Protein AF-0000000071911982 (afdb_homodimer)

Foldseek 3Di:
DPPVVVQPPPCPPLNVVLVVLLVLLLVLLVVLVVLVVLCLAFVQPVSVVVSVVSLVVNLVSLVVSLVSLLVVVLPPQQLSLLSLLSSLLSLLSVLVVLLFVLLLLQAQPLLLQPPPSDDPNVVSVVVVVVSSVVSVVSSVVSLVSNLVSLVPPPVNDPSSVVSSVVSVVSCVLCVVLSVLSVVLSVLSVVLSVVLLVFCFGRNVLQQQQLALVVLLVVQDQQPDVPPVVPVPDPPPPPPPQDFDDDFQWQDQDGPVQWDADPSTIHGDVCLVVCQPDPVSPPPPHRLTDTLVLLVCVQPDDPPDDRDDPVLSLLSVLRSLLSVCSNLLSPDDSVSQAPGQSLQCCQQPGDLQPVPPDDRPLVSNLVSLLSSLVVVLCSNPTRAQSLLSDVVSNVSSVVSLVVNLVSLVVVLVVLVVVQVVVVVPPRNVVCNVSSVSSNVSSVVSNVVSVVSVLCNLQDSSNLSSLSSCLSVDPDPVSNVVSSVSSVPRHHDRLFDLKFQFAALDDLVLFEPPPPPCVVVVVVVVVVVVVVCVVVCSSVPDCSPPIDRDDPLLSSLLSVLSNVCSLAFDLLLVLLVVQDFPDPLDPNVLDPPPDDADSLLSLLLLLLLLVLLVLQVCLVPPPDPQDPPPPPPPPVCPSLNCNLNRLSRRVVCCLDPNVVLFPDDNVVSNVLVVVQSVVSNPFHHDHDDSNCSSVSLLVRQCPPDDDHDPSSNSSSVSNVSLVVSLVVQLVVVVVVPDDNPVSSVVSSVSSSNSSSSNSSSNLLLGLADSCSVSQSVCSSNNGHPSSSSNSSSVSSSNRDHDPPPPPPVPVVVPPPDPPVVPPD/DCPVVVQPPDCPPLNVVLVVLLVLLLVLLVVLVVLVVLCLAFVQPVSVVVSVVSLVVNLVSLVVSLVSLLVVVLPPQQLSLLSLLSSLLSLLSNLVVLLFVLLLLLAQPLLLLPPPNDDPNVVSVVVVVVSSVVSVVSSVVSLVSNLVSLVPPPVNDPSSVVSSVVSVVSCVLCVVLSVLSVVLSVLSVVLSVVQLVFCFGRNVLQQQQLALVVLLVVQDLQPDVPPVVPVPDPPPPPPPQDFDDDFQWQDQDGPVQWDADPSTIYGDVCLVVCLPDPVSPPPPHRLIDTLVLLVCVQPDDPPDDRDDVVLSLLSVLRSLLSVCSNLSSPDDSVSQAPGQSLQCCQQPGDLQPVPPDDRPLVSNLVSLLSSLVVVLCSNPTRAQSLLSDVVSNVSSVVSLVVNLVSLVVVLVVLVVVQVVVVVPPRPVVCNVSSVSSNVSSVVSNVVSVVSVLCNLQDSSNLSSLSSCLSVDPDPVSNVVSVVSSVVRHHDRLFDLWFAFAALDDLVLFEPPPPPPVVVVVVVVVVVVVVCVVVCSSVPDVRHDIDRDDPLLSSLLSVLSVVCSLAFDLLLVLLVVQPFPDPLPPNCLDCPNDQPDSLLSLLLLLLLLVLLVLQVCLVPPPDPPDPPPPPPPPVNPSLNCNLNRLSRRSVCCLDPNVVLFPDDNVVSNVLVVVQSVVSNPFHHDHDDSNCSSVSLLVRQCPPDDPHDPSSNSSSVSNVSLVVSLVVQLVVVVVVPDDNPVSSVVSSVSSSNSSSSNSSSNLLLGLADSCSVSQSVCSSNNGHPSSSSNSSSVSSSNRDHDPPPPPPVVVVVPPPDPPVVPPD

Organism: Sorghum bicolor (NCBI:txid4558)

Solvent-accessible surface area (backbone atoms only — not comparable to full-atom values): 89642 Å² total; per-residue (Å²): 133,77,69,67,70,72,68,62,65,64,78,49,75,63,54,54,51,51,52,52,50,48,49,54,54,55,50,43,49,60,48,49,52,54,45,50,58,47,39,62,69,36,78,36,68,67,58,46,49,51,45,45,49,56,58,46,46,46,56,47,49,51,30,29,45,54,31,39,39,57,68,42,32,72,74,49,58,68,60,36,50,59,51,53,54,40,52,52,52,42,48,51,51,43,51,52,53,51,47,44,53,42,42,16,50,67,58,34,45,50,56,45,62,47,79,73,61,53,66,84,46,44,44,60,47,46,32,51,49,50,48,52,48,47,54,51,50,51,53,53,48,43,51,52,52,39,46,49,48,39,66,62,46,79,86,53,49,74,65,44,52,50,42,39,50,50,44,50,52,52,42,62,62,46,47,55,54,49,52,50,51,50,49,49,50,50,46,52,50,51,45,52,58,50,32,50,72,26,51,69,57,24,38,24,42,51,35,49,56,15,33,46,43,46,48,53,68,67,40,71,84,52,50,59,79,66,60,56,64,67,70,66,55,71,75,64,84,62,66,92,80,65,74,79,58,62,74,43,62,61,45,48,58,48,76,87,46,49,42,81,37,82,78,30,31,31,65,43,63,68,57,58,48,55,68,74,56,88,84,44,77,79,60,96,66,61,64,58,39,31,46,36,54,61,66,44,61,45,69,75,49,95,86,50,79,58,76,51,70,68,55,54,42,48,47,50,16,49,26,49,33,55,60,49,46,28,48,65,53,68,48,76,60,70,64,34,47,76,30,67,47,25,35,38,34,48,63,63,26,74,55,38,45,67,81,82,48,72,92,56,51,60,54,43,54,49,35,50,45,51,17,49,46,52,50,34,36,46,52,73,30,51,71,50,54,48,58,64,30,69,67,56,24,51,50,51,49,52,50,49,64,52,48,46,56,50,36,50,50,49,38,50,53,48,47,51,53,48,54,51,39,72,70,36,86,87,49,64,82,54,46,65,60,50,50,50,41,40,52,48,37,49,49,50,43,50,49,50,50,50,51,52,49,49,42,59,28,29,70,56,32,47,51,47,51,49,48,47,44,73,68,49,82,51,65,69,62,34,51,53,51,52,52,52,53,72,67,44,70,58,81,81,72,63,58,67,49,40,59,50,35,74,90,83,48,70,73,76,36,42,64,66,81,65,76,77,68,54,68,58,49,52,52,39,41,55,40,30,48,46,34,43,59,45,30,53,54,43,61,70,79,71,62,54,54,40,67,67,51,69,60,41,50,42,47,38,54,51,46,52,57,71,41,74,76,55,73,40,78,23,60,62,36,52,65,71,47,77,59,65,95,88,59,76,68,66,76,68,46,62,82,88,76,86,58,53,71,65,51,38,53,51,19,51,36,46,15,50,51,49,41,50,52,51,58,52,53,72,54,74,75,78,73,60,63,86,79,54,81,64,75,55,87,85,55,48,69,34,48,54,32,25,53,52,46,37,19,32,54,43,26,35,52,74,74,39,32,77,69,44,90,58,48,44,69,38,42,48,51,54,49,50,53,52,51,50,52,60,68,67,47,82,64,42,89,62,60,82,69,47,46,58,58,50,51,46,56,66,44,62,57,75,59,89,84,67,60,70,52,55,37,51,8,46,53,50,18,50,49,52,50,51,50,28,48,53,45,20,52,60,38,44,73,72,70,47,66,73,69,62,29,43,54,51,21,45,46,53,54,26,45,42,43,24,43,22,40,35,28,32,55,60,42,44,24,45,62,90,60,52,64,58,48,57,53,34,38,59,72,44,48,47,67,54,52,52,47,29,53,53,34,43,56,28,11,42,62,65,60,78,72,73,72,69,54,74,69,62,55,72,64,64,74,65,69,74,61,70,68,64,69,112,134,79,69,67,71,72,67,65,67,62,76,48,76,64,52,54,52,51,50,52,49,49,50,54,53,54,50,42,47,60,49,48,53,53,46,51,58,46,40,60,72,43,75,37,69,66,54,47,51,52,46,44,50,56,58,46,45,45,55,47,48,49,31,28,46,52,32,42,39,54,70,42,31,74,75,49,57,68,59,36,52,58,51,52,53,40,52,51,51,43,48,53,51,44,51,52,54,51,47,42,52,42,43,15,50,68,59,32,45,49,60,47,59,47,77,73,70,55,65,83,53,44,45,60,47,47,32,51,50,49,47,51,50,46,53,50,50,51,53,52,48,43,51,52,52,39,45,50,48,38,66,61,47,77,84,54,48,73,64,43,52,51,42,38,49,49,44,50,51,50,42,61,62,46,47,55,54,51,52,51,51,51,49,49,49,50,45,53,49,50,42,52,57,51,31,52,71,27,51,69,56,25,40,24,44,51,36,50,56,14,32,45,43,47,48,54,66,70,41,70,83,51,50,59,79,69,59,55,65,69,72,65,55,70,75,64,85,62,66,90,80,65,74,80,59,63,74,43,62,61,44,48,59,49,74,89,47,50,41,80,38,82,78,30,32,31,65,41,63,68,58,59,48,57,69,74,59,88,82,45,77,79,58,94,67,61,68,59,38,32,46,36,54,61,66,46,61,46,69,74,49,94,86,52,81,58,76,51,70,67,56,54,42,48,46,50,16,49,26,49,32,56,59,50,46,27,49,64,54,67,48,78,61,71,65,34,48,78,31,67,47,24,35,38,34,47,63,62,25,74,54,38,45,69,81,84,50,72,92,58,50,61,55,43,54,49,34,51,45,50,16,49,46,52,51,33,34,46,53,72,29,53,70,50,54,49,59,63,29,68,67,55,25,50,52,51,49,52,50,48,63,52,49,47,56,52,37,49,49,48,39,49,52,47,49,52,53,47,54,52,38,72,72,37,86,85,50,66,83,54,46,66,60,51,51,50,42,40,52,47,36,48,49,50,42,50,50,51,50,50,50,53,49,52,42,58,28,28,69,56,33,47,52,47,50,48,49,46,43,73,67,48,83,52,65,67,61,35,51,50,49,52,51,51,53,74,67,43,69,58,82,81,70,66,59,68,47,41,58,42,34,74,89,83,50,70,75,76,34,41,63,66,80,64,76,79,65,53,64,59,49,49,50,39,40,56,41,31,47,48,34,42,60,48,27,58,56,42,57,65,82,67,61,57,61,38,66,69,51,68,60,42,50,41,47,39,53,50,46,52,56,71,40,75,78,57,71,40,79,22,61,62,36,53,64,69,48,75,60,66,97,85,61,77,69,64,50,64,36,65,91,67,64,30,87,46,72,64,49,36,52,52,19,51,36,47,14,52,51,48,41,51,51,50,59,54,51,73,54,73,77,79,71,61,63,86,80,54,79,66,74,56,87,86,55,49,68,35,48,54,30,25,52,51,46,38,19,30,55,42,26,34,52,74,75,38,32,77,69,44,89,59,47,43,69,37,42,47,50,53,49,51,53,54,51,52,52,59,68,67,48,81,65,41,90,62,59,82,68,46,45,57,59,48,51,46,56,66,46,62,56,75,60,90,84,68,60,71,50,56,38,50,8,47,51,50,17,51,51,53,49,50,51,29,50,54,44,22,52,59,37,44,72,72,71,47,64,71,69,63,29,43,55,52,21,46,46,53,53,27,44,40,43,25,44,23,41,36,30,32,54,60,42,44,25,45,62,86,63,52,65,60,49,57,55,35,39,60,72,44,46,46,68,54,52,53,47,29,54,53,34,44,56,29,10,42,63,65,60,76,73,73,72,68,54,74,70,60,54,72,63,63,74,64,68,73,61,69,67,63,69,109

pLDDT: mean 72.5, std 19.55, range [20.8, 97.12]

Radius of gyration: 38.84 Å; Cα contacts (8 Å, |Δi|>4): 1874; chains: 2; bounding box: 103×123×87 Å

Structure (mmCIF, N/CA/C/O backbone):
data_AF-0000000071911982-model_v1
#
loop_
_entity.id
_entity.type
_entity.pdbx_description
1 polymer 'DUF4220 domain-containing protein'
#
loop_
_atom_site.group_PDB
_atom_site.id
_atom_site.type_symbol
_atom_site.label_atom_id
_atom_site.label_alt_id
_atom_site.label_comp_id
_atom_site.label_asym_id
_atom_site.label_entity_id
_atom_site.label_seq_id
_atom_site.pdbx_PDB_ins_code
_atom_site.Cartn_x
_atom_site.Cartn_y
_atom_site.Cartn_z
_atom_site.occupancy
_atom_site.B_iso_or_equiv
_atom_site.auth_seq_id
_atom_site.auth_comp_id
_atom_site.auth_asym_id
_atom_site.auth_atom_id
_atom_site.pdbx_PDB_model_num
ATOM 1 N N . MET A 1 1 ? 28.25 -67 -25.609 1 21.27 1 MET A N 1
ATOM 2 C CA . MET A 1 1 ? 26.984 -66.312 -25.359 1 21.27 1 MET A CA 1
ATOM 3 C C . MET A 1 1 ? 27.172 -64.812 -25.359 1 21.27 1 MET A C 1
ATOM 5 O O . MET A 1 1 ? 28.188 -64.312 -24.875 1 21.27 1 MET A O 1
ATOM 9 N N . ASP A 1 2 ? 26.391 -64.125 -26.266 1 24.56 2 ASP A N 1
ATOM 10 C CA . ASP A 1 2 ? 26.344 -62.781 -26.891 1 24.56 2 ASP A CA 1
ATOM 11 C C . ASP A 1 2 ? 26.094 -61.688 -25.844 1 24.56 2 ASP A C 1
ATOM 13 O O . ASP A 1 2 ? 24.953 -61.469 -25.453 1 24.56 2 ASP A O 1
ATOM 17 N N . THR A 1 3 ? 26.953 -61.562 -24.922 1 27.62 3 THR A N 1
ATOM 18 C CA . THR A 1 3 ? 26.969 -60.5 -23.922 1 27.62 3 THR A CA 1
ATOM 19 C C . THR A 1 3 ? 26.891 -59.125 -24.594 1 27.62 3 THR A C 1
ATOM 21 O O . THR A 1 3 ? 26.828 -58.094 -23.906 1 27.62 3 THR A O 1
ATOM 24 N N . THR A 1 4 ? 27.344 -59.125 -25.891 1 29.73 4 THR A N 1
ATOM 25 C CA . THR A 1 4 ? 27.406 -57.844 -26.578 1 29.73 4 THR A CA 1
ATOM 26 C C . THR A 1 4 ? 26 -57.312 -26.828 1 29.73 4 THR A C 1
ATOM 28 O O . THR A 1 4 ? 25.844 -56.156 -27.25 1 29.73 4 THR A O 1
ATOM 31 N N . ALA A 1 5 ? 25.031 -58.25 -27.047 1 32.28 5 ALA A N 1
ATOM 32 C CA . ALA A 1 5 ? 23.703 -57.781 -27.438 1 32.28 5 ALA A CA 1
ATOM 33 C C . ALA A 1 5 ? 23.109 -56.875 -26.359 1 32.28 5 ALA A C 1
ATOM 35 O O . ALA A 1 5 ? 22.125 -56.156 -26.609 1 32.28 5 ALA A O 1
ATOM 36 N N . ALA A 1 6 ? 23.484 -57.188 -25.078 1 32.06 6 ALA A N 1
ATOM 37 C CA . ALA A 1 6 ? 22.75 -56.531 -24 1 32.06 6 ALA A CA 1
ATOM 38 C C . ALA A 1 6 ? 23 -55.031 -24 1 32.06 6 ALA A C 1
ATOM 40 O O . ALA A 1 6 ? 22.203 -54.25 -23.469 1 32.06 6 ALA A O 1
ATOM 41 N N . ILE A 1 7 ? 24.266 -54.688 -24.328 1 33.12 7 ILE A N 1
ATOM 42 C CA . ILE A 1 7 ? 24.688 -53.344 -24 1 33.12 7 ILE A CA 1
ATOM 43 C C . ILE A 1 7 ? 24.234 -52.375 -25.094 1 33.12 7 ILE A C 1
ATOM 45 O O . ILE A 1 7 ? 24.422 -51.156 -24.984 1 33.12 7 ILE A O 1
ATOM 49 N N . SER A 1 8 ? 24.109 -52.875 -26.312 1 32.59 8 SER A N 1
ATOM 50 C CA . SER A 1 8 ? 23.984 -51.844 -27.344 1 32.59 8 SER A CA 1
ATOM 51 C C . SER A 1 8 ? 22.672 -51.094 -27.219 1 32.59 8 SER A C 1
ATOM 53 O O . SER A 1 8 ? 22.094 -50.688 -28.219 1 32.59 8 SER A O 1
ATOM 55 N N . SER A 1 9 ? 21.922 -51.281 -26.172 1 34.91 9 SER A N 1
ATOM 56 C CA . SER A 1 9 ? 20.609 -50.656 -26.312 1 34.91 9 SER A CA 1
ATOM 57 C C . SER A 1 9 ? 20.75 -49.156 -26.562 1 34.91 9 SER A C 1
ATOM 59 O O . SER A 1 9 ? 21.406 -48.438 -25.812 1 34.91 9 SER A O 1
ATOM 61 N N . LYS A 1 10 ? 20.891 -48.688 -27.797 1 41.06 10 LYS A N 1
ATOM 62 C CA . LYS A 1 10 ? 20.688 -47.312 -28.25 1 41.06 10 LYS A CA 1
ATOM 63 C C . LYS A 1 10 ? 19.75 -46.562 -27.312 1 41.06 10 LYS A C 1
ATOM 65 O O . LYS A 1 10 ? 18.688 -47.062 -26.922 1 41.06 10 LYS A O 1
ATOM 70 N N . PRO A 1 11 ? 20.344 -45.656 -26.516 1 48.81 11 PRO A N 1
ATOM 71 C CA . PRO A 1 11 ? 19.422 -44.906 -25.672 1 48.81 11 PRO A CA 1
ATOM 72 C C . PRO A 1 11 ? 18.109 -44.562 -26.391 1 48.81 11 PRO A C 1
ATOM 74 O O . PRO A 1 11 ? 18.141 -44.094 -27.531 1 48.81 11 PRO A O 1
ATOM 77 N N . GLY A 1 12 ? 17.047 -45.281 -26.078 1 54.75 12 GLY A N 1
ATOM 78 C CA . GLY A 1 12 ? 15.742 -45.062 -26.688 1 54.75 12 GLY A CA 1
ATOM 79 C C . GLY A 1 12 ? 15.32 -43.594 -26.656 1 54.75 12 GLY A C 1
ATOM 80 O O . GLY A 1 12 ? 15.852 -42.812 -25.875 1 54.75 12 GLY A O 1
ATOM 81 N N . LYS A 1 13 ? 14.789 -43.031 -27.766 1 61.75 13 LYS A N 1
ATOM 82 C CA . LYS A 1 13 ? 14.25 -41.688 -27.953 1 61.75 13 LYS A CA 1
ATOM 83 C C . LYS A 1 13 ? 13.641 -41.156 -26.641 1 61.75 13 LYS A C 1
ATOM 85 O O . LYS A 1 13 ? 13.75 -39.969 -26.328 1 61.75 13 LYS A O 1
ATOM 90 N N . ARG A 1 14 ? 13.289 -42.094 -25.875 1 65.62 14 ARG A N 1
ATOM 91 C CA . ARG A 1 14 ? 12.664 -41.688 -24.625 1 65.62 14 ARG A CA 1
ATOM 92 C C . ARG A 1 14 ? 13.711 -41.312 -23.578 1 65.62 14 ARG A C 1
ATOM 94 O O . ARG A 1 14 ? 13.5 -40.375 -22.797 1 65.62 14 ARG A O 1
ATOM 101 N N . GLU A 1 15 ? 14.836 -41.906 -23.656 1 62.28 15 GLU A N 1
ATOM 102 C CA . GLU A 1 15 ? 15.906 -41.625 -22.719 1 62.28 15 GLU A CA 1
ATOM 103 C C . GLU A 1 15 ? 16.531 -40.25 -23 1 62.28 15 GLU A C 1
ATOM 105 O O . GLU A 1 15 ? 16.844 -39.5 -22.078 1 62.28 15 GLU A O 1
ATOM 110 N N . ILE A 1 16 ? 16.594 -39.938 -24.234 1 65.88 16 ILE A N 1
ATOM 111 C CA . ILE A 1 16 ? 17.156 -38.656 -24.625 1 65.88 16 ILE A CA 1
ATOM 112 C C . ILE A 1 16 ? 16.219 -37.5 -24.219 1 65.88 16 ILE A C 1
ATOM 114 O O . ILE A 1 16 ? 16.672 -36.469 -23.719 1 65.88 16 ILE A O 1
ATOM 118 N N . ARG A 1 17 ? 14.984 -37.719 -24.406 1 68.38 17 ARG A N 1
ATOM 119 C CA . ARG A 1 17 ? 14.008 -36.719 -24.047 1 68.38 17 ARG A CA 1
ATOM 120 C C . ARG A 1 17 ? 14 -36.469 -22.531 1 68.38 17 ARG A C 1
ATOM 122 O O . ARG A 1 17 ? 13.914 -35.344 -22.078 1 68.38 17 ARG A O 1
ATOM 129 N N . ALA A 1 18 ? 14.156 -37.562 -21.875 1 65.88 18 ALA A N 1
ATOM 130 C CA . ALA A 1 18 ? 14.172 -37.438 -20.422 1 65.88 18 ALA A CA 1
ATOM 131 C C . ALA A 1 18 ? 15.398 -36.656 -19.953 1 65.88 18 ALA A C 1
ATOM 133 O O . ALA A 1 18 ? 15.312 -35.844 -19.047 1 65.88 18 ALA A O 1
ATOM 134 N N . THR A 1 19 ? 16.562 -36.875 -20.656 1 66.44 19 THR A N 1
ATOM 135 C CA . THR A 1 19 ? 17.797 -36.219 -20.266 1 66.44 19 THR A CA 1
ATOM 136 C C . THR A 1 19 ? 17.734 -34.719 -20.594 1 66.44 19 THR A C 1
ATOM 138 O O . THR A 1 19 ? 18.234 -33.875 -19.828 1 66.44 19 THR A O 1
ATOM 141 N N . ILE A 1 20 ? 17.047 -34.406 -21.641 1 71.81 20 ILE A N 1
ATOM 142 C CA . ILE A 1 20 ? 16.938 -33 -22.047 1 71.81 20 ILE A CA 1
ATOM 143 C C . ILE A 1 20 ? 16.016 -32.281 -21.094 1 71.81 20 ILE A C 1
ATOM 145 O O . ILE A 1 20 ? 16.297 -31.141 -20.672 1 71.81 20 ILE A O 1
ATOM 149 N N . LEU A 1 21 ? 14.969 -32.906 -20.703 1 73.75 21 LEU A N 1
ATOM 150 C CA . LEU A 1 21 ? 14.008 -32.281 -19.812 1 73.75 21 LEU A CA 1
ATOM 151 C C . LEU A 1 21 ? 14.602 -32.094 -18.422 1 73.75 21 LEU A C 1
ATOM 153 O O . LEU A 1 21 ? 14.375 -31.078 -17.766 1 73.75 21 LEU A O 1
ATOM 157 N N . LEU A 1 22 ? 15.445 -33 -18.094 1 70.94 22 LEU A N 1
ATOM 158 C CA . LEU A 1 22 ? 16.078 -32.906 -16.781 1 70.94 22 LEU A CA 1
ATOM 159 C C . LEU A 1 22 ? 17.156 -31.828 -16.781 1 70.94 22 LEU A C 1
ATOM 161 O O . LEU A 1 22 ? 17.328 -31.109 -15.789 1 70.94 22 LEU A O 1
ATOM 165 N N . ALA A 1 23 ? 17.812 -31.766 -17.906 1 73.25 23 ALA A N 1
ATOM 166 C CA . ALA A 1 23 ? 18.812 -30.703 -18.031 1 73.25 23 ALA A CA 1
ATOM 167 C C . ALA A 1 23 ? 18.156 -29.328 -18.016 1 73.25 23 ALA A C 1
ATOM 169 O O . ALA A 1 23 ? 18.688 -28.391 -17.406 1 73.25 23 ALA A O 1
ATOM 170 N N . ALA A 1 24 ? 17.031 -29.25 -18.531 1 75.69 24 ALA A N 1
ATOM 171 C CA . ALA A 1 24 ? 16.328 -27.984 -18.578 1 75.69 24 ALA A CA 1
ATOM 172 C C . ALA A 1 24 ? 15.891 -27.547 -17.172 1 75.69 24 ALA A C 1
ATOM 174 O O . ALA A 1 24 ? 16.016 -26.375 -16.812 1 75.69 24 ALA A O 1
ATOM 175 N N . VAL A 1 25 ? 15.562 -28.484 -16.391 1 75.19 25 VAL A N 1
ATOM 176 C CA . VAL A 1 25 ? 15.125 -28.172 -15.031 1 75.19 25 VAL A CA 1
ATOM 177 C C . VAL A 1 25 ? 16.328 -27.875 -14.148 1 75.19 25 VAL A C 1
ATOM 179 O O . VAL A 1 25 ? 16.281 -27 -13.281 1 75.19 25 VAL A O 1
ATOM 182 N N . ALA A 1 26 ? 17.406 -28.562 -14.484 1 74.25 26 ALA A N 1
ATOM 183 C CA . ALA A 1 26 ? 18.609 -28.391 -13.664 1 74.25 26 ALA A CA 1
ATOM 184 C C . ALA A 1 26 ? 19.219 -27 -13.859 1 74.25 26 ALA A C 1
ATOM 186 O O . ALA A 1 26 ? 19.719 -26.391 -12.914 1 74.25 26 ALA A O 1
ATOM 187 N N . PHE A 1 27 ? 19.109 -26.531 -15.039 1 75.31 27 PHE A N 1
ATOM 188 C CA . PHE A 1 27 ? 19.719 -25.234 -15.312 1 75.31 27 PHE A CA 1
ATOM 189 C C . PHE A 1 27 ? 18.766 -24.094 -14.93 1 75.31 27 PHE A C 1
ATOM 191 O O . PHE A 1 27 ? 19.172 -22.938 -14.852 1 75.31 27 PHE A O 1
ATOM 198 N N . HIS A 1 28 ? 17.641 -24.469 -14.586 1 76.5 28 HIS A N 1
ATOM 199 C CA . HIS A 1 28 ? 16.656 -23.453 -14.281 1 76.5 28 HIS A CA 1
ATOM 200 C C . HIS A 1 28 ? 16.953 -22.766 -12.953 1 76.5 28 HIS A C 1
ATOM 202 O O . HIS A 1 28 ? 16.891 -21.547 -12.852 1 76.5 28 HIS A O 1
ATOM 208 N N . ALA A 1 29 ? 17.328 -23.5 -12.008 1 69.38 29 ALA A N 1
ATOM 209 C CA . ALA A 1 29 ? 17.5 -22.938 -10.68 1 69.38 29 ALA A CA 1
ATOM 210 C C . ALA A 1 29 ? 18.703 -22.016 -10.617 1 69.38 29 ALA A C 1
ATOM 212 O O . ALA A 1 29 ? 18.609 -20.875 -10.156 1 69.38 29 ALA A O 1
ATOM 213 N N . PRO A 1 30 ? 19.906 -22.484 -11.164 1 67.56 30 PRO A N 1
ATOM 214 C CA . PRO A 1 30 ? 21.031 -21.547 -11.188 1 67.56 30 PRO A CA 1
ATOM 215 C C . PRO A 1 30 ? 20.734 -20.297 -12.023 1 67.56 30 PRO A C 1
ATOM 217 O O . PRO A 1 30 ? 21.188 -19.203 -11.68 1 67.56 30 PRO A O 1
ATOM 220 N N . LEU A 1 31 ? 19.984 -20.531 -13.031 1 75.19 31 LEU A N 1
ATOM 221 C CA . LEU A 1 31 ? 19.625 -19.391 -13.852 1 75.19 31 LEU A CA 1
ATOM 222 C C . LEU A 1 31 ? 18.766 -18.406 -13.07 1 75.19 31 LEU A C 1
ATOM 224 O O . LEU A 1 31 ? 18.953 -17.188 -13.172 1 75.19 31 LEU A O 1
ATOM 228 N N . LEU A 1 32 ? 17.938 -18.922 -12.289 1 74.69 32 LEU A N 1
ATOM 229 C CA . LEU A 1 32 ? 17.062 -18.062 -11.484 1 74.69 32 LEU A CA 1
ATOM 230 C C . LEU A 1 32 ? 17.875 -17.312 -10.438 1 74.69 32 LEU A C 1
ATOM 232 O O . LEU A 1 32 ? 17.625 -16.125 -10.18 1 74.69 32 LEU A O 1
ATOM 236 N N . LEU A 1 33 ? 18.875 -17.984 -9.906 1 70.25 33 LEU A N 1
ATOM 237 C CA . LEU A 1 33 ? 19.703 -17.344 -8.883 1 70.25 33 LEU A CA 1
ATOM 238 C C . LEU A 1 33 ? 20.547 -16.219 -9.477 1 70.25 33 LEU A C 1
ATOM 240 O O . LEU A 1 33 ? 20.672 -15.148 -8.875 1 70.25 33 LEU A O 1
ATOM 244 N N . VAL A 1 34 ? 21.047 -16.484 -10.609 1 72.06 34 VAL A N 1
ATOM 245 C CA . VAL A 1 34 ? 21.875 -15.484 -11.266 1 72.06 34 VAL A CA 1
ATOM 246 C C . VAL A 1 34 ? 21.016 -14.297 -11.703 1 72.06 34 VAL A C 1
ATOM 248 O O . VAL A 1 34 ? 21.391 -13.141 -11.5 1 72.06 34 VAL A O 1
ATOM 251 N N . LEU A 1 35 ? 19.859 -14.633 -12.195 1 73.56 35 LEU A N 1
ATOM 252 C CA . LEU A 1 35 ? 18.984 -13.57 -12.672 1 73.56 35 LEU A CA 1
ATOM 253 C C . LEU A 1 35 ? 18.453 -12.742 -11.508 1 73.56 35 LEU A C 1
ATOM 255 O O . LEU A 1 35 ? 18.312 -11.523 -11.617 1 73.56 35 LEU A O 1
ATOM 259 N N . SER A 1 36 ? 18.203 -13.398 -10.477 1 70.25 36 SER A N 1
ATOM 260 C CA . SER A 1 36 ? 17.703 -12.695 -9.305 1 70.25 36 SER A CA 1
ATOM 261 C C . SER A 1 36 ? 18.766 -11.773 -8.719 1 70.25 36 SER A C 1
ATOM 263 O O . SER A 1 36 ? 18.453 -10.656 -8.289 1 70.25 36 SER A O 1
ATOM 265 N N . SER A 1 37 ? 19.984 -12.219 -8.672 1 64.75 37 SER A N 1
ATOM 266 C CA . SER A 1 37 ? 21.078 -11.398 -8.141 1 64.75 37 SER A CA 1
ATOM 267 C C . SER A 1 37 ? 21.344 -10.188 -9.031 1 64.75 37 SER A C 1
ATOM 269 O O . SER A 1 37 ? 21.625 -9.102 -8.539 1 64.75 37 SER A O 1
ATOM 271 N N . ARG A 1 38 ? 21.141 -10.445 -10.242 1 63.88 38 ARG A N 1
ATOM 272 C CA . ARG A 1 38 ? 21.359 -9.352 -11.188 1 63.88 38 ARG A CA 1
ATOM 273 C C . ARG A 1 38 ? 20.25 -8.32 -11.094 1 63.88 38 ARG A C 1
ATOM 275 O O . ARG A 1 38 ? 20.5 -7.117 -11.234 1 63.88 38 ARG A O 1
ATOM 282 N N . GLN A 1 39 ? 19.125 -8.828 -10.883 1 64.69 39 GLN A N 1
ATOM 283 C CA . GLN A 1 39 ? 17.984 -7.922 -10.836 1 64.69 39 GLN A CA 1
ATOM 284 C C . GLN A 1 39 ? 18 -7.082 -9.562 1 64.69 39 GLN A C 1
ATOM 286 O O . GLN A 1 39 ? 17.547 -5.934 -9.57 1 64.69 39 GLN A O 1
ATOM 291 N N . ARG A 1 40 ? 18.453 -7.551 -8.625 1 61.34 40 ARG A N 1
ATOM 292 C CA . ARG A 1 40 ? 18.562 -6.777 -7.395 1 61.34 40 ARG A CA 1
ATOM 293 C C . ARG A 1 40 ? 19.484 -5.574 -7.578 1 61.34 40 ARG A C 1
ATOM 295 O O . ARG A 1 40 ? 19.25 -4.52 -6.984 1 61.34 40 ARG A O 1
ATOM 302 N N . ARG A 1 41 ? 20.375 -5.73 -8.586 1 57.12 41 ARG A N 1
ATOM 303 C CA . ARG A 1 41 ? 21.328 -4.656 -8.805 1 57.12 41 ARG A CA 1
ATOM 304 C C . ARG A 1 41 ? 20.828 -3.672 -9.852 1 57.12 41 ARG A C 1
ATOM 306 O O . ARG A 1 41 ? 21.109 -2.475 -9.773 1 57.12 41 ARG A O 1
ATOM 313 N N . GLY A 1 42 ? 20.188 -4.281 -10.977 1 54.97 42 GLY A N 1
ATOM 314 C CA . GLY A 1 42 ? 19.922 -3.416 -12.117 1 54.97 42 GLY A CA 1
ATOM 315 C C . GLY A 1 42 ? 18.453 -3.049 -12.258 1 54.97 42 GLY A C 1
ATOM 316 O O . GLY A 1 42 ? 18.109 -2.168 -13.047 1 54.97 42 GLY A O 1
ATOM 317 N N . ALA A 1 43 ? 17.625 -2.842 -11.453 1 58.78 43 ALA A N 1
ATOM 318 C CA . ALA A 1 43 ? 16.203 -2.512 -11.438 1 58.78 43 ALA A CA 1
ATOM 319 C C . ALA A 1 43 ? 15.633 -2.518 -12.852 1 58.78 43 ALA A C 1
ATOM 321 O O . ALA A 1 43 ? 14.781 -1.689 -13.188 1 58.78 43 ALA A O 1
ATOM 322 N N . ASN A 1 44 ? 16.141 -3.295 -13.945 1 59.12 44 ASN A N 1
ATOM 323 C CA . ASN A 1 44 ? 15.602 -3.268 -15.305 1 59.12 44 ASN A CA 1
ATOM 324 C C . ASN A 1 44 ? 14.273 -4.004 -15.398 1 59.12 44 ASN A C 1
ATOM 326 O O . ASN A 1 44 ? 14.133 -5.117 -14.891 1 59.12 44 ASN A O 1
ATOM 330 N N . PRO A 1 45 ? 13.273 -3.416 -15.938 1 65.75 45 PRO A N 1
ATOM 331 C CA . PRO A 1 45 ? 11.961 -4.055 -16.031 1 65.75 45 PRO A CA 1
ATOM 332 C C . PRO A 1 45 ? 11.969 -5.293 -16.922 1 65.75 45 PRO A C 1
ATOM 334 O O . PRO A 1 45 ? 11.234 -6.25 -16.672 1 65.75 45 PRO A O 1
ATOM 337 N N . VAL A 1 46 ? 12.844 -5.266 -17.953 1 68.88 46 VAL A N 1
ATOM 338 C CA . VAL A 1 46 ? 12.914 -6.426 -18.844 1 68.88 46 VAL A CA 1
ATOM 339 C C . VAL A 1 46 ? 13.539 -7.605 -18.094 1 68.88 46 VAL A C 1
ATOM 341 O O . VAL A 1 46 ? 13.094 -8.742 -18.234 1 68.88 46 VAL A O 1
ATOM 344 N N . GLY A 1 47 ? 14.547 -7.215 -17.328 1 68.12 47 GLY A N 1
ATOM 345 C CA . GLY A 1 47 ? 15.141 -8.258 -16.516 1 68.12 47 GLY A CA 1
ATOM 346 C C . GLY A 1 47 ? 14.18 -8.867 -15.508 1 68.12 47 GLY A C 1
ATOM 347 O O . GLY A 1 47 ? 14.195 -10.078 -15.281 1 68.12 47 GLY A O 1
ATOM 348 N N . ARG A 1 48 ? 13.336 -8.125 -15.133 1 72.31 48 ARG A N 1
ATOM 349 C CA . ARG A 1 48 ? 12.336 -8.602 -14.18 1 72.31 48 ARG A CA 1
ATOM 350 C C . ARG A 1 48 ? 11.32 -9.508 -14.867 1 72.31 48 ARG A C 1
ATOM 352 O O . ARG A 1 48 ? 10.906 -10.523 -14.312 1 72.31 48 ARG A O 1
ATOM 359 N N . PHE A 1 49 ? 11.031 -9.133 -16.031 1 71.31 49 PHE A N 1
ATOM 360 C CA . PHE A 1 49 ? 10.102 -9.953 -16.797 1 71.31 49 PHE A CA 1
ATOM 361 C C . PHE A 1 49 ? 10.703 -11.32 -17.094 1 71.31 49 PHE A C 1
ATOM 363 O O . PHE A 1 49 ? 10.023 -12.344 -17.016 1 71.31 49 PHE A O 1
ATOM 370 N N . LEU A 1 50 ? 11.883 -11.266 -17.375 1 72.88 50 LEU A N 1
ATOM 371 C CA . LEU A 1 50 ? 12.562 -12.523 -17.672 1 72.88 50 LEU A CA 1
ATOM 372 C C . LEU A 1 50 ? 12.672 -13.383 -16.406 1 72.88 50 LEU A C 1
ATOM 374 O O . LEU A 1 50 ? 12.492 -14.602 -16.469 1 72.88 50 LEU A O 1
ATOM 378 N N . LEU A 1 51 ? 12.898 -12.727 -15.359 1 75.44 51 LEU A N 1
ATOM 379 C CA . LEU A 1 51 ? 13.016 -13.461 -14.102 1 75.44 51 LEU A CA 1
ATOM 380 C C . LEU A 1 51 ? 11.68 -14.07 -13.703 1 75.44 51 LEU A C 1
ATOM 382 O O . LEU A 1 51 ? 11.617 -15.234 -13.305 1 75.44 51 LEU A O 1
ATOM 386 N N . TRP A 1 52 ? 10.695 -13.438 -13.938 1 73.44 52 TRP A N 1
ATOM 387 C CA . TRP A 1 52 ? 9.367 -13.93 -13.578 1 73.44 52 TRP A CA 1
ATOM 388 C C . TRP A 1 52 ? 8.93 -15.047 -14.516 1 73.44 52 TRP A C 1
ATOM 390 O O . TRP A 1 52 ? 8.305 -16.016 -14.086 1 73.44 52 TRP A O 1
ATOM 400 N N . SER A 1 53 ? 9.281 -14.93 -15.75 1 72.81 53 SER A N 1
ATOM 401 C CA . SER A 1 53 ? 8.922 -15.953 -16.734 1 72.81 53 SER A CA 1
ATOM 402 C C . SER A 1 53 ? 9.656 -17.266 -16.453 1 72.81 53 SER A C 1
ATOM 404 O O . SER A 1 53 ? 9.055 -18.328 -16.5 1 72.81 53 SER A O 1
ATOM 406 N N . VAL A 1 54 ? 10.844 -17.062 -16.078 1 76.06 54 VAL A N 1
ATOM 407 C CA . VAL A 1 54 ? 11.625 -18.266 -15.797 1 76.06 54 VAL A CA 1
ATOM 408 C C . VAL A 1 54 ? 11.148 -18.891 -14.484 1 76.06 54 VAL A C 1
ATOM 410 O O . VAL A 1 54 ? 11.07 -20.109 -14.375 1 76.06 54 VAL A O 1
ATOM 413 N N . SER A 1 55 ? 10.727 -18.047 -13.586 1 76.94 55 SER A N 1
ATOM 414 C CA . SER A 1 55 ? 10.25 -18.562 -12.305 1 76.94 55 SER A CA 1
ATOM 415 C C . SER A 1 55 ? 8.891 -19.25 -12.453 1 76.94 55 SER A C 1
ATOM 417 O O . SER A 1 55 ? 8.641 -20.281 -11.844 1 76.94 55 SER A O 1
ATOM 419 N N . ALA A 1 56 ? 8.117 -18.797 -13.289 1 75.69 56 ALA A N 1
ATOM 420 C CA . ALA A 1 56 ? 6.781 -19.344 -13.492 1 75.69 56 ALA A CA 1
ATOM 421 C C . ALA A 1 56 ? 6.844 -20.656 -14.266 1 75.69 56 ALA A C 1
ATOM 423 O O . ALA A 1 56 ? 5.98 -21.531 -14.102 1 75.69 56 ALA A O 1
ATOM 424 N N . ALA A 1 57 ? 7.871 -20.859 -15.031 1 77.19 57 ALA A N 1
ATOM 425 C CA . ALA A 1 57 ? 7.98 -22.031 -15.875 1 77.19 57 ALA A CA 1
ATOM 426 C C . ALA A 1 57 ? 8.555 -23.219 -15.102 1 77.19 57 ALA A C 1
ATOM 428 O O . ALA A 1 57 ? 8.461 -24.359 -15.547 1 77.19 57 ALA A O 1
ATOM 429 N N . TYR A 1 58 ? 8.984 -22.938 -13.914 1 77.94 58 TYR A N 1
ATOM 430 C CA . TYR A 1 58 ? 9.68 -24 -13.195 1 77.94 58 TYR A CA 1
ATOM 431 C C . TYR A 1 58 ? 8.719 -25.109 -12.781 1 77.94 58 TYR A C 1
ATOM 433 O O . TYR A 1 58 ? 8.977 -26.297 -13.031 1 77.94 58 TYR A O 1
ATOM 441 N N . PHE A 1 59 ? 7.613 -24.75 -12.227 1 76.94 59 PHE A N 1
ATOM 442 C CA . PHE A 1 59 ? 6.758 -25.766 -11.641 1 76.94 59 PHE A CA 1
ATOM 443 C C . PHE A 1 59 ? 6.062 -26.578 -12.727 1 76.94 59 PHE A C 1
ATOM 445 O O . PHE A 1 59 ? 6.004 -27.812 -12.641 1 76.94 59 PHE A O 1
ATOM 452 N N . PRO A 1 60 ? 5.645 -25.891 -13.719 1 76.75 60 PRO A N 1
ATOM 453 C CA . PRO A 1 60 ? 5.094 -26.719 -14.797 1 76.75 60 PRO A CA 1
ATOM 454 C C . PRO A 1 60 ? 6.145 -27.609 -15.445 1 76.75 60 PRO A C 1
ATOM 456 O O . PRO A 1 60 ? 5.852 -28.75 -15.805 1 76.75 60 PRO A O 1
ATOM 459 N N . LEU A 1 61 ? 7.293 -27.141 -15.562 1 77.31 61 LEU A N 1
ATOM 460 C CA . LEU A 1 61 ? 8.359 -27.938 -16.156 1 77.31 61 LEU A CA 1
ATOM 461 C C . LEU A 1 61 ? 8.734 -29.109 -15.25 1 77.31 61 LEU A C 1
ATOM 463 O O . LEU A 1 61 ? 8.883 -30.234 -15.719 1 77.31 61 LEU A O 1
ATOM 467 N N . MET A 1 62 ? 8.812 -28.797 -14.016 1 79.12 62 MET A N 1
ATOM 468 C CA . MET A 1 62 ? 9.164 -29.844 -13.055 1 79.12 62 MET A CA 1
ATOM 469 C C . MET A 1 62 ? 8.07 -30.906 -12.977 1 79.12 62 MET A C 1
ATOM 471 O O . MET A 1 62 ? 8.359 -32.094 -12.914 1 79.12 62 MET A O 1
ATOM 475 N N . THR A 1 63 ? 6.887 -30.422 -13.008 1 76.81 63 THR A N 1
ATOM 476 C CA . THR A 1 63 ? 5.77 -31.359 -12.961 1 76.81 63 THR A CA 1
ATOM 477 C C . THR A 1 63 ? 5.727 -32.219 -14.219 1 76.81 63 THR A C 1
ATOM 479 O O . THR A 1 63 ? 5.453 -33.406 -14.148 1 76.81 63 THR A O 1
ATOM 482 N N . SER A 1 64 ? 6.055 -31.641 -15.297 1 76.19 64 SER A N 1
ATOM 483 C CA . SER A 1 64 ? 6.059 -32.406 -16.547 1 76.19 64 SER A CA 1
ATOM 484 C C . SER A 1 64 ? 7.172 -33.438 -16.562 1 76.19 64 SER A C 1
ATOM 486 O O . SER A 1 64 ? 6.965 -34.562 -17.016 1 76.19 64 SER A O 1
ATOM 488 N N . VAL A 1 65 ? 8.258 -33.031 -16.078 1 74.81 65 VAL A N 1
ATOM 489 C CA . VAL A 1 65 ? 9.391 -33.938 -16.078 1 74.81 65 VAL A CA 1
ATOM 490 C C . VAL A 1 65 ? 9.109 -35.125 -15.125 1 74.81 65 VAL A C 1
ATOM 492 O O . VAL A 1 65 ? 9.328 -36.281 -15.477 1 74.81 65 VAL A O 1
ATOM 495 N N . LEU A 1 66 ? 8.531 -34.844 -13.969 1 75.94 66 LEU A N 1
ATOM 496 C CA . LEU A 1 66 ? 8.266 -35.875 -12.977 1 75.94 66 LEU A CA 1
ATOM 497 C C . LEU A 1 66 ? 7.152 -36.812 -13.438 1 75.94 66 LEU A C 1
ATOM 499 O O . LEU A 1 66 ? 7.191 -38.031 -13.172 1 75.94 66 LEU A O 1
ATOM 503 N N . SER A 1 67 ? 6.234 -36.25 -14.117 1 73.88 67 SER A N 1
ATOM 504 C CA . SER A 1 67 ? 5.16 -37.062 -14.648 1 73.88 67 SER A CA 1
ATOM 505 C C . SER A 1 67 ? 5.656 -37.969 -15.781 1 73.88 67 SER A C 1
ATOM 507 O O . SER A 1 67 ? 5.242 -39.125 -15.898 1 73.88 67 SER A O 1
ATOM 509 N N . TYR A 1 68 ? 6.555 -37.406 -16.531 1 70.81 68 TYR A N 1
ATOM 510 C CA . TYR A 1 68 ? 7.152 -38.219 -17.609 1 70.81 68 TYR A CA 1
ATOM 511 C C . TYR A 1 68 ? 7.996 -39.344 -17.031 1 70.81 68 TYR A C 1
ATOM 513 O O . TYR A 1 68 ? 7.973 -40.469 -17.547 1 70.81 68 TYR A O 1
ATOM 521 N N . LEU A 1 69 ? 8.641 -39 -16.031 1 69.19 69 LEU A N 1
ATOM 522 C CA . LEU A 1 69 ? 9.523 -40 -15.438 1 69.19 69 LEU A CA 1
ATOM 523 C C . LEU A 1 69 ? 8.727 -41.125 -14.805 1 69.19 69 LEU A C 1
ATOM 525 O O . LEU A 1 69 ? 9.203 -42.25 -14.719 1 69.19 69 LEU A O 1
ATOM 529 N N . THR A 1 70 ? 7.535 -40.781 -14.336 1 65.06 70 THR A N 1
ATOM 530 C CA . THR A 1 70 ? 6.688 -41.812 -13.758 1 65.06 70 THR A CA 1
ATOM 531 C C . THR A 1 70 ? 6.379 -42.906 -14.789 1 65.06 70 THR A C 1
ATOM 533 O O . THR A 1 70 ? 6.219 -44.062 -14.438 1 65.06 70 THR A O 1
ATOM 536 N N . THR A 1 71 ? 6.359 -42.469 -16.016 1 61.66 71 THR A N 1
ATOM 537 C CA . THR A 1 71 ? 6.031 -43.438 -17.047 1 61.66 71 THR A CA 1
ATOM 538 C C . THR A 1 71 ? 7.293 -44.125 -17.562 1 61.66 71 THR A C 1
ATOM 540 O O . THR A 1 71 ? 7.238 -45.281 -18.031 1 61.66 71 THR A O 1
ATOM 543 N N . TYR A 1 72 ? 8.336 -43.312 -17.469 1 60.62 72 TYR A N 1
ATOM 544 C CA . TYR A 1 72 ? 9.578 -43.812 -18.047 1 60.62 72 TYR A CA 1
ATOM 545 C C . TYR A 1 72 ? 10.344 -44.656 -17.047 1 60.62 72 TYR A C 1
ATOM 547 O O . TYR A 1 72 ? 10.984 -45.656 -17.422 1 60.62 72 TYR A O 1
ATOM 555 N N . ILE A 1 73 ? 10.328 -44.375 -15.758 1 58.31 73 ILE A N 1
ATOM 556 C CA . ILE A 1 73 ? 11.227 -44.906 -14.727 1 58.31 73 ILE A CA 1
ATOM 557 C C . ILE A 1 73 ? 11.055 -46.406 -14.617 1 58.31 73 ILE A C 1
ATOM 559 O O . ILE A 1 73 ? 12.039 -47.156 -14.539 1 58.31 73 ILE A O 1
ATOM 563 N N . PRO A 1 74 ? 9.703 -46.844 -14.727 1 56.25 74 PRO A N 1
ATOM 564 C CA . PRO A 1 74 ? 9.641 -48.281 -14.57 1 56.25 74 PRO A CA 1
ATOM 565 C C . PRO A 1 74 ? 10.398 -49.031 -15.672 1 56.25 74 PRO A C 1
ATOM 567 O O . PRO A 1 74 ? 10.836 -50.156 -15.461 1 56.25 74 PRO A O 1
ATOM 570 N N . SER A 1 75 ? 10.688 -48.312 -16.844 1 54.62 75 SER A N 1
ATOM 571 C CA . SER A 1 75 ? 11.367 -49 -17.922 1 54.62 75 SER A CA 1
ATOM 572 C C . SER A 1 75 ? 12.859 -48.688 -17.938 1 54.62 75 SER A C 1
ATOM 574 O O . SER A 1 75 ? 13.641 -49.375 -18.609 1 54.62 75 SER A O 1
ATOM 576 N N . ALA A 1 76 ? 13.258 -47.656 -17.344 1 57.12 76 ALA A N 1
ATOM 577 C CA . ALA A 1 76 ? 14.617 -47.156 -17.547 1 57.12 76 ALA 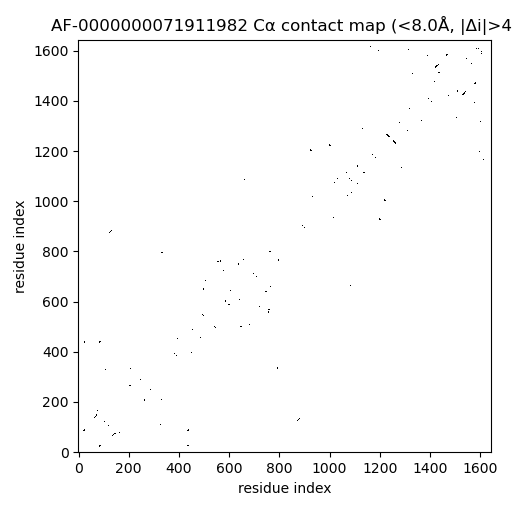A CA 1
ATOM 578 C C . ALA A 1 76 ? 15.578 -47.719 -16.516 1 57.12 76 ALA A C 1
ATOM 580 O O . ALA A 1 76 ? 16.797 -47.625 -16.672 1 57.12 76 ALA A O 1
ATOM 581 N N . GLY A 1 77 ? 15.203 -48.625 -15.703 1 52.72 77 GLY A N 1
ATOM 582 C CA . GLY A 1 77 ? 16.078 -49.312 -14.758 1 52.72 77 GLY A CA 1
ATOM 583 C C . GLY A 1 77 ? 16.859 -48.375 -13.867 1 52.72 77 GLY A C 1
ATOM 584 O O . GLY A 1 77 ? 16.281 -47.5 -13.227 1 52.72 77 GLY A O 1
ATOM 585 N N . ALA A 1 78 ? 18.312 -48.406 -13.883 1 56.16 78 ALA A N 1
ATOM 586 C CA . ALA A 1 78 ? 19.297 -47.719 -13.062 1 56.16 78 ALA A CA 1
ATOM 587 C C . ALA A 1 78 ? 19.312 -46.219 -13.375 1 56.16 78 ALA A C 1
ATOM 589 O O . ALA A 1 78 ? 19.609 -45.406 -12.508 1 56.16 78 ALA A O 1
ATOM 590 N N . GLN A 1 79 ? 18.969 -45.844 -14.484 1 61.22 79 GLN A N 1
ATOM 591 C CA . GLN A 1 79 ? 19 -44.438 -14.906 1 61.22 79 GLN A CA 1
ATOM 592 C C . GLN A 1 79 ? 17.891 -43.625 -14.242 1 61.22 79 GLN A C 1
ATOM 594 O O . GLN A 1 79 ? 18.016 -42.406 -14.055 1 61.22 79 GLN A O 1
ATOM 599 N N . ALA A 1 80 ? 16.953 -44.406 -13.797 1 61.53 80 ALA A N 1
ATOM 600 C CA . ALA A 1 80 ? 15.828 -43.75 -13.141 1 61.53 80 ALA A CA 1
ATOM 601 C C . ALA A 1 80 ? 16.25 -43.156 -11.789 1 61.53 80 ALA A C 1
ATOM 603 O O . ALA A 1 80 ? 15.797 -42.094 -11.414 1 61.53 80 ALA A O 1
ATOM 604 N N . THR A 1 81 ? 17.234 -43.844 -11.195 1 61.88 81 THR A N 1
ATOM 605 C CA . THR A 1 81 ? 17.688 -43.375 -9.875 1 61.88 81 THR A CA 1
ATOM 606 C C . THR A 1 81 ? 18.469 -42.094 -9.992 1 61.88 81 THR A C 1
ATOM 608 O O . THR A 1 81 ? 18.328 -41.188 -9.156 1 61.88 81 THR A O 1
ATOM 611 N N . GLY A 1 82 ? 19.281 -42 -11.023 1 66.56 82 GLY A N 1
ATOM 612 C CA . GLY A 1 82 ? 20.047 -40.781 -11.227 1 66.56 82 GLY A CA 1
ATOM 613 C C . GLY A 1 82 ? 19.172 -39.562 -11.5 1 66.56 82 GLY A C 1
ATOM 614 O O . GLY A 1 82 ? 19.438 -38.469 -11 1 66.56 82 GLY A O 1
ATOM 615 N N . VAL A 1 83 ? 18.125 -39.812 -12.109 1 70 83 VAL A N 1
ATOM 616 C CA . VAL A 1 83 ? 17.219 -38.75 -12.438 1 70 83 VAL A CA 1
ATOM 617 C C . VAL A 1 83 ? 16.469 -38.281 -11.188 1 70 83 VAL A C 1
ATOM 619 O O . VAL A 1 83 ? 16.266 -37.062 -10.984 1 70 83 VAL A O 1
ATOM 622 N N . LEU A 1 84 ? 16.141 -39.156 -10.367 1 69.19 84 LEU A N 1
ATOM 623 C CA . LEU A 1 84 ? 15.43 -38.781 -9.141 1 69.19 84 LEU A CA 1
ATOM 624 C C . LEU A 1 84 ? 16.328 -37.969 -8.211 1 69.19 84 LEU A C 1
ATOM 626 O O . LEU A 1 84 ? 15.859 -37.031 -7.578 1 69.19 84 LEU A O 1
ATOM 630 N N . VAL A 1 85 ? 17.594 -38.312 -8.18 1 72.5 85 VAL A N 1
ATOM 631 C CA . VAL A 1 85 ? 18.531 -37.562 -7.352 1 72.5 85 VAL A CA 1
ATOM 632 C C . VAL A 1 85 ? 18.656 -36.156 -7.883 1 72.5 85 VAL A C 1
ATOM 634 O O . VAL A 1 85 ? 18.688 -35.188 -7.105 1 72.5 85 VAL A O 1
ATOM 637 N N . LEU A 1 86 ? 18.672 -36.062 -9.117 1 75.38 86 LEU A N 1
ATOM 638 C CA . LEU A 1 86 ? 18.797 -34.75 -9.742 1 75.38 86 LEU A CA 1
ATOM 639 C C . LEU A 1 86 ? 17.578 -33.875 -9.43 1 75.38 86 LEU A C 1
ATOM 641 O O . LEU A 1 86 ? 17.703 -32.688 -9.133 1 75.38 86 LEU A O 1
ATOM 645 N N . VAL A 1 87 ? 16.438 -34.438 -9.438 1 73.69 87 VAL A N 1
ATOM 646 C CA . VAL A 1 87 ? 15.203 -33.719 -9.18 1 73.69 87 VAL A CA 1
ATOM 647 C C . VAL A 1 87 ? 15.188 -33.219 -7.727 1 73.69 87 VAL A C 1
ATOM 649 O O . VAL A 1 87 ? 14.766 -32.094 -7.445 1 73.69 87 VAL A O 1
ATOM 652 N N . ILE A 1 88 ? 15.648 -33.969 -6.91 1 75.38 88 ILE A N 1
ATOM 653 C CA . ILE A 1 88 ? 15.648 -33.625 -5.5 1 75.38 88 ILE A CA 1
ATOM 654 C C . ILE A 1 88 ? 16.625 -32.469 -5.262 1 75.38 88 ILE A C 1
ATOM 656 O O . ILE A 1 88 ? 16.312 -31.531 -4.52 1 75.38 88 ILE A O 1
ATOM 660 N N . LEU A 1 89 ? 17.734 -32.562 -5.906 1 78.88 89 LEU A N 1
ATOM 661 C CA . LEU A 1 89 ? 18.734 -31.5 -5.738 1 78.88 89 LEU A CA 1
ATOM 662 C C . LEU A 1 89 ? 18.234 -30.188 -6.316 1 78.88 89 LEU A C 1
ATOM 664 O O . LEU A 1 89 ? 18.484 -29.125 -5.75 1 78.88 89 LEU A O 1
ATOM 668 N N . VAL A 1 90 ? 17.5 -30.25 -7.359 1 78 90 VAL A N 1
ATOM 669 C CA . VAL A 1 90 ? 16.922 -29.062 -7.953 1 78 90 VAL A CA 1
ATOM 670 C C . VAL A 1 90 ? 15.836 -28.5 -7.031 1 78 90 VAL A C 1
ATOM 672 O O . VAL A 1 90 ? 15.711 -27.281 -6.875 1 78 90 VAL A O 1
ATOM 675 N N . GLN A 1 91 ? 15.148 -29.344 -6.434 1 76.56 91 GLN A N 1
ATOM 676 C CA . GLN A 1 91 ? 14.094 -28.906 -5.523 1 76.56 91 GLN A CA 1
ATOM 677 C C . GLN A 1 91 ? 14.68 -28.234 -4.285 1 76.56 91 GLN A C 1
ATOM 679 O O . GLN A 1 91 ? 14.078 -27.312 -3.736 1 76.56 91 GLN A O 1
ATOM 684 N N . PHE A 1 92 ? 15.812 -28.672 -3.955 1 77.56 92 PHE A N 1
ATOM 685 C CA . PHE A 1 92 ? 16.484 -28.031 -2.838 1 77.56 92 PHE A CA 1
ATOM 686 C C . PHE A 1 92 ? 16.859 -26.594 -3.188 1 77.56 92 PHE A C 1
ATOM 688 O O . PHE A 1 92 ? 16.688 -25.688 -2.373 1 77.56 92 PHE A O 1
ATOM 695 N N . LEU A 1 93 ? 17.297 -26.484 -4.258 1 76.62 93 LEU A N 1
ATOM 696 C CA . LEU A 1 93 ? 17.703 -25.156 -4.699 1 76.62 93 LEU A CA 1
ATOM 697 C C . LEU A 1 93 ? 16.484 -24.25 -4.855 1 76.62 93 LEU A C 1
ATOM 699 O O . LEU A 1 93 ? 16.531 -23.078 -4.465 1 76.62 93 LEU A O 1
ATOM 703 N N . ARG A 1 94 ? 15.422 -24.75 -5.32 1 76.44 94 ARG A N 1
ATOM 704 C CA . ARG A 1 94 ? 14.211 -23.969 -5.52 1 76.44 94 ARG A CA 1
ATOM 705 C C . ARG A 1 94 ? 13.562 -23.609 -4.184 1 76.44 94 ARG A C 1
ATOM 707 O O . ARG A 1 94 ? 13.047 -22.5 -4.012 1 76.44 94 ARG A O 1
ATOM 714 N N . ALA A 1 95 ? 13.57 -24.516 -3.391 1 74.31 95 ALA A N 1
ATOM 715 C CA . ALA A 1 95 ? 12.984 -24.266 -2.074 1 74.31 95 ALA A CA 1
ATOM 716 C C . ALA A 1 95 ? 13.727 -23.141 -1.354 1 74.31 95 ALA A C 1
ATOM 718 O O . ALA A 1 95 ? 13.102 -22.328 -0.667 1 74.31 95 ALA A O 1
ATOM 719 N N . LYS A 1 96 ? 14.984 -23.078 -1.544 1 74.44 96 LYS A N 1
ATOM 720 C CA . LYS A 1 96 ? 15.758 -22 -0.935 1 74.44 96 LYS A CA 1
ATOM 721 C C . LYS A 1 96 ? 15.406 -20.656 -1.549 1 74.44 96 LYS A C 1
ATOM 723 O O . LYS A 1 96 ? 15.273 -19.656 -0.835 1 74.44 96 LYS A O 1
ATOM 728 N N . ALA A 1 97 ? 15.227 -20.625 -2.779 1 71.88 97 ALA A N 1
ATOM 729 C CA . ALA A 1 97 ? 14.883 -19.391 -3.465 1 71.88 97 ALA A CA 1
ATOM 730 C C . ALA A 1 97 ? 13.484 -18.922 -3.088 1 71.88 97 ALA A C 1
ATOM 732 O O . ALA A 1 97 ? 13.258 -17.734 -2.861 1 71.88 97 ALA A O 1
ATOM 733 N N . ASP A 1 98 ? 12.586 -19.797 -3.002 1 71.25 98 ASP A N 1
ATOM 734 C CA . ASP A 1 98 ? 11.211 -19.469 -2.652 1 71.25 98 ASP A CA 1
ATOM 735 C C . ASP A 1 98 ? 11.117 -18.969 -1.207 1 71.25 98 ASP A C 1
ATOM 737 O O . ASP A 1 98 ? 10.367 -18.047 -0.91 1 71.25 98 ASP A O 1
ATOM 741 N N . MET A 1 99 ? 11.875 -19.578 -0.444 1 70.69 99 MET A N 1
ATOM 742 C CA . MET A 1 99 ? 11.859 -19.188 0.961 1 70.69 99 MET A CA 1
ATOM 743 C C . MET A 1 99 ? 12.422 -17.781 1.139 1 70.69 99 MET A C 1
ATOM 745 O O . MET A 1 99 ? 11.93 -17 1.966 1 70.69 99 MET A O 1
ATOM 749 N N . ALA A 1 100 ? 13.398 -17.5 0.414 1 70.44 100 ALA A N 1
ATOM 750 C CA . ALA A 1 100 ? 13.953 -16.141 0.48 1 70.44 100 ALA A CA 1
ATOM 751 C C . ALA A 1 100 ? 12.93 -15.109 0.011 1 70.44 100 ALA A C 1
ATOM 753 O O . ALA A 1 100 ? 12.797 -14.039 0.617 1 70.44 100 ALA A O 1
ATOM 754 N N . ALA A 1 101 ? 12.211 -15.461 -0.95 1 68.44 101 ALA A N 1
ATOM 755 C CA . ALA A 1 101 ? 11.195 -14.555 -1.473 1 68.44 101 ALA A CA 1
ATOM 756 C C . ALA A 1 101 ? 10.031 -14.406 -0.496 1 68.44 101 ALA A C 1
ATOM 758 O O . ALA A 1 101 ? 9.5 -13.312 -0.306 1 68.44 101 ALA A O 1
ATOM 759 N N . MET A 1 102 ? 9.734 -15.492 0.13 1 66.44 102 MET A N 1
ATOM 760 C CA . MET A 1 102 ? 8.633 -15.484 1.086 1 66.44 102 MET A CA 1
ATOM 761 C C . MET A 1 102 ? 9.008 -14.695 2.338 1 66.44 102 MET A C 1
ATOM 763 O O . MET A 1 102 ? 8.164 -14 2.914 1 66.44 102 MET A O 1
ATOM 767 N N . ALA A 1 103 ? 10.188 -14.797 2.639 1 66.75 103 ALA A N 1
ATOM 768 C CA . ALA A 1 103 ? 10.648 -14.094 3.832 1 66.75 103 ALA A CA 1
ATOM 769 C C . ALA A 1 103 ? 10.594 -12.578 3.633 1 66.75 103 ALA A C 1
ATOM 771 O O . ALA A 1 103 ? 10.203 -11.844 4.539 1 66.75 103 ALA A O 1
ATOM 772 N N . VAL A 1 104 ? 10.914 -12.188 2.49 1 66.31 104 VAL A N 1
ATOM 773 C CA . VAL A 1 104 ? 10.883 -10.758 2.209 1 66.31 104 VAL A CA 1
ATOM 774 C C . VAL A 1 104 ? 9.438 -10.273 2.119 1 66.31 104 VAL A C 1
ATOM 776 O O . VAL A 1 104 ? 9.102 -9.211 2.645 1 66.31 104 VAL A O 1
ATOM 779 N N . ALA A 1 105 ? 8.578 -11.07 1.553 1 62.44 105 ALA A N 1
ATOM 780 C CA . ALA A 1 105 ? 7.184 -10.688 1.379 1 62.44 105 ALA A CA 1
ATOM 781 C C . ALA A 1 105 ? 6.449 -10.664 2.717 1 62.44 105 ALA A C 1
ATOM 783 O O . ALA A 1 105 ? 5.547 -9.852 2.922 1 62.44 105 ALA A O 1
ATOM 784 N N . ALA A 1 106 ? 6.855 -11.516 3.596 1 60.41 106 ALA A N 1
ATOM 785 C CA . ALA A 1 106 ? 6.195 -11.625 4.895 1 60.41 106 ALA A CA 1
ATOM 786 C C . ALA A 1 106 ? 6.492 -10.406 5.766 1 60.41 106 ALA A C 1
ATOM 788 O O . ALA A 1 106 ? 5.633 -9.961 6.531 1 60.41 106 ALA A O 1
ATOM 789 N N . VAL A 1 107 ? 7.738 -9.875 5.551 1 59.22 107 VAL A N 1
ATOM 790 C CA . VAL A 1 107 ? 8.164 -8.812 6.457 1 59.22 107 VAL A CA 1
ATOM 791 C C . VAL A 1 107 ? 7.867 -7.449 5.84 1 59.22 107 VAL A C 1
ATOM 793 O O . VAL A 1 107 ? 7.508 -6.504 6.543 1 59.22 107 VAL A O 1
ATOM 796 N N . ALA A 1 108 ? 8.102 -7.25 4.508 1 55.19 108 ALA A N 1
ATOM 797 C CA . ALA A 1 108 ? 8.125 -5.934 3.873 1 55.19 108 ALA A CA 1
ATOM 798 C C . ALA A 1 108 ? 6.719 -5.379 3.695 1 55.19 108 ALA A C 1
ATOM 800 O O . ALA A 1 108 ? 6.543 -4.223 3.305 1 55.19 108 ALA A O 1
ATOM 801 N N . SER A 1 109 ? 5.672 -6.02 3.783 1 47.72 109 SER A N 1
ATOM 802 C CA . SER A 1 109 ? 4.414 -5.328 3.516 1 47.72 109 SER A CA 1
ATOM 803 C C . SER A 1 109 ? 4.199 -4.176 4.488 1 47.72 109 SER A C 1
ATOM 805 O O . SER A 1 109 ? 4.258 -4.363 5.707 1 47.72 109 SER A O 1
ATOM 807 N N . PRO A 1 110 ? 4.633 -3.047 4.098 1 45.06 110 PRO A N 1
ATOM 808 C CA . PRO A 1 110 ? 4.441 -1.877 4.957 1 45.06 110 PRO A CA 1
ATOM 809 C C . PRO A 1 110 ? 3.148 -1.944 5.766 1 45.06 110 PRO A C 1
ATOM 811 O O . PRO A 1 110 ? 2.977 -1.189 6.727 1 45.06 110 PRO A O 1
ATOM 814 N N . ALA A 1 111 ? 2.102 -2.482 5.105 1 40.06 111 ALA A N 1
ATOM 815 C CA . ALA A 1 111 ? 0.843 -2.533 5.844 1 40.06 111 ALA A CA 1
ATOM 816 C C . ALA A 1 111 ? 0.983 -3.379 7.109 1 40.06 111 ALA A C 1
ATOM 818 O O . ALA A 1 111 ? -0.014 -3.715 7.754 1 40.06 111 ALA A O 1
ATOM 819 N N . SER A 1 112 ? 2.129 -3.916 7.312 1 37.5 112 SER A N 1
ATOM 820 C CA . SER A 1 112 ? 2.361 -4.797 8.453 1 37.5 112 SER A CA 1
ATOM 821 C C . SER A 1 112 ? 1.769 -4.215 9.727 1 37.5 112 SER A C 1
ATOM 823 O O . SER A 1 112 ? 1.56 -4.934 10.711 1 37.5 112 SER A O 1
ATOM 825 N N . GLY A 1 113 ? 2.09 -3.109 10.031 1 36.19 113 GLY A N 1
ATOM 826 C CA . GLY A 1 113 ? 1.354 -2.799 11.25 1 36.19 113 GLY A CA 1
ATOM 827 C C . GLY A 1 113 ? -0.131 -3.092 11.141 1 36.19 113 GLY A C 1
ATOM 828 O O . GLY A 1 113 ? -0.868 -2.963 12.117 1 36.19 113 GLY A O 1
ATOM 829 N N . ASP A 1 114 ? -0.697 -2.496 10.125 1 38.72 114 ASP A N 1
ATOM 830 C CA . ASP A 1 114 ? -2.129 -2.785 10.102 1 38.72 114 ASP A CA 1
ATOM 831 C C . ASP A 1 114 ? -2.385 -4.281 9.938 1 38.72 114 ASP A C 1
ATOM 833 O O . ASP A 1 114 ? -1.589 -4.984 9.312 1 38.72 114 ASP A O 1
ATOM 837 N N . ASP A 1 115 ? -3.092 -4.797 10.648 1 38.34 115 ASP A N 1
ATOM 838 C CA . ASP A 1 115 ? -3.695 -6.113 10.82 1 38.34 115 ASP A CA 1
ATOM 839 C C . ASP A 1 115 ? -3.957 -6.781 9.477 1 38.34 115 ASP A C 1
ATOM 841 O O . ASP A 1 115 ? -4.68 -7.777 9.398 1 38.34 115 ASP A O 1
ATOM 845 N N . ASP A 1 116 ? -4.012 -6.066 8.383 1 37.31 116 ASP A N 1
ATOM 846 C CA . ASP A 1 116 ? -4.422 -6.941 7.293 1 37.31 116 ASP A CA 1
ATOM 847 C C . ASP A 1 116 ? -3.303 -7.914 6.918 1 37.31 116 ASP A C 1
ATOM 849 O O . ASP A 1 116 ? -2.469 -7.609 6.062 1 37.31 116 ASP A O 1
ATOM 853 N N . VAL A 1 117 ? -2.396 -8.312 7.68 1 38.81 117 VAL A N 1
ATOM 854 C CA . VAL A 1 117 ? -1.54 -9.492 7.613 1 38.81 117 VAL A CA 1
ATOM 855 C C . VAL A 1 117 ? -1.917 -10.336 6.398 1 38.81 117 VAL A C 1
ATOM 857 O O . VAL A 1 117 ? -1.097 -11.102 5.887 1 38.81 117 VAL A O 1
ATOM 860 N N . ASN A 1 118 ? -3.041 -10.75 6.348 1 37.91 118 ASN A N 1
ATOM 861 C CA . ASN A 1 118 ? -3.465 -12.008 5.742 1 37.91 118 ASN A CA 1
ATOM 862 C C . ASN A 1 118 ? -3.283 -11.984 4.227 1 37.91 118 ASN A C 1
ATOM 864 O O . ASN A 1 118 ? -3.064 -13.031 3.609 1 37.91 118 ASN A O 1
ATOM 868 N N . SER A 1 119 ? -3.93 -11.102 3.449 1 45.31 119 SER A N 1
ATOM 869 C CA . SER A 1 119 ? -4.387 -11.766 2.234 1 45.31 119 SER A CA 1
ATOM 870 C C . SER A 1 119 ? -3.244 -11.945 1.238 1 45.31 119 SER A C 1
ATOM 872 O O . SER A 1 119 ? -3.115 -13 0.612 1 45.31 119 SER A O 1
ATOM 874 N N . LEU A 1 120 ? -2.566 -10.703 0.899 1 47.06 120 LEU A N 1
ATOM 875 C CA . LEU A 1 120 ? -1.728 -10.938 -0.271 1 47.06 120 LEU A CA 1
ATOM 876 C C . LEU A 1 120 ? -0.46 -11.695 0.11 1 47.06 120 LEU A C 1
ATOM 878 O O . LEU A 1 120 ? 0.258 -12.188 -0.762 1 47.06 120 LEU A O 1
ATOM 882 N N . LYS A 1 121 ? -0.183 -11.836 1.493 1 51.47 121 LYS A N 1
ATOM 883 C CA . LYS A 1 121 ? 1.078 -12.406 1.958 1 51.47 121 LYS A CA 1
ATOM 884 C C . LYS A 1 121 ? 1.005 -13.93 2.016 1 51.47 121 LYS A C 1
ATOM 886 O O . LYS A 1 121 ? 2 -14.617 1.768 1 51.47 121 LYS A O 1
ATOM 891 N N . ILE A 1 122 ? -0.093 -14.281 2.266 1 58.19 122 ILE A N 1
ATOM 892 C CA . ILE A 1 122 ? -0.227 -15.703 2.553 1 58.19 122 ILE A CA 1
ATOM 893 C C . ILE A 1 122 ? -0.403 -16.484 1.248 1 58.19 122 ILE A C 1
ATOM 895 O O . ILE A 1 122 ? -0.035 -17.656 1.161 1 58.19 122 ILE A O 1
ATOM 899 N N . ARG A 1 123 ? -0.679 -15.648 0.31 1 63.94 123 ARG A N 1
ATOM 900 C CA . ARG A 1 123 ? -1.004 -16.375 -0.916 1 63.94 123 ARG A CA 1
ATOM 901 C C . ARG A 1 123 ? 0.255 -16.938 -1.573 1 63.94 123 ARG A C 1
ATOM 903 O O . ARG A 1 123 ? 0.319 -18.125 -1.894 1 63.94 123 ARG A O 1
ATOM 910 N N . PRO A 1 124 ? 1.229 -16.062 -1.62 1 61.75 124 PRO A N 1
ATOM 911 C CA . PRO A 1 124 ? 2.4 -16.641 -2.283 1 61.75 124 PRO A CA 1
ATOM 912 C C . PRO A 1 124 ? 3.07 -17.734 -1.45 1 61.75 124 PRO A C 1
ATOM 914 O O . PRO A 1 124 ? 3.594 -18.703 -2.004 1 61.75 124 PRO A O 1
ATOM 917 N N . SER A 1 125 ? 2.936 -17.609 -0.145 1 62.97 125 SER A N 1
ATOM 918 C CA . SER A 1 125 ? 3.512 -18.641 0.712 1 62.97 125 SER A CA 1
ATOM 919 C C . SER A 1 125 ? 2.713 -19.938 0.635 1 62.97 125 SER A C 1
ATOM 921 O O . SER A 1 125 ? 3.287 -21.031 0.588 1 62.97 125 SER A O 1
ATOM 923 N N . THR A 1 126 ? 1.467 -19.766 0.559 1 65 126 THR A N 1
ATOM 924 C CA . THR A 1 126 ? 0.623 -20.953 0.46 1 65 126 THR A CA 1
ATOM 925 C C . THR A 1 126 ? 0.808 -21.641 -0.892 1 65 126 THR A C 1
ATOM 927 O O . THR A 1 126 ? 0.871 -22.859 -0.969 1 65 126 THR A O 1
ATOM 930 N N . GLU A 1 127 ? 0.955 -20.812 -1.863 1 71.31 127 GLU A N 1
ATOM 931 C CA . GLU A 1 127 ? 1.155 -21.375 -3.193 1 71.31 127 GLU A CA 1
ATOM 932 C C . GLU A 1 127 ? 2.492 -22.109 -3.285 1 71.31 127 GLU A C 1
ATOM 934 O O . GLU A 1 127 ? 2.57 -23.203 -3.854 1 71.31 127 GLU A O 1
ATOM 939 N N . SER A 1 128 ? 3.459 -21.562 -2.701 1 70.25 128 SER A N 1
ATOM 940 C CA . SER A 1 128 ? 4.766 -22.203 -2.715 1 70.25 128 SER A CA 1
ATOM 941 C C . SER A 1 128 ? 4.758 -23.5 -1.894 1 70.25 128 SER A C 1
ATOM 943 O O . SER A 1 128 ? 5.375 -24.484 -2.279 1 70.25 128 SER A O 1
ATOM 945 N N . PHE A 1 129 ? 3.977 -23.5 -0.874 1 70.44 129 PHE A N 1
ATOM 946 C CA . PHE A 1 129 ? 3.867 -24.688 -0.035 1 70.44 129 PHE A CA 1
ATOM 947 C C . PHE A 1 129 ? 3.143 -25.812 -0.773 1 70.44 129 PHE A C 1
ATOM 949 O O . PHE A 1 129 ? 3.584 -26.953 -0.752 1 70.44 129 PHE A O 1
ATOM 956 N N . ILE A 1 130 ? 2.209 -25.438 -1.46 1 72.56 130 ILE A N 1
ATOM 957 C CA . ILE A 1 130 ? 1.429 -26.438 -2.176 1 72.56 130 ILE A CA 1
ATOM 958 C C . ILE A 1 130 ? 2.248 -27 -3.338 1 72.56 130 ILE A C 1
ATOM 960 O O . ILE A 1 130 ? 2.266 -28.203 -3.568 1 72.56 130 ILE A O 1
ATOM 964 N N . ASN A 1 131 ? 2.949 -26.141 -3.932 1 74.88 131 ASN A N 1
ATOM 965 C CA . ASN A 1 131 ? 3.754 -26.594 -5.059 1 74.88 131 ASN A CA 1
ATOM 966 C C . ASN A 1 131 ? 4.914 -27.469 -4.602 1 74.88 131 ASN A C 1
ATOM 968 O O . ASN A 1 131 ? 5.23 -28.469 -5.25 1 74.88 131 ASN A O 1
ATOM 972 N N . THR A 1 132 ? 5.473 -27.125 -3.51 1 71.81 132 THR A N 1
ATOM 973 C CA . THR A 1 132 ? 6.566 -27.938 -2.986 1 71.81 132 THR A CA 1
ATOM 974 C C . THR A 1 132 ? 6.059 -29.297 -2.508 1 71.81 132 THR A C 1
ATOM 976 O O . THR A 1 132 ? 6.695 -30.328 -2.744 1 71.81 132 THR A O 1
ATOM 979 N N . PHE A 1 133 ? 4.887 -29.312 -1.959 1 74.19 133 PHE A N 1
ATOM 980 C CA . PHE A 1 133 ? 4.309 -30.578 -1.502 1 74.19 133 PHE A CA 1
ATOM 981 C C . PHE A 1 133 ? 3.855 -31.422 -2.684 1 74.19 133 PHE A C 1
ATOM 983 O O . PHE A 1 133 ? 3.934 -32.656 -2.639 1 74.19 133 PHE A O 1
ATOM 990 N N . TRP A 1 134 ? 3.514 -30.703 -3.67 1 77.5 134 TRP A N 1
ATOM 991 C CA . TRP A 1 134 ? 3.131 -31.422 -4.883 1 77.5 134 TRP A CA 1
ATOM 992 C C . TRP A 1 134 ? 4.336 -32.125 -5.508 1 77.5 134 TRP A C 1
ATOM 994 O O . TRP A 1 134 ? 4.273 -33.312 -5.832 1 77.5 134 TRP A O 1
ATOM 1004 N N . VAL A 1 135 ? 5.332 -31.422 -5.586 1 74.19 135 VAL A N 1
ATOM 1005 C CA . VAL A 1 135 ? 6.531 -32 -6.188 1 74.19 135 VAL A CA 1
ATOM 1006 C C . VAL A 1 135 ? 7.074 -33.125 -5.297 1 74.19 135 VAL A C 1
ATOM 1008 O O . VAL A 1 135 ? 7.469 -34.188 -5.789 1 74.19 135 VAL A O 1
ATOM 1011 N N . ALA A 1 136 ? 6.973 -32.875 -3.986 1 73.94 136 ALA A N 1
ATOM 1012 C CA . ALA A 1 136 ? 7.418 -33.938 -3.053 1 73.94 136 ALA A CA 1
ATOM 1013 C C . ALA A 1 136 ? 6.539 -35.156 -3.154 1 73.94 136 ALA A C 1
ATOM 1015 O O . ALA A 1 136 ? 7.039 -36.281 -3.129 1 73.94 136 ALA A O 1
ATOM 1016 N N . GLY A 1 137 ? 5.246 -34.906 -3.309 1 75.31 137 GLY A N 1
ATOM 1017 C CA . GLY A 1 137 ? 4.328 -36.031 -3.471 1 75.31 137 GLY A CA 1
ATOM 1018 C C . GLY A 1 137 ? 4.578 -36.812 -4.734 1 75.31 137 GLY A C 1
ATOM 1019 O O . GLY A 1 137 ? 4.543 -38.062 -4.715 1 75.31 137 GLY A O 1
ATOM 1020 N N . LEU A 1 138 ? 4.938 -36.156 -5.793 1 75.25 138 LEU A N 1
ATOM 1021 C CA . LEU A 1 138 ? 5.199 -36.812 -7.055 1 75.25 138 LEU A CA 1
ATOM 1022 C C . LEU A 1 138 ? 6.504 -37.625 -6.988 1 75.25 138 LEU A C 1
ATOM 1024 O O . LEU A 1 138 ? 6.598 -38.719 -7.531 1 75.25 138 LEU A O 1
ATOM 1028 N N . VAL A 1 139 ? 7.492 -37.094 -6.305 1 72.75 139 VAL A N 1
ATOM 1029 C CA . VAL A 1 139 ? 8.766 -37.781 -6.172 1 72.75 139 VAL A CA 1
ATOM 1030 C C . VAL A 1 139 ? 8.586 -39.031 -5.332 1 72.75 139 VAL A C 1
ATOM 1032 O O . VAL A 1 139 ? 9.07 -40.125 -5.699 1 72.75 139 VAL A O 1
ATOM 1035 N N . ILE A 1 140 ? 7.812 -38.938 -4.238 1 72.06 140 ILE A N 1
ATOM 1036 C CA . ILE A 1 140 ? 7.555 -40.062 -3.367 1 72.06 140 ILE A CA 1
ATOM 1037 C C . ILE A 1 140 ? 6.754 -41.125 -4.129 1 72.06 140 ILE A C 1
ATOM 1039 O O . ILE A 1 140 ? 7.039 -42.312 -4.023 1 72.06 140 ILE A O 1
ATOM 1043 N N . TYR A 1 141 ? 5.867 -40.656 -4.918 1 74 141 TYR A N 1
ATOM 1044 C CA . TYR A 1 141 ? 5.062 -41.594 -5.719 1 74 141 TYR A CA 1
ATOM 1045 C C . TYR A 1 141 ? 5.926 -42.344 -6.727 1 74 141 TYR A C 1
ATOM 1047 O O . TYR A 1 141 ? 5.766 -43.531 -6.914 1 74 141 TYR A O 1
ATOM 1055 N N . ASN A 1 142 ? 6.812 -41.719 -7.312 1 70.75 142 ASN A N 1
ATOM 1056 C CA . ASN A 1 142 ? 7.68 -42.375 -8.297 1 70.75 142 ASN A CA 1
ATOM 1057 C C . ASN A 1 142 ? 8.641 -43.344 -7.641 1 70.75 142 ASN A C 1
ATOM 1059 O O . ASN A 1 142 ? 8.914 -44.406 -8.195 1 70.75 142 ASN A O 1
ATOM 1063 N N . ILE A 1 143 ? 9.039 -43.062 -6.461 1 68.75 143 ILE A N 1
ATOM 1064 C CA . ILE A 1 143 ? 9.93 -43.938 -5.746 1 68.75 143 ILE A CA 1
ATOM 1065 C C . ILE A 1 143 ? 9.18 -45.219 -5.348 1 68.75 143 ILE A C 1
ATOM 1067 O O . ILE A 1 143 ? 9.672 -46.344 -5.559 1 68.75 143 ILE A O 1
ATOM 1071 N N . ILE A 1 144 ? 7.934 -45.031 -4.871 1 67.88 144 ILE A N 1
ATOM 1072 C CA . ILE A 1 144 ? 7.137 -46.156 -4.406 1 67.88 144 ILE A CA 1
ATOM 1073 C C . ILE A 1 144 ? 6.711 -47 -5.594 1 67.88 144 ILE A C 1
ATOM 1075 O O . ILE A 1 144 ? 6.762 -48.25 -5.531 1 67.88 144 ILE A O 1
ATOM 1079 N N . SER A 1 145 ? 6.402 -46.438 -6.68 1 67.44 145 SER A N 1
ATOM 1080 C CA . SER A 1 145 ? 5.938 -47.188 -7.852 1 67.44 145 SER A CA 1
ATOM 1081 C C . SER A 1 145 ? 7.066 -47.969 -8.484 1 67.44 145 SER A C 1
ATOM 1083 O O . SER A 1 145 ? 6.859 -49.125 -8.922 1 67.44 145 SER A O 1
ATOM 1085 N N . THR A 1 146 ? 8.211 -47.438 -8.492 1 64.62 146 THR A N 1
ATOM 1086 C CA . THR A 1 146 ? 9.352 -48.156 -9.062 1 64.62 146 THR A CA 1
ATOM 1087 C C . THR A 1 146 ? 9.797 -49.281 -8.156 1 64.62 146 THR A C 1
ATOM 1089 O O . THR A 1 146 ? 10.109 -50.375 -8.633 1 64.62 146 THR A O 1
ATOM 1092 N N . ALA A 1 147 ? 9.805 -48.938 -6.902 1 63.22 147 ALA A N 1
ATOM 1093 C CA . ALA A 1 147 ? 10.211 -49.969 -5.949 1 63.22 147 ALA A CA 1
ATOM 1094 C C . ALA A 1 147 ? 9.227 -51.125 -5.957 1 63.22 147 ALA A C 1
ATOM 1096 O O . ALA A 1 147 ? 9.641 -52.281 -5.906 1 63.22 147 ALA A O 1
ATOM 1097 N N . LEU A 1 148 ? 7.961 -50.812 -6.121 1 62.56 148 LEU A N 1
ATOM 1098 C CA . LEU A 1 148 ? 6.934 -51.844 -6.098 1 62.56 148 LEU A CA 1
ATOM 1099 C C . LEU A 1 148 ? 6.965 -52.688 -7.383 1 62.56 148 LEU A C 1
ATOM 1101 O O . LEU A 1 148 ? 6.766 -53.906 -7.348 1 62.56 148 LEU A O 1
ATOM 1105 N N . LYS A 1 149 ? 7.266 -52.156 -8.484 1 64.12 149 LYS A N 1
ATOM 1106 C CA . LYS A 1 149 ? 7.328 -52.875 -9.758 1 64.12 149 LYS A CA 1
ATOM 1107 C C . LYS A 1 149 ? 8.516 -53.844 -9.797 1 64.12 149 LYS A C 1
ATOM 1109 O O . LYS A 1 149 ? 8.406 -54.969 -10.281 1 64.12 149 LYS A O 1
ATOM 1114 N N . ASP A 1 150 ? 9.594 -53.281 -9.398 1 63 150 ASP A N 1
ATOM 1115 C CA . ASP A 1 150 ? 10.797 -54.125 -9.398 1 63 150 ASP A CA 1
ATOM 1116 C C . ASP A 1 150 ? 10.648 -55.281 -8.438 1 63 150 ASP A C 1
ATOM 1118 O O . ASP A 1 150 ? 11.141 -56.406 -8.711 1 63 150 ASP A O 1
ATOM 1122 N N . LEU A 1 151 ? 9.859 -55 -7.395 1 59.97 151 LEU A N 1
ATOM 1123 C CA . LEU A 1 151 ? 9.664 -56.062 -6.406 1 59.97 151 LEU A CA 1
ATOM 1124 C C . LEU A 1 151 ? 8.672 -57.094 -6.918 1 59.97 151 LEU A C 1
ATOM 1126 O O . LEU A 1 151 ? 8.805 -58.281 -6.621 1 59.97 151 LEU A O 1
ATOM 1130 N N . LYS A 1 152 ? 7.594 -56.781 -7.652 1 58.38 152 LYS A N 1
ATOM 1131 C CA . LYS A 1 152 ? 6.531 -57.688 -8.102 1 58.38 152 LYS A CA 1
ATOM 1132 C C . LYS A 1 152 ? 6.961 -58.469 -9.336 1 58.38 152 LYS A C 1
ATOM 1134 O O . LYS A 1 152 ? 6.359 -59.5 -9.672 1 58.38 152 LYS A O 1
ATOM 1139 N N . SER A 1 153 ? 7.789 -57.875 -10.227 1 54.78 153 SER A N 1
ATOM 1140 C CA . SER A 1 153 ? 8.156 -58.656 -11.406 1 54.78 153 SER A CA 1
ATOM 1141 C C . SER A 1 153 ? 8.711 -60 -11.016 1 54.78 153 SER A C 1
ATOM 1143 O O . SER A 1 153 ? 9.641 -60.094 -10.211 1 54.78 153 SER A O 1
ATOM 1145 N N . ARG A 1 154 ? 7.848 -61.031 -11.078 1 50.59 154 ARG A N 1
ATOM 1146 C CA . ARG A 1 154 ? 8.023 -62.438 -10.812 1 50.59 154 ARG A CA 1
ATOM 1147 C C . ARG A 1 154 ? 9.391 -62.938 -11.297 1 50.59 154 ARG A C 1
ATOM 1149 O O . ARG A 1 154 ? 10 -63.812 -10.672 1 50.59 154 ARG A O 1
ATOM 1156 N N . ASP A 1 155 ? 9.641 -62.906 -12.633 1 45.09 155 ASP A N 1
ATOM 1157 C CA . ASP A 1 155 ? 10.883 -63.438 -13.18 1 45.09 155 ASP A CA 1
ATOM 1158 C C . ASP A 1 155 ? 12.07 -62.562 -12.773 1 45.09 155 ASP A C 1
ATOM 1160 O O . ASP A 1 155 ? 12.477 -61.688 -13.516 1 45.09 155 ASP A O 1
ATOM 1164 N N . SER A 1 156 ? 12.133 -62.062 -11.781 1 48.09 156 SER A N 1
ATOM 1165 C CA . SER A 1 156 ? 13.008 -61.125 -11.078 1 48.09 156 SER A CA 1
ATOM 1166 C C . SER A 1 156 ? 14.477 -61.469 -11.305 1 48.09 156 SER A C 1
ATOM 1168 O O . SER A 1 156 ? 14.992 -62.438 -10.75 1 48.09 156 SER A O 1
ATOM 1170 N N . ASN A 1 157 ? 14.828 -61.281 -12.516 1 51.47 157 ASN A N 1
ATOM 1171 C CA . ASN A 1 157 ? 16.266 -61.406 -12.758 1 51.47 157 ASN A CA 1
ATOM 1172 C C . ASN A 1 157 ? 17.078 -60.594 -11.766 1 51.47 157 ASN A C 1
ATOM 1174 O O . ASN A 1 157 ? 16.578 -59.625 -11.188 1 51.47 157 ASN A O 1
ATOM 1178 N N . ALA A 1 158 ? 18.188 -61.094 -11.289 1 56.06 158 ALA A N 1
ATOM 1179 C CA . ALA A 1 158 ? 19.172 -60.562 -10.344 1 56.06 158 ALA A CA 1
ATOM 1180 C C . ALA A 1 158 ? 19.391 -59.062 -10.555 1 56.06 158 ALA A C 1
ATOM 1182 O O . ALA A 1 158 ? 19.578 -58.344 -9.586 1 56.06 158 ALA A O 1
ATOM 1183 N N . ASP A 1 159 ? 19.203 -58.594 -11.75 1 56.28 159 ASP A N 1
ATOM 1184 C CA . ASP A 1 159 ? 19.484 -57.188 -12.078 1 56.28 159 ASP A CA 1
ATOM 1185 C C . ASP A 1 159 ? 18.391 -56.25 -11.578 1 56.28 159 ASP A C 1
ATOM 1187 O O . ASP A 1 159 ? 18.672 -55.156 -11.086 1 56.28 159 ASP A O 1
ATOM 1191 N N . ASP A 1 160 ? 17.172 -56.812 -11.617 1 58.09 160 ASP A N 1
ATOM 1192 C CA . ASP A 1 160 ? 16.062 -55.969 -11.172 1 58.09 160 ASP A CA 1
ATOM 1193 C C . ASP A 1 160 ? 16.062 -55.812 -9.656 1 58.09 160 ASP A C 1
ATOM 1195 O O . ASP A 1 160 ? 15.758 -54.75 -9.133 1 58.09 160 ASP A O 1
ATOM 1199 N N . LEU A 1 161 ? 16.375 -56.875 -9.047 1 58.38 161 LEU A N 1
ATOM 1200 C CA . LEU A 1 161 ? 16.484 -56.844 -7.594 1 58.38 161 LEU A CA 1
ATOM 1201 C C . LEU A 1 161 ? 17.609 -55.906 -7.152 1 58.38 161 LEU A C 1
ATOM 1203 O O . LEU A 1 161 ? 17.469 -55.188 -6.16 1 58.38 161 LEU A O 1
ATOM 1207 N N . GLU A 1 162 ? 18.734 -55.906 -7.906 1 58.84 162 GLU A N 1
ATOM 1208 C CA . GLU A 1 162 ? 19.859 -55 -7.613 1 58.84 162 GLU A CA 1
ATOM 1209 C C . GLU A 1 162 ? 19.484 -53.562 -7.824 1 58.84 162 GLU A C 1
ATOM 1211 O O . GLU A 1 162 ? 19.859 -52.688 -7.035 1 58.84 162 GLU A O 1
ATOM 1216 N N . ASN A 1 163 ? 18.672 -53.344 -8.789 1 60.22 163 ASN A N 1
ATOM 1217 C CA . ASN A 1 163 ? 18.25 -51.969 -9.039 1 60.22 163 ASN A CA 1
ATOM 1218 C C . ASN A 1 163 ? 17.281 -51.469 -7.973 1 60.22 163 ASN A C 1
ATOM 1220 O O . ASN A 1 163 ? 17.359 -50.312 -7.555 1 60.22 163 ASN A O 1
ATOM 1224 N N . ALA A 1 164 ? 16.469 -52.375 -7.547 1 60.91 164 ALA A N 1
ATOM 1225 C CA . ALA A 1 164 ? 15.547 -52 -6.484 1 60.91 164 ALA A CA 1
ATOM 1226 C C . ALA A 1 164 ? 16.297 -51.688 -5.191 1 60.91 164 ALA A C 1
ATOM 1228 O O . ALA A 1 164 ? 15.945 -50.719 -4.496 1 60.91 164 ALA A O 1
ATOM 1229 N N . TRP A 1 165 ? 17.328 -52.406 -4.984 1 60.59 165 TRP A N 1
ATOM 1230 C CA . TRP A 1 165 ? 18.125 -52.188 -3.779 1 60.59 165 TRP A CA 1
ATOM 1231 C C . TRP A 1 165 ? 18.906 -50.875 -3.877 1 60.59 165 TRP A C 1
ATOM 1233 O O . TRP A 1 165 ? 19.016 -50.125 -2.895 1 60.59 165 TRP A O 1
ATOM 1243 N N . LEU A 1 166 ? 19.375 -50.531 -5.051 1 60.06 166 LEU A N 1
ATOM 1244 C CA . LEU A 1 166 ? 20.078 -49.281 -5.262 1 60.06 166 LEU A CA 1
ATOM 1245 C C . LEU A 1 166 ? 19.141 -48.094 -5.066 1 60.06 166 LEU A C 1
ATOM 1247 O O . LEU A 1 166 ? 19.531 -47.094 -4.48 1 60.06 166 LEU A O 1
ATOM 1251 N N . MET A 1 167 ? 17.953 -48.312 -5.465 1 60.69 167 MET A N 1
ATOM 1252 C CA . MET A 1 167 ? 16.984 -47.25 -5.289 1 60.69 167 MET A CA 1
ATOM 1253 C C . MET A 1 167 ? 16.672 -47.031 -3.811 1 60.69 167 MET A C 1
ATOM 1255 O O . MET A 1 167 ? 16.562 -45.875 -3.355 1 60.69 167 MET A O 1
ATOM 1259 N N . ILE A 1 168 ? 16.609 -48.062 -3.186 1 61.09 168 ILE A N 1
ATOM 1260 C CA . ILE A 1 168 ? 16.328 -47.969 -1.757 1 61.09 168 ILE A CA 1
ATOM 1261 C C . ILE A 1 168 ? 17.516 -47.312 -1.037 1 61.09 168 ILE A C 1
ATOM 1263 O O . ILE A 1 168 ? 17.312 -46.5 -0.142 1 61.09 168 ILE A O 1
ATOM 1267 N N . GLU A 1 169 ? 18.75 -47.656 -1.515 1 60.41 169 GLU A N 1
ATOM 1268 C CA . GLU A 1 169 ? 19.922 -47.062 -0.884 1 60.41 169 GLU A CA 1
ATOM 1269 C C . GLU A 1 169 ? 20 -45.562 -1.128 1 60.41 169 GLU A C 1
ATOM 1271 O O . GLU A 1 169 ? 20.312 -44.781 -0.212 1 60.41 169 GLU A O 1
ATOM 1276 N N . VAL A 1 170 ? 19.734 -45.219 -2.316 1 61.62 170 VAL A N 1
ATOM 1277 C CA . VAL A 1 170 ? 19.797 -43.781 -2.641 1 61.62 170 VAL A CA 1
ATOM 1278 C C . VAL A 1 170 ? 18.672 -43.062 -1.91 1 61.62 170 VAL A C 1
ATOM 1280 O O . VAL A 1 170 ? 18.891 -41.938 -1.405 1 61.62 170 VAL A O 1
ATOM 1283 N N . MET A 1 171 ? 17.641 -43.719 -1.782 1 63.44 171 MET A N 1
ATOM 1284 C CA . MET A 1 171 ? 16.516 -43.125 -1.075 1 63.44 171 MET A CA 1
ATOM 1285 C C . MET A 1 171 ? 16.828 -42.938 0.406 1 63.44 171 MET A C 1
ATOM 1287 O O . MET A 1 171 ? 16.469 -41.938 1.016 1 63.44 171 MET A O 1
ATOM 1291 N N . VAL A 1 172 ? 17.484 -43.875 0.828 1 63.91 172 VAL A N 1
ATOM 1292 C CA . VAL A 1 172 ? 17.797 -43.812 2.25 1 63.91 172 VAL A CA 1
ATOM 1293 C C . VAL A 1 172 ? 18.797 -42.688 2.514 1 63.91 172 VAL A C 1
ATOM 1295 O O . VAL A 1 172 ? 18.75 -42.031 3.561 1 63.91 172 VAL A O 1
ATOM 1298 N N . LEU A 1 173 ? 19.578 -42.406 1.474 1 64.75 173 LEU A N 1
ATOM 1299 C CA . LEU A 1 173 ? 20.562 -41.344 1.648 1 64.75 173 LEU A CA 1
ATOM 1300 C C . LEU A 1 173 ? 19.938 -39.969 1.405 1 64.75 173 LEU A C 1
ATOM 1302 O O . LEU A 1 173 ? 20.2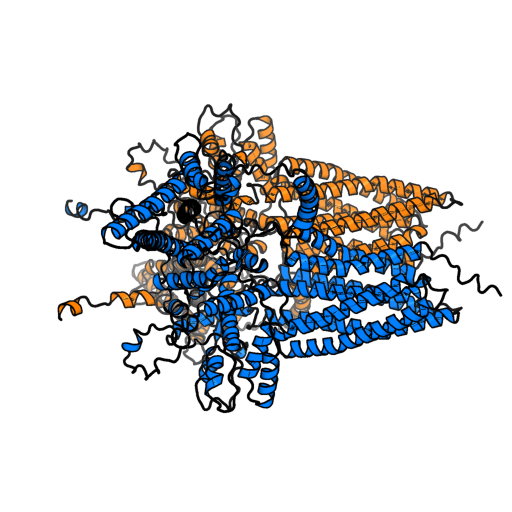66 -39 2.096 1 64.75 173 LEU A O 1
ATOM 1306 N N . ILE A 1 174 ? 18.984 -39.938 0.512 1 69.5 174 ILE A N 1
ATOM 1307 C CA . ILE A 1 174 ? 18.484 -38.625 0.089 1 69.5 174 ILE A CA 1
ATOM 1308 C C . ILE A 1 174 ? 17.266 -38.25 0.923 1 69.5 174 ILE A C 1
ATOM 1310 O O . ILE A 1 174 ? 17 -37.062 1.147 1 69.5 174 ILE A O 1
ATOM 1314 N N . SER A 1 175 ? 16.641 -39.281 1.438 1 72.25 175 SER A N 1
ATOM 1315 C CA . SER A 1 175 ? 15.398 -39 2.158 1 72.25 175 SER A CA 1
ATOM 1316 C C . SER A 1 175 ? 15.664 -38.188 3.416 1 72.25 175 SER A C 1
ATOM 1318 O O . SER A 1 175 ? 14.922 -37.25 3.719 1 72.25 175 SER A O 1
ATOM 1320 N N . PRO A 1 176 ? 16.75 -38.438 4.051 1 72.75 176 PRO A N 1
ATOM 1321 C CA . PRO A 1 176 ? 16.969 -37.594 5.223 1 72.75 176 PRO A CA 1
ATOM 1322 C C . PRO A 1 176 ? 17.297 -36.156 4.855 1 72.75 176 PRO A C 1
ATOM 1324 O O . PRO A 1 176 ? 16.891 -35.219 5.566 1 72.75 176 PRO A O 1
ATOM 1327 N N . LEU A 1 177 ? 17.938 -36 3.764 1 75.19 177 LEU A N 1
ATOM 1328 C CA . LEU A 1 177 ? 18.25 -34.656 3.32 1 75.19 177 LEU A CA 1
ATOM 1329 C C . LEU A 1 177 ? 16.969 -33.875 2.957 1 75.19 177 LEU A C 1
ATOM 1331 O O . LEU A 1 177 ? 16.844 -32.688 3.273 1 75.19 177 LEU A O 1
ATOM 1335 N N . TRP A 1 178 ? 16.125 -34.562 2.402 1 74.94 178 TRP A N 1
ATOM 1336 C CA . TRP A 1 178 ? 14.844 -33.938 2.043 1 74.94 178 TRP A CA 1
ATOM 1337 C C . TRP A 1 178 ? 14.023 -33.625 3.287 1 74.94 178 TRP A C 1
ATOM 1339 O O . TRP A 1 178 ? 13.406 -32.562 3.381 1 74.94 178 TRP A O 1
ATOM 1349 N N . ALA A 1 179 ? 14.016 -34.562 4.152 1 74.81 179 ALA A N 1
ATOM 1350 C CA . ALA A 1 179 ? 13.281 -34.344 5.398 1 74.81 179 ALA A CA 1
ATOM 1351 C C . ALA A 1 179 ? 13.875 -33.188 6.18 1 74.81 179 ALA A C 1
ATOM 1353 O O . ALA A 1 179 ? 13.133 -32.375 6.73 1 74.81 179 ALA A O 1
ATOM 1354 N N . LEU A 1 180 ? 15.18 -33.125 6.074 1 77.69 180 LEU A N 1
ATOM 1355 C CA . LEU A 1 180 ? 15.844 -32.031 6.777 1 77.69 180 LEU A CA 1
ATOM 1356 C C . LEU A 1 180 ? 15.57 -30.688 6.078 1 77.69 180 LEU A C 1
ATOM 1358 O O . LEU A 1 180 ? 15.359 -29.672 6.738 1 77.69 180 LEU A O 1
ATOM 1362 N N . GLY A 1 181 ? 15.562 -30.75 4.824 1 75.75 181 GLY A N 1
ATOM 1363 C CA . GLY A 1 181 ? 15.227 -29.547 4.082 1 75.75 181 GLY A CA 1
ATOM 1364 C C . GLY A 1 181 ? 13.805 -29.078 4.316 1 75.75 181 GLY A C 1
ATOM 1365 O O . GLY A 1 181 ? 13.555 -27.875 4.48 1 75.75 181 GLY A O 1
ATOM 1366 N N . ALA A 1 182 ? 12.914 -30 4.387 1 74.75 182 ALA A N 1
ATOM 1367 C CA . ALA A 1 182 ? 11.516 -29.672 4.66 1 74.75 182 ALA A CA 1
ATOM 1368 C C . ALA A 1 182 ? 11.344 -29.125 6.074 1 74.75 182 ALA A C 1
ATOM 1370 O O . ALA A 1 182 ? 10.609 -28.156 6.293 1 74.75 182 ALA A O 1
ATOM 1371 N N . CYS A 1 183 ? 12.047 -29.75 6.957 1 77.81 183 CYS A N 1
ATOM 1372 C CA . CYS A 1 183 ? 11.969 -29.281 8.336 1 77.81 183 CYS A CA 1
ATOM 1373 C C . CYS A 1 183 ? 12.516 -27.859 8.469 1 77.81 183 CYS A C 1
ATOM 1375 O O . CYS A 1 183 ? 11.945 -27.031 9.172 1 77.81 183 CYS A O 1
ATOM 1377 N N . ARG A 1 184 ? 13.523 -27.641 7.773 1 80.62 184 ARG A N 1
ATOM 1378 C CA . ARG A 1 184 ? 14.125 -26.312 7.812 1 80.62 184 ARG A CA 1
ATOM 1379 C C . ARG A 1 184 ? 13.188 -25.281 7.207 1 80.62 184 ARG A C 1
ATOM 1381 O O . ARG A 1 184 ? 13.078 -24.156 7.719 1 80.62 184 ARG A O 1
ATOM 1388 N N . THR A 1 185 ? 12.547 -25.656 6.195 1 75.25 185 THR A N 1
ATOM 1389 C CA . THR A 1 185 ? 11.609 -24.734 5.566 1 75.25 185 THR A CA 1
ATOM 1390 C C . THR A 1 185 ? 10.414 -24.469 6.477 1 75.25 185 THR A C 1
ATOM 1392 O O . THR A 1 185 ? 9.938 -23.344 6.578 1 75.25 185 THR A O 1
ATOM 1395 N N . VAL A 1 186 ? 9.992 -25.484 7.125 1 75.25 186 VAL A N 1
ATOM 1396 C CA . VAL A 1 186 ? 8.867 -25.328 8.047 1 75.25 186 VAL A CA 1
ATOM 1397 C C . VAL A 1 186 ? 9.297 -24.484 9.242 1 75.25 186 VAL A C 1
ATOM 1399 O O . VAL A 1 186 ? 8.531 -23.641 9.719 1 75.25 186 VAL A O 1
ATOM 1402 N N . LEU A 1 187 ? 10.492 -24.688 9.57 1 79.94 187 LEU A N 1
ATOM 1403 C CA . LEU A 1 187 ? 11.008 -23.906 10.688 1 79.94 187 LEU A CA 1
ATOM 1404 C C . LEU A 1 187 ? 11.102 -22.422 10.312 1 79.94 187 LEU A C 1
ATOM 1406 O O . LEU A 1 187 ? 10.703 -21.562 11.094 1 79.94 187 LEU A O 1
ATOM 1410 N N . ARG A 1 188 ? 11.641 -22.203 9.227 1 77.69 188 ARG A N 1
ATOM 1411 C CA . ARG A 1 188 ? 11.758 -20.812 8.773 1 77.69 188 ARG A CA 1
ATOM 1412 C C . ARG A 1 188 ? 10.391 -20.156 8.617 1 77.69 188 ARG A C 1
ATOM 1414 O O . ARG A 1 188 ? 10.195 -19.016 9.016 1 77.69 188 ARG A O 1
ATOM 1421 N N . PHE A 1 189 ? 9.469 -20.906 8.172 1 73.62 189 PHE A N 1
ATOM 1422 C CA . PHE A 1 189 ? 8.117 -20.391 8 1 73.62 189 PHE A CA 1
ATOM 1423 C C . PHE A 1 189 ? 7.473 -20.094 9.352 1 73.62 189 PHE A C 1
ATOM 1425 O O . PHE A 1 189 ? 6.848 -19.047 9.531 1 73.62 189 PHE A O 1
ATOM 1432 N N . ALA A 1 190 ? 7.656 -21.016 10.172 1 77.25 190 ALA A N 1
ATOM 1433 C CA . ALA A 1 190 ? 7.09 -20.844 11.508 1 77.25 190 ALA A CA 1
ATOM 1434 C C . ALA A 1 190 ? 7.746 -19.656 12.227 1 77.25 190 ALA A C 1
ATOM 1436 O O . ALA A 1 190 ? 7.074 -18.906 12.938 1 77.25 190 ALA A O 1
ATOM 1437 N N . ALA A 1 191 ? 9.016 -19.547 12.039 1 80.44 191 ALA A N 1
ATOM 1438 C CA . ALA A 1 191 ? 9.727 -18.438 12.68 1 80.44 191 ALA A CA 1
ATOM 1439 C C . ALA A 1 191 ? 9.273 -17.094 12.133 1 80.44 191 ALA A C 1
ATOM 1441 O O . ALA A 1 191 ? 9.07 -16.141 12.891 1 80.44 191 ALA A O 1
ATOM 1442 N N . PHE A 1 192 ? 9.031 -17 10.938 1 76.44 192 PHE A N 1
ATOM 1443 C CA . PHE A 1 192 ? 8.602 -15.75 10.336 1 76.44 192 PHE A CA 1
ATOM 1444 C C . PHE A 1 192 ? 7.16 -15.43 10.719 1 76.44 192 PHE A C 1
ATOM 1446 O O . PHE A 1 192 ? 6.82 -14.273 10.953 1 76.44 192 PHE A O 1
ATOM 1453 N N . GLN A 1 193 ? 6.344 -16.484 10.82 1 74.75 193 GLN A N 1
ATOM 1454 C CA . GLN A 1 193 ? 4.965 -16.266 11.242 1 74.75 193 GLN A CA 1
ATOM 1455 C C . GLN A 1 193 ? 4.902 -15.773 12.688 1 74.75 193 GLN A C 1
ATOM 1457 O O . GLN A 1 193 ? 4.105 -14.891 13.016 1 74.75 193 GLN A O 1
ATOM 1462 N N . ARG A 1 194 ? 5.762 -16.297 13.461 1 78.31 194 ARG A N 1
ATOM 1463 C CA . ARG A 1 194 ? 5.824 -15.844 14.844 1 78.31 194 ARG A CA 1
ATOM 1464 C C . ARG A 1 194 ? 6.383 -14.43 14.945 1 78.31 194 ARG A C 1
ATOM 1466 O O . ARG A 1 194 ? 5.957 -13.648 15.797 1 78.31 194 ARG A O 1
ATOM 1473 N N . ALA A 1 195 ? 7.285 -14.141 14.055 1 79.31 195 ALA A N 1
ATOM 1474 C CA . ALA A 1 195 ? 7.895 -12.812 14.055 1 79.31 195 ALA A CA 1
ATOM 1475 C C . ALA A 1 195 ? 6.879 -11.75 13.648 1 79.31 195 ALA A C 1
ATOM 1477 O O . ALA A 1 195 ? 6.949 -10.609 14.117 1 79.31 195 ALA A O 1
ATOM 1478 N N . THR A 1 196 ? 5.902 -12.109 12.867 1 75 196 THR A N 1
ATOM 1479 C CA . THR A 1 196 ? 4.902 -11.148 12.422 1 75 196 THR A CA 1
ATOM 1480 C C . THR A 1 196 ? 3.961 -10.781 13.562 1 75 196 THR A C 1
ATOM 1482 O O . THR A 1 196 ? 3.396 -9.688 13.586 1 75 196 THR A O 1
ATOM 1485 N N . ASP A 1 197 ? 3.883 -11.68 14.57 1 77.38 197 ASP A N 1
ATOM 1486 C CA . ASP A 1 197 ? 2.984 -11.414 15.688 1 77.38 197 ASP A CA 1
ATOM 1487 C C . ASP A 1 197 ? 3.758 -10.898 16.906 1 77.38 197 ASP A C 1
ATOM 1489 O O . ASP A 1 197 ? 3.158 -10.516 17.906 1 77.38 197 ASP A O 1
ATOM 1493 N N . SER A 1 198 ? 4.996 -10.836 16.75 1 82.81 198 SER A N 1
ATOM 1494 C CA . SER A 1 198 ? 5.809 -10.406 17.875 1 82.81 198 SER A CA 1
ATOM 1495 C C . SER A 1 198 ? 5.945 -8.891 17.922 1 82.81 198 SER A C 1
ATOM 1497 O O . SER A 1 198 ? 5.793 -8.219 16.906 1 82.81 198 SER A O 1
ATOM 1499 N N . PHE A 1 199 ? 6.203 -8.312 19.094 1 87.44 199 PHE A N 1
ATOM 1500 C CA . PHE A 1 199 ? 6.387 -6.875 19.266 1 87.44 199 PHE A CA 1
ATOM 1501 C C . PHE A 1 199 ? 7.781 -6.445 18.828 1 87.44 199 PHE A C 1
ATOM 1503 O O . PHE A 1 199 ? 8.047 -5.254 18.672 1 87.44 199 PHE A O 1
ATOM 1510 N N . ALA A 1 200 ? 8.617 -7.414 18.609 1 85.06 200 ALA A N 1
ATOM 1511 C CA . ALA A 1 200 ? 9.977 -7.094 18.188 1 85.06 200 ALA A CA 1
ATOM 1512 C C . ALA A 1 200 ? 10.031 -6.73 16.703 1 85.06 200 ALA A C 1
ATOM 1514 O O . ALA A 1 200 ? 10.875 -5.941 16.281 1 85.06 200 ALA A O 1
ATOM 1515 N N . LEU A 1 201 ? 9.07 -7.305 15.922 1 84.38 201 LEU A N 1
ATOM 1516 C CA . LEU A 1 201 ? 9.156 -7.059 14.492 1 84.38 201 LEU A CA 1
ATOM 1517 C C . LEU A 1 201 ? 7.801 -6.641 13.93 1 84.38 201 LEU A C 1
ATOM 1519 O O . LEU A 1 201 ? 7.598 -5.477 13.586 1 84.38 201 LEU A O 1
ATOM 1523 N N . GLY A 1 202 ? 6.781 -7.5 13.992 1 77.75 202 GLY A N 1
ATOM 1524 C CA . GLY A 1 202 ? 5.496 -7.242 13.359 1 77.75 202 GLY A CA 1
ATOM 1525 C C . GLY A 1 202 ? 4.75 -6.082 13.984 1 77.75 202 GLY A C 1
ATOM 1526 O O . GLY A 1 202 ? 4.359 -5.141 13.289 1 77.75 202 GLY A O 1
ATOM 1527 N N . ARG A 1 203 ? 4.609 -6.035 15.328 1 83.44 203 ARG A N 1
ATOM 1528 C CA . ARG A 1 203 ? 3.852 -5.004 16.031 1 83.44 203 ARG A CA 1
ATOM 1529 C C . ARG A 1 203 ? 4.781 -3.965 16.641 1 83.44 203 ARG A C 1
ATOM 1531 O O . ARG A 1 203 ? 4.402 -3.264 17.578 1 83.44 203 ARG A O 1
ATOM 1538 N N . ASN A 1 204 ? 5.973 -3.988 16.062 1 88.75 204 ASN A N 1
ATOM 1539 C CA . ASN A 1 204 ? 6.973 -3.084 16.625 1 88.75 204 ASN A CA 1
ATOM 1540 C C . ASN A 1 204 ? 6.609 -1.624 16.375 1 88.75 204 ASN A C 1
ATOM 1542 O O . ASN A 1 204 ? 6.832 -0.769 17.234 1 88.75 204 ASN A O 1
ATOM 1546 N N . VAL A 1 205 ? 6.008 -1.354 15.188 1 88.12 205 VAL A N 1
ATOM 1547 C CA . VAL A 1 205 ? 5.672 0.018 14.82 1 88.12 205 VAL A CA 1
ATOM 1548 C C . VAL A 1 205 ? 4.645 0.578 15.805 1 88.12 205 VAL A C 1
ATOM 1550 O O . VAL A 1 205 ? 4.77 1.717 16.266 1 88.12 205 VAL A O 1
ATOM 1553 N N . GLN A 1 206 ? 3.674 -0.18 16.219 1 86.94 206 GLN A N 1
ATOM 1554 C CA . GLN A 1 206 ? 2.637 0.258 17.141 1 86.94 206 GLN A CA 1
ATOM 1555 C C . GLN A 1 206 ? 3.203 0.453 18.547 1 86.94 206 GLN A C 1
ATOM 1557 O O . GLN A 1 206 ? 2.828 1.396 19.25 1 86.94 206 GLN A O 1
ATOM 1562 N N . LEU A 1 207 ? 4.059 -0.415 18.875 1 91.38 207 LEU A N 1
ATOM 1563 C CA . LEU A 1 207 ? 4.664 -0.317 20.203 1 91.38 207 LEU A CA 1
ATOM 1564 C C . LEU A 1 207 ? 5.539 0.928 20.297 1 91.38 207 LEU A C 1
ATOM 1566 O O . LEU A 1 207 ? 5.426 1.69 21.266 1 91.38 207 LEU A O 1
ATOM 1570 N N . ILE A 1 208 ? 6.395 1.132 19.297 1 92.88 208 ILE A N 1
ATOM 1571 C CA . ILE A 1 208 ? 7.328 2.25 19.344 1 92.88 208 ILE A CA 1
ATOM 1572 C C . ILE A 1 208 ? 6.562 3.568 19.281 1 92.88 208 ILE A C 1
ATOM 1574 O O . ILE A 1 208 ? 6.941 4.551 19.922 1 92.88 208 ILE A O 1
ATOM 1578 N N . ASP A 1 209 ? 5.496 3.633 18.5 1 90.81 209 ASP A N 1
ATOM 1579 C CA . ASP A 1 209 ? 4.707 4.859 18.406 1 90.81 209 ASP A CA 1
ATOM 1580 C C . ASP A 1 209 ? 4.105 5.227 19.766 1 90.81 209 ASP A C 1
ATOM 1582 O O . ASP A 1 209 ? 4.188 6.383 20.188 1 90.81 209 ASP A O 1
ATOM 1586 N N . GLY A 1 210 ? 3.506 4.262 20.453 1 89.06 210 GLY A N 1
ATOM 1587 C CA . GLY A 1 210 ? 2.963 4.504 21.781 1 89.06 210 GLY A CA 1
ATOM 1588 C C . GLY A 1 210 ? 4.031 4.797 22.828 1 89.06 210 GLY A C 1
ATOM 1589 O O . GLY A 1 210 ? 3.836 5.641 23.703 1 89.06 210 GLY A O 1
ATOM 1590 N N . TYR A 1 211 ? 5.156 4.148 22.688 1 91.88 211 TYR A N 1
ATOM 1591 C CA . TYR A 1 211 ? 6.25 4.316 23.641 1 91.88 211 TYR A CA 1
ATOM 1592 C C . TYR A 1 211 ? 6.875 5.699 23.516 1 91.88 211 TYR A C 1
ATOM 1594 O O . TYR A 1 211 ? 7.246 6.312 24.516 1 91.88 211 TYR A O 1
ATOM 1602 N N . MET A 1 212 ? 7.062 6.148 22.297 1 91.69 212 MET A N 1
ATOM 1603 C CA . MET A 1 212 ? 7.629 7.484 22.109 1 91.69 212 MET A CA 1
ATOM 1604 C C . MET A 1 212 ? 6.711 8.547 22.688 1 91.69 212 MET A C 1
ATOM 1606 O O . MET A 1 212 ? 7.18 9.539 23.25 1 91.69 212 MET A O 1
ATOM 1610 N N . LEU A 1 213 ? 5.402 8.359 22.594 1 87.88 213 LEU A N 1
ATOM 1611 C CA . LEU A 1 213 ? 4.449 9.281 23.219 1 87.88 213 LEU A CA 1
ATOM 1612 C C . LEU A 1 213 ? 4.516 9.195 24.734 1 87.88 213 LEU A C 1
ATOM 1614 O O . LEU A 1 213 ? 4.383 10.203 25.422 1 87.88 213 LEU A O 1
ATOM 1618 N N . GLN A 1 214 ? 4.742 8.016 25.219 1 88 214 GLN A N 1
ATOM 1619 C CA . GLN A 1 214 ? 4.934 7.812 26.656 1 88 214 GLN A CA 1
ATOM 1620 C C . GLN A 1 214 ? 6.16 8.562 27.156 1 88 214 GLN A C 1
ATOM 1622 O O . GLN A 1 214 ? 6.109 9.203 28.203 1 88 214 GLN A O 1
ATOM 1627 N N . LEU A 1 215 ? 7.211 8.461 26.391 1 87.06 215 LEU A N 1
ATOM 1628 C CA . LEU A 1 215 ? 8.453 9.133 26.781 1 87.06 215 LEU A CA 1
ATOM 1629 C C . LEU A 1 215 ? 8.273 10.648 26.766 1 87.06 215 LEU A C 1
ATOM 1631 O O . LEU A 1 215 ? 8.867 11.344 27.594 1 87.06 215 LEU A O 1
ATOM 1635 N N . ARG A 1 216 ? 7.496 11.109 25.859 1 83.88 216 ARG A N 1
ATOM 1636 C CA . ARG A 1 216 ? 7.23 12.547 25.797 1 83.88 216 ARG A CA 1
ATOM 1637 C C . ARG A 1 216 ? 6.422 13.008 27.016 1 83.88 216 ARG A C 1
ATOM 1639 O O . ARG A 1 216 ? 6.676 14.078 27.562 1 83.88 216 ARG A O 1
ATOM 1646 N N . GLU A 1 217 ? 5.438 12.219 27.453 1 77.25 217 GLU A N 1
ATOM 1647 C CA . GLU A 1 217 ? 4.562 12.57 28.562 1 77.25 217 GLU A CA 1
ATOM 1648 C C . GLU A 1 217 ? 5.305 12.469 29.906 1 77.25 217 GLU A C 1
ATOM 1650 O O . GLU A 1 217 ? 5.082 13.273 30.797 1 77.25 217 GLU A O 1
ATOM 1655 N N . GLU A 1 218 ? 6.004 11.414 30.031 1 70.5 218 GLU A N 1
ATOM 1656 C CA . GLU A 1 218 ? 6.684 11.203 31.297 1 70.5 218 GLU A CA 1
ATOM 1657 C C . GLU A 1 218 ? 7.836 12.188 31.484 1 70.5 218 GLU A C 1
ATOM 1659 O O . GLU A 1 218 ? 8.383 12.32 32.562 1 70.5 218 GLU A O 1
ATOM 1664 N N . GLY A 1 219 ? 7.918 13.461 30.859 1 59.56 219 GLY A N 1
ATOM 1665 C CA . GLY A 1 219 ? 8.617 14.719 31.078 1 59.56 219 GLY A CA 1
ATOM 1666 C C . GLY A 1 219 ? 10.125 14.57 31.094 1 59.56 219 GLY A C 1
ATOM 1667 O O . GLY A 1 219 ? 10.852 15.562 31.031 1 59.56 219 GLY A O 1
ATOM 1668 N N . GLY A 1 220 ? 10.812 13.523 31.562 1 54.03 220 GLY A N 1
ATOM 1669 C CA . GLY A 1 220 ? 12.164 13.727 32.062 1 54.03 220 GLY A CA 1
ATOM 1670 C C . GLY A 1 220 ? 13.195 13.844 30.938 1 54.03 220 GLY A C 1
ATOM 1671 O O . GLY A 1 220 ? 14.164 14.594 31.062 1 54.03 220 GLY A O 1
ATOM 1672 N N . TRP A 1 221 ? 13.062 13.18 29.953 1 53.44 221 TRP A N 1
ATOM 1673 C CA . TRP A 1 221 ? 14.156 13.164 28.984 1 53.44 221 TRP A CA 1
ATOM 1674 C C . TRP A 1 221 ? 13.969 14.242 27.922 1 53.44 221 TRP A C 1
ATOM 1676 O O . TRP A 1 221 ? 14.945 14.742 27.359 1 53.44 221 TRP A O 1
ATOM 1686 N N . PHE A 1 222 ? 12.625 14.547 27.766 1 53.44 222 PHE A N 1
ATOM 1687 C CA . PHE A 1 222 ? 12.336 15.445 26.641 1 53.44 222 PHE A CA 1
ATOM 1688 C C . PHE A 1 222 ? 12.125 16.875 27.125 1 53.44 222 PHE A C 1
ATOM 1690 O O . PHE A 1 222 ? 11.766 17.75 26.344 1 53.44 222 PHE A O 1
ATOM 1697 N N . VAL A 1 223 ? 12.086 17.078 28.484 1 42.84 223 VAL A N 1
ATOM 1698 C CA . VAL A 1 223 ? 11.852 18.422 29 1 42.84 223 VAL A CA 1
ATOM 1699 C C . VAL A 1 223 ? 13.055 19.312 28.703 1 42.84 223 VAL A C 1
ATOM 1701 O O . VAL A 1 223 ? 14.203 18.906 28.859 1 42.84 223 VAL A O 1
ATOM 1704 N N . ASP A 1 224 ? 12.875 20.344 28.078 1 41.06 224 ASP A N 1
ATOM 1705 C CA . ASP A 1 224 ? 13.734 21.5 27.844 1 41.06 224 ASP A CA 1
ATOM 1706 C C . ASP A 1 224 ? 14.469 21.906 29.125 1 41.06 224 ASP A C 1
ATOM 1708 O O . ASP A 1 224 ? 13.914 21.812 30.219 1 41.06 224 ASP A O 1
ATOM 1712 N N . GLY A 1 225 ? 15.781 21.891 29.25 1 36.91 225 GLY A N 1
ATOM 1713 C CA . GLY A 1 225 ? 16.547 22.484 30.344 1 36.91 225 GLY A CA 1
ATOM 1714 C C . GLY A 1 225 ? 15.836 23.625 31.016 1 36.91 225 GLY A C 1
ATOM 1715 O O . GLY A 1 225 ? 16.219 24.047 32.125 1 36.91 225 GLY A O 1
ATOM 1716 N N . GLY A 1 226 ? 15.047 24.422 30.391 1 34.19 226 GLY A N 1
ATOM 1717 C CA . GLY A 1 226 ? 14.578 25.609 31.078 1 34.19 226 GLY A CA 1
ATOM 1718 C C . GLY A 1 226 ? 13.578 25.312 32.188 1 34.19 226 GLY A C 1
ATOM 1719 O O . GLY A 1 226 ? 13.523 26.016 33.188 1 34.19 226 GLY A O 1
ATOM 1720 N N . GLU A 1 227 ? 12.695 24.391 32.031 1 36.19 227 GLU A N 1
ATOM 1721 C CA . GLU A 1 227 ? 11.641 24.312 33.031 1 36.19 227 GLU A CA 1
ATOM 1722 C C . GLU A 1 227 ? 12.094 23.516 34.25 1 36.19 227 GLU A C 1
ATOM 1724 O O . GLU A 1 227 ? 11.414 23.5 35.281 1 36.19 227 GLU A O 1
ATOM 1729 N N . MET A 1 228 ? 12.953 22.656 34.188 1 35.53 228 MET A N 1
ATOM 1730 C CA . MET A 1 228 ? 13.453 22.094 35.438 1 35.53 228 MET A CA 1
ATOM 1731 C C . MET A 1 228 ? 14.047 23.188 36.312 1 35.53 228 MET A C 1
ATOM 1733 O O . MET A 1 228 ? 14.422 22.938 37.469 1 35.53 228 MET A O 1
ATOM 1737 N N . ALA A 1 229 ? 14.625 24.266 35.781 1 35.03 229 ALA A N 1
ATOM 1738 C CA . ALA A 1 229 ? 15.023 25.328 36.688 1 35.03 229 ALA A CA 1
ATOM 1739 C C . ALA A 1 229 ? 13.844 25.797 37.562 1 35.03 229 ALA A C 1
ATOM 1741 O O . ALA A 1 229 ? 14.031 26.234 38.688 1 35.03 229 ALA A O 1
ATOM 1742 N N . ALA A 1 230 ? 12.641 25.891 37.125 1 35.12 230 ALA A N 1
ATOM 1743 C CA . ALA A 1 230 ? 11.641 26.484 38 1 35.12 230 ALA A CA 1
ATOM 1744 C C . ALA A 1 230 ? 11.219 25.5 39.094 1 35.12 230 ALA A C 1
ATOM 1746 O O . ALA A 1 230 ? 10.602 25.891 40.094 1 35.12 230 ALA A O 1
ATOM 1747 N N . ALA A 1 231 ? 10.93 24.281 38.781 1 34.5 231 ALA A N 1
ATOM 1748 C CA . ALA A 1 231 ? 10.297 23.516 39.844 1 34.5 231 ALA A CA 1
ATOM 1749 C C . ALA A 1 231 ? 11.328 23.047 40.875 1 34.5 231 ALA A C 1
ATOM 1751 O O . ALA A 1 231 ? 11.094 22.078 41.594 1 34.5 231 ALA A O 1
ATOM 1752 N N . GLY A 1 232 ? 12.211 23.969 41.406 1 34.03 232 GLY A N 1
ATOM 1753 C CA . GLY A 1 232 ? 13.078 23.984 42.562 1 34.03 232 GLY A CA 1
ATOM 1754 C C . GLY A 1 232 ? 14.047 22.828 42.625 1 34.03 232 GLY A C 1
ATOM 1755 O O . GLY A 1 232 ? 14.766 22.641 43.594 1 34.03 232 GLY A O 1
ATOM 1756 N N . GLN A 1 233 ? 13.594 21.797 42.125 1 33.34 233 GLN A N 1
ATOM 1757 C CA . GLN A 1 233 ? 14.539 20.719 42.469 1 33.34 233 GLN A CA 1
ATOM 1758 C C . GLN A 1 233 ? 15.898 20.984 41.812 1 33.34 233 GLN A C 1
ATOM 1760 O O . GLN A 1 233 ? 15.984 21.516 40.719 1 33.34 233 GLN A O 1
ATOM 1765 N N . GLN A 1 234 ? 16.984 21.188 42.656 1 30.09 234 GLN A N 1
ATOM 1766 C CA . GLN A 1 234 ? 18.391 21.391 42.344 1 30.09 234 GLN A CA 1
ATOM 1767 C C . GLN A 1 234 ? 18.828 20.562 41.125 1 30.09 234 GLN A C 1
ATOM 1769 O O . GLN A 1 234 ? 18.438 19.406 41 1 30.09 234 GLN A O 1
ATOM 1774 N N . PRO A 1 235 ? 19.109 21.234 40.031 1 34.94 235 PRO A N 1
ATOM 1775 C CA . PRO A 1 235 ? 19.766 20.484 38.969 1 34.94 235 PRO A CA 1
ATOM 1776 C C . PRO A 1 235 ? 20.797 19.484 39.469 1 34.94 235 PRO A C 1
ATOM 1778 O O . PRO A 1 235 ? 21.734 19.875 40.188 1 34.94 235 PRO A O 1
ATOM 1781 N N . GLN A 1 236 ? 20.422 18.484 40.188 1 33.22 236 GLN A N 1
ATOM 1782 C CA . GLN A 1 236 ? 21.516 17.625 40.625 1 33.22 236 GLN A CA 1
ATOM 1783 C C . GLN A 1 236 ? 22.75 17.812 39.75 1 33.22 236 GLN A C 1
ATOM 1785 O O . GLN A 1 236 ? 22.625 18.109 38.562 1 33.22 236 GLN A O 1
ATOM 1790 N N . HIS A 1 237 ? 23.906 18.078 40.344 1 31.84 237 HIS A N 1
ATOM 1791 C CA . HIS A 1 237 ? 25.234 18.219 39.75 1 31.84 237 HIS A CA 1
ATOM 1792 C C . HIS A 1 237 ? 25.406 17.281 38.562 1 31.84 237 HIS A C 1
ATOM 1794 O O . HIS A 1 237 ? 25.797 16.125 38.719 1 31.84 237 HIS A O 1
ATOM 1800 N N . ARG A 1 238 ? 24.453 17.297 37.812 1 39.34 238 ARG A N 1
ATOM 1801 C CA . ARG A 1 238 ? 24.703 16.531 36.594 1 39.34 238 ARG A CA 1
ATOM 1802 C C . ARG A 1 238 ? 26.047 16.906 35.969 1 39.34 238 ARG A C 1
ATOM 1804 O O . ARG A 1 238 ? 26.344 18.078 35.75 1 39.34 238 ARG A O 1
ATOM 1811 N N . LEU A 1 239 ? 27.047 16.109 36.219 1 33.78 239 LEU A N 1
ATOM 1812 C CA . LEU A 1 239 ? 28.344 16.328 35.562 1 33.78 239 LEU A CA 1
ATOM 1813 C C . LEU A 1 239 ? 28.156 16.75 34.094 1 33.78 239 LEU A C 1
ATOM 1815 O O . LEU A 1 239 ? 27.312 16.172 33.406 1 33.78 239 LEU A O 1
ATOM 1819 N N . PRO A 1 240 ? 28.484 18.016 33.656 1 38.19 240 PRO A N 1
ATOM 1820 C CA . PRO A 1 240 ? 28.406 18.625 32.344 1 38.19 240 PRO A CA 1
ATOM 1821 C C . PRO A 1 240 ? 28.562 17.594 31.219 1 38.19 240 PRO A C 1
ATOM 1823 O O . PRO A 1 240 ? 28.094 17.828 30.094 1 38.19 240 PRO A O 1
ATOM 1826 N N . ASP A 1 241 ? 29.406 16.594 31.359 1 41.78 241 ASP A N 1
ATOM 1827 C CA . ASP A 1 241 ? 29.969 15.727 30.344 1 41.78 241 ASP A CA 1
ATOM 1828 C C . ASP A 1 241 ? 29.047 14.555 30.016 1 41.78 241 ASP A C 1
ATOM 1830 O O . ASP A 1 241 ? 29.359 13.711 29.172 1 41.78 241 ASP A O 1
ATOM 1834 N N . GLU A 1 242 ? 27.969 14.203 30.734 1 50.59 242 GLU A N 1
ATOM 1835 C CA . GLU A 1 242 ? 27.328 12.922 30.484 1 50.59 242 GLU A CA 1
ATOM 1836 C C . GLU A 1 242 ? 26.156 13.07 29.5 1 50.59 242 GLU A C 1
ATOM 1838 O O . GLU A 1 242 ? 25.188 13.781 29.797 1 50.59 242 GLU A O 1
ATOM 1843 N N . VAL A 1 243 ? 26.391 12.844 28.25 1 57.31 243 VAL A N 1
ATOM 1844 C CA . VAL A 1 243 ? 25.406 12.828 27.172 1 57.31 243 VAL A CA 1
ATOM 1845 C C . VAL A 1 243 ? 24.188 12.008 27.609 1 57.31 243 VAL A C 1
ATOM 1847 O O . VAL A 1 243 ? 24.328 10.852 28 1 57.31 243 VAL A O 1
ATOM 1850 N N . GLN A 1 244 ? 23.078 12.617 27.953 1 72.56 244 GLN A N 1
ATOM 1851 C CA . GLN A 1 244 ? 21.828 11.922 28.297 1 72.56 244 GLN A CA 1
ATOM 1852 C C . GLN A 1 244 ? 21.359 11.062 27.125 1 72.56 244 GLN A C 1
ATOM 1854 O O . GLN A 1 244 ? 21.094 11.57 26.031 1 72.56 244 GLN A O 1
ATOM 1859 N N . VAL A 1 245 ? 21.578 9.789 27.359 1 85 245 VAL A N 1
ATOM 1860 C CA . VAL A 1 245 ? 21.141 8.812 26.359 1 85 245 VAL A CA 1
ATOM 1861 C C . VAL A 1 245 ? 19.672 8.484 26.562 1 85 245 VAL A C 1
ATOM 1863 O O . VAL A 1 245 ? 19.266 8.062 27.641 1 85 245 VAL A O 1
ATOM 1866 N N . PRO A 1 246 ? 18.859 8.82 25.562 1 87.25 246 PRO A N 1
ATOM 1867 C CA . PRO A 1 246 ? 17.438 8.484 25.688 1 87.25 246 PRO A CA 1
ATOM 1868 C C . PRO A 1 246 ? 17.188 6.98 25.734 1 87.25 246 PRO A C 1
ATOM 1870 O O . PRO A 1 246 ? 17.906 6.207 25.094 1 87.25 246 PRO A O 1
ATOM 1873 N N . PRO A 1 247 ? 16.25 6.57 26.5 1 90.56 247 PRO A N 1
ATOM 1874 C CA . PRO A 1 247 ? 15.969 5.137 26.609 1 90.56 247 PRO A CA 1
ATOM 1875 C C . PRO A 1 247 ? 15.195 4.598 25.406 1 90.56 247 PRO A C 1
ATOM 1877 O O . PRO A 1 247 ? 14.07 4.113 25.547 1 90.56 247 PRO A O 1
ATOM 1880 N N . LEU A 1 248 ? 15.812 4.594 24.297 1 93.25 248 LEU A N 1
ATOM 1881 C CA . LEU A 1 248 ? 15.219 3.996 23.094 1 93.25 248 LEU A CA 1
ATOM 1882 C C . LEU A 1 248 ? 15.352 2.477 23.125 1 93.25 248 LEU A C 1
ATOM 1884 O O . LEU A 1 248 ? 16.359 1.945 23.609 1 93.25 248 LEU A O 1
ATOM 1888 N N . ILE A 1 249 ? 14.367 1.851 22.672 1 93.62 249 ILE A N 1
ATOM 1889 C CA . ILE A 1 249 ? 14.336 0.393 22.734 1 93.62 249 ILE A CA 1
ATOM 1890 C C . ILE A 1 249 ? 15.242 -0.191 21.656 1 93.62 249 ILE A C 1
ATOM 1892 O O . ILE A 1 249 ? 15.164 0.206 20.484 1 93.62 249 ILE A O 1
ATOM 1896 N N . VAL A 1 250 ? 16.047 -1.11 21.969 1 93.88 250 VAL A N 1
ATOM 1897 C CA . VAL A 1 250 ? 16.906 -1.797 21.031 1 93.88 250 VAL A CA 1
ATOM 1898 C C . VAL A 1 250 ? 16.406 -3.215 20.781 1 93.88 250 VAL A C 1
ATOM 1900 O O . VAL A 1 250 ? 15.914 -3.531 19.688 1 93.88 250 VAL A O 1
ATOM 1903 N N . THR A 1 251 ? 16.422 -4.047 21.844 1 91.19 251 THR A N 1
ATOM 1904 C CA . THR A 1 251 ? 15.953 -5.422 21.688 1 91.19 251 THR A CA 1
ATOM 1905 C C . THR A 1 251 ? 15.297 -5.922 22.969 1 91.19 251 THR A C 1
ATOM 1907 O O . THR A 1 251 ? 15.344 -5.246 24 1 91.19 251 THR A O 1
ATOM 1910 N N . GLY A 1 252 ? 14.523 -7.031 22.844 1 88.38 252 GLY A N 1
ATOM 1911 C CA . GLY A 1 252 ? 13.977 -7.73 24 1 88.38 252 GLY A CA 1
ATOM 1912 C C . GLY A 1 252 ? 12.523 -7.379 24.266 1 88.38 252 GLY A C 1
ATOM 1913 O O . GLY A 1 252 ? 12.047 -7.508 25.406 1 88.38 252 GLY A O 1
ATOM 1914 N N . GLU A 1 253 ? 11.844 -6.949 23.391 1 89.19 253 GLU A N 1
ATOM 1915 C CA . GLU A 1 253 ? 10.438 -6.602 23.562 1 89.19 253 GLU A CA 1
ATOM 1916 C C . GLU A 1 253 ? 9.578 -7.855 23.719 1 89.19 253 GLU A C 1
ATOM 1918 O O . GLU A 1 253 ? 9.547 -8.703 22.828 1 89.19 253 GLU A O 1
ATOM 1923 N N . SER A 1 254 ? 9.008 -8 24.797 1 86.69 254 SER A N 1
ATOM 1924 C CA . SER A 1 254 ? 8.133 -9.141 25.047 1 86.69 254 SER A CA 1
ATOM 1925 C C . SER A 1 254 ? 6.719 -8.68 25.391 1 86.69 254 SER A C 1
ATOM 1927 O O . SER A 1 254 ? 6.516 -7.523 25.781 1 86.69 254 SER A O 1
ATOM 1929 N N . LYS A 1 255 ? 5.773 -9.547 25.234 1 86.31 255 LYS A N 1
ATOM 1930 C CA . LYS A 1 255 ? 4.371 -9.242 25.484 1 86.31 255 LYS A CA 1
ATOM 1931 C C . LYS A 1 255 ? 4.129 -8.953 26.969 1 86.31 255 LYS A C 1
ATOM 1933 O O . LYS A 1 255 ? 3.232 -8.188 27.312 1 86.31 255 LYS A O 1
ATOM 1938 N N . LYS A 1 256 ? 4.965 -9.43 27.828 1 84.81 256 LYS A N 1
ATOM 1939 C CA . LYS A 1 256 ? 4.793 -9.258 29.266 1 84.81 256 LYS A CA 1
ATOM 1940 C C . LYS A 1 256 ? 5.137 -7.836 29.688 1 84.81 256 LYS A C 1
ATOM 1942 O O . LYS A 1 256 ? 4.672 -7.367 30.734 1 84.81 256 LYS A O 1
ATOM 1947 N N . ASP A 1 257 ? 5.922 -7.215 28.812 1 88 257 ASP A N 1
ATOM 1948 C CA . ASP A 1 257 ? 6.395 -5.883 29.172 1 88 257 ASP A CA 1
ATOM 1949 C C . ASP A 1 257 ? 5.508 -4.801 28.562 1 88 257 ASP A C 1
ATOM 1951 O O . ASP A 1 257 ? 5.75 -3.607 28.766 1 88 257 ASP A O 1
ATOM 1955 N N . VAL A 1 258 ? 4.477 -5.172 27.812 1 90.62 258 VAL A N 1
ATOM 1956 C CA . VAL A 1 258 ? 3.693 -4.195 27.047 1 90.62 258 VAL A CA 1
ATOM 1957 C C . VAL A 1 258 ? 2.271 -4.137 27.609 1 90.62 258 VAL A C 1
ATOM 1959 O O . VAL A 1 258 ? 1.698 -5.168 27.969 1 90.62 258 VAL A O 1
ATOM 1962 N N . GLU A 1 259 ? 1.781 -2.986 27.812 1 87.81 259 GLU A N 1
ATOM 1963 C CA . GLU A 1 259 ? 0.409 -2.758 28.25 1 87.81 259 GLU A CA 1
ATOM 1964 C C . GLU A 1 259 ? -0.341 -1.851 27.281 1 87.81 259 GLU A C 1
ATOM 1966 O O . GLU A 1 259 ? 0.269 -1.023 26.609 1 87.81 259 GLU A O 1
ATOM 1971 N N . GLU A 1 260 ? -1.605 -2.035 27.188 1 86.81 260 GLU A N 1
ATOM 1972 C CA . GLU A 1 260 ? -2.426 -1.227 26.281 1 86.81 260 GLU A CA 1
ATOM 1973 C C . GLU A 1 260 ? -2.912 0.044 26.969 1 86.81 260 GLU A C 1
ATOM 1975 O O . GLU A 1 260 ? -3.303 0.011 28.141 1 86.81 260 GLU A O 1
ATOM 1980 N N . SER A 1 261 ? -2.709 1.157 26.281 1 83.81 261 SER A N 1
ATOM 1981 C CA . SER A 1 261 ? -3.166 2.459 26.766 1 83.81 261 SER A CA 1
ATOM 1982 C C . SER A 1 261 ? -3.941 3.203 25.672 1 83.81 261 SER A C 1
ATOM 1984 O O . SER A 1 261 ? -3.951 2.785 24.516 1 83.81 261 SER A O 1
ATOM 1986 N N . PRO A 1 262 ? -4.637 4.234 26 1 79.44 262 PRO A N 1
ATOM 1987 C CA . PRO A 1 262 ? -5.375 5.012 25 1 79.44 262 PRO A CA 1
ATOM 1988 C C . PRO A 1 262 ? -4.465 5.605 23.922 1 79.44 262 PRO A C 1
ATOM 1990 O O . PRO A 1 262 ? -4.914 5.875 22.812 1 79.44 262 PRO A O 1
ATOM 1993 N N . LEU A 1 263 ? -3.27 5.809 24.312 1 77.81 263 LEU A N 1
ATOM 1994 C CA . LEU A 1 263 ? -2.334 6.402 23.359 1 77.81 263 LEU A CA 1
ATOM 1995 C C . LEU A 1 263 ? -1.632 5.324 22.547 1 77.81 263 LEU A C 1
ATOM 1997 O O . LEU A 1 263 ? -0.838 5.633 21.656 1 77.81 263 LEU A O 1
ATOM 2001 N N . GLY A 1 264 ? -1.944 4.082 22.844 1 82.62 264 GLY A N 1
ATOM 2002 C CA . GLY A 1 264 ? -1.283 2.973 22.172 1 82.62 264 GLY A CA 1
ATOM 2003 C C . GLY A 1 264 ? -0.588 2.025 23.141 1 82.62 264 GLY A C 1
ATOM 2004 O O . GLY A 1 264 ? -0.825 2.072 24.344 1 82.62 264 GLY A O 1
ATOM 2005 N N . TYR A 1 265 ? 0.233 1.228 22.625 1 86.44 265 TYR A N 1
ATOM 2006 C CA . TYR A 1 265 ? 0.993 0.297 23.453 1 86.44 265 TYR A CA 1
ATOM 2007 C C . TYR A 1 265 ? 2.086 1.022 24.219 1 86.44 265 TYR A C 1
ATOM 2009 O O . TYR A 1 265 ? 2.746 1.917 23.688 1 86.44 265 TYR A O 1
ATOM 2017 N N . HIS A 1 266 ? 2.104 0.764 25.516 1 88.94 266 HIS A N 1
ATOM 2018 C CA . HIS A 1 266 ? 3.121 1.35 26.391 1 88.94 266 HIS A CA 1
ATOM 2019 C C . HIS A 1 266 ? 3.947 0.269 27.078 1 88.94 266 HIS A C 1
ATOM 2021 O O . HIS A 1 266 ? 3.512 -0.88 27.172 1 88.94 266 HIS A O 1
ATOM 2027 N N . VAL A 1 267 ? 5.207 0.699 27.359 1 91.12 267 VAL A N 1
ATOM 2028 C CA . VAL A 1 267 ? 6.043 -0.191 28.156 1 91.12 267 VAL A CA 1
ATOM 2029 C C . VAL A 1 267 ? 5.777 0.037 29.641 1 91.12 267 VAL A C 1
ATOM 2031 O O . VAL A 1 267 ? 5.723 1.181 30.094 1 91.12 267 VAL A O 1
ATOM 2034 N N . LYS A 1 268 ? 5.625 -1.01 30.359 1 88.38 268 LYS A N 1
ATOM 2035 C CA . LYS A 1 268 ? 5.355 -0.921 31.797 1 88.38 268 LYS A CA 1
ATOM 2036 C C . LYS A 1 268 ? 6.48 -0.188 32.531 1 88.38 268 LYS A C 1
ATOM 2038 O O . LYS A 1 268 ? 7.66 -0.433 32.25 1 88.38 268 LYS A O 1
ATOM 2043 N N . PRO A 1 269 ? 6.121 0.748 33.344 1 80.88 269 PRO A N 1
ATOM 2044 C CA . PRO A 1 269 ? 7.152 1.479 34.094 1 80.88 269 PRO A CA 1
ATOM 2045 C C . PRO A 1 269 ? 8.016 0.564 34.969 1 80.88 269 PRO A C 1
ATOM 2047 O O . PRO A 1 269 ? 9.195 0.854 35.188 1 80.88 269 PRO A O 1
ATOM 2050 N N . SER A 1 270 ? 7.492 -0.542 35.406 1 78.06 270 SER A N 1
ATOM 2051 C CA . SER A 1 270 ? 8.258 -1.492 36.219 1 78.06 270 SER A CA 1
ATOM 2052 C C . SER A 1 270 ? 9.398 -2.104 35.406 1 78.06 270 SER A C 1
ATOM 2054 O O . SER A 1 270 ? 10.469 -2.373 35.938 1 78.06 270 SER A O 1
ATOM 2056 N N . SER A 1 271 ? 9.141 -2.197 34.156 1 79.56 271 SER A N 1
ATOM 2057 C CA . SER A 1 271 ? 10.164 -2.771 33.281 1 79.56 271 SER A CA 1
ATOM 2058 C C . SER A 1 271 ? 11.258 -1.756 32.969 1 79.56 271 SER A C 1
ATOM 2060 O O . SER A 1 271 ? 12.398 -2.131 32.688 1 79.56 271 SER A O 1
ATOM 2062 N N . LEU A 1 272 ? 10.891 -0.463 33.031 1 76.12 272 LEU A N 1
ATOM 2063 C CA . LEU A 1 272 ? 11.852 0.591 32.75 1 76.12 272 LEU A CA 1
ATOM 2064 C C . LEU A 1 272 ? 12.688 0.91 33.969 1 76.12 272 LEU A C 1
ATOM 2066 O O . LEU A 1 272 ? 13.891 1.182 33.875 1 76.12 272 LEU A O 1
ATOM 2070 N N . LYS A 1 273 ? 12.023 1.055 35.25 1 63 273 LYS A N 1
ATOM 2071 C CA . LYS A 1 273 ? 12.695 1.394 36.5 1 63 273 LYS A CA 1
ATOM 2072 C C . LYS A 1 273 ? 13.633 0.273 36.969 1 63 273 LYS A C 1
ATOM 2074 O O . LYS A 1 273 ? 14.664 0.53 37.594 1 63 273 LYS A O 1
ATOM 2079 N N . GLN A 1 274 ? 13.078 -0.917 36.969 1 53.12 274 GLN A N 1
ATOM 2080 C CA . GLN A 1 274 ? 13.953 -2.004 37.375 1 53.12 274 GLN A CA 1
ATOM 2081 C C . GLN A 1 274 ? 15.352 -1.851 36.781 1 53.12 274 GLN A C 1
ATOM 2083 O O . GLN A 1 274 ? 16.312 -2.42 37.312 1 53.12 274 GLN A O 1
ATOM 2088 N N . GLN A 1 275 ? 15.477 -0.969 35.844 1 51.22 275 GLN A N 1
ATOM 2089 C CA . GLN A 1 275 ? 16.75 -0.766 35.156 1 51.22 275 GLN A CA 1
ATOM 2090 C C . GLN A 1 275 ? 17.656 0.176 35.938 1 51.22 275 GLN A C 1
ATOM 2092 O O . GLN A 1 275 ? 18.875 0.118 35.812 1 51.22 275 GLN A O 1
ATOM 2097 N N . GLN A 1 276 ? 17.094 1.219 36.812 1 47.78 276 GLN A N 1
ATOM 2098 C CA . GLN A 1 276 ? 17.922 2.236 37.438 1 47.78 276 GLN A CA 1
ATOM 2099 C C . GLN A 1 276 ? 18.391 1.781 38.812 1 47.78 276 GLN A C 1
ATOM 2101 O O . GLN A 1 276 ? 19.375 2.285 39.344 1 47.78 276 GLN A O 1
ATOM 2106 N N . GLY A 1 277 ? 17.656 1.069 39.781 1 41.62 277 GLY A N 1
ATOM 2107 C CA . GLY A 1 277 ? 18.078 0.866 41.156 1 41.62 277 GLY A CA 1
ATOM 2108 C C . GLY A 1 277 ? 19.047 -0.299 41.312 1 41.62 277 GLY A C 1
ATOM 2109 O O . GLY A 1 277 ? 19.078 -1.2 40.469 1 41.62 277 GLY A O 1
ATOM 2110 N N . ALA A 1 278 ? 20.141 -0.193 42.312 1 38 278 ALA A N 1
ATOM 2111 C CA . ALA A 1 278 ? 21.188 -1.118 42.75 1 38 278 ALA A CA 1
ATOM 2112 C C . ALA A 1 278 ? 20.609 -2.512 43 1 38 278 ALA A C 1
ATOM 2114 O O . ALA A 1 278 ? 21.312 -3.514 42.875 1 38 278 ALA A O 1
ATOM 2115 N N . GLU A 1 279 ? 19.594 -2.711 43.938 1 37.28 279 GLU A N 1
ATOM 2116 C CA . GLU A 1 279 ? 19.094 -3.971 44.5 1 37.28 279 GLU A CA 1
ATOM 2117 C C . GLU A 1 279 ? 18.359 -4.785 43.438 1 37.28 279 GLU A C 1
ATOM 2119 O O . GLU A 1 279 ? 17.688 -5.766 43.75 1 37.28 279 GLU A O 1
ATOM 2124 N N . ALA A 1 280 ? 18.109 -4.48 42.375 1 40.72 280 ALA A N 1
ATOM 2125 C CA . ALA A 1 280 ? 17.422 -4.848 41.125 1 40.72 280 ALA A CA 1
ATOM 2126 C C . ALA A 1 280 ? 18 -6.133 40.562 1 40.72 280 ALA A C 1
ATOM 2128 O O . ALA A 1 280 ? 17.578 -6.578 39.469 1 40.72 280 ALA A O 1
ATOM 2129 N N . TRP A 1 281 ? 19.031 -6.609 40.938 1 38.06 281 TRP A N 1
ATOM 2130 C CA . TRP A 1 281 ? 19.812 -7.785 40.562 1 38.06 281 TRP A CA 1
ATOM 2131 C C . TRP A 1 281 ? 19 -9.062 40.75 1 38.06 281 TRP A C 1
ATOM 2133 O O . TRP A 1 281 ? 19.297 -10.094 40.125 1 38.06 281 TRP A O 1
ATOM 2143 N N . ARG A 1 282 ? 18.344 -9.289 41.938 1 38.53 282 ARG A N 1
ATOM 2144 C CA . ARG A 1 282 ? 17.812 -10.594 42.312 1 38.53 282 ARG A CA 1
ATOM 2145 C C . ARG A 1 282 ? 16.547 -10.922 41.562 1 38.53 282 ARG A C 1
ATOM 2147 O O . ARG A 1 282 ? 16.078 -12.062 41.562 1 38.53 282 ARG A O 1
ATOM 2154 N N . LYS A 1 283 ? 15.5 -10.055 41.438 1 43.75 283 LYS A N 1
ATOM 2155 C CA . LYS A 1 283 ? 14.195 -10.422 40.875 1 43.75 283 LYS A CA 1
ATOM 2156 C C . LYS A 1 283 ? 14.234 -10.469 39.344 1 43.75 283 LYS A C 1
ATOM 2158 O O . LYS A 1 283 ? 15.109 -9.867 38.719 1 43.75 283 LYS A O 1
ATOM 2163 N N . LYS A 1 284 ? 13.242 -11.273 38.594 1 49.12 284 LYS A N 1
ATOM 2164 C CA . LYS A 1 284 ? 13.078 -11.695 37.219 1 49.12 284 LYS A CA 1
ATOM 2165 C C . LYS A 1 284 ? 13.219 -10.508 36.281 1 49.12 284 LYS A C 1
ATOM 2167 O O . LYS A 1 284 ? 12.297 -9.695 36.125 1 49.12 284 LYS A O 1
ATOM 2172 N N . SER A 1 285 ? 14.469 -9.883 36.031 1 54 285 SER A N 1
ATOM 2173 C CA . SER A 1 285 ? 14.914 -8.711 35.281 1 54 285 SER A CA 1
ATOM 2174 C C . SER A 1 285 ? 14.312 -8.695 33.875 1 54 285 SER A C 1
ATOM 2176 O O . SER A 1 285 ? 14.18 -9.742 33.25 1 54 285 SER A O 1
ATOM 2178 N N . SER A 1 286 ? 13.695 -7.617 33.438 1 69.38 286 SER A N 1
ATOM 2179 C CA . SER A 1 286 ? 13.07 -7.406 32.125 1 69.38 286 SER A CA 1
ATOM 2180 C C . SER A 1 286 ? 14.062 -7.645 31 1 69.38 286 SER A C 1
ATOM 2182 O O . SER A 1 286 ? 15.25 -7.359 31.141 1 69.38 286 SER A O 1
ATOM 2184 N N . ARG A 1 287 ? 13.734 -8.414 30.109 1 82.94 287 ARG A N 1
ATOM 2185 C CA . ARG A 1 287 ? 14.516 -8.773 28.938 1 82.94 287 ARG A CA 1
ATOM 2186 C C . ARG A 1 287 ? 14.664 -7.578 28 1 82.94 287 ARG A C 1
ATOM 2188 O O . ARG A 1 287 ? 15.383 -7.656 27 1 82.94 287 ARG A O 1
ATOM 2195 N N . LEU A 1 288 ? 14.102 -6.438 28.453 1 89.5 288 LEU A N 1
ATOM 2196 C CA . LEU A 1 288 ? 14.102 -5.273 27.562 1 89.5 288 LEU A CA 1
ATOM 2197 C C . LEU A 1 288 ? 15.445 -4.547 27.641 1 89.5 288 LEU A C 1
ATOM 2199 O O . LEU A 1 288 ? 15.953 -4.273 28.734 1 89.5 288 LEU A O 1
ATOM 2203 N N . VAL A 1 289 ? 16.078 -4.402 26.516 1 91.25 289 VAL A N 1
ATOM 2204 C CA . VAL A 1 289 ? 17.344 -3.684 26.422 1 91.25 289 VAL A CA 1
ATOM 2205 C C . VAL A 1 289 ? 17.125 -2.316 25.781 1 91.25 289 VAL A C 1
ATOM 2207 O O . VAL A 1 289 ? 16.672 -2.229 24.641 1 91.25 289 VAL A O 1
ATOM 2210 N N . THR A 1 290 ? 17.406 -1.288 26.5 1 91.81 290 THR A N 1
ATOM 2211 C CA . THR A 1 290 ? 17.297 0.075 26 1 91.81 290 THR A CA 1
ATOM 2212 C C . THR A 1 290 ? 18.672 0.668 25.734 1 91.81 290 THR A C 1
ATOM 2214 O O . THR A 1 290 ? 19.688 0.098 26.141 1 91.81 290 THR A O 1
ATOM 2217 N N . LEU A 1 291 ? 18.719 1.705 25 1 92.38 291 LEU A N 1
ATOM 2218 C CA . LEU A 1 291 ? 19.969 2.328 24.594 1 92.38 291 LEU A CA 1
ATOM 2219 C C . LEU A 1 291 ? 20.734 2.828 25.812 1 92.38 291 LEU A C 1
ATOM 2221 O O . LEU A 1 291 ? 21.969 2.754 25.859 1 92.38 291 LEU A O 1
ATOM 2225 N N . ASP A 1 292 ? 20.094 3.396 26.859 1 87.44 292 ASP A N 1
ATOM 2226 C CA . ASP A 1 292 ? 20.75 3.869 28.078 1 87.44 292 ASP A CA 1
ATOM 2227 C C . ASP A 1 292 ? 21.422 2.719 28.812 1 87.44 292 ASP A C 1
ATOM 2229 O O . ASP A 1 292 ? 22.516 2.883 29.359 1 87.44 292 ASP A O 1
ATOM 2233 N N . ARG A 1 293 ? 20.812 1.601 28.766 1 86.44 293 ARG A N 1
ATOM 2234 C CA . ARG A 1 293 ? 21.406 0.417 29.391 1 86.44 293 ARG A CA 1
ATOM 2235 C C . ARG A 1 293 ? 22.672 -0.011 28.656 1 86.44 293 ARG A C 1
ATOM 2237 O O . ARG A 1 293 ? 23.641 -0.46 29.281 1 86.44 293 ARG A O 1
ATOM 2244 N N . VAL A 1 294 ? 22.672 0.107 27.391 1 88.12 294 VAL A N 1
ATOM 2245 C CA . VAL A 1 294 ? 23.844 -0.258 26.578 1 88.12 294 VAL A CA 1
ATOM 2246 C C . VAL A 1 294 ? 25 0.683 26.891 1 88.12 294 VAL A C 1
ATOM 2248 O O . VAL A 1 294 ? 26.141 0.247 27.016 1 88.12 294 VAL A O 1
ATOM 2251 N N . TRP A 1 295 ? 24.734 1.935 27.047 1 85 295 TRP A N 1
ATOM 2252 C CA . TRP A 1 295 ? 25.766 2.924 27.328 1 85 295 TRP A CA 1
ATOM 2253 C C . TRP A 1 295 ? 26.281 2.787 28.75 1 85 295 TRP A C 1
ATOM 2255 O O . TRP A 1 295 ? 27.453 3.049 29.031 1 85 295 TRP A O 1
ATOM 2265 N N . LYS A 1 296 ? 25.359 2.387 29.641 1 78.44 296 LYS A N 1
ATOM 2266 C CA . LYS A 1 296 ? 25.734 2.25 31.047 1 78.44 296 LYS A CA 1
ATOM 2267 C C . LYS A 1 296 ? 26.469 0.936 31.281 1 78.44 296 LYS A C 1
ATOM 2269 O O . LYS A 1 296 ? 27.203 0.8 32.281 1 78.44 296 LYS A O 1
ATOM 2274 N N . SER A 1 297 ? 26.172 -0.017 30.547 1 73.56 297 SER A N 1
ATOM 2275 C CA . SER A 1 297 ? 26.766 -1.331 30.75 1 73.56 297 SER A CA 1
ATOM 2276 C C . SER A 1 297 ? 28.281 -1.242 30.828 1 73.56 297 SER A C 1
ATOM 2278 O O . SER A 1 297 ? 28.938 -2.096 31.438 1 73.56 297 SER A O 1
ATOM 2280 N N . ASP A 1 298 ? 28.953 -0.178 30.344 1 61.44 298 ASP A N 1
ATOM 2281 C CA . ASP A 1 298 ? 30.406 -0.026 30.406 1 61.44 298 ASP A CA 1
ATOM 2282 C C . ASP A 1 298 ? 30.859 0.361 31.828 1 61.44 298 ASP A C 1
ATOM 2284 O O . ASP A 1 298 ? 31.969 0.026 32.25 1 61.44 298 ASP A O 1
ATOM 2288 N N . SER A 1 299 ? 30.016 1.145 32.594 1 55.66 299 SER A N 1
ATOM 2289 C CA . SER A 1 299 ? 30.5 1.774 33.812 1 55.66 299 SER A CA 1
ATOM 2290 C C . SER A 1 299 ? 30.438 0.815 35 1 55.66 299 SER A C 1
ATOM 2292 O O . SER A 1 299 ? 31.172 0.977 35.969 1 55.66 299 SER A O 1
ATOM 2294 N N . ASP A 1 300 ? 29.406 0.077 35.156 1 51.25 300 ASP A N 1
ATOM 2295 C CA . ASP A 1 300 ? 29.156 -0.518 36.469 1 51.25 300 ASP A CA 1
ATOM 2296 C C . ASP A 1 300 ? 30.25 -1.521 36.812 1 51.25 300 ASP A C 1
ATOM 2298 O O . ASP A 1 300 ? 30.594 -1.694 38 1 51.25 300 ASP A O 1
ATOM 2302 N N . ASP A 1 301 ? 30.547 -2.67 36.094 1 49.59 301 ASP A N 1
ATOM 2303 C CA . ASP A 1 301 ? 31.406 -3.711 36.656 1 49.59 301 ASP A CA 1
ATOM 2304 C C . ASP A 1 301 ? 32.812 -3.629 36.062 1 49.59 301 ASP A C 1
ATOM 2306 O O . ASP A 1 301 ? 33 -3.592 34.844 1 49.59 301 ASP A O 1
ATOM 2310 N N . ASP A 1 302 ? 33.875 -3.164 36.906 1 48.78 302 ASP A N 1
ATOM 2311 C CA . ASP A 1 302 ? 35.312 -3.09 36.75 1 48.78 302 ASP A CA 1
ATOM 2312 C C . ASP A 1 302 ? 35.844 -4.168 35.812 1 48.78 302 ASP A C 1
ATOM 2314 O O . ASP A 1 302 ? 36.906 -4.016 35.188 1 48.78 302 ASP A O 1
ATOM 2318 N N . ASN A 1 303 ? 35.219 -5.359 35.781 1 49.31 303 ASN A N 1
ATOM 2319 C CA . ASN A 1 303 ? 35.781 -6.508 35.094 1 49.31 303 ASN A CA 1
ATOM 2320 C C . ASN A 1 303 ? 35.094 -6.727 33.719 1 49.31 303 ASN A C 1
ATOM 2322 O O . ASN A 1 303 ? 35.344 -7.742 33.062 1 49.31 303 ASN A O 1
ATOM 2326 N N . ARG A 1 304 ? 34.188 -5.797 33.281 1 57.91 304 ARG A N 1
ATOM 2327 C CA . ARG A 1 304 ? 33.469 -6 32.031 1 57.91 304 ARG A CA 1
ATOM 2328 C C . ARG A 1 304 ? 34.125 -5.293 30.875 1 57.91 304 ARG A C 1
ATOM 2330 O O . ARG A 1 304 ? 34.5 -4.121 30.984 1 57.91 304 ARG A O 1
ATOM 2337 N N . ARG A 1 305 ? 34.625 -5.957 29.969 1 59.28 305 ARG A N 1
ATOM 2338 C CA . ARG A 1 305 ? 35.156 -5.344 28.766 1 59.28 305 ARG A CA 1
ATOM 2339 C C . ARG A 1 305 ? 34.125 -4.43 28.109 1 59.28 305 ARG A C 1
ATOM 2341 O O . ARG A 1 305 ? 33.031 -4.855 27.797 1 59.28 305 ARG A O 1
ATOM 2348 N N . PRO A 1 306 ? 34.469 -3.158 28.016 1 68.56 306 PRO A N 1
ATOM 2349 C CA . PRO A 1 306 ? 33.5 -2.193 27.438 1 68.56 306 PRO A CA 1
ATOM 2350 C C . PRO A 1 306 ? 33.188 -2.477 25.969 1 68.56 306 PRO A C 1
ATOM 2352 O O . PRO A 1 306 ? 34.031 -3.012 25.25 1 68.56 306 PRO A O 1
ATOM 2355 N N . LEU A 1 307 ? 31.859 -2.438 25.625 1 81.31 307 LEU A N 1
ATOM 2356 C CA . LEU A 1 307 ? 31.453 -2.51 24.219 1 81.31 307 LEU A CA 1
ATOM 2357 C C . LEU A 1 307 ? 32.188 -1.469 23.391 1 81.31 307 LEU A C 1
ATOM 2359 O O . LEU A 1 307 ? 32.438 -0.349 23.844 1 81.31 307 LEU A O 1
ATOM 2363 N N . GLN A 1 308 ? 32.688 -1.893 22.266 1 85 308 GLN A N 1
ATOM 2364 C CA . GLN A 1 308 ? 33.375 -0.97 21.359 1 85 308 GLN A CA 1
ATOM 2365 C C . GLN A 1 308 ? 32.406 0.137 20.906 1 85 308 GLN A C 1
ATOM 2367 O O . GLN A 1 308 ? 31.203 -0.069 20.828 1 85 308 GLN A O 1
ATOM 2372 N N . PRO A 1 309 ? 32.938 1.33 20.719 1 86.19 309 PRO A N 1
ATOM 2373 C CA . PRO A 1 309 ? 32.094 2.439 20.266 1 86.19 309 PRO A CA 1
ATOM 2374 C C . PRO A 1 309 ? 31.328 2.121 18.984 1 86.19 309 PRO A C 1
ATOM 2376 O O . PRO A 1 309 ? 30.219 2.611 18.766 1 86.19 309 PRO A O 1
ATOM 2379 N N . GLU A 1 310 ? 31.906 1.248 18.219 1 87.88 310 GLU A N 1
ATOM 2380 C CA . GLU A 1 310 ? 31.234 0.875 16.984 1 87.88 310 GLU A CA 1
ATOM 2381 C C . GLU A 1 310 ? 29.984 0.056 17.25 1 87.88 310 GLU A C 1
ATOM 2383 O O . GLU A 1 310 ? 29 0.145 16.516 1 87.88 310 GLU A O 1
ATOM 2388 N N . ASP A 1 311 ? 30.078 -0.697 18.281 1 90.56 311 ASP A N 1
ATOM 2389 C CA . ASP A 1 311 ? 28.922 -1.515 18.656 1 90.56 311 ASP A CA 1
ATOM 2390 C C . ASP A 1 311 ? 27.828 -0.661 19.266 1 90.56 311 ASP A C 1
ATOM 2392 O O . ASP A 1 311 ? 26.641 -0.928 19.062 1 90.56 311 ASP A O 1
ATOM 2396 N N . LYS A 1 312 ? 28.25 0.322 20.016 1 91.06 312 LYS A N 1
ATOM 2397 C CA . LYS A 1 312 ? 27.266 1.247 20.562 1 91.06 312 LYS A CA 1
ATOM 2398 C C . LYS A 1 312 ? 26.562 2.025 19.453 1 91.06 312 LYS A C 1
ATOM 2400 O O . LYS A 1 312 ? 25.359 2.238 19.5 1 91.06 312 LYS A O 1
ATOM 2405 N N . ASP A 1 313 ? 27.375 2.369 18.422 1 92.56 313 ASP A N 1
ATOM 2406 C CA . ASP A 1 313 ? 26.797 3.062 17.281 1 92.56 313 ASP A CA 1
ATOM 2407 C C . ASP A 1 313 ? 25.828 2.154 16.516 1 92.56 313 ASP A C 1
ATOM 2409 O O . ASP A 1 313 ? 24.828 2.621 15.969 1 92.56 313 ASP A O 1
ATOM 2413 N N . LEU A 1 314 ? 26.156 0.936 16.5 1 94 314 LEU A N 1
ATOM 2414 C CA . LEU A 1 314 ? 25.281 -0.022 15.844 1 94 314 LEU A CA 1
ATOM 2415 C C . LEU A 1 314 ? 23.938 -0.114 16.562 1 94 314 LEU A C 1
ATOM 2417 O O . LEU A 1 314 ? 22.891 -0.173 15.922 1 94 314 LEU A O 1
ATOM 2421 N N . CYS A 1 315 ? 23.984 -0.118 17.828 1 95.19 315 CYS A N 1
ATOM 2422 C CA . CYS A 1 315 ? 22.766 -0.15 18.609 1 95.19 315 CYS A CA 1
ATOM 2423 C C . CYS A 1 315 ? 21.953 1.132 18.422 1 95.19 315 CYS A C 1
ATOM 2425 O O . CYS A 1 315 ? 20.734 1.095 18.344 1 95.19 315 CYS A O 1
ATOM 2427 N N . LEU A 1 316 ? 22.703 2.191 18.391 1 95.5 316 LEU A N 1
ATOM 2428 C CA . LEU A 1 316 ? 22.031 3.463 18.141 1 95.5 316 LEU A CA 1
ATOM 2429 C C . LEU A 1 316 ? 21.344 3.449 16.766 1 95.5 316 LEU A C 1
ATOM 2431 O O . LEU A 1 316 ? 20.188 3.846 16.656 1 95.5 316 LEU A O 1
ATOM 2435 N N . SER A 1 317 ? 22.031 2.963 15.758 1 96.25 317 SER A N 1
ATOM 2436 C CA . SER A 1 317 ? 21.453 2.877 14.414 1 96.25 317 SER A CA 1
ATOM 2437 C C . SER A 1 317 ? 20.219 1.989 14.398 1 96.25 317 SER A C 1
ATOM 2439 O O . SER A 1 317 ? 19.234 2.299 13.719 1 96.25 317 SER A O 1
ATOM 2441 N N . PHE A 1 318 ? 20.266 0.98 15.102 1 96.38 318 PHE A N 1
ATOM 2442 C CA . PHE A 1 318 ? 19.141 0.05 15.133 1 96.38 318 PHE A CA 1
ATOM 2443 C C . PHE A 1 318 ? 17.953 0.669 15.844 1 96.38 318 PHE A C 1
ATOM 2445 O O . PHE A 1 318 ? 16.797 0.485 15.422 1 96.38 318 PHE A O 1
ATOM 2452 N N . ALA A 1 319 ? 18.219 1.287 16.938 1 96.5 319 ALA A N 1
ATOM 2453 C CA . ALA A 1 319 ? 17.141 1.979 17.641 1 96.5 319 ALA A CA 1
ATOM 2454 C C . ALA A 1 319 ? 16.516 3.051 16.766 1 96.5 319 ALA A C 1
ATOM 2456 O O . ALA A 1 319 ? 15.289 3.213 16.75 1 96.5 319 ALA A O 1
ATOM 2457 N N . LEU A 1 320 ? 17.328 3.768 16.031 1 96.88 320 LEU A N 1
ATOM 2458 C CA . LEU A 1 320 ? 16.828 4.793 15.125 1 96.88 320 LEU A CA 1
ATOM 2459 C C . LEU A 1 320 ? 16.031 4.168 13.984 1 96.88 320 LEU A C 1
ATOM 2461 O O . LEU A 1 320 ? 15.031 4.73 13.531 1 96.88 320 LEU A O 1
ATOM 2465 N N . PHE A 1 321 ? 16.422 3.016 13.586 1 96.19 321 PHE A N 1
ATOM 2466 C CA . PHE A 1 321 ? 15.68 2.283 12.562 1 96.19 321 PHE A CA 1
ATOM 2467 C C . PHE A 1 321 ? 14.266 1.964 13.039 1 96.19 321 PHE A C 1
ATOM 2469 O O . PHE A 1 321 ? 13.297 2.131 12.297 1 96.19 321 PHE A O 1
ATOM 2476 N N . LYS A 1 322 ? 14.172 1.583 14.203 1 94.56 322 LYS A N 1
ATOM 2477 C CA . LYS A 1 322 ? 12.859 1.271 14.766 1 94.56 322 LYS A CA 1
ATOM 2478 C C . LYS A 1 322 ? 11.977 2.516 14.828 1 94.56 322 LYS A C 1
ATOM 2480 O O . LYS A 1 322 ? 10.773 2.436 14.602 1 94.56 322 LYS A O 1
ATOM 2485 N N . CYS A 1 323 ? 12.602 3.611 15.086 1 94.94 323 CYS A N 1
ATOM 2486 C CA . CYS A 1 323 ? 11.852 4.863 15.109 1 94.94 323 CYS A CA 1
ATOM 2487 C C . CYS A 1 323 ? 11.453 5.289 13.703 1 94.94 323 CYS A C 1
ATOM 2489 O O . CYS A 1 323 ? 10.344 5.781 13.492 1 94.94 323 CYS A O 1
ATOM 2491 N N . LEU A 1 324 ? 12.344 5.062 12.781 1 94 324 LEU A N 1
ATOM 2492 C CA . LEU A 1 324 ? 12.102 5.465 11.398 1 94 324 LEU A CA 1
ATOM 2493 C C . LEU A 1 324 ? 11.055 4.566 10.75 1 94 324 LEU A C 1
ATOM 2495 O O . LEU A 1 324 ? 10.352 4.996 9.836 1 94 324 LEU A O 1
ATOM 2499 N N . ARG A 1 325 ? 10.984 3.379 11.172 1 91.5 325 ARG A N 1
ATOM 2500 C CA . ARG A 1 325 ? 10.047 2.41 10.617 1 91.5 325 ARG A CA 1
ATOM 2501 C C . ARG A 1 325 ? 8.609 2.904 10.742 1 91.5 325 ARG A C 1
ATOM 2503 O O . ARG A 1 325 ? 7.75 2.545 9.938 1 91.5 325 ARG A O 1
ATOM 2510 N N . ARG A 1 326 ? 8.32 3.748 11.695 1 90.06 326 ARG A N 1
ATOM 2511 C CA . ARG A 1 326 ? 6.992 4.332 11.867 1 90.06 326 ARG A CA 1
ATOM 2512 C C . ARG A 1 326 ? 6.602 5.176 10.664 1 90.06 326 ARG A C 1
ATOM 2514 O O . ARG A 1 326 ? 5.473 5.094 10.18 1 90.06 326 ARG A O 1
ATOM 2521 N N . ARG A 1 327 ? 7.598 5.867 10.18 1 89.69 327 ARG A N 1
ATOM 2522 C CA . ARG A 1 327 ? 7.328 6.711 9.023 1 89.69 327 ARG A CA 1
ATOM 2523 C C . ARG A 1 327 ? 7.074 5.863 7.777 1 89.69 327 ARG A C 1
ATOM 2525 O O . ARG A 1 327 ? 6.219 6.203 6.957 1 89.69 327 ARG A O 1
ATOM 2532 N N . PHE A 1 328 ? 7.805 4.742 7.656 1 85.44 328 PHE A N 1
ATOM 2533 C CA . PHE A 1 328 ? 7.617 3.844 6.527 1 85.44 328 PHE A CA 1
ATOM 2534 C C . PHE A 1 328 ? 6.234 3.207 6.566 1 85.44 328 PHE A C 1
ATOM 2536 O O . PHE A 1 328 ? 5.676 2.855 5.523 1 85.44 328 PHE A O 1
ATOM 2543 N N . ALA A 1 329 ? 5.707 3.154 7.766 1 79.5 329 ALA A N 1
ATOM 2544 C CA . ALA A 1 329 ? 4.391 2.543 7.926 1 79.5 329 ALA A CA 1
ATOM 2545 C C . ALA A 1 329 ? 3.281 3.578 7.766 1 79.5 329 ALA A C 1
ATOM 2547 O O . ALA A 1 329 ? 2.096 3.24 7.82 1 79.5 329 ALA A O 1
ATOM 2548 N N . GLY A 1 330 ? 3.619 4.816 7.629 1 76.94 330 GLY A N 1
ATOM 2549 C CA . GLY A 1 330 ? 2.637 5.852 7.355 1 76.94 330 GLY A CA 1
ATOM 2550 C C . GLY A 1 330 ? 2.236 6.633 8.594 1 76.94 330 GLY A C 1
ATOM 2551 O O . GLY A 1 330 ? 1.302 7.434 8.555 1 76.94 330 GLY A O 1
ATOM 2552 N N . TYR A 1 331 ? 2.883 6.434 9.75 1 80.88 331 TYR A N 1
ATOM 2553 C CA . TYR A 1 331 ? 2.574 7.164 10.977 1 80.88 331 TYR A CA 1
ATOM 2554 C C . TYR A 1 331 ? 3.15 8.57 10.93 1 80.88 331 TYR A C 1
ATOM 2556 O O . TYR A 1 331 ? 4.188 8.805 10.305 1 80.88 331 TYR A O 1
ATOM 2564 N N . ARG A 1 332 ? 2.293 9.383 11.711 1 79.38 332 ARG A N 1
ATOM 2565 C CA . ARG A 1 332 ? 2.805 10.742 11.867 1 79.38 332 ARG A CA 1
ATOM 2566 C C . ARG A 1 332 ? 3.693 10.852 13.102 1 79.38 332 ARG A C 1
ATOM 2568 O O . ARG A 1 332 ? 3.393 10.266 14.141 1 79.38 332 ARG A O 1
ATOM 2575 N N . LEU A 1 333 ? 5.027 10.984 12.992 1 88.44 333 LEU A N 1
ATOM 2576 C CA . LEU A 1 333 ? 5.973 11.133 14.094 1 88.44 333 LEU A CA 1
ATOM 2577 C C . LEU A 1 333 ? 5.539 12.258 15.031 1 88.44 333 LEU A C 1
ATOM 2579 O O . LEU A 1 333 ? 6.25 13.258 15.18 1 88.44 333 LEU A O 1
ATOM 2583 N N . ALA A 1 334 ? 4.355 11.977 15.805 1 81.25 334 ALA A N 1
ATOM 2584 C CA . ALA A 1 334 ? 3.734 13 16.641 1 81.25 334 ALA A CA 1
ATOM 2585 C C . ALA A 1 334 ? 4.625 13.344 17.844 1 81.25 334 ALA A C 1
ATOM 2587 O O . ALA A 1 334 ? 4.605 14.477 18.328 1 81.25 334 ALA A O 1
ATOM 2588 N N . ALA A 1 335 ? 5.387 12.398 18.266 1 85.75 335 ALA A N 1
ATOM 2589 C CA . ALA A 1 335 ? 6.219 12.617 19.438 1 85.75 335 ALA A CA 1
ATOM 2590 C C . ALA A 1 335 ? 7.434 13.477 19.109 1 85.75 335 ALA A C 1
ATOM 2592 O O . ALA A 1 335 ? 7.871 14.297 19.922 1 85.75 335 ALA A O 1
ATOM 2593 N N . GLU A 1 336 ? 7.938 13.336 17.922 1 88.19 336 GLU A N 1
ATOM 2594 C CA . GLU A 1 336 ? 9.18 13.992 17.531 1 88.19 336 GLU A CA 1
ATOM 2595 C C . GLU A 1 336 ? 8.914 15.25 16.703 1 88.19 336 GLU A C 1
ATOM 2597 O O . GLU A 1 336 ? 9.711 16.188 16.719 1 88.19 336 GLU A O 1
ATOM 2602 N N . ALA A 1 337 ? 7.82 15.32 16.062 1 86.62 337 ALA A N 1
ATOM 2603 C CA . ALA A 1 337 ? 7.562 16.422 15.141 1 86.62 337 ALA A CA 1
ATOM 2604 C C . ALA A 1 337 ? 7.523 17.75 15.875 1 86.62 337 ALA A C 1
ATOM 2606 O O . ALA A 1 337 ? 6.77 17.922 16.844 1 86.62 337 ALA A O 1
ATOM 2607 N N . GLY A 1 338 ? 8.414 18.688 15.516 1 81.69 338 GLY A N 1
ATOM 2608 C CA . GLY A 1 338 ? 8.453 20.031 16.062 1 81.69 338 GLY A CA 1
ATOM 2609 C C . GLY A 1 338 ? 9 20.094 17.469 1 81.69 338 GLY A C 1
ATOM 2610 O O . GLY A 1 338 ? 8.953 21.141 18.109 1 81.69 338 GLY A O 1
ATOM 2611 N N . SER A 1 339 ? 9.516 19.016 17.984 1 83.69 339 SER A N 1
ATOM 2612 C CA . SER A 1 339 ? 10.031 19.016 19.344 1 83.69 339 SER A CA 1
ATOM 2613 C C . SER A 1 339 ? 11.469 19.516 19.406 1 83.69 339 SER A C 1
ATOM 2615 O O . SER A 1 339 ? 12.258 19.266 18.484 1 83.69 339 SER A O 1
ATOM 2617 N N . THR A 1 340 ? 11.781 20.234 20.406 1 82.12 340 THR A N 1
ATOM 2618 C CA . THR A 1 340 ? 13.133 20.766 20.594 1 82.12 340 THR A CA 1
ATOM 2619 C C . THR A 1 340 ? 14.086 19.656 21.031 1 82.12 340 THR A C 1
ATOM 2621 O O . THR A 1 340 ? 15.281 19.703 20.734 1 82.12 340 THR A O 1
ATOM 2624 N N . TRP A 1 341 ? 13.555 18.688 21.594 1 83.25 341 TRP A N 1
ATOM 2625 C CA . TRP A 1 341 ? 14.406 17.594 22.031 1 83.25 341 TRP A CA 1
ATOM 2626 C C . TRP A 1 341 ? 14.984 16.844 20.844 1 83.25 341 TRP A C 1
ATOM 2628 O O . TRP A 1 341 ? 16.156 16.453 20.859 1 83.25 341 TRP A O 1
ATOM 2638 N N . ALA A 1 342 ? 14.117 16.625 19.906 1 88.88 342 ALA A N 1
ATOM 2639 C CA . ALA A 1 342 ? 14.57 15.891 18.719 1 88.88 342 ALA A CA 1
ATOM 2640 C C . ALA A 1 342 ? 15.664 16.656 17.984 1 88.88 342 ALA A C 1
ATOM 2642 O O . ALA A 1 342 ? 16.656 16.062 17.547 1 88.88 342 ALA A O 1
ATOM 2643 N N . PHE A 1 343 ? 15.531 18 17.953 1 89.69 343 PHE A N 1
ATOM 2644 C CA . PHE A 1 343 ? 16.531 18.812 17.297 1 89.69 343 PHE A CA 1
ATOM 2645 C C . PHE A 1 343 ? 17.844 18.797 18.078 1 89.69 343 PHE A C 1
ATOM 2647 O O . PHE A 1 343 ? 18.922 18.672 17.484 1 89.69 343 PHE A O 1
ATOM 2654 N N . ARG A 1 344 ? 17.812 18.828 19.375 1 85.75 344 ARG A N 1
ATOM 2655 C CA . ARG A 1 344 ? 19 18.797 20.219 1 85.75 344 ARG A CA 1
ATOM 2656 C C . ARG A 1 344 ? 19.672 17.438 20.172 1 85.75 344 ARG A C 1
ATOM 2658 O O . ARG A 1 344 ? 20.906 17.344 20.25 1 85.75 344 ARG A O 1
ATOM 2665 N N . PHE A 1 345 ? 18.875 16.5 19.984 1 88.81 345 PHE A N 1
ATOM 2666 C CA . PHE A 1 345 ? 19.406 15.141 19.875 1 88.81 345 PHE A CA 1
ATOM 2667 C C . PHE A 1 345 ? 20.344 15.023 18.672 1 88.81 345 PHE A C 1
ATOM 2669 O O . PHE A 1 345 ? 21.406 14.391 18.766 1 88.81 345 PHE A O 1
ATOM 2676 N N . VAL A 1 346 ? 19.984 15.641 17.609 1 89.38 346 VAL A N 1
ATOM 2677 C CA . VAL A 1 346 ? 20.75 15.516 16.375 1 89.38 346 VAL A CA 1
ATOM 2678 C C . VAL A 1 346 ? 21.906 16.516 16.375 1 89.38 346 VAL A C 1
ATOM 2680 O O . VAL A 1 346 ? 23.031 16.172 16 1 89.38 346 VAL A O 1
ATOM 2683 N N . CYS A 1 347 ? 21.703 17.719 16.875 1 86 347 CYS A N 1
ATOM 2684 C CA . CYS A 1 347 ? 22.688 18.797 16.719 1 86 347 CYS A CA 1
ATOM 2685 C C . CYS A 1 347 ? 23.578 18.891 17.938 1 86 347 CYS A C 1
ATOM 2687 O O . CYS A 1 347 ? 24.734 19.312 17.828 1 86 347 CYS A O 1
ATOM 2689 N N . ASP A 1 348 ? 23.062 18.547 19.125 1 77.38 348 ASP A N 1
ATOM 2690 C CA . ASP A 1 348 ? 23.844 18.734 20.344 1 77.38 348 ASP A CA 1
ATOM 2691 C C . ASP A 1 348 ? 23.859 17.469 21.188 1 77.38 348 ASP A C 1
ATOM 2693 O O . ASP A 1 348 ? 24.484 17.438 22.266 1 77.38 348 ASP A O 1
ATOM 2697 N N . GLY A 1 349 ? 23.281 16.5 20.734 1 79.06 349 GLY A N 1
ATOM 2698 C CA . GLY A 1 349 ? 23.125 15.336 21.594 1 79.06 349 GLY A CA 1
ATOM 2699 C C . GLY A 1 349 ? 24.016 14.172 21.203 1 79.06 349 GLY A C 1
ATOM 2700 O O . GLY A 1 349 ? 25.188 14.367 20.844 1 79.06 349 GLY A O 1
ATOM 2701 N N . LEU A 1 350 ? 23.453 13.023 21.281 1 78.06 350 LEU A N 1
ATOM 2702 C CA . LEU A 1 350 ? 24.172 11.758 21.156 1 78.06 350 LEU A CA 1
ATOM 2703 C C . LEU A 1 350 ? 24.672 11.562 19.719 1 78.06 350 LEU A C 1
ATOM 2705 O O . LEU A 1 350 ? 25.734 10.961 19.516 1 78.06 350 LEU A O 1
ATOM 2709 N N . LEU A 1 351 ? 23.984 12.148 18.734 1 83.69 351 LEU A N 1
ATOM 2710 C CA . LEU A 1 351 ? 24.375 11.898 17.359 1 83.69 351 LEU A CA 1
ATOM 2711 C C . LEU A 1 351 ? 25.562 12.766 16.953 1 83.69 351 LEU A C 1
ATOM 2713 O O . LEU A 1 351 ? 26.547 12.258 16.406 1 83.69 351 LEU A O 1
ATOM 2717 N N . LEU A 1 352 ? 25.422 14.094 17.203 1 75.25 352 LEU A N 1
ATOM 2718 C CA . LEU A 1 352 ? 26.562 14.961 16.891 1 75.25 352 LEU A CA 1
ATOM 2719 C C . LEU A 1 352 ? 27.344 15.305 18.156 1 75.25 352 LEU A C 1
ATOM 2721 O O . LEU A 1 352 ? 26.953 16.203 18.906 1 75.25 352 LEU A O 1
ATOM 2725 N N . ASP A 1 353 ? 27.922 14.188 19.047 1 64.25 353 ASP A N 1
ATOM 2726 C CA . ASP A 1 353 ? 28.594 14.344 20.328 1 64.25 353 ASP A CA 1
ATOM 2727 C C . ASP A 1 353 ? 29.672 15.422 20.25 1 64.25 353 ASP A C 1
ATOM 2729 O O . ASP A 1 353 ? 30.75 15.188 19.703 1 64.25 353 ASP A O 1
ATOM 2733 N N . ARG A 1 354 ? 29.422 16.672 20.609 1 54.97 354 ARG A N 1
ATOM 2734 C CA . ARG A 1 354 ? 30.422 17.75 20.594 1 54.97 354 ARG A CA 1
ATOM 2735 C C . ARG A 1 354 ? 31.531 17.469 21.594 1 54.97 354 ARG A C 1
ATOM 2737 O O . ARG A 1 354 ? 32.625 18.031 21.484 1 54.97 354 ARG A O 1
ATOM 2744 N N . SER A 1 355 ? 31.141 16.922 22.844 1 52.31 355 SER A N 1
ATOM 2745 C CA . SER A 1 355 ? 32.125 16.875 23.922 1 52.31 355 SER A CA 1
ATOM 2746 C C . SER A 1 355 ? 33.312 16 23.562 1 52.31 355 SER A C 1
ATOM 2748 O O . SER A 1 355 ? 34.438 16.266 23.984 1 52.31 355 SER A O 1
ATOM 2750 N N . ARG A 1 356 ? 33.031 14.773 23.297 1 49.44 356 ARG A N 1
ATOM 2751 C CA . ARG A 1 356 ? 34.188 13.875 23.188 1 49.44 356 ARG A CA 1
ATOM 2752 C C . ARG A 1 356 ? 35.094 14.305 22.047 1 49.44 356 ARG A C 1
ATOM 2754 O O . ARG A 1 356 ? 36.312 14.398 22.219 1 49.44 356 ARG A O 1
ATOM 2761 N N . ASN A 1 357 ? 34.688 13.906 20.656 1 47.41 357 ASN A N 1
ATOM 2762 C CA . ASN A 1 357 ? 35.594 14.062 19.516 1 47.41 357 ASN A CA 1
ATOM 2763 C C . ASN A 1 357 ? 35.219 15.297 18.688 1 47.41 357 ASN A C 1
ATOM 2765 O O . ASN A 1 357 ? 34.062 15.688 18.625 1 47.41 357 ASN A O 1
ATOM 2769 N N . LYS A 1 358 ? 36.219 16.094 18.406 1 49.97 358 LYS A N 1
ATOM 2770 C CA . LYS A 1 358 ? 36.188 17.016 17.281 1 49.97 358 LYS A CA 1
ATOM 2771 C C . LYS A 1 358 ? 35.094 16.609 16.266 1 49.97 358 LYS A C 1
ATOM 2773 O O . LYS A 1 358 ? 34.688 15.461 16.234 1 49.97 358 LYS A O 1
ATOM 2778 N N . ASP A 1 359 ? 34.531 17.609 15.469 1 56.09 359 ASP A N 1
ATOM 2779 C CA . ASP A 1 359 ? 33.469 17.672 14.477 1 56.09 359 ASP A CA 1
ATOM 2780 C C . ASP A 1 359 ? 33.406 16.406 13.641 1 56.09 359 ASP A C 1
ATOM 2782 O O . ASP A 1 359 ? 34 16.344 12.562 1 56.09 359 ASP A O 1
ATOM 2786 N N . ASP A 1 360 ? 33.094 15.18 14.32 1 76 360 ASP A N 1
ATOM 2787 C CA . ASP A 1 360 ? 33.062 13.984 13.492 1 76 360 ASP A CA 1
ATOM 2788 C C . ASP A 1 360 ? 31.781 13.93 12.656 1 76 360 ASP A C 1
ATOM 2790 O O . ASP A 1 360 ? 30.844 13.211 12.984 1 76 360 ASP A O 1
ATOM 2794 N N . TYR A 1 361 ? 31.703 14.711 11.766 1 84.88 361 TYR A N 1
ATOM 2795 C CA . TYR A 1 361 ? 30.641 14.789 10.781 1 84.88 361 TYR A CA 1
ATOM 2796 C C . TYR A 1 361 ? 30.469 13.453 10.062 1 84.88 361 TYR A C 1
ATOM 2798 O O . TYR A 1 361 ? 29.344 13.094 9.672 1 84.88 361 TYR A O 1
ATOM 2806 N N . GLU A 1 362 ? 31.438 12.742 10.125 1 87.62 362 GLU A N 1
ATOM 2807 C CA . GLU A 1 362 ? 31.391 11.461 9.422 1 87.62 362 GLU A CA 1
ATOM 2808 C C . GLU A 1 362 ? 30.594 10.43 10.219 1 87.62 362 GLU A C 1
ATOM 2810 O O . GLU A 1 362 ? 29.938 9.57 9.641 1 87.62 362 GLU A O 1
ATOM 2815 N N . ARG A 1 363 ? 30.656 10.531 11.484 1 89.94 363 ARG A N 1
ATOM 2816 C CA . ARG A 1 363 ? 29.969 9.586 12.352 1 89.94 363 ARG A CA 1
ATOM 2817 C C . ARG A 1 363 ? 28.453 9.695 12.172 1 89.94 363 ARG A C 1
ATOM 2819 O O . ARG A 1 363 ? 27.75 8.68 12.117 1 89.94 363 ARG A O 1
ATOM 2826 N N . VAL A 1 364 ? 28 10.906 12.039 1 91.94 364 VAL A N 1
ATOM 2827 C CA . VAL A 1 364 ? 26.578 11.117 11.898 1 91.94 364 VAL A CA 1
ATOM 2828 C C . VAL A 1 364 ? 26.062 10.422 10.641 1 91.94 364 VAL A C 1
ATOM 2830 O O . VAL A 1 364 ? 25.078 9.68 10.68 1 91.94 364 VAL A O 1
ATOM 2833 N N . PHE A 1 365 ? 26.766 10.578 9.578 1 91.94 365 PHE A N 1
ATOM 2834 C CA . PHE A 1 365 ? 26.359 9.992 8.312 1 91.94 365 PHE A CA 1
ATOM 2835 C C . PHE A 1 365 ? 26.531 8.477 8.32 1 91.94 365 PHE A C 1
ATOM 2837 O O . PHE A 1 365 ? 25.75 7.75 7.711 1 91.94 365 PHE A O 1
ATOM 2844 N N . ARG A 1 366 ? 27.484 8.062 9.039 1 91.31 366 ARG A N 1
ATOM 2845 C CA . ARG A 1 366 ? 27.703 6.625 9.156 1 91.31 366 ARG A CA 1
ATOM 2846 C C . ARG A 1 366 ? 26.578 5.957 9.945 1 91.31 366 ARG A C 1
ATOM 2848 O O . ARG A 1 366 ? 26.109 4.887 9.57 1 91.31 366 ARG A O 1
ATOM 2855 N N . VAL A 1 367 ? 26.188 6.566 10.992 1 93.88 367 VAL A N 1
ATOM 2856 C CA . VAL A 1 367 ? 25.141 6.02 11.828 1 93.88 367 VAL A CA 1
ATOM 2857 C C . VAL A 1 367 ? 23.828 5.969 11.047 1 93.88 367 VAL A C 1
ATOM 2859 O O . VAL A 1 367 ? 23.125 4.961 11.07 1 93.88 367 VAL A O 1
ATOM 2862 N N . ILE A 1 368 ? 23.547 7.016 10.32 1 94.56 368 ILE A N 1
ATOM 2863 C CA . ILE A 1 368 ? 22.297 7.066 9.555 1 94.56 368 ILE A CA 1
ATOM 2864 C C . ILE A 1 368 ? 22.375 6.082 8.391 1 94.56 368 ILE A C 1
ATOM 2866 O O . ILE A 1 368 ? 21.359 5.457 8.039 1 94.56 368 ILE A O 1
ATOM 2870 N N . ALA A 1 369 ? 23.516 5.98 7.84 1 93.19 369 ALA A N 1
ATOM 2871 C CA . ALA A 1 369 ? 23.703 5.02 6.758 1 93.19 369 ALA A CA 1
ATOM 2872 C C . ALA A 1 369 ? 23.453 3.592 7.242 1 93.19 369 ALA A C 1
ATOM 2874 O O . ALA A 1 369 ? 22.844 2.783 6.539 1 93.19 369 ALA A O 1
ATOM 2875 N N . THR A 1 370 ? 23.938 3.328 8.398 1 93.56 370 THR A N 1
ATOM 2876 C CA . THR A 1 370 ? 23.719 2.006 8.969 1 93.56 370 THR A CA 1
ATOM 2877 C C . THR A 1 370 ? 22.25 1.801 9.312 1 93.56 370 THR A C 1
ATOM 2879 O O . THR A 1 370 ? 21.703 0.699 9.156 1 93.56 370 THR A O 1
ATOM 2882 N N . GLU A 1 371 ? 21.641 2.832 9.797 1 95.44 371 GLU A N 1
ATOM 2883 C CA . GLU A 1 371 ? 20.203 2.789 10.031 1 95.44 371 GLU A CA 1
ATOM 2884 C C . GLU A 1 371 ? 19.453 2.404 8.766 1 95.44 371 GLU A C 1
ATOM 2886 O O . GLU A 1 371 ? 18.578 1.529 8.797 1 95.44 371 GLU A O 1
ATOM 2891 N N . LEU A 1 372 ? 19.812 3.01 7.684 1 93.31 372 LEU A N 1
ATOM 2892 C CA . LEU A 1 372 ? 19.125 2.771 6.414 1 93.31 372 LEU A CA 1
ATOM 2893 C C . LEU A 1 372 ? 19.5 1.405 5.848 1 93.31 372 LEU A C 1
ATOM 2895 O O . LEU A 1 372 ? 18.75 0.831 5.055 1 93.31 372 LEU A O 1
ATOM 2899 N N . SER A 1 373 ? 20.641 0.909 6.285 1 91.38 373 SER A N 1
ATOM 2900 C CA . SER A 1 373 ? 20.984 -0.456 5.91 1 91.38 373 SER A CA 1
ATOM 2901 C C . SER A 1 373 ? 20.062 -1.468 6.57 1 91.38 373 SER A C 1
ATOM 2903 O O . SER A 1 373 ? 19.688 -2.475 5.961 1 91.38 373 SER A O 1
ATOM 2905 N N . PHE A 1 374 ? 19.688 -1.21 7.746 1 91.5 374 PHE A N 1
ATOM 2906 C CA . PHE A 1 374 ? 18.703 -2.057 8.422 1 91.5 374 PHE A CA 1
ATOM 2907 C C . PHE A 1 374 ? 17.359 -2.004 7.707 1 91.5 374 PHE A C 1
ATOM 2909 O O . PHE A 1 374 ? 16.688 -3.027 7.547 1 91.5 374 PHE A O 1
ATOM 2916 N N . ALA A 1 375 ? 17 -0.789 7.301 1 89.94 375 ALA A N 1
ATOM 2917 C CA . ALA A 1 375 ? 15.742 -0.626 6.582 1 89.94 375 ALA A CA 1
ATOM 2918 C C . ALA A 1 375 ? 15.773 -1.362 5.246 1 89.94 375 ALA A C 1
ATOM 2920 O O . ALA A 1 375 ? 14.789 -1.998 4.855 1 89.94 375 ALA A O 1
ATOM 2921 N N . SER A 1 376 ? 16.906 -1.275 4.582 1 85.88 376 SER A N 1
ATOM 2922 C CA . SER A 1 376 ? 17.047 -1.964 3.303 1 85.88 376 SER A CA 1
ATOM 2923 C C . SER A 1 376 ? 16.938 -3.475 3.475 1 85.88 376 SER A C 1
ATOM 2925 O O . SER A 1 376 ? 16.266 -4.148 2.689 1 85.88 376 SER A O 1
ATOM 2927 N N . ASP A 1 377 ? 17.531 -3.918 4.5 1 84.12 377 ASP A N 1
ATOM 2928 C CA . ASP A 1 377 ? 17.453 -5.348 4.785 1 84.12 377 ASP A CA 1
ATOM 2929 C C . ASP A 1 377 ? 16.016 -5.754 5.113 1 84.12 377 ASP A C 1
ATOM 2931 O O . ASP A 1 377 ? 15.562 -6.832 4.715 1 84.12 377 ASP A O 1
ATOM 2935 N N . PHE A 1 378 ? 15.391 -4.961 5.742 1 86.19 378 PHE A N 1
ATOM 2936 C CA . PHE A 1 378 ? 14.031 -5.258 6.18 1 86.19 378 PHE A CA 1
ATOM 2937 C C . PHE A 1 378 ? 13.086 -5.348 4.988 1 86.19 378 PHE A C 1
ATOM 2939 O O . PHE A 1 378 ? 12.242 -6.242 4.922 1 86.19 378 PHE A O 1
ATOM 2946 N N . PHE A 1 379 ? 13.234 -4.488 4.066 1 79.12 379 PHE A N 1
ATOM 2947 C CA . PHE A 1 379 ? 12.266 -4.406 2.977 1 79.12 379 PHE A CA 1
ATOM 2948 C C . PHE A 1 379 ? 12.695 -5.281 1.805 1 79.12 379 PHE A C 1
ATOM 2950 O O . PHE A 1 379 ? 11.852 -5.773 1.051 1 79.12 379 PHE A O 1
ATOM 2957 N N . HIS A 1 380 ? 14.039 -5.527 1.681 1 74.69 380 HIS A N 1
ATOM 2958 C CA . HIS A 1 380 ? 14.461 -6.113 0.415 1 74.69 380 HIS A CA 1
ATOM 2959 C C . HIS A 1 380 ? 15.211 -7.422 0.639 1 74.69 380 HIS A C 1
ATOM 2961 O O . HIS A 1 380 ? 15.469 -8.172 -0.31 1 74.69 380 HIS A O 1
ATOM 2967 N N . SER A 1 381 ? 15.562 -7.695 1.839 1 77.25 381 SER A N 1
ATOM 2968 C CA . SER A 1 381 ? 16.297 -8.93 2.1 1 77.25 381 SER A CA 1
ATOM 2969 C C . SER A 1 381 ? 15.594 -9.781 3.146 1 77.25 381 SER A C 1
ATOM 2971 O O . SER A 1 381 ? 14.859 -9.266 3.986 1 77.25 381 SER A O 1
ATOM 2973 N N . PRO A 1 382 ? 15.781 -11.109 2.938 1 75.94 382 PRO A N 1
ATOM 2974 C CA . PRO A 1 382 ? 15.273 -11.953 4.02 1 75.94 382 PRO A CA 1
ATOM 2975 C C . PRO A 1 382 ? 16.062 -11.797 5.312 1 75.94 382 PRO A C 1
ATOM 2977 O O . PRO A 1 382 ? 17.297 -11.883 5.305 1 75.94 382 PRO A O 1
ATOM 2980 N N . LEU A 1 383 ? 15.414 -11.539 6.344 1 80.88 383 LEU A N 1
ATOM 2981 C CA . LEU A 1 383 ? 16.078 -11.367 7.633 1 80.88 383 LEU A CA 1
ATOM 2982 C C . LEU A 1 383 ? 16.672 -12.688 8.117 1 80.88 383 LEU A C 1
ATOM 2984 O O . LEU A 1 383 ? 16.078 -13.75 7.922 1 80.88 383 LEU A O 1
ATOM 2988 N N . PRO A 1 384 ? 17.828 -12.539 8.633 1 81.5 384 PRO A N 1
ATOM 2989 C CA . PRO A 1 384 ? 18.438 -13.766 9.18 1 81.5 384 PRO A CA 1
ATOM 2990 C C . PRO A 1 384 ? 17.594 -14.375 10.305 1 81.5 384 PRO A C 1
ATOM 2992 O O . PRO A 1 384 ? 17.031 -13.648 11.125 1 81.5 384 PRO A O 1
ATOM 2995 N N . VAL A 1 385 ? 17.484 -15.648 10.32 1 77.81 385 VAL A N 1
ATOM 2996 C CA . VAL A 1 385 ? 16.688 -16.391 11.289 1 77.81 385 VAL A CA 1
ATOM 2997 C C . VAL A 1 385 ? 17.188 -16.109 12.703 1 77.81 385 VAL A C 1
ATOM 2999 O O . VAL A 1 385 ? 16.438 -16.188 13.664 1 77.81 385 VAL A O 1
ATOM 3002 N N . ALA A 1 386 ? 18.453 -15.711 12.766 1 73.5 386 ALA A N 1
ATOM 3003 C CA . ALA A 1 386 ? 19.062 -15.438 14.062 1 73.5 386 ALA A CA 1
ATOM 3004 C C . ALA A 1 386 ? 18.422 -14.219 14.727 1 73.5 386 ALA A C 1
ATOM 3006 O O . ALA A 1 386 ? 18.469 -14.078 15.945 1 73.5 386 ALA A O 1
ATOM 3007 N N . SER A 1 387 ? 17.797 -13.445 13.875 1 74.56 387 SER A N 1
ATOM 3008 C CA . SER A 1 387 ? 17.188 -12.234 14.414 1 74.56 387 SER A CA 1
ATOM 3009 C C . SER A 1 387 ? 15.773 -12.484 14.898 1 74.56 387 SER A C 1
ATOM 3011 O O . SER A 1 387 ? 15.188 -11.648 15.586 1 74.56 387 SER A O 1
ATOM 3013 N N . LEU A 1 388 ? 15.242 -13.688 14.57 1 77.31 388 LEU A N 1
ATOM 3014 C CA . LEU A 1 388 ? 13.852 -13.984 14.875 1 77.31 388 LEU A CA 1
ATOM 3015 C C . LEU A 1 388 ? 13.727 -14.711 16.219 1 77.31 388 LEU A C 1
ATOM 3017 O O . LEU A 1 388 ? 12.625 -14.906 16.719 1 77.31 388 LEU A O 1
ATOM 3021 N N . GLY A 1 389 ? 14.875 -15.102 16.766 1 74.94 389 GLY A N 1
ATOM 3022 C CA . GLY A 1 389 ? 14.867 -15.789 18.047 1 74.94 389 GLY A CA 1
ATOM 3023 C C . GLY A 1 389 ? 16.062 -16.703 18.25 1 74.94 389 GLY A C 1
ATOM 3024 O O . GLY A 1 389 ? 16.609 -17.234 17.281 1 74.94 389 GLY A O 1
ATOM 3025 N N . THR A 1 390 ? 16.391 -16.875 19.453 1 74.5 390 THR A N 1
ATOM 3026 C CA . THR A 1 390 ? 17.562 -17.688 19.766 1 74.5 390 THR A CA 1
ATOM 3027 C C . THR A 1 390 ? 17.312 -19.156 19.469 1 74.5 390 THR A C 1
ATOM 3029 O O . THR A 1 390 ? 18.188 -19.844 18.953 1 74.5 390 THR A O 1
ATOM 3032 N N . THR A 1 391 ? 16.047 -19.516 19.781 1 77.62 391 THR A N 1
ATOM 3033 C CA . THR A 1 391 ? 15.75 -20.922 19.562 1 77.62 391 THR A CA 1
ATOM 3034 C C . THR A 1 391 ? 15.703 -21.234 18.062 1 77.62 391 THR A C 1
ATOM 3036 O O . THR A 1 391 ? 16.234 -22.266 17.625 1 77.62 391 THR A O 1
ATOM 3039 N N . ALA A 1 392 ? 15.109 -20.328 17.359 1 81.69 392 ALA A N 1
ATOM 3040 C CA . ALA A 1 392 ? 15.039 -20.531 15.914 1 81.69 392 ALA A CA 1
ATOM 3041 C C . ALA A 1 392 ? 16.422 -20.469 15.281 1 81.69 392 ALA A C 1
ATOM 3043 O O . ALA A 1 392 ? 16.734 -21.219 14.352 1 81.69 392 ALA A O 1
ATOM 3044 N N . ALA A 1 393 ? 17.234 -19.641 15.805 1 80.19 393 ALA A N 1
ATOM 3045 C CA . ALA A 1 393 ? 18.594 -19.516 15.289 1 80.19 393 ALA A CA 1
ATOM 3046 C C . ALA A 1 393 ? 19.406 -20.781 15.555 1 80.19 393 ALA A C 1
ATOM 3048 O O . ALA A 1 393 ? 20.094 -21.281 14.664 1 80.19 393 ALA A O 1
ATOM 3049 N N . ALA A 1 394 ? 19.25 -21.328 16.75 1 80.25 394 ALA A N 1
ATOM 3050 C CA . ALA A 1 394 ? 19.984 -22.547 17.125 1 80.25 394 ALA A CA 1
ATOM 3051 C C . ALA A 1 394 ? 19.562 -23.734 16.266 1 80.25 394 ALA A C 1
ATOM 3053 O O . ALA A 1 394 ? 20.391 -24.469 15.75 1 80.25 394 ALA A O 1
ATOM 3054 N N . LEU A 1 395 ? 18.281 -23.812 16.125 1 84.75 395 LEU A N 1
ATOM 3055 C CA . LEU A 1 395 ? 17.766 -24.938 15.328 1 84.75 395 LEU A CA 1
ATOM 3056 C C . LEU A 1 395 ? 18.188 -24.812 13.875 1 84.75 395 LEU A C 1
ATOM 3058 O O . LEU A 1 395 ? 18.531 -25.812 13.234 1 84.75 395 LEU A O 1
ATOM 3062 N N . HIS A 1 396 ? 18.172 -23.641 13.414 1 83.31 396 HIS A N 1
ATOM 3063 C CA . HIS A 1 396 ? 18.578 -23.406 12.031 1 83.31 396 HIS A CA 1
ATOM 3064 C C . HIS A 1 396 ? 20.047 -23.766 11.828 1 83.31 396 HIS A C 1
ATOM 3066 O O . HIS A 1 396 ? 20.406 -24.375 10.82 1 83.31 396 HIS A O 1
ATOM 3072 N N . PHE A 1 397 ? 20.828 -23.438 12.758 1 82.12 397 PHE A N 1
ATOM 3073 C CA . PHE A 1 397 ? 22.25 -23.734 12.664 1 82.12 397 PHE A CA 1
ATOM 3074 C C . PHE A 1 397 ? 22.5 -25.234 12.789 1 82.12 397 PHE A C 1
ATOM 3076 O O . PHE A 1 397 ? 23.359 -25.781 12.102 1 82.12 397 PHE A O 1
ATOM 3083 N N . VAL A 1 398 ? 21.719 -25.844 13.648 1 84 398 VAL A N 1
ATOM 3084 C CA . VAL A 1 398 ? 21.844 -27.281 13.805 1 84 398 VAL A CA 1
ATOM 3085 C C . VAL A 1 398 ? 21.469 -27.984 12.5 1 84 398 VAL A C 1
ATOM 3087 O O . VAL A 1 398 ? 22.172 -28.891 12.047 1 84 398 VAL A O 1
ATOM 3090 N N . PHE A 1 399 ? 20.453 -27.5 11.93 1 85.44 399 PHE A N 1
ATOM 3091 C CA . PHE A 1 399 ? 20.031 -28.094 10.656 1 85.44 399 PHE A CA 1
ATOM 3092 C C . PHE A 1 399 ? 21.109 -27.875 9.586 1 85.44 399 PHE A C 1
ATOM 3094 O O . PHE A 1 399 ? 21.406 -28.781 8.812 1 85.44 399 PHE A O 1
ATOM 3101 N N . SER A 1 400 ? 21.703 -26.719 9.594 1 85.44 400 SER A N 1
ATOM 3102 C CA . SER A 1 400 ? 22.719 -26.422 8.594 1 85.44 400 SER A CA 1
ATOM 3103 C C . SER A 1 400 ? 23.984 -27.25 8.82 1 85.44 400 SER A C 1
ATOM 3105 O O . SER A 1 400 ? 24.625 -27.672 7.859 1 85.44 400 SER A O 1
ATOM 3107 N N . LEU A 1 401 ? 24.25 -27.609 10.055 1 85.88 401 LEU A N 1
ATOM 3108 C CA . LEU A 1 401 ? 25.438 -28.391 10.383 1 85.88 401 LEU A CA 1
ATOM 3109 C C . LEU A 1 401 ? 25.25 -29.859 9.992 1 85.88 401 LEU A C 1
ATOM 3111 O O . LEU A 1 401 ? 26.219 -30.578 9.812 1 85.88 401 LEU A O 1
ATOM 3115 N N . ILE A 1 402 ? 23.984 -30.188 9.875 1 86.88 402 ILE A N 1
ATOM 3116 C CA . ILE A 1 402 ? 23.688 -31.562 9.445 1 86.88 402 ILE A CA 1
ATOM 3117 C C . ILE A 1 402 ? 23.609 -31.609 7.926 1 86.88 402 ILE A C 1
ATOM 3119 O O . ILE A 1 402 ? 24.125 -32.531 7.301 1 86.88 402 ILE A O 1
ATOM 3123 N N . ILE A 1 403 ? 23.094 -30.641 7.324 1 85.44 403 ILE A N 1
ATOM 3124 C CA . ILE A 1 403 ? 22.844 -30.625 5.891 1 85.44 403 ILE A CA 1
ATOM 3125 C C . ILE A 1 403 ? 24.156 -30.484 5.137 1 85.44 403 ILE A C 1
ATOM 3127 O O . ILE A 1 403 ? 24.375 -31.156 4.129 1 85.44 403 ILE A O 1
ATOM 3131 N N . LEU A 1 404 ? 25.078 -29.688 5.672 1 88.62 404 LEU A N 1
ATOM 3132 C CA . LEU A 1 404 ? 26.297 -29.391 4.949 1 88.62 404 LEU A CA 1
ATOM 3133 C C . LEU A 1 404 ? 27.172 -30.641 4.828 1 88.62 404 LEU A C 1
ATOM 3135 O O . LEU A 1 404 ? 27.578 -31.016 3.727 1 88.62 404 LEU A O 1
ATOM 3139 N N . PRO A 1 405 ? 27.422 -31.359 5.902 1 87.06 405 PRO A N 1
ATOM 3140 C CA . PRO A 1 405 ? 28.219 -32.594 5.75 1 87.06 405 PRO A CA 1
ATOM 3141 C C . PRO A 1 405 ? 27.516 -33.656 4.91 1 87.06 405 PRO A C 1
ATOM 3143 O O . PRO A 1 405 ? 28.172 -34.406 4.199 1 87.06 405 PRO A O 1
ATOM 3146 N N . SER A 1 406 ? 26.203 -33.656 5.035 1 83.94 406 SER A N 1
ATOM 3147 C CA . SER A 1 406 ? 25.453 -34.594 4.211 1 83.94 406 SER A CA 1
ATOM 3148 C C . SER A 1 406 ? 25.609 -34.281 2.729 1 83.94 406 SER A C 1
ATOM 3150 O O . SER A 1 406 ? 25.734 -35.188 1.901 1 83.94 406 SER A O 1
ATOM 3152 N N . LEU A 1 407 ? 25.594 -33.031 2.389 1 87 407 LEU A N 1
ATOM 3153 C CA . LEU A 1 407 ? 25.781 -32.625 1.002 1 87 407 LEU A CA 1
ATOM 3154 C C . LEU A 1 407 ? 27.203 -32.906 0.539 1 87 407 LEU A C 1
ATOM 3156 O O . LEU A 1 407 ? 27.422 -33.344 -0.596 1 87 407 LEU A O 1
ATOM 3160 N N . LEU A 1 408 ? 28.141 -32.75 1.432 1 87.94 408 LEU A N 1
ATOM 3161 C CA . LEU A 1 408 ? 29.531 -33.031 1.088 1 87.94 408 LEU A CA 1
ATOM 3162 C C . LEU A 1 408 ? 29.75 -34.531 0.913 1 87.94 408 LEU A C 1
ATOM 3164 O O . LEU A 1 408 ? 30.5 -34.938 0.02 1 87.94 408 LEU A O 1
ATOM 3168 N N . LEU A 1 409 ? 29.125 -35.312 1.748 1 85.38 409 LEU A N 1
ATOM 3169 C CA . LEU A 1 409 ? 29.188 -36.75 1.6 1 85.38 409 LEU A CA 1
ATOM 3170 C C . LEU A 1 409 ? 28.562 -37.219 0.28 1 85.38 409 LEU A C 1
ATOM 3172 O O . LEU A 1 409 ? 29.125 -38.062 -0.416 1 85.38 409 LEU A O 1
ATOM 3176 N N . LEU A 1 410 ? 27.453 -36.562 0.008 1 83.06 410 LEU A N 1
ATOM 3177 C CA . LEU A 1 410 ? 26.812 -36.875 -1.264 1 83.06 410 LEU A CA 1
ATOM 3178 C C . LEU A 1 410 ? 27.719 -36.5 -2.436 1 83.06 410 LEU A C 1
ATOM 3180 O O . LEU A 1 410 ? 27.828 -37.25 -3.412 1 83.06 410 LEU A O 1
ATOM 3184 N N . ALA A 1 411 ? 28.359 -35.375 -2.346 1 85.69 411 ALA A N 1
ATOM 3185 C CA . ALA A 1 411 ? 29.266 -34.938 -3.396 1 85.69 411 ALA A CA 1
ATOM 3186 C C . ALA A 1 411 ? 30.438 -35.906 -3.557 1 85.69 411 ALA A C 1
ATOM 3188 O O . ALA A 1 411 ? 30.844 -36.219 -4.68 1 85.69 411 ALA A O 1
ATOM 3189 N N . PHE A 1 412 ? 30.891 -36.469 -2.479 1 85.94 412 PHE A N 1
ATOM 3190 C CA . PHE A 1 412 ? 31.984 -37.438 -2.496 1 85.94 412 PHE A CA 1
ATOM 3191 C C . PHE A 1 412 ? 31.547 -38.75 -3.164 1 85.94 412 PHE A C 1
ATOM 3193 O O . PHE A 1 412 ? 32.25 -39.281 -4.016 1 85.94 412 PHE A O 1
ATOM 3200 N N . VAL A 1 413 ? 30.375 -39.219 -2.828 1 78.75 413 VAL A N 1
ATOM 3201 C CA . VAL A 1 413 ? 29.859 -40.469 -3.408 1 78.75 413 VAL A CA 1
ATOM 3202 C C . VAL A 1 413 ? 29.656 -40.281 -4.91 1 78.75 413 VAL A C 1
ATOM 3204 O O . VAL A 1 413 ? 30.016 -41.156 -5.703 1 78.75 413 VAL A O 1
ATOM 3207 N N . LEU A 1 414 ? 29.094 -39.156 -5.254 1 80.88 414 LEU A N 1
ATOM 3208 C CA . LEU A 1 414 ? 28.859 -38.875 -6.668 1 80.88 414 LEU A CA 1
ATOM 3209 C C . LEU A 1 414 ? 30.188 -38.75 -7.426 1 80.88 414 LEU A C 1
ATOM 3211 O O . LEU A 1 414 ? 30.281 -39.156 -8.586 1 80.88 414 LEU A O 1
ATOM 3215 N N . LEU A 1 415 ? 31.219 -38.281 -6.758 1 83.75 415 LEU A N 1
ATOM 3216 C CA . LEU A 1 415 ? 32.531 -38.156 -7.371 1 83.75 415 LEU A CA 1
ATOM 3217 C C . LEU A 1 415 ? 33.156 -39.531 -7.598 1 83.75 415 LEU A C 1
ATOM 3219 O O . LEU A 1 415 ? 33.75 -39.781 -8.641 1 83.75 415 LEU A O 1
ATOM 3223 N N . VAL A 1 416 ? 32.938 -40.469 -6.719 1 79.94 416 VAL A N 1
ATOM 3224 C CA . VAL A 1 416 ? 33.438 -41.812 -6.84 1 79.94 416 VAL A CA 1
ATOM 3225 C C . VAL A 1 416 ? 32.75 -42.531 -7.984 1 79.94 416 VAL A C 1
ATOM 3227 O O . VAL A 1 416 ? 33.375 -43.188 -8.797 1 79.94 416 VAL A O 1
ATOM 3230 N N . ILE A 1 417 ? 31.469 -42.344 -8.008 1 74.5 417 ILE A N 1
ATOM 3231 C CA . ILE A 1 417 ? 30.688 -42.969 -9.07 1 74.5 417 ILE A CA 1
ATOM 3232 C C . ILE A 1 417 ? 31.109 -42.406 -10.422 1 74.5 417 ILE A C 1
ATOM 3234 O O . ILE A 1 417 ? 31.25 -43.156 -11.391 1 74.5 417 ILE A O 1
ATOM 3238 N N . TYR A 1 418 ? 31.359 -41.125 -10.43 1 76.25 418 TYR A N 1
ATOM 3239 C CA . TYR A 1 418 ? 31.75 -40.469 -11.664 1 76.25 418 TYR A CA 1
ATOM 3240 C C . TYR A 1 418 ? 33.094 -41 -12.141 1 76.25 418 TYR A C 1
ATOM 3242 O O . TYR A 1 418 ? 33.281 -41.281 -13.328 1 76.25 418 TYR A O 1
ATOM 3250 N N . VAL A 1 419 ? 34.062 -41.25 -11.281 1 77.31 419 VAL A N 1
ATOM 3251 C CA . VAL A 1 419 ? 35.375 -41.75 -11.617 1 77.31 419 VAL A CA 1
ATOM 3252 C C . VAL A 1 419 ? 35.312 -43.188 -12.094 1 77.31 419 VAL A C 1
ATOM 3254 O O . VAL A 1 419 ? 36 -43.594 -13.031 1 77.31 419 VAL A O 1
ATOM 3257 N N . GLU A 1 420 ? 34.438 -43.969 -11.57 1 74.62 420 GLU A N 1
ATOM 3258 C CA . GLU A 1 420 ? 34.281 -45.375 -11.953 1 74.62 420 GLU A CA 1
ATOM 3259 C C . GLU A 1 420 ? 33.656 -45.469 -13.344 1 74.62 420 GLU A C 1
ATOM 3261 O O . GLU A 1 420 ? 34.031 -46.344 -14.133 1 74.62 420 GLU A O 1
ATOM 3266 N N . ILE A 1 421 ? 32.688 -44.625 -13.555 1 71.75 421 ILE A N 1
ATOM 3267 C CA . ILE A 1 421 ? 32 -44.688 -14.836 1 71.75 421 ILE A CA 1
ATOM 3268 C C . ILE A 1 421 ? 32.906 -44.219 -15.953 1 71.75 421 ILE A C 1
ATOM 3270 O O . ILE A 1 421 ? 32.906 -44.781 -17.047 1 71.75 421 ILE A O 1
ATOM 3274 N N . VAL A 1 422 ? 33.625 -43.125 -15.664 1 69.44 422 VAL A N 1
ATOM 3275 C CA . VAL A 1 422 ? 34.562 -42.625 -16.656 1 69.44 422 VAL A CA 1
ATOM 3276 C C . VAL A 1 422 ? 35.594 -43.719 -17 1 69.44 422 VAL A C 1
ATOM 3278 O O . VAL A 1 422 ? 36.031 -43.844 -18.156 1 69.44 422 VAL A O 1
ATOM 3281 N N . GLY A 1 423 ? 35.969 -44.531 -15.992 1 63.12 423 GLY A N 1
ATOM 3282 C CA . GLY A 1 423 ? 36.938 -45.594 -16.203 1 63.12 423 GLY A CA 1
ATOM 3283 C C . GLY A 1 423 ? 36.344 -46.781 -16.938 1 63.12 423 GLY A C 1
ATOM 3284 O O . GLY A 1 423 ? 37.062 -47.625 -17.484 1 63.12 423 GLY A O 1
ATOM 3285 N N . SER A 1 424 ? 34.969 -46.812 -16.797 1 60.75 424 SER A N 1
ATOM 3286 C CA . SER A 1 424 ? 34.344 -47.969 -17.422 1 60.75 424 SER A CA 1
ATOM 3287 C C . SER A 1 424 ? 33.812 -47.625 -18.812 1 60.75 424 SER A C 1
ATOM 3289 O O . SER A 1 424 ? 33.219 -46.562 -19 1 60.75 424 SER A O 1
ATOM 3291 N N . SER A 1 425 ? 34.312 -48.094 -19.953 1 55.97 425 SER A N 1
ATOM 3292 C CA . SER A 1 425 ? 34 -47.906 -21.375 1 55.97 425 SER A CA 1
ATOM 3293 C C . SER A 1 425 ? 32.5 -48.031 -21.625 1 55.97 425 SER A C 1
ATOM 3295 O O . SER A 1 425 ? 32 -47.594 -22.672 1 55.97 425 SER A O 1
ATOM 3297 N N . SER A 1 426 ? 31.594 -48.75 -20.922 1 50.78 426 SER A N 1
ATOM 3298 C CA . SER A 1 426 ? 30.266 -49.188 -21.344 1 50.78 426 SER A CA 1
ATOM 3299 C C . SER A 1 426 ? 29.203 -48.188 -20.891 1 50.78 426 SER A C 1
ATOM 3301 O O . SER A 1 426 ? 28.062 -48.219 -21.375 1 50.78 426 SER A O 1
ATOM 3303 N N . LYS A 1 427 ? 29.422 -47.281 -20.031 1 58 427 LYS A N 1
ATOM 3304 C CA . LYS A 1 427 ? 28.312 -46.531 -19.484 1 58 427 LYS A CA 1
ATOM 3305 C C . LYS A 1 427 ? 28.484 -45.031 -19.734 1 58 427 LYS A C 1
ATOM 3307 O O . LYS A 1 427 ? 28.109 -44.219 -18.891 1 58 427 LYS A O 1
ATOM 3312 N N . HIS A 1 428 ? 28.953 -44.625 -20.922 1 53.94 428 HIS A N 1
ATOM 3313 C CA . HIS A 1 428 ? 29.297 -43.281 -21.281 1 53.94 428 HIS A CA 1
ATOM 3314 C C . HIS A 1 428 ? 28.078 -42.375 -21.25 1 53.94 428 HIS A C 1
ATOM 3316 O O . HIS A 1 428 ? 28.188 -41.156 -21.047 1 53.94 428 HIS A O 1
ATOM 3322 N N . TYR A 1 429 ? 26.891 -43 -21.438 1 52.59 429 TYR A N 1
ATOM 3323 C CA . TYR A 1 429 ? 25.688 -42.219 -21.609 1 52.59 429 TYR A CA 1
ATOM 3324 C C . TYR A 1 429 ? 25.266 -41.594 -20.281 1 52.59 429 TYR A C 1
ATOM 3326 O O . TYR A 1 429 ? 24.547 -40.594 -20.266 1 52.59 429 TYR A O 1
ATOM 3334 N N . CYS A 1 430 ? 25.797 -42.219 -19.234 1 59.75 430 CYS A N 1
ATOM 3335 C CA . CYS A 1 430 ? 25.344 -41.75 -17.938 1 59.75 430 CYS A CA 1
ATOM 3336 C C . CYS A 1 430 ? 26.203 -40.594 -17.438 1 59.75 430 CYS A C 1
ATOM 3338 O O . CYS A 1 430 ? 25.859 -39.938 -16.438 1 59.75 430 CYS A O 1
ATOM 3340 N N . TYR A 1 431 ? 27.094 -40.094 -18.375 1 70.81 431 TYR A N 1
ATOM 3341 C CA . TYR A 1 431 ? 28.109 -39.125 -17.938 1 70.81 431 TYR A CA 1
ATOM 3342 C C . TYR A 1 431 ? 27.5 -37.781 -17.656 1 70.81 431 TYR A C 1
ATOM 3344 O O . TYR A 1 431 ? 27.75 -37.188 -16.609 1 70.81 431 TYR A O 1
ATOM 3352 N N . PRO A 1 432 ? 26.609 -37.344 -18.594 1 71.19 432 PRO A N 1
ATOM 3353 C CA . PRO A 1 432 ? 26.141 -35.969 -18.391 1 71.19 432 PRO A CA 1
ATOM 3354 C C . PRO A 1 432 ? 25.219 -35.844 -17.172 1 71.19 432 PRO A C 1
ATOM 3356 O O . PRO A 1 432 ? 25.25 -34.812 -16.484 1 71.19 432 PRO A O 1
ATOM 3359 N N . LEU A 1 433 ? 24.516 -36.844 -16.828 1 72.06 433 LEU A N 1
ATOM 3360 C CA . LEU A 1 433 ? 23.594 -36.781 -15.695 1 72.06 433 LEU A CA 1
ATOM 3361 C C . LEU A 1 433 ? 24.344 -36.781 -14.375 1 72.06 433 LEU A C 1
ATOM 3363 O O . LEU A 1 433 ? 23.984 -36.062 -13.445 1 72.06 433 LEU A O 1
ATOM 3367 N N . GLU A 1 434 ? 25.422 -37.562 -14.336 1 75.44 434 GLU A N 1
ATOM 3368 C CA . GLU A 1 434 ? 26.203 -37.656 -13.102 1 75.44 434 GLU A CA 1
ATOM 3369 C C . GLU A 1 434 ? 27.016 -36.375 -12.875 1 75.44 434 GLU A C 1
ATOM 3371 O O . GLU A 1 434 ? 27.156 -35.938 -11.734 1 75.44 434 GLU A O 1
ATOM 3376 N N . LEU A 1 435 ? 27.422 -35.812 -13.93 1 79.5 435 LEU A N 1
ATOM 3377 C CA . LEU A 1 435 ? 28.141 -34.531 -13.812 1 79.5 435 LEU A CA 1
ATOM 3378 C C . LEU A 1 435 ? 27.219 -33.438 -13.352 1 79.5 435 LEU A C 1
ATOM 3380 O O . LEU A 1 435 ? 27.594 -32.594 -12.508 1 79.5 435 LEU A O 1
ATOM 3384 N N . LEU A 1 436 ? 26.047 -33.406 -13.891 1 78.75 436 LEU A N 1
ATOM 3385 C CA . LEU A 1 436 ? 25.062 -32.406 -13.5 1 78.75 436 LEU A CA 1
ATOM 3386 C C . LEU A 1 436 ? 24.703 -32.562 -12.023 1 78.75 436 LEU A C 1
ATOM 3388 O O . LEU A 1 436 ? 24.531 -31.578 -11.32 1 78.75 436 LEU A O 1
ATOM 3392 N N . ALA A 1 437 ? 24.578 -33.781 -11.586 1 78.62 437 ALA A N 1
ATOM 3393 C CA . ALA A 1 437 ? 24.266 -34.031 -10.18 1 78.62 437 ALA A CA 1
ATOM 3394 C C . ALA A 1 437 ? 25.375 -33.531 -9.266 1 78.62 437 ALA A C 1
ATOM 3396 O O . ALA A 1 437 ? 25.125 -32.969 -8.195 1 78.62 437 ALA A O 1
ATOM 3397 N N . LEU A 1 438 ? 26.578 -33.688 -9.75 1 83.19 438 LEU A N 1
ATOM 3398 C CA . LEU A 1 438 ? 27.719 -33.25 -8.969 1 83.19 438 LEU A CA 1
ATOM 3399 C C . LEU A 1 438 ? 27.766 -31.719 -8.898 1 83.19 438 LEU A C 1
ATOM 3401 O O . LEU A 1 438 ? 27.953 -31.141 -7.82 1 83.19 438 LEU A O 1
ATOM 3405 N N . ILE A 1 439 ? 27.469 -31.047 -9.977 1 83.38 439 ILE A N 1
ATOM 3406 C CA . ILE A 1 439 ? 27.469 -29.594 -10.008 1 83.38 439 ILE A CA 1
ATOM 3407 C C . ILE A 1 439 ? 26.359 -29.047 -9.109 1 83.38 439 ILE A C 1
ATOM 3409 O O . ILE A 1 439 ? 26.562 -28.094 -8.367 1 83.38 439 ILE A O 1
ATOM 3413 N N . LEU A 1 440 ? 25.266 -29.641 -9.188 1 84 440 LEU A N 1
ATOM 3414 C CA . LEU A 1 440 ? 24.125 -29.188 -8.391 1 84 440 LEU A CA 1
ATOM 3415 C C . LEU A 1 440 ? 24.391 -29.391 -6.898 1 84 440 LEU A C 1
ATOM 3417 O O . LEU A 1 440 ? 24.016 -28.562 -6.074 1 84 440 LEU A O 1
ATOM 3421 N N . THR A 1 441 ? 25.016 -30.453 -6.566 1 85.38 441 THR A N 1
ATOM 3422 C CA . THR A 1 441 ? 25.328 -30.719 -5.168 1 85.38 441 THR A CA 1
ATOM 3423 C C . THR A 1 441 ? 26.344 -29.703 -4.645 1 85.38 441 THR A C 1
ATOM 3425 O O . THR A 1 441 ? 26.203 -29.188 -3.531 1 85.38 441 THR A O 1
ATOM 3428 N N . LEU A 1 442 ? 27.219 -29.406 -5.492 1 87.62 442 LEU A N 1
ATOM 3429 C CA . LEU A 1 442 ? 28.219 -28.422 -5.086 1 87.62 442 LEU A CA 1
ATOM 3430 C C . LEU A 1 442 ? 27.609 -27.031 -4.984 1 87.62 442 LEU A C 1
ATOM 3432 O O . LEU A 1 442 ? 27.984 -26.25 -4.098 1 87.62 442 LEU A O 1
ATOM 3436 N N . THR A 1 443 ? 26.766 -26.766 -5.832 1 85.38 443 THR A N 1
ATOM 3437 C CA . THR A 1 443 ? 26.078 -25.484 -5.773 1 85.38 443 THR A CA 1
ATOM 3438 C C . THR A 1 443 ? 25.234 -25.375 -4.504 1 85.38 443 THR A C 1
ATOM 3440 O O . THR A 1 443 ? 25.25 -24.328 -3.834 1 85.38 443 THR A O 1
ATOM 3443 N N . ASN A 1 444 ? 24.547 -26.375 -4.191 1 86.31 444 ASN A N 1
ATOM 3444 C CA . ASN A 1 444 ? 23.75 -26.375 -2.963 1 86.31 444 ASN A CA 1
ATOM 3445 C C . ASN A 1 444 ? 24.641 -26.25 -1.728 1 86.31 444 ASN A C 1
ATOM 3447 O O . ASN A 1 444 ? 24.297 -25.531 -0.786 1 86.31 444 ASN A O 1
ATOM 3451 N N . ALA A 1 445 ? 25.703 -26.891 -1.762 1 88.75 445 ALA A N 1
ATOM 3452 C CA . ALA A 1 445 ? 26.641 -26.797 -0.652 1 88.75 445 ALA A CA 1
ATOM 3453 C C . ALA A 1 445 ? 27.234 -25.391 -0.553 1 88.75 445 ALA A C 1
ATOM 3455 O O . ALA A 1 445 ? 27.344 -24.828 0.543 1 88.75 445 ALA A O 1
ATOM 3456 N N . GLY A 1 446 ? 27.578 -24.891 -1.679 1 88.31 446 GLY A N 1
ATOM 3457 C CA . GLY A 1 446 ? 28.109 -23.531 -1.695 1 88.31 446 GLY A CA 1
ATOM 3458 C C . GLY A 1 446 ? 27.109 -22.5 -1.193 1 88.31 446 GLY A C 1
ATOM 3459 O O . GLY A 1 446 ? 27.469 -21.594 -0.449 1 88.31 446 GLY A O 1
ATOM 3460 N N . LEU A 1 447 ? 25.906 -22.672 -1.591 1 83.81 447 LEU A N 1
ATOM 3461 C CA . LEU A 1 447 ? 24.859 -21.75 -1.137 1 83.81 447 LEU A CA 1
ATOM 3462 C C . LEU A 1 447 ? 24.625 -21.891 0.365 1 83.81 447 LEU A C 1
ATOM 3464 O O . LEU A 1 447 ? 24.359 -20.906 1.05 1 83.81 447 LEU A O 1
ATOM 3468 N N . GLU A 1 448 ? 24.719 -23.047 0.833 1 86.12 448 GLU A N 1
ATOM 3469 C CA . GLU A 1 448 ? 24.578 -23.266 2.27 1 86.12 448 GLU A CA 1
ATOM 3470 C C . GLU A 1 448 ? 25.688 -22.562 3.045 1 86.12 448 GLU A C 1
ATOM 3472 O O . GLU A 1 448 ? 25.438 -21.938 4.074 1 86.12 448 GLU A O 1
ATOM 3477 N N . ILE A 1 449 ? 26.828 -22.625 2.518 1 86.75 449 ILE A N 1
ATOM 3478 C CA . ILE A 1 449 ? 27.953 -21.969 3.164 1 86.75 449 ILE A CA 1
ATOM 3479 C C . ILE A 1 449 ? 27.766 -20.453 3.111 1 86.75 449 ILE A C 1
ATOM 3481 O O . ILE A 1 449 ? 27.953 -19.766 4.117 1 86.75 449 ILE A O 1
ATOM 3485 N N . SER A 1 450 ? 27.375 -20.031 2.01 1 84.12 450 SER A N 1
ATOM 3486 C CA . SER A 1 450 ? 27.188 -18.594 1.841 1 84.12 450 SER A CA 1
ATOM 3487 C C . SER A 1 450 ? 26.094 -18.062 2.758 1 84.12 450 SER A C 1
ATOM 3489 O O . SER A 1 450 ? 26.203 -16.969 3.303 1 84.12 450 SER A O 1
ATOM 3491 N N . GLU A 1 451 ? 25.078 -18.797 2.904 1 81.88 451 GLU A N 1
ATOM 3492 C CA . GLU A 1 451 ? 23.984 -18.391 3.785 1 81.88 451 GLU A CA 1
ATOM 3493 C C . GLU A 1 451 ? 24.422 -18.375 5.246 1 81.88 451 GLU A C 1
ATOM 3495 O O . GLU A 1 451 ? 24.047 -17.5 6.008 1 81.88 451 GLU A O 1
ATOM 3500 N N . MET A 1 452 ? 25.188 -19.312 5.594 1 83.56 452 MET A N 1
ATOM 3501 C CA . MET A 1 452 ? 25.688 -19.375 6.965 1 83.56 452 MET A CA 1
ATOM 3502 C C . MET A 1 452 ? 26.625 -18.203 7.254 1 83.56 452 MET A C 1
ATOM 3504 O O . MET A 1 452 ? 26.516 -17.562 8.305 1 83.56 452 MET A O 1
ATOM 3508 N N . VAL A 1 453 ? 27.375 -17.922 6.309 1 83.94 453 VAL A N 1
ATOM 3509 C CA . VAL A 1 453 ? 28.312 -16.828 6.484 1 83.94 453 VAL A CA 1
ATOM 3510 C C . VAL A 1 453 ? 27.547 -15.5 6.516 1 83.94 453 VAL A C 1
ATOM 3512 O O . VAL A 1 453 ? 27.828 -14.641 7.355 1 83.94 453 VAL A O 1
ATOM 3515 N N . ALA A 1 454 ? 26.625 -15.359 5.648 1 82.19 454 ALA A N 1
ATOM 3516 C CA . ALA A 1 454 ? 25.828 -14.141 5.602 1 82.19 454 ALA A CA 1
ATOM 3517 C C . ALA A 1 454 ? 25.016 -13.961 6.887 1 82.19 454 ALA A C 1
ATOM 3519 O O . ALA A 1 454 ? 24.844 -12.836 7.363 1 82.19 454 ALA A O 1
ATOM 3520 N N . SER A 1 455 ? 24.594 -15.055 7.41 1 82.75 455 SER A N 1
ATOM 3521 C CA . SER A 1 455 ? 23.812 -14.992 8.641 1 82.75 455 SER A CA 1
ATOM 3522 C C . SER A 1 455 ? 24.656 -14.555 9.82 1 82.75 455 SER A C 1
ATOM 3524 O O . SER A 1 455 ? 24.203 -13.797 10.68 1 82.75 455 SER A O 1
ATOM 3526 N N . VAL A 1 456 ? 25.859 -14.945 9.797 1 81.44 456 VAL A N 1
ATOM 3527 C CA . VAL A 1 456 ? 26.75 -14.625 10.914 1 81.44 456 VAL A CA 1
ATOM 3528 C C . VAL A 1 456 ? 27.281 -13.195 10.758 1 81.44 456 VAL A C 1
ATOM 3530 O O . VAL A 1 456 ? 27.438 -12.477 11.75 1 81.44 456 VAL A O 1
ATOM 3533 N N . ARG A 1 457 ? 27.375 -12.758 9.562 1 85.44 457 ARG A N 1
ATOM 3534 C CA . ARG A 1 457 ? 27.969 -11.445 9.312 1 85.44 457 ARG A CA 1
ATOM 3535 C C . ARG A 1 457 ? 26.891 -10.375 9.188 1 85.44 457 ARG A C 1
ATOM 3537 O O . ARG A 1 457 ? 27.188 -9.227 8.828 1 85.44 457 ARG A O 1
ATOM 3544 N N . SER A 1 458 ? 25.781 -10.664 9.477 1 87.88 458 SER A N 1
ATOM 3545 C CA . SER A 1 458 ? 24.688 -9.703 9.352 1 87.88 458 SER A CA 1
ATOM 3546 C C . SER A 1 458 ? 24.641 -8.773 10.562 1 87.88 458 SER A C 1
ATOM 3548 O O . SER A 1 458 ? 24.922 -9.188 11.688 1 87.88 458 SER A O 1
ATOM 3550 N N . ASN A 1 459 ? 24.281 -7.496 10.305 1 90.69 459 ASN A N 1
ATOM 3551 C CA . ASN A 1 459 ? 24.109 -6.539 11.391 1 90.69 459 ASN A CA 1
ATOM 3552 C C . ASN A 1 459 ? 22.969 -6.953 12.312 1 90.69 459 ASN A C 1
ATOM 3554 O O . ASN A 1 459 ? 22.984 -6.648 13.508 1 90.69 459 ASN A O 1
ATOM 3558 N N . TRP A 1 460 ? 22.062 -7.703 11.789 1 90.19 460 TRP A N 1
ATOM 3559 C CA . TRP A 1 460 ? 20.922 -8.148 12.586 1 90.19 460 TRP A CA 1
ATOM 3560 C C . TRP A 1 460 ? 21.359 -9.18 13.625 1 90.19 460 TRP A C 1
ATOM 3562 O O . TRP A 1 460 ? 20.891 -9.156 14.766 1 90.19 460 TRP A O 1
ATOM 3572 N N . THR A 1 461 ? 22.203 -10 13.242 1 88.75 461 THR A N 1
ATOM 3573 C CA . THR A 1 461 ? 22.734 -10.984 14.18 1 88.75 461 THR A CA 1
ATOM 3574 C C . THR A 1 461 ? 23.609 -10.32 15.234 1 88.75 461 THR A C 1
ATOM 3576 O O . THR A 1 461 ? 23.578 -10.711 16.406 1 88.75 461 THR A O 1
ATOM 3579 N N . LYS A 1 462 ? 24.344 -9.359 14.859 1 90.19 462 LYS A N 1
ATOM 3580 C CA . LYS A 1 462 ? 25.172 -8.641 15.812 1 90.19 462 LYS A CA 1
ATOM 3581 C C . LYS A 1 462 ? 24.328 -8 16.906 1 90.19 462 LYS A C 1
ATOM 3583 O O . LYS A 1 462 ? 24.703 -8.039 18.094 1 90.19 462 LYS A O 1
ATOM 3588 N N . ILE A 1 463 ? 23.25 -7.418 16.484 1 91.81 463 ILE A N 1
ATOM 3589 C CA . ILE A 1 463 ? 22.359 -6.781 17.453 1 91.81 463 ILE A CA 1
ATOM 3590 C C . ILE A 1 463 ? 21.812 -7.828 18.422 1 91.81 463 ILE A C 1
ATOM 3592 O O . ILE A 1 463 ? 21.703 -7.574 19.625 1 91.81 463 ILE A O 1
ATOM 3596 N N . SER A 1 464 ? 21.469 -8.977 17.938 1 88.5 464 SER A N 1
ATOM 3597 C CA . SER A 1 464 ? 21 -10.055 18.797 1 88.5 464 SER A CA 1
ATOM 3598 C C . SER A 1 464 ? 22.062 -10.492 19.781 1 88.5 464 SER A C 1
ATOM 3600 O O . SER A 1 464 ? 21.781 -10.75 20.953 1 88.5 464 SER A O 1
ATOM 3602 N N . ILE A 1 465 ? 23.266 -10.531 19.359 1 87.62 465 ILE A N 1
ATOM 3603 C CA . ILE A 1 465 ? 24.375 -10.922 20.203 1 87.62 465 ILE A CA 1
ATOM 3604 C C . ILE A 1 465 ? 24.609 -9.867 21.281 1 87.62 465 ILE A C 1
ATOM 3606 O O . ILE A 1 465 ? 24.797 -10.188 22.453 1 87.62 465 ILE A O 1
ATOM 3610 N N . ILE A 1 466 ? 24.562 -8.633 20.859 1 89.62 466 ILE A N 1
ATOM 3611 C CA . ILE A 1 466 ? 24.734 -7.547 21.812 1 89.62 466 ILE A CA 1
ATOM 3612 C C . ILE A 1 466 ? 23.641 -7.59 22.859 1 89.62 466 ILE A C 1
ATOM 3614 O O . ILE A 1 466 ? 23.891 -7.387 24.047 1 89.62 466 ILE A O 1
ATOM 3618 N N . GLY A 1 467 ? 22.438 -7.816 22.406 1 88.19 467 GLY A N 1
ATOM 3619 C CA . GLY A 1 467 ? 21.344 -7.957 23.344 1 88.19 467 GLY A CA 1
ATOM 3620 C C . GLY A 1 467 ? 21.578 -9.047 24.375 1 88.19 467 GLY A C 1
ATOM 3621 O O . GLY A 1 467 ? 21.266 -8.867 25.562 1 88.19 467 GLY A O 1
ATOM 3622 N N . HIS A 1 468 ? 22.172 -10.117 24.016 1 86.25 468 HIS A N 1
ATOM 3623 C CA . HIS A 1 468 ? 22.453 -11.219 24.922 1 86.25 468 HIS A CA 1
ATOM 3624 C C . HIS A 1 468 ? 23.594 -10.852 25.875 1 86.25 468 HIS A C 1
ATOM 3626 O O . HIS A 1 468 ? 23.578 -11.266 27.047 1 86.25 468 HIS A O 1
ATOM 3632 N N . ILE A 1 469 ? 24.547 -10.148 25.375 1 86.06 469 ILE A N 1
ATOM 3633 C CA . ILE A 1 469 ? 25.672 -9.727 26.203 1 86.06 469 ILE A CA 1
ATOM 3634 C C . ILE A 1 469 ? 25.188 -8.82 27.328 1 86.06 469 ILE A C 1
ATOM 3636 O O . ILE A 1 469 ? 25.578 -8.992 28.484 1 86.06 469 ILE A O 1
ATOM 3640 N N . VAL A 1 470 ? 24.312 -7.91 26.969 1 85.25 470 VAL A N 1
ATOM 3641 C CA . VAL A 1 470 ? 23.812 -6.941 27.938 1 85.25 470 VAL A CA 1
ATOM 3642 C C . VAL A 1 470 ? 22.891 -7.641 28.938 1 85.25 470 VAL A C 1
ATOM 3644 O O . VAL A 1 470 ? 22.875 -7.293 30.125 1 85.25 470 VAL A O 1
ATOM 3647 N N . ARG A 1 471 ? 22.203 -8.68 28.578 1 83.44 471 ARG A N 1
ATOM 3648 C CA . ARG A 1 471 ? 21.234 -9.375 29.406 1 83.44 471 ARG A CA 1
ATOM 3649 C C . ARG A 1 471 ? 21.906 -10.398 30.312 1 83.44 471 ARG A C 1
ATOM 3651 O O . ARG A 1 471 ? 21.438 -10.695 31.406 1 83.44 471 ARG A O 1
ATOM 3658 N N . SER A 1 472 ? 22.922 -10.984 29.75 1 81.81 472 SER A N 1
ATOM 3659 C CA . SER A 1 472 ? 23.531 -12.117 30.438 1 81.81 472 SER A CA 1
ATOM 3660 C C . SER A 1 472 ? 24.359 -11.656 31.625 1 81.81 472 SER A C 1
ATOM 3662 O O . SER A 1 472 ? 25.062 -10.648 31.547 1 81.81 472 SER A O 1
ATOM 3664 N N . LYS A 1 473 ? 24.234 -12.484 32.656 1 74.5 473 LYS A N 1
ATOM 3665 C CA . LYS A 1 473 ? 24.984 -12.219 33.906 1 74.5 473 LYS A CA 1
ATOM 3666 C C . LYS A 1 473 ? 26.234 -13.078 33.969 1 74.5 473 LYS A C 1
ATOM 3668 O O . LYS A 1 473 ? 27.156 -12.781 34.719 1 74.5 473 LYS A O 1
ATOM 3673 N N . HIS A 1 474 ? 26.156 -14.062 33.156 1 79.94 474 HIS A N 1
ATOM 3674 C CA . HIS A 1 474 ? 27.281 -15 33.25 1 79.94 474 HIS A CA 1
ATOM 3675 C C . HIS A 1 474 ? 28.5 -14.469 32.5 1 79.94 474 HIS A C 1
ATOM 3677 O O . HIS A 1 474 ? 28.406 -14.086 31.328 1 79.94 474 HIS A O 1
ATOM 3683 N N . HIS A 1 475 ? 29.609 -14.438 33.125 1 79.44 475 HIS A N 1
ATOM 3684 C CA . HIS A 1 475 ? 30.844 -13.859 32.625 1 79.44 475 HIS A CA 1
ATOM 3685 C C . HIS A 1 475 ? 31.391 -14.688 31.453 1 79.44 475 HIS A C 1
ATOM 3687 O O . HIS A 1 475 ? 31.875 -14.133 30.469 1 79.44 475 HIS A O 1
ATOM 3693 N N . CYS A 1 476 ? 31.266 -15.961 31.516 1 79.69 476 CYS A N 1
ATOM 3694 C CA . CYS A 1 476 ? 31.828 -16.828 30.469 1 79.69 476 CYS A CA 1
ATOM 3695 C C . CYS A 1 476 ? 31.047 -16.656 29.172 1 79.69 476 CYS A C 1
ATOM 3697 O O . CYS A 1 476 ? 31.641 -16.578 28.094 1 79.69 476 CYS A O 1
ATOM 3699 N N . THR A 1 477 ? 29.812 -16.594 29.281 1 82 477 THR A N 1
ATOM 3700 C CA . THR A 1 477 ? 28.969 -16.422 28.094 1 82 477 THR A CA 1
ATOM 3701 C C . THR A 1 477 ? 29.188 -15.055 27.469 1 82 477 THR A C 1
ATOM 3703 O O . THR A 1 477 ? 29.25 -14.938 26.234 1 82 477 THR A O 1
ATOM 3706 N N . ARG A 1 478 ? 29.406 -14.109 28.234 1 83.75 478 ARG A N 1
ATOM 3707 C CA . ARG A 1 478 ? 29.641 -12.75 27.734 1 83.75 478 ARG A CA 1
ATOM 3708 C C . ARG A 1 478 ? 30.953 -12.656 26.984 1 83.75 478 ARG A C 1
ATOM 3710 O O . ARG A 1 478 ? 31.031 -12.023 25.938 1 83.75 478 ARG A O 1
ATOM 3717 N N . ARG A 1 479 ? 31.938 -13.297 27.516 1 82.94 479 ARG A N 1
ATOM 3718 C CA . ARG A 1 479 ? 33.25 -13.266 26.891 1 82.94 479 ARG A CA 1
ATOM 3719 C C . ARG A 1 479 ? 33.219 -13.977 25.547 1 82.94 479 ARG A C 1
ATOM 3721 O O . ARG A 1 479 ? 33.812 -13.5 24.578 1 82.94 479 ARG A O 1
ATOM 3728 N N . PHE A 1 480 ? 32.562 -15.008 25.547 1 84.44 480 PHE A N 1
ATOM 3729 C CA . PHE A 1 480 ? 32.469 -15.766 24.312 1 84.44 480 PHE A CA 1
ATOM 3730 C C . PHE A 1 480 ? 31.719 -14.969 23.25 1 84.44 480 PHE A C 1
ATOM 3732 O O . PHE A 1 480 ? 32.156 -14.883 22.109 1 84.44 480 PHE A O 1
ATOM 3739 N N . LEU A 1 481 ? 30.672 -14.391 23.641 1 85.56 481 LEU A N 1
ATOM 3740 C CA . LEU A 1 481 ? 29.859 -13.633 22.703 1 85.56 481 LEU A CA 1
ATOM 3741 C C . LEU A 1 481 ? 30.594 -12.383 22.234 1 85.56 481 LEU A C 1
ATOM 3743 O O . LEU A 1 481 ? 30.484 -11.984 21.062 1 85.56 481 LEU A O 1
ATOM 3747 N N . ALA A 1 482 ? 31.281 -11.758 23.094 1 85.12 482 ALA A N 1
ATOM 3748 C CA . ALA A 1 482 ? 32.094 -10.594 22.734 1 85.12 482 ALA A CA 1
ATOM 3749 C C . ALA A 1 482 ? 33.156 -10.961 21.719 1 85.12 482 ALA A C 1
ATOM 3751 O O . ALA A 1 482 ? 33.469 -10.195 20.797 1 85.12 482 ALA A O 1
ATOM 3752 N N . TRP A 1 483 ? 33.656 -12.125 21.969 1 85 483 TRP A N 1
ATOM 3753 C CA . TRP A 1 483 ? 34.656 -12.633 21.031 1 85 483 TRP A CA 1
ATOM 3754 C C . TRP A 1 483 ? 34.031 -12.859 19.656 1 85 483 TRP A C 1
ATOM 3756 O O . TRP A 1 483 ? 34.625 -12.5 18.641 1 85 483 TRP A O 1
ATOM 3766 N N . LEU A 1 484 ? 32.938 -13.398 19.609 1 82.12 484 LEU A N 1
ATOM 3767 C CA . LEU A 1 484 ? 32.25 -13.648 18.359 1 82.12 484 LEU A CA 1
ATOM 3768 C C . LEU A 1 484 ? 31.922 -12.336 17.656 1 82.12 484 LEU A C 1
ATOM 3770 O O . LEU A 1 484 ? 32.031 -12.242 16.422 1 82.12 484 LEU A O 1
ATOM 3774 N N . LEU A 1 485 ? 31.531 -11.352 18.375 1 85.25 485 LEU A N 1
ATOM 3775 C CA . LEU A 1 485 ? 31.172 -10.039 17.844 1 85.25 485 LEU A CA 1
ATOM 3776 C C . LEU A 1 485 ? 32.375 -9.375 17.188 1 85.25 485 LEU A C 1
ATOM 3778 O O . LEU A 1 485 ? 32.25 -8.734 16.141 1 85.25 485 LEU A O 1
ATOM 3782 N N . ARG A 1 486 ? 33.5 -9.508 17.766 1 81.94 486 ARG A N 1
ATOM 3783 C CA . ARG A 1 486 ? 34.719 -8.867 17.266 1 81.94 486 ARG A CA 1
ATOM 3784 C C . ARG A 1 486 ? 35.156 -9.516 15.953 1 81.94 486 ARG A C 1
ATOM 3786 O O . ARG A 1 486 ? 35.75 -8.852 15.102 1 81.94 486 ARG A O 1
ATOM 3793 N N . ARG A 1 487 ? 34.75 -10.648 15.773 1 79.31 487 ARG A N 1
ATOM 3794 C CA . ARG A 1 487 ? 35.188 -11.375 14.586 1 79.31 487 ARG A CA 1
ATOM 3795 C C . ARG A 1 487 ? 34.219 -11.219 13.438 1 79.31 487 ARG A C 1
ATOM 3797 O O . ARG A 1 487 ? 34.531 -11.445 12.281 1 79.31 487 ARG A O 1
ATOM 3804 N N . CYS A 1 488 ? 33.062 -10.781 13.742 1 79.19 488 CYS A N 1
ATOM 3805 C CA . CYS A 1 488 ? 32.031 -10.641 12.742 1 79.19 488 CYS A CA 1
ATOM 3806 C C . CYS A 1 488 ? 32.094 -9.281 12.062 1 79.19 488 CYS A C 1
ATOM 3808 O O . CYS A 1 488 ? 31.641 -8.273 12.617 1 79.19 488 CYS A O 1
ATOM 3810 N N . LYS A 1 489 ? 32.781 -9.164 10.93 1 78.19 489 LYS A N 1
ATOM 3811 C CA . LYS A 1 489 ? 32.844 -7.914 10.18 1 78.19 489 LYS A CA 1
ATOM 3812 C C . LYS A 1 489 ? 31.719 -7.855 9.141 1 78.19 489 LYS A C 1
ATOM 3814 O O . LYS A 1 489 ? 31.531 -8.797 8.375 1 78.19 489 LYS A O 1
ATOM 3819 N N . THR A 1 490 ? 30.859 -6.863 9.289 1 77.94 490 THR A N 1
ATOM 3820 C CA . THR A 1 490 ? 29.734 -6.711 8.375 1 77.94 490 THR A CA 1
ATOM 3821 C C . THR A 1 490 ? 30.141 -5.953 7.117 1 77.94 490 THR A C 1
ATOM 3823 O O . THR A 1 490 ? 30.938 -5.008 7.191 1 77.94 490 THR A O 1
ATOM 3826 N N . PRO A 1 491 ? 29.625 -6.504 5.945 1 74.06 491 PRO A N 1
ATOM 3827 C CA . PRO A 1 491 ? 29.906 -5.762 4.715 1 74.06 491 PRO A CA 1
ATOM 3828 C C . PRO A 1 491 ? 29.156 -4.434 4.641 1 74.06 491 PRO A C 1
ATOM 3830 O O . PRO A 1 491 ? 28.031 -4.328 5.145 1 74.06 491 PRO A O 1
ATOM 3833 N N . LYS A 1 492 ? 29.859 -3.396 4.148 1 68.75 492 LYS A N 1
ATOM 3834 C CA . LYS A 1 492 ? 29.25 -2.078 4.023 1 68.75 492 LYS A CA 1
ATOM 3835 C C . LYS A 1 492 ? 28.266 -2.039 2.857 1 68.75 492 LYS A C 1
ATOM 3837 O O . LYS A 1 492 ? 28.578 -2.486 1.754 1 68.75 492 LYS A O 1
ATOM 3842 N N . PHE A 1 493 ? 27.047 -1.816 3.143 1 66.12 493 PHE A N 1
ATOM 3843 C CA . PHE A 1 493 ? 25.984 -1.723 2.137 1 66.12 493 PHE A CA 1
ATOM 3844 C C . PHE A 1 493 ? 26 -0.349 1.477 1 66.12 493 PHE A C 1
ATOM 3846 O O . PHE A 1 493 ? 25.875 -0.242 0.254 1 66.12 493 PHE A O 1
ATOM 3853 N N . TRP A 1 494 ? 26.141 0.655 2.258 1 70.5 494 TRP A N 1
ATOM 3854 C CA . TRP A 1 494 ? 26 2.014 1.743 1 70.5 494 TRP A CA 1
ATOM 3855 C C . TRP A 1 494 ? 27.281 2.465 1.039 1 70.5 494 TRP A C 1
ATOM 3857 O O . TRP A 1 494 ? 28.359 2.453 1.632 1 70.5 494 TRP A O 1
ATOM 3867 N N . HIS A 1 495 ? 26.969 2.705 -0.387 1 74.31 495 HIS A N 1
ATOM 3868 C CA . HIS A 1 495 ? 28.094 3.229 -1.153 1 74.31 495 HIS A CA 1
ATOM 3869 C C . HIS A 1 495 ? 28.219 4.742 -0.99 1 74.31 495 HIS A C 1
ATOM 3871 O O . HIS A 1 495 ? 27.219 5.461 -1.092 1 74.31 495 HIS A O 1
ATOM 3877 N N . ASP A 1 496 ? 28.891 5.285 -0.091 1 79.06 496 ASP A N 1
ATOM 3878 C CA . ASP A 1 496 ? 29.109 6.703 0.153 1 79.06 496 ASP A CA 1
ATOM 3879 C C . ASP A 1 496 ? 29.375 7.449 -1.153 1 79.06 496 ASP A C 1
ATOM 3881 O O . ASP A 1 496 ? 30.312 8.242 -1.244 1 79.06 496 ASP A O 1
ATOM 3885 N N . LYS A 1 497 ? 28.5 7.098 -2.26 1 83.31 497 LYS A N 1
ATOM 3886 C CA . LYS A 1 497 ? 28.688 7.758 -3.549 1 83.31 497 LYS A CA 1
ATOM 3887 C C . LYS A 1 497 ? 27.406 8.469 -3.994 1 83.31 497 LYS A C 1
ATOM 3889 O O . LYS A 1 497 ? 26.297 8.016 -3.688 1 83.31 497 LYS A O 1
ATOM 3894 N N . ILE A 1 498 ? 27.609 9.609 -4.566 1 87.5 498 ILE A N 1
ATOM 3895 C CA . ILE A 1 498 ? 26.484 10.359 -5.105 1 87.5 498 ILE A CA 1
ATOM 3896 C C . ILE A 1 498 ? 26.641 10.531 -6.613 1 87.5 498 ILE A C 1
ATOM 3898 O O . ILE A 1 498 ? 27.766 10.688 -7.105 1 87.5 498 ILE A O 1
ATOM 3902 N N . GLN A 1 499 ? 25.578 10.484 -7.301 1 87.5 499 GLN A N 1
ATOM 3903 C CA . GLN A 1 499 ? 25.594 10.703 -8.742 1 87.5 499 GLN A CA 1
ATOM 3904 C C . GLN A 1 499 ? 25.688 12.188 -9.078 1 87.5 499 GLN A C 1
ATOM 3906 O O . GLN A 1 499 ? 25.172 13.031 -8.328 1 87.5 499 GLN A O 1
ATOM 3911 N N . GLN A 1 500 ? 26.469 12.445 -10.086 1 90.38 500 GLN A N 1
ATOM 3912 C CA . GLN A 1 500 ? 26.656 13.82 -10.523 1 90.38 500 GLN A CA 1
ATOM 3913 C C . GLN A 1 500 ? 26.188 14.008 -11.969 1 90.38 500 GLN A C 1
ATOM 3915 O O . GLN A 1 500 ? 26.391 13.133 -12.805 1 90.38 500 GLN A O 1
ATOM 3920 N N . THR A 1 501 ? 25.391 15.062 -12.203 1 90.38 501 THR A N 1
ATOM 3921 C CA . THR A 1 501 ? 24.969 15.414 -13.555 1 90.38 501 THR A CA 1
ATOM 3922 C C . THR A 1 501 ? 25.234 16.891 -13.836 1 90.38 501 THR A C 1
ATOM 3924 O O . THR A 1 501 ? 25.016 17.75 -12.969 1 90.38 501 THR A O 1
ATOM 3927 N N . GLN A 1 502 ? 25.875 17.125 -14.977 1 89.12 502 GLN A N 1
ATOM 3928 C CA . GLN A 1 502 ? 26.125 18.484 -15.414 1 89.12 502 GLN A CA 1
ATOM 3929 C C . GLN A 1 502 ? 25.359 18.797 -16.703 1 89.12 502 GLN A C 1
ATOM 3931 O O . GLN A 1 502 ? 25.406 18.016 -17.656 1 89.12 502 GLN A O 1
ATOM 3936 N N . MET A 1 503 ? 24.625 19.812 -16.688 1 87.75 503 MET A N 1
ATOM 3937 C CA . MET A 1 503 ? 23.828 20.172 -17.859 1 87.75 503 MET A CA 1
ATOM 3938 C C . MET A 1 503 ? 24.688 20.828 -18.938 1 87.75 503 MET A C 1
ATOM 3940 O O . MET A 1 503 ? 24.516 20.547 -20.125 1 87.75 503 MET A O 1
ATOM 3944 N N . LEU A 1 504 ? 25.547 21.75 -18.438 1 87.31 504 LEU A N 1
ATOM 3945 C CA . LEU A 1 504 ? 26.422 22.469 -19.359 1 87.31 504 LEU A CA 1
ATOM 3946 C C . LEU A 1 504 ? 27.828 21.891 -19.328 1 87.31 504 LEU A C 1
ATOM 3948 O O . LEU A 1 504 ? 28.641 22.266 -18.469 1 87.31 504 LEU A O 1
ATOM 3952 N N . LYS A 1 505 ? 28.062 20.938 -20.109 1 80.25 505 LYS A N 1
ATOM 3953 C CA . LYS A 1 505 ? 29.422 20.422 -20.25 1 80.25 505 LYS A CA 1
ATOM 3954 C C . LYS A 1 505 ? 30.188 21.172 -21.328 1 80.25 505 LYS A C 1
ATOM 3956 O O . LYS A 1 505 ? 29.656 21.406 -22.422 1 80.25 505 LYS A O 1
ATOM 3961 N N . THR A 1 506 ? 31.359 21.625 -21.016 1 75.62 506 THR A N 1
ATOM 3962 C CA . THR A 1 506 ? 32.188 22.391 -21.953 1 75.62 506 THR A CA 1
ATOM 3963 C C . THR A 1 506 ? 32.406 21.609 -23.234 1 75.62 506 THR A C 1
ATOM 3965 O O . THR A 1 506 ? 32.469 22.188 -24.312 1 75.62 506 THR A O 1
ATOM 3968 N N . ASP A 1 507 ? 32.438 20.281 -23.047 1 71.94 507 ASP A N 1
ATOM 3969 C CA . ASP A 1 507 ? 32.719 19.422 -24.188 1 71.94 507 ASP A CA 1
ATOM 3970 C C . ASP A 1 507 ? 31.578 19.438 -25.203 1 71.94 507 ASP A C 1
ATOM 3972 O O . ASP A 1 507 ? 31.781 19.125 -26.375 1 71.94 507 ASP A O 1
ATOM 3976 N N . LEU A 1 508 ? 30.406 19.859 -24.719 1 72.62 508 LEU A N 1
ATOM 3977 C CA . LEU A 1 508 ? 29.25 19.875 -25.594 1 72.62 508 LEU A CA 1
ATOM 3978 C C . LEU A 1 508 ? 29.312 21.047 -26.578 1 72.62 508 LEU A C 1
ATOM 3980 O O . LEU A 1 508 ? 28.688 21.016 -27.625 1 72.62 508 LEU A O 1
ATOM 3984 N N . PHE A 1 509 ? 30.172 22.031 -26.234 1 75.56 509 PHE A N 1
ATOM 3985 C CA . PHE A 1 509 ? 30.125 23.266 -27.016 1 75.56 509 PHE A CA 1
ATOM 3986 C C . PHE A 1 509 ? 31.406 23.453 -27.797 1 75.56 509 PHE A C 1
ATOM 3988 O O . PHE A 1 509 ? 31.531 24.375 -28.609 1 75.56 509 PHE A O 1
ATOM 3995 N N . VAL A 1 510 ? 32.469 22.719 -27.547 1 65.38 510 VAL A N 1
ATOM 3996 C CA . VAL A 1 510 ? 33.75 22.828 -28.281 1 65.38 510 VAL A CA 1
ATOM 3997 C C . VAL A 1 510 ? 33.719 21.875 -29.469 1 65.38 510 VAL A C 1
ATOM 3999 O O . VAL A 1 510 ? 33.344 20.703 -29.344 1 65.38 510 VAL A O 1
ATOM 4002 N N . VAL A 1 511 ? 33.812 22.5 -30.719 1 55.47 511 VAL A N 1
ATOM 4003 C CA . VAL A 1 511 ? 33.938 21.719 -31.938 1 55.47 511 VAL A CA 1
ATOM 4004 C C . VAL A 1 511 ? 35.188 20.844 -31.859 1 55.47 511 VAL A C 1
ATOM 4006 O O . VAL A 1 511 ? 36.312 21.359 -31.828 1 55.47 511 VAL A O 1
ATOM 4009 N N . GLN A 1 512 ? 35.469 20 -31.062 1 47.97 512 GLN A N 1
ATOM 4010 C CA . GLN A 1 512 ? 36.688 19.234 -31.234 1 47.97 512 GLN A CA 1
ATOM 4011 C C . GLN A 1 512 ? 36.812 18.688 -32.656 1 47.97 512 GLN A C 1
ATOM 4013 O O . GLN A 1 512 ? 35.844 18.109 -33.188 1 47.97 512 GLN A O 1
ATOM 4018 N N . GLN A 1 513 ? 37.781 19.297 -33.5 1 38.38 513 GLN A N 1
ATOM 4019 C CA . GLN A 1 513 ? 38.25 18.625 -34.719 1 38.38 513 GLN A CA 1
ATOM 4020 C C . GLN A 1 513 ? 38.5 17.156 -34.438 1 38.38 513 GLN A C 1
ATOM 4022 O O . GLN A 1 513 ? 39.562 16.641 -34.781 1 38.38 513 GLN A O 1
ATOM 4027 N N . ARG A 1 514 ? 38.531 16.594 -33.344 1 35.62 514 ARG A N 1
ATOM 4028 C CA . ARG A 1 514 ? 38.938 15.203 -33.469 1 35.62 514 ARG A CA 1
ATOM 4029 C C . ARG A 1 514 ? 38.125 14.477 -34.531 1 35.62 514 ARG A C 1
ATOM 4031 O O . ARG A 1 514 ? 36.938 14.719 -34.688 1 35.62 514 ARG A O 1
ATOM 4038 N N . PRO A 1 515 ? 39 13.867 -35.5 1 32.06 515 PRO A N 1
ATOM 4039 C CA . PRO A 1 515 ? 38.469 12.977 -36.531 1 32.06 515 PRO A CA 1
ATOM 4040 C C . PRO A 1 515 ? 37.219 12.227 -36.031 1 32.06 515 PRO A C 1
ATOM 4042 O O . PRO A 1 515 ? 37.031 12.047 -34.844 1 32.06 515 PRO A O 1
ATOM 4045 N N . CYS A 1 516 ? 36.344 11.961 -36.969 1 30.34 516 CYS A N 1
ATOM 4046 C CA . CYS A 1 516 ? 35.094 11.195 -37.062 1 30.34 516 CYS A CA 1
ATOM 4047 C C . CYS A 1 516 ? 35.25 9.812 -36.438 1 30.34 516 CYS A C 1
ATOM 4049 O O . CYS A 1 516 ? 35.594 8.852 -37.125 1 30.34 516 CYS A O 1
ATOM 4051 N N . ALA A 1 517 ? 36.125 9.531 -35.562 1 28.69 517 ALA A N 1
ATOM 4052 C CA . ALA A 1 517 ? 36.125 8.102 -35.281 1 28.69 517 ALA A CA 1
ATOM 4053 C C . ALA A 1 517 ? 34.688 7.582 -35.219 1 28.69 517 ALA A C 1
ATOM 4055 O O . ALA A 1 517 ? 34 7.715 -34.188 1 28.69 517 ALA A O 1
ATOM 4056 N N . TRP A 1 518 ? 33.938 7.648 -36.219 1 29.66 518 TRP A N 1
ATOM 4057 C CA . TRP A 1 518 ? 32.781 6.902 -36.719 1 29.66 518 TRP A CA 1
ATOM 4058 C C . TRP A 1 518 ? 32.844 5.449 -36.281 1 29.66 518 TRP A C 1
ATOM 4060 O O . TRP A 1 518 ? 31.797 4.844 -36 1 29.66 518 TRP A O 1
ATOM 4070 N N . SER A 1 519 ? 34.094 4.805 -36.5 1 29.55 519 SER A N 1
ATOM 4071 C CA . SER A 1 519 ? 34.219 3.359 -36.344 1 29.55 519 SER A CA 1
ATOM 4072 C C . SER A 1 519 ? 33.875 2.93 -34.906 1 29.55 519 SER A C 1
ATOM 4074 O O . SER A 1 519 ? 33.531 1.771 -34.688 1 29.55 519 SER A O 1
ATOM 4076 N N . ARG A 1 520 ? 34.406 3.764 -33.875 1 30.03 520 ARG A N 1
ATOM 4077 C CA . ARG A 1 520 ? 34.094 3.193 -32.562 1 30.03 520 ARG A CA 1
ATOM 4078 C C . ARG A 1 520 ? 32.656 3.51 -32.156 1 30.03 520 ARG A C 1
ATOM 4080 O O . ARG A 1 520 ? 32.219 3.074 -31.109 1 30.03 520 ARG A O 1
ATOM 4087 N N . ARG A 1 521 ? 31.984 4.402 -32.781 1 31.77 521 ARG A N 1
ATOM 4088 C CA . ARG A 1 521 ? 30.562 4.609 -32.531 1 31.77 521 ARG A CA 1
ATOM 4089 C C . ARG A 1 521 ? 29.734 3.43 -33 1 31.77 521 ARG A C 1
ATOM 4091 O O . ARG A 1 521 ? 28.703 3.088 -32.406 1 31.77 521 ARG A O 1
ATOM 4098 N N . ARG A 1 522 ? 30.047 2.99 -34.375 1 32.62 522 ARG A N 1
ATOM 4099 C CA . ARG A 1 522 ? 29.406 1.753 -34.781 1 32.62 522 ARG A CA 1
ATOM 4100 C C . ARG A 1 522 ? 29.781 0.594 -33.875 1 32.62 522 ARG A C 1
ATOM 4102 O O . ARG A 1 522 ? 28.953 -0.292 -33.625 1 32.62 522 ARG A O 1
ATOM 4109 N N . LEU A 1 523 ? 31.141 0.468 -33.656 1 31.14 523 LEU A N 1
ATOM 4110 C CA . LEU A 1 523 ? 31.484 -0.612 -32.75 1 31.14 523 LEU A CA 1
ATOM 4111 C C . LEU A 1 523 ? 30.906 -0.348 -31.359 1 31.14 523 LEU A C 1
ATOM 4113 O O . LEU A 1 523 ? 30.594 -1.286 -30.625 1 31.14 523 LEU A O 1
ATOM 4117 N N . ARG A 1 524 ? 30.859 0.967 -30.938 1 34.34 524 ARG A N 1
ATOM 4118 C CA . ARG A 1 524 ? 30.156 1.243 -29.688 1 34.34 524 ARG A CA 1
ATOM 4119 C C . ARG A 1 524 ? 28.641 1.157 -29.891 1 34.34 524 ARG A C 1
ATOM 4121 O O . ARG A 1 524 ? 27.906 0.91 -28.922 1 34.34 524 ARG A O 1
ATOM 4128 N N . ALA A 1 525 ? 28.125 1.421 -31.078 1 34.81 525 ALA A N 1
ATOM 4129 C CA . ALA A 1 525 ? 26.719 1.146 -31.344 1 34.81 525 ALA A CA 1
ATOM 4130 C C . ALA A 1 525 ? 26.438 -0.349 -31.266 1 34.81 525 ALA A C 1
ATOM 4132 O O . ALA A 1 525 ? 25.375 -0.756 -30.781 1 34.81 525 ALA A O 1
ATOM 4133 N N . SER A 1 526 ? 27.219 -1.13 -32.156 1 35.53 526 SER A N 1
ATOM 4134 C CA . SER A 1 526 ? 27.062 -2.566 -31.953 1 35.53 526 SER A CA 1
ATOM 4135 C C . SER A 1 526 ? 27.391 -2.965 -30.516 1 35.53 526 SER A C 1
ATOM 4137 O O . SER A 1 526 ? 26.734 -3.844 -29.938 1 35.53 526 SER A O 1
ATOM 4139 N N . SER A 1 527 ? 28.516 -2.365 -29.906 1 33.28 527 SER A N 1
ATOM 4140 C CA . SER A 1 527 ? 28.766 -2.574 -28.484 1 33.28 527 SER A CA 1
ATOM 4141 C C . SER A 1 527 ? 27.734 -1.827 -27.641 1 33.28 527 SER A C 1
ATOM 4143 O O . SER A 1 527 ? 27.484 -2.205 -26.484 1 33.28 527 SER A O 1
ATOM 4145 N N . ARG A 1 528 ? 27.266 -0.769 -28.188 1 36.09 528 ARG A N 1
ATOM 4146 C CA . ARG A 1 528 ? 26.125 -0.135 -27.516 1 36.09 528 ARG A CA 1
ATOM 4147 C C . ARG A 1 528 ? 24.906 -1.044 -27.516 1 36.09 528 ARG A C 1
ATOM 4149 O O . ARG A 1 528 ? 24.156 -1.103 -26.547 1 36.09 528 ARG A O 1
ATOM 4156 N N . LEU A 1 529 ? 24.547 -1.501 -28.719 1 37.25 529 LEU A N 1
ATOM 4157 C CA . LEU A 1 529 ? 23.484 -2.498 -28.688 1 37.25 529 LEU A CA 1
ATOM 4158 C C . LEU A 1 529 ? 23.828 -3.627 -27.719 1 37.25 529 LEU A C 1
ATOM 4160 O O . LEU A 1 529 ? 22.969 -4.082 -26.969 1 37.25 529 LEU A O 1
ATOM 4164 N N . SER A 1 530 ? 25.062 -4.289 -27.953 1 34.25 530 SER A N 1
ATOM 4165 C CA . SER A 1 530 ? 25.438 -5.285 -26.953 1 34.25 530 SER A CA 1
ATOM 4166 C C . SER A 1 530 ? 25.625 -4.652 -25.578 1 34.25 530 SER A C 1
ATOM 4168 O O . SER A 1 530 ? 25.25 -5.242 -24.562 1 34.25 530 SER A O 1
ATOM 4170 N N . ARG A 1 531 ? 26.281 -3.441 -25.5 1 35.59 531 ARG A N 1
ATOM 4171 C CA . ARG A 1 531 ? 26.328 -2.736 -24.219 1 35.59 531 ARG A CA 1
ATOM 4172 C C . ARG A 1 531 ? 24.938 -2.232 -23.828 1 35.59 531 ARG A C 1
ATOM 4174 O O . ARG A 1 531 ? 24.594 -2.193 -22.656 1 35.59 531 ARG A O 1
ATOM 4181 N N . GLN A 1 532 ? 24.094 -1.745 -24.688 1 38.69 532 GLN A N 1
ATOM 4182 C CA . GLN A 1 532 ? 22.688 -1.541 -24.406 1 38.69 532 GLN A CA 1
ATOM 4183 C C . GLN A 1 532 ? 22 -2.854 -24.031 1 38.69 532 GLN A C 1
ATOM 4185 O O . GLN A 1 532 ? 21.156 -2.887 -23.125 1 38.69 532 GLN A O 1
ATOM 4190 N N . LEU A 1 533 ? 22.125 -3.832 -24.922 1 37.34 533 LEU A N 1
ATOM 4191 C CA . LEU A 1 533 ? 21.656 -5.145 -24.484 1 37.34 533 LEU A CA 1
ATOM 4192 C C . LEU A 1 533 ? 22.391 -5.586 -23.219 1 37.34 533 LEU A C 1
ATOM 4194 O O . LEU A 1 533 ? 21.766 -6.168 -22.312 1 37.34 533 LEU A O 1
ATOM 4198 N N . LEU A 1 534 ? 23.766 -5.621 -23.219 1 34 534 LEU A N 1
ATOM 4199 C CA . LEU A 1 534 ? 24.484 -5.809 -21.953 1 34 534 LEU A CA 1
ATOM 4200 C C . LEU A 1 534 ? 24.297 -4.602 -21.047 1 34 534 LEU A C 1
ATOM 4202 O O . LEU A 1 534 ? 24.391 -4.727 -19.812 1 34 534 LEU A O 1
ATOM 4206 N N . SER A 1 535 ? 24.344 -3.326 -21.422 1 35.12 535 SER A N 1
ATOM 4207 C CA . SER A 1 535 ? 23.906 -2.17 -20.641 1 35.12 535 SER A CA 1
ATOM 4208 C C . SER A 1 535 ? 22.438 -2.301 -20.234 1 35.12 535 SER A C 1
ATOM 4210 O O . SER A 1 535 ? 21.922 -1.46 -19.5 1 35.12 535 SER A O 1
ATOM 4212 N N . LEU A 1 536 ? 21.594 -2.801 -20.953 1 35.34 536 LEU A N 1
ATOM 4213 C CA . LEU A 1 536 ? 20.375 -3.273 -20.328 1 35.34 536 LEU A CA 1
ATOM 4214 C C . LEU A 1 536 ? 20.656 -3.889 -18.953 1 35.34 536 LEU A C 1
ATOM 4216 O O . LEU A 1 536 ? 19.797 -3.904 -18.078 1 35.34 536 LEU A O 1
ATOM 4220 N N . GLY A 1 537 ? 21.5 -4.852 -18.969 1 33.81 537 GLY A N 1
ATOM 4221 C CA . GLY A 1 537 ? 22.031 -5.305 -17.703 1 33.81 537 GLY A CA 1
ATOM 4222 C C . GLY A 1 537 ? 22.797 -4.227 -16.953 1 33.81 537 GLY A C 1
ATOM 4223 O O . GLY A 1 537 ? 22.734 -4.148 -15.727 1 33.81 537 GLY A O 1
ATOM 4224 N N . TRP A 1 538 ? 24.094 -3.881 -17.547 1 32.78 538 TRP A N 1
ATOM 4225 C CA . TRP A 1 538 ? 24.953 -2.908 -16.891 1 32.78 538 TRP A CA 1
ATOM 4226 C C . TRP A 1 538 ? 24.297 -1.53 -16.859 1 32.78 538 TRP A C 1
ATOM 4228 O O . TRP A 1 538 ? 23.688 -1.11 -17.844 1 32.78 538 TRP A O 1
ATOM 4238 N N . GLY A 1 539 ? 23.859 -1.172 -15.852 1 32.22 539 GLY A N 1
ATOM 4239 C CA . GLY A 1 539 ? 23.344 0.149 -15.531 1 32.22 539 GLY A CA 1
ATOM 4240 C C . GLY A 1 539 ? 23.922 1.244 -16.406 1 32.22 539 GLY A C 1
ATOM 4241 O O . GLY A 1 539 ? 24.984 1.071 -17.016 1 32.22 539 GLY A O 1
ATOM 4242 N N . ARG A 1 540 ? 23.172 1.981 -17.234 1 32.66 540 ARG A N 1
ATOM 4243 C CA . ARG A 1 540 ? 23.625 3.287 -17.703 1 32.66 540 ARG A CA 1
ATOM 4244 C C . ARG A 1 540 ? 24.922 3.695 -17.016 1 32.66 540 ARG A C 1
ATOM 4246 O O . ARG A 1 540 ? 25.031 3.611 -15.797 1 32.66 540 ARG A O 1
ATOM 4253 N N . ASN A 1 541 ? 26.031 3.607 -17.516 1 33.97 541 ASN A N 1
ATOM 4254 C CA . ASN A 1 541 ? 27.234 4.281 -17.031 1 33.97 541 ASN A CA 1
ATOM 4255 C C . ASN A 1 541 ? 26.891 5.5 -16.188 1 33.97 541 ASN A C 1
ATOM 4257 O O . ASN A 1 541 ? 26.609 6.574 -16.719 1 33.97 541 ASN A O 1
ATOM 4261 N N . HIS A 1 542 ? 26.078 5.359 -15.289 1 40.59 542 HIS A N 1
ATOM 4262 C CA . HIS A 1 542 ? 25.984 6.336 -14.211 1 40.59 542 HIS A CA 1
ATOM 4263 C C . HIS A 1 542 ? 27.375 6.832 -13.812 1 40.59 542 HIS A C 1
ATOM 4265 O O . HIS A 1 542 ? 27.969 6.328 -12.852 1 40.59 542 HIS A O 1
ATOM 4271 N N . HIS A 1 543 ? 28.141 6.91 -14.688 1 45.06 543 HIS A N 1
ATOM 4272 C CA . HIS A 1 543 ? 29.562 7.246 -14.648 1 45.06 543 HIS A CA 1
ATOM 4273 C C . HIS A 1 543 ? 29.891 8.148 -13.461 1 45.06 543 HIS A C 1
ATOM 4275 O O . HIS A 1 543 ? 30.891 7.938 -12.766 1 45.06 543 HIS A O 1
ATOM 4281 N N . ASP A 1 544 ? 29.328 9.414 -13.328 1 63.12 544 ASP A N 1
ATOM 4282 C CA . ASP A 1 544 ? 30.141 10.297 -12.5 1 63.12 544 ASP A CA 1
ATOM 4283 C C . ASP A 1 544 ? 29.703 10.234 -11.039 1 63.12 544 ASP A C 1
ATOM 4285 O O . ASP A 1 544 ? 28.953 11.078 -10.57 1 63.12 544 ASP A O 1
ATOM 4289 N N . LYS A 1 545 ? 29.859 9 -10.555 1 79.19 545 LYS A N 1
ATOM 4290 C CA . LYS A 1 545 ? 29.656 8.922 -9.117 1 79.19 545 LYS A CA 1
ATOM 4291 C C . LYS A 1 545 ? 30.922 9.344 -8.359 1 79.19 545 LYS A C 1
ATOM 4293 O O . LYS A 1 545 ? 32.031 8.961 -8.734 1 79.19 545 LYS A O 1
ATOM 4298 N N . ILE A 1 546 ? 30.703 10.258 -7.516 1 84.38 546 ILE A N 1
ATOM 4299 C CA . ILE A 1 546 ? 31.797 10.703 -6.672 1 84.38 546 ILE A CA 1
ATOM 4300 C C . ILE A 1 546 ? 31.5 10.359 -5.215 1 84.38 546 ILE A C 1
ATOM 4302 O O . ILE A 1 546 ? 30.344 10.344 -4.797 1 84.38 546 ILE A O 1
ATOM 4306 N N . LYS A 1 547 ? 32.531 9.961 -4.559 1 87.19 547 LYS A N 1
ATOM 4307 C CA . LYS A 1 547 ? 32.406 9.805 -3.113 1 87.19 547 LYS A CA 1
ATOM 4308 C C . LYS A 1 547 ? 32.062 11.125 -2.445 1 87.19 547 LYS A C 1
ATOM 4310 O O . LYS A 1 547 ? 32.594 12.172 -2.809 1 87.19 547 LYS A O 1
ATOM 4315 N N . VAL A 1 548 ? 31.188 11.109 -1.545 1 90.31 548 VAL A N 1
ATOM 4316 C CA . VAL A 1 548 ? 30.812 12.344 -0.862 1 90.31 548 VAL A CA 1
ATOM 4317 C C . VAL A 1 548 ? 31.969 12.844 -0.013 1 90.31 548 VAL A C 1
ATOM 4319 O O . VAL A 1 548 ? 32.344 12.211 0.978 1 90.31 548 VAL A O 1
ATOM 4322 N N . PRO A 1 549 ? 32.469 13.961 -0.385 1 90.69 549 PRO A N 1
ATOM 4323 C CA . PRO A 1 549 ? 33.562 14.508 0.399 1 90.69 549 PRO A CA 1
ATOM 4324 C C . PRO A 1 549 ? 33.156 14.906 1.813 1 90.69 549 PRO A C 1
ATOM 4326 O O . PRO A 1 549 ? 32 15.273 2.039 1 90.69 549 PRO A O 1
ATOM 4329 N N . LEU A 1 550 ? 34.062 14.844 2.717 1 90.81 550 LEU A N 1
ATOM 4330 C CA . LEU A 1 550 ? 33.844 15.188 4.113 1 90.81 550 LEU A CA 1
ATOM 4331 C C . LEU A 1 550 ? 33.438 16.656 4.25 1 90.81 550 LEU A C 1
ATOM 4333 O O . LEU A 1 550 ? 32.625 17 5.117 1 90.81 550 LEU A O 1
ATOM 4337 N N . VAL A 1 551 ? 33.938 17.469 3.303 1 92.75 551 VAL A N 1
ATOM 4338 C CA . VAL A 1 551 ? 33.656 18.906 3.361 1 92.75 551 VAL A CA 1
ATOM 4339 C C . VAL A 1 551 ? 32.156 19.156 3.08 1 92.75 551 VAL A C 1
ATOM 4341 O O . VAL A 1 551 ? 31.578 20.078 3.648 1 92.75 551 VAL A O 1
ATOM 4344 N N . VAL A 1 552 ? 31.625 18.312 2.266 1 95 552 VAL A N 1
ATOM 4345 C CA . VAL A 1 552 ? 30.203 18.453 1.927 1 95 552 VAL A CA 1
ATOM 4346 C C . VAL A 1 552 ? 29.344 18.047 3.121 1 95 552 VAL A C 1
ATOM 4348 O O . VAL A 1 552 ? 28.391 18.75 3.471 1 95 552 VAL A O 1
ATOM 4351 N N . LYS A 1 553 ? 29.703 17 3.789 1 93 553 LYS A N 1
ATOM 4352 C CA . LYS A 1 553 ? 28.984 16.531 4.969 1 93 553 LYS A CA 1
ATOM 4353 C C . LYS A 1 553 ? 29.031 17.578 6.082 1 93 553 LYS A C 1
ATOM 4355 O O . LYS A 1 553 ? 28 17.828 6.73 1 93 553 LYS A O 1
ATOM 4360 N N . LYS A 1 554 ? 30.203 18.172 6.188 1 92.44 554 LYS A N 1
ATOM 4361 C CA . LYS A 1 554 ? 30.359 19.219 7.195 1 92.44 554 LYS A CA 1
ATOM 4362 C C . LYS A 1 554 ? 29.5 20.422 6.875 1 92.44 554 LYS A C 1
ATOM 4364 O O . LYS A 1 554 ? 28.828 20.969 7.758 1 92.44 554 LYS A O 1
ATOM 4369 N N . ALA A 1 555 ? 29.469 20.812 5.625 1 94.88 555 ALA A N 1
ATOM 4370 C CA . ALA A 1 555 ? 28.703 21.984 5.215 1 94.88 555 ALA A CA 1
ATOM 4371 C C . ALA A 1 555 ? 27.219 21.781 5.457 1 94.88 555 ALA A C 1
ATOM 4373 O O . ALA A 1 555 ? 26.516 22.688 5.926 1 94.88 555 ALA A O 1
ATOM 4374 N N . ILE A 1 556 ? 26.703 20.625 5.203 1 94.81 556 ILE A N 1
ATOM 4375 C CA . ILE A 1 556 ? 25.281 20.312 5.348 1 94.81 556 ILE A CA 1
ATOM 4376 C C . ILE A 1 556 ? 24.906 20.344 6.824 1 94.81 556 ILE A C 1
ATOM 4378 O O . ILE A 1 556 ? 23.891 20.938 7.195 1 94.81 556 ILE A O 1
ATOM 4382 N N . LEU A 1 557 ? 25.719 19.75 7.688 1 93.62 557 LEU A N 1
ATOM 4383 C CA . LEU A 1 557 ? 25.406 19.672 9.109 1 93.62 557 LEU A CA 1
ATOM 4384 C C . LEU A 1 557 ? 25.5 21.047 9.766 1 93.62 557 LEU A C 1
ATOM 4386 O O . LEU A 1 557 ? 24.719 21.391 10.656 1 93.62 557 LEU A O 1
ATOM 4390 N N . GLU A 1 558 ? 26.453 21.828 9.281 1 91.75 558 GLU A N 1
ATOM 4391 C CA . GLU A 1 558 ? 26.578 23.188 9.805 1 91.75 558 GLU A CA 1
ATOM 4392 C C . GLU A 1 558 ? 25.391 24.047 9.398 1 91.75 558 GLU A C 1
ATOM 4394 O O . GLU A 1 558 ? 24.906 24.859 10.18 1 91.75 558 GLU A O 1
ATOM 4399 N N . SER A 1 559 ? 24.953 23.781 8.188 1 93.94 559 SER A N 1
ATOM 4400 C CA . SER A 1 559 ? 23.781 24.516 7.73 1 93.94 559 SER A CA 1
ATOM 4401 C C . SER A 1 559 ? 22.547 24.125 8.539 1 93.94 559 SER A C 1
ATOM 4403 O O . SER A 1 559 ? 21.719 24.969 8.867 1 93.94 559 SER A O 1
ATOM 4405 N N . LEU A 1 560 ? 22.406 22.875 8.883 1 93 560 LEU A N 1
ATOM 4406 C CA . LEU A 1 560 ? 21.281 22.391 9.688 1 93 560 LEU A CA 1
ATOM 4407 C C . LEU A 1 560 ? 21.328 23 11.086 1 93 560 LEU A C 1
ATOM 4409 O O . LEU A 1 560 ? 20.297 23.438 11.602 1 93 560 LEU A O 1
ATOM 4413 N N . ARG A 1 561 ? 22.453 23.078 11.641 1 89.88 561 ARG A N 1
ATOM 4414 C CA . ARG A 1 561 ? 22.625 23.609 12.984 1 89.88 561 ARG A CA 1
ATOM 4415 C C . ARG A 1 561 ? 22.297 25.109 13.023 1 89.88 561 ARG A C 1
ATOM 4417 O O . ARG A 1 561 ? 21.609 25.562 13.93 1 89.88 561 ARG A O 1
ATOM 4424 N N . SER A 1 562 ? 22.734 25.75 11.992 1 88.44 562 SER A N 1
ATOM 4425 C CA . SER A 1 562 ? 22.547 27.188 11.953 1 88.44 562 SER A CA 1
ATOM 4426 C C . SER A 1 562 ? 21.094 27.562 11.672 1 88.44 562 SER A C 1
ATOM 4428 O O . SER A 1 562 ? 20.641 28.656 12.016 1 88.44 562 SER A O 1
ATOM 4430 N N . SER A 1 563 ? 20.312 26.734 11.07 1 87.62 563 SER A N 1
ATOM 4431 C CA . SER A 1 563 ? 18.922 27 10.711 1 87.62 563 SER A CA 1
ATOM 4432 C C . SER A 1 563 ? 18.016 26.891 11.93 1 87.62 563 SER A C 1
ATOM 4434 O O . SER A 1 563 ? 16.891 27.406 11.914 1 87.62 563 SER A O 1
ATOM 4436 N N . GLY A 1 564 ? 18.391 26.281 13.039 1 81.94 564 GLY A N 1
ATOM 4437 C CA . GLY A 1 564 ? 17.578 26.109 14.234 1 81.94 564 GLY A CA 1
ATOM 4438 C C . GLY A 1 564 ? 16.312 25.328 13.992 1 81.94 564 GLY A C 1
ATOM 4439 O O . GLY A 1 564 ? 15.328 25.484 14.719 1 81.94 564 GLY A O 1
ATOM 4440 N N . GLY A 1 565 ? 16.281 24.625 12.945 1 83.06 565 GLY A N 1
ATOM 4441 C CA . GLY A 1 565 ? 15.102 23.828 12.664 1 83.06 565 GLY A CA 1
ATOM 4442 C C . GLY A 1 565 ? 14.211 24.422 11.586 1 83.06 565 GLY A C 1
ATOM 4443 O O . GLY A 1 565 ? 13.297 23.75 11.102 1 83.06 565 GLY A O 1
ATOM 4444 N N . GLN A 1 566 ? 14.461 25.641 11.195 1 86 566 GLN A N 1
ATOM 4445 C CA . GLN A 1 566 ? 13.688 26.297 10.141 1 86 566 GLN A CA 1
ATOM 4446 C C . GLN A 1 566 ? 14.43 26.25 8.812 1 86 566 GLN A C 1
ATOM 4448 O O . GLN A 1 566 ? 15.383 27 8.602 1 86 566 GLN A O 1
ATOM 4453 N N . LEU A 1 567 ? 13.906 25.422 7.977 1 90.06 567 LEU A N 1
ATOM 4454 C CA . LEU A 1 567 ? 14.57 25.234 6.695 1 90.06 567 LEU A CA 1
ATOM 4455 C C . LEU A 1 567 ? 14.195 26.328 5.711 1 90.06 567 LEU A C 1
ATOM 4457 O O . LEU A 1 567 ? 13.062 26.828 5.727 1 90.06 567 LEU A O 1
ATOM 4461 N N . SER A 1 568 ? 15.156 26.781 5.008 1 87.69 568 SER A N 1
ATOM 4462 C CA . SER A 1 568 ? 14.945 27.781 3.961 1 87.69 568 SER A CA 1
ATOM 4463 C C . SER A 1 568 ? 15.406 27.25 2.604 1 87.69 568 SER A C 1
ATOM 4465 O O . SER A 1 568 ? 16.219 26.344 2.529 1 87.69 568 SER A O 1
ATOM 4467 N N . ASP A 1 569 ? 14.844 27.812 1.518 1 86.31 569 ASP A N 1
ATOM 4468 C CA . ASP A 1 569 ? 15.156 27.391 0.156 1 86.31 569 ASP A CA 1
ATOM 4469 C C . ASP A 1 569 ? 16.359 28.172 -0.395 1 86.31 569 ASP A C 1
ATOM 4471 O O . ASP A 1 569 ? 16.453 28.391 -1.604 1 86.31 569 ASP A O 1
ATOM 4475 N N . GLY A 1 570 ? 17.281 28.641 0.452 1 86.75 570 GLY A N 1
ATOM 4476 C CA . GLY A 1 570 ? 18.453 29.391 0.026 1 86.75 570 GLY A CA 1
ATOM 4477 C C . GLY A 1 570 ? 18.328 30.875 0.301 1 86.75 570 GLY A C 1
ATOM 4478 O O . GLY A 1 570 ? 19.328 31.609 0.218 1 86.75 570 GLY A O 1
ATOM 4479 N N . THR A 1 571 ? 17.188 31.328 0.69 1 84.81 571 THR A N 1
ATOM 4480 C CA . THR A 1 571 ? 16.953 32.75 0.924 1 84.81 571 THR A CA 1
ATOM 4481 C C . THR A 1 571 ? 17.719 33.25 2.148 1 84.81 571 THR A C 1
ATOM 4483 O O . THR A 1 571 ? 18.219 34.375 2.17 1 84.81 571 THR A O 1
ATOM 4486 N N . ALA A 1 572 ? 17.844 32.375 3.125 1 86.62 572 ALA A N 1
ATOM 4487 C CA . ALA A 1 572 ? 18.578 32.75 4.324 1 86.62 572 ALA A CA 1
ATOM 4488 C C . ALA A 1 572 ? 20.062 32.938 4.02 1 86.62 572 ALA A C 1
ATOM 4490 O O . ALA A 1 572 ? 20.719 33.844 4.566 1 86.62 572 ALA A O 1
ATOM 4491 N N . ALA A 1 573 ? 20.609 32.125 3.152 1 88.75 573 ALA A N 1
ATOM 4492 C CA . ALA A 1 573 ? 22.016 32.25 2.762 1 88.75 573 ALA A CA 1
ATOM 4493 C C . ALA A 1 573 ? 22.281 33.531 2.016 1 88.75 573 ALA A C 1
ATOM 4495 O O . ALA A 1 573 ? 23.297 34.219 2.252 1 88.75 573 ALA A O 1
ATOM 4496 N N . ILE A 1 574 ? 21.391 33.938 1.154 1 87.81 574 ILE A N 1
ATOM 4497 C CA . ILE A 1 574 ? 21.547 35.188 0.373 1 87.81 574 ILE A CA 1
ATOM 4498 C C . ILE A 1 574 ? 21.469 36.375 1.296 1 87.81 574 ILE A C 1
ATOM 4500 O O . ILE A 1 574 ? 22.25 37.344 1.15 1 87.81 574 ILE A O 1
ATOM 4504 N N . LYS A 1 575 ? 20.578 36.312 2.238 1 83.94 575 LYS A N 1
ATOM 4505 C CA . LYS A 1 575 ? 20.438 37.406 3.17 1 83.94 575 LYS A CA 1
ATOM 4506 C C . LYS A 1 575 ? 21.656 37.562 4.066 1 83.94 575 LYS A C 1
ATOM 4508 O O . LYS A 1 575 ? 22.031 38.688 4.438 1 83.94 575 LYS A O 1
ATOM 4513 N N . ARG A 1 576 ? 22.25 36.469 4.355 1 85.06 576 ARG A N 1
ATOM 4514 C CA . ARG A 1 576 ? 23.438 36.5 5.215 1 85.06 576 ARG A CA 1
ATOM 4515 C C . ARG A 1 576 ? 24.641 37.094 4.488 1 85.06 576 ARG A C 1
ATOM 4517 O O . ARG A 1 576 ? 25.453 37.781 5.102 1 85.06 576 ARG A O 1
ATOM 4524 N N . HIS A 1 577 ? 24.641 36.75 3.16 1 83.56 577 HIS A N 1
ATOM 4525 C CA . HIS A 1 577 ? 25.781 37.219 2.402 1 83.56 577 HIS A CA 1
ATOM 4526 C C . HIS A 1 577 ? 25.453 38.531 1.676 1 83.56 577 HIS A C 1
ATOM 4528 O O . HIS A 1 577 ? 24.484 38.594 0.927 1 83.56 577 HIS A O 1
ATOM 4534 N N . ALA A 1 578 ? 25.516 39.75 2.424 1 67.56 578 ALA A N 1
ATOM 4535 C CA . ALA A 1 578 ? 25.203 41.094 1.918 1 67.56 578 ALA A CA 1
ATOM 4536 C C . ALA A 1 578 ? 25.891 41.344 0.577 1 67.56 578 ALA A C 1
ATOM 4538 O O . ALA A 1 578 ? 27.109 41.188 0.456 1 67.56 578 ALA A O 1
ATOM 4539 N N . PHE A 1 579 ? 25.219 41.156 -0.605 1 63.5 579 PHE A N 1
ATOM 4540 C CA . PHE A 1 579 ? 25.797 41.531 -1.888 1 63.5 579 PHE A CA 1
ATOM 4541 C C . PHE A 1 579 ? 25.906 43.031 -2.01 1 63.5 579 PHE A C 1
ATOM 4543 O O . PHE A 1 579 ? 25.188 43.781 -1.329 1 63.5 579 PHE A O 1
ATOM 4550 N N . ALA A 1 580 ? 27 43.469 -2.629 1 53.66 580 ALA A N 1
ATOM 4551 C CA . ALA A 1 580 ? 27.25 44.906 -2.863 1 53.66 580 ALA A CA 1
ATOM 4552 C C . ALA A 1 580 ? 25.969 45.625 -3.279 1 53.66 580 ALA A C 1
ATOM 4554 O O . ALA A 1 580 ? 25.062 45 -3.846 1 53.66 580 ALA A O 1
ATOM 4555 N N . THR A 1 581 ? 25.797 46.875 -2.768 1 49.19 581 THR A N 1
ATOM 4556 C CA . THR A 1 581 ? 24.672 47.781 -3.021 1 49.19 581 THR A CA 1
ATOM 4557 C C . THR A 1 581 ? 24.344 47.844 -4.508 1 49.19 581 THR A C 1
ATOM 4559 O O . THR A 1 581 ? 25.203 48.094 -5.344 1 49.19 581 THR A O 1
ATOM 4562 N N . GLY A 1 582 ? 23.125 47.25 -5.148 1 52.06 582 GLY A N 1
ATOM 4563 C CA . GLY A 1 582 ? 22.656 47.281 -6.527 1 52.06 582 GLY A CA 1
ATOM 4564 C C . GLY A 1 582 ? 22.516 45.906 -7.129 1 52.06 582 GLY A C 1
ATOM 4565 O O . GLY A 1 582 ? 21.828 45.719 -8.141 1 52.06 582 GLY A O 1
ATOM 4566 N N . ASN A 1 583 ? 23.25 44.906 -6.559 1 61.91 583 ASN A N 1
ATOM 4567 C CA . ASN A 1 583 ? 23.188 43.562 -7.121 1 61.91 583 ASN A CA 1
ATOM 4568 C C . ASN A 1 583 ? 22.266 42.656 -6.301 1 61.91 583 ASN A C 1
ATOM 4570 O O . ASN A 1 583 ? 22.734 41.75 -5.586 1 61.91 583 ASN A O 1
ATOM 4574 N N . ASP A 1 584 ? 21.031 42.938 -6.406 1 74.69 584 ASP A N 1
ATOM 4575 C CA . ASP A 1 584 ? 20.031 42.188 -5.668 1 74.69 584 ASP A CA 1
ATOM 4576 C C . ASP A 1 584 ? 19.703 40.875 -6.379 1 74.69 584 ASP A C 1
ATOM 4578 O O . ASP A 1 584 ? 19.141 40.875 -7.48 1 74.69 584 ASP A O 1
ATOM 4582 N N . ILE A 1 585 ? 20.219 39.719 -5.895 1 82.44 585 ILE A N 1
ATOM 4583 C CA . ILE A 1 585 ? 20.016 38.406 -6.504 1 82.44 585 ILE A CA 1
ATOM 4584 C C . ILE A 1 585 ? 18.812 37.719 -5.859 1 82.44 585 ILE A C 1
ATOM 4586 O O . ILE A 1 585 ? 18.562 36.531 -6.121 1 82.44 585 ILE A O 1
ATOM 4590 N N . THR A 1 586 ? 17.969 38.469 -5.098 1 77.75 586 THR A N 1
ATOM 4591 C CA . THR A 1 586 ? 16.844 37.875 -4.391 1 77.75 586 THR A CA 1
ATOM 4592 C C . THR A 1 586 ? 15.734 37.469 -5.367 1 77.75 586 THR A C 1
ATOM 4594 O O . THR A 1 586 ? 14.875 36.656 -5.047 1 77.75 586 THR A O 1
ATOM 4597 N N . TRP A 1 587 ? 15.859 38 -6.578 1 79.31 587 TRP A N 1
ATOM 4598 C CA . TRP A 1 587 ? 14.852 37.688 -7.582 1 79.31 587 TRP A CA 1
ATOM 4599 C C . TRP A 1 587 ? 14.938 36.219 -8.008 1 79.31 587 TRP A C 1
ATOM 4601 O O . TRP A 1 587 ? 13.953 35.656 -8.5 1 79.31 587 TRP A O 1
ATOM 4611 N N . ALA A 1 588 ? 16.047 35.656 -7.852 1 81.81 588 ALA A N 1
ATOM 4612 C CA . ALA A 1 588 ? 16.281 34.281 -8.344 1 81.81 588 ALA A CA 1
ATOM 4613 C C . ALA A 1 588 ? 15.75 33.25 -7.355 1 81.81 588 ALA A C 1
ATOM 4615 O O . ALA A 1 588 ? 15.703 32.062 -7.664 1 81.81 588 ALA A O 1
ATOM 4616 N N . CYS A 1 589 ? 15.312 33.781 -6.188 1 76.12 589 CYS A N 1
ATOM 4617 C CA . CYS A 1 589 ? 14.734 32.844 -5.215 1 76.12 589 CYS A CA 1
ATOM 4618 C C . CYS A 1 589 ? 13.219 32.812 -5.324 1 76.12 589 CYS A C 1
ATOM 4620 O O . CYS A 1 589 ? 12.633 33.562 -6.113 1 76.12 589 CYS A O 1
ATOM 4622 N N . ARG A 1 590 ? 12.367 31.828 -4.766 1 64.88 590 ARG A N 1
ATOM 4623 C CA . ARG A 1 590 ? 10.938 31.547 -4.906 1 64.88 590 ARG A CA 1
ATOM 4624 C C . ARG A 1 590 ? 10.094 32.688 -4.387 1 64.88 590 ARG A C 1
ATOM 4626 O O . ARG A 1 590 ? 8.945 32.875 -4.801 1 64.88 590 ARG A O 1
ATOM 4633 N N . ASP A 1 591 ? 10.453 33.719 -3.488 1 52.62 591 ASP A N 1
ATOM 4634 C CA . ASP A 1 591 ? 9.5 34.594 -2.84 1 52.62 591 ASP A CA 1
ATOM 4635 C C . ASP A 1 591 ? 8.703 35.406 -3.871 1 52.62 591 ASP A C 1
ATOM 4637 O O . ASP A 1 591 ? 7.508 35.656 -3.682 1 52.62 591 ASP A O 1
ATOM 4641 N N . ASP A 1 592 ? 9.32 36.125 -4.711 1 45.66 592 ASP A N 1
ATOM 4642 C CA . ASP A 1 592 ? 8.672 37.188 -5.469 1 45.66 592 ASP A CA 1
ATOM 4643 C C . ASP A 1 592 ? 8.062 36.625 -6.762 1 45.66 592 ASP A C 1
ATOM 4645 O O . ASP A 1 592 ? 8.547 36.938 -7.855 1 45.66 592 ASP A O 1
ATOM 4649 N N . GLY A 1 593 ? 6.887 35.688 -6.758 1 47.38 593 GLY A N 1
ATOM 4650 C CA . GLY A 1 593 ? 5.953 35.438 -7.84 1 47.38 593 GLY A CA 1
ATOM 4651 C C . GLY A 1 593 ? 5.996 34 -8.328 1 47.38 593 GLY A C 1
ATOM 4652 O O . GLY A 1 593 ? 5.043 33.25 -8.133 1 47.38 593 GLY A O 1
ATOM 4653 N N . VAL A 1 594 ? 6.484 33.469 -9.562 1 49.72 594 VAL A N 1
ATOM 4654 C CA . VAL A 1 594 ? 6.176 32.531 -10.609 1 49.72 594 VAL A CA 1
ATOM 4655 C C . VAL A 1 594 ? 6.949 31.219 -10.375 1 49.72 594 VAL A C 1
ATOM 4657 O O . VAL A 1 594 ? 6.902 30.312 -11.195 1 49.72 594 VAL A O 1
ATOM 4660 N N . VAL A 1 595 ? 8.188 30.969 -9.57 1 65.69 595 VAL A N 1
ATOM 4661 C CA . VAL A 1 595 ? 9.18 30 -10.023 1 65.69 595 VAL A CA 1
ATOM 4662 C C . VAL A 1 595 ? 9.047 28.703 -9.219 1 65.69 595 VAL A C 1
ATOM 4664 O O . VAL A 1 595 ? 8.836 28.734 -8.008 1 65.69 595 VAL A O 1
ATOM 4667 N N . THR A 1 596 ? 8.742 27.641 -9.805 1 84 596 THR A N 1
ATOM 4668 C CA . THR A 1 596 ? 8.766 26.297 -9.219 1 84 596 THR A CA 1
ATOM 4669 C C . THR A 1 596 ? 10.156 25.969 -8.68 1 84 596 THR A C 1
ATOM 4671 O O . THR A 1 596 ? 11.133 26.656 -9.008 1 84 596 THR A O 1
ATOM 4674 N N . ILE A 1 597 ? 10.305 25.156 -7.762 1 89.62 597 ILE A N 1
ATOM 4675 C CA . ILE A 1 597 ? 11.57 24.719 -7.184 1 89.62 597 ILE A CA 1
ATOM 4676 C C . ILE A 1 597 ? 12.477 24.156 -8.281 1 89.62 597 ILE A C 1
ATOM 4678 O O . ILE A 1 597 ? 13.688 24.344 -8.242 1 89.62 597 ILE A O 1
ATOM 4682 N N . THR A 1 598 ? 11.867 23.609 -9.227 1 91.81 598 THR A N 1
ATOM 4683 C CA . THR A 1 598 ? 12.625 23.062 -10.344 1 91.81 598 THR A CA 1
ATOM 4684 C C . THR A 1 598 ? 13.312 24.172 -11.133 1 91.81 598 THR A C 1
ATOM 4686 O O . THR A 1 598 ? 14.492 24.047 -11.484 1 91.81 598 THR A O 1
ATOM 4689 N N . ASP A 1 599 ? 12.602 25.219 -11.352 1 91.5 599 ASP A N 1
ATOM 4690 C CA . ASP A 1 599 ? 13.18 26.344 -12.07 1 91.5 599 ASP A CA 1
ATOM 4691 C C . ASP A 1 599 ? 14.328 26.969 -11.281 1 91.5 599 ASP A C 1
ATOM 4693 O O . ASP A 1 599 ? 15.344 27.359 -11.859 1 91.5 599 ASP A O 1
ATOM 4697 N N . ALA A 1 600 ? 14.133 27.016 -10 1 92.25 600 ALA A N 1
ATOM 4698 C CA . ALA A 1 600 ? 15.18 27.578 -9.156 1 92.25 600 ALA A CA 1
ATOM 4699 C C . ALA A 1 600 ? 16.453 26.734 -9.219 1 92.25 600 ALA A C 1
ATOM 4701 O O . ALA A 1 600 ? 17.547 27.266 -9.344 1 92.25 600 ALA A O 1
ATOM 4702 N N . ILE A 1 601 ? 16.328 25.391 -9.18 1 94.75 601 ILE A N 1
ATOM 4703 C CA . ILE A 1 601 ? 17.469 24.484 -9.234 1 94.75 601 ILE A CA 1
ATOM 4704 C C . ILE A 1 601 ? 18.188 24.641 -10.578 1 94.75 601 ILE A C 1
ATOM 4706 O O . ILE A 1 601 ? 19.406 24.734 -10.633 1 94.75 601 ILE A O 1
ATOM 4710 N N . LEU A 1 602 ? 17.422 24.75 -11.617 1 94.75 602 LEU A N 1
ATOM 4711 C CA . LEU A 1 602 ? 18 24.859 -12.953 1 94.75 602 LEU A CA 1
ATOM 4712 C C . LEU A 1 602 ? 18.734 26.188 -13.133 1 94.75 602 LEU A C 1
ATOM 4714 O O . LEU A 1 602 ? 19.859 26.219 -13.633 1 94.75 602 LEU A O 1
ATOM 4718 N N . VAL A 1 603 ? 18.125 27.25 -12.703 1 93.75 603 VAL A N 1
ATOM 4719 C CA . VAL A 1 603 ? 18.703 28.578 -12.844 1 93.75 603 VAL A CA 1
ATOM 4720 C C . VAL A 1 603 ? 20.016 28.656 -12.055 1 93.75 603 VAL A C 1
ATOM 4722 O O . VAL A 1 603 ? 21.047 29.078 -12.586 1 93.75 603 VAL A O 1
ATOM 4725 N N . TRP A 1 604 ? 19.984 28.219 -10.836 1 95.19 604 TRP A N 1
ATOM 4726 C CA . TRP A 1 604 ? 21.172 28.297 -9.977 1 95.19 604 TRP A CA 1
ATOM 4727 C C . TRP A 1 604 ? 22.25 27.328 -10.438 1 95.19 604 TRP A C 1
ATOM 4729 O O . TRP A 1 604 ? 23.438 27.594 -10.297 1 95.19 604 TRP A O 1
ATOM 4739 N N . HIS A 1 605 ? 21.875 26.156 -10.93 1 96.56 605 HIS A N 1
ATOM 4740 C CA . HIS A 1 605 ? 22.859 25.219 -11.445 1 96.56 605 HIS A CA 1
ATOM 4741 C C . HIS A 1 605 ? 23.578 25.797 -12.664 1 96.56 605 HIS A C 1
ATOM 4743 O O . HIS A 1 605 ? 24.812 25.703 -12.75 1 96.56 605 HIS A O 1
ATOM 4749 N N . ILE A 1 606 ? 22.844 26.375 -13.539 1 94.25 606 ILE A N 1
ATOM 4750 C CA . ILE A 1 606 ? 23.438 26.984 -14.711 1 94.25 606 ILE A CA 1
ATOM 4751 C C . ILE A 1 606 ? 24.359 28.125 -14.289 1 94.25 606 ILE A C 1
ATOM 4753 O O . ILE A 1 606 ? 25.484 28.25 -14.781 1 94.25 606 ILE A O 1
ATOM 4757 N N . ALA A 1 607 ? 23.922 28.953 -13.375 1 95 607 ALA A N 1
ATOM 4758 C CA . ALA A 1 607 ? 24.719 30.078 -12.875 1 95 607 ALA A CA 1
ATOM 4759 C C . ALA A 1 607 ? 26 29.594 -12.227 1 95 607 ALA A C 1
ATOM 4761 O O . ALA A 1 607 ? 27.078 30.156 -12.453 1 95 607 ALA A O 1
ATOM 4762 N N . THR A 1 608 ? 25.875 28.5 -11.383 1 95.81 608 THR A N 1
ATOM 4763 C CA . THR A 1 608 ? 27.047 27.953 -10.711 1 95.81 608 THR A CA 1
ATOM 4764 C C . THR A 1 608 ? 28.031 27.375 -11.727 1 95.81 608 THR A C 1
ATOM 4766 O O . THR A 1 608 ? 29.25 27.547 -11.586 1 95.81 608 THR A O 1
ATOM 4769 N N . THR A 1 609 ? 27.516 26.734 -12.719 1 94.06 609 THR A N 1
ATOM 4770 C CA . THR A 1 609 ? 28.375 26.156 -13.75 1 94.06 609 THR A CA 1
ATOM 4771 C C . THR A 1 609 ? 29.078 27.25 -14.539 1 94.06 609 THR A C 1
ATOM 4773 O O . THR A 1 609 ? 30.266 27.125 -14.852 1 94.06 609 THR A O 1
ATOM 4776 N N . LEU A 1 610 ? 28.438 28.328 -14.859 1 92.69 610 LEU A N 1
ATOM 4777 C CA . LEU A 1 610 ? 29.031 29.453 -15.578 1 92.69 610 LEU A CA 1
ATOM 4778 C C . LEU A 1 610 ? 30.109 30.141 -14.734 1 92.69 610 LEU A C 1
ATOM 4780 O O . LEU A 1 610 ? 31.172 30.5 -15.242 1 92.69 610 LEU A O 1
ATOM 4784 N N . PHE A 1 611 ? 29.781 30.297 -13.469 1 93.44 611 PHE A N 1
ATOM 4785 C CA . PHE A 1 611 ? 30.766 30.891 -12.562 1 93.44 611 PHE A CA 1
ATOM 4786 C C . PHE A 1 611 ? 32 30.031 -12.445 1 93.44 611 PHE A C 1
ATOM 4788 O O . PHE A 1 611 ? 33.125 30.531 -12.414 1 93.44 611 PHE A O 1
ATOM 4795 N N . ASP A 1 612 ? 31.797 28.734 -12.359 1 91.31 612 ASP A N 1
ATOM 4796 C CA . ASP A 1 612 ? 32.906 27.781 -12.312 1 91.31 612 ASP A CA 1
ATOM 4797 C C . ASP A 1 612 ? 33.75 27.875 -13.578 1 91.31 612 ASP A C 1
ATOM 4799 O O . ASP A 1 612 ? 35 27.844 -13.508 1 91.31 612 ASP A O 1
ATOM 4803 N N . MET A 1 613 ? 33.156 28.047 -14.719 1 87.81 613 MET A N 1
ATOM 4804 C CA . MET A 1 613 ? 33.875 28.141 -15.992 1 87.81 613 MET A CA 1
ATOM 4805 C C . MET A 1 613 ? 34.719 29.406 -16.031 1 87.81 613 MET A C 1
ATOM 4807 O O . MET A 1 613 ? 35.844 29.391 -16.516 1 87.81 613 MET A O 1
ATOM 4811 N N . LYS A 1 614 ? 34.188 30.453 -15.555 1 88.44 614 LYS A N 1
ATOM 4812 C CA . LYS A 1 614 ? 34.906 31.719 -15.555 1 88.44 614 LYS A CA 1
ATOM 4813 C C . LYS A 1 614 ? 36.094 31.688 -14.609 1 88.44 614 LYS A C 1
ATOM 4815 O O . LYS A 1 614 ? 37.156 32.188 -14.938 1 88.44 614 LYS A O 1
ATOM 4820 N N . CYS A 1 615 ? 35.906 31.125 -13.406 1 84.69 615 CYS A N 1
ATOM 4821 C CA . CYS A 1 615 ? 36.969 31.016 -12.422 1 84.69 615 CYS A CA 1
ATOM 4822 C C . CYS A 1 615 ? 38.094 30.125 -12.93 1 84.69 615 CYS A C 1
ATOM 4824 O O . CYS A 1 615 ? 39.281 30.391 -12.656 1 84.69 615 CYS A O 1
ATOM 4826 N N . ARG A 1 616 ? 37.844 29.156 -13.711 1 81.69 616 ARG A N 1
ATOM 4827 C CA . ARG A 1 616 ? 38.844 28.25 -14.266 1 81.69 616 ARG A CA 1
ATOM 4828 C C . ARG A 1 616 ? 39.625 28.922 -15.406 1 81.69 616 ARG A C 1
ATOM 4830 O O . ARG A 1 616 ? 40.781 28.641 -15.609 1 81.69 616 ARG A O 1
ATOM 4837 N N . SER A 1 617 ? 38.969 29.703 -16.094 1 76.19 617 SER A N 1
ATOM 4838 C CA . SER A 1 617 ? 39.594 30.406 -17.203 1 76.19 617 SER A CA 1
ATOM 4839 C C . SER A 1 617 ? 40.594 31.453 -16.703 1 76.19 617 SER A C 1
ATOM 4841 O O . SER A 1 617 ? 41.594 31.734 -17.344 1 76.19 617 SER A O 1
ATOM 4843 N N . SER A 1 618 ? 40.375 32.094 -15.602 1 68.19 618 SER A N 1
ATOM 4844 C CA . SER A 1 618 ? 41.219 33.156 -15.07 1 68.19 618 SER A CA 1
ATOM 4845 C C . SER A 1 618 ? 42.5 32.562 -14.43 1 68.19 618 SER A C 1
ATOM 4847 O O . SER A 1 618 ? 43.5 33.25 -14.297 1 68.19 618 SER A O 1
ATOM 4849 N N . SER A 1 619 ? 42.531 31.438 -13.906 1 56.72 619 SER A N 1
ATOM 4850 C CA . SER A 1 619 ? 43.719 30.844 -13.305 1 56.72 619 SER A CA 1
ATOM 4851 C C . SER A 1 619 ? 44.375 29.797 -14.234 1 56.72 619 SER A C 1
ATOM 4853 O O . SER A 1 619 ? 43.969 28.625 -14.219 1 56.72 619 SER A O 1
ATOM 4855 N N . PRO A 1 620 ? 45.125 30.234 -15.297 1 46.53 620 PRO A N 1
ATOM 4856 C CA . PRO A 1 620 ? 45.656 29.312 -16.297 1 46.53 620 PRO A CA 1
ATOM 4857 C C . PRO A 1 620 ? 46.438 28.156 -15.688 1 46.53 620 PRO A C 1
ATOM 4859 O O . PRO A 1 620 ? 46.938 27.266 -16.406 1 46.53 620 PRO A O 1
ATOM 4862 N N . ALA A 1 621 ? 47.312 28.297 -14.578 1 40.53 621 ALA A N 1
ATOM 4863 C CA . ALA A 1 621 ? 48.406 27.344 -14.367 1 40.53 621 ALA A CA 1
ATOM 4864 C C . ALA A 1 621 ? 47.875 25.906 -14.328 1 40.53 621 ALA A C 1
ATOM 4866 O O . ALA A 1 621 ? 48.594 24.953 -14.578 1 40.53 621 ALA A O 1
ATOM 4867 N N . SER A 1 622 ? 47.156 25.391 -13.32 1 37.09 622 SER A N 1
ATOM 4868 C CA . SER A 1 622 ? 47.156 23.953 -13.031 1 37.09 622 SER A CA 1
ATOM 4869 C C . SER A 1 622 ? 46.25 23.203 -14.008 1 37.09 622 SER A C 1
ATOM 4871 O O . SER A 1 622 ? 45.062 23.438 -14.086 1 37.09 622 SER A O 1
ATOM 4873 N N . SER A 1 623 ? 46.781 22.797 -15.117 1 34.72 623 SER A N 1
ATOM 4874 C CA . SER A 1 623 ? 46.219 21.844 -16.094 1 34.72 623 SER A CA 1
ATOM 4875 C C . SER A 1 623 ? 45.531 20.672 -15.383 1 34.72 623 SER A C 1
ATOM 4877 O O . SER A 1 623 ? 46.188 19.812 -14.812 1 34.72 623 SER A O 1
ATOM 4879 N N . PRO A 1 624 ? 44.5 20.734 -14.719 1 35.75 624 PRO A N 1
ATOM 4880 C CA . PRO A 1 624 ? 44.031 19.484 -14.117 1 35.75 624 PRO A CA 1
ATOM 4881 C C . PRO A 1 624 ? 43.875 18.359 -15.133 1 35.75 624 PRO A C 1
ATOM 4883 O O . PRO A 1 624 ? 43.562 18.609 -16.297 1 35.75 624 PRO A O 1
ATOM 4886 N N . SER A 1 625 ? 44.781 17.344 -15.031 1 32.97 625 SER A N 1
ATOM 4887 C CA . SER A 1 625 ? 44.594 16.109 -15.805 1 32.97 625 SER A CA 1
ATOM 4888 C C . SER A 1 625 ? 43.125 15.766 -15.945 1 32.97 625 SER A C 1
ATOM 4890 O O . SER A 1 625 ? 42.312 16.016 -15.031 1 32.97 625 SER A O 1
ATOM 4892 N N . PRO A 1 626 ? 42.625 15.594 -17.141 1 34.03 626 PRO A N 1
ATOM 4893 C CA . PRO A 1 626 ? 41.25 15.375 -17.562 1 34.03 626 PRO A CA 1
ATOM 4894 C C . PRO A 1 626 ? 40.469 14.453 -16.625 1 34.03 626 PRO A C 1
ATOM 4896 O O . PRO A 1 626 ? 39.281 14.266 -16.781 1 34.03 626 PRO A O 1
ATOM 4899 N N . ALA A 1 627 ? 41.281 13.375 -16.188 1 33 627 ALA A N 1
ATOM 4900 C CA . ALA A 1 627 ? 40.594 12.188 -15.688 1 33 627 ALA A CA 1
ATOM 4901 C C . ALA A 1 627 ? 39.812 12.5 -14.422 1 33 627 ALA A C 1
ATOM 4903 O O . ALA A 1 627 ? 38.938 11.711 -14.016 1 33 627 ALA A O 1
ATOM 4904 N N . THR A 1 628 ? 40.531 12.906 -13.289 1 34.28 628 THR A N 1
ATOM 4905 C CA . THR A 1 628 ? 39.875 13.016 -11.977 1 34.28 628 THR A CA 1
ATOM 4906 C C . THR A 1 628 ? 39 14.25 -11.898 1 34.28 628 THR A C 1
ATOM 4908 O O . THR A 1 628 ? 39.344 15.305 -12.43 1 34.28 628 THR A O 1
ATOM 4911 N N . PRO A 1 629 ? 37.781 14.156 -11.758 1 37.41 629 PRO A N 1
ATOM 4912 C CA . PRO A 1 629 ? 37.094 15.438 -11.516 1 37.41 629 PRO A CA 1
ATOM 4913 C C . PRO A 1 629 ? 38.031 16.484 -10.898 1 37.41 629 PRO A C 1
ATOM 4915 O O . PRO A 1 629 ? 38.812 16.156 -10.008 1 37.41 629 PRO A O 1
ATOM 4918 N N . PRO A 1 630 ? 38.625 17.453 -11.711 1 34.09 630 PRO A N 1
ATOM 4919 C CA . PRO A 1 630 ? 39.594 18.438 -11.234 1 34.09 630 PRO A CA 1
ATOM 4920 C C . PRO A 1 630 ? 39.344 18.844 -9.781 1 34.09 630 PRO A C 1
ATOM 4922 O O . PRO A 1 630 ? 38.312 19.438 -9.469 1 34.09 630 PRO A O 1
ATOM 4925 N N . VAL A 1 631 ? 39.719 18.062 -8.836 1 34.88 631 VAL A N 1
ATOM 4926 C CA . VAL A 1 631 ? 40.031 18.703 -7.555 1 34.88 631 VAL A CA 1
ATOM 4927 C C . VAL A 1 631 ? 40.969 19.875 -7.77 1 34.88 631 VAL A C 1
ATOM 4929 O O . VAL A 1 631 ? 42.125 19.672 -8.172 1 34.88 631 VAL A O 1
ATOM 4932 N N . VAL A 1 632 ? 40.75 20.953 -8.414 1 35.16 632 VAL A N 1
ATOM 4933 C CA . VAL A 1 632 ? 41.594 22.141 -8.531 1 35.16 632 VAL A CA 1
ATOM 4934 C C . VAL A 1 632 ? 42.469 22.297 -7.293 1 35.16 632 VAL A C 1
ATOM 4936 O O . VAL A 1 632 ? 42.031 22 -6.176 1 35.16 632 VAL A O 1
ATOM 4939 N N . ALA A 1 633 ? 43.75 22.344 -7.27 1 37.06 633 ALA A N 1
ATOM 4940 C CA . ALA A 1 633 ? 44.781 22.656 -6.289 1 37.06 633 ALA A CA 1
ATOM 4941 C C . ALA A 1 633 ? 44.25 23.578 -5.203 1 37.06 633 ALA A C 1
ATOM 4943 O O . ALA A 1 633 ? 44.469 23.344 -4.012 1 37.06 633 ALA A O 1
ATOM 4944 N N . ASN A 1 634 ? 44.156 24.922 -5.477 1 37.59 634 ASN A N 1
ATOM 4945 C CA . ASN A 1 634 ? 43.719 25.891 -4.488 1 37.59 634 ASN A CA 1
ATOM 4946 C C . ASN A 1 634 ? 42.219 25.719 -4.172 1 37.59 634 ASN A C 1
ATOM 4948 O O . ASN A 1 634 ? 41.5 26.703 -4.004 1 37.59 634 ASN A O 1
ATOM 4952 N N . ASP A 1 635 ? 41.531 24.75 -4.652 1 49.28 635 ASP A N 1
ATOM 4953 C CA . ASP A 1 635 ? 40.094 24.531 -4.68 1 49.28 635 ASP A CA 1
ATOM 4954 C C . ASP A 1 635 ? 39.5 24.641 -3.277 1 49.28 635 ASP A C 1
ATOM 4956 O O . ASP A 1 635 ? 39.781 23.812 -2.406 1 49.28 635 ASP A O 1
ATOM 4960 N N . SER A 1 636 ? 39.219 25.875 -2.936 1 67.5 636 SER A N 1
ATOM 4961 C CA . SER A 1 636 ? 38.562 26.234 -1.685 1 67.5 636 SER A CA 1
ATOM 4962 C C . SER A 1 636 ? 37.438 25.25 -1.331 1 67.5 636 SER A C 1
ATOM 4964 O O . SER A 1 636 ? 36.75 24.75 -2.215 1 67.5 636 SER A O 1
ATOM 4966 N N . SER A 1 637 ? 37.625 24.547 -0.257 1 83.62 637 SER A N 1
ATOM 4967 C CA . SER A 1 637 ? 36.656 23.625 0.358 1 83.62 637 SER A CA 1
ATOM 4968 C C . SER A 1 637 ? 35.219 24.047 0.063 1 83.62 637 SER A C 1
ATOM 4970 O O . SER A 1 637 ? 34.375 23.203 -0.169 1 83.62 637 SER A O 1
ATOM 4972 N N . LYS A 1 638 ? 35.125 25.312 -0.364 1 91.69 638 LYS A N 1
ATOM 4973 C CA . LYS A 1 638 ? 33.781 25.844 -0.583 1 91.69 638 LYS A CA 1
ATOM 4974 C C . LYS A 1 638 ? 33.312 25.609 -2.023 1 91.69 638 LYS A C 1
ATOM 4976 O O . LYS A 1 638 ? 32.156 25.359 -2.281 1 91.69 638 LYS A O 1
ATOM 4981 N N . ALA A 1 639 ? 34.25 25.703 -2.932 1 93 639 ALA A N 1
ATOM 4982 C CA . ALA A 1 639 ? 33.938 25.453 -4.336 1 93 639 ALA A CA 1
ATOM 4983 C C . ALA A 1 639 ? 33.562 24 -4.551 1 93 639 ALA A C 1
ATOM 4985 O O . ALA A 1 639 ? 32.656 23.688 -5.332 1 93 639 ALA A O 1
ATOM 4986 N N . VAL A 1 640 ? 34.219 23.172 -3.838 1 93.38 640 VAL A N 1
ATOM 4987 C CA . VAL A 1 640 ? 33.906 21.75 -3.945 1 93.38 640 VAL A CA 1
ATOM 4988 C C . VAL A 1 640 ? 32.5 21.469 -3.443 1 93.38 640 VAL A C 1
ATOM 4990 O O . VAL A 1 640 ? 31.75 20.719 -4.07 1 93.38 640 VAL A O 1
ATOM 4993 N N . VAL A 1 641 ? 32.156 22.078 -2.379 1 95.94 641 VAL A N 1
ATOM 4994 C CA . VAL A 1 641 ? 30.828 21.875 -1.803 1 95.94 641 VAL A CA 1
ATOM 4995 C C . VAL A 1 641 ? 29.766 22.375 -2.773 1 95.94 641 VAL A C 1
ATOM 4997 O O . VAL A 1 641 ? 28.812 21.656 -3.072 1 95.94 641 VAL A O 1
ATOM 5000 N N . ALA A 1 642 ? 29.953 23.547 -3.299 1 96.44 642 ALA A N 1
ATOM 5001 C CA . ALA A 1 642 ? 28.953 24.156 -4.18 1 96.44 642 ALA A CA 1
ATOM 5002 C C . ALA A 1 642 ? 28.781 23.359 -5.461 1 96.44 642 ALA A C 1
ATOM 5004 O O . ALA A 1 642 ? 27.656 23.047 -5.867 1 96.44 642 ALA A O 1
ATOM 5005 N N . CYS A 1 643 ? 29.844 22.953 -6.051 1 94.62 643 CYS A N 1
ATOM 5006 C CA . CYS A 1 643 ? 29.781 22.219 -7.309 1 94.62 643 CYS A CA 1
ATOM 5007 C C . CYS A 1 643 ? 29.219 20.812 -7.098 1 94.62 643 CYS A C 1
ATOM 5009 O O . CYS A 1 643 ? 28.406 20.344 -7.898 1 94.62 643 CYS A O 1
ATOM 5011 N N . CYS A 1 644 ? 29.625 20.203 -6.043 1 94.94 644 CYS A N 1
ATOM 5012 C CA . CYS A 1 644 ? 29.156 18.859 -5.75 1 94.94 644 CYS A CA 1
ATOM 5013 C C . CYS A 1 644 ? 27.641 18.859 -5.516 1 94.94 644 CYS A C 1
ATOM 5015 O O . CYS A 1 644 ? 26.922 18.047 -6.098 1 94.94 644 CYS A O 1
ATOM 5017 N N . LEU A 1 645 ? 27.172 19.781 -4.742 1 97.12 645 LEU A N 1
ATOM 5018 C CA . LEU A 1 645 ? 25.75 19.812 -4.406 1 97.12 645 LEU A CA 1
ATOM 5019 C C . LEU A 1 645 ? 24.922 20.297 -5.59 1 97.12 645 LEU A C 1
ATOM 5021 O O . LEU A 1 645 ? 23.797 19.859 -5.793 1 97.12 645 LEU A O 1
ATOM 5025 N N . SER A 1 646 ? 25.484 21.234 -6.355 1 96.69 646 SER A N 1
ATOM 5026 C CA . SER A 1 646 ? 24.797 21.703 -7.551 1 96.69 646 SER A CA 1
ATOM 5027 C C . SER A 1 646 ? 24.609 20.562 -8.555 1 96.69 646 SER A C 1
ATOM 5029 O O . SER A 1 646 ? 23.5 20.359 -9.055 1 96.69 646 SER A O 1
ATOM 5031 N N . ARG A 1 647 ? 25.609 19.797 -8.766 1 95.75 647 ARG A N 1
ATOM 5032 C CA . ARG A 1 647 ? 25.547 18.688 -9.711 1 95.75 647 ARG A CA 1
ATOM 5033 C C . ARG A 1 647 ? 24.672 17.578 -9.188 1 95.75 647 ARG A C 1
ATOM 5035 O O . ARG A 1 647 ? 24.016 16.875 -9.961 1 95.75 647 ARG A O 1
ATOM 5042 N N . TYR A 1 648 ? 24.672 17.406 -7.895 1 95.56 648 TYR A N 1
ATOM 5043 C CA . TYR A 1 648 ? 23.781 16.406 -7.312 1 95.56 648 TYR A CA 1
ATOM 5044 C C . TYR A 1 648 ? 22.312 16.797 -7.48 1 95.56 648 TYR A C 1
ATOM 5046 O O . TYR A 1 648 ? 21.484 15.969 -7.84 1 95.56 648 TYR A O 1
ATOM 5054 N N . CYS A 1 649 ? 22 18.062 -7.207 1 96.62 649 CYS A N 1
ATOM 5055 C CA . CYS A 1 649 ? 20.625 18.531 -7.387 1 96.62 649 CYS A CA 1
ATOM 5056 C C . CYS A 1 649 ? 20.203 18.422 -8.852 1 96.62 649 CYS A C 1
ATOM 5058 O O . CYS A 1 649 ? 19.047 18.125 -9.141 1 96.62 649 CYS A O 1
ATOM 5060 N N . MET A 1 650 ? 21.125 18.641 -9.719 1 95.19 650 MET A N 1
ATOM 5061 C CA . MET A 1 650 ? 20.828 18.484 -11.141 1 95.19 650 MET A CA 1
ATOM 5062 C C . MET A 1 650 ? 20.547 17.016 -11.477 1 95.19 650 MET A C 1
ATOM 5064 O O . MET A 1 650 ? 19.688 16.734 -12.312 1 95.19 650 MET A O 1
ATOM 5068 N N . HIS A 1 651 ? 21.281 16.188 -10.797 1 94 651 HIS A N 1
ATOM 5069 C CA . HIS A 1 651 ? 21.031 14.766 -10.969 1 94 651 HIS A CA 1
ATOM 5070 C C . HIS A 1 651 ? 19.609 14.406 -10.531 1 94 651 HIS A C 1
ATOM 5072 O O . HIS A 1 651 ? 18.938 13.625 -11.203 1 94 651 HIS A O 1
ATOM 5078 N N . LEU A 1 652 ? 19.109 14.945 -9.461 1 94.31 652 LEU A N 1
ATOM 5079 C CA . LEU A 1 652 ? 17.766 14.68 -8.977 1 94.31 652 LEU A CA 1
ATOM 5080 C C . LEU A 1 652 ? 16.719 15.133 -9.992 1 94.31 652 LEU A C 1
ATOM 5082 O O . LEU A 1 652 ? 15.727 14.445 -10.211 1 94.31 652 LEU A O 1
ATOM 5086 N N . VAL A 1 653 ? 17 16.234 -10.656 1 95 653 VAL A N 1
ATOM 5087 C CA . VAL A 1 653 ? 16.062 16.766 -11.648 1 95 653 VAL A CA 1
ATOM 5088 C C . VAL A 1 653 ? 16.078 15.875 -12.891 1 95 653 VAL A C 1
ATOM 5090 O O . VAL A 1 653 ? 15.023 15.594 -13.469 1 95 653 VAL A O 1
ATOM 5093 N N . ALA A 1 654 ? 17.172 15.344 -13.219 1 92.75 654 ALA A N 1
ATOM 5094 C CA . ALA A 1 654 ? 17.328 14.633 -14.484 1 92.75 654 ALA A CA 1
ATOM 5095 C C . ALA A 1 654 ? 16.906 13.172 -14.352 1 92.75 654 ALA A C 1
ATOM 5097 O O . ALA A 1 654 ? 16.234 12.625 -15.227 1 92.75 654 ALA A O 1
ATOM 5098 N N . GLU A 1 655 ? 17.281 12.57 -13.203 1 88.75 655 GLU A N 1
ATOM 5099 C CA . GLU A 1 655 ? 17.156 11.117 -13.148 1 88.75 655 GLU A CA 1
ATOM 5100 C C . GLU A 1 655 ? 16.203 10.68 -12.047 1 88.75 655 GLU A C 1
ATOM 5102 O O . GLU A 1 655 ? 15.648 9.586 -12.102 1 88.75 655 GLU A O 1
ATOM 5107 N N . ALA A 1 656 ? 15.992 11.508 -11.047 1 89.94 656 ALA A N 1
ATOM 5108 C CA . ALA A 1 656 ? 15.125 11.109 -9.938 1 89.94 656 ALA A CA 1
ATOM 5109 C C . ALA A 1 656 ? 14.133 12.211 -9.602 1 89.94 656 ALA A C 1
ATOM 5111 O O . ALA A 1 656 ? 14.062 12.672 -8.453 1 89.94 656 ALA A O 1
ATOM 5112 N N . PRO A 1 657 ? 13.289 12.492 -10.523 1 91.31 657 PRO A N 1
ATOM 5113 C CA . PRO A 1 657 ? 12.344 13.586 -10.289 1 91.31 657 PRO A CA 1
ATOM 5114 C C . PRO A 1 657 ? 11.32 13.266 -9.203 1 91.31 657 PRO A C 1
ATOM 5116 O O . PRO A 1 657 ? 10.727 14.18 -8.617 1 91.31 657 PRO A O 1
ATOM 5119 N N . GLU A 1 658 ? 11.164 12.039 -8.844 1 87.62 658 GLU A N 1
ATOM 5120 C CA . GLU A 1 658 ? 10.172 11.625 -7.855 1 87.62 658 GLU A CA 1
ATOM 5121 C C . GLU A 1 658 ? 10.602 12.023 -6.445 1 87.62 658 GLU A C 1
ATOM 5123 O O . GLU A 1 658 ? 9.773 12.055 -5.527 1 87.62 658 GLU A O 1
ATOM 5128 N N . LEU A 1 659 ? 11.898 12.328 -6.238 1 91.19 659 LEU A N 1
ATOM 5129 C CA . LEU A 1 659 ? 12.422 12.688 -4.926 1 91.19 659 LEU A CA 1
ATOM 5130 C C . LEU A 1 659 ? 12.305 14.195 -4.688 1 91.19 659 LEU A C 1
ATOM 5132 O O . LEU A 1 659 ? 12.578 14.672 -3.584 1 91.19 659 LEU A O 1
ATOM 5136 N N . LEU A 1 660 ? 11.859 14.898 -5.711 1 92.69 660 LEU A N 1
ATOM 5137 C CA . LEU A 1 660 ? 11.695 16.344 -5.598 1 92.69 660 LEU A CA 1
ATOM 5138 C C . LEU A 1 660 ? 10.25 16.703 -5.266 1 92.69 660 LEU A C 1
ATOM 5140 O O . LEU A 1 660 ? 9.344 15.891 -5.449 1 92.69 660 LEU A O 1
ATOM 5144 N N . PRO A 1 661 ? 10.055 17.859 -4.676 1 87.62 661 PRO A N 1
ATOM 5145 C CA . PRO A 1 661 ? 8.711 18.234 -4.227 1 87.62 661 PRO A CA 1
ATOM 5146 C C . PRO A 1 661 ? 7.762 18.531 -5.383 1 87.62 661 PRO A C 1
ATOM 5148 O O . PRO A 1 661 ? 6.555 18.328 -5.262 1 87.62 661 PRO A O 1
ATOM 5151 N N . ASP A 1 662 ? 8.258 19.047 -6.574 1 87.31 662 ASP A N 1
ATOM 5152 C CA . ASP A 1 662 ? 7.402 19.344 -7.719 1 87.31 662 ASP A CA 1
ATOM 5153 C C . ASP A 1 662 ? 6.906 18.062 -8.383 1 87.31 662 ASP A C 1
ATOM 5155 O O . ASP A 1 662 ? 7.473 16.984 -8.172 1 87.31 662 ASP A O 1
ATOM 5159 N N . LYS A 1 663 ? 5.809 18.203 -9.117 1 85.38 663 LYS A N 1
ATOM 5160 C CA . LYS A 1 663 ? 5.254 17.047 -9.812 1 85.38 663 LYS A CA 1
ATOM 5161 C C . LYS A 1 663 ? 6.25 16.484 -10.836 1 85.38 663 LYS A C 1
ATOM 5163 O O . LYS A 1 663 ? 6.84 17.25 -11.609 1 85.38 663 LYS A O 1
ATOM 5168 N N . PRO A 1 664 ? 6.48 15.156 -10.773 1 87.06 664 PRO A N 1
ATOM 5169 C CA . PRO A 1 664 ? 7.504 14.555 -11.625 1 87.06 664 PRO A CA 1
ATOM 5170 C C . PRO A 1 664 ? 7.273 14.836 -13.109 1 87.06 664 PRO A C 1
ATOM 5172 O O . PRO A 1 664 ? 8.234 15.039 -13.859 1 87.06 664 PRO A O 1
ATOM 5175 N N . ALA A 1 665 ? 6.047 14.852 -13.609 1 83.81 665 ALA A N 1
ATOM 5176 C CA . ALA A 1 665 ? 5.777 15.102 -15.023 1 83.81 665 ALA A CA 1
ATOM 5177 C C . ALA A 1 665 ? 6.195 16.516 -15.422 1 83.81 665 ALA A C 1
ATOM 5179 O O . ALA A 1 665 ? 6.719 16.719 -16.516 1 83.81 665 ALA A O 1
ATOM 5180 N N . TRP A 1 666 ? 5.969 17.391 -14.578 1 87.81 666 TRP A N 1
ATOM 5181 C CA . TRP A 1 666 ? 6.371 18.781 -14.836 1 87.81 666 TRP A CA 1
ATOM 5182 C C . TRP A 1 666 ? 7.891 18.906 -14.859 1 87.81 666 TRP A C 1
ATOM 5184 O O . TRP A 1 666 ? 8.453 19.562 -15.734 1 87.81 666 TRP A O 1
ATOM 5194 N N . ILE A 1 667 ? 8.586 18.25 -13.945 1 92.38 667 ILE A N 1
ATOM 5195 C CA . ILE A 1 667 ? 10.047 18.297 -13.852 1 92.38 667 ILE A CA 1
ATOM 5196 C C . ILE A 1 667 ? 10.656 17.766 -15.148 1 92.38 667 ILE A C 1
ATOM 5198 O O . ILE A 1 667 ? 11.555 18.375 -15.719 1 92.38 667 ILE A O 1
ATOM 5202 N N . THR A 1 668 ? 10.109 16.688 -15.586 1 89.81 668 THR A N 1
ATOM 5203 C CA . THR A 1 668 ? 10.648 16.062 -16.781 1 89.81 668 THR A CA 1
ATOM 5204 C C . THR A 1 668 ? 10.422 16.938 -18.016 1 89.81 668 THR A C 1
ATOM 5206 O O . THR A 1 668 ? 11.305 17.078 -18.859 1 89.81 668 THR A O 1
ATOM 5209 N N . ARG A 1 669 ? 9.32 17.547 -18.078 1 88.81 669 ARG A N 1
ATOM 5210 C CA . ARG A 1 669 ? 9.023 18.422 -19.203 1 88.81 669 ARG A CA 1
ATOM 5211 C C . ARG A 1 669 ? 9.953 19.625 -19.219 1 88.81 669 ARG A C 1
ATOM 5213 O O . ARG A 1 669 ? 10.5 20 -20.266 1 88.81 669 ARG A O 1
ATOM 5220 N N . ARG A 1 670 ? 10.055 20.219 -18.078 1 90.56 670 ARG A N 1
ATOM 5221 C CA . ARG A 1 670 ? 10.914 21.391 -17.969 1 90.56 670 ARG A CA 1
ATOM 5222 C C . ARG A 1 670 ? 12.367 21.031 -18.281 1 90.56 670 ARG A C 1
ATOM 5224 O O . ARG A 1 670 ? 13.047 21.766 -19 1 90.56 670 ARG A O 1
ATOM 5231 N N . TYR A 1 671 ? 12.844 19.938 -17.766 1 93.38 671 TYR A N 1
ATOM 5232 C CA . TYR A 1 671 ? 14.211 19.484 -18 1 93.38 671 TYR A CA 1
ATOM 5233 C C . TYR A 1 671 ? 14.453 19.203 -19.469 1 93.38 671 TYR A C 1
ATOM 5235 O O . TYR A 1 671 ? 15.461 19.625 -20.031 1 93.38 671 TYR A O 1
ATOM 5243 N N . GLU A 1 672 ? 13.531 18.547 -20.078 1 90.88 672 GLU A N 1
ATOM 5244 C CA . GLU A 1 672 ? 13.68 18.203 -21.5 1 90.88 672 GLU A CA 1
ATOM 5245 C C . GLU A 1 672 ? 13.633 19.453 -22.375 1 90.88 672 GLU A C 1
ATOM 5247 O O . GLU A 1 672 ? 14.336 19.531 -23.391 1 90.88 672 GLU A O 1
ATOM 5252 N N . ALA A 1 673 ? 12.844 20.344 -22.016 1 89.88 673 ALA A N 1
ATOM 5253 C CA . ALA A 1 673 ? 12.773 21.594 -22.766 1 89.88 673 ALA A CA 1
ATOM 5254 C C . ALA A 1 673 ? 14.094 22.359 -22.719 1 89.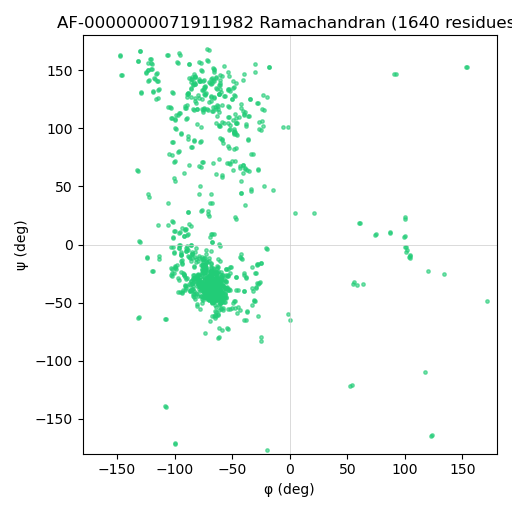88 673 ALA A C 1
ATOM 5256 O O . ALA A 1 673 ? 14.578 22.844 -23.734 1 89.88 673 ALA A O 1
ATOM 5257 N N . VAL A 1 674 ? 14.664 22.453 -21.547 1 92.12 674 VAL A N 1
ATOM 5258 C CA . VAL A 1 674 ? 15.938 23.156 -21.375 1 92.12 674 VAL A CA 1
ATOM 5259 C C . VAL A 1 674 ? 17.047 22.375 -22.078 1 92.12 674 VAL A C 1
ATOM 5261 O O . VAL A 1 674 ? 17.891 22.969 -22.766 1 92.12 674 VAL A O 1
ATOM 5264 N N . LYS A 1 675 ? 17.094 21.094 -21.875 1 90.75 675 LYS A N 1
ATOM 5265 C CA . LYS A 1 675 ? 18.094 20.234 -22.516 1 90.75 675 LYS A CA 1
ATOM 5266 C C . LYS A 1 675 ? 18.047 20.375 -24.031 1 90.75 675 LYS A C 1
ATOM 5268 O O . LYS A 1 675 ? 19.094 20.469 -24.688 1 90.75 675 LYS A O 1
ATOM 5273 N N . LYS A 1 676 ? 16.875 20.406 -24.609 1 88.12 676 LYS A N 1
ATOM 5274 C CA . LYS A 1 676 ? 16.703 20.547 -26.047 1 88.12 676 LYS A CA 1
ATOM 5275 C C . LYS A 1 676 ? 17.266 21.891 -26.531 1 88.12 676 LYS A C 1
ATOM 5277 O O . LYS A 1 676 ? 17.922 21.953 -27.578 1 88.12 676 LYS A O 1
ATOM 5282 N N . ARG A 1 677 ? 17.078 22.875 -25.781 1 88.62 677 ARG A N 1
ATOM 5283 C CA . ARG A 1 677 ? 17.578 24.188 -26.156 1 88.62 677 ARG A CA 1
ATOM 5284 C C . ARG A 1 677 ? 19.094 24.234 -26.109 1 88.62 677 ARG A C 1
ATOM 5286 O O . ARG A 1 677 ? 19.734 24.906 -26.922 1 88.62 677 ARG A O 1
ATOM 5293 N N . ILE A 1 678 ? 19.656 23.625 -25.156 1 88.19 678 ILE A N 1
ATOM 5294 C CA . ILE A 1 678 ? 21.109 23.562 -25.016 1 88.19 678 ILE A CA 1
ATOM 5295 C C . ILE A 1 678 ? 21.703 22.766 -26.172 1 88.19 678 ILE A C 1
ATOM 5297 O O . ILE A 1 678 ? 22.75 23.141 -26.719 1 88.19 678 ILE A O 1
ATOM 5301 N N . GLU A 1 679 ? 21.031 21.75 -26.516 1 84.19 679 GLU A N 1
ATOM 5302 C CA . GLU A 1 679 ? 21.516 20.906 -27.594 1 84.19 679 GLU A CA 1
ATOM 5303 C C . GLU A 1 679 ? 21.406 21.609 -28.953 1 84.19 679 GLU A C 1
ATOM 5305 O O . GLU A 1 679 ? 22.203 21.359 -29.859 1 84.19 679 GLU A O 1
ATOM 5310 N N . GLU A 1 680 ? 20.453 22.453 -29.062 1 84.31 680 GLU A N 1
ATOM 5311 C CA . GLU A 1 680 ? 20.234 23.188 -30.312 1 84.31 680 GLU A CA 1
ATOM 5312 C C . GLU A 1 680 ? 21.156 24.391 -30.422 1 84.31 680 GLU A C 1
ATOM 5314 O O . GLU A 1 680 ? 21.297 25 -31.484 1 84.31 680 GLU A O 1
ATOM 5319 N N . ALA A 1 681 ? 21.797 24.734 -29.328 1 84 681 ALA A N 1
ATOM 5320 C CA . ALA A 1 681 ? 22.688 25.891 -29.344 1 84 681 ALA A CA 1
ATOM 5321 C C . ALA A 1 681 ? 23.906 25.641 -30.234 1 84 681 ALA A C 1
ATOM 5323 O O . ALA A 1 681 ? 24.422 24.516 -30.297 1 84 681 ALA A O 1
ATOM 5324 N N . PRO A 1 682 ? 24.297 26.719 -30.938 1 82.19 682 PRO A N 1
ATOM 5325 C CA . PRO A 1 682 ? 25.438 26.562 -31.844 1 82.19 682 PRO A CA 1
ATOM 5326 C C . PRO A 1 682 ? 26.75 26.281 -31.109 1 82.19 682 PRO A C 1
ATOM 5328 O O . PRO A 1 682 ? 26.938 26.703 -29.969 1 82.19 682 PRO A O 1
ATOM 5331 N N . LYS A 1 683 ? 27.625 25.562 -31.688 1 79.94 683 LYS A N 1
ATOM 5332 C CA . LYS A 1 683 ? 28.922 25.203 -31.109 1 79.94 683 LYS A CA 1
ATOM 5333 C C . LYS A 1 683 ? 29.969 26.297 -31.359 1 79.94 683 LYS A C 1
ATOM 5335 O O . LYS A 1 683 ? 29.828 27.094 -32.281 1 79.94 683 LYS A O 1
ATOM 5340 N N . CYS A 1 684 ? 30.844 26.469 -30.344 1 74.62 684 CYS A N 1
ATOM 5341 C CA . CYS A 1 684 ? 31.875 27.5 -30.406 1 74.62 684 CYS A CA 1
ATOM 5342 C C . CYS A 1 684 ? 33.156 26.953 -31.062 1 74.62 684 CYS A C 1
ATOM 5344 O O . CYS A 1 684 ? 33.5 25.797 -30.859 1 74.62 684 CYS A O 1
ATOM 5346 N N . SER A 1 685 ? 33.719 27.609 -32.125 1 64.38 685 SER A N 1
ATOM 5347 C CA . SER A 1 685 ? 34.969 27.234 -32.812 1 64.38 685 SER A CA 1
ATOM 5348 C C . SER A 1 685 ? 36.188 27.5 -31.922 1 64.38 685 SER A C 1
ATOM 5350 O O . SER A 1 685 ? 37.281 27.047 -32.219 1 64.38 685 SER A O 1
ATOM 5352 N N . GLY A 1 686 ? 36.188 28.203 -30.766 1 61.06 686 GLY A N 1
ATOM 5353 C CA . GLY A 1 686 ? 37.375 28.625 -30.078 1 61.06 686 GLY A CA 1
ATOM 5354 C C . GLY A 1 686 ? 37.75 27.719 -28.906 1 61.06 686 GLY A C 1
ATOM 5355 O O . GLY A 1 686 ? 37.25 26.578 -28.828 1 61.06 686 GLY A O 1
ATOM 5356 N N . ASP A 1 687 ? 38.75 28.109 -28.062 1 61.44 687 ASP A N 1
ATOM 5357 C CA . ASP A 1 687 ? 39.344 27.422 -26.906 1 61.44 687 ASP A CA 1
ATOM 5358 C C . ASP A 1 687 ? 38.344 27.422 -25.734 1 61.44 687 ASP A C 1
ATOM 5360 O O . ASP A 1 687 ? 37.312 28.094 -25.781 1 61.44 687 ASP A O 1
ATOM 5364 N N . GLU A 1 688 ? 38.562 26.672 -24.703 1 62.97 688 GLU A N 1
ATOM 5365 C CA . GLU A 1 688 ? 37.75 26.516 -23.5 1 62.97 688 GLU A CA 1
ATOM 5366 C C . GLU A 1 688 ? 37.469 27.875 -22.844 1 62.97 688 GLU A C 1
ATOM 5368 O O . GLU A 1 688 ? 36.438 28.062 -22.219 1 62.97 688 GLU A O 1
ATOM 5373 N N . SER A 1 689 ? 38.344 28.797 -23.047 1 67.19 689 SER A N 1
ATOM 5374 C CA . SER A 1 689 ? 38.188 30.109 -22.422 1 67.19 689 SER A CA 1
ATOM 5375 C C . SER A 1 689 ? 37.094 30.938 -23.125 1 67.19 689 SER A C 1
ATOM 5377 O O . SER A 1 689 ? 36.5 31.828 -22.531 1 67.19 689 SER A O 1
ATOM 5379 N N . SER A 1 690 ? 36.75 30.547 -24.328 1 78.06 690 SER A N 1
ATOM 5380 C CA . SER A 1 690 ? 35.812 31.312 -25.125 1 78.06 690 SER A CA 1
ATOM 5381 C C . SER A 1 690 ? 34.375 30.781 -24.953 1 78.06 690 SER A C 1
ATOM 5383 O O . SER A 1 690 ? 33.438 31.422 -25.375 1 78.06 690 SER A O 1
ATOM 5385 N N . VAL A 1 691 ? 34.344 29.672 -24.266 1 83.56 691 VAL A N 1
ATOM 5386 C CA . VAL A 1 691 ? 33.031 29.016 -24.141 1 83.56 691 VAL A CA 1
ATOM 5387 C C . VAL A 1 691 ? 32.125 29.844 -23.266 1 83.56 691 VAL A C 1
ATOM 5389 O O . VAL A 1 691 ? 30.906 29.953 -23.531 1 83.56 691 VAL A O 1
ATOM 5392 N N . TYR A 1 692 ? 32.688 30.438 -22.156 1 86.56 692 TYR A N 1
ATOM 5393 C CA . TYR A 1 692 ? 31.875 31.266 -21.25 1 86.56 692 TYR A CA 1
ATOM 5394 C C . TYR A 1 692 ? 31.203 32.406 -22.016 1 86.56 692 TYR A C 1
ATOM 5396 O O . TYR A 1 692 ? 29.984 32.562 -21.922 1 86.56 692 TYR A O 1
ATOM 5404 N N . GLN A 1 693 ? 32.031 33.094 -22.797 1 86.62 693 GLN A N 1
ATOM 5405 C CA . GLN A 1 693 ? 31.484 34.25 -23.516 1 86.62 693 GLN A CA 1
ATOM 5406 C C . GLN A 1 693 ? 30.5 33.812 -24.594 1 86.62 693 GLN A C 1
ATOM 5408 O O . GLN A 1 693 ? 29.484 34.5 -24.828 1 86.62 693 GLN A O 1
ATOM 5413 N N . HIS A 1 694 ? 30.766 32.719 -25.172 1 86.5 694 HIS A N 1
ATOM 5414 C CA . HIS A 1 694 ? 29.859 32.188 -26.203 1 86.5 694 HIS A CA 1
ATOM 5415 C C . HIS A 1 694 ? 28.5 31.844 -25.609 1 86.5 694 HIS A C 1
ATOM 5417 O O . HIS A 1 694 ? 27.469 32.125 -26.219 1 86.5 694 HIS A O 1
ATOM 5423 N N . LEU A 1 695 ? 28.516 31.219 -24.484 1 87.69 695 LEU A N 1
ATOM 5424 C CA . LEU A 1 695 ? 27.281 30.812 -23.828 1 87.69 695 LEU A CA 1
ATOM 5425 C C . LEU A 1 695 ? 26.469 32.031 -23.375 1 87.69 695 LEU A C 1
ATOM 5427 O O . LEU A 1 695 ? 25.25 32.031 -23.5 1 87.69 695 LEU A O 1
ATOM 5431 N N . VAL A 1 696 ? 27.156 33 -22.844 1 88.88 696 VAL A N 1
ATOM 5432 C CA . VAL A 1 696 ? 26.5 34.219 -22.375 1 88.88 696 VAL A CA 1
ATOM 5433 C C . VAL A 1 696 ? 25.875 34.969 -23.547 1 88.88 696 VAL A C 1
ATOM 5435 O O . VAL A 1 696 ? 24.75 35.469 -23.453 1 88.88 696 VAL A O 1
ATOM 5438 N N . ASP A 1 697 ? 26.5 34.969 -24.656 1 85.81 697 ASP A N 1
ATOM 5439 C CA . ASP A 1 697 ? 26 35.688 -25.828 1 85.81 697 ASP A CA 1
ATOM 5440 C C . ASP A 1 697 ? 24.844 34.906 -26.469 1 85.81 697 ASP A C 1
ATOM 5442 O O . ASP A 1 697 ? 23.891 35.531 -26.953 1 85.81 697 ASP A O 1
ATOM 5446 N N . THR A 1 698 ? 24.953 33.656 -26.453 1 86 698 THR A N 1
ATOM 5447 C CA . THR A 1 698 ? 23.969 32.812 -27.109 1 86 698 THR A CA 1
ATOM 5448 C C . THR A 1 698 ? 22.641 32.844 -26.344 1 86 698 THR A C 1
ATOM 5450 O O . THR A 1 698 ? 21.562 32.875 -26.938 1 86 698 THR A O 1
ATOM 5453 N N . PHE A 1 699 ? 22.766 32.875 -25.031 1 87.56 699 PHE A N 1
ATOM 5454 C CA . PHE A 1 699 ? 21.547 32.688 -24.266 1 87.56 699 PHE A CA 1
ATOM 5455 C C . PHE A 1 699 ? 21.031 34 -23.719 1 87.56 699 PHE A C 1
ATOM 5457 O O . PHE A 1 699 ? 19.906 34.094 -23.219 1 87.56 699 PHE A O 1
ATOM 5464 N N . SER A 1 700 ? 21.875 35.094 -23.594 1 79.06 700 SER A N 1
ATOM 5465 C CA . SER A 1 700 ? 21.406 36.406 -23.172 1 79.06 700 SER A CA 1
ATOM 5466 C C . SER A 1 700 ? 20.5 37.031 -24.219 1 79.06 700 SER A C 1
ATOM 5468 O O . SER A 1 700 ? 19.656 37.875 -23.906 1 79.06 700 SER A O 1
ATOM 5470 N N . GLY A 1 701 ? 20.812 36.969 -25.562 1 63.12 701 GLY A N 1
ATOM 5471 C CA . GLY A 1 701 ? 20.125 37.625 -26.656 1 63.12 701 GLY A CA 1
ATOM 5472 C C . GLY A 1 701 ? 18.672 37.188 -26.797 1 63.12 701 GLY A C 1
ATOM 5473 O O . GLY A 1 701 ? 18.344 36.031 -26.484 1 63.12 701 GLY A O 1
ATOM 5474 N N . GLY A 1 702 ? 17.641 38.031 -26.312 1 52.97 702 GLY A N 1
ATOM 5475 C CA . GLY A 1 702 ? 16.203 38.094 -26.406 1 52.97 702 GLY A CA 1
ATOM 5476 C C . GLY A 1 702 ? 15.633 37.312 -27.578 1 52.97 702 GLY A C 1
ATOM 5477 O O . GLY A 1 702 ? 14.531 37.594 -28.031 1 52.97 702 GLY A O 1
ATOM 5478 N N . GLY A 1 703 ? 16.422 36.812 -28.312 1 46.06 703 GLY A N 1
ATOM 5479 C CA . GLY A 1 703 ? 15.594 36.312 -29.422 1 46.06 703 GLY A CA 1
ATOM 5480 C C . GLY A 1 703 ? 14.453 35.438 -28.969 1 46.06 703 GLY A C 1
ATOM 5481 O O . GLY A 1 703 ? 14.453 34.938 -27.844 1 46.06 703 GLY A O 1
ATOM 5482 N N . GLY A 1 704 ? 13.281 35.469 -29.625 1 46.06 704 GLY A N 1
ATOM 5483 C CA . GLY A 1 704 ? 11.914 35 -29.5 1 46.06 704 GLY A CA 1
ATOM 5484 C C . GLY A 1 704 ? 11.797 33.688 -28.75 1 46.06 704 GLY A C 1
ATOM 5485 O O . GLY A 1 704 ? 10.844 33.469 -28 1 46.06 704 GLY A O 1
ATOM 5486 N N . ASN A 1 705 ? 12.625 32.656 -29.094 1 49.03 705 ASN A N 1
ATOM 5487 C CA . ASN A 1 705 ? 12.266 31.281 -28.719 1 49.03 705 ASN A CA 1
ATOM 5488 C C . ASN A 1 705 ? 13.039 30.812 -27.484 1 49.03 705 ASN A C 1
ATOM 5490 O O . ASN A 1 705 ? 13.133 29.609 -27.234 1 49.03 705 ASN A O 1
ATOM 5494 N N . SER A 1 706 ? 13.773 31.609 -26.672 1 58.5 706 SER A N 1
ATOM 5495 C CA . SER A 1 706 ? 14.586 31.016 -25.625 1 58.5 706 SER A CA 1
ATOM 5496 C C . SER A 1 706 ? 13.766 30.781 -24.359 1 58.5 706 SER A C 1
ATOM 5498 O O . SER A 1 706 ? 12.812 31.516 -24.078 1 58.5 706 SER A O 1
ATOM 5500 N N . HIS A 1 707 ? 14.008 29.562 -23.656 1 79.88 707 HIS A N 1
ATOM 5501 C CA . HIS A 1 707 ? 13.359 29.094 -22.438 1 79.88 707 HIS A CA 1
ATOM 5502 C C . HIS A 1 707 ? 13.672 30 -21.25 1 79.88 707 HIS A C 1
ATOM 5504 O O . HIS A 1 707 ? 14.82 30.406 -21.062 1 79.88 707 HIS A O 1
ATOM 5510 N N . ASP A 1 708 ? 12.836 30.641 -20.594 1 85 708 ASP A N 1
ATOM 5511 C CA . ASP A 1 708 ? 12.914 31.578 -19.469 1 85 708 ASP A CA 1
ATOM 5512 C C . ASP A 1 708 ? 13.953 31.125 -18.453 1 85 708 ASP A C 1
ATOM 5514 O O . ASP A 1 708 ? 14.695 31.938 -17.906 1 85 708 ASP A O 1
ATOM 5518 N N . VAL A 1 709 ? 14.25 29.891 -18.359 1 89.69 709 VAL A N 1
ATOM 5519 C CA . VAL A 1 709 ? 15.164 29.328 -17.375 1 89.69 709 VAL A CA 1
ATOM 5520 C C . VAL A 1 709 ? 16.609 29.594 -17.797 1 89.69 709 VAL A C 1
ATOM 5522 O O . VAL A 1 709 ? 17.453 29.922 -16.969 1 89.69 709 VAL A O 1
ATOM 5525 N N . LEU A 1 710 ? 16.906 29.484 -19.047 1 91.5 710 LEU A N 1
ATOM 5526 C CA . LEU A 1 710 ? 18.266 29.703 -19.547 1 91.5 710 LEU A CA 1
ATOM 5527 C C . LEU A 1 710 ? 18.625 31.172 -19.5 1 91.5 710 LEU A C 1
ATOM 5529 O O . LEU A 1 710 ? 19.75 31.531 -19.125 1 91.5 710 LEU A O 1
ATOM 5533 N N . ILE A 1 711 ? 17.703 32 -19.781 1 90.81 711 ILE A N 1
ATOM 5534 C CA . ILE A 1 711 ? 17.922 33.438 -19.734 1 90.81 711 ILE A CA 1
ATOM 5535 C C . ILE A 1 711 ? 18.203 33.875 -18.297 1 90.81 711 ILE A C 1
ATOM 5537 O O . ILE A 1 711 ? 19.156 34.625 -18.047 1 90.81 711 ILE A O 1
ATOM 5541 N N . ASN A 1 712 ? 17.438 33.375 -17.422 1 90.38 712 ASN A N 1
ATOM 5542 C CA . ASN A 1 712 ? 17.594 33.719 -16.016 1 90.38 712 ASN A CA 1
ATOM 5543 C C . ASN A 1 712 ? 18.875 33.125 -15.43 1 90.38 712 ASN A C 1
ATOM 5545 O O . ASN A 1 712 ? 19.516 33.75 -14.586 1 90.38 712 ASN A O 1
ATOM 5549 N N . GLY A 1 713 ? 19.219 31.969 -15.898 1 93.06 713 GLY A N 1
ATOM 5550 C CA . GLY A 1 713 ? 20.453 31.344 -15.445 1 93.06 713 GLY A CA 1
ATOM 5551 C C . GLY A 1 713 ? 21.688 32.125 -15.859 1 93.06 713 GLY A C 1
ATOM 5552 O O . GLY A 1 713 ? 22.609 32.312 -15.055 1 93.06 713 GLY A O 1
ATOM 5553 N N . VAL A 1 714 ? 21.688 32.625 -17.016 1 92.75 714 VAL A N 1
ATOM 5554 C CA . VAL A 1 714 ? 22.812 33.375 -17.531 1 92.75 714 VAL A CA 1
ATOM 5555 C C . VAL A 1 714 ? 22.859 34.75 -16.875 1 92.75 714 VAL A C 1
ATOM 5557 O O . VAL A 1 714 ? 23.938 35.25 -16.531 1 92.75 714 VAL A O 1
ATOM 5560 N N . ARG A 1 715 ? 21.703 35.281 -16.688 1 91.62 715 ARG A N 1
ATOM 5561 C CA . ARG A 1 715 ? 21.625 36.531 -15.984 1 91.62 715 ARG A CA 1
ATOM 5562 C C . ARG A 1 715 ? 22.219 36.438 -14.586 1 91.62 715 ARG A C 1
ATOM 5564 O O . ARG A 1 715 ? 23.031 37.281 -14.18 1 91.62 715 ARG A O 1
ATOM 5571 N N . LEU A 1 716 ? 21.844 35.438 -13.852 1 93 716 LEU A N 1
ATOM 5572 C CA . LEU A 1 716 ? 22.375 35.219 -12.508 1 93 716 LEU A CA 1
ATOM 5573 C C . LEU A 1 716 ? 23.859 34.906 -12.547 1 93 716 LEU A C 1
ATOM 5575 O O . LEU A 1 716 ? 24.625 35.406 -11.695 1 93 716 LEU A O 1
ATOM 5579 N N . GLY A 1 717 ? 24.281 34.156 -13.492 1 93.31 717 GLY A N 1
ATOM 5580 C CA . GLY A 1 717 ? 25.703 33.844 -13.656 1 93.31 717 GLY A CA 1
ATOM 5581 C C . GLY A 1 717 ? 26.547 35.094 -13.875 1 93.31 717 GLY A C 1
ATOM 5582 O O . GLY A 1 717 ? 27.609 35.219 -13.281 1 93.31 717 GLY A O 1
ATOM 5583 N N . LYS A 1 718 ? 26.062 35.969 -14.656 1 91.81 718 LYS A N 1
ATOM 5584 C CA . LYS A 1 718 ? 26.766 37.25 -14.906 1 91.81 718 LYS A CA 1
ATOM 5585 C C . LYS A 1 718 ? 26.828 38.094 -13.641 1 91.81 718 LYS A C 1
ATOM 5587 O O . LYS A 1 718 ? 27.859 38.719 -13.367 1 91.81 718 LYS A O 1
ATOM 5592 N N . GLN A 1 719 ? 25.75 38.062 -12.945 1 90.94 719 GLN A N 1
ATOM 5593 C CA . GLN A 1 719 ? 25.719 38.844 -11.711 1 90.94 719 GLN A CA 1
ATOM 5594 C C . GLN A 1 719 ? 26.703 38.312 -10.688 1 90.94 719 GLN A C 1
ATOM 5596 O O . GLN A 1 719 ? 27.312 39.094 -9.93 1 90.94 719 GLN A O 1
ATOM 5601 N N . LEU A 1 720 ? 26.875 37.031 -10.641 1 92.62 720 LEU A N 1
ATOM 5602 C CA . LEU A 1 720 ? 27.828 36.406 -9.727 1 92.62 720 LEU A CA 1
ATOM 5603 C C . LEU A 1 720 ? 29.266 36.781 -10.109 1 92.62 720 LEU A C 1
ATOM 5605 O O . LEU A 1 720 ? 30.094 37.062 -9.242 1 92.62 720 LEU A O 1
ATOM 5609 N N . VAL A 1 721 ? 29.516 36.812 -11.414 1 91.12 721 VAL A N 1
ATOM 5610 C CA . VAL A 1 721 ? 30.844 37.188 -11.906 1 91.12 721 VAL A CA 1
ATOM 5611 C C . VAL A 1 721 ? 31.125 38.656 -11.625 1 91.12 721 VAL A C 1
ATOM 5613 O O . VAL A 1 721 ? 32.25 39 -11.227 1 91.12 721 VAL A O 1
ATOM 5616 N N . GLU A 1 722 ? 30.125 39.469 -11.844 1 89.56 722 GLU A N 1
ATOM 5617 C CA . GLU A 1 722 ? 30.281 40.906 -11.578 1 89.56 722 GLU A CA 1
ATOM 5618 C C . GLU A 1 722 ? 30.531 41.156 -10.094 1 89.56 722 GLU A C 1
ATOM 5620 O O . GLU A 1 722 ? 31.328 42.031 -9.742 1 89.56 722 GLU A O 1
ATOM 5625 N N . GLU A 1 723 ? 29.828 40.406 -9.25 1 90.31 723 GLU A N 1
ATOM 5626 C CA . GLU A 1 723 ? 30.031 40.531 -7.809 1 90.31 723 GLU A CA 1
ATOM 5627 C C . GLU A 1 723 ? 31.469 40.156 -7.418 1 90.31 723 GLU A C 1
ATOM 5629 O O . GLU A 1 723 ? 32.062 40.812 -6.555 1 90.31 723 GLU A O 1
ATOM 5634 N N . ALA A 1 724 ? 32 39.125 -8 1 88.69 724 ALA A N 1
ATOM 5635 C CA . ALA A 1 724 ? 33.375 38.719 -7.734 1 88.69 724 ALA A CA 1
ATOM 5636 C C . ALA A 1 724 ? 34.375 39.812 -8.172 1 88.69 724 ALA A C 1
ATOM 5638 O O . ALA A 1 724 ? 35.344 40.062 -7.488 1 88.69 724 ALA A O 1
ATOM 5639 N N . GLU A 1 725 ? 34.094 40.5 -9.234 1 87 725 GLU A N 1
ATOM 5640 C CA . GLU A 1 725 ? 34.969 41.562 -9.75 1 87 725 GLU A CA 1
ATOM 5641 C C . GLU A 1 725 ? 34.906 42.812 -8.867 1 87 725 GLU A C 1
ATOM 5643 O O . GLU A 1 725 ? 35.906 43.438 -8.625 1 87 725 GLU A O 1
ATOM 5648 N N . ILE A 1 726 ? 33.688 43.094 -8.469 1 85.94 726 ILE A N 1
ATOM 5649 C CA . ILE A 1 726 ? 33.5 44.25 -7.59 1 85.94 726 ILE A CA 1
ATOM 5650 C C . ILE A 1 726 ? 34.281 44.031 -6.289 1 85.94 726 ILE A C 1
ATOM 5652 O O . ILE A 1 726 ? 34.969 44.906 -5.812 1 85.94 726 ILE A O 1
ATOM 5656 N N . ARG A 1 727 ? 34.219 42.812 -5.762 1 85.06 727 ARG A N 1
ATOM 5657 C CA . ARG A 1 727 ? 34.906 42.5 -4.52 1 85.06 727 ARG A CA 1
ATOM 5658 C C . ARG A 1 727 ? 36.438 42.5 -4.723 1 85.06 727 ARG A C 1
ATOM 5660 O O . ARG A 1 727 ? 37.188 42.844 -3.82 1 85.06 727 ARG A O 1
ATOM 5667 N N . ARG A 1 728 ? 36.875 42.094 -5.883 1 85 728 ARG A N 1
ATOM 5668 C CA . ARG A 1 728 ? 38.281 42.125 -6.234 1 85 728 ARG A CA 1
ATOM 5669 C C . ARG A 1 728 ? 38.812 43.531 -6.281 1 85 728 ARG A C 1
ATOM 5671 O O . ARG A 1 728 ? 39.906 43.812 -5.785 1 85 728 ARG A O 1
ATOM 5678 N N . ARG A 1 729 ? 38.094 44.438 -6.855 1 84.75 729 ARG A N 1
ATOM 5679 C CA . ARG A 1 729 ? 38.5 45.844 -6.965 1 84.75 729 ARG A CA 1
ATOM 5680 C C . ARG A 1 729 ? 38.562 46.5 -5.594 1 84.75 729 ARG A C 1
ATOM 5682 O O . ARG A 1 729 ? 39.469 47.281 -5.312 1 84.75 729 ARG A O 1
ATOM 5689 N N . GLN A 1 730 ? 37.562 46.188 -4.801 1 83.25 730 GLN A N 1
ATOM 5690 C CA . GLN A 1 730 ? 37.531 46.75 -3.459 1 83.25 730 GLN A CA 1
ATOM 5691 C C . GLN A 1 730 ? 38.719 46.312 -2.631 1 83.25 730 GLN A C 1
ATOM 5693 O O . GLN A 1 730 ? 39.281 47.094 -1.862 1 83.25 730 GLN A O 1
ATOM 5698 N N . ARG A 1 731 ? 39.219 45.156 -2.812 1 80.81 731 ARG A N 1
ATOM 5699 C CA . ARG A 1 731 ? 40.344 44.625 -2.041 1 80.81 731 ARG A CA 1
ATOM 5700 C C . ARG A 1 731 ? 41.688 45.125 -2.621 1 80.81 731 ARG A C 1
ATOM 5702 O O . ARG A 1 731 ? 42.656 45.312 -1.886 1 80.81 731 ARG A O 1
ATOM 5709 N N . SER A 1 732 ? 41.75 45.156 -3.959 1 77.44 732 SER A N 1
ATOM 5710 C CA . SER A 1 732 ? 42.969 45.656 -4.602 1 77.44 732 SER A CA 1
ATOM 5711 C C . SER A 1 732 ? 43.219 47.125 -4.227 1 77.44 732 SER A C 1
ATOM 5713 O O . SER A 1 732 ? 44.375 47.531 -4.121 1 77.44 732 SER A O 1
ATOM 5715 N N . GLN A 1 733 ? 42.219 47.875 -4.145 1 73.81 733 GLN A N 1
ATOM 5716 C CA . GLN A 1 733 ? 42.375 49.281 -3.744 1 73.81 733 GLN A CA 1
ATOM 5717 C C . GLN A 1 733 ? 42.844 49.375 -2.291 1 73.81 733 GLN A C 1
ATOM 5719 O O . GLN A 1 733 ? 43.5 50.344 -1.908 1 73.81 733 GLN A O 1
ATOM 5724 N N . GLY A 1 734 ? 42.531 48.438 -1.419 1 62.47 734 GLY A N 1
ATOM 5725 C CA . GLY A 1 734 ? 42.906 48.469 -0.017 1 62.47 734 GLY A CA 1
ATOM 5726 C C . GLY A 1 734 ? 44.281 47.906 0.25 1 62.47 734 GLY A C 1
ATOM 5727 O O . GLY A 1 734 ? 44.656 47.656 1.403 1 62.47 734 GLY A O 1
ATOM 5728 N N . GLY A 1 735 ? 45.312 47.656 -0.689 1 61.12 735 GLY A N 1
ATOM 5729 C CA . GLY A 1 735 ? 46.719 47.312 -0.547 1 61.12 735 GLY A CA 1
ATOM 5730 C C . GLY A 1 735 ? 47 45.844 -0.782 1 61.12 735 GLY A C 1
ATOM 5731 O O . GLY A 1 735 ? 48.094 45.375 -0.526 1 61.12 735 GLY A O 1
ATOM 5732 N N . GLY A 1 736 ? 46.156 44.938 -0.986 1 55.28 736 GLY A N 1
ATOM 5733 C CA . GLY A 1 736 ? 46.469 43.5 -1.097 1 55.28 736 GLY A CA 1
ATOM 5734 C C . GLY A 1 736 ? 47.125 43.125 -2.414 1 55.28 736 GLY A C 1
ATOM 5735 O O . GLY A 1 736 ? 47 43.875 -3.402 1 55.28 736 GLY A O 1
ATOM 5736 N N . ARG A 1 737 ? 48.219 42.312 -2.457 1 61.03 737 ARG A N 1
ATOM 5737 C CA . ARG A 1 737 ? 48.906 41.844 -3.67 1 61.03 737 ARG A CA 1
ATOM 5738 C C . ARG A 1 737 ? 47.906 41.219 -4.648 1 61.03 737 ARG A C 1
ATOM 5740 O O . ARG A 1 737 ? 46.906 40.625 -4.238 1 61.03 737 ARG A O 1
ATOM 5747 N N . GLY A 1 738 ? 47.812 41.469 -5.949 1 54.97 738 GLY A N 1
ATOM 5748 C CA . GLY A 1 738 ? 46.906 41.312 -7.062 1 54.97 738 GLY A CA 1
ATOM 5749 C C . GLY A 1 738 ? 46.312 39.906 -7.16 1 54.97 738 GLY A C 1
ATOM 5750 O O . GLY A 1 738 ? 45.094 39.75 -7.301 1 54.97 738 GLY A O 1
ATOM 5751 N N . ALA A 1 739 ? 46.969 38.875 -7.109 1 63.25 739 ALA A N 1
ATOM 5752 C CA . ALA A 1 739 ? 46.531 37.5 -7.297 1 63.25 739 ALA A CA 1
ATOM 5753 C C . ALA A 1 739 ? 45.812 36.969 -6.055 1 63.25 739 ALA A C 1
ATOM 5755 O O . ALA A 1 739 ? 44.812 36.25 -6.164 1 63.25 739 ALA A O 1
ATOM 5756 N N . GLU A 1 740 ? 46.219 37.344 -4.883 1 68.25 740 GLU A N 1
ATOM 5757 C CA . GLU A 1 740 ? 45.625 36.875 -3.629 1 68.25 740 GLU A CA 1
ATOM 5758 C C . GLU A 1 740 ? 44.312 37.562 -3.371 1 68.25 740 GLU A C 1
ATOM 5760 O O . GLU A 1 740 ? 43.375 36.938 -2.871 1 68.25 740 GLU A O 1
ATOM 5765 N N . ALA A 1 741 ? 44.188 38.812 -3.768 1 73.62 741 ALA A N 1
ATOM 5766 C CA . ALA A 1 741 ? 42.938 39.531 -3.654 1 73.62 741 ALA A CA 1
ATOM 5767 C C . ALA A 1 741 ? 41.844 38.938 -4.57 1 73.62 741 ALA A C 1
ATOM 5769 O O . ALA A 1 741 ? 40.688 38.875 -4.199 1 73.62 741 ALA A O 1
ATOM 5770 N N . GLY A 1 742 ? 42.281 38.5 -5.703 1 72.81 742 GLY A N 1
ATOM 5771 C CA . GLY A 1 742 ? 41.375 37.844 -6.637 1 72.81 742 GLY A CA 1
ATOM 5772 C C . GLY A 1 742 ? 40.812 36.531 -6.141 1 72.81 742 GLY A C 1
ATOM 5773 O O . GLY A 1 742 ? 39.625 36.25 -6.234 1 72.81 742 GLY A O 1
ATOM 5774 N N . ALA A 1 743 ? 41.656 35.75 -5.586 1 76.75 743 ALA A N 1
ATOM 5775 C CA . ALA A 1 743 ? 41.281 34.438 -5.055 1 76.75 743 ALA A CA 1
ATOM 5776 C C . ALA A 1 743 ? 40.344 34.594 -3.865 1 76.75 743 ALA A C 1
ATOM 5778 O O . ALA A 1 743 ? 39.375 33.812 -3.723 1 76.75 743 ALA A O 1
ATOM 5779 N N . GLN A 1 744 ? 40.562 35.625 -3.111 1 80.62 744 GLN A N 1
ATOM 5780 C CA . GLN A 1 744 ? 39.719 35.844 -1.938 1 80.62 744 GLN A CA 1
ATOM 5781 C C . GLN A 1 744 ? 38.344 36.344 -2.336 1 80.62 744 GLN A C 1
ATOM 5783 O O . GLN A 1 744 ? 37.344 36 -1.697 1 80.62 744 GLN A O 1
ATOM 5788 N N . ALA A 1 745 ? 38.25 37.156 -3.383 1 83.06 745 ALA A N 1
ATOM 5789 C CA . ALA A 1 745 ? 36.969 37.625 -3.891 1 83.06 745 ALA A CA 1
ATOM 5790 C C . ALA A 1 745 ? 36.125 36.5 -4.453 1 83.06 745 ALA A C 1
ATOM 5792 O O . ALA A 1 745 ? 34.906 36.438 -4.219 1 83.06 745 ALA A O 1
ATOM 5793 N N . GLU A 1 746 ? 36.75 35.625 -5.113 1 87.56 746 GLU A N 1
ATOM 5794 C CA . GLU A 1 746 ? 36.062 34.438 -5.645 1 87.56 746 GLU A CA 1
ATOM 5795 C C . GLU A 1 746 ? 35.625 33.531 -4.516 1 87.56 746 GLU A C 1
ATOM 5797 O O . GLU A 1 746 ? 34.531 32.938 -4.598 1 87.56 746 GLU A O 1
ATOM 5802 N N . ASP A 1 747 ? 36.344 33.469 -3.488 1 87 747 ASP A N 1
ATOM 5803 C CA . ASP A 1 747 ? 36.031 32.594 -2.365 1 87 747 ASP A CA 1
ATOM 5804 C C . ASP A 1 747 ? 34.781 33.062 -1.642 1 87 747 ASP A C 1
ATOM 5806 O O . ASP A 1 747 ? 34 32.25 -1.109 1 87 747 ASP A O 1
ATOM 5810 N N . GLU A 1 748 ? 34.562 34.281 -1.642 1 88.69 748 GLU A N 1
ATOM 5811 C CA . GLU A 1 748 ? 33.375 34.781 -0.99 1 88.69 748 GLU A CA 1
ATOM 5812 C C . GLU A 1 748 ? 32.094 34.406 -1.761 1 88.69 748 GLU A C 1
ATOM 5814 O O . GLU A 1 748 ? 31.062 34.125 -1.16 1 88.69 748 GLU A O 1
ATOM 5819 N N . VAL A 1 749 ? 32.219 34.438 -3.047 1 91.56 749 VAL A N 1
ATOM 5820 C CA . VAL A 1 749 ? 31.078 34.031 -3.861 1 91.56 749 VAL A CA 1
ATOM 5821 C C . VAL A 1 749 ? 30.859 32.531 -3.732 1 91.56 749 VAL A C 1
ATOM 5823 O O . VAL A 1 749 ? 29.719 32.062 -3.66 1 91.56 749 VAL A O 1
ATOM 5826 N N . TRP A 1 750 ? 31.969 31.828 -3.666 1 93.06 750 TRP A N 1
ATOM 5827 C CA . TRP A 1 750 ? 31.859 30.391 -3.459 1 93.06 750 TRP A CA 1
ATOM 5828 C C . TRP A 1 750 ? 31.25 30.078 -2.1 1 93.06 750 TRP A C 1
ATOM 5830 O O . TRP A 1 750 ? 30.516 29.094 -1.953 1 93.06 750 TRP A O 1
ATOM 5840 N N . GLU A 1 751 ? 31.562 30.844 -1.118 1 92.25 751 GLU A N 1
ATOM 5841 C CA . GLU A 1 751 ? 30.953 30.656 0.199 1 92.25 751 GLU A CA 1
ATOM 5842 C C . GLU A 1 751 ? 29.438 30.859 0.15 1 92.25 751 GLU A C 1
ATOM 5844 O O . GLU A 1 751 ? 28.688 30.109 0.777 1 92.25 751 GLU A O 1
ATOM 5849 N N . LEU A 1 752 ? 29.047 31.828 -0.602 1 92.56 752 LEU A N 1
ATOM 5850 C CA . LEU A 1 752 ? 27.609 32.062 -0.794 1 92.56 752 LEU A CA 1
ATOM 5851 C C . LEU A 1 752 ? 26.953 30.859 -1.473 1 92.56 752 LEU A C 1
ATOM 5853 O O . LEU A 1 752 ? 25.906 30.406 -1.035 1 92.56 752 LEU A O 1
ATOM 5857 N N . LEU A 1 753 ? 27.578 30.406 -2.506 1 94.62 753 LEU A N 1
ATOM 5858 C CA . LEU A 1 753 ? 27.031 29.281 -3.258 1 94.62 753 LEU A CA 1
ATOM 5859 C C . LEU A 1 753 ? 27.016 28.016 -2.408 1 94.62 753 LEU A C 1
ATOM 5861 O O . LEU A 1 753 ? 26.078 27.219 -2.494 1 94.62 753 LEU A O 1
ATOM 5865 N N . SER A 1 754 ? 28.031 27.812 -1.668 1 95.56 754 SER A N 1
ATOM 5866 C CA . SER A 1 754 ? 28.094 26.672 -0.768 1 95.56 754 SER A CA 1
ATOM 5867 C C . SER A 1 754 ? 26.938 26.703 0.239 1 95.56 754 SER A C 1
ATOM 5869 O O . SER A 1 754 ? 26.25 25.703 0.446 1 95.56 754 SER A O 1
ATOM 5871 N N . ASP A 1 755 ? 26.734 27.875 0.799 1 94.44 755 ASP A N 1
ATOM 5872 C CA . ASP A 1 755 ? 25.656 28.016 1.769 1 94.44 755 ASP A CA 1
ATOM 5873 C C . ASP A 1 755 ? 24.297 27.859 1.098 1 94.44 755 ASP A C 1
ATOM 5875 O O . ASP A 1 755 ? 23.375 27.25 1.661 1 94.44 755 ASP A O 1
ATOM 5879 N N . PHE A 1 756 ? 24.172 28.422 -0.094 1 94.06 756 PHE A N 1
ATOM 5880 C CA . PHE A 1 756 ? 22.906 28.344 -0.832 1 94.06 756 PHE A CA 1
ATOM 5881 C C . PHE A 1 756 ? 22.547 26.891 -1.119 1 94.06 756 PHE A C 1
ATOM 5883 O O . PHE A 1 756 ? 21.422 26.469 -0.837 1 94.06 756 PHE A O 1
ATOM 5890 N N . TRP A 1 757 ? 23.469 26.188 -1.636 1 96.69 757 TRP A N 1
ATOM 5891 C CA . TRP A 1 757 ? 23.172 24.812 -2.049 1 96.69 757 TRP A CA 1
ATOM 5892 C C . TRP A 1 757 ? 23.016 23.906 -0.836 1 96.69 757 TRP A C 1
ATOM 5894 O O . TRP A 1 757 ? 22.219 22.953 -0.87 1 96.69 757 TRP A O 1
ATOM 5904 N N . SER A 1 758 ? 23.734 24.109 0.199 1 96.25 758 SER A N 1
ATOM 5905 C CA . SER A 1 758 ? 23.547 23.328 1.422 1 96.25 758 SER A CA 1
ATOM 5906 C C . SER A 1 758 ? 22.141 23.531 1.991 1 96.25 758 SER A C 1
ATOM 5908 O O . SER A 1 758 ? 21.484 22.578 2.408 1 96.25 758 SER A O 1
ATOM 5910 N N . GLU A 1 759 ? 21.688 24.75 1.929 1 94.88 759 GLU A N 1
ATOM 5911 C CA . GLU A 1 759 ? 20.328 25.031 2.387 1 94.88 759 GLU A CA 1
ATOM 5912 C C . GLU A 1 759 ? 19.297 24.422 1.455 1 94.88 759 GLU A C 1
ATOM 5914 O O . GLU A 1 759 ? 18.266 23.891 1.913 1 94.88 759 GLU A O 1
ATOM 5919 N N . MET A 1 760 ? 19.578 24.5 0.241 1 94.25 760 MET A N 1
ATOM 5920 C CA . MET A 1 760 ? 18.641 23.984 -0.754 1 94.25 760 MET A CA 1
ATOM 5921 C C . MET A 1 760 ? 18.453 22.469 -0.599 1 94.25 760 MET A C 1
ATOM 5923 O O . MET A 1 760 ? 17.328 21.969 -0.634 1 94.25 760 MET A O 1
ATOM 5927 N N . VAL A 1 761 ? 19.516 21.75 -0.426 1 96.06 761 VAL A N 1
ATOM 5928 C CA . VAL A 1 761 ? 19.438 20.297 -0.319 1 96.06 761 VAL A CA 1
ATOM 5929 C C . VAL A 1 761 ? 18.656 19.922 0.938 1 96.06 761 VAL A C 1
ATOM 5931 O O . VAL A 1 761 ? 17.891 18.953 0.927 1 96.06 761 VAL A O 1
ATOM 5934 N N . LEU A 1 762 ? 18.844 20.656 2.01 1 95.88 762 LEU A N 1
ATOM 5935 C CA . LEU A 1 762 ? 18.109 20.406 3.242 1 95.88 762 LEU A CA 1
ATOM 5936 C C . LEU A 1 762 ? 16.625 20.734 3.059 1 95.88 762 LEU A C 1
ATOM 5938 O O . LEU A 1 762 ? 15.773 20.047 3.617 1 95.88 762 LEU A O 1
ATOM 5942 N N . TYR A 1 763 ? 16.359 21.75 2.262 1 93.94 763 TYR A N 1
ATOM 5943 C CA . TYR A 1 763 ? 14.992 22.156 1.983 1 93.94 763 TYR A CA 1
ATOM 5944 C C . TYR A 1 763 ? 14.281 21.094 1.143 1 93.94 763 TYR A C 1
ATOM 5946 O O . TYR A 1 763 ? 13.07 20.891 1.277 1 93.94 763 TYR A O 1
ATOM 5954 N N . LEU A 1 764 ? 14.992 20.391 0.341 1 94.44 764 LEU A N 1
ATOM 5955 C CA . LEU A 1 764 ? 14.438 19.406 -0.572 1 94.44 764 LEU A CA 1
ATOM 5956 C C . LEU A 1 764 ? 14.219 18.078 0.141 1 94.44 764 LEU A C 1
ATOM 5958 O O . LEU A 1 764 ? 13.422 17.25 -0.303 1 94.44 764 LEU A O 1
ATOM 5962 N N . ALA A 1 765 ? 14.789 17.797 1.203 1 94.75 765 ALA A N 1
ATOM 5963 C CA . ALA A 1 765 ? 14.906 16.469 1.812 1 94.75 765 ALA A CA 1
ATOM 5964 C C . ALA A 1 765 ? 13.586 16.031 2.426 1 94.75 765 ALA A C 1
ATOM 5966 O O . ALA A 1 765 ? 13.18 14.867 2.277 1 94.75 765 ALA A O 1
ATOM 5967 N N . PRO A 1 766 ? 12.867 16.938 3.1 1 92.19 766 PRO A N 1
ATOM 5968 C CA . PRO A 1 766 ? 11.602 16.469 3.668 1 92.19 766 PRO A CA 1
ATOM 5969 C C . PRO A 1 766 ? 10.586 16.078 2.598 1 92.19 766 PRO A C 1
ATOM 5971 O O . PRO A 1 766 ? 10.43 16.781 1.598 1 92.19 766 PRO A O 1
ATOM 5974 N N . SER A 1 767 ? 10.07 14.906 2.695 1 87.56 767 SER A N 1
ATOM 5975 C CA . SER A 1 767 ? 9.125 14.383 1.713 1 87.56 767 SER A CA 1
ATOM 5976 C C . SER A 1 767 ? 8.086 13.477 2.371 1 87.56 767 SER A C 1
ATOM 5978 O O . SER A 1 767 ? 8.391 12.781 3.34 1 87.56 767 SER A O 1
ATOM 5980 N N . ASP A 1 768 ? 6.887 13.516 1.852 1 79 768 ASP A N 1
ATOM 5981 C CA . ASP A 1 768 ? 5.832 12.625 2.338 1 79 768 ASP A CA 1
ATOM 5982 C C . ASP A 1 768 ? 5.715 11.383 1.464 1 79 768 ASP A C 1
ATOM 5984 O O . ASP A 1 768 ? 4.922 10.484 1.758 1 79 768 ASP A O 1
ATOM 5988 N N . ASN A 1 769 ? 6.527 11.383 0.426 1 79.88 769 ASN A N 1
ATOM 5989 C CA . ASN A 1 769 ? 6.527 10.211 -0.447 1 79.88 769 ASN A CA 1
ATOM 5990 C C . ASN A 1 769 ? 7.469 9.125 0.069 1 79.88 769 ASN A C 1
ATOM 5992 O O . ASN A 1 769 ? 8.578 8.969 -0.44 1 79.88 769 ASN A O 1
ATOM 5996 N N . VAL A 1 770 ? 7.035 8.312 0.969 1 83.69 770 VAL A N 1
ATOM 5997 C CA . VAL A 1 770 ? 7.836 7.297 1.649 1 83.69 770 VAL A CA 1
ATOM 5998 C C . VAL A 1 770 ? 8.18 6.168 0.677 1 83.69 770 VAL A C 1
ATOM 6000 O O . VAL A 1 770 ? 9.25 5.57 0.766 1 83.69 770 VAL A O 1
ATOM 6003 N N . LYS A 1 771 ? 7.379 5.934 -0.296 1 76.69 771 LYS A N 1
ATOM 6004 C CA . LYS A 1 771 ? 7.586 4.844 -1.243 1 76.69 771 LYS A CA 1
ATOM 6005 C C . LYS A 1 771 ? 8.844 5.07 -2.078 1 76.69 771 LYS A C 1
ATOM 6007 O O . LYS A 1 771 ? 9.594 4.129 -2.348 1 76.69 771 LYS A O 1
ATOM 6012 N N . VAL A 1 772 ? 9.031 6.25 -2.477 1 83.31 772 VAL A N 1
ATOM 6013 C CA . VAL A 1 772 ? 10.18 6.559 -3.322 1 83.31 772 VAL A CA 1
ATOM 6014 C C . VAL A 1 772 ? 11.469 6.355 -2.535 1 83.31 772 VAL A C 1
ATOM 6016 O O . VAL A 1 772 ? 12.484 5.93 -3.092 1 83.31 772 VAL A O 1
ATOM 6019 N N . HIS A 1 773 ? 11.383 6.594 -1.335 1 88.19 773 HIS A N 1
ATOM 6020 C CA . HIS A 1 773 ? 12.57 6.391 -0.504 1 88.19 773 HIS A CA 1
ATOM 6021 C C . HIS A 1 773 ? 12.852 4.906 -0.305 1 88.19 773 HIS A C 1
ATOM 6023 O O . HIS A 1 773 ? 14.016 4.492 -0.246 1 88.19 773 HIS A O 1
ATOM 6029 N N . ILE A 1 774 ? 11.828 4.094 -0.186 1 83.94 774 ILE A N 1
ATOM 6030 C CA . ILE A 1 774 ? 12.023 2.652 -0.081 1 83.94 774 ILE A CA 1
ATOM 6031 C C . ILE A 1 774 ? 12.656 2.121 -1.365 1 83.94 774 ILE A C 1
ATOM 6033 O O . ILE A 1 774 ? 13.547 1.274 -1.319 1 83.94 774 ILE A O 1
ATOM 6037 N N . GLU A 1 775 ? 12.25 2.691 -2.463 1 79.25 775 GLU A N 1
ATOM 6038 C CA . GLU A 1 775 ? 12.805 2.275 -3.746 1 79.25 775 GLU A CA 1
ATOM 6039 C C . GLU A 1 775 ? 14.258 2.736 -3.891 1 79.25 775 GLU A C 1
ATOM 6041 O O . GLU A 1 775 ? 15.078 2.031 -4.473 1 79.25 775 GLU A O 1
ATOM 6046 N N . ALA A 1 776 ? 14.492 3.883 -3.352 1 83.44 776 ALA A N 1
ATOM 6047 C CA . ALA A 1 776 ? 15.859 4.402 -3.41 1 83.44 776 ALA A CA 1
ATOM 6048 C C . ALA A 1 776 ? 16.812 3.539 -2.582 1 83.44 776 ALA A C 1
ATOM 6050 O O . ALA A 1 776 ? 17.984 3.398 -2.922 1 83.44 776 ALA A O 1
ATOM 6051 N N . LEU A 1 777 ? 16.281 2.939 -1.541 1 83.69 777 LEU A N 1
ATOM 6052 C CA . LEU A 1 777 ? 17.094 2.07 -0.703 1 83.69 777 LEU A CA 1
ATOM 6053 C C . LEU A 1 777 ? 17.516 0.818 -1.466 1 83.69 777 LEU A C 1
ATOM 6055 O O . LEU A 1 777 ? 18.609 0.283 -1.239 1 83.69 777 LEU A O 1
ATOM 6059 N N . GLN A 1 778 ? 16.672 0.449 -2.35 1 74.88 778 GLN A N 1
ATOM 6060 C CA . GLN A 1 778 ? 16.969 -0.747 -3.129 1 74.88 778 GLN A CA 1
ATOM 6061 C C . GLN A 1 778 ? 18.141 -0.504 -4.078 1 74.88 778 GLN A C 1
ATOM 6063 O O . GLN A 1 778 ? 18.922 -1.418 -4.359 1 74.88 778 GLN A O 1
ATOM 6068 N N . ARG A 1 779 ? 18.297 0.756 -4.52 1 71.25 779 ARG A N 1
ATOM 6069 C CA . ARG A 1 779 ? 19.328 1.103 -5.484 1 71.25 779 ARG A CA 1
ATOM 6070 C C . ARG A 1 779 ? 20.625 1.51 -4.781 1 71.25 779 ARG A C 1
ATOM 6072 O O . ARG A 1 779 ? 21.547 2.029 -5.414 1 71.25 779 ARG A O 1
ATOM 6079 N N . GLY A 1 780 ? 20.766 1.271 -3.545 1 73.75 780 GLY A N 1
ATOM 6080 C CA . GLY A 1 780 ? 21.969 1.602 -2.818 1 73.75 780 GLY A CA 1
ATOM 6081 C C . GLY A 1 780 ? 21.859 2.877 -2.006 1 73.75 780 GLY A C 1
ATOM 6082 O O . GLY A 1 780 ? 22.812 3.291 -1.347 1 73.75 780 GLY A O 1
ATOM 6083 N N . GLY A 1 781 ? 20.812 3.514 -2.061 1 75.19 781 GLY A N 1
ATOM 6084 C CA . GLY A 1 781 ? 20.578 4.691 -1.239 1 75.19 781 GLY A CA 1
ATOM 6085 C C . GLY A 1 781 ? 20.984 5.984 -1.921 1 75.19 781 GLY A C 1
ATOM 6086 O O . GLY A 1 781 ? 21.781 5.973 -2.863 1 75.19 781 GLY A O 1
ATOM 6087 N N . GLU A 1 782 ? 20.328 7.051 -1.696 1 85.25 782 GLU A N 1
ATOM 6088 C CA . GLU A 1 782 ? 20.578 8.414 -2.152 1 85.25 782 GLU A CA 1
ATOM 6089 C C . GLU A 1 782 ? 20.875 9.344 -0.976 1 85.25 782 GLU A C 1
ATOM 6091 O O . GLU A 1 782 ? 20.438 9.078 0.149 1 85.25 782 GLU A O 1
ATOM 6096 N N . LEU A 1 783 ? 21.734 10.305 -1.266 1 92.44 783 LEU A N 1
ATOM 6097 C CA . LEU A 1 783 ? 22.031 11.281 -0.23 1 92.44 783 LEU A CA 1
ATOM 6098 C C . LEU A 1 783 ? 20.766 11.906 0.325 1 92.44 783 LEU A C 1
ATOM 6100 O O . LEU A 1 783 ? 20.641 12.102 1.536 1 92.44 783 LEU A O 1
ATOM 6104 N N . ILE A 1 784 ? 19.844 12.148 -0.528 1 94.62 784 ILE A N 1
ATOM 6105 C CA . ILE A 1 784 ? 18.609 12.812 -0.104 1 94.62 784 ILE A CA 1
ATOM 6106 C C . ILE A 1 784 ? 17.844 11.914 0.863 1 94.62 784 ILE A C 1
ATOM 6108 O O . ILE A 1 784 ? 17.172 12.406 1.769 1 94.62 784 ILE A O 1
ATOM 6112 N N . THR A 1 785 ? 17.922 10.672 0.706 1 93.81 785 THR A N 1
ATOM 6113 C CA . THR A 1 785 ? 17.266 9.734 1.616 1 93.81 785 THR A CA 1
ATOM 6114 C C . THR A 1 785 ? 17.953 9.75 2.982 1 93.81 785 THR A C 1
ATOM 6116 O O . THR A 1 785 ? 17.281 9.617 4.012 1 93.81 785 THR A O 1
ATOM 6119 N N . LEU A 1 786 ? 19.281 9.891 2.963 1 95.25 786 LEU A N 1
ATOM 6120 C CA . LEU A 1 786 ? 20.016 10.031 4.215 1 95.25 786 LEU A CA 1
ATOM 6121 C C . LEU A 1 786 ? 19.578 11.289 4.961 1 95.25 786 LEU A C 1
ATOM 6123 O O . LEU A 1 786 ? 19.344 11.25 6.168 1 95.25 786 LEU A O 1
ATOM 6127 N N . LEU A 1 787 ? 19.484 12.336 4.188 1 96.31 787 LEU A N 1
ATOM 6128 C CA . LEU A 1 787 ? 19.109 13.609 4.797 1 96.31 787 LEU A CA 1
ATOM 6129 C C . LEU A 1 787 ? 17.656 13.57 5.262 1 96.31 787 LEU A C 1
ATOM 6131 O O . LEU A 1 787 ? 17.312 14.172 6.285 1 96.31 787 LEU A O 1
ATOM 6135 N N . TRP A 1 788 ? 16.812 12.883 4.477 1 95.69 788 TRP A N 1
ATOM 6136 C CA . TRP A 1 788 ? 15.406 12.695 4.852 1 95.69 788 TRP A CA 1
ATOM 6137 C C . TRP A 1 788 ? 15.297 12.023 6.215 1 95.69 788 TRP A C 1
ATOM 6139 O O . TRP A 1 788 ? 14.555 12.484 7.086 1 95.69 788 TRP A O 1
ATOM 6149 N N . ALA A 1 789 ? 16.078 10.969 6.441 1 95.94 789 ALA A N 1
ATOM 6150 C CA . ALA A 1 789 ? 16.078 10.258 7.715 1 95.94 789 ALA A CA 1
ATOM 6151 C C . ALA A 1 789 ? 16.641 11.133 8.836 1 95.94 789 ALA A C 1
ATOM 6153 O O . ALA A 1 789 ? 16.094 11.172 9.938 1 95.94 789 ALA A O 1
ATOM 6154 N N . LEU A 1 790 ? 17.688 11.789 8.531 1 96 790 LEU A N 1
ATOM 6155 C CA . LEU A 1 790 ? 18.344 12.656 9.508 1 96 790 LEU A CA 1
ATOM 6156 C C . LEU A 1 790 ? 17.375 13.75 9.984 1 96 790 LEU A C 1
ATOM 6158 O O . LEU A 1 790 ? 17.266 14 11.188 1 96 790 LEU A O 1
ATOM 6162 N N . LEU A 1 791 ? 16.703 14.391 9.094 1 95.62 791 LEU A N 1
ATOM 6163 C CA . LEU A 1 791 ? 15.781 15.477 9.438 1 95.62 791 LEU A CA 1
ATOM 6164 C C . LEU A 1 791 ? 14.586 14.953 10.227 1 95.62 791 LEU A C 1
ATOM 6166 O O . LEU A 1 791 ? 14.07 15.648 11.109 1 95.62 791 LEU A O 1
ATOM 6170 N N . LEU A 1 792 ? 14.125 13.773 9.883 1 95 792 LEU A N 1
ATOM 6171 C CA . LEU A 1 792 ? 13.023 13.18 10.641 1 95 792 LEU A CA 1
ATOM 6172 C C . LEU A 1 792 ? 13.406 13.008 12.102 1 95 792 LEU A C 1
ATOM 6174 O O . LEU A 1 792 ? 12.594 13.258 12.992 1 95 792 LEU A O 1
ATOM 6178 N N . HIS A 1 793 ? 14.617 12.578 12.328 1 94.88 793 HIS A N 1
ATOM 6179 C CA . HIS A 1 793 ? 15.094 12.414 13.695 1 94.88 793 HIS A CA 1
ATOM 6180 C C . HIS A 1 793 ? 15.258 13.758 14.391 1 94.88 793 HIS A C 1
ATOM 6182 O O . HIS A 1 793 ? 15.258 13.836 15.617 1 94.88 793 HIS A O 1
ATOM 6188 N N . ALA A 1 794 ? 15.414 14.828 13.562 1 93.75 794 ALA A N 1
ATOM 6189 C CA . ALA A 1 794 ? 15.531 16.172 14.117 1 93.75 794 ALA A CA 1
ATOM 6190 C C . ALA A 1 794 ? 14.156 16.797 14.352 1 93.75 794 ALA A C 1
ATOM 6192 O O . ALA A 1 794 ? 14.047 17.938 14.797 1 93.75 794 ALA A O 1
ATOM 6193 N N . GLY A 1 795 ? 13.109 16.062 14.023 1 91.94 795 GLY A N 1
ATOM 6194 C CA . GLY A 1 795 ? 11.758 16.531 14.25 1 91.94 795 GLY A CA 1
ATOM 6195 C C . GLY A 1 795 ? 11.219 17.375 13.102 1 91.94 795 GLY A C 1
ATOM 6196 O O . GLY A 1 795 ? 10.18 18.031 13.234 1 91.94 795 GLY A O 1
ATOM 6197 N N . ILE A 1 796 ? 11.93 17.391 11.969 1 92.5 796 ILE A N 1
ATOM 6198 C CA . ILE A 1 796 ? 11.492 18.141 10.797 1 92.5 796 ILE A CA 1
ATOM 6199 C C . ILE A 1 796 ? 10.828 17.188 9.797 1 92.5 796 ILE A C 1
ATOM 6201 O O . ILE A 1 796 ? 11.516 16.469 9.062 1 92.5 796 ILE A O 1
ATOM 6205 N N . THR A 1 797 ? 9.547 17.156 9.781 1 88.19 797 THR A N 1
ATOM 6206 C CA . THR A 1 797 ? 8.82 16.172 8.984 1 88.19 797 THR A CA 1
ATOM 6207 C C . THR A 1 797 ? 8.273 16.797 7.715 1 88.19 797 THR A C 1
ATOM 6209 O O . THR A 1 797 ? 7.938 16.094 6.758 1 88.19 797 THR A O 1
ATOM 6212 N N . SER A 1 798 ? 8.016 18.156 7.758 1 85.12 798 SER A N 1
ATOM 6213 C CA . SER A 1 798 ? 7.441 18.828 6.59 1 85.12 798 SER A CA 1
ATOM 6214 C C . SER A 1 798 ? 8.203 20.094 6.246 1 85.12 798 SER A C 1
ATOM 6216 O O . SER A 1 798 ? 8.922 20.641 7.082 1 85.12 798 SER A O 1
ATOM 6218 N N . ARG A 1 799 ? 8 20.391 5.016 1 82.94 799 ARG A N 1
ATOM 6219 C CA . ARG A 1 799 ? 8.57 21.656 4.551 1 82.94 799 ARG A CA 1
ATOM 6220 C C . ARG A 1 799 ? 7.762 22.844 5.074 1 82.94 799 ARG A C 1
ATOM 6222 O O . ARG A 1 799 ? 6.547 22.734 5.262 1 82.94 799 ARG A O 1
ATOM 6229 N N . PRO A 1 800 ? 8.422 23.766 5.504 1 67.94 800 PRO A N 1
ATOM 6230 C CA . PRO A 1 800 ? 7.66 24.938 5.938 1 67.94 800 PRO A CA 1
ATOM 6231 C C . PRO A 1 800 ? 6.684 25.438 4.871 1 67.94 800 PRO A C 1
ATOM 6233 O O . PRO A 1 800 ? 7.004 25.422 3.68 1 67.94 800 PRO A O 1
ATOM 6236 N N . VAL A 1 801 ? 5.32 25.047 5.156 1 54.53 801 VAL A N 1
ATOM 6237 C CA . VAL A 1 801 ? 4.277 25.453 4.219 1 54.53 801 VAL A CA 1
ATOM 6238 C C . VAL A 1 801 ? 4.414 26.953 3.908 1 54.53 801 VAL A C 1
ATOM 6240 O O . VAL A 1 801 ? 4.535 27.766 4.816 1 54.53 801 VAL A O 1
ATOM 6243 N N . GLU A 1 802 ? 4.969 27.328 2.959 1 42.97 802 GLU A N 1
ATOM 6244 C CA . GLU A 1 802 ? 4.77 28.734 2.586 1 42.97 802 GLU A CA 1
ATOM 6245 C C . GLU A 1 802 ? 3.295 29.109 2.639 1 42.97 802 GLU A C 1
ATOM 6247 O O . GLU A 1 802 ? 2.449 28.422 2.061 1 42.97 802 GLU A O 1
ATOM 6252 N N . TYR A 1 803 ? 2.717 29.469 3.828 1 33.25 803 TYR A N 1
ATOM 6253 C CA . TYR A 1 803 ? 1.428 30.156 3.811 1 33.25 803 TYR A CA 1
ATOM 6254 C C . TYR A 1 803 ? 1.241 30.938 2.518 1 33.25 803 TYR A C 1
ATOM 6256 O O . TYR A 1 803 ? 1.927 31.938 2.285 1 33.25 803 TYR A O 1
ATOM 6264 N N . ASN A 1 804 ? 1.166 30.5 1.542 1 32.38 804 ASN A N 1
ATOM 6265 C CA . ASN A 1 804 ? 0.589 31.422 0.568 1 32.38 804 ASN A CA 1
ATOM 6266 C C . ASN A 1 804 ? -0.497 32.281 1.193 1 32.38 804 ASN A C 1
ATOM 6268 O O . ASN A 1 804 ? -1.479 31.766 1.731 1 32.38 804 ASN A O 1
ATOM 6272 N N . PHE A 1 805 ? -0.21 33.438 1.744 1 27.66 805 PHE A N 1
ATOM 6273 C CA . PHE A 1 805 ? -0.921 34.656 2.104 1 27.66 805 PHE A CA 1
ATOM 6274 C C . PHE A 1 805 ? -2.172 34.844 1.252 1 27.66 805 PHE A C 1
ATOM 6276 O O . PHE A 1 805 ? -2.926 35.812 1.429 1 27.66 805 PHE A O 1
ATOM 6283 N N . ILE A 1 806 ? -2.383 34.219 0.191 1 29.92 806 ILE A N 1
ATOM 6284 C CA . ILE A 1 806 ? -3.566 34.719 -0.5 1 29.92 806 ILE A CA 1
ATOM 6285 C C . ILE A 1 806 ? -4.805 34.5 0.367 1 29.92 806 ILE A C 1
ATOM 6287 O O . ILE A 1 806 ? -5.691 35.344 0.427 1 29.92 806 ILE A O 1
ATOM 6291 N N . ALA A 1 807 ? -4.91 33.469 1.196 1 30.22 807 ALA A N 1
ATOM 6292 C CA . ALA A 1 807 ? -6.207 33.406 1.868 1 30.22 807 ALA A CA 1
ATOM 6293 C C . ALA A 1 807 ? -6.215 34.25 3.141 1 30.22 807 ALA A C 1
ATOM 6295 O O . ALA A 1 807 ? -7.246 34.812 3.506 1 30.22 807 ALA A O 1
ATOM 6296 N N . CYS A 1 808 ? -5.152 34.312 3.971 1 28.55 808 CYS A N 1
ATOM 6297 C CA . CYS A 1 808 ? -5.328 35.094 5.203 1 28.55 808 CYS A CA 1
ATOM 6298 C C . CYS A 1 808 ? -5.285 36.594 4.926 1 28.55 808 CYS A C 1
ATOM 6300 O O . CYS A 1 808 ? -5.586 37.406 5.809 1 28.55 808 CYS A O 1
ATOM 6302 N N . VAL A 1 809 ? -4.539 37.094 4.016 1 28.16 809 VAL A N 1
ATOM 6303 C CA . VAL A 1 809 ? -4.469 38.562 3.973 1 28.16 809 VAL A CA 1
ATOM 6304 C C . VAL A 1 809 ? -5.867 39.156 3.781 1 28.16 809 VAL A C 1
ATOM 6306 O O . VAL A 1 809 ? -6.156 40.25 4.242 1 28.16 809 VAL A O 1
ATOM 6309 N N . ARG A 1 810 ? -6.789 38.594 3.068 1 30.17 810 ARG A N 1
ATOM 6310 C CA . ARG A 1 810 ? -7.969 39.438 2.949 1 30.17 810 ARG A CA 1
ATOM 6311 C C . ARG A 1 810 ? -8.742 39.5 4.262 1 30.17 810 ARG A C 1
ATOM 6313 O O . ARG A 1 810 ? -9.703 40.25 4.391 1 30.17 810 ARG A O 1
ATOM 6320 N N . LEU A 1 811 ? -8.461 38.562 5.234 1 26.39 811 LEU A N 1
ATOM 6321 C CA . LEU A 1 811 ? -9.336 38.781 6.375 1 26.39 811 LEU A CA 1
ATOM 6322 C C . LEU A 1 811 ? -8.836 39.969 7.215 1 26.39 811 LEU A C 1
ATOM 6324 O O . LEU A 1 811 ? -9.602 40.562 7.977 1 26.39 811 LEU A O 1
ATOM 6328 N N . SER A 1 812 ? -7.629 40.25 7.336 1 25.55 812 SER A N 1
ATOM 6329 C CA . SER A 1 812 ? -7.32 41.219 8.383 1 25.55 812 SER A CA 1
ATOM 6330 C C . SER A 1 812 ? -7.605 42.656 7.918 1 25.55 812 SER A C 1
ATOM 6332 O O . SER A 1 812 ? -7.477 43.594 8.695 1 25.55 812 SER A O 1
ATOM 6334 N N . THR A 1 813 ? -7.59 43.031 6.758 1 25.48 813 THR A N 1
ATOM 6335 C CA . THR A 1 813 ? -7.684 44.469 6.562 1 25.48 813 THR A CA 1
ATOM 6336 C C . THR A 1 813 ? -9.117 44.938 6.766 1 25.48 813 THR A C 1
ATOM 6338 O O . THR A 1 813 ? -9.695 45.594 5.887 1 25.48 813 THR A O 1
ATOM 6341 N N . GLY A 1 814 ? -9.977 44.281 7.617 1 25.08 814 GLY A N 1
ATOM 6342 C CA . GLY A 1 814 ? -11.055 45.125 8.086 1 25.08 814 GLY A CA 1
ATOM 6343 C C . GLY A 1 814 ? -10.562 46.312 8.883 1 25.08 814 GLY A C 1
ATOM 6344 O O . GLY A 1 814 ? -9.602 46.219 9.648 1 25.08 814 GLY A O 1
ATOM 6345 N N . ASP A 1 815 ? -10.719 47.562 8.438 1 25.53 815 ASP A N 1
ATOM 6346 C CA . ASP A 1 815 ? -10.594 48.875 9.055 1 25.53 815 ASP A CA 1
ATOM 6347 C C . ASP A 1 815 ? -11.312 48.938 10.398 1 25.53 815 ASP A C 1
ATOM 6349 O O . ASP A 1 815 ? -12.469 48.5 10.5 1 25.53 815 ASP A O 1
ATOM 6353 N N . PRO A 1 816 ? -10.766 49.062 11.57 1 28.09 816 PRO A N 1
ATOM 6354 C CA . PRO A 1 816 ? -11.422 49.469 12.82 1 28.09 816 PRO A CA 1
ATOM 6355 C C . PRO A 1 816 ? -12.344 50.656 12.664 1 28.09 816 PRO A C 1
ATOM 6357 O O . PRO A 1 816 ? -13.32 50.812 13.406 1 28.09 816 PRO A O 1
ATOM 6360 N N . ASP A 1 817 ? -12 51.688 11.859 1 25.89 817 ASP A N 1
ATOM 6361 C CA . ASP A 1 817 ? -12.727 52.969 11.914 1 25.89 817 ASP A CA 1
ATOM 6362 C C . ASP A 1 817 ? -14.141 52.812 11.367 1 25.89 817 ASP A C 1
ATOM 6364 O O . ASP A 1 817 ? -14.984 53.688 11.539 1 25.89 817 ASP A O 1
ATOM 6368 N N . ALA A 1 818 ? -14.445 51.938 10.461 1 24.36 818 ALA A N 1
ATOM 6369 C CA . ALA A 1 818 ? -15.82 52.156 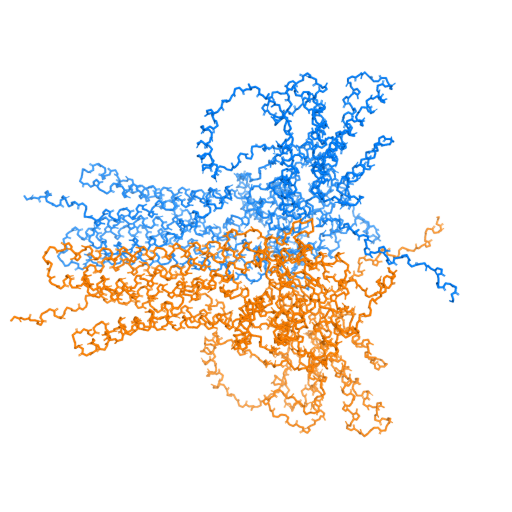10.008 1 24.36 818 ALA A CA 1
ATOM 6370 C C . ALA A 1 818 ? -16.812 51.656 11.047 1 24.36 818 ALA A C 1
ATOM 6372 O O . ALA A 1 818 ? -18.031 51.75 10.836 1 24.36 818 ALA A O 1
ATOM 6373 N N . ILE A 1 819 ? -16.516 50.875 12.125 1 24.02 819 ILE A N 1
ATOM 6374 C CA . ILE A 1 819 ? -17.547 50.844 13.156 1 24.02 819 ILE A CA 1
ATOM 6375 C C . ILE A 1 819 ? -17.516 52.125 13.969 1 24.02 819 ILE A C 1
ATOM 6377 O O . ILE A 1 819 ? -18.328 52.312 14.875 1 24.02 819 ILE A O 1
ATOM 6381 N N . ALA A 1 820 ? -16.516 53 13.906 1 22.86 820 ALA A N 1
ATOM 6382 C CA . ALA A 1 820 ? -16.797 54.188 14.727 1 22.86 820 ALA A CA 1
ATOM 6383 C C . ALA A 1 820 ? -17.875 55.062 14.07 1 22.86 820 ALA A C 1
ATOM 6385 O O . ALA A 1 820 ? -18.516 55.875 14.742 1 22.86 820 ALA A O 1
ATOM 6386 N N . HIS A 1 821 ? -17.938 55.25 12.758 1 21.3 821 HIS A N 1
ATOM 6387 C CA . HIS A 1 821 ? -18.812 56.375 12.492 1 21.3 821 HIS A CA 1
ATOM 6388 C C . HIS A 1 821 ? -20.281 55.938 12.508 1 21.3 821 HIS A C 1
ATOM 6390 O O . HIS A 1 821 ? -21.172 56.781 12.695 1 21.3 821 HIS A O 1
ATOM 6396 N N . HIS A 1 822 ? -20.844 54.906 11.922 1 21.25 822 HIS A N 1
ATOM 6397 C CA . HIS A 1 822 ? -22.25 55.094 12.234 1 21.25 822 HIS A CA 1
ATOM 6398 C C . HIS A 1 822 ? -22.609 54.531 13.602 1 21.25 822 HIS A C 1
ATOM 6400 O O . HIS A 1 822 ? -22.094 53.469 13.977 1 21.25 822 HIS A O 1
ATOM 6406 N N . MET B 1 1 ? -15.094 -66.5 -36.125 1 21.44 1 MET B N 1
ATOM 6407 C CA . MET B 1 1 ? -14.023 -65.562 -35.719 1 21.44 1 MET B CA 1
ATOM 6408 C C . MET B 1 1 ? -14.5 -64.688 -34.594 1 21.44 1 MET B C 1
ATOM 6410 O O . MET B 1 1 ? -15.609 -64.125 -34.625 1 21.44 1 MET B O 1
ATOM 6414 N N . ASP B 1 2 ? -13.938 -64.875 -33.344 1 24.44 2 ASP B N 1
ATOM 6415 C CA . ASP B 1 2 ? -14.203 -64.562 -31.969 1 24.44 2 ASP B CA 1
ATOM 6416 C C . ASP B 1 2 ? -14.117 -63.031 -31.781 1 24.44 2 ASP B C 1
ATOM 6418 O O . ASP B 1 2 ? -13.023 -62.438 -31.797 1 24.44 2 ASP B O 1
ATOM 6422 N N . THR B 1 3 ? -15.016 -62.281 -32.281 1 27.91 3 THR B N 1
ATOM 6423 C CA . THR B 1 3 ? -15.25 -60.844 -32.156 1 27.91 3 THR B CA 1
ATOM 6424 C C . THR B 1 3 ? -15.32 -60.469 -30.688 1 27.91 3 THR B C 1
ATOM 6426 O O . THR B 1 3 ? -15.469 -59.281 -30.359 1 27.91 3 THR B O 1
ATOM 6429 N N . THR B 1 4 ? -15.602 -61.469 -29.828 1 29.64 4 THR B N 1
ATOM 6430 C CA . THR B 1 4 ? -15.797 -61.156 -28.422 1 29.64 4 THR B CA 1
ATOM 6431 C C . THR B 1 4 ? -14.484 -60.75 -27.766 1 29.64 4 THR B C 1
ATOM 6433 O O . THR B 1 4 ? -14.469 -60.281 -26.625 1 29.64 4 THR B O 1
ATOM 6436 N N . ALA B 1 5 ? -13.359 -61.312 -28.266 1 32.03 5 ALA B N 1
ATOM 6437 C CA . ALA B 1 5 ? -12.094 -61.062 -27.594 1 32.03 5 ALA B CA 1
ATOM 6438 C C . ALA B 1 5 ? -11.75 -59.594 -27.578 1 32.03 5 ALA B C 1
ATOM 6440 O O . ALA B 1 5 ? -10.883 -59.125 -26.812 1 32.03 5 ALA B O 1
ATOM 6441 N N . ALA B 1 6 ? -12.195 -58.875 -28.656 1 31.34 6 ALA B N 1
ATOM 6442 C CA . ALA B 1 6 ? -11.672 -57.531 -28.828 1 31.34 6 ALA B CA 1
ATOM 6443 C C . ALA B 1 6 ? -12.188 -56.594 -27.734 1 31.34 6 ALA B C 1
ATOM 6445 O O . ALA B 1 6 ? -11.609 -55.531 -27.484 1 31.34 6 ALA B O 1
ATOM 6446 N N . ILE B 1 7 ? -13.445 -56.906 -27.297 1 32.97 7 ILE B N 1
ATOM 6447 C CA . ILE B 1 7 ? -14.133 -55.875 -26.516 1 32.97 7 ILE B CA 1
ATOM 6448 C C . ILE B 1 7 ? -13.703 -55.969 -25.062 1 32.97 7 ILE B C 1
ATOM 6450 O O . ILE B 1 7 ? -14.086 -55.125 -24.25 1 32.97 7 ILE B O 1
ATOM 6454 N N . SER B 1 8 ? -13.359 -57.156 -24.609 1 32.5 8 SER B N 1
ATOM 6455 C CA . SER B 1 8 ? -13.273 -57.219 -23.156 1 32.5 8 SER B CA 1
ATOM 6456 C C . SER B 1 8 ? -12.109 -56.406 -22.625 1 32.5 8 SER B C 1
ATOM 6458 O O . SER B 1 8 ? -11.547 -56.719 -21.578 1 32.5 8 SER B O 1
ATOM 6460 N N . SER B 1 9 ? -11.461 -55.625 -23.438 1 35.5 9 SER B N 1
ATOM 6461 C CA . SER B 1 9 ? -10.242 -55.094 -22.828 1 35.5 9 SER B CA 1
ATOM 6462 C C . SER B 1 9 ? -10.555 -54.312 -21.562 1 35.5 9 SER B C 1
ATOM 6464 O O . SER B 1 9 ? -11.383 -53.406 -21.578 1 35.5 9 SER B O 1
ATOM 6466 N N . LYS B 1 10 ? -10.586 -54.906 -20.406 1 43.34 10 LYS B N 1
ATOM 6467 C CA . LYS B 1 10 ? -10.547 -54.312 -19.078 1 43.34 10 LYS B CA 1
ATOM 6468 C C . LYS B 1 10 ? -9.828 -52.969 -19.078 1 43.34 10 LYS B C 1
ATOM 6470 O O . LYS B 1 10 ? -8.742 -52.844 -19.656 1 43.34 10 LYS B O 1
ATOM 6475 N N . PRO B 1 11 ? -10.617 -51.969 -18.984 1 48.16 11 PRO B N 1
ATOM 6476 C CA . PRO B 1 11 ? -9.875 -50.719 -18.906 1 48.16 11 PRO B CA 1
ATOM 6477 C C . PRO B 1 11 ? -8.594 -50.812 -18.078 1 48.16 11 PRO B C 1
ATOM 6479 O O . PRO B 1 11 ? -8.617 -51.375 -16.969 1 48.16 11 PRO B O 1
ATOM 6482 N N . GLY B 1 12 ? -7.441 -50.906 -18.781 1 54.47 12 GLY B N 1
ATOM 6483 C CA . GLY B 1 12 ? -6.156 -51.031 -18.109 1 54.47 12 GLY B CA 1
ATOM 6484 C C . GLY B 1 12 ? -5.969 -50 -17 1 54.47 12 GLY B C 1
ATOM 6485 O O . GLY B 1 12 ? -6.672 -49 -16.938 1 54.47 12 GLY B O 1
ATOM 6486 N N . LYS B 1 13 ? -5.457 -50.406 -15.789 1 61.59 13 LYS B N 1
ATOM 6487 C CA . LYS B 1 13 ? -5.117 -49.625 -14.625 1 61.59 13 LYS B CA 1
ATOM 6488 C C . LYS B 1 13 ? -4.695 -48.219 -15.031 1 61.59 13 LYS B C 1
ATOM 6490 O O . LYS B 1 13 ? -5.012 -47.219 -14.344 1 61.59 13 LYS B O 1
ATOM 6495 N N . ARG B 1 14 ? -4.27 -48.188 -16.203 1 65.19 14 ARG B N 1
ATOM 6496 C CA . ARG B 1 14 ? -3.809 -46.906 -16.688 1 65.19 14 ARG B CA 1
ATOM 6497 C C . ARG B 1 14 ? -4.98 -46.031 -17.141 1 65.19 14 ARG B C 1
ATOM 6499 O O . ARG B 1 14 ? -4.973 -44.812 -16.953 1 65.19 14 ARG B O 1
ATOM 6506 N N . GLU B 1 15 ? -5.988 -46.656 -17.625 1 62.28 15 GLU B N 1
ATOM 6507 C CA . GLU B 1 15 ? -7.16 -45.906 -18.094 1 62.28 15 GLU B CA 1
ATOM 6508 C C . GLU B 1 15 ? -7.965 -45.375 -16.906 1 62.28 15 GLU B C 1
ATOM 6510 O O . GLU B 1 15 ? -8.461 -44.25 -16.953 1 62.28 15 GLU B O 1
ATOM 6515 N N . ILE B 1 16 ? -7.969 -46.125 -15.883 1 65.5 16 ILE B N 1
ATOM 6516 C CA . ILE B 1 16 ? -8.703 -45.688 -14.695 1 65.5 16 ILE B CA 1
ATOM 6517 C C . ILE B 1 16 ? -7.984 -44.5 -14.039 1 65.5 16 ILE B C 1
ATOM 6519 O O . ILE B 1 16 ? -8.625 -43.531 -13.609 1 65.5 16 ILE B O 1
ATOM 6523 N N . ARG B 1 17 ? -6.711 -44.594 -13.984 1 68.19 17 ARG B N 1
ATOM 6524 C CA . ARG B 1 17 ? -5.938 -43.5 -13.383 1 68.19 17 ARG B CA 1
ATOM 6525 C C . ARG B 1 17 ? -6.082 -42.219 -14.188 1 68.19 17 ARG B C 1
ATOM 6527 O O . ARG B 1 17 ? -6.207 -41.125 -13.617 1 68.19 17 ARG B O 1
ATOM 6534 N N . ALA B 1 18 ? -6.113 -42.438 -15.461 1 65.5 18 ALA B N 1
ATOM 6535 C CA . ALA B 1 18 ? -6.262 -41.25 -16.312 1 65.5 18 ALA B CA 1
ATOM 6536 C C . ALA B 1 18 ? -7.629 -40.594 -16.125 1 65.5 18 ALA B C 1
ATOM 6538 O O . ALA B 1 18 ? -7.742 -39.375 -16.062 1 65.5 18 ALA B O 1
ATOM 6539 N N . THR B 1 19 ? -8.672 -41.469 -15.891 1 65.75 19 THR B N 1
ATOM 6540 C CA . THR B 1 19 ? -10.023 -40.938 -15.719 1 65.75 19 THR B CA 1
ATOM 6541 C C . THR B 1 19 ? -10.164 -40.219 -14.375 1 65.75 19 THR B C 1
ATOM 6543 O O . THR B 1 19 ? -10.828 -39.188 -14.281 1 65.75 19 THR B O 1
ATOM 6546 N N . ILE B 1 20 ? -9.445 -40.719 -13.406 1 71.69 20 ILE B N 1
ATOM 6547 C CA . ILE B 1 20 ? -9.523 -40.125 -12.086 1 71.69 20 ILE B CA 1
ATOM 6548 C C . ILE B 1 20 ? -8.797 -38.781 -12.086 1 71.69 20 ILE B C 1
ATOM 6550 O O . ILE B 1 20 ? -9.289 -37.781 -11.523 1 71.69 20 ILE B O 1
ATOM 6554 N N . LEU B 1 21 ? -7.723 -38.719 -12.758 1 73.62 21 LEU B N 1
ATOM 6555 C CA . LEU B 1 21 ? -6.945 -37.5 -12.797 1 73.62 21 LEU B CA 1
ATOM 6556 C C . LEU B 1 21 ? -7.664 -36.438 -13.609 1 73.62 21 LEU B C 1
ATOM 6558 O O . LEU B 1 21 ? -7.656 -35.25 -13.234 1 73.62 21 LEU B O 1
ATOM 6562 N N . LEU B 1 22 ? -8.383 -36.906 -14.562 1 70.38 22 LEU B N 1
ATOM 6563 C CA . LEU B 1 22 ? -9.125 -35.938 -15.383 1 70.38 22 LEU B CA 1
ATOM 6564 C C . LEU B 1 22 ? -10.352 -35.438 -14.633 1 70.38 22 LEU B C 1
ATOM 6566 O O . LEU B 1 22 ? -10.703 -34.25 -14.75 1 70.38 22 LEU B O 1
ATOM 6570 N N . ALA B 1 23 ? -10.922 -36.344 -13.891 1 73.12 23 ALA B N 1
ATOM 6571 C CA . ALA B 1 23 ? -12.062 -35.906 -13.086 1 73.12 23 ALA B CA 1
ATOM 6572 C C . ALA B 1 23 ? -11.633 -34.906 -12.008 1 73.12 23 ALA B C 1
ATOM 6574 O O . ALA B 1 23 ? -12.344 -33.938 -11.734 1 73.12 23 ALA B O 1
ATOM 6575 N N . ALA B 1 24 ? -10.477 -35.094 -11.547 1 75.69 24 ALA B N 1
ATOM 6576 C CA . ALA B 1 24 ? -9.977 -34.188 -10.508 1 75.69 24 ALA B CA 1
ATOM 6577 C C . ALA B 1 24 ? -9.727 -32.781 -11.062 1 75.69 24 ALA B C 1
ATOM 6579 O O . ALA B 1 24 ? -10.055 -31.797 -10.414 1 75.69 24 ALA B O 1
ATOM 6580 N N . VAL B 1 25 ? -9.328 -32.75 -12.266 1 75 25 VAL B N 1
ATOM 6581 C CA . VAL B 1 25 ? -9.047 -31.453 -12.875 1 75 25 VAL B CA 1
ATOM 6582 C C . VAL B 1 25 ? -10.359 -30.781 -13.305 1 75 25 VAL B C 1
ATOM 6584 O O . VAL B 1 25 ? -10.508 -29.562 -13.203 1 75 25 VAL B O 1
ATOM 6587 N N . ALA B 1 26 ? -11.289 -31.672 -13.672 1 73.75 26 ALA B N 1
ATOM 6588 C CA . ALA B 1 26 ? -12.562 -31.141 -14.148 1 73.75 26 ALA B CA 1
ATOM 6589 C C . ALA B 1 26 ? -13.359 -30.516 -13.008 1 73.75 26 ALA B C 1
ATOM 6591 O O . ALA B 1 26 ? -14.023 -29.484 -13.195 1 73.75 26 ALA B O 1
ATOM 6592 N N . PHE B 1 27 ? -13.211 -31.094 -11.891 1 75.31 27 PHE B N 1
ATOM 6593 C CA . PHE B 1 27 ? -13.984 -30.578 -10.766 1 75.31 27 PHE B CA 1
ATOM 6594 C C . PHE B 1 27 ? -13.258 -29.406 -10.102 1 75.31 27 PHE B C 1
ATOM 6596 O O . PHE B 1 27 ? -13.844 -28.672 -9.305 1 75.31 27 PHE B O 1
ATOM 6603 N N . HIS B 1 28 ? -12.133 -29.219 -10.516 1 76.44 28 HIS B N 1
ATOM 6604 C CA . HIS B 1 28 ? -11.336 -28.172 -9.883 1 76.44 28 HIS B CA 1
ATOM 6605 C C . HIS B 1 28 ? -11.844 -26.781 -10.242 1 76.44 28 HIS B C 1
ATOM 6607 O O . HIS B 1 28 ? -11.977 -25.922 -9.367 1 76.44 28 HIS B O 1
ATOM 6613 N N . ALA B 1 29 ? -12.18 -26.609 -11.43 1 69.44 29 ALA B N 1
ATOM 6614 C CA . ALA B 1 29 ? -12.523 -25.266 -11.875 1 69.44 29 ALA B CA 1
ATOM 6615 C C . ALA B 1 29 ? -13.875 -24.828 -11.305 1 69.44 29 ALA B C 1
ATOM 6617 O O . ALA B 1 29 ? -13.984 -23.734 -10.734 1 69.44 29 ALA B O 1
ATOM 6618 N N . PRO B 1 30 ? -14.922 -25.734 -11.391 1 67.31 30 PRO B N 1
ATOM 6619 C CA . PRO B 1 30 ? -16.172 -25.344 -10.742 1 67.31 30 PRO B CA 1
ATOM 6620 C C . PRO B 1 30 ? -16.031 -25.141 -9.234 1 67.31 30 PRO B C 1
ATOM 6622 O O . PRO B 1 30 ? -16.672 -24.25 -8.664 1 67.31 30 PRO B O 1
ATOM 6625 N N . LEU B 1 31 ? -15.172 -25.922 -8.703 1 75.88 31 LEU B N 1
ATOM 6626 C CA . LEU B 1 31 ? -14.93 -25.766 -7.273 1 75.88 31 LEU B CA 1
ATOM 6627 C C . LEU B 1 31 ? -14.297 -24.406 -6.977 1 75.88 31 LEU B C 1
ATOM 6629 O O . LEU B 1 31 ? -14.672 -23.75 -6.004 1 75.88 31 LEU B O 1
ATOM 6633 N N . LEU B 1 32 ? -13.453 -24.016 -7.824 1 75.06 32 LEU B N 1
ATOM 6634 C CA . LEU B 1 32 ? -12.797 -22.719 -7.633 1 75.06 32 LEU B CA 1
ATOM 6635 C C . LEU B 1 32 ? -13.789 -21.578 -7.801 1 75.06 32 LEU B C 1
ATOM 6637 O O . LEU B 1 32 ? -13.742 -20.594 -7.059 1 75.06 32 LEU B O 1
ATOM 6641 N N . LEU B 1 33 ? -14.727 -21.766 -8.719 1 70.12 33 LEU B N 1
ATOM 6642 C CA . LEU B 1 33 ? -15.711 -20.719 -8.961 1 70.12 33 LEU B CA 1
ATOM 6643 C C . LEU B 1 33 ? -16.672 -20.594 -7.777 1 70.12 33 LEU B C 1
ATOM 6645 O O . LEU B 1 33 ? -17.016 -19.484 -7.371 1 70.12 33 LEU B O 1
ATOM 6649 N N . VAL B 1 34 ? -17.031 -21.703 -7.281 1 72.81 34 VAL B N 1
ATOM 6650 C CA . VAL B 1 34 ? -17.953 -21.703 -6.152 1 72.81 34 VAL B CA 1
ATOM 6651 C C . VAL B 1 34 ? -17.25 -21.141 -4.914 1 72.81 34 VAL B C 1
ATOM 6653 O O . VAL B 1 34 ? -17.828 -20.312 -4.195 1 72.81 34 VAL B O 1
ATOM 6656 N N . LEU B 1 35 ? -16.047 -21.531 -4.762 1 74.5 35 LEU B N 1
ATOM 6657 C CA . LEU B 1 35 ? -15.305 -21.078 -3.59 1 74.5 35 LEU B CA 1
ATOM 6658 C C . LEU B 1 35 ? -15.008 -19.578 -3.686 1 74.5 35 LEU B C 1
ATOM 6660 O O . LEU B 1 35 ? -15.055 -18.875 -2.68 1 74.5 35 LEU B O 1
ATOM 6664 N N . SER B 1 36 ? -14.734 -19.188 -4.848 1 70.69 36 SER B N 1
ATOM 6665 C CA . SER B 1 36 ? -14.438 -17.766 -5.039 1 70.69 36 SER B CA 1
ATOM 6666 C C . SER B 1 36 ? -15.672 -16.906 -4.793 1 70.69 36 SER B C 1
ATOM 6668 O O . SER B 1 36 ? -15.578 -15.836 -4.203 1 70.69 36 SER B O 1
ATOM 6670 N N . SER B 1 37 ? -16.812 -17.375 -5.238 1 65.12 37 SER B N 1
ATOM 6671 C CA . SER B 1 37 ? -18.062 -16.641 -5.027 1 65.12 37 SER B CA 1
ATOM 6672 C C . SER B 1 37 ? -18.438 -16.594 -3.551 1 65.12 37 SER B C 1
ATOM 6674 O O . SER B 1 37 ? -18.922 -15.57 -3.059 1 65.12 37 SER B O 1
ATOM 6676 N N . ARG B 1 38 ? -18.094 -17.625 -2.943 1 64.81 38 ARG B N 1
ATOM 6677 C CA . ARG B 1 38 ? -18.406 -17.688 -1.517 1 64.81 38 ARG B CA 1
ATOM 6678 C C . ARG B 1 38 ? -17.469 -16.781 -0.718 1 64.81 38 ARG B C 1
ATOM 6680 O O . ARG B 1 38 ? -17.891 -16.172 0.266 1 64.81 38 ARG B O 1
ATOM 6687 N N . GLN B 1 39 ? -16.312 -16.75 -1.171 1 66.25 39 GLN B N 1
ATOM 6688 C CA . GLN B 1 39 ? -15.328 -15.953 -0.443 1 66.25 39 GLN B CA 1
ATOM 6689 C C . GLN B 1 39 ? -15.594 -14.461 -0.626 1 66.25 39 GLN B C 1
ATOM 6691 O O . GLN B 1 39 ? -15.344 -13.664 0.282 1 66.25 39 GLN B O 1
ATOM 6696 N N . ARG B 1 40 ? -16.047 -14.125 -1.621 1 61.25 40 ARG B N 1
ATOM 6697 C CA . ARG B 1 40 ? -16.375 -12.719 -1.845 1 61.25 40 ARG B CA 1
ATOM 6698 C C . ARG B 1 40 ? -17.469 -12.258 -0.887 1 61.25 40 ARG B C 1
ATOM 6700 O O . ARG B 1 40 ? -17.469 -11.102 -0.456 1 61.25 40 ARG B O 1
ATOM 6707 N N . ARG B 1 41 ? -18.234 -13.242 -0.411 1 57.22 41 ARG B N 1
ATOM 6708 C CA . ARG B 1 41 ? -19.359 -12.891 0.462 1 57.22 41 ARG B CA 1
ATOM 6709 C C . ARG B 1 41 ? -18.938 -12.969 1.93 1 57.22 41 ARG B C 1
ATOM 6711 O O . ARG B 1 41 ? -19.438 -12.203 2.758 1 57.22 41 ARG B O 1
ATOM 6718 N N . GLY B 1 42 ? -18.141 -14.047 2.279 1 55.97 42 GLY B N 1
ATOM 6719 C CA . GLY B 1 42 ? -17.953 -14.297 3.699 1 55.97 42 GLY B CA 1
ATOM 6720 C C . GLY B 1 42 ? -16.578 -13.898 4.191 1 55.97 42 GLY B C 1
ATOM 6721 O O . GLY B 1 42 ? -16.344 -13.773 5.398 1 55.97 42 GLY B O 1
ATOM 6722 N N . ALA B 1 43 ? -15.766 -13.211 3.711 1 58.47 43 ALA B N 1
ATOM 6723 C CA . ALA B 1 43 ? -14.414 -12.766 4.043 1 58.47 43 ALA B CA 1
ATOM 6724 C C . ALA B 1 43 ? -13.758 -13.719 5.031 1 58.47 43 ALA B C 1
ATOM 6726 O O . ALA B 1 43 ? -13.062 -13.289 5.957 1 58.47 43 ALA B O 1
ATOM 6727 N N . ASN B 1 44 ? -14.062 -15.117 5.168 1 59.59 44 ASN B N 1
ATOM 6728 C CA . ASN B 1 44 ? -13.438 -16.031 6.121 1 59.59 44 ASN B CA 1
ATOM 6729 C C . ASN B 1 44 ? -12 -16.359 5.727 1 59.59 44 ASN B C 1
ATOM 6731 O O . ASN B 1 44 ? -11.719 -16.656 4.562 1 59.59 44 ASN B O 1
ATOM 6735 N N . PRO B 1 45 ? -11.086 -16.25 6.621 1 66.25 45 PRO B N 1
ATOM 6736 C CA . PRO B 1 45 ? -9.68 -16.516 6.305 1 66.25 45 PRO B CA 1
ATOM 6737 C C . PRO B 1 45 ? -9.43 -17.969 5.93 1 66.25 45 PRO B C 1
ATOM 6739 O O . PRO B 1 45 ? -8.57 -18.266 5.098 1 66.25 45 PRO B O 1
ATOM 6742 N N . VAL B 1 46 ? -10.227 -18.875 6.547 1 69.12 46 VAL B N 1
ATOM 6743 C CA . VAL B 1 46 ? -10.055 -20.297 6.227 1 69.12 46 VAL B CA 1
ATOM 6744 C C . VAL B 1 46 ? -10.523 -20.562 4.801 1 69.12 46 VAL B C 1
ATOM 6746 O O . VAL B 1 46 ? -9.898 -21.328 4.066 1 69.12 46 VAL B O 1
ATOM 6749 N N . GLY B 1 47 ? -11.633 -19.875 4.523 1 68.62 47 GLY B N 1
ATOM 6750 C CA . GLY B 1 47 ? -12.109 -20.016 3.156 1 68.62 47 GLY B CA 1
ATOM 6751 C C . GLY B 1 47 ? -11.133 -19.469 2.127 1 68.62 47 GLY B C 1
ATOM 6752 O O . GLY B 1 47 ? -10.969 -20.047 1.056 1 68.62 47 GLY B O 1
ATOM 6753 N N . ARG B 1 48 ? -10.445 -18.609 2.52 1 72.69 48 ARG B N 1
ATOM 6754 C CA . ARG B 1 48 ? -9.453 -18.031 1.618 1 72.69 48 ARG B CA 1
ATOM 6755 C C . ARG B 1 48 ? -8.258 -18.953 1.448 1 72.69 48 ARG B C 1
ATOM 6757 O O . ARG B 1 48 ? -7.738 -19.109 0.342 1 72.69 48 ARG B O 1
ATOM 6764 N N . PHE B 1 49 ? -7.941 -19.562 2.508 1 71.75 49 PHE B N 1
ATOM 6765 C CA . PHE B 1 49 ? -6.836 -20.516 2.438 1 71.75 49 PHE B CA 1
ATOM 6766 C C . PHE B 1 49 ? -7.199 -21.703 1.553 1 71.75 49 PHE B C 1
ATOM 6768 O O . PHE B 1 49 ? -6.375 -22.172 0.768 1 71.75 49 PHE B O 1
ATOM 6775 N N . LEU B 1 50 ? -8.352 -22.062 1.688 1 73.56 50 LEU B N 1
ATOM 6776 C CA . LEU B 1 50 ? -8.805 -23.188 0.864 1 73.56 50 LEU B CA 1
ATOM 6777 C C . LEU B 1 50 ? -8.859 -22.781 -0.607 1 73.56 50 LEU B C 1
ATOM 6779 O O . LEU B 1 50 ? -8.492 -23.562 -1.482 1 73.56 50 LEU B O 1
ATOM 6783 N N . LEU B 1 51 ? -9.266 -21.609 -0.811 1 76.25 51 LEU B N 1
ATOM 6784 C CA . LEU B 1 51 ? -9.352 -21.125 -2.186 1 76.25 51 LEU B CA 1
ATOM 6785 C C . LEU B 1 51 ? -7.969 -21 -2.807 1 76.25 51 LEU B C 1
ATOM 6787 O O . LEU B 1 51 ? -7.754 -21.422 -3.947 1 76.25 51 LEU B O 1
ATOM 6791 N N . TRP B 1 52 ? -7.074 -20.625 -2.082 1 74.25 52 TRP B N 1
ATOM 6792 C CA . TRP B 1 52 ? -5.715 -20.453 -2.586 1 74.25 52 TRP B CA 1
ATOM 6793 C C . TRP B 1 52 ? -5.043 -21.797 -2.803 1 74.25 52 TRP B C 1
ATOM 6795 O O . TRP B 1 52 ? -4.305 -21.984 -3.773 1 74.25 52 TRP B O 1
ATOM 6805 N N . SER B 1 53 ? -5.316 -22.734 -1.945 1 73.25 53 SER B N 1
ATOM 6806 C CA . SER B 1 53 ? -4.734 -24.062 -2.068 1 73.25 53 SER B CA 1
ATOM 6807 C C . SER B 1 53 ? -5.266 -24.781 -3.301 1 73.25 53 SER B C 1
ATOM 6809 O O . SER B 1 53 ? -4.504 -25.406 -4.039 1 73.25 53 SER B O 1
ATOM 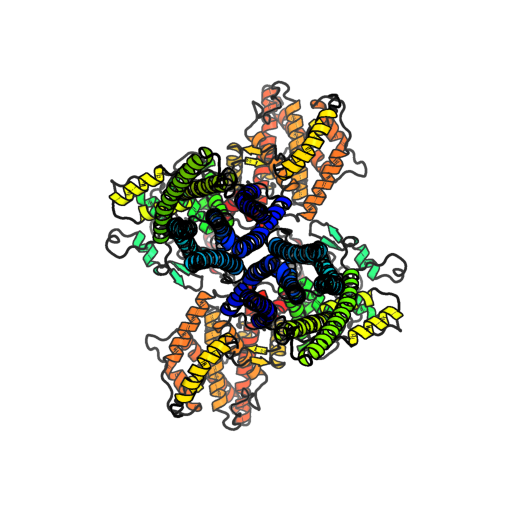6811 N N . VAL B 1 54 ? -6.488 -24.562 -3.475 1 76.5 54 VAL B N 1
ATOM 6812 C CA . VAL B 1 54 ? -7.09 -25.219 -4.625 1 76.5 54 VAL B CA 1
ATOM 6813 C C . VAL B 1 54 ? -6.621 -24.562 -5.914 1 76.5 54 VAL B C 1
ATOM 6815 O O . VAL B 1 54 ? -6.363 -25.234 -6.914 1 76.5 54 VAL B O 1
ATOM 6818 N N . SER B 1 55 ? -6.414 -23.266 -5.824 1 77 55 SER B N 1
ATOM 6819 C CA . SER B 1 55 ? -5.957 -22.547 -7.012 1 77 55 SER B CA 1
ATOM 6820 C C . SER B 1 55 ? -4.504 -22.875 -7.328 1 77 55 SER B C 1
ATOM 6822 O O . SER B 1 55 ? -4.133 -23.031 -8.5 1 77 55 SER B O 1
ATOM 6824 N N . ALA B 1 56 ? -3.75 -23.109 -6.391 1 76 56 ALA B N 1
ATOM 6825 C CA . ALA B 1 56 ? -2.332 -23.406 -6.586 1 76 56 ALA B CA 1
ATOM 6826 C C . ALA B 1 56 ? -2.137 -24.828 -7.094 1 76 56 ALA B C 1
ATOM 6828 O O . ALA B 1 56 ? -1.164 -25.125 -7.797 1 76 56 ALA B O 1
ATOM 6829 N N . ALA B 1 57 ? -3.066 -25.688 -6.824 1 77.31 57 ALA B N 1
ATOM 6830 C CA . ALA B 1 57 ? -2.932 -27.109 -7.184 1 77.31 57 ALA B CA 1
ATOM 6831 C C . ALA B 1 57 ? -3.369 -27.344 -8.625 1 77.31 57 ALA B C 1
ATOM 6833 O O . ALA B 1 57 ? -3.07 -28.391 -9.203 1 77.31 57 ALA B O 1
ATOM 6834 N N . TYR B 1 58 ? -3.924 -26.344 -9.219 1 78.44 58 TYR B N 1
ATOM 6835 C CA . TYR B 1 58 ? -4.5 -26.562 -10.539 1 78.44 58 TYR B CA 1
ATOM 6836 C C . TYR B 1 58 ? -3.41 -26.812 -11.578 1 78.44 58 TYR B C 1
ATOM 6838 O O . TYR B 1 58 ? -3.465 -27.781 -12.328 1 78.44 58 TYR B O 1
ATOM 6846 N N . PHE B 1 59 ? -2.416 -26 -11.562 1 76.88 59 PHE B N 1
ATOM 6847 C CA . PHE B 1 59 ? -1.457 -26.062 -12.656 1 76.88 59 PHE B CA 1
ATOM 6848 C C . PHE B 1 59 ? -0.566 -27.281 -12.531 1 76.88 59 PHE B C 1
ATOM 6850 O O . PHE B 1 59 ? -0.329 -28 -13.508 1 76.88 59 PHE B O 1
ATOM 6857 N N . PRO B 1 60 ? -0.19 -27.531 -11.328 1 76.81 60 PRO B N 1
ATOM 6858 C CA . PRO B 1 60 ? 0.561 -28.781 -11.219 1 76.81 60 PRO B CA 1
ATOM 6859 C C . PRO B 1 60 ? -0.287 -30.016 -11.555 1 76.81 60 PRO B C 1
ATOM 6861 O O . PRO B 1 60 ? 0.208 -30.953 -12.172 1 76.81 60 PRO B O 1
ATOM 6864 N N . LEU B 1 61 ? -1.479 -29.969 -11.203 1 77.38 61 LEU B N 1
ATOM 6865 C CA . LEU B 1 61 ? -2.357 -31.094 -11.5 1 77.38 61 LEU B CA 1
ATOM 6866 C C . LEU B 1 61 ? -2.617 -31.203 -13 1 77.38 61 LEU B C 1
ATOM 6868 O O . LEU B 1 61 ? -2.557 -32.281 -13.57 1 77.38 61 LEU B O 1
ATOM 6872 N N . MET B 1 62 ? -2.832 -30.094 -13.586 1 79.12 62 MET B N 1
ATOM 6873 C CA . MET B 1 62 ? -3.094 -30.078 -15.023 1 79.12 62 MET B CA 1
ATOM 6874 C C . MET B 1 62 ? -1.858 -30.5 -15.805 1 79.12 62 MET B C 1
ATOM 6876 O O . MET B 1 62 ? -1.964 -31.266 -16.766 1 79.12 62 MET B O 1
ATOM 6880 N N . THR B 1 63 ? -0.771 -30.047 -15.336 1 76.69 63 THR B N 1
ATOM 6881 C CA . THR B 1 63 ? 0.468 -30.422 -16 1 76.69 63 THR B CA 1
ATOM 6882 C C . THR B 1 63 ? 0.74 -31.906 -15.844 1 76.69 63 THR B C 1
ATOM 6884 O O . THR B 1 63 ? 1.19 -32.562 -16.781 1 76.69 63 THR B O 1
ATOM 6887 N N . SER B 1 64 ? 0.412 -32.406 -14.734 1 76.5 64 SER B N 1
ATOM 6888 C CA . SER B 1 64 ? 0.62 -33.844 -14.492 1 76.5 64 SER B CA 1
ATOM 6889 C C . SER B 1 64 ? -0.314 -34.688 -15.352 1 76.5 64 SER B C 1
ATOM 6891 O O . SER B 1 64 ? 0.097 -35.719 -15.898 1 76.5 64 SER B O 1
ATOM 6893 N N . VAL B 1 65 ? -1.479 -34.25 -15.43 1 74.75 65 VAL B N 1
ATOM 6894 C CA . VAL B 1 65 ? -2.457 -35 -16.203 1 74.75 65 VAL B CA 1
ATOM 6895 C C . VAL B 1 65 ? -2.078 -34.969 -17.688 1 74.75 65 VAL B C 1
ATOM 6897 O O . VAL B 1 65 ? -2.09 -36 -18.359 1 74.75 65 VAL B O 1
ATOM 6900 N N . LEU B 1 66 ? -1.633 -33.844 -18.188 1 75.88 66 LEU B N 1
ATOM 6901 C CA . LEU B 1 66 ? -1.298 -33.719 -19.609 1 75.88 66 LEU B CA 1
ATOM 6902 C C . LEU B 1 66 ? -0.019 -34.469 -19.938 1 75.88 66 LEU B C 1
ATOM 6904 O O . LEU B 1 66 ? 0.104 -35.031 -21.031 1 75.88 66 LEU B O 1
ATOM 6908 N N . SER B 1 67 ? 0.862 -34.469 -19 1 73.75 67 SER B N 1
ATOM 6909 C CA . SER B 1 67 ? 2.092 -35.219 -19.219 1 73.75 67 SER B CA 1
ATOM 6910 C C . SER B 1 67 ? 1.834 -36.719 -19.188 1 73.75 67 SER B C 1
ATOM 6912 O O . SER B 1 67 ? 2.424 -37.469 -19.969 1 73.75 67 SER B O 1
ATOM 6914 N N . TYR B 1 68 ? 0.921 -37.094 -18.344 1 70.75 68 TYR B N 1
ATOM 6915 C CA . TYR B 1 68 ? 0.544 -38.5 -18.297 1 70.75 68 TYR B CA 1
ATOM 6916 C C . TYR B 1 68 ? -0.161 -38.938 -19.578 1 70.75 68 TYR B C 1
ATOM 6918 O O . TYR B 1 68 ? 0.076 -40.031 -20.094 1 70.75 68 TYR B O 1
ATOM 6926 N N . LEU B 1 69 ? -0.922 -38.031 -20.016 1 68.75 69 LEU B N 1
ATOM 6927 C CA . LEU B 1 69 ? -1.691 -38.375 -21.219 1 68.75 69 LEU B CA 1
ATOM 6928 C C . LEU B 1 69 ? -0.781 -38.469 -22.438 1 68.75 69 LEU B C 1
ATOM 6930 O O . LEU B 1 69 ? -1.077 -39.219 -23.375 1 68.75 69 LEU B O 1
ATOM 6934 N N . THR B 1 70 ? 0.288 -37.719 -22.406 1 64.62 70 THR B N 1
ATOM 6935 C CA . THR B 1 70 ? 1.232 -37.781 -23.516 1 64.62 70 THR B CA 1
ATOM 6936 C C . THR B 1 70 ? 1.802 -39.219 -23.641 1 64.62 70 THR B C 1
ATOM 6938 O O . THR B 1 70 ? 2.113 -39.656 -24.75 1 64.62 70 THR B O 1
ATOM 6941 N N . THR B 1 71 ? 1.863 -39.844 -22.531 1 61.22 71 THR B N 1
ATOM 6942 C CA . THR B 1 71 ? 2.436 -41.188 -22.578 1 61.22 71 THR B CA 1
ATOM 6943 C C . THR B 1 71 ? 1.354 -42.25 -22.844 1 61.22 71 THR B C 1
ATOM 6945 O O . THR B 1 71 ? 1.634 -43.312 -23.406 1 61.22 71 THR B O 1
ATOM 6948 N N . TYR B 1 72 ? 0.194 -41.812 -22.359 1 60.06 72 TYR B N 1
ATOM 6949 C CA . TYR B 1 72 ? -0.886 -42.781 -22.438 1 60.06 72 TYR B CA 1
ATOM 6950 C C . TYR B 1 72 ? -1.601 -42.688 -23.781 1 60.06 72 TYR B C 1
ATOM 6952 O O . TYR B 1 72 ? -2.064 -43.719 -24.312 1 60.06 72 TYR B O 1
ATOM 6960 N N . ILE B 1 73 ? -1.751 -41.531 -24.406 1 57.5 73 ILE B N 1
ATOM 6961 C CA . ILE B 1 73 ? -2.639 -41.25 -25.516 1 57.5 73 ILE B CA 1
ATOM 6962 C C . ILE B 1 73 ? -2.258 -42.094 -26.719 1 57.5 73 ILE B C 1
ATOM 6964 O O . ILE B 1 73 ? -3.127 -42.656 -27.391 1 57.5 73 ILE B O 1
ATOM 6968 N N . PRO B 1 74 ? -0.864 -42.25 -26.891 1 55.41 74 PRO B N 1
ATOM 6969 C CA . PRO B 1 74 ? -0.609 -43.062 -28.094 1 55.41 74 PRO B CA 1
ATOM 6970 C C . PRO B 1 74 ? -1.177 -44.469 -28 1 55.41 74 PRO B C 1
ATOM 6972 O O . PRO B 1 74 ? -1.467 -45.094 -29.031 1 55.41 74 PRO B O 1
ATOM 6975 N N . SER B 1 75 ? -1.476 -44.969 -26.719 1 53.34 75 SER B N 1
ATOM 6976 C CA . SER B 1 75 ? -1.976 -46.312 -26.609 1 53.34 75 SER B CA 1
ATOM 6977 C C . SER B 1 75 ? -3.49 -46.344 -26.438 1 53.34 75 SER B C 1
ATOM 6979 O O . SER B 1 75 ? -4.121 -47.406 -26.578 1 53.34 75 SER B O 1
ATOM 6981 N N . ALA B 1 76 ? -4.078 -45.281 -26.047 1 56.47 76 ALA B N 1
ATOM 6982 C CA . ALA B 1 76 ? -5.469 -45.312 -25.609 1 56.47 76 ALA B CA 1
ATOM 6983 C C . ALA B 1 76 ? -6.422 -45.031 -26.766 1 56.47 76 ALA B C 1
ATOM 6985 O O . ALA B 1 76 ? -7.629 -45.25 -26.656 1 56.47 76 ALA B O 1
ATOM 6986 N N . GLY B 1 77 ? -5.992 -44.938 -27.969 1 52.09 77 GLY B N 1
ATOM 6987 C CA . GLY B 1 77 ? -6.82 -44.781 -29.141 1 52.09 77 GLY B CA 1
ATOM 6988 C C . GLY B 1 77 ? -7.797 -43.625 -29.031 1 52.09 77 GLY B C 1
ATOM 6989 O O . GLY B 1 77 ? -7.398 -42.5 -28.75 1 52.09 77 GLY B O 1
ATOM 6990 N N . ALA B 1 78 ? -9.219 -43.875 -29.156 1 55.97 78 ALA B N 1
ATOM 6991 C CA . ALA B 1 78 ? -10.359 -42.969 -29.203 1 55.97 78 ALA B CA 1
ATOM 6992 C C . ALA B 1 78 ? -10.57 -42.281 -27.875 1 55.97 78 ALA B C 1
ATOM 6994 O O . ALA B 1 78 ? -11.047 -41.125 -27.828 1 55.97 78 ALA B O 1
ATOM 6995 N N . GLN B 1 79 ? -10.18 -42.812 -26.828 1 60.97 79 GLN B N 1
ATOM 6996 C CA . GLN B 1 79 ? -10.391 -42.25 -25.5 1 60.97 79 GLN B CA 1
ATOM 6997 C C . GLN B 1 79 ? -9.469 -41.062 -25.25 1 60.97 79 GLN B C 1
ATOM 6999 O O . GLN B 1 79 ? -9.797 -40.156 -24.469 1 60.97 79 GLN B O 1
ATOM 7004 N N . ALA B 1 80 ? -8.469 -41.062 -26.062 1 61.19 80 ALA B N 1
ATOM 7005 C CA . ALA B 1 80 ? -7.508 -39.969 -25.922 1 61.19 80 ALA B CA 1
ATOM 7006 C C . ALA B 1 80 ? -8.102 -38.625 -26.391 1 61.19 80 ALA B C 1
ATOM 7008 O O . ALA B 1 80 ? -7.855 -37.594 -25.781 1 61.19 80 ALA B O 1
ATOM 7009 N N . THR B 1 81 ? -9.047 -38.75 -27.359 1 61.75 81 THR B N 1
ATOM 7010 C CA . THR B 1 81 ? -9.656 -37.562 -27.906 1 61.75 81 THR B CA 1
ATOM 7011 C C . THR B 1 81 ? -10.625 -36.938 -26.906 1 61.75 81 THR B C 1
ATOM 7013 O O . THR B 1 81 ? -10.68 -35.719 -26.766 1 61.75 81 THR B O 1
ATOM 7016 N N . GLY B 1 82 ? -11.344 -37.781 -26.219 1 66.62 82 GLY B N 1
ATOM 7017 C CA . GLY B 1 82 ? -12.273 -37.281 -25.203 1 66.62 82 GLY B CA 1
ATOM 7018 C C . GLY B 1 82 ? -11.57 -36.594 -24.062 1 66.62 82 GLY B C 1
ATOM 7019 O O . GLY B 1 82 ? -12.039 -35.531 -23.578 1 66.62 82 GLY B O 1
ATOM 7020 N N . VAL B 1 83 ? -10.453 -37.031 -23.781 1 69.94 83 VAL B N 1
ATOM 7021 C CA . VAL B 1 83 ? -9.695 -36.469 -22.672 1 69.94 83 VAL B CA 1
ATOM 7022 C C . VAL B 1 83 ? -9.133 -35.094 -23.094 1 69.94 83 VAL B C 1
ATOM 7024 O O . VAL B 1 83 ? -9.117 -34.156 -22.297 1 69.94 83 VAL B O 1
ATOM 7027 N N . LEU B 1 84 ? -8.742 -35 -24.266 1 69.25 84 LEU B N 1
ATOM 7028 C CA . LEU B 1 84 ? -8.18 -33.75 -24.734 1 69.25 84 LEU B CA 1
ATOM 7029 C C . LEU B 1 84 ? -9.25 -32.656 -24.781 1 69.25 84 LEU B C 1
ATOM 7031 O O . LEU B 1 84 ? -8.992 -31.5 -24.453 1 69.25 84 LEU B O 1
ATOM 7035 N N . VAL B 1 85 ? -10.453 -33.031 -25.156 1 72.69 85 VAL B N 1
ATOM 7036 C CA . VAL B 1 85 ? -11.555 -32.094 -25.188 1 72.69 85 VAL B CA 1
ATOM 7037 C C . VAL B 1 85 ? -11.867 -31.594 -23.766 1 72.69 85 VAL B C 1
ATOM 7039 O O . VAL B 1 85 ? -12.102 -30.406 -23.547 1 72.69 85 VAL B O 1
ATOM 7042 N N . LEU B 1 86 ? -11.797 -32.469 -22.891 1 75.69 86 LEU B N 1
ATOM 7043 C CA . LEU B 1 86 ? -12.07 -32.125 -21.5 1 75.69 86 LEU B CA 1
ATOM 7044 C C . LEU B 1 86 ? -11.023 -31.172 -20.969 1 75.69 86 LEU B C 1
ATOM 7046 O O . LEU B 1 86 ? -11.352 -30.219 -20.266 1 75.69 86 LEU B O 1
ATOM 7050 N N . VAL B 1 87 ? -9.82 -31.359 -21.312 1 74.06 87 VAL B N 1
ATOM 7051 C CA . VAL B 1 87 ? -8.727 -30.5 -20.844 1 74.06 87 VAL B CA 1
ATOM 7052 C C . VAL B 1 87 ? -8.883 -29.094 -21.422 1 74.06 87 VAL B C 1
ATOM 7054 O O . VAL B 1 87 ? -8.664 -28.109 -20.719 1 74.06 87 VAL B O 1
ATOM 7057 N N . ILE B 1 88 ? -9.312 -29.047 -22.562 1 75.62 88 ILE B N 1
ATOM 7058 C CA . ILE B 1 88 ? -9.461 -27.734 -23.203 1 75.62 88 ILE B CA 1
ATOM 7059 C C . ILE B 1 88 ? -10.617 -26.984 -22.547 1 75.62 88 ILE B C 1
ATOM 7061 O O . ILE B 1 88 ? -10.516 -25.781 -22.297 1 75.62 88 ILE B O 1
ATOM 7065 N N . LEU B 1 89 ? -11.664 -27.703 -22.266 1 79.06 89 LEU B N 1
ATOM 7066 C CA . LEU B 1 89 ? -12.812 -27.062 -21.641 1 79.06 89 LEU B CA 1
ATOM 7067 C C . LEU B 1 89 ? -12.469 -26.578 -20.234 1 79.06 89 LEU B C 1
ATOM 7069 O O . LEU B 1 89 ? -12.914 -25.516 -19.797 1 79.06 89 LEU B O 1
ATOM 7073 N N . VAL B 1 90 ? -11.656 -27.312 -19.562 1 78.12 90 VAL B N 1
ATOM 7074 C CA . VAL B 1 90 ? -11.219 -26.922 -18.219 1 78.12 90 VAL B CA 1
ATOM 7075 C C . VAL B 1 90 ? -10.305 -25.703 -18.328 1 78.12 90 VAL B C 1
ATOM 7077 O O . VAL B 1 90 ? -10.367 -24.797 -17.5 1 78.12 90 VAL B O 1
ATOM 7080 N N . GLN B 1 91 ? -9.531 -25.672 -19.312 1 76.81 91 GLN B N 1
ATOM 7081 C CA . GLN B 1 91 ? -8.633 -24.531 -19.5 1 76.81 91 GLN B CA 1
ATOM 7082 C C . GLN B 1 91 ? -9.398 -23.266 -19.828 1 76.81 91 GLN B C 1
ATOM 7084 O O . GLN B 1 91 ? -8.992 -22.172 -19.438 1 76.81 91 GLN B O 1
ATOM 7089 N N . PHE B 1 92 ? -10.492 -23.469 -20.438 1 77.94 92 PHE B N 1
ATOM 7090 C CA . PHE B 1 92 ? -11.344 -22.312 -20.719 1 77.94 92 PHE B CA 1
ATOM 7091 C C . PHE B 1 92 ? -11.898 -21.734 -19.422 1 77.94 92 PHE B C 1
ATOM 7093 O O . PHE B 1 92 ? -11.922 -20.516 -19.234 1 77.94 92 PHE B O 1
ATOM 7100 N N . LEU B 1 93 ? -12.25 -22.547 -18.672 1 77 93 LEU B N 1
ATOM 7101 C CA . LEU B 1 93 ? -12.82 -22.109 -17.406 1 77 93 LEU B CA 1
ATOM 7102 C C . LEU B 1 93 ? -11.75 -21.453 -16.531 1 77 93 LEU B C 1
ATOM 7104 O O . LEU B 1 93 ? -12 -20.422 -15.898 1 77 93 LEU B O 1
ATOM 7108 N N . ARG B 1 94 ? -10.586 -21.953 -16.531 1 76.81 94 ARG B N 1
ATOM 7109 C CA . ARG B 1 94 ? -9.492 -21.422 -15.727 1 76.81 94 ARG B CA 1
ATOM 7110 C C . ARG B 1 94 ? -9.008 -20.078 -16.281 1 76.81 94 ARG B C 1
ATOM 7112 O O . ARG B 1 94 ? -8.68 -19.172 -15.516 1 76.81 94 ARG B O 1
ATOM 7119 N N . ALA B 1 95 ? -8.938 -20.062 -17.484 1 74.81 95 ALA B N 1
ATOM 7120 C CA . ALA B 1 95 ? -8.5 -18.812 -18.109 1 74.81 95 ALA B CA 1
ATOM 7121 C C . ALA B 1 95 ? -9.445 -17.672 -17.781 1 74.81 95 ALA B C 1
ATOM 7123 O O . ALA B 1 95 ? -9.016 -16.531 -17.562 1 74.81 95 ALA B O 1
ATOM 7124 N N . LYS B 1 96 ? -10.688 -17.984 -17.688 1 75.12 96 LYS B N 1
ATOM 7125 C CA . LYS B 1 96 ? -11.656 -16.953 -17.328 1 75.12 96 LYS B CA 1
ATOM 7126 C C . LYS B 1 96 ? -11.469 -16.516 -15.883 1 75.12 96 LYS B C 1
ATOM 7128 O O . LYS B 1 96 ? -11.539 -15.312 -15.578 1 75.12 96 LYS B O 1
ATOM 7133 N N . ALA B 1 97 ? -11.203 -17.406 -15.055 1 72.44 97 ALA B N 1
ATOM 7134 C CA . ALA B 1 97 ? -11.008 -17.078 -13.641 1 72.44 97 ALA B CA 1
ATOM 7135 C C . ALA B 1 97 ? -9.719 -16.281 -13.438 1 72.44 97 ALA B C 1
ATOM 7137 O O . ALA B 1 97 ? -9.695 -15.328 -12.664 1 72.44 97 ALA B O 1
ATOM 7138 N N . ASP B 1 98 ? -8.703 -16.641 -14.102 1 71.5 98 ASP B N 1
ATOM 7139 C CA . ASP B 1 98 ? -7.426 -15.945 -13.977 1 71.5 98 ASP B CA 1
ATOM 7140 C C . ASP B 1 98 ? -7.516 -14.531 -14.531 1 71.5 98 ASP B C 1
ATOM 7142 O O . ASP B 1 98 ? -6.941 -13.594 -13.969 1 71.5 98 ASP B O 1
ATOM 7146 N N . MET B 1 99 ? -8.242 -14.453 -15.539 1 71.19 99 MET B N 1
ATOM 7147 C CA . MET B 1 99 ? -8.383 -13.133 -16.141 1 71.19 99 MET B CA 1
ATOM 7148 C C . MET B 1 99 ? -9.172 -12.195 -15.234 1 71.19 99 MET B C 1
ATOM 7150 O O . MET B 1 99 ? -8.867 -11.008 -15.148 1 71.19 99 MET B O 1
ATOM 7154 N N . ALA B 1 100 ? -10.117 -12.719 -14.602 1 71.19 100 ALA B N 1
ATOM 7155 C CA . ALA B 1 100 ? -10.875 -11.898 -13.656 1 71.19 100 ALA B CA 1
ATOM 7156 C C . ALA B 1 100 ? -9.984 -11.445 -12.5 1 71.19 100 ALA B C 1
ATOM 7158 O O . ALA B 1 100 ? -10.055 -10.289 -12.07 1 71.19 100 ALA B O 1
ATOM 7159 N N . ALA B 1 101 ? -9.148 -12.281 -12.109 1 68.88 101 ALA B N 1
ATOM 7160 C CA . ALA B 1 101 ? -8.242 -11.953 -11.008 1 68.88 101 ALA B CA 1
ATOM 7161 C C . ALA B 1 101 ? -7.191 -10.938 -11.453 1 68.88 101 ALA B C 1
ATOM 7163 O O . ALA B 1 101 ? -6.848 -10.016 -10.711 1 68.88 101 ALA B O 1
ATOM 7164 N N . MET B 1 102 ? -6.785 -11.109 -12.664 1 67.19 102 MET B N 1
ATOM 7165 C CA . MET B 1 102 ? -5.766 -10.211 -13.203 1 67.19 102 MET B CA 1
ATOM 7166 C C . MET B 1 102 ? -6.344 -8.82 -13.438 1 67.19 102 MET B C 1
ATOM 7168 O O . MET B 1 102 ? -5.66 -7.816 -13.227 1 67.19 102 MET B O 1
ATOM 7172 N N . ALA B 1 103 ? -7.516 -8.836 -13.789 1 67.31 103 ALA B N 1
ATOM 7173 C CA . ALA B 1 103 ? -8.164 -7.559 -14.055 1 67.31 103 ALA B CA 1
ATOM 7174 C C . ALA B 1 103 ? -8.32 -6.742 -12.773 1 67.31 103 ALA B C 1
ATOM 7176 O O . ALA B 1 103 ? -8.102 -5.527 -12.773 1 67.31 103 ALA B O 1
ATOM 7177 N N . VAL B 1 104 ? -8.617 -7.402 -11.758 1 66.94 104 VAL B N 1
ATOM 7178 C CA . VAL B 1 104 ? -8.789 -6.707 -10.484 1 66.94 104 VAL B CA 1
ATOM 7179 C C . VAL B 1 104 ? -7.426 -6.254 -9.953 1 66.94 104 VAL B C 1
ATOM 7181 O O . VAL B 1 104 ? -7.289 -5.133 -9.469 1 66.94 104 VAL B O 1
ATOM 7184 N N . ALA B 1 105 ? -6.422 -7.059 -10.148 1 62.78 105 ALA B N 1
ATOM 7185 C CA . ALA B 1 105 ? -5.09 -6.738 -9.641 1 62.78 105 ALA B CA 1
ATOM 7186 C C . ALA B 1 105 ? -4.465 -5.594 -10.438 1 62.78 105 ALA B C 1
ATOM 7188 O O . ALA B 1 105 ? -3.709 -4.789 -9.891 1 62.78 105 ALA B O 1
ATOM 7189 N N . ALA B 1 106 ? -4.805 -5.527 -11.68 1 60.69 106 ALA B N 1
ATOM 7190 C CA . ALA B 1 106 ? -4.223 -4.516 -12.555 1 60.69 106 ALA B CA 1
ATOM 7191 C C . ALA B 1 106 ? -4.762 -3.127 -12.227 1 60.69 106 ALA B C 1
ATOM 7193 O O . ALA B 1 106 ? -4.039 -2.135 -12.32 1 60.69 106 ALA B O 1
ATOM 7194 N N . VAL B 1 107 ? -6.051 -3.145 -11.758 1 59.5 107 VAL B N 1
ATOM 7195 C CA . VAL B 1 107 ? -6.695 -1.848 -11.578 1 59.5 107 VAL B CA 1
ATOM 7196 C C . VAL B 1 107 ? -6.594 -1.414 -10.117 1 59.5 107 VAL B C 1
ATOM 7198 O O . VAL B 1 107 ? -6.441 -0.225 -9.828 1 59.5 107 VAL B O 1
ATOM 7201 N N . ALA B 1 108 ? -6.781 -2.342 -9.125 1 55.38 108 ALA B N 1
ATOM 7202 C CA . ALA B 1 108 ? -6.992 -2.002 -7.723 1 55.38 108 ALA B CA 1
ATOM 7203 C C . ALA B 1 108 ? -5.684 -1.573 -7.062 1 55.38 108 ALA B C 1
ATOM 7205 O O . ALA B 1 108 ? -5.684 -1.106 -5.918 1 55.38 108 ALA B O 1
ATOM 7206 N N . SER B 1 109 ? -4.551 -1.781 -7.508 1 48.06 109 SER B N 1
ATOM 7207 C CA . SER B 1 109 ? -3.416 -1.362 -6.691 1 48.06 109 SER B CA 1
ATOM 7208 C C . SER B 1 109 ? -3.461 0.136 -6.41 1 48.06 109 SER B C 1
ATOM 7210 O O . SER B 1 109 ? -3.559 0.944 -7.336 1 48.06 109 SER B O 1
ATOM 7212 N N . PRO B 1 110 ? -4.074 0.46 -5.344 1 45.22 110 PRO B N 1
ATOM 7213 C CA . PRO B 1 110 ? -4.152 1.877 -4.984 1 45.22 110 PRO B CA 1
ATOM 7214 C C . PRO B 1 110 ? -2.932 2.672 -5.438 1 45.22 110 PRO B C 1
ATOM 7216 O O . PRO B 1 110 ? -2.973 3.904 -5.48 1 45.22 110 PRO B O 1
ATOM 7219 N N . ALA B 1 111 ? -1.746 2.01 -5.289 1 40.31 111 ALA B N 1
ATOM 7220 C CA . ALA B 1 111 ? -0.567 2.768 -5.699 1 40.31 111 ALA B CA 1
ATOM 7221 C C . ALA B 1 111 ? -0.632 3.121 -7.184 1 40.31 111 ALA B C 1
ATOM 7223 O O . ALA B 1 111 ? 0.372 3.521 -7.777 1 40.31 111 ALA B O 1
ATOM 7224 N N . SER B 1 112 ? -1.668 2.738 -7.852 1 37.53 112 SER B N 1
ATOM 7225 C CA . SER B 1 112 ? -1.833 2.98 -9.281 1 37.53 112 SER B CA 1
ATOM 7226 C C . SER B 1 112 ? -1.427 4.402 -9.656 1 37.53 112 SER B C 1
ATOM 7228 O O . SER B 1 112 ? -1.133 4.688 -10.812 1 37.53 112 SER B O 1
ATOM 7230 N N . GLY B 1 113 ? -1.949 5.289 -9.109 1 36.59 113 GLY B N 1
ATOM 7231 C CA . GLY B 1 113 ? -1.379 6.523 -9.617 1 36.59 113 GLY B CA 1
ATOM 7232 C C . GLY B 1 113 ? 0.139 6.523 -9.625 1 36.59 113 GLY B C 1
ATOM 7233 O O . GLY B 1 113 ? 0.764 7.496 -10.055 1 36.59 113 GLY B O 1
ATOM 7234 N N . ASP B 1 114 ? 0.661 6.18 -8.539 1 38.91 114 ASP B N 1
ATOM 7235 C CA . ASP B 1 114 ? 2.117 6.203 -8.625 1 38.91 114 ASP B CA 1
ATOM 7236 C C . ASP B 1 114 ? 2.619 5.27 -9.727 1 38.91 114 ASP B C 1
ATOM 7238 O O . ASP B 1 114 ? 2.018 4.227 -9.984 1 38.91 114 ASP B O 1
ATOM 7242 N N . ASP B 1 115 ? 3.209 5.711 -10.547 1 38.38 115 ASP B N 1
ATOM 7243 C CA . ASP B 1 115 ? 3.996 5.176 -11.656 1 38.38 115 ASP B CA 1
ATOM 7244 C C . ASP B 1 115 ? 4.551 3.797 -11.32 1 38.38 115 ASP B C 1
ATOM 7246 O O . ASP B 1 115 ? 5.473 3.312 -11.984 1 38.38 115 ASP B O 1
ATOM 7250 N N . ASP B 1 116 ? 4.582 3.389 -10.109 1 37.09 116 ASP B N 1
ATOM 7251 C CA . ASP B 1 116 ? 5.293 2.113 -10.109 1 37.09 116 ASP B CA 1
ATOM 7252 C C . ASP B 1 116 ? 4.48 1.032 -10.82 1 37.09 116 ASP B C 1
ATOM 7254 O O . ASP B 1 116 ? 3.553 0.465 -10.242 1 37.09 116 ASP B O 1
ATOM 7258 N N . VAL B 1 117 ? 3.877 1.225 -11.898 1 38.06 117 VAL B N 1
ATOM 7259 C CA . VAL B 1 117 ? 3.471 0.25 -12.906 1 38.06 117 VAL B CA 1
ATOM 7260 C C . VAL B 1 117 ? 3.898 -1.15 -12.477 1 38.06 117 VAL B C 1
ATOM 7262 O O . VAL B 1 117 ? 3.268 -2.143 -12.852 1 38.06 117 VAL B O 1
ATOM 7265 N N . ASN B 1 118 ? 5.102 -1.371 -12.398 1 37.22 118 ASN B N 1
ATOM 7266 C CA . ASN B 1 118 ? 5.801 -2.619 -12.68 1 37.22 118 ASN B CA 1
ATOM 7267 C C . ASN B 1 118 ? 5.477 -3.693 -11.648 1 37.22 118 ASN B C 1
ATOM 7269 O O . ASN B 1 118 ? 5.48 -4.883 -11.961 1 37.22 118 ASN B O 1
ATOM 7273 N N . SER B 1 119 ? 5.859 -3.576 -10.352 1 44.5 119 SER B N 1
ATOM 7274 C CA . SER B 1 119 ? 6.418 -4.852 -9.914 1 44.5 119 SER B CA 1
ATOM 7275 C C . SER B 1 119 ? 5.328 -5.895 -9.711 1 44.5 119 SER B C 1
ATOM 7277 O O . SER B 1 119 ? 5.418 -7.008 -10.227 1 44.5 119 SER B O 1
ATOM 7279 N N . LEU B 1 120 ? 4.566 -5.691 -8.453 1 46.44 120 LEU B N 1
ATOM 7280 C CA . LEU B 1 120 ? 3.977 -6.953 -8.008 1 46.44 120 LEU B CA 1
ATOM 7281 C C . LEU B 1 120 ? 2.807 -7.348 -8.906 1 46.44 120 LEU B C 1
ATOM 7283 O O . LEU B 1 120 ? 2.293 -8.461 -8.805 1 46.44 120 LEU B O 1
ATOM 7287 N N . LYS B 1 121 ? 2.381 -6.391 -9.875 1 51.41 121 LYS B N 1
ATOM 7288 C CA . LYS B 1 121 ? 1.15 -6.629 -10.625 1 51.41 121 LYS B CA 1
ATOM 7289 C C . LYS B 1 121 ? 1.413 -7.5 -11.852 1 51.41 121 LYS B C 1
ATOM 7291 O O . LYS B 1 121 ? 0.552 -8.281 -12.258 1 51.41 121 LYS B O 1
ATOM 7296 N N . ILE B 1 122 ? 2.516 -7.289 -12.258 1 57.75 122 ILE B N 1
ATOM 7297 C CA . ILE B 1 122 ? 2.807 -7.938 -13.531 1 57.75 122 ILE B CA 1
ATOM 7298 C C . ILE B 1 122 ? 3.189 -9.398 -13.297 1 57.75 122 ILE B C 1
ATOM 7300 O O . ILE B 1 122 ? 2.996 -10.25 -14.164 1 57.75 122 ILE B O 1
ATOM 7304 N N . ARG B 1 123 ? 3.438 -9.547 -12.07 1 63.28 123 ARG B N 1
ATOM 7305 C CA . ARG B 1 123 ? 3.959 -10.883 -11.82 1 63.28 123 ARG B CA 1
ATOM 7306 C C . ARG B 1 123 ? 2.852 -11.93 -11.914 1 63.28 123 ARG B C 1
ATOM 7308 O O . ARG B 1 123 ? 2.988 -12.93 -12.625 1 63.28 123 ARG B O 1
ATOM 7315 N N . PRO B 1 124 ? 1.77 -11.562 -11.281 1 61.88 124 PRO B N 1
ATOM 7316 C CA . PRO B 1 124 ? 0.75 -12.617 -11.383 1 61.88 124 PRO B CA 1
ATOM 7317 C C . PRO B 1 124 ? 0.191 -12.766 -12.797 1 61.88 124 PRO B C 1
ATOM 7319 O O . PRO B 1 124 ? -0.135 -13.875 -13.219 1 61.88 124 PRO B O 1
ATOM 7322 N N . SER B 1 125 ? 0.224 -11.672 -13.531 1 62.66 125 SER B N 1
ATOM 7323 C CA . SER B 1 125 ? -0.257 -11.75 -14.914 1 62.66 125 SER B CA 1
ATOM 7324 C C . SER B 1 125 ? 0.732 -12.492 -15.805 1 62.66 125 SER B C 1
ATOM 7326 O O . SER B 1 125 ? 0.331 -13.297 -16.641 1 62.66 125 SER B O 1
ATOM 7328 N N . THR B 1 126 ? 1.938 -12.25 -15.531 1 65.06 126 THR B N 1
ATOM 7329 C CA . THR B 1 126 ? 2.955 -12.93 -16.328 1 65.06 126 THR B CA 1
ATOM 7330 C C . THR B 1 126 ? 2.98 -14.422 -15.992 1 65.06 126 THR B C 1
ATOM 7332 O O . THR B 1 126 ? 3.113 -15.258 -16.891 1 65.06 126 THR B O 1
ATOM 7335 N N . GLU B 1 127 ? 2.781 -14.68 -14.75 1 71.56 127 GLU B N 1
ATOM 7336 C CA . GLU B 1 127 ? 2.77 -16.078 -14.352 1 71.56 127 GLU B CA 1
ATOM 7337 C C . GLU B 1 127 ? 1.57 -16.812 -14.945 1 71.56 127 GLU B C 1
ATOM 7339 O O . GLU B 1 127 ? 1.7 -17.938 -15.422 1 71.56 127 GLU B O 1
ATOM 7344 N N . SER B 1 128 ? 0.485 -16.172 -14.969 1 69.94 128 SER B N 1
ATOM 7345 C CA . SER B 1 128 ? -0.705 -16.797 -15.547 1 69.94 128 SER B CA 1
ATOM 7346 C C . SER B 1 128 ? -0.558 -16.969 -17.062 1 69.94 128 SER B C 1
ATOM 7348 O O . SER B 1 128 ? -0.991 -17.969 -17.609 1 69.94 128 SER B O 1
ATOM 7350 N N . PHE B 1 129 ? 0.129 -16.062 -17.656 1 70.62 129 PHE B N 1
ATOM 7351 C CA . PHE B 1 129 ? 0.355 -16.141 -19.094 1 70.62 129 PHE B CA 1
ATOM 7352 C C . PHE B 1 129 ? 1.3 -17.281 -19.438 1 70.62 129 PHE B C 1
ATOM 7354 O O . PHE B 1 129 ? 1.038 -18.062 -20.344 1 70.62 129 PHE B O 1
ATOM 7361 N N . ILE B 1 130 ? 2.227 -17.438 -18.641 1 72.62 130 ILE B N 1
ATOM 7362 C CA . ILE B 1 130 ? 3.205 -18.5 -18.906 1 72.62 130 ILE B CA 1
ATOM 7363 C C . ILE B 1 130 ? 2.576 -19.859 -18.641 1 72.62 130 ILE B C 1
ATOM 7365 O O . ILE B 1 130 ? 2.766 -20.797 -19.422 1 72.62 130 ILE B O 1
ATOM 7369 N N . ASN B 1 131 ? 1.793 -19.875 -17.641 1 74.94 131 ASN B N 1
ATOM 7370 C CA . ASN B 1 131 ? 1.156 -21.156 -17.312 1 74.94 131 ASN B CA 1
ATOM 7371 C C . ASN B 1 131 ? 0.117 -21.531 -18.359 1 74.94 131 ASN B C 1
ATOM 7373 O O . ASN B 1 131 ? 0.009 -22.703 -18.734 1 74.94 131 ASN B O 1
ATOM 7377 N N . THR B 1 132 ? -0.562 -20.562 -18.844 1 71.94 132 THR B N 1
ATOM 7378 C CA . THR B 1 132 ? -1.556 -20.844 -19.875 1 71.94 132 THR B CA 1
ATOM 7379 C C . THR B 1 132 ? -0.88 -21.25 -21.188 1 71.94 132 THR B C 1
ATOM 7381 O O . THR B 1 132 ? -1.332 -22.172 -21.859 1 71.94 132 THR B O 1
ATOM 7384 N N . PHE B 1 133 ? 0.228 -20.672 -21.469 1 74.19 133 PHE B N 1
ATOM 7385 C CA . PHE B 1 133 ? 0.953 -21.016 -22.688 1 74.19 133 PHE B CA 1
ATOM 7386 C C . PHE B 1 133 ? 1.624 -22.391 -22.547 1 74.19 133 PHE B C 1
ATOM 7388 O O . PHE B 1 133 ? 1.735 -23.125 -23.516 1 74.19 133 PHE B O 1
ATOM 7395 N N . TRP B 1 134 ? 1.928 -22.641 -21.344 1 77.56 134 TRP B N 1
ATOM 7396 C CA . TRP B 1 134 ? 2.512 -23.953 -21.094 1 77.56 134 TRP B CA 1
ATOM 7397 C C . TRP B 1 134 ? 1.48 -25.062 -21.297 1 77.56 134 TRP B C 1
ATOM 7399 O O . TRP B 1 134 ? 1.747 -26.047 -22 1 77.56 134 TRP B O 1
ATOM 7409 N N . VAL B 1 135 ? 0.391 -24.828 -20.781 1 74.31 135 VAL B N 1
ATOM 7410 C CA . VAL B 1 135 ? -0.657 -25.828 -20.922 1 74.31 135 VAL B CA 1
ATOM 7411 C C . VAL B 1 135 ? -1.089 -25.938 -22.375 1 74.31 135 VAL B C 1
ATOM 7413 O O . VAL B 1 135 ? -1.276 -27.047 -22.906 1 74.31 135 VAL B O 1
ATOM 7416 N N . ALA B 1 136 ? -1.116 -24.781 -23.062 1 73.94 136 ALA B N 1
ATOM 7417 C CA . ALA B 1 136 ? -1.469 -24.797 -24.469 1 73.94 136 ALA B CA 1
ATOM 7418 C C . ALA B 1 136 ? -0.407 -25.516 -25.297 1 73.94 136 ALA B C 1
ATOM 7420 O O . ALA B 1 136 ? -0.733 -26.281 -26.203 1 73.94 136 ALA B O 1
ATOM 7421 N N . GLY B 1 137 ? 0.846 -25.281 -24.906 1 75.25 137 GLY B N 1
ATOM 7422 C CA . GLY B 1 137 ? 1.931 -25.969 -25.594 1 75.25 137 GLY B CA 1
ATOM 7423 C C . GLY B 1 137 ? 1.901 -27.469 -25.406 1 75.25 137 GLY B C 1
ATOM 7424 O O . GLY B 1 137 ? 2.119 -28.234 -26.359 1 75.25 137 GLY B O 1
ATOM 7425 N N . LEU B 1 138 ? 1.517 -27.891 -24.234 1 75.31 138 LEU B N 1
ATOM 7426 C CA . LEU B 1 138 ? 1.454 -29.328 -23.953 1 75.31 138 LEU B CA 1
ATOM 7427 C C . LEU B 1 138 ? 0.281 -29.969 -24.688 1 75.31 138 LEU B C 1
ATOM 7429 O O . LEU B 1 138 ? 0.396 -31.094 -25.188 1 75.31 138 LEU B O 1
ATOM 7433 N N . VAL B 1 139 ? -0.816 -29.266 -24.781 1 73 139 VAL B N 1
ATOM 7434 C CA . VAL B 1 139 ? -1.983 -29.797 -25.469 1 73 139 VAL B CA 1
ATOM 7435 C C . VAL B 1 139 ? -1.683 -29.922 -26.969 1 73 139 VAL B C 1
ATOM 7437 O O . VAL B 1 139 ? -1.967 -30.953 -27.578 1 73 139 VAL B O 1
ATOM 7440 N N . ILE B 1 140 ? -1.023 -28.906 -27.531 1 71.94 140 ILE B N 1
ATOM 7441 C CA . ILE B 1 140 ? -0.669 -28.922 -28.953 1 71.94 140 ILE B CA 1
ATOM 7442 C C . ILE B 1 140 ? 0.334 -30.047 -29.219 1 71.94 140 ILE B C 1
ATOM 7444 O O . ILE B 1 140 ? 0.222 -30.766 -30.219 1 71.94 140 ILE B O 1
ATOM 7448 N N . TYR B 1 141 ? 1.209 -30.219 -28.312 1 73.88 141 TYR B N 1
ATOM 7449 C CA . TYR B 1 141 ? 2.201 -31.281 -28.453 1 73.88 141 TYR B CA 1
ATOM 7450 C C . TYR B 1 141 ? 1.539 -32.656 -28.422 1 73.88 141 TYR B C 1
ATOM 7452 O O . TYR B 1 141 ? 1.887 -33.531 -29.219 1 73.88 141 TYR B O 1
ATOM 7460 N N . ASN B 1 142 ? 0.625 -32.844 -27.625 1 70.62 142 ASN B N 1
ATOM 7461 C CA . ASN B 1 142 ? -0.06 -34.125 -27.531 1 70.62 142 ASN B CA 1
ATOM 7462 C C . ASN B 1 142 ? -0.909 -34.406 -28.781 1 70.62 142 ASN B C 1
ATOM 7464 O O . ASN B 1 142 ? -0.979 -35.531 -29.25 1 70.62 142 ASN B O 1
ATOM 7468 N N . ILE B 1 143 ? -1.44 -33.375 -29.312 1 68.56 143 ILE B N 1
ATOM 7469 C CA . ILE B 1 143 ? -2.25 -33.531 -30.516 1 68.56 143 ILE B CA 1
ATOM 7470 C C . ILE B 1 143 ? -1.354 -33.906 -31.688 1 68.56 143 ILE B C 1
ATOM 7472 O O . ILE B 1 143 ? -1.658 -34.844 -32.438 1 68.56 143 ILE B O 1
ATOM 7476 N N . ILE B 1 144 ? -0.199 -33.25 -31.766 1 67.12 144 ILE B N 1
ATOM 7477 C CA . ILE B 1 144 ? 0.713 -33.469 -32.875 1 67.12 144 ILE B CA 1
ATOM 7478 C C . ILE B 1 144 ? 1.355 -34.844 -32.75 1 67.12 144 IL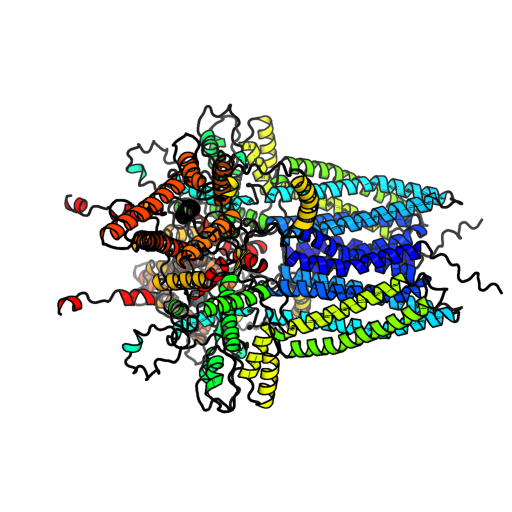E B C 1
ATOM 7480 O O . ILE B 1 144 ? 1.479 -35.594 -33.719 1 67.12 144 ILE B O 1
ATOM 7484 N N . SER B 1 145 ? 1.672 -35.281 -31.594 1 67.5 145 SER B N 1
ATOM 7485 C CA . SER B 1 145 ? 2.33 -36.562 -31.359 1 67.5 145 SER B CA 1
ATOM 7486 C C . SER B 1 145 ? 1.383 -37.719 -31.641 1 67.5 145 SER B C 1
ATOM 7488 O O . SER B 1 145 ? 1.786 -38.719 -32.219 1 67.5 145 SER B O 1
ATOM 7490 N N . THR B 1 146 ? 0.181 -37.562 -31.297 1 65 146 THR B N 1
ATOM 7491 C CA . THR B 1 146 ? -0.795 -38.625 -31.531 1 65 146 THR B CA 1
ATOM 7492 C C . THR B 1 146 ? -1.143 -38.719 -33 1 65 146 THR B C 1
ATOM 7494 O O . THR B 1 146 ? -1.261 -39.812 -33.562 1 65 146 THR B O 1
ATOM 7497 N N . ALA B 1 147 ? -1.287 -37.562 -33.562 1 62.94 147 ALA B N 1
ATOM 7498 C CA . ALA B 1 147 ? -1.615 -37.531 -34.969 1 62.94 147 ALA B CA 1
ATOM 7499 C C . ALA B 1 147 ? -0.483 -38.125 -35.812 1 62.94 147 ALA B C 1
ATOM 7501 O O . ALA B 1 147 ? -0.728 -38.906 -36.75 1 62.94 147 ALA B O 1
ATOM 7502 N N . LEU B 1 148 ? 0.729 -37.875 -35.406 1 62.5 148 LEU B N 1
ATOM 7503 C CA . LEU B 1 148 ? 1.888 -38.344 -36.156 1 62.5 148 LEU B CA 1
ATOM 7504 C C . LEU B 1 148 ? 2.076 -39.844 -35.938 1 62.5 148 LEU B C 1
ATOM 7506 O O . LEU B 1 148 ? 2.443 -40.562 -36.875 1 62.5 148 LEU B O 1
ATOM 7510 N N . LYS B 1 149 ? 1.775 -40.375 -34.844 1 63.22 149 LYS B N 1
ATOM 7511 C CA . LYS B 1 149 ? 1.916 -41.812 -34.562 1 63.22 149 LYS B CA 1
ATOM 7512 C C . LYS B 1 149 ? 0.88 -42.625 -35.312 1 63.22 149 LYS B C 1
ATOM 7514 O O . LYS B 1 149 ? 1.194 -43.688 -35.875 1 63.22 149 LYS B O 1
ATOM 7519 N N . ASP B 1 150 ? -0.285 -42.156 -35.25 1 62.69 150 ASP B N 1
ATOM 7520 C CA . ASP B 1 150 ? -1.354 -42.844 -35.938 1 62.69 150 ASP B CA 1
ATOM 7521 C C . ASP B 1 150 ? -1.121 -42.844 -37.469 1 62.69 150 ASP B C 1
ATOM 7523 O O . ASP B 1 150 ? -1.419 -43.844 -38.125 1 62.69 150 ASP B O 1
ATOM 7527 N N . LEU B 1 151 ? -0.471 -41.781 -37.875 1 59.44 151 LEU B N 1
ATOM 7528 C CA . LEU B 1 151 ? -0.201 -41.656 -39.281 1 59.44 151 LEU B CA 1
ATOM 7529 C C . LEU B 1 151 ? 0.967 -42.562 -39.688 1 59.44 151 LEU B C 1
ATOM 7531 O O . LEU B 1 151 ? 0.982 -43.125 -40.812 1 59.44 151 LEU B O 1
ATOM 7535 N N . LYS B 1 152 ? 2.049 -42.75 -38.938 1 57.97 152 LYS B N 1
ATOM 7536 C CA . LYS B 1 152 ? 3.258 -43.5 -39.25 1 57.97 152 LYS B CA 1
ATOM 7537 C C . LYS B 1 152 ? 3.049 -45 -39.062 1 57.97 152 LYS B C 1
ATOM 7539 O O . LYS B 1 152 ? 3.818 -45.812 -39.594 1 57.97 152 LYS B O 1
ATOM 7544 N N . SER B 1 153 ? 2.207 -45.406 -38.062 1 55.03 153 SER B N 1
ATOM 7545 C CA . SER B 1 153 ? 2.055 -46.875 -37.906 1 55.03 153 SER B CA 1
ATOM 7546 C C . SER B 1 153 ? 1.689 -47.531 -39.25 1 55.03 153 SER B C 1
ATOM 7548 O O . SER B 1 153 ? 0.723 -47.125 -39.906 1 55.03 153 SER B O 1
ATOM 7550 N N . ARG B 1 154 ? 2.727 -48.094 -39.875 1 50.66 154 ARG B N 1
ATOM 7551 C CA . ARG B 1 154 ? 2.744 -48.812 -41.125 1 50.66 154 ARG B CA 1
ATOM 7552 C C . ARG B 1 154 ? 1.509 -49.719 -41.281 1 50.66 154 ARG B C 1
ATOM 7554 O O . ARG B 1 154 ? 0.992 -49.906 -42.375 1 50.66 154 ARG B O 1
ATOM 7561 N N . ASP B 1 155 ? 1.382 -50.75 -40.406 1 44.97 155 ASP B N 1
ATOM 7562 C CA . ASP B 1 155 ? 0.277 -51.688 -40.531 1 44.97 155 ASP B CA 1
ATOM 7563 C C . ASP B 1 155 ? -1.059 -51 -40.219 1 44.97 155 ASP B C 1
ATOM 7565 O O . ASP B 1 155 ? -1.537 -51.062 -39.094 1 44.97 155 ASP B O 1
ATOM 7569 N N . SER B 1 156 ? -1.264 -49.938 -40.5 1 48.03 156 SER B N 1
ATOM 7570 C CA . SER B 1 156 ? -2.328 -48.938 -40.312 1 48.03 156 SER B CA 1
ATOM 7571 C C . SER B 1 156 ? -3.701 -49.562 -40.531 1 48.03 156 SER B C 1
ATOM 7573 O O . SER B 1 156 ? -4.098 -49.875 -41.656 1 48.03 156 SER B O 1
ATOM 7575 N N . ASN B 1 157 ? -3.965 -50.438 -39.625 1 51.47 157 ASN B N 1
ATOM 7576 C CA . ASN B 1 157 ? -5.336 -50.906 -39.625 1 51.47 157 ASN B CA 1
ATOM 7577 C C . ASN B 1 157 ? -6.344 -49.781 -39.719 1 51.47 157 ASN B C 1
ATOM 7579 O O . ASN B 1 157 ? -6.031 -48.625 -39.344 1 51.47 157 ASN B O 1
ATOM 7583 N N . ALA B 1 158 ? -7.379 -49.906 -40.469 1 55.97 158 ALA B N 1
ATOM 7584 C CA . ALA B 1 158 ? -8.508 -49.031 -40.75 1 55.97 158 ALA B CA 1
ATOM 7585 C C . ALA B 1 158 ? -8.953 -48.281 -39.5 1 55.97 158 ALA B C 1
ATOM 7587 O O . ALA B 1 158 ? -9.32 -47.094 -39.562 1 55.97 158 ALA B O 1
ATOM 7588 N N . ASP B 1 159 ? -8.758 -48.812 -38.344 1 56.28 159 ASP B N 1
ATOM 7589 C CA . ASP B 1 159 ? -9.234 -48.25 -37.062 1 56.28 159 ASP B CA 1
ATOM 7590 C C . ASP B 1 159 ? -8.328 -47.094 -36.625 1 56.28 159 ASP B C 1
ATOM 7592 O O . ASP B 1 159 ? -8.812 -46.094 -36.125 1 56.28 159 ASP B O 1
ATOM 7596 N N . ASP B 1 160 ? -7.039 -47.312 -36.938 1 58.22 160 ASP B N 1
ATOM 7597 C CA . ASP B 1 160 ? -6.113 -46.25 -36.5 1 58.22 160 ASP B CA 1
ATOM 7598 C C . ASP B 1 160 ? -6.25 -45 -37.375 1 58.22 160 ASP B C 1
ATOM 7600 O O . ASP B 1 160 ? -6.148 -43.906 -36.875 1 58.22 160 ASP B O 1
ATOM 7604 N N . LEU B 1 161 ? -6.449 -45.281 -38.594 1 58.56 161 LEU B N 1
ATOM 7605 C CA . LEU B 1 161 ? -6.656 -44.156 -39.531 1 58.56 161 LEU B CA 1
ATOM 7606 C C . LEU B 1 161 ? -7.945 -43.438 -39.188 1 58.56 161 LEU B C 1
ATOM 7608 O O . LEU B 1 161 ? -7.992 -42.188 -39.281 1 58.56 161 LEU B O 1
ATOM 7612 N N . GLU B 1 162 ? -8.984 -44.156 -38.75 1 58.72 162 GLU B N 1
ATOM 7613 C CA . GLU B 1 162 ? -10.258 -43.562 -38.375 1 58.72 162 GLU B CA 1
ATOM 7614 C C . GLU B 1 162 ? -10.102 -42.719 -37.094 1 58.72 162 GLU B C 1
ATOM 7616 O O . GLU B 1 162 ? -10.672 -41.656 -36.969 1 58.72 162 GLU B O 1
ATOM 7621 N N . ASN B 1 163 ? -9.273 -43.219 -36.25 1 60.25 163 ASN B N 1
ATOM 7622 C CA . ASN B 1 163 ? -9.055 -42.469 -35 1 60.25 163 ASN B CA 1
ATOM 7623 C C . ASN B 1 163 ? -8.25 -41.188 -35.25 1 60.25 163 ASN B C 1
ATOM 7625 O O . ASN B 1 163 ? -8.531 -40.156 -34.625 1 60.25 163 ASN B O 1
ATOM 7629 N N . ALA B 1 164 ? -7.344 -41.344 -36.156 1 61.09 164 ALA B N 1
ATOM 7630 C CA . ALA B 1 164 ? -6.559 -40.156 -36.5 1 61.09 164 ALA B CA 1
ATOM 7631 C C . ALA B 1 164 ? -7.434 -39.062 -37.125 1 61.09 164 ALA B C 1
ATOM 7633 O O . ALA B 1 164 ? -7.293 -37.875 -36.812 1 61.09 164 ALA B O 1
ATOM 7634 N N . TRP B 1 165 ? -8.375 -39.531 -37.906 1 60.81 165 TRP B N 1
ATOM 7635 C CA . TRP B 1 165 ? -9.273 -38.594 -38.562 1 60.81 165 TRP B CA 1
ATOM 7636 C C . TRP B 1 165 ? -10.234 -37.969 -37.562 1 60.81 165 TRP B C 1
ATOM 7638 O O . TRP B 1 165 ? -10.516 -36.75 -37.625 1 60.81 165 TRP B O 1
ATOM 7648 N N . LEU B 1 166 ? -10.664 -38.719 -36.562 1 60.06 166 LEU B N 1
ATOM 7649 C CA . LEU B 1 166 ? -11.539 -38.188 -35.531 1 60.06 166 LEU B CA 1
ATOM 7650 C C . LEU B 1 166 ? -10.82 -37.156 -34.688 1 60.06 166 LEU B C 1
ATOM 7652 O O . LEU B 1 166 ? -11.398 -36.125 -34.312 1 60.06 166 LEU B O 1
ATOM 7656 N N . MET B 1 167 ? -9.578 -37.406 -34.531 1 60.56 167 MET B N 1
ATOM 7657 C CA . MET B 1 167 ? -8.805 -36.438 -33.75 1 60.56 167 MET B CA 1
ATOM 7658 C C . MET B 1 167 ? -8.633 -35.125 -34.531 1 60.56 167 MET B C 1
ATOM 7660 O O . MET B 1 167 ? -8.727 -34.031 -33.938 1 60.56 167 MET B O 1
ATOM 7664 N N . ILE B 1 168 ? -8.461 -35.312 -35.719 1 61.41 168 ILE B N 1
ATOM 7665 C CA . ILE B 1 168 ? -8.289 -34.125 -36.531 1 61.41 168 ILE B CA 1
ATOM 7666 C C . ILE B 1 168 ? -9.602 -33.344 -36.594 1 61.41 168 ILE B C 1
ATOM 7668 O O . ILE B 1 168 ? -9.594 -32.125 -36.531 1 61.41 168 ILE B O 1
ATOM 7672 N N . GLU B 1 169 ? -10.734 -34.094 -36.625 1 61.03 169 GLU B N 1
ATOM 7673 C CA . GLU B 1 169 ? -12.023 -33.438 -36.688 1 61.03 169 GLU B CA 1
ATOM 7674 C C . GLU B 1 169 ? -12.312 -32.688 -35.375 1 61.03 169 GLU B C 1
ATOM 7676 O O . GLU B 1 169 ? -12.781 -31.531 -35.406 1 61.03 169 GLU B O 1
ATOM 7681 N N . VAL B 1 170 ? -12.023 -33.312 -34.312 1 62.06 170 VAL B N 1
ATOM 7682 C CA . VAL B 1 170 ? -12.273 -32.688 -33.031 1 62.06 170 VAL B CA 1
ATOM 7683 C C . VAL B 1 170 ? -11.336 -31.484 -32.875 1 62.06 170 VAL B C 1
ATOM 7685 O O . VAL B 1 170 ? -11.742 -30.438 -32.375 1 62.06 170 VAL B O 1
ATOM 7688 N N . MET B 1 171 ? -10.234 -31.672 -33.375 1 64.44 171 MET B N 1
ATOM 7689 C CA . MET B 1 171 ? -9.266 -30.578 -33.281 1 64.44 171 MET B CA 1
ATOM 7690 C C . MET B 1 171 ? -9.695 -29.391 -34.156 1 64.44 171 MET B C 1
ATOM 7692 O O . MET B 1 171 ? -9.516 -28.234 -33.75 1 64.44 171 MET B O 1
ATOM 7696 N N . VAL B 1 172 ? -10.211 -29.75 -35.188 1 65.06 172 VAL B N 1
ATOM 7697 C CA . VAL B 1 172 ? -10.633 -28.688 -36.062 1 65.06 172 VAL B CA 1
ATOM 7698 C C . VAL B 1 172 ? -11.805 -27.922 -35.469 1 65.06 172 VAL B C 1
ATOM 7700 O O . VAL B 1 172 ? -11.922 -26.703 -35.656 1 65.06 172 VAL B O 1
ATOM 7703 N N . LEU B 1 173 ? -12.555 -28.641 -34.625 1 65.75 173 LEU B N 1
ATOM 7704 C CA . LEU B 1 173 ? -13.695 -27.984 -34 1 65.75 173 LEU B CA 1
ATOM 7705 C C . LEU B 1 173 ? -13.273 -27.203 -32.75 1 65.75 173 LEU B C 1
ATOM 7707 O O . LEU B 1 173 ? -13.781 -26.125 -32.5 1 65.75 173 LEU B O 1
ATOM 7711 N N . ILE B 1 174 ? -12.289 -27.719 -32.062 1 71 174 ILE B N 1
ATOM 7712 C CA . ILE B 1 174 ? -11.961 -27.141 -30.781 1 71 174 ILE B CA 1
ATOM 7713 C C . ILE B 1 174 ? -10.859 -26.078 -30.953 1 71 174 ILE B C 1
ATOM 7715 O O . ILE B 1 174 ? -10.797 -25.125 -30.172 1 71 174 ILE B O 1
ATOM 7719 N N . SER B 1 175 ? -10.102 -26.266 -32.031 1 73.19 175 SER B N 1
ATOM 7720 C CA . SER B 1 175 ? -8.969 -25.375 -32.188 1 73.19 175 SER B CA 1
ATOM 7721 C C . SER B 1 175 ? -9.43 -23.938 -32.406 1 73.19 175 SER B C 1
ATOM 7723 O O . SER B 1 175 ? -8.852 -23 -31.859 1 73.19 175 SER B O 1
ATOM 7725 N N . PRO B 1 176 ? -10.508 -23.781 -33.094 1 74 176 PRO B N 1
ATOM 7726 C CA . PRO B 1 176 ? -10.938 -22.391 -33.25 1 74 176 PRO B CA 1
ATOM 7727 C C . PRO B 1 176 ? -11.445 -21.781 -31.938 1 74 176 PRO B C 1
ATOM 7729 O O . PRO B 1 176 ? -11.234 -20.609 -31.672 1 74 176 PRO B O 1
ATOM 7732 N N . LEU B 1 177 ? -12.031 -22.594 -31.156 1 75.88 177 LEU B N 1
ATOM 7733 C CA . LEU B 1 177 ? -12.516 -22.125 -29.859 1 75.88 177 LEU B CA 1
ATOM 7734 C C . LEU B 1 177 ? -11.352 -21.719 -28.953 1 75.88 177 LEU B C 1
ATOM 7736 O O . LEU B 1 177 ? -11.422 -20.719 -28.25 1 75.88 177 LEU B O 1
ATOM 7740 N N . TRP B 1 178 ? -10.375 -22.469 -29.031 1 75.62 178 TRP B N 1
ATOM 7741 C CA . TRP B 1 178 ? -9.188 -22.156 -28.25 1 75.62 178 TRP B CA 1
ATOM 7742 C C . TRP B 1 178 ? -8.5 -20.906 -28.75 1 75.62 178 TRP B C 1
ATOM 7744 O O . TRP B 1 178 ? -8.062 -20.062 -27.969 1 75.62 178 TRP B O 1
ATOM 7754 N N . ALA B 1 179 ? -8.422 -20.828 -30.031 1 75.38 179 ALA B N 1
ATOM 7755 C CA . ALA B 1 179 ? -7.809 -19.641 -30.625 1 75.38 179 ALA B CA 1
ATOM 7756 C C . ALA B 1 179 ? -8.617 -18.391 -30.297 1 75.38 179 ALA B C 1
ATOM 7758 O O . ALA B 1 179 ? -8.047 -17.328 -29.969 1 75.38 179 ALA B O 1
ATOM 7759 N N . LEU B 1 180 ? -9.914 -18.609 -30.266 1 78.69 180 LEU B N 1
ATOM 7760 C CA . LEU B 1 180 ? -10.773 -17.484 -29.938 1 78.69 180 LEU B CA 1
ATOM 7761 C C . LEU B 1 180 ? -10.664 -17.125 -28.469 1 78.69 180 LEU B C 1
ATOM 7763 O O . LEU B 1 180 ? -10.648 -15.938 -28.109 1 78.69 180 LEU B O 1
ATOM 7767 N N . GLY B 1 181 ? -10.547 -18.094 -27.688 1 76.5 181 GLY B N 1
ATOM 7768 C CA . GLY B 1 181 ? -10.352 -17.844 -26.266 1 76.5 181 GLY B CA 1
ATOM 7769 C C . GLY B 1 181 ? -9.039 -17.156 -25.969 1 76.5 181 GLY B C 1
ATOM 7770 O O . GLY B 1 181 ? -8.984 -16.234 -25.141 1 76.5 181 GLY B O 1
ATOM 7771 N N . ALA B 1 182 ? -8.023 -17.547 -26.625 1 75.44 182 ALA B N 1
ATOM 7772 C CA . ALA B 1 182 ? -6.711 -16.922 -26.469 1 75.44 182 ALA B CA 1
ATOM 7773 C C . ALA B 1 182 ? -6.723 -15.484 -26.969 1 75.44 182 ALA B C 1
ATOM 7775 O O . ALA B 1 182 ? -6.168 -14.594 -26.312 1 75.44 182 ALA B O 1
ATOM 7776 N N . CYS B 1 183 ? -7.383 -15.312 -28.062 1 78.56 183 CYS B N 1
ATOM 7777 C CA . CYS B 1 183 ? -7.477 -13.961 -28.594 1 78.56 183 CYS B CA 1
ATOM 7778 C C . CYS B 1 183 ? -8.242 -13.039 -27.656 1 78.56 183 CYS B C 1
ATOM 7780 O O . CYS B 1 183 ? -7.848 -11.891 -27.438 1 78.56 183 CYS B O 1
ATOM 7782 N N . ARG B 1 184 ? -9.219 -13.586 -27.094 1 81.19 184 ARG B N 1
ATOM 7783 C CA . ARG B 1 184 ? -10.016 -12.797 -26.156 1 81.19 184 ARG B CA 1
ATOM 7784 C C . ARG B 1 184 ? -9.203 -12.461 -24.906 1 81.19 184 ARG B C 1
ATOM 7786 O O . ARG B 1 184 ? -9.297 -11.344 -24.391 1 81.19 184 ARG B O 1
ATOM 7793 N N . THR B 1 185 ? -8.461 -13.367 -24.5 1 75.94 185 THR B N 1
ATOM 7794 C CA . THR B 1 185 ? -7.629 -13.125 -23.328 1 75.94 185 THR B CA 1
ATOM 7795 C C . THR B 1 185 ? -6.551 -12.086 -23.641 1 75.94 185 THR B C 1
ATOM 7797 O O . THR B 1 185 ? -6.262 -11.219 -22.812 1 75.94 185 THR B O 1
ATOM 7800 N N . VAL B 1 186 ? -6.027 -12.172 -24.797 1 75.75 186 VAL B N 1
ATOM 7801 C CA . VAL B 1 186 ? -5.008 -11.211 -25.203 1 75.75 186 VAL B CA 1
ATOM 7802 C C . VAL B 1 186 ? -5.641 -9.828 -25.359 1 75.75 186 VAL B C 1
ATOM 7804 O O . VAL B 1 186 ? -5.047 -8.82 -24.984 1 75.75 186 VAL B O 1
ATOM 7807 N N . LEU B 1 187 ? -6.82 -9.883 -25.812 1 80.62 187 LEU B N 1
ATOM 7808 C CA . LEU B 1 187 ? -7.527 -8.617 -25.969 1 80.62 187 LEU B CA 1
ATOM 7809 C C . LEU B 1 187 ? -7.816 -7.973 -24.625 1 80.62 187 LEU B C 1
ATOM 7811 O O . LEU B 1 187 ? -7.609 -6.77 -24.438 1 80.62 187 LEU B O 1
ATOM 7815 N N . ARG B 1 188 ? -8.297 -8.742 -23.766 1 78.06 188 ARG B N 1
ATOM 7816 C CA . ARG B 1 188 ? -8.594 -8.227 -22.438 1 78.06 188 ARG B CA 1
ATOM 7817 C C . ARG B 1 188 ? -7.332 -7.727 -21.75 1 78.06 188 ARG B C 1
ATOM 7819 O O . ARG B 1 188 ? -7.344 -6.668 -21.109 1 78.06 188 ARG B O 1
ATOM 7826 N N . PHE B 1 189 ? -6.293 -8.406 -21.969 1 74 189 PHE B N 1
ATOM 7827 C CA . PHE B 1 189 ? -5.023 -8.008 -21.375 1 74 189 PHE B CA 1
ATOM 7828 C C . PHE B 1 189 ? -4.527 -6.703 -21.984 1 74 189 PHE B C 1
ATOM 7830 O O . PHE B 1 189 ? -4.086 -5.805 -21.266 1 74 189 PHE B O 1
ATOM 7837 N N . ALA B 1 190 ? -4.617 -6.672 -23.219 1 77.62 190 ALA B N 1
ATOM 7838 C CA . ALA B 1 190 ? -4.184 -5.461 -23.922 1 77.62 190 ALA B CA 1
ATOM 7839 C C . ALA B 1 190 ? -5.059 -4.27 -23.531 1 77.62 190 ALA B C 1
ATOM 7841 O O . ALA B 1 190 ? -4.559 -3.152 -23.375 1 77.62 190 ALA B O 1
ATOM 7842 N N . ALA B 1 191 ? -6.312 -4.535 -23.406 1 80.94 191 ALA B N 1
ATOM 7843 C CA . ALA B 1 191 ? -7.234 -3.463 -23.031 1 80.94 191 ALA B CA 1
ATOM 7844 C C . ALA B 1 191 ? -6.945 -2.953 -21.625 1 80.94 191 ALA B C 1
ATOM 7846 O O . ALA B 1 191 ? -6.953 -1.744 -21.375 1 80.94 191 ALA B O 1
ATOM 7847 N N . PHE B 1 192 ? -6.633 -3.768 -20.766 1 76.75 192 PHE B N 1
ATOM 7848 C CA . PHE B 1 192 ? -6.352 -3.365 -19.391 1 76.75 192 PHE B CA 1
ATOM 7849 C C . PHE B 1 192 ? -5.004 -2.654 -19.297 1 76.75 192 PHE B C 1
ATOM 7851 O O . PHE B 1 192 ? -4.859 -1.685 -18.547 1 76.75 192 PHE B O 1
ATOM 7858 N N . GLN B 1 193 ? -4.051 -3.113 -20.109 1 75 193 GLN B N 1
ATOM 7859 C CA . GLN B 1 193 ? -2.756 -2.443 -20.125 1 75 193 GLN B CA 1
ATOM 7860 C C . GLN B 1 193 ? -2.871 -1.029 -20.688 1 75 193 GLN B C 1
ATOM 7862 O O . GLN B 1 193 ? -2.24 -0.1 -20.172 1 75 193 GLN B O 1
ATOM 7867 N N . ARG B 1 194 ? -3.691 -0.911 -21.625 1 78.19 194 ARG B N 1
ATOM 7868 C CA . ARG B 1 194 ? -3.916 0.413 -22.203 1 78.19 194 ARG B CA 1
ATOM 7869 C C . ARG B 1 194 ? -4.688 1.304 -21.234 1 78.19 194 ARG B C 1
ATOM 7871 O O . ARG B 1 194 ? -4.449 2.512 -21.172 1 78.19 194 ARG B O 1
ATOM 7878 N N . ALA B 1 195 ? -5.555 0.676 -20.5 1 79.56 195 ALA B N 1
ATOM 7879 C CA . ALA B 1 195 ? -6.359 1.434 -19.531 1 79.56 195 ALA B CA 1
ATOM 7880 C C . ALA B 1 195 ? -5.5 1.951 -18.391 1 79.56 195 ALA B C 1
ATOM 7882 O O . ALA B 1 195 ? -5.773 3.018 -17.828 1 79.56 195 ALA B O 1
ATOM 7883 N N . THR B 1 196 ? -4.43 1.266 -18.078 1 75.19 196 THR B N 1
ATOM 7884 C CA . THR B 1 196 ? -3.559 1.684 -16.984 1 75.19 196 THR B CA 1
ATOM 7885 C C . THR B 1 196 ? -2.762 2.926 -17.375 1 75.19 196 THR B C 1
ATOM 7887 O O . THR B 1 196 ? -2.367 3.711 -16.516 1 75.19 196 THR B O 1
ATOM 7890 N N . ASP B 1 197 ? -2.631 3.148 -18.703 1 77.31 197 ASP B N 1
ATOM 7891 C CA . ASP B 1 197 ? -1.861 4.301 -19.156 1 77.31 197 ASP B CA 1
ATOM 7892 C C . ASP B 1 197 ? -2.783 5.43 -19.609 1 77.31 197 ASP B C 1
ATOM 7894 O O . ASP B 1 197 ? -2.318 6.527 -19.938 1 77.31 197 ASP B O 1
ATOM 7898 N N . SER B 1 198 ? -3.994 5.16 -19.547 1 82.69 198 SER B N 1
ATOM 7899 C CA . SER B 1 198 ? -4.938 6.168 -20.031 1 82.69 198 SER B CA 1
ATOM 7900 C C . SER B 1 198 ? -5.305 7.145 -18.906 1 82.69 198 SER B C 1
ATOM 7902 O O . SER B 1 198 ? -5.191 6.82 -17.734 1 82.69 198 SER B O 1
ATOM 7904 N N . PHE B 1 199 ? -5.727 8.359 -19.25 1 87.25 199 PHE B N 1
ATOM 7905 C CA . PHE B 1 199 ? -6.137 9.375 -18.281 1 87.25 199 PHE B CA 1
ATOM 7906 C C . PHE B 1 199 ? -7.547 9.102 -17.781 1 87.25 199 PHE B C 1
ATOM 7908 O O . PHE B 1 199 ? -7.977 9.688 -16.781 1 87.25 199 PHE B O 1
ATOM 7915 N N . ALA B 1 200 ? -8.211 8.195 -18.406 1 85.44 200 ALA B N 1
ATOM 7916 C CA . ALA B 1 200 ? -9.578 7.875 -18 1 85.44 200 ALA B CA 1
ATOM 7917 C C . ALA B 1 200 ? -9.578 6.969 -16.766 1 85.44 200 ALA B C 1
ATOM 7919 O O . ALA B 1 200 ? -10.508 7.02 -15.961 1 85.44 200 ALA B O 1
ATOM 7920 N N . LEU B 1 201 ? -8.508 6.152 -16.641 1 84.06 201 LEU B N 1
ATOM 7921 C CA . LEU B 1 201 ? -8.531 5.207 -15.539 1 84.06 201 LEU B CA 1
ATOM 7922 C C . LEU B 1 201 ? -7.223 5.246 -14.758 1 84.06 201 LEU B C 1
ATOM 7924 O O . LEU B 1 201 ? -7.184 5.723 -13.625 1 84.06 201 LEU B O 1
ATOM 7928 N N . GLY B 1 202 ? -6.086 4.914 -15.375 1 77.88 202 GLY B N 1
ATOM 7929 C CA . GLY B 1 202 ? -4.812 4.793 -14.688 1 77.88 202 GLY B CA 1
ATOM 7930 C C . GLY B 1 202 ? -4.297 6.113 -14.141 1 77.88 202 GLY B C 1
ATOM 7931 O O . GLY B 1 202 ? -4.008 6.227 -12.953 1 77.88 202 GLY B O 1
ATOM 7932 N N . ARG B 1 203 ? -4.258 7.184 -14.953 1 83.12 203 ARG B N 1
ATOM 7933 C CA . ARG B 1 203 ? -3.721 8.484 -14.562 1 83.12 203 ARG B CA 1
ATOM 7934 C C . ARG B 1 203 ? -4.84 9.461 -14.242 1 83.12 203 ARG B C 1
ATOM 7936 O O . ARG B 1 203 ? -4.645 10.68 -14.297 1 83.12 203 ARG B O 1
ATOM 7943 N N . ASN B 1 204 ? -5.961 8.828 -13.969 1 88.75 204 ASN B N 1
ATOM 7944 C CA . ASN B 1 204 ? -7.125 9.672 -13.719 1 88.75 204 ASN B CA 1
ATOM 7945 C C . ASN B 1 204 ? -6.977 10.461 -12.422 1 88.75 204 ASN B C 1
ATOM 7947 O O . ASN B 1 204 ? -7.387 11.617 -12.344 1 88.75 204 ASN B O 1
ATOM 7951 N N . VAL B 1 205 ? -6.336 9.836 -11.406 1 88.06 205 VAL B N 1
ATOM 7952 C CA . VAL B 1 205 ? -6.195 10.484 -10.102 1 88.06 205 VAL B CA 1
ATOM 7953 C C . VAL B 1 205 ? -5.332 11.734 -10.234 1 88.06 205 VAL B C 1
ATOM 7955 O O . VAL B 1 205 ? -5.66 12.781 -9.68 1 88.06 205 VAL B O 1
ATOM 7958 N N . GLN B 1 206 ? -4.289 11.703 -11.008 1 86.69 206 GLN B N 1
ATOM 7959 C CA . GLN B 1 206 ? -3.398 12.844 -11.203 1 86.69 206 GLN B CA 1
ATOM 7960 C C . GLN B 1 206 ? -4.082 13.945 -12.008 1 86.69 206 GLN B C 1
ATOM 7962 O O . GLN B 1 206 ? -3.904 15.133 -11.719 1 86.69 206 GLN B O 1
ATOM 7967 N N . LEU B 1 207 ? -4.809 13.516 -12.938 1 91.31 207 LEU B N 1
ATOM 7968 C CA . LEU B 1 207 ? -5.516 14.484 -13.766 1 91.31 207 LEU B CA 1
ATOM 7969 C C . LEU B 1 207 ? -6.574 15.219 -12.953 1 91.31 207 LEU B C 1
ATOM 7971 O O . LEU B 1 207 ? -6.652 16.453 -12.992 1 91.31 207 LEU B O 1
ATOM 7975 N N . ILE B 1 208 ? -7.379 14.461 -12.195 1 92.81 208 ILE B N 1
ATOM 7976 C CA . ILE B 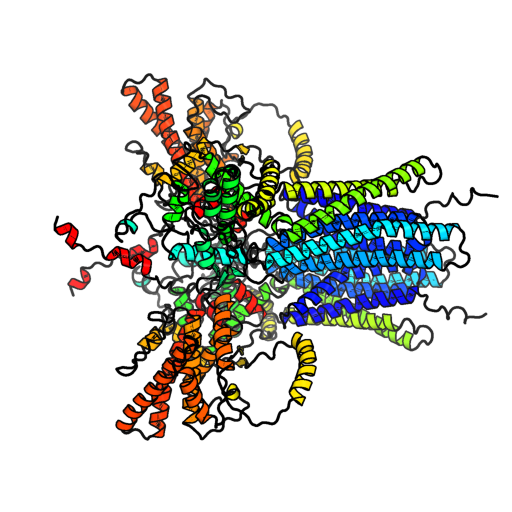1 208 ? -8.477 15.07 -11.461 1 92.81 208 ILE B CA 1
ATOM 7977 C C . ILE B 1 208 ? -7.922 15.969 -10.352 1 92.81 208 ILE B C 1
ATOM 7979 O O . ILE B 1 208 ? -8.492 17.016 -10.055 1 92.81 208 ILE B O 1
ATOM 7983 N N . ASP B 1 209 ? -6.832 15.57 -9.727 1 90.75 209 ASP B N 1
ATOM 7984 C CA . ASP B 1 209 ? -6.234 16.391 -8.68 1 90.75 209 ASP B CA 1
ATOM 7985 C C . ASP B 1 209 ? -5.797 17.75 -9.234 1 90.75 209 ASP B C 1
ATOM 7987 O O . ASP B 1 209 ? -6.082 18.797 -8.641 1 90.75 209 ASP B O 1
ATOM 7991 N N . GLY B 1 210 ? -5.109 17.766 -10.383 1 89 210 GLY B N 1
ATOM 7992 C CA . GLY B 1 210 ? -4.707 19.016 -11.023 1 89 210 GLY B CA 1
ATOM 7993 C C . GLY B 1 210 ? -5.875 19.812 -11.547 1 89 210 GLY B C 1
ATOM 7994 O O . GLY B 1 210 ? -5.875 21.047 -11.461 1 89 210 GLY B O 1
ATOM 7995 N N . TYR B 1 211 ? -6.879 19.141 -12.031 1 91.88 211 TYR B N 1
ATOM 7996 C CA . TYR B 1 211 ? -8.055 19.797 -12.594 1 91.88 211 TYR B CA 1
ATOM 7997 C C . TYR B 1 211 ? -8.867 20.484 -11.508 1 91.88 211 TYR B C 1
ATOM 7999 O O . TYR B 1 211 ? -9.398 21.578 -11.719 1 91.88 211 TYR B O 1
ATOM 8007 N N . MET B 1 212 ? -9.023 19.812 -10.391 1 91.75 212 MET B N 1
ATOM 8008 C CA . MET B 1 212 ? -9.773 20.438 -9.297 1 91.75 212 MET B CA 1
ATOM 8009 C C . MET B 1 212 ? -9.062 21.688 -8.805 1 91.75 212 MET B C 1
ATOM 8011 O O . MET B 1 212 ? -9.719 22.672 -8.445 1 91.75 212 MET B O 1
ATOM 8015 N N . LEU B 1 213 ? -7.742 21.703 -8.789 1 87.88 213 LEU B N 1
ATOM 8016 C CA . LEU B 1 213 ? -6.988 22.891 -8.422 1 87.88 213 LEU B CA 1
ATOM 8017 C C . LEU B 1 213 ? -7.141 23.984 -9.477 1 87.88 213 LEU B C 1
ATOM 8019 O O . LEU B 1 213 ? -7.211 25.156 -9.148 1 87.88 213 LEU B O 1
ATOM 8023 N N . GLN B 1 214 ? -7.211 23.562 -10.703 1 88.06 214 GLN B N 1
ATOM 8024 C CA . GLN B 1 214 ? -7.469 24.484 -11.805 1 88.06 214 GLN B CA 1
ATOM 8025 C C . GLN B 1 214 ? -8.828 25.172 -11.648 1 88.06 214 GLN B C 1
ATOM 8027 O O . GLN B 1 214 ? -8.945 26.375 -11.836 1 88.06 214 GLN B O 1
ATOM 8032 N N . LEU B 1 215 ? -9.797 24.359 -11.297 1 87.31 215 LEU B N 1
ATOM 8033 C CA . LEU B 1 215 ? -11.148 24.891 -11.125 1 87.31 215 LEU B CA 1
ATOM 8034 C C . LEU B 1 215 ? -11.203 25.875 -9.961 1 87.31 215 LEU B C 1
ATOM 8036 O O . LEU B 1 215 ? -11.953 26.859 -10 1 87.31 215 LEU B O 1
ATOM 8040 N N . ARG B 1 216 ? -10.438 25.609 -8.969 1 83.94 216 ARG B N 1
ATOM 8041 C CA . ARG B 1 216 ? -10.391 26.5 -7.82 1 83.94 216 ARG B CA 1
ATOM 8042 C C . ARG B 1 216 ? -9.75 27.844 -8.188 1 83.94 216 ARG B C 1
ATOM 8044 O O . ARG B 1 216 ? -10.203 28.891 -7.754 1 83.94 216 ARG B O 1
ATOM 8051 N N . GLU B 1 217 ? -8.695 27.812 -9.016 1 77.19 217 GLU B N 1
ATOM 8052 C CA . GLU B 1 217 ? -7.965 29.016 -9.406 1 77.19 217 GLU B CA 1
ATOM 8053 C C . GLU B 1 217 ? -8.766 29.859 -10.398 1 77.19 217 GLU B C 1
ATOM 8055 O O . GLU B 1 217 ? -8.734 31.078 -10.359 1 77.19 217 GLU B O 1
ATOM 8060 N N . GLU B 1 218 ? -9.297 29.172 -11.336 1 70.56 218 GLU B N 1
ATOM 8061 C CA . GLU B 1 218 ? -10.023 29.906 -12.367 1 70.56 218 GLU B CA 1
ATOM 8062 C C . GLU B 1 218 ? -11.328 30.484 -11.82 1 70.56 218 GLU B C 1
ATOM 8064 O O . GLU B 1 218 ? -11.969 31.312 -12.477 1 70.56 218 GLU B O 1
ATOM 8069 N N . GLY B 1 219 ? -11.539 30.859 -10.469 1 59.78 219 GLY B N 1
ATOM 8070 C CA . GLY B 1 219 ? -12.43 31.703 -9.688 1 59.78 219 GLY B CA 1
ATOM 8071 C C . GLY B 1 219 ? -13.898 31.391 -9.906 1 59.78 219 GLY B C 1
ATOM 8072 O O . GLY B 1 219 ? -14.758 31.844 -9.148 1 59.78 219 GLY B O 1
ATOM 8073 N N . GLY B 1 220 ? -14.461 30.984 -11.047 1 54.38 220 GLY B N 1
ATOM 8074 C CA . GLY B 1 220 ? -15.859 31.297 -11.289 1 54.38 220 GLY B CA 1
ATOM 8075 C C . GLY B 1 220 ? -16.812 30.359 -10.578 1 54.38 220 GLY B C 1
ATOM 8076 O O . GLY B 1 220 ? -17.891 30.766 -10.141 1 54.38 220 GLY B O 1
ATOM 8077 N N . TRP B 1 221 ? -16.516 29.188 -10.453 1 53.5 221 TRP B N 1
ATOM 8078 C CA . TRP B 1 221 ? -17.531 28.266 -9.93 1 53.5 221 TRP B CA 1
ATOM 8079 C C . TRP B 1 221 ? -17.438 28.172 -8.406 1 53.5 221 TRP B C 1
ATOM 8081 O O . TRP B 1 221 ? -18.438 27.906 -7.738 1 53.5 221 TRP B O 1
ATOM 8091 N N . PHE B 1 222 ? -16.156 28.422 -7.957 1 54.22 222 PHE B N 1
ATOM 8092 C CA . PHE B 1 222 ? -15.93 28.156 -6.539 1 54.22 222 PHE B CA 1
ATOM 8093 C C . PHE B 1 222 ? -15.961 29.453 -5.738 1 54.22 222 PHE B C 1
ATOM 8095 O O . PHE B 1 222 ? -15.688 29.453 -4.535 1 54.22 222 PHE B O 1
ATOM 8102 N N . VAL B 1 223 ? -16.047 30.641 -6.438 1 43.31 223 VAL B N 1
ATOM 8103 C CA . VAL B 1 223 ? -16.047 31.922 -5.727 1 43.31 223 VAL B CA 1
ATOM 8104 C C . VAL B 1 223 ? -17.344 32.094 -4.961 1 43.31 223 VAL B C 1
ATOM 8106 O O . VAL B 1 223 ? -18.422 31.797 -5.492 1 43.31 223 VAL B O 1
ATOM 8109 N N . ASP B 1 224 ? -17.312 32.281 -3.766 1 41.25 224 ASP B N 1
ATOM 8110 C CA . ASP B 1 224 ? -18.344 32.719 -2.822 1 41.25 224 ASP B CA 1
ATOM 8111 C C . ASP B 1 224 ? -19.172 33.844 -3.396 1 41.25 224 ASP B C 1
ATOM 8113 O O . ASP B 1 224 ? -18.641 34.719 -4.117 1 41.25 224 ASP B O 1
ATOM 8117 N N . GLY B 1 225 ? -20.453 33.812 -3.58 1 37.28 225 GLY B N 1
ATOM 8118 C CA . GLY B 1 225 ? -21.344 34.906 -3.914 1 37.28 225 GLY B CA 1
ATOM 8119 C C . GLY B 1 225 ? -20.828 36.25 -3.443 1 37.28 225 GLY B C 1
ATOM 8120 O O . GLY B 1 225 ? -21.297 37.281 -3.9 1 37.28 225 GLY B O 1
ATOM 8121 N N . GLY B 1 226 ? -20.141 36.406 -2.373 1 34.09 226 GLY B N 1
ATOM 8122 C CA . GLY B 1 226 ? -19.906 37.75 -1.894 1 34.09 226 GLY B CA 1
ATOM 8123 C C . GLY B 1 226 ? -18.922 38.531 -2.76 1 34.09 226 GLY B C 1
ATOM 8124 O O . GLY B 1 226 ? -19.016 39.75 -2.873 1 34.09 226 GLY B O 1
ATOM 8125 N N . GLU B 1 227 ? -17.922 37.938 -3.256 1 36.44 227 GLU B N 1
ATOM 8126 C CA . GLU B 1 227 ? -16.922 38.781 -3.885 1 36.44 227 GLU B CA 1
ATOM 8127 C C . GLU B 1 227 ? -17.297 39.125 -5.324 1 36.44 227 GLU B C 1
ATOM 8129 O O . GLU B 1 227 ? -16.656 39.938 -5.965 1 36.44 227 GLU B O 1
ATOM 8134 N N . MET B 1 228 ? -18.016 38.406 -6 1 35.5 228 MET B N 1
ATOM 8135 C CA . MET B 1 228 ? -18.469 38.906 -7.285 1 35.5 228 MET B CA 1
ATOM 8136 C C . MET B 1 228 ? -19.25 40.219 -7.105 1 35.5 228 MET B C 1
ATOM 8138 O O . MET B 1 228 ? -19.609 40.875 -8.086 1 35.5 228 MET B O 1
ATOM 8142 N N . ALA B 1 229 ? -19.969 40.469 -6.004 1 35.44 229 ALA B N 1
ATOM 8143 C CA . ALA B 1 229 ? -20.562 41.781 -5.848 1 35.44 229 ALA B CA 1
ATOM 8144 C C . ALA B 1 229 ? -19.5 42.875 -5.973 1 35.44 229 ALA B C 1
ATOM 8146 O O . ALA B 1 229 ? -19.781 43.969 -6.441 1 35.44 229 ALA B O 1
ATOM 8147 N N . ALA B 1 230 ? -18.297 42.781 -5.531 1 35.5 230 ALA B N 1
ATOM 8148 C CA . ALA B 1 230 ? -17.422 43.938 -5.594 1 35.5 230 ALA B CA 1
ATOM 8149 C C . ALA B 1 230 ? -16.891 44.156 -7.008 1 35.5 230 ALA B C 1
ATOM 8151 O O . ALA B 1 230 ? -16.359 45.219 -7.324 1 35.5 230 ALA B O 1
ATOM 8152 N N . ALA B 1 231 ? -16.469 43.156 -7.691 1 35.31 231 ALA B N 1
ATOM 8153 C CA . ALA B 1 231 ? -15.766 43.531 -8.922 1 35.31 231 ALA B CA 1
ATOM 8154 C C . ALA B 1 231 ? -16.75 43.906 -10.023 1 35.31 231 ALA B C 1
ATOM 8156 O O . ALA B 1 231 ? -16.406 43.875 -11.211 1 35.31 231 ALA B O 1
ATOM 8157 N N . GLY B 1 232 ? -17.812 44.688 -9.75 1 33.59 232 GLY B N 1
ATOM 8158 C CA . GLY B 1 232 ? -18.719 45.469 -10.57 1 33.59 232 GLY B CA 1
ATOM 8159 C C . GLY B 1 232 ? -19.547 44.625 -11.523 1 33.59 232 GLY B C 1
ATOM 8160 O O . GLY B 1 232 ? -20.266 45.156 -12.375 1 33.59 232 GLY B O 1
ATOM 8161 N N . GLN B 1 233 ? -18.922 43.625 -11.945 1 33.31 233 GLN B N 1
ATOM 8162 C CA . GLN B 1 233 ? -19.719 43.062 -13.023 1 33.31 233 GLN B CA 1
ATOM 8163 C C . GLN B 1 233 ? -21.078 42.594 -12.508 1 33.31 233 GLN B C 1
ATOM 8165 O O . GLN B 1 233 ? -21.188 42.094 -11.391 1 33.31 233 GLN B O 1
ATOM 8170 N N . GLN B 1 234 ? -22.203 43.188 -12.977 1 29.89 234 GLN B N 1
ATOM 8171 C CA . GLN B 1 234 ? -23.625 42.906 -12.734 1 29.89 234 GLN B CA 1
ATOM 8172 C C . GLN B 1 234 ? -23.891 41.438 -12.594 1 29.89 234 GLN B C 1
ATOM 8174 O O . GLN B 1 234 ? -23.328 40.625 -13.344 1 29.89 234 GLN B O 1
ATOM 8179 N N . PRO B 1 235 ? -24.234 41 -11.391 1 34.81 235 PRO B N 1
ATOM 8180 C CA . PRO B 1 235 ? -24.719 39.625 -11.297 1 34.81 235 PRO B CA 1
ATOM 8181 C C . PRO B 1 235 ? -25.641 39.25 -12.461 1 34.81 235 PRO B C 1
ATOM 8183 O O . PRO B 1 235 ? -26.656 39.906 -12.688 1 34.81 235 PRO B O 1
ATOM 8186 N N . GLN B 1 236 ? -25.156 39.156 -13.625 1 33.19 236 GLN B N 1
ATOM 8187 C CA . GLN B 1 236 ? -26.141 38.781 -14.641 1 33.19 236 GLN B CA 1
ATOM 8188 C C . GLN B 1 236 ? -27.328 38.062 -14.008 1 33.19 236 GLN B C 1
ATOM 8190 O O . GLN B 1 236 ? -27.188 37.406 -12.992 1 33.19 236 GLN B O 1
ATOM 8195 N N . HIS B 1 237 ? -28.547 38.5 -14.297 1 31.91 237 HIS B N 1
ATOM 8196 C CA . HIS B 1 237 ? -29.844 37.969 -13.906 1 31.91 237 HIS B CA 1
ATOM 8197 C C . HIS B 1 237 ? -29.797 36.438 -13.812 1 31.91 237 HIS B C 1
ATOM 8199 O O . HIS B 1 237 ? -30 35.75 -14.812 1 31.91 237 HIS B O 1
ATOM 8205 N N . ARG B 1 238 ? -28.844 36 -13.195 1 39.78 238 ARG B N 1
ATOM 8206 C CA . ARG B 1 238 ? -28.875 34.562 -12.977 1 39.78 238 ARG B CA 1
ATOM 8207 C C . ARG B 1 238 ? -30.234 34.125 -12.438 1 39.78 238 ARG B C 1
ATOM 8209 O O . ARG B 1 238 ? -30.719 34.688 -11.445 1 39.78 238 ARG B O 1
ATOM 8216 N N . LEU B 1 239 ? -31.094 33.656 -13.273 1 34.16 239 LEU B N 1
ATOM 8217 C CA . LEU B 1 239 ? -32.375 33.094 -12.797 1 34.16 239 LEU B CA 1
ATOM 8218 C C . LEU B 1 239 ? -32.156 32.281 -11.516 1 34.16 239 LEU B C 1
ATOM 8220 O O . LEU B 1 239 ? -31.188 31.531 -11.414 1 34.16 239 LEU B O 1
ATOM 8224 N N . PRO B 1 240 ? -32.656 32.719 -10.312 1 38.34 240 PRO B N 1
ATOM 8225 C CA . PRO B 1 240 ? -32.594 32.125 -8.977 1 38.34 240 PRO B CA 1
ATOM 8226 C C . PRO B 1 240 ? -32.531 30.594 -9.023 1 38.34 240 PRO B C 1
ATOM 8228 O O . PRO B 1 240 ? -32.031 29.969 -8.078 1 38.34 240 PRO B O 1
ATOM 8231 N N . ASP B 1 241 ? -33.219 29.953 -9.938 1 41.94 241 ASP B N 1
ATOM 8232 C CA . ASP B 1 241 ? -33.594 28.531 -9.945 1 41.94 241 ASP B CA 1
ATOM 8233 C C . ASP B 1 241 ? -32.5 27.672 -10.555 1 41.94 241 ASP B C 1
ATOM 8235 O O . ASP B 1 241 ? -32.625 26.453 -10.664 1 41.94 241 ASP B O 1
ATOM 8239 N N . GLU B 1 242 ? -31.438 28.141 -11.219 1 50.59 242 GLU B N 1
ATOM 8240 C CA . GLU B 1 242 ? -30.594 27.219 -11.977 1 50.59 242 GLU B CA 1
ATOM 8241 C C . GLU B 1 242 ? -29.406 26.75 -11.156 1 50.59 242 GLU B C 1
ATOM 8243 O O . GLU B 1 242 ? -28.578 27.562 -10.734 1 50.59 242 GLU B O 1
ATOM 8248 N N . VAL B 1 243 ? -29.516 25.609 -10.531 1 57.47 243 VAL B N 1
ATOM 8249 C CA . VAL B 1 243 ? -28.469 24.938 -9.773 1 57.47 243 VAL B CA 1
ATOM 8250 C C . VAL B 1 243 ? -27.172 24.938 -10.586 1 57.47 243 VAL B C 1
ATOM 8252 O O . VAL B 1 243 ? -27.156 24.5 -11.734 1 57.47 243 VAL B O 1
ATOM 8255 N N . GLN B 1 244 ? -26.188 25.766 -10.266 1 72.81 244 GLN B N 1
ATOM 8256 C CA . GLN B 1 244 ? -24.875 25.766 -10.906 1 72.81 244 GLN B CA 1
ATOM 8257 C C . GLN B 1 244 ? -24.203 24.406 -10.789 1 72.81 244 GLN B C 1
ATOM 8259 O O . GLN B 1 244 ? -23.953 23.938 -9.68 1 72.81 244 GLN B O 1
ATOM 8264 N N . VAL B 1 245 ? -24.234 23.734 -11.914 1 85.12 245 VAL B N 1
ATOM 8265 C CA . VAL B 1 245 ? -23.594 22.438 -11.992 1 85.12 245 VAL B CA 1
ATOM 8266 C C . VAL B 1 245 ? -22.109 22.594 -12.258 1 85.12 245 VAL B C 1
ATOM 8268 O O . VAL B 1 245 ? -21.719 23.219 -13.25 1 85.12 245 VAL B O 1
ATOM 8271 N N . PRO B 1 246 ? -21.297 22.172 -11.32 1 87.31 246 PRO B N 1
ATOM 8272 C CA . PRO B 1 246 ? -19.859 22.266 -11.539 1 87.31 246 PRO B CA 1
ATOM 8273 C C . PRO B 1 246 ? -19.375 21.391 -12.703 1 87.31 246 PRO B C 1
ATOM 8275 O O . PRO B 1 246 ? -19.922 20.312 -12.93 1 87.31 246 PRO B O 1
ATOM 8278 N N . PRO B 1 247 ? -18.422 21.859 -13.43 1 90.56 247 PRO B N 1
ATOM 8279 C CA . PRO B 1 247 ? -17.938 21.078 -14.57 1 90.56 247 PRO B CA 1
ATOM 8280 C C . PRO B 1 247 ? -17 19.953 -14.156 1 90.56 247 PRO B C 1
ATOM 8282 O O . PRO B 1 247 ? -15.836 19.922 -14.547 1 90.56 247 PRO B O 1
ATOM 8285 N N . LEU B 1 248 ? -17.531 19 -13.484 1 93.31 248 LEU B N 1
ATOM 8286 C CA . LEU B 1 248 ? -16.781 17.797 -13.125 1 93.31 248 LEU B CA 1
ATOM 8287 C C . LEU B 1 248 ? -16.672 16.844 -14.305 1 93.31 248 LEU B C 1
ATOM 8289 O O . LEU B 1 248 ? -17.625 16.703 -15.078 1 93.31 248 LEU B O 1
ATOM 8293 N N . ILE B 1 249 ? -15.57 16.266 -14.43 1 93.69 249 ILE B N 1
ATOM 8294 C CA . ILE B 1 249 ? -15.328 15.398 -15.578 1 93.69 249 ILE B CA 1
ATOM 8295 C C . ILE B 1 249 ? -16.062 14.07 -15.383 1 93.69 249 ILE B C 1
ATOM 8297 O O . ILE B 1 249 ? -15.953 13.445 -14.32 1 93.69 249 ILE B O 1
ATOM 8301 N N . VAL B 1 250 ? -16.734 13.617 -16.344 1 93.94 250 VAL B N 1
ATOM 8302 C CA . VAL B 1 250 ? -17.422 12.328 -16.297 1 93.94 250 VAL B CA 1
ATOM 8303 C C . VAL B 1 250 ? -16.688 11.328 -17.188 1 93.94 250 VAL B C 1
ATOM 8305 O O . VAL B 1 250 ? -16.078 10.383 -16.688 1 93.94 250 VAL B O 1
ATOM 8308 N N . THR B 1 251 ? -16.656 11.594 -18.5 1 91.38 251 THR B N 1
ATOM 8309 C CA . THR B 1 251 ? -15.977 10.672 -19.406 1 91.38 251 THR B CA 1
ATOM 8310 C C . THR B 1 251 ? -15.344 11.438 -20.578 1 91.38 251 THR B C 1
ATOM 8312 O O . THR B 1 251 ? -15.578 12.633 -20.734 1 91.38 251 THR B O 1
ATOM 8315 N N . GLY B 1 252 ? -14.383 10.766 -21.281 1 88.69 252 GLY B N 1
ATOM 8316 C CA . GLY B 1 252 ? -13.812 11.281 -22.516 1 88.69 252 GLY B CA 1
ATOM 8317 C C . GLY B 1 252 ? -12.461 11.938 -22.328 1 88.69 252 GLY B C 1
ATOM 8318 O O . GLY B 1 252 ? -12.055 12.789 -23.109 1 88.69 252 GLY B O 1
ATOM 8319 N N . GLU B 1 253 ? -11.805 11.625 -21.375 1 89.25 253 GLU B N 1
ATOM 8320 C CA . GLU B 1 253 ? -10.484 12.188 -21.125 1 89.25 253 GLU B CA 1
ATOM 8321 C C . GLU B 1 253 ? -9.453 11.648 -22.125 1 89.25 253 GLU B C 1
ATOM 8323 O O . GLU B 1 253 ? -9.234 10.438 -22.203 1 89.25 253 GLU B O 1
ATOM 8328 N N . SER B 1 254 ? -8.945 12.469 -22.875 1 86.81 254 SER B N 1
ATOM 8329 C CA . SER B 1 254 ? -7.918 12.07 -23.844 1 86.81 254 SER B CA 1
ATOM 8330 C C . SER B 1 254 ? -6.621 12.844 -23.609 1 86.81 254 SER B C 1
ATOM 8332 O O . SER B 1 254 ? -6.621 13.891 -22.953 1 86.81 254 SER B O 1
ATOM 8334 N N . LYS B 1 255 ? -5.551 12.312 -24.109 1 86.12 255 LYS B N 1
ATOM 8335 C CA . LYS B 1 255 ? -4.227 12.914 -23.938 1 86.12 255 LYS B CA 1
ATOM 8336 C C . LYS B 1 255 ? -4.137 14.258 -24.656 1 86.12 255 LYS B C 1
ATOM 8338 O O . LYS B 1 255 ? -3.393 15.141 -24.234 1 86.12 255 LYS B O 1
ATOM 8343 N N . LYS B 1 256 ? -4.949 14.469 -25.641 1 84.75 256 LYS B N 1
ATOM 8344 C CA . LYS B 1 256 ? -4.902 15.695 -26.422 1 84.75 256 LYS B CA 1
ATOM 8345 C C . LYS B 1 256 ? -5.484 16.875 -25.641 1 84.75 256 LYS B C 1
ATOM 8347 O O . LYS B 1 256 ? -5.16 18.031 -25.922 1 84.75 256 LYS B O 1
ATOM 8352 N N . ASP B 1 257 ? -6.285 16.484 -24.672 1 88 257 ASP B N 1
ATOM 8353 C CA . ASP B 1 257 ? -6.977 17.531 -23.922 1 88 257 ASP B CA 1
ATOM 8354 C C . ASP B 1 257 ? -6.23 17.891 -22.641 1 88 257 ASP B C 1
ATOM 8356 O O . ASP B 1 257 ? -6.664 18.766 -21.891 1 88 257 ASP B O 1
ATOM 8360 N N . VAL B 1 258 ? -5.102 17.234 -22.359 1 90.69 258 VAL B N 1
ATOM 8361 C CA . VAL B 1 258 ? -4.426 17.406 -21.078 1 90.69 258 VAL B CA 1
ATOM 8362 C C . VAL B 1 258 ? -3.074 18.078 -21.281 1 90.69 258 VAL B C 1
ATOM 8364 O O . VAL B 1 258 ? -2.375 17.797 -22.266 1 90.69 258 VAL B O 1
ATOM 8367 N N . GLU B 1 259 ? -2.795 19.031 -20.5 1 87.94 259 GLU B N 1
ATOM 8368 C CA . GLU B 1 259 ? -1.51 19.719 -20.5 1 87.94 259 GLU B CA 1
ATOM 8369 C C . GLU B 1 259 ? -0.841 19.672 -19.141 1 87.94 259 GLU B C 1
ATOM 8371 O O . GLU B 1 259 ? -1.52 19.562 -18.109 1 87.94 259 GLU B O 1
ATOM 8376 N N . GLU B 1 260 ? 0.445 19.688 -19.109 1 86.75 260 GLU B N 1
ATOM 8377 C CA . GLU B 1 260 ? 1.194 19.641 -17.859 1 86.75 260 GLU B CA 1
ATOM 8378 C C . GLU B 1 260 ? 1.426 21.047 -17.312 1 86.75 260 GLU B C 1
ATOM 8380 O O . GLU B 1 260 ? 1.731 21.969 -18.062 1 86.75 260 GLU B O 1
ATOM 8385 N N . SER B 1 261 ? 1.114 21.188 -16.047 1 83.88 261 SER B N 1
ATOM 8386 C CA . SER B 1 261 ? 1.328 22.453 -15.328 1 83.88 261 SER B CA 1
ATOM 8387 C C . SER B 1 261 ? 2.057 22.219 -14.008 1 83.88 261 SER B C 1
ATOM 8389 O O . SER B 1 261 ? 2.219 21.078 -13.578 1 83.88 261 SER B O 1
ATOM 8391 N N . PRO B 1 262 ? 2.564 23.219 -13.367 1 79.75 262 PRO B N 1
ATOM 8392 C CA . PRO B 1 262 ? 3.242 23.062 -12.078 1 79.75 262 PRO B CA 1
ATOM 8393 C C . PRO B 1 262 ? 2.332 22.484 -11 1 79.75 262 PRO B C 1
ATOM 8395 O O . PRO B 1 262 ? 2.814 21.875 -10.039 1 79.75 262 PRO B O 1
ATOM 8398 N N . LEU B 1 263 ? 1.09 22.688 -11.18 1 77.81 263 LEU B N 1
ATOM 8399 C CA . LEU B 1 263 ? 0.145 22.203 -10.188 1 77.81 263 LEU B CA 1
ATOM 8400 C C . LEU B 1 263 ? -0.32 20.781 -10.531 1 77.81 263 LEU B C 1
ATOM 8402 O O . LEU B 1 263 ? -1.085 20.188 -9.773 1 77.81 263 LEU B O 1
ATOM 8406 N N . GLY B 1 264 ? 0.157 20.281 -11.656 1 82.69 264 GLY B N 1
ATOM 8407 C CA . GLY B 1 264 ? -0.273 18.969 -12.117 1 82.69 264 GLY B CA 1
ATOM 8408 C C . GLY B 1 264 ? -0.876 18.984 -13.508 1 82.69 264 GLY B C 1
ATOM 8409 O O . GLY B 1 264 ? -0.724 19.969 -14.234 1 82.69 264 GLY B O 1
ATOM 8410 N N . TYR B 1 265 ? -1.534 17.969 -13.836 1 86.81 265 TYR B N 1
ATOM 8411 C CA . TYR B 1 265 ? -2.199 17.906 -15.133 1 86.81 265 TYR B CA 1
ATOM 8412 C C . TYR B 1 265 ? -3.439 18.781 -15.164 1 86.81 265 TYR B C 1
ATOM 8414 O O . TYR B 1 265 ? -4.188 18.844 -14.18 1 86.81 265 TYR B O 1
ATOM 8422 N N . HIS B 1 266 ? -3.516 19.609 -16.188 1 89 266 HIS B N 1
ATOM 8423 C CA . HIS B 1 266 ? -4.668 20.484 -16.391 1 89 266 HIS B CA 1
ATOM 8424 C C . HIS B 1 266 ? -5.367 20.203 -17.703 1 89 266 HIS B C 1
ATOM 8426 O O . HIS B 1 266 ? -4.766 19.625 -18.625 1 89 266 HIS B O 1
ATOM 8432 N N . VAL B 1 267 ? -6.68 20.5 -17.641 1 91.25 267 VAL B N 1
ATOM 8433 C CA . VAL B 1 267 ? -7.426 20.406 -18.891 1 91.25 267 VAL B CA 1
ATOM 8434 C C . VAL B 1 267 ? -7.301 21.719 -19.656 1 91.25 267 VAL B C 1
ATOM 8436 O O . VAL B 1 267 ? -7.449 22.797 -19.078 1 91.25 267 VAL B O 1
ATOM 8439 N N . LYS B 1 268 ? -7.043 21.625 -20.922 1 88.25 268 LYS B N 1
ATOM 8440 C CA . LYS B 1 268 ? -6.887 22.812 -21.75 1 88.25 268 LYS B CA 1
ATOM 8441 C C . LYS B 1 268 ? -8.156 23.656 -21.75 1 88.25 268 LYS B C 1
ATOM 8443 O O . LYS B 1 268 ? -9.266 23.125 -21.844 1 88.25 268 LYS B O 1
ATOM 8448 N N . PRO B 1 269 ? -8.023 24.953 -21.578 1 80.62 269 PRO B N 1
ATOM 8449 C CA . PRO B 1 269 ? -9.195 25.828 -21.578 1 80.62 269 PRO B CA 1
ATOM 8450 C C . PRO B 1 269 ? -9.977 25.766 -22.891 1 80.62 269 PRO B C 1
ATOM 8452 O O . PRO B 1 269 ? -11.195 25.938 -22.906 1 80.62 269 PRO B O 1
ATOM 8455 N N . SER B 1 270 ? -9.328 25.484 -24 1 77.94 270 SER B N 1
ATOM 8456 C CA . SER B 1 270 ? -10 25.375 -25.297 1 77.94 270 SER B CA 1
ATOM 8457 C C . SER B 1 270 ? -10.969 24.203 -25.312 1 77.94 270 SER B C 1
ATOM 8459 O O . SER B 1 270 ? -12.023 24.266 -25.953 1 77.94 270 SER B O 1
ATOM 8461 N N . SER B 1 271 ? -10.617 23.25 -24.531 1 79.31 271 SER B N 1
ATOM 8462 C CA . SER B 1 271 ? -11.469 22.062 -24.484 1 79.31 271 SER B CA 1
ATOM 8463 C C . SER B 1 271 ? -12.672 22.297 -23.578 1 79.31 271 SER B C 1
ATOM 8465 O O . SER B 1 271 ? -13.719 21.656 -23.75 1 79.31 271 SER B O 1
ATOM 8467 N N . LEU B 1 272 ? -12.5 23.219 -22.609 1 75.81 272 LEU B N 1
ATOM 8468 C CA . LEU B 1 272 ? -13.594 23.516 -21.688 1 75.81 272 LEU B CA 1
ATOM 8469 C C . LEU B 1 272 ? -14.555 24.531 -22.297 1 75.81 272 LEU B C 1
ATOM 8471 O O . LEU B 1 272 ? -15.766 24.438 -22.094 1 75.81 272 LEU B O 1
ATOM 8475 N N . LYS B 1 273 ? -14.031 25.703 -22.984 1 62.34 273 LYS B N 1
ATOM 8476 C CA . LYS B 1 273 ? -14.836 26.781 -23.578 1 62.34 273 LYS B CA 1
ATOM 8477 C C . LYS B 1 273 ? -15.625 26.266 -24.781 1 62.34 273 LYS B C 1
ATOM 8479 O O . LYS B 1 273 ? -16.719 26.75 -25.062 1 62.34 273 LYS B O 1
ATOM 8484 N N . GLN B 1 274 ? -14.914 25.609 -25.656 1 52.81 274 GLN B N 1
ATOM 8485 C CA . GLN B 1 274 ? -15.648 25.141 -26.828 1 52.81 274 GLN B CA 1
ATOM 8486 C C . GLN B 1 274 ? -17.016 24.562 -26.422 1 52.81 274 GLN B C 1
ATOM 8488 O O . GLN B 1 274 ? -17.906 24.453 -27.266 1 52.81 274 GLN B O 1
ATOM 8493 N N . GLN B 1 275 ? -17.203 24.359 -25.156 1 50.19 275 GLN B N 1
ATOM 8494 C CA . GLN B 1 275 ? -18.438 23.781 -24.656 1 50.19 275 GLN B CA 1
ATOM 8495 C C . GLN B 1 275 ? -19.531 24.844 -24.516 1 50.19 275 GLN B C 1
ATOM 8497 O O . GLN B 1 275 ? -20.719 24.516 -24.578 1 50.19 275 GLN B O 1
ATOM 8502 N N . GLN B 1 276 ? -19.219 26.25 -24.266 1 46.5 276 GLN B N 1
ATOM 8503 C CA . GLN B 1 276 ? -20.234 27.234 -23.969 1 46.5 276 GLN B CA 1
ATOM 8504 C C . GLN B 1 276 ? -20.719 27.938 -25.234 1 46.5 276 GLN B C 1
ATOM 8506 O O . GLN B 1 276 ? -21.812 28.516 -25.266 1 46.5 276 GLN B O 1
ATOM 8511 N N . GLY B 1 277 ? -19.969 28.344 -26.328 1 42.06 277 GLY B N 1
ATOM 8512 C CA . GLY B 1 277 ? -20.469 29.203 -27.391 1 42.06 277 GLY B CA 1
ATOM 8513 C C . GLY B 1 277 ? -21.234 28.453 -28.453 1 42.06 277 GLY B C 1
ATOM 8514 O O . GLY B 1 277 ? -21.062 27.234 -28.625 1 42.06 277 GLY B O 1
ATOM 8515 N N . ALA B 1 278 ? -22.422 29.172 -29.141 1 37.88 278 ALA B N 1
ATOM 8516 C CA . ALA B 1 278 ? -23.328 28.766 -30.203 1 37.88 278 ALA B CA 1
ATOM 8517 C C . ALA B 1 278 ? -22.562 28.172 -31.391 1 37.88 278 ALA B C 1
ATOM 8519 O O . ALA B 1 278 ? -23.094 27.344 -32.125 1 37.88 278 ALA B O 1
ATOM 8520 N N . GLU B 1 279 ? -21.578 28.844 -32 1 37.75 279 GLU B N 1
ATOM 8521 C CA . GLU B 1 279 ? -20.938 28.547 -33.281 1 37.75 279 GLU B CA 1
ATOM 8522 C C . GLU B 1 279 ? -20.031 27.328 -33.188 1 37.75 279 GLU B C 1
ATOM 8524 O O . GLU B 1 279 ? -19.25 27.047 -34.094 1 37.75 279 GLU B O 1
ATOM 8529 N N . ALA B 1 280 ? -19.766 26.734 -32.281 1 41.09 280 ALA B N 1
ATOM 8530 C CA . ALA B 1 280 ? -18.953 25.656 -31.703 1 41.09 280 ALA B CA 1
ATOM 8531 C C . ALA B 1 280 ? -19.281 24.312 -32.375 1 41.09 280 ALA B C 1
ATOM 8533 O O . ALA B 1 280 ? -18.75 23.281 -31.984 1 41.09 280 ALA B O 1
ATOM 8534 N N . TRP B 1 281 ? -20.219 24.172 -33.062 1 37.97 281 TRP B N 1
ATOM 8535 C CA . TRP B 1 281 ? -20.766 23.016 -33.781 1 37.97 281 TRP B CA 1
ATOM 8536 C C . TRP B 1 281 ? -19.75 22.484 -34.781 1 37.97 281 TRP B C 1
ATOM 8538 O O . TRP B 1 281 ? -19.859 21.328 -35.219 1 37.97 281 TRP B O 1
ATOM 8548 N N . ARG B 1 282 ? -19.156 23.328 -35.625 1 39.34 282 ARG B N 1
ATOM 8549 C CA . ARG B 1 282 ? -18.438 22.859 -36.812 1 39.34 282 ARG B CA 1
ATOM 8550 C C . ARG B 1 282 ? -17.094 22.281 -36.438 1 39.34 282 ARG B C 1
ATOM 8552 O O . ARG B 1 282 ? -16.422 21.641 -37.25 1 39.34 282 ARG B O 1
ATOM 8559 N N . LYS B 1 283 ? -16.25 22.906 -35.688 1 43.22 283 LYS B N 1
ATOM 8560 C CA . LYS B 1 283 ? -14.883 22.438 -35.5 1 43.22 283 LYS B CA 1
ATOM 8561 C C . LYS B 1 283 ? -14.82 21.25 -34.531 1 43.22 283 LYS B C 1
ATOM 8563 O O . LYS B 1 283 ? -15.711 21.078 -33.719 1 43.22 283 LYS B O 1
ATOM 8568 N N . LYS B 1 284 ? -13.68 20.359 -34.625 1 49 284 LYS B N 1
ATOM 8569 C CA . LYS B 1 284 ? -13.352 19.062 -34.031 1 49 284 LYS B CA 1
ATOM 8570 C C . LYS B 1 284 ? -13.617 19.062 -32.531 1 49 284 LYS B C 1
ATOM 8572 O O . LYS B 1 284 ? -12.836 19.625 -31.75 1 49 284 LYS B O 1
ATOM 8577 N N . SER B 1 285 ? -14.914 19.062 -31.969 1 53.66 285 SER B N 1
ATOM 8578 C CA . SER B 1 285 ? -15.5 19.141 -30.641 1 53.66 285 SER B CA 1
ATOM 8579 C C . SER B 1 285 ? -14.805 18.188 -29.672 1 53.66 285 SER B C 1
ATOM 8581 O O . SER B 1 285 ? -14.445 17.078 -30.031 1 53.66 285 SER B O 1
ATOM 8583 N N . SER B 1 286 ? -14.328 18.641 -28.5 1 69.06 286 SER B N 1
ATOM 8584 C CA . SER B 1 286 ? -13.641 17.875 -27.469 1 69.06 286 SER B CA 1
ATOM 8585 C C . SER B 1 286 ? -14.492 16.703 -26.984 1 69.06 286 SER B C 1
ATOM 8587 O O . SER B 1 286 ? -15.719 16.812 -26.922 1 69.06 286 SER B O 1
ATOM 8589 N N . ARG B 1 287 ? -13.969 15.555 -26.984 1 83.12 287 ARG B N 1
ATOM 8590 C CA . ARG B 1 287 ? -14.594 14.32 -26.547 1 83.12 287 ARG B CA 1
ATOM 8591 C C . ARG B 1 287 ? -14.844 14.328 -25.047 1 83.12 287 ARG B C 1
ATOM 8593 O O . ARG B 1 287 ? -15.477 13.414 -24.5 1 83.12 287 ARG B O 1
ATOM 8600 N N . LEU B 1 288 ? -14.484 15.469 -24.422 1 89.56 288 LEU B N 1
ATOM 8601 C CA . LEU B 1 288 ? -14.602 15.539 -22.969 1 89.56 288 LEU B CA 1
ATOM 8602 C C . LEU B 1 288 ? -16.031 15.844 -22.547 1 89.56 288 LEU B C 1
ATOM 8604 O O . LEU B 1 288 ? -16.656 16.766 -23.078 1 89.56 288 LEU B O 1
ATOM 8608 N N . VAL B 1 289 ? -16.609 14.977 -21.766 1 91.44 289 VAL B N 1
ATOM 8609 C CA . VAL B 1 289 ? -17.953 15.164 -21.25 1 91.44 289 VAL B CA 1
ATOM 8610 C C . VAL B 1 289 ? -17.891 15.578 -19.781 1 91.44 289 VAL B C 1
ATOM 8612 O O . VAL B 1 289 ? -17.375 14.828 -18.953 1 91.44 289 VAL B O 1
ATOM 8615 N N . THR B 1 290 ? -18.391 16.734 -19.484 1 92 290 THR B N 1
ATOM 8616 C CA . THR B 1 290 ? -18.453 17.219 -18.125 1 92 290 THR B CA 1
ATOM 8617 C C . THR B 1 290 ? -19.875 17.188 -17.594 1 92 290 THR B C 1
ATOM 8619 O O . THR B 1 290 ? -20.828 16.984 -18.359 1 92 290 THR B O 1
ATOM 8622 N N . LEU B 1 291 ? -20.016 17.266 -16.328 1 92.5 291 LEU B N 1
ATOM 8623 C CA . LEU B 1 291 ? -21.328 17.172 -15.695 1 92.5 291 LEU B CA 1
ATOM 8624 C C . LEU B 1 291 ? -22.25 18.297 -16.156 1 92.5 291 LEU B C 1
ATOM 8626 O O . LEU B 1 291 ? -23.453 18.094 -16.328 1 92.5 291 LEU B O 1
ATOM 8630 N N . ASP B 1 292 ? -21.766 19.547 -16.359 1 87.56 292 ASP B N 1
ATOM 8631 C CA . ASP B 1 292 ? -22.562 20.672 -16.828 1 87.56 292 ASP B CA 1
ATOM 8632 C C . ASP B 1 292 ? -23.109 20.406 -18.234 1 87.56 292 ASP B C 1
ATOM 8634 O O . ASP B 1 292 ? -24.25 20.766 -18.547 1 87.56 292 ASP B O 1
ATOM 8638 N N . ARG B 1 293 ? -22.328 19.75 -19 1 86.56 293 ARG B N 1
ATOM 8639 C CA . ARG B 1 293 ? -22.766 19.391 -20.344 1 86.56 293 ARG B CA 1
ATOM 8640 C C . ARG B 1 293 ? -23.891 18.375 -20.297 1 86.56 293 ARG B C 1
ATOM 8642 O O . ARG B 1 293 ? -24.812 18.422 -21.109 1 86.56 293 ARG B O 1
ATOM 8649 N N . VAL B 1 294 ? -23.828 17.469 -19.375 1 88.38 294 VAL B N 1
ATOM 8650 C CA . VAL B 1 294 ? -24.859 16.453 -19.219 1 88.38 294 VAL B CA 1
ATOM 8651 C C . VAL B 1 294 ? -26.172 17.125 -18.797 1 88.38 294 VAL B C 1
ATOM 8653 O O . VAL B 1 294 ? -27.25 16.75 -19.281 1 88.38 294 VAL B O 1
ATOM 8656 N N . TRP B 1 295 ? -26.109 18.062 -17.922 1 85.12 295 TRP B N 1
ATOM 8657 C CA . TRP B 1 295 ? -27.312 18.75 -17.422 1 85.12 295 TRP B CA 1
ATOM 8658 C C . TRP B 1 295 ? -27.891 19.672 -18.5 1 85.12 295 TRP B C 1
ATOM 8660 O O . TRP B 1 295 ? -29.109 19.859 -18.562 1 85.12 295 TRP B O 1
ATOM 8670 N N . LYS B 1 296 ? -26.984 20.234 -19.312 1 78.94 296 LYS B N 1
ATOM 8671 C CA . LYS B 1 296 ? -27.438 21.156 -20.359 1 78.94 296 LYS B CA 1
ATOM 8672 C C . LYS B 1 296 ? -27.984 20.391 -21.562 1 78.94 296 LYS B C 1
ATOM 8674 O O . LYS B 1 296 ? -28.75 20.938 -22.359 1 78.94 296 LYS B O 1
ATOM 8679 N N . SER B 1 297 ? -27.484 19.266 -21.766 1 73.62 297 SER B N 1
ATOM 8680 C CA . SER B 1 297 ? -27.891 18.5 -22.938 1 73.62 297 SER B CA 1
ATOM 8681 C C . SER B 1 297 ? -29.406 18.375 -23.031 1 73.62 297 SER B C 1
ATOM 8683 O O . SER B 1 297 ? -29.953 18.203 -24.109 1 73.62 297 SER B O 1
ATOM 8685 N N . ASP B 1 298 ? -30.203 18.578 -21.953 1 61.62 298 ASP B N 1
ATOM 8686 C CA . ASP B 1 298 ? -31.672 18.516 -21.984 1 61.62 298 ASP B CA 1
ATOM 8687 C C . ASP B 1 298 ? -32.25 19.766 -22.641 1 61.62 298 ASP B C 1
ATOM 8689 O O . ASP B 1 298 ? -33.312 19.703 -23.25 1 61.62 298 ASP B O 1
ATOM 8693 N N . SER B 1 299 ? -31.609 20.969 -22.469 1 55.62 299 SER B N 1
ATOM 8694 C CA . SER B 1 299 ? -32.281 22.219 -22.812 1 55.62 299 SER B CA 1
ATOM 8695 C C . SER B 1 299 ? -32.156 22.531 -24.297 1 55.62 299 SER B C 1
ATOM 8697 O O . SER B 1 299 ? -32.938 23.266 -24.859 1 55.62 299 SER B O 1
ATOM 8699 N N . ASP B 1 300 ? -31.016 22.344 -24.906 1 50.97 300 ASP B N 1
ATOM 8700 C CA . ASP B 1 300 ? -30.781 23 -26.188 1 50.97 300 ASP B CA 1
ATOM 8701 C C . ASP B 1 300 ? -31.734 22.469 -27.25 1 50.97 300 ASP B C 1
ATOM 8703 O O . ASP B 1 300 ? -32.094 23.188 -28.172 1 50.97 300 ASP B O 1
ATOM 8707 N N . ASP B 1 301 ? -31.797 21.156 -27.656 1 49.47 301 ASP B N 1
ATOM 8708 C CA . ASP B 1 301 ? -32.5 20.797 -28.875 1 49.47 301 ASP B CA 1
ATOM 8709 C C . ASP B 1 301 ? -33.875 20.188 -28.547 1 49.47 301 ASP B C 1
ATOM 8711 O O . ASP B 1 301 ? -33.969 19.266 -27.734 1 49.47 301 ASP B O 1
ATOM 8715 N N . ASP B 1 302 ? -35.031 20.938 -28.828 1 48.62 302 ASP B N 1
ATOM 8716 C CA . ASP B 1 302 ? -36.469 20.656 -28.797 1 48.62 302 ASP B CA 1
ATOM 8717 C C . ASP B 1 302 ? -36.75 19.156 -29.031 1 48.62 302 ASP B C 1
ATOM 8719 O O . ASP B 1 302 ? -37.75 18.641 -28.594 1 48.62 302 ASP B O 1
ATOM 8723 N N . ASN B 1 303 ? -35.938 18.484 -29.859 1 48.84 303 ASN B N 1
ATOM 8724 C CA . ASN B 1 303 ? -36.281 17.141 -30.312 1 48.84 303 ASN B CA 1
ATOM 8725 C C . ASN B 1 303 ? -35.5 16.078 -29.547 1 48.84 303 ASN B C 1
ATOM 8727 O O . ASN B 1 303 ? -35.531 14.898 -29.906 1 48.84 303 ASN B O 1
ATOM 8731 N N . ARG B 1 304 ? -34.719 16.469 -28.5 1 57.84 304 ARG B N 1
ATOM 8732 C CA . ARG B 1 304 ? -33.875 15.516 -27.797 1 57.84 304 ARG B CA 1
ATOM 8733 C C . ARG B 1 304 ? -34.562 14.969 -26.547 1 57.84 304 ARG B C 1
ATOM 8735 O O . ARG B 1 304 ? -35.125 15.727 -25.75 1 57.84 304 ARG B O 1
ATOM 8742 N N . ARG B 1 305 ? -34.875 13.773 -26.516 1 59.16 305 ARG B N 1
ATOM 8743 C CA . ARG B 1 305 ? -35.406 13.164 -25.312 1 59.16 305 ARG B CA 1
ATOM 8744 C C . ARG B 1 305 ? -34.469 13.398 -24.109 1 59.16 305 ARG B C 1
ATOM 8746 O O . ARG B 1 305 ? -33.281 13.07 -24.172 1 59.16 305 ARG B O 1
ATOM 8753 N N . PRO B 1 306 ? -35 14.07 -23.125 1 68.06 306 PRO B N 1
ATOM 8754 C CA . PRO B 1 306 ? -34.188 14.398 -21.953 1 68.06 306 PRO B CA 1
ATOM 8755 C C . PRO B 1 306 ? -33.719 13.156 -21.203 1 68.06 306 PRO B C 1
ATOM 8757 O O . PRO B 1 306 ? -34.406 12.141 -21.188 1 68.06 306 PRO B O 1
ATOM 8760 N N . LEU B 1 307 ? -32.375 13.109 -20.828 1 81.38 307 LEU B N 1
ATOM 8761 C CA . LEU B 1 307 ? -31.875 12.07 -19.953 1 81.38 307 LEU B CA 1
ATOM 8762 C C . LEU B 1 307 ? -32.688 11.984 -18.672 1 81.38 307 LEU B C 1
ATOM 8764 O O . LEU B 1 307 ? -33.125 13.008 -18.141 1 81.38 307 LEU B O 1
ATOM 8768 N N . GLN B 1 308 ? -33.062 10.789 -18.297 1 85 308 GLN B N 1
ATOM 8769 C CA . GLN B 1 308 ? -33.781 10.586 -17.062 1 85 308 GLN B CA 1
ATOM 8770 C C . GLN B 1 308 ? -33 11.086 -15.859 1 85 308 GLN B C 1
ATOM 8772 O O . GLN B 1 308 ? -31.75 11.078 -15.875 1 85 308 GLN B O 1
ATOM 8777 N N . PRO B 1 309 ? -33.688 11.617 -14.875 1 86.38 309 PRO B N 1
ATOM 8778 C CA . PRO B 1 309 ? -32.969 12.109 -13.68 1 86.38 309 PRO B CA 1
ATOM 8779 C C . PRO B 1 309 ? -32.094 11.039 -13.031 1 86.38 309 PRO B C 1
ATOM 8781 O O . PRO B 1 309 ? -31.062 11.367 -12.438 1 86.38 309 PRO B O 1
ATOM 8784 N N . GLU B 1 310 ? -32.469 9.82 -13.234 1 88 310 GLU B N 1
ATOM 8785 C CA . GLU B 1 310 ? -31.672 8.742 -12.672 1 88 310 GLU B CA 1
ATOM 8786 C C . GLU B 1 310 ? -30.328 8.625 -13.375 1 88 310 GLU B C 1
ATOM 8788 O O . GLU B 1 310 ? -29.328 8.266 -12.758 1 88 310 GLU B O 1
ATOM 8793 N N . ASP B 1 311 ? -30.375 8.922 -14.625 1 90.69 311 ASP B N 1
ATOM 8794 C CA . ASP B 1 311 ? -29.141 8.867 -15.406 1 90.69 311 ASP B CA 1
ATOM 8795 C C . ASP B 1 311 ? -28.234 10.039 -15.07 1 90.69 311 ASP B C 1
ATOM 8797 O O . ASP B 1 311 ? -27 9.898 -15.062 1 90.69 311 ASP B O 1
ATOM 8801 N N . LYS B 1 312 ? -28.875 11.156 -14.836 1 91.25 312 LYS B N 1
ATOM 8802 C CA . LYS B 1 312 ? -28.078 12.305 -14.414 1 91.25 312 LYS B CA 1
ATOM 8803 C C . LYS B 1 312 ? -27.438 12.062 -13.055 1 91.25 312 LYS B C 1
ATOM 8805 O O . LYS B 1 312 ? -26.266 12.422 -12.836 1 91.25 312 LYS B O 1
ATOM 8810 N N . ASP B 1 313 ? -28.203 11.375 -12.188 1 92.69 313 ASP B N 1
ATOM 8811 C CA . ASP B 1 313 ? -27.656 11.031 -10.875 1 92.69 313 ASP B CA 1
ATOM 8812 C C . ASP B 1 313 ? -26.516 10.031 -11 1 92.69 313 ASP B C 1
ATOM 8814 O O . ASP B 1 313 ? -25.547 10.062 -10.227 1 92.69 313 ASP B O 1
ATOM 8818 N N . LEU B 1 314 ? -26.641 9.203 -11.945 1 94.12 314 LEU B N 1
ATOM 8819 C CA . LEU B 1 314 ? -25.578 8.227 -12.188 1 94.12 314 LEU B CA 1
ATOM 8820 C C . LEU B 1 314 ? -24.297 8.922 -12.625 1 94.12 314 LEU B C 1
ATOM 8822 O O . LEU B 1 314 ? -23.203 8.562 -12.18 1 94.12 314 LEU B O 1
ATOM 8826 N N . CYS B 1 315 ? -24.438 9.867 -13.453 1 95.31 315 CYS B N 1
ATOM 8827 C CA . CYS B 1 315 ? -23.281 10.633 -13.891 1 95.31 315 CYS B CA 1
ATOM 8828 C C . CYS B 1 315 ? -22.672 11.422 -12.742 1 95.31 315 CYS B C 1
ATOM 8830 O O . CYS B 1 315 ? -21.453 11.531 -12.633 1 95.31 315 CYS B O 1
ATOM 8832 N N . LEU B 1 316 ? -23.562 11.961 -11.984 1 95.62 316 LEU B N 1
ATOM 8833 C CA . LEU B 1 316 ? -23.078 12.672 -10.805 1 95.62 316 LEU B CA 1
ATOM 8834 C C . LEU B 1 316 ? -22.312 11.727 -9.883 1 95.62 316 LEU B C 1
ATOM 8836 O O . LEU B 1 316 ? -21.219 12.07 -9.422 1 95.62 316 LEU B O 1
ATOM 8840 N N . SER B 1 317 ? -22.828 10.547 -9.641 1 96.38 317 SER B N 1
ATOM 8841 C CA . SER B 1 317 ? -22.156 9.555 -8.797 1 96.38 317 SER B CA 1
ATOM 8842 C C . SER B 1 317 ? -20.797 9.164 -9.367 1 96.38 317 SER B C 1
ATOM 8844 O O . SER B 1 317 ? -19.828 8.992 -8.625 1 96.38 317 SER B O 1
ATOM 8846 N N . PHE B 1 318 ? -20.75 9.078 -10.594 1 96.44 318 PHE B N 1
ATOM 8847 C CA . PHE B 1 318 ? -19.5 8.68 -11.234 1 96.44 318 PHE B CA 1
ATOM 8848 C C . PHE B 1 318 ? -18.469 9.797 -11.133 1 96.44 318 PHE B C 1
ATOM 8850 O O . PHE B 1 318 ? -17.281 9.523 -10.914 1 96.44 318 PHE B O 1
ATOM 8857 N N . ALA B 1 319 ? -18.906 10.961 -11.406 1 96.56 319 ALA B N 1
ATOM 8858 C CA . ALA B 1 319 ? -18 12.094 -11.258 1 96.56 319 ALA B CA 1
ATOM 8859 C C . ALA B 1 319 ? -17.469 12.203 -9.828 1 96.56 319 ALA B C 1
ATOM 8861 O O . ALA B 1 319 ? -16.297 12.484 -9.609 1 96.56 319 ALA B O 1
ATOM 8862 N N . LEU B 1 320 ? -18.328 11.984 -8.883 1 96.81 320 LEU B N 1
ATOM 8863 C CA . LEU B 1 320 ? -17.922 12.016 -7.484 1 96.81 320 LEU B CA 1
ATOM 8864 C C . LEU B 1 320 ? -16.969 10.875 -7.168 1 96.81 320 LEU B C 1
ATOM 8866 O O . LEU B 1 320 ? -16.047 11.031 -6.355 1 96.81 320 LEU B O 1
ATOM 8870 N N . PHE B 1 321 ? -17.141 9.766 -7.75 1 95.38 321 PHE B N 1
ATOM 8871 C CA . PHE B 1 321 ? -16.234 8.633 -7.59 1 95.38 321 PHE B CA 1
ATOM 8872 C C . PHE B 1 321 ? -14.82 9 -8.055 1 95.38 321 PHE B C 1
ATOM 8874 O O . PHE B 1 321 ? -13.836 8.695 -7.379 1 95.38 321 PHE B O 1
ATOM 8881 N N . LYS B 1 322 ? -14.758 9.68 -9.125 1 94.31 322 LYS B N 1
ATOM 8882 C CA . LYS B 1 322 ? -13.461 10.109 -9.633 1 94.31 322 LYS B CA 1
ATOM 8883 C C . LYS B 1 322 ? -12.781 11.07 -8.664 1 94.31 322 LYS B C 1
ATOM 8885 O O . LYS B 1 322 ? -11.562 11.031 -8.492 1 94.31 322 LYS B O 1
ATOM 8890 N N . CYS B 1 323 ? -13.578 11.852 -8.047 1 94.88 323 CYS B N 1
ATOM 8891 C CA . CYS B 1 323 ? -13.031 12.781 -7.059 1 94.88 323 CYS B CA 1
ATOM 8892 C C . CYS B 1 323 ? -12.602 12.039 -5.797 1 94.88 323 CYS B C 1
ATOM 8894 O O . CYS B 1 323 ? -11.57 12.359 -5.207 1 94.88 323 CYS B O 1
ATOM 8896 N N . LEU B 1 324 ? -13.398 11.078 -5.438 1 93.75 324 LEU B N 1
ATOM 8897 C CA . LEU B 1 324 ? -13.125 10.32 -4.219 1 93.75 324 LEU B CA 1
ATOM 8898 C C . LEU B 1 324 ? -11.906 9.414 -4.402 1 93.75 324 LEU B C 1
ATOM 8900 O O . LEU B 1 324 ? -11.211 9.102 -3.438 1 93.75 324 LEU B O 1
ATOM 8904 N N . ARG B 1 325 ? -11.68 9 -5.578 1 91.44 325 ARG B N 1
ATOM 8905 C CA . ARG B 1 325 ? -10.562 8.109 -5.883 1 91.44 325 ARG B CA 1
ATOM 8906 C C . ARG B 1 325 ? -9.234 8.75 -5.488 1 91.44 325 ARG B C 1
ATOM 8908 O O . ARG B 1 325 ? -8.273 8.039 -5.176 1 91.44 325 ARG B O 1
ATOM 8915 N N . ARG B 1 326 ? -9.141 10.047 -5.445 1 89.94 326 ARG B N 1
ATOM 8916 C CA . ARG B 1 326 ? -7.938 10.75 -5.02 1 89.94 326 ARG B CA 1
ATOM 8917 C C . ARG B 1 326 ? -7.598 10.43 -3.566 1 89.94 326 ARG B C 1
ATOM 8919 O O . ARG B 1 326 ? -6.438 10.18 -3.234 1 89.94 326 ARG B O 1
ATOM 8926 N N . ARG B 1 327 ? -8.656 10.367 -2.809 1 89.62 327 ARG B N 1
ATOM 8927 C CA . ARG B 1 327 ? -8.438 10.062 -1.397 1 89.62 327 ARG B CA 1
ATOM 8928 C C . ARG B 1 327 ? -7.977 8.625 -1.214 1 89.62 327 ARG B C 1
ATOM 8930 O O . ARG B 1 327 ? -7.125 8.344 -0.366 1 89.62 327 ARG B O 1
ATOM 8937 N N . PHE B 1 328 ? -8.516 7.707 -2.031 1 85.25 328 PHE B N 1
ATOM 8938 C CA . PHE B 1 328 ? -8.109 6.309 -1.965 1 85.25 328 PHE B CA 1
ATOM 8939 C C . PHE B 1 328 ? -6.656 6.141 -2.377 1 85.25 328 PHE B C 1
ATOM 8941 O O . PHE B 1 328 ? -5.977 5.215 -1.926 1 85.25 328 PHE B O 1
ATOM 8948 N N . ALA B 1 329 ? -6.207 7.098 -3.16 1 79.38 329 ALA B N 1
ATOM 8949 C CA . ALA B 1 329 ? -4.828 7.027 -3.635 1 79.38 329 ALA B CA 1
ATOM 8950 C C . ALA B 1 329 ? -3.881 7.73 -2.668 1 79.38 329 ALA B C 1
ATOM 8952 O O . ALA B 1 329 ? -2.664 7.734 -2.873 1 79.38 329 ALA B O 1
ATOM 8953 N N . GLY B 1 330 ? -4.395 8.359 -1.662 1 77 330 GLY B N 1
ATOM 8954 C CA . GLY B 1 330 ? -3.559 8.961 -0.632 1 77 330 GLY B CA 1
ATOM 8955 C C . GLY B 1 330 ? -3.371 10.453 -0.813 1 77 330 GLY B C 1
ATOM 8956 O O . GLY B 1 330 ? -2.574 11.078 -0.107 1 77 330 GLY B O 1
ATOM 8957 N N . TYR B 1 331 ? -4.055 11.102 -1.766 1 80.69 331 TYR B N 1
ATOM 8958 C CA . TYR B 1 331 ? -3.947 12.539 -1.983 1 80.69 331 TYR B CA 1
ATOM 8959 C C . TYR B 1 331 ? -4.727 13.312 -0.924 1 80.69 331 TYR B C 1
ATOM 8961 O O . TYR B 1 331 ? -5.734 12.82 -0.407 1 80.69 331 TYR B O 1
ATOM 8969 N N . ARG B 1 332 ? -4.066 14.539 -0.733 1 79.25 332 ARG B N 1
ATOM 8970 C CA . ARG B 1 332 ? -4.785 15.445 0.157 1 79.25 332 ARG B CA 1
ATOM 8971 C C . ARG B 1 332 ? -5.762 16.312 -0.624 1 79.25 332 ARG B C 1
ATOM 8973 O O . ARG B 1 332 ? -5.441 16.797 -1.718 1 79.25 332 ARG B O 1
ATOM 8980 N N . LEU B 1 333 ? -7.086 16.125 -0.537 1 88.5 333 LEU B N 1
ATOM 8981 C CA . LEU B 1 333 ? -8.109 16.922 -1.211 1 88.5 333 LEU B CA 1
ATOM 8982 C C . LEU B 1 333 ? -7.922 18.406 -0.931 1 88.5 333 LEU B C 1
ATOM 8984 O O . LEU B 1 333 ? -8.781 19.031 -0.314 1 88.5 333 LEU B O 1
ATOM 8988 N N . ALA B 1 334 ? -6.777 18.969 -1.561 1 81.5 334 ALA B N 1
ATOM 8989 C CA . ALA B 1 334 ? -6.379 20.344 -1.28 1 81.5 334 ALA B CA 1
ATOM 8990 C C . ALA B 1 334 ? -7.391 21.344 -1.854 1 81.5 334 ALA B C 1
ATOM 8992 O O . ALA B 1 334 ? -7.574 22.438 -1.315 1 81.5 334 ALA B O 1
ATOM 8993 N N . ALA B 1 335 ? -8.016 20.953 -2.912 1 86 335 ALA B N 1
ATOM 8994 C CA . ALA B 1 335 ? -8.953 21.875 -3.568 1 86 335 ALA B CA 1
ATOM 8995 C C . ALA B 1 335 ? -10.258 21.969 -2.783 1 86 335 ALA B C 1
ATOM 8997 O O . ALA B 1 335 ? -10.875 23.047 -2.736 1 86 335 ALA B O 1
ATOM 8998 N N . GLU B 1 336 ? -10.648 20.922 -2.146 1 88.31 336 GLU B N 1
ATOM 8999 C CA . GLU B 1 336 ? -11.953 20.859 -1.491 1 88.31 336 GLU B CA 1
ATOM 9000 C C . GLU B 1 336 ? -11.82 21.062 0.015 1 88.31 336 GLU B C 1
ATOM 9002 O O . GLU B 1 336 ? -12.75 21.547 0.663 1 88.31 336 GLU B O 1
ATOM 9007 N N . ALA B 1 337 ? -10.719 20.781 0.563 1 86.88 337 ALA B N 1
ATOM 9008 C CA . ALA B 1 337 ? -10.562 20.812 2.016 1 86.88 337 ALA B CA 1
ATOM 9009 C C . ALA B 1 337 ? -10.789 22.219 2.562 1 86.88 337 ALA B C 1
ATOM 9011 O O . ALA B 1 337 ? -10.148 23.172 2.125 1 86.88 337 ALA B O 1
ATOM 9012 N N . GLY B 1 338 ? -11.789 22.406 3.436 1 81.62 338 GLY B N 1
ATOM 9013 C CA . GLY B 1 338 ? -12.078 23.656 4.113 1 81.62 338 GLY B CA 1
ATOM 9014 C C . GLY B 1 338 ? -12.727 24.688 3.207 1 81.62 338 GLY B C 1
ATOM 9015 O O . GLY B 1 338 ? -12.875 25.844 3.588 1 81.62 338 GLY B O 1
ATOM 9016 N N . SER B 1 339 ? -13.109 24.312 2.029 1 83.88 339 SER B N 1
ATOM 9017 C CA . SER B 1 339 ? -13.703 25.266 1.104 1 83.88 339 SER B CA 1
ATOM 9018 C C . SER B 1 339 ? -15.203 25.406 1.341 1 83.88 339 SER B C 1
ATOM 9020 O O . SER B 1 339 ? -15.875 24.438 1.688 1 83.88 339 SER B O 1
ATOM 9022 N N . THR B 1 340 ? -15.695 26.578 1.206 1 82.25 340 THR B N 1
ATOM 9023 C CA . THR B 1 340 ? -17.125 26.844 1.387 1 82.25 340 THR B CA 1
ATOM 9024 C C . THR B 1 340 ? -17.922 26.328 0.196 1 82.25 340 THR B C 1
ATOM 9026 O O . THR B 1 340 ? -19.094 25.969 0.339 1 82.25 340 THR B O 1
ATOM 9029 N N . TRP B 1 341 ? -17.297 26.234 -0.872 1 83.31 341 TRP B N 1
ATOM 9030 C CA . TRP B 1 341 ? -18 25.75 -2.053 1 83.31 341 TRP B CA 1
ATOM 9031 C C . TRP B 1 341 ? -18.375 24.266 -1.898 1 83.31 341 TRP B C 1
ATOM 9033 O O . TRP B 1 341 ? -19.469 23.859 -2.283 1 83.31 341 TRP B O 1
ATOM 9043 N N . ALA B 1 342 ? -17.406 23.547 -1.391 1 88.88 342 ALA B N 1
ATOM 9044 C CA . ALA B 1 342 ? -17.656 22.125 -1.213 1 88.88 342 ALA B CA 1
ATOM 9045 C C . ALA B 1 342 ? -18.797 21.875 -0.235 1 88.88 342 ALA B C 1
ATOM 9047 O O . ALA B 1 342 ? -19.656 21.016 -0.462 1 88.88 342 ALA B O 1
ATOM 9048 N N . PHE B 1 343 ? -18.875 22.719 0.809 1 89.69 343 PHE B N 1
ATOM 9049 C CA . PHE B 1 343 ? -19.938 22.594 1.792 1 89.69 343 PHE B CA 1
ATOM 9050 C C . PHE B 1 343 ? -21.297 22.969 1.186 1 89.69 343 PHE B C 1
ATOM 9052 O O . PHE B 1 343 ? -22.281 22.281 1.396 1 89.69 343 PHE B O 1
ATOM 9059 N N . ARG B 1 344 ? -21.344 23.984 0.363 1 85.81 344 ARG B N 1
ATOM 9060 C CA . ARG B 1 344 ? -22.578 24.422 -0.29 1 85.81 344 ARG B CA 1
ATOM 9061 C C . ARG B 1 344 ? -23.031 23.422 -1.343 1 85.81 344 ARG B C 1
ATOM 9063 O O . ARG B 1 344 ? -24.234 23.234 -1.557 1 85.81 344 ARG B O 1
ATOM 9070 N N . PHE B 1 345 ? -22.094 22.781 -1.868 1 88.69 345 PHE B N 1
ATOM 9071 C CA . PHE B 1 345 ? -22.406 21.766 -2.861 1 88.69 345 PHE B CA 1
ATOM 9072 C C . PHE B 1 345 ? -23.219 20.641 -2.24 1 88.69 345 PHE B C 1
ATOM 9074 O O . PHE B 1 345 ? -24.172 20.141 -2.857 1 88.69 345 PHE B O 1
ATOM 9081 N N . VAL B 1 346 ? -22.875 20.281 -1.051 1 89.31 346 VAL B N 1
ATOM 9082 C CA . VAL B 1 346 ? -23.531 19.141 -0.401 1 89.31 346 VAL B CA 1
ATOM 9083 C C . VAL B 1 346 ? -24.828 19.609 0.264 1 89.31 346 VAL B C 1
ATOM 9085 O O . VAL B 1 346 ? -25.859 18.938 0.171 1 89.31 346 VAL B O 1
ATOM 9088 N N . CYS B 1 347 ? -24.859 20.797 0.864 1 85.88 347 CYS B N 1
ATOM 9089 C CA . CYS B 1 347 ? -25.984 21.188 1.706 1 85.88 347 CYS B CA 1
ATOM 9090 C C . CYS B 1 347 ? -26.969 22.047 0.923 1 85.88 347 CYS B C 1
ATOM 9092 O O . CYS B 1 347 ? -28.172 22.047 1.222 1 85.88 347 CYS B O 1
ATOM 9094 N N . ASP B 1 348 ? -26.484 22.797 -0.075 1 77.12 348 ASP B N 1
ATOM 9095 C CA . ASP B 1 348 ? -27.375 23.719 -0.774 1 77.12 348 ASP B CA 1
ATOM 9096 C C . ASP B 1 348 ? -27.25 23.562 -2.287 1 77.12 348 ASP B C 1
ATOM 9098 O O . ASP B 1 348 ? -27.953 24.234 -3.047 1 77.12 348 ASP B O 1
ATOM 9102 N N . GLY B 1 349 ? -26.5 22.688 -2.688 1 78.88 349 GLY B N 1
ATOM 9103 C CA . GLY B 1 349 ? -26.219 22.641 -4.117 1 78.88 349 GLY B CA 1
ATOM 9104 C C . GLY B 1 349 ? -26.891 21.453 -4.801 1 78.88 349 GLY B C 1
ATOM 9105 O O . GLY B 1 349 ? -28.047 21.141 -4.512 1 78.88 349 GLY B O 1
ATOM 9106 N N . LEU B 1 350 ? -26.156 20.875 -5.668 1 78.06 350 LEU B N 1
ATOM 9107 C CA . LEU B 1 350 ? -26.656 19.859 -6.598 1 78.06 350 LEU B CA 1
ATOM 9108 C C . LEU B 1 350 ? -27.016 18.578 -5.859 1 78.06 350 LEU B C 1
ATOM 9110 O O . LEU B 1 350 ? -27.953 17.875 -6.262 1 78.06 350 LEU B O 1
ATOM 9114 N N . LEU B 1 351 ? -26.359 18.312 -4.723 1 83.88 351 LEU B N 1
ATOM 9115 C CA . LEU B 1 351 ? -26.609 17.047 -4.043 1 83.88 351 LEU B CA 1
ATOM 9116 C C . LEU B 1 351 ? -27.891 17.109 -3.219 1 83.88 351 LEU B C 1
ATOM 9118 O O . LEU B 1 351 ? -28.75 16.219 -3.328 1 83.88 351 LEU B O 1
ATOM 9122 N N . LEU B 1 352 ? -27.984 18.141 -2.354 1 75.56 352 LEU B N 1
ATOM 9123 C CA . LEU B 1 352 ? -29.219 18.281 -1.582 1 75.56 352 LEU B CA 1
ATOM 9124 C C . LEU B 1 352 ? -30.141 19.328 -2.209 1 75.56 352 LEU B C 1
ATOM 9126 O O . LEU B 1 352 ? -29.953 20.531 -1.998 1 75.56 352 LEU B O 1
ATOM 9130 N N . ASP B 1 353 ? -30.578 19.234 -3.678 1 64.31 353 ASP B N 1
ATOM 9131 C CA . ASP B 1 353 ? -31.375 20.188 -4.445 1 64.31 353 ASP B CA 1
ATOM 9132 C C . ASP B 1 353 ? -32.594 20.656 -3.652 1 64.31 353 ASP B C 1
ATOM 9134 O O . ASP B 1 353 ? -33.562 19.922 -3.537 1 64.31 353 ASP B O 1
ATOM 9138 N N . ARG B 1 354 ? -32.562 21.766 -2.93 1 54.97 354 ARG B N 1
ATOM 9139 C CA . ARG B 1 354 ? -33.719 22.281 -2.18 1 54.97 354 ARG B CA 1
ATOM 9140 C C . ARG B 1 354 ? -34.844 22.703 -3.115 1 54.97 354 ARG B C 1
ATOM 9142 O O . ARG B 1 354 ? -36 22.844 -2.686 1 54.97 354 ARG B O 1
ATOM 9149 N N . SER B 1 355 ? -34.469 23.375 -4.32 1 52 355 SER B N 1
ATOM 9150 C CA . SER B 1 355 ? -35.5 24.016 -5.117 1 52 355 SER B CA 1
ATOM 9151 C C . SER B 1 355 ? -36.5 23 -5.621 1 52 355 SER B C 1
ATOM 9153 O O . SER B 1 355 ? -37.688 23.312 -5.754 1 52 355 SER B O 1
ATOM 9155 N N . ARG B 1 356 ? -36.062 22.078 -6.371 1 49 356 ARG B N 1
ATOM 9156 C CA . ARG B 1 356 ? -37.062 21.25 -7.039 1 49 356 ARG B CA 1
ATOM 9157 C C . ARG B 1 356 ? -37.938 20.516 -6.023 1 49 356 ARG B C 1
ATOM 9159 O O . ARG B 1 356 ? -39.156 20.531 -6.129 1 49 356 ARG B O 1
ATOM 9166 N N . ASN B 1 357 ? -37.375 19.281 -5.398 1 47.56 357 ASN B N 1
ATOM 9167 C CA . ASN B 1 357 ? -38.188 18.375 -4.59 1 47.56 357 ASN B CA 1
ATOM 9168 C C . ASN B 1 357 ? -37.938 18.594 -3.098 1 47.56 357 ASN B C 1
ATOM 9170 O O . ASN B 1 357 ? -36.844 18.984 -2.689 1 47.56 357 ASN B O 1
ATOM 9174 N N . LYS B 1 358 ? -39 18.734 -2.381 1 49.66 358 LYS B N 1
ATOM 9175 C CA . LYS B 1 358 ? -39.031 18.469 -0.946 1 49.66 358 LYS B CA 1
ATOM 9176 C C . LYS B 1 358 ? -37.844 17.625 -0.52 1 49.66 358 LYS B C 1
ATOM 9178 O O . LYS B 1 358 ? -37.219 16.938 -1.342 1 49.66 358 LYS B O 1
ATOM 9183 N N . ASP B 1 359 ? -37.375 17.734 0.771 1 56.62 359 ASP B N 1
ATOM 9184 C CA . ASP B 1 359 ? -36.25 17.188 1.539 1 56.62 359 ASP B CA 1
ATOM 9185 C C . ASP B 1 359 ? -35.969 15.742 1.135 1 56.62 359 ASP B C 1
ATOM 9187 O O . ASP B 1 359 ? -36.469 14.805 1.76 1 56.62 359 ASP B O 1
ATOM 9191 N N . ASP B 1 360 ? -35.531 15.516 -0.216 1 76.31 360 ASP B N 1
ATOM 9192 C CA . ASP B 1 360 ? -35.25 14.125 -0.578 1 76.31 360 ASP B CA 1
ATOM 9193 C C . ASP B 1 360 ? -33.938 13.656 0.016 1 76.31 360 ASP B C 1
ATOM 9195 O O . ASP B 1 360 ? -32.906 13.586 -0.684 1 76.31 360 ASP B O 1
ATOM 9199 N N . TYR B 1 361 ? -33.906 13.492 1.176 1 84.56 361 TYR B N 1
ATOM 9200 C CA . TYR B 1 361 ? -32.781 12.961 1.945 1 84.56 361 TYR B CA 1
ATOM 9201 C C . TYR B 1 361 ? -32.344 11.602 1.42 1 84.56 361 TYR B C 1
ATOM 9203 O O . TYR B 1 361 ? -31.172 11.242 1.479 1 84.56 361 TYR B O 1
ATOM 9211 N N . GLU B 1 362 ? -33.219 11.047 0.777 1 87.75 362 GLU B N 1
ATOM 9212 C CA . GLU B 1 362 ? -32.906 9.711 0.265 1 87.75 362 GLU B CA 1
ATOM 9213 C C . GLU B 1 362 ? -32.031 9.781 -0.98 1 87.75 362 GLU B C 1
ATOM 9215 O O . GLU B 1 362 ? -31.219 8.898 -1.212 1 87.75 362 GLU B O 1
ATOM 9220 N N . ARG B 1 363 ? -32.219 10.797 -1.726 1 89.94 363 ARG B N 1
ATOM 9221 C CA . ARG B 1 363 ? -31.438 10.961 -2.951 1 89.94 363 ARG B CA 1
ATOM 9222 C C . ARG B 1 363 ? -29.953 11.125 -2.645 1 89.94 363 ARG B C 1
ATOM 9224 O O . ARG B 1 363 ? -29.109 10.547 -3.332 1 89.94 363 ARG B O 1
ATOM 9231 N N . VAL B 1 364 ? -29.688 11.852 -1.613 1 92 364 VAL B N 1
ATOM 9232 C CA . VAL B 1 364 ? -28.281 12.102 -1.261 1 92 364 VAL B CA 1
ATOM 9233 C C . VAL B 1 364 ? -27.594 10.781 -0.932 1 92 364 VAL B C 1
ATOM 9235 O O . VAL B 1 364 ? -26.516 10.492 -1.454 1 92 364 VAL B O 1
ATOM 9238 N N . PHE B 1 365 ? -28.234 9.961 -0.196 1 92.06 365 PHE B N 1
ATOM 9239 C CA . PHE B 1 365 ? -27.641 8.695 0.214 1 92.06 365 PHE B CA 1
ATOM 9240 C C . PHE B 1 365 ? -27.594 7.715 -0.954 1 92.06 365 PHE B C 1
ATOM 9242 O O . PHE B 1 365 ? -26.672 6.91 -1.056 1 92.06 365 PHE B O 1
ATOM 9249 N N . ARG B 1 366 ? -28.531 7.852 -1.791 1 91.31 366 ARG B N 1
ATOM 9250 C CA . ARG B 1 366 ? -28.531 6.992 -2.971 1 91.31 366 ARG B CA 1
ATOM 9251 C C . ARG B 1 366 ? -27.375 7.34 -3.906 1 91.31 366 ARG B C 1
ATOM 9253 O O . ARG B 1 366 ? -26.719 6.449 -4.445 1 91.31 366 ARG B O 1
ATOM 9260 N N . VAL B 1 367 ? -27.156 8.578 -4.094 1 93.94 367 VAL B N 1
ATOM 9261 C CA . VAL B 1 367 ? -26.078 9.031 -4.98 1 93.94 367 VAL B CA 1
ATOM 9262 C C . VAL B 1 367 ? -24.734 8.602 -4.414 1 93.94 367 VAL B C 1
ATOM 9264 O O . VAL B 1 367 ? -23.875 8.094 -5.148 1 93.94 367 VAL B O 1
ATOM 9267 N N . ILE B 1 368 ? -24.547 8.766 -3.133 1 94.56 368 ILE B N 1
ATOM 9268 C CA . ILE B 1 368 ? -23.281 8.406 -2.512 1 94.56 368 ILE B CA 1
ATOM 9269 C C . ILE B 1 368 ? -23.125 6.891 -2.51 1 94.56 368 ILE B C 1
ATOM 9271 O O . ILE B 1 368 ? -22.016 6.379 -2.686 1 94.56 368 ILE B O 1
ATOM 9275 N N . ALA B 1 369 ? -24.203 6.234 -2.309 1 93.19 369 ALA B N 1
ATOM 9276 C CA . ALA B 1 369 ? -24.156 4.773 -2.35 1 93.19 369 ALA B CA 1
ATOM 9277 C C . ALA B 1 369 ? -23.734 4.277 -3.73 1 93.19 369 ALA B C 1
ATOM 9279 O O . ALA B 1 369 ? -22.969 3.322 -3.846 1 93.19 369 ALA B O 1
ATOM 9280 N N . THR B 1 370 ? -24.25 4.91 -4.719 1 93.75 370 THR B N 1
ATOM 9281 C CA . THR B 1 370 ? -23.875 4.543 -6.078 1 93.75 370 THR B CA 1
ATOM 9282 C C . THR B 1 370 ? -22.422 4.898 -6.352 1 93.75 370 THR B C 1
ATOM 9284 O O . THR B 1 370 ? -21.719 4.16 -7.047 1 93.75 370 THR B O 1
ATOM 9287 N N . GLU B 1 371 ? -22.016 5.996 -5.844 1 95.44 371 GLU B N 1
ATOM 9288 C CA . GLU B 1 371 ? -20.594 6.371 -5.93 1 95.44 371 GLU B CA 1
ATOM 9289 C C . GLU B 1 371 ? -19.703 5.281 -5.344 1 95.44 371 GLU B C 1
ATOM 9291 O O . GLU B 1 371 ? -18.719 4.879 -5.969 1 95.44 371 GLU B O 1
ATOM 9296 N N . LEU B 1 372 ? -20.078 4.789 -4.211 1 93.38 372 LEU B N 1
ATOM 9297 C CA . LEU B 1 372 ? -19.297 3.777 -3.523 1 93.38 372 LEU B CA 1
ATOM 9298 C C . LEU B 1 372 ? -19.406 2.428 -4.223 1 93.38 372 LEU B C 1
ATOM 9300 O O . LEU B 1 372 ? -18.516 1.58 -4.098 1 93.38 372 LEU B O 1
ATOM 9304 N N . SER B 1 373 ? -20.484 2.281 -4.953 1 91.5 373 SER B N 1
ATOM 9305 C CA . SER B 1 373 ? -20.594 1.078 -5.77 1 91.5 373 SER B CA 1
ATOM 9306 C C . SER B 1 373 ? -19.562 1.084 -6.902 1 91.5 373 SER B C 1
ATOM 9308 O O . SER B 1 373 ? -19.016 0.04 -7.246 1 91.5 373 SER B O 1
ATOM 9310 N N . PHE B 1 374 ? -19.312 2.191 -7.438 1 91.56 374 PHE B N 1
ATOM 9311 C CA . PHE B 1 374 ? -18.266 2.316 -8.445 1 91.56 374 PHE B CA 1
ATOM 9312 C C . PHE B 1 374 ? -16.906 2.016 -7.844 1 91.56 374 PHE B C 1
ATOM 9314 O O . PHE B 1 374 ? -16.078 1.353 -8.477 1 91.56 374 PHE B O 1
ATOM 9321 N N . ALA B 1 375 ? -16.719 2.533 -6.645 1 89.88 375 ALA B N 1
ATOM 9322 C CA . ALA B 1 375 ? -15.445 2.283 -5.965 1 89.88 375 ALA B CA 1
ATOM 9323 C C . ALA B 1 375 ? -15.266 0.798 -5.66 1 89.88 375 ALA B C 1
ATOM 9325 O O . ALA B 1 375 ? -14.172 0.25 -5.816 1 89.88 375 ALA B O 1
ATOM 9326 N N . SER B 1 376 ? -16.344 0.17 -5.238 1 85.88 376 SER B N 1
ATOM 9327 C CA . SER B 1 376 ? -16.281 -1.259 -4.945 1 85.88 376 SER B CA 1
ATOM 9328 C C . SER B 1 376 ? -15.961 -2.066 -6.199 1 85.88 376 SER B C 1
ATOM 9330 O O . SER B 1 376 ? -15.148 -2.99 -6.152 1 85.88 376 SER B O 1
ATOM 9332 N N . ASP B 1 377 ? -16.562 -1.66 -7.246 1 84.38 377 ASP B N 1
ATOM 9333 C CA . ASP B 1 377 ? -16.281 -2.336 -8.508 1 84.38 377 ASP B CA 1
ATOM 9334 C C . ASP B 1 377 ? -14.828 -2.127 -8.93 1 84.38 377 ASP B C 1
ATOM 9336 O O . ASP B 1 377 ? -14.188 -3.041 -9.461 1 84.38 377 ASP B O 1
ATOM 9340 N N . PHE B 1 378 ? -14.383 -1.054 -8.695 1 85.81 378 PHE B N 1
ATOM 9341 C CA . PHE B 1 378 ? -13.031 -0.705 -9.102 1 85.81 378 PHE B CA 1
ATOM 9342 C C . PHE B 1 378 ? -12 -1.524 -8.336 1 85.81 378 PHE B C 1
ATOM 9344 O O . PHE B 1 378 ? -11.023 -2.01 -8.906 1 85.81 378 PHE B O 1
ATOM 9351 N N . PHE B 1 379 ? -12.219 -1.707 -7.094 1 79.25 379 PHE B N 1
ATOM 9352 C CA . PHE B 1 379 ? -11.203 -2.334 -6.262 1 79.25 379 PHE B CA 1
ATOM 9353 C C . PHE B 1 379 ? -11.406 -3.844 -6.199 1 79.25 379 PHE B C 1
ATOM 9355 O O . PHE B 1 379 ? -10.453 -4.602 -6.027 1 79.25 379 PHE B O 1
ATOM 9362 N N . HIS B 1 380 ? -12.68 -4.301 -6.41 1 75 380 HIS B N 1
ATOM 9363 C CA . HIS B 1 380 ? -12.922 -5.699 -6.07 1 75 380 HIS B CA 1
ATOM 9364 C C . HIS B 1 380 ? -13.484 -6.465 -7.262 1 75 380 HIS B C 1
ATOM 9366 O O . HIS B 1 380 ? -13.555 -7.695 -7.238 1 75 380 HIS B O 1
ATOM 9372 N N . SER B 1 381 ? -13.859 -5.785 -8.266 1 77.5 381 SER B N 1
ATOM 9373 C CA . SER B 1 381 ? -14.422 -6.469 -9.43 1 77.5 381 SER B CA 1
ATOM 9374 C C . SER B 1 381 ? -13.672 -6.113 -10.703 1 77.5 381 SER B C 1
ATOM 9376 O O . SER B 1 381 ? -13.062 -5.043 -10.797 1 77.5 381 SER B O 1
ATOM 9378 N N . PRO B 1 382 ? -13.648 -7.141 -11.586 1 76.5 382 PRO B N 1
ATOM 9379 C CA . PRO B 1 382 ? -13.086 -6.777 -12.891 1 76.5 382 PRO B CA 1
ATOM 9380 C C . PRO B 1 382 ? -13.977 -5.805 -13.664 1 76.5 382 PRO B C 1
ATOM 9382 O O . PRO B 1 382 ? -15.18 -6.047 -13.82 1 76.5 382 PRO B O 1
ATOM 9385 N N . LEU B 1 383 ? -13.438 -4.777 -14.086 1 81.38 383 LEU B N 1
ATOM 9386 C CA . LEU B 1 383 ? -14.203 -3.781 -14.828 1 81.38 383 LEU B CA 1
ATOM 9387 C C . LEU B 1 383 ? -14.625 -4.324 -16.188 1 81.38 383 LEU B C 1
ATOM 9389 O O . LEU B 1 383 ? -13.875 -5.059 -16.828 1 81.38 383 LEU B O 1
ATOM 9393 N N . PRO B 1 384 ? -15.82 -4.004 -16.484 1 82.12 384 PRO B N 1
ATOM 9394 C CA . PRO B 1 384 ? -16.266 -4.445 -17.812 1 82.12 384 PRO B CA 1
ATOM 9395 C C . PRO B 1 384 ? -15.422 -3.859 -18.938 1 82.12 384 PRO B C 1
ATOM 9397 O O . PRO B 1 384 ? -15.008 -2.699 -18.875 1 82.12 384 PRO B O 1
ATOM 9400 N N . VAL B 1 385 ? -15.156 -4.621 -19.922 1 78.25 385 VAL B N 1
ATOM 9401 C CA . VAL B 1 385 ? -14.312 -4.238 -21.047 1 78.25 385 VAL B CA 1
ATOM 9402 C C . VAL B 1 385 ? -14.945 -3.061 -21.781 1 78.25 385 VAL B C 1
ATOM 9404 O O . VAL B 1 385 ? -14.242 -2.273 -22.422 1 78.25 385 VAL B O 1
ATOM 9407 N N . ALA B 1 386 ? -16.25 -2.922 -21.609 1 73.75 386 ALA B N 1
ATOM 9408 C CA . ALA B 1 386 ? -16.969 -1.84 -22.266 1 73.75 386 ALA B CA 1
ATOM 9409 C C . ALA B 1 386 ? -16.531 -0.48 -21.734 1 73.75 386 ALA B C 1
ATOM 9411 O O . ALA B 1 386 ? -16.672 0.538 -22.406 1 73.75 386 ALA B O 1
ATOM 9412 N N . SER B 1 387 ? -15.984 -0.555 -20.562 1 74.69 387 SER B N 1
ATOM 9413 C CA . SER B 1 387 ? -15.586 0.705 -19.938 1 74.69 387 SER B CA 1
ATOM 9414 C C . SER B 1 387 ? -14.18 1.105 -20.359 1 74.69 387 SER B C 1
ATOM 9416 O O . SER B 1 387 ? -13.758 2.24 -20.125 1 74.69 387 SER B O 1
ATOM 9418 N N . LEU B 1 388 ? -13.469 0.158 -21.031 1 77.19 388 LEU B N 1
ATOM 9419 C CA . LEU B 1 388 ? -12.07 0.396 -21.375 1 77.19 388 LEU B CA 1
ATOM 9420 C C . LEU B 1 388 ? -11.945 0.965 -22.781 1 77.19 388 LEU B C 1
ATOM 9422 O O . LEU B 1 388 ? -10.859 1.398 -23.172 1 77.19 388 LEU B O 1
ATOM 9426 N N . GLY B 1 389 ? -13.07 0.975 -23.516 1 75.19 389 GLY B N 1
ATOM 9427 C CA . GLY B 1 389 ? -13.047 1.514 -24.875 1 75.19 389 GLY B CA 1
ATOM 9428 C C . GLY B 1 389 ? -14.109 0.904 -25.766 1 75.19 389 GLY B C 1
ATOM 9429 O O . GLY B 1 389 ? -14.5 -0.249 -25.578 1 75.19 389 GLY B O 1
ATOM 9430 N N . THR B 1 390 ? -14.484 1.65 -26.688 1 74.75 390 THR B N 1
ATOM 9431 C CA . THR B 1 390 ? -15.555 1.211 -27.578 1 74.75 390 THR B CA 1
ATOM 9432 C C . THR B 1 390 ? -15.07 0.087 -28.5 1 74.75 390 THR B C 1
ATOM 9434 O O . THR B 1 390 ? -15.789 -0.88 -28.734 1 74.75 390 THR B O 1
ATOM 9437 N N . THR B 1 391 ? -13.789 0.281 -28.891 1 78.12 391 THR B N 1
ATOM 9438 C CA . THR B 1 391 ? -13.266 -0.737 -29.797 1 78.12 391 THR B CA 1
ATOM 9439 C C . THR B 1 391 ? -13.07 -2.061 -29.062 1 78.12 391 THR B C 1
ATOM 9441 O O . THR B 1 391 ? -13.406 -3.123 -29.594 1 78.12 391 THR B O 1
ATOM 9444 N N . ALA B 1 392 ? -12.555 -1.937 -27.891 1 81.81 392 ALA B N 1
ATOM 9445 C CA . ALA B 1 392 ? -12.352 -3.15 -27.109 1 81.81 392 ALA B CA 1
ATOM 9446 C C . ALA B 1 392 ? -13.68 -3.793 -26.734 1 81.81 392 ALA B C 1
ATOM 9448 O O . ALA B 1 392 ? -13.805 -5.02 -26.719 1 81.81 392 ALA B O 1
ATOM 9449 N N . ALA B 1 393 ? -14.641 -2.994 -26.5 1 80.69 393 ALA B N 1
ATOM 9450 C CA . ALA B 1 393 ? -15.969 -3.506 -26.156 1 80.69 393 ALA B CA 1
ATOM 9451 C C . ALA B 1 393 ? -16.594 -4.23 -27.344 1 80.69 393 ALA B C 1
ATOM 9453 O O . ALA B 1 393 ? -17.141 -5.328 -27.203 1 80.69 393 ALA B O 1
ATOM 9454 N N . ALA B 1 394 ? -16.453 -3.65 -28.531 1 80.75 394 ALA B N 1
ATOM 9455 C CA . ALA B 1 394 ? -17.016 -4.246 -29.734 1 80.75 394 ALA B CA 1
ATOM 9456 C C . ALA B 1 394 ? -16.359 -5.582 -30.062 1 80.75 394 ALA B C 1
ATOM 9458 O O . ALA B 1 394 ? -17.031 -6.57 -30.344 1 80.75 394 ALA B O 1
ATOM 9459 N N . LEU B 1 395 ? -15.078 -5.562 -29.953 1 85.12 395 LEU B N 1
ATOM 9460 C CA . LEU B 1 395 ? -14.344 -6.785 -30.25 1 85.12 395 LEU B CA 1
ATOM 9461 C C . LEU B 1 395 ? -14.672 -7.879 -29.234 1 85.12 395 LEU B C 1
ATOM 9463 O O . LEU B 1 395 ? -14.82 -9.047 -29.609 1 85.12 395 LEU B O 1
ATOM 9467 N N . HIS B 1 396 ? -14.789 -7.48 -28.047 1 84.06 396 HIS B N 1
ATOM 9468 C CA . HIS B 1 396 ? -15.133 -8.445 -27 1 84.06 396 HIS B CA 1
ATOM 9469 C C . HIS B 1 396 ? -16.516 -9.047 -27.234 1 84.06 396 HIS B C 1
ATOM 9471 O O . HIS B 1 396 ? -16.703 -10.258 -27.078 1 84.06 396 HIS B O 1
ATOM 9477 N N . PHE B 1 397 ? -17.406 -8.258 -27.641 1 82.62 397 PHE B N 1
ATOM 9478 C CA . PHE B 1 397 ? -18.75 -8.734 -27.906 1 82.62 397 PHE B CA 1
ATOM 9479 C C . PHE B 1 397 ? -18.781 -9.625 -29.141 1 82.62 397 PHE B C 1
ATOM 9481 O O . PHE B 1 397 ? -19.5 -10.633 -29.172 1 82.62 397 PHE B O 1
ATOM 9488 N N . VAL B 1 398 ? -17.984 -9.242 -30.109 1 84.38 398 VAL B N 1
ATOM 9489 C CA . VAL B 1 398 ? -17.906 -10.055 -31.328 1 84.38 398 VAL B CA 1
ATOM 9490 C C . VAL B 1 398 ? -17.344 -11.43 -30.984 1 84.38 398 VAL B C 1
ATOM 9492 O O . VAL B 1 398 ? -17.875 -12.453 -31.422 1 84.38 398 VAL B O 1
ATOM 9495 N N . PHE B 1 399 ? -16.359 -11.406 -30.172 1 86 399 PHE B N 1
ATOM 9496 C CA . PHE B 1 399 ? -15.773 -12.68 -29.766 1 86 399 PHE B CA 1
ATOM 9497 C C . PHE B 1 399 ? -16.781 -13.508 -28.984 1 86 399 PHE B C 1
ATOM 9499 O O . PHE B 1 399 ? -16.891 -14.719 -29.188 1 86 399 PHE B O 1
ATOM 9506 N N . SER B 1 400 ? -17.531 -12.875 -28.156 1 86.06 400 SER B N 1
ATOM 9507 C CA . SER B 1 400 ? -18.516 -13.586 -27.344 1 86.06 400 SER B CA 1
ATOM 9508 C C . SER B 1 400 ? -19.641 -14.141 -28.203 1 86.06 400 SER B C 1
ATOM 9510 O O . SER B 1 400 ? -20.156 -15.234 -27.938 1 86.06 400 SER B O 1
ATOM 9512 N N . LEU B 1 401 ? -19.953 -13.477 -29.281 1 86.38 401 LEU B N 1
ATOM 9513 C CA . LEU B 1 401 ? -21.031 -13.906 -30.172 1 86.38 401 LEU B CA 1
ATOM 9514 C C . LEU B 1 401 ? -20.594 -15.102 -31.016 1 86.38 401 LEU B C 1
ATOM 9516 O O . LEU B 1 401 ? -21.422 -15.852 -31.531 1 86.38 401 LEU B O 1
ATOM 9520 N N . ILE B 1 402 ? -19.297 -15.203 -31.125 1 87.25 402 ILE B N 1
ATOM 9521 C CA . ILE B 1 402 ? -18.781 -16.344 -31.875 1 87.25 402 ILE B CA 1
ATOM 9522 C C . ILE B 1 402 ? -18.562 -17.531 -30.922 1 87.25 402 ILE B C 1
ATOM 9524 O O . ILE B 1 402 ? -18.891 -18.672 -31.25 1 87.25 402 ILE B O 1
ATOM 9528 N N . ILE B 1 403 ? -18.172 -17.281 -29.75 1 86 403 ILE B N 1
ATOM 9529 C CA . ILE B 1 403 ? -17.828 -18.328 -28.797 1 86 403 ILE B CA 1
ATOM 9530 C C . ILE B 1 403 ? -19.094 -19 -28.281 1 86 403 ILE B C 1
ATOM 9532 O O . ILE B 1 403 ? -19.141 -20.234 -28.156 1 86 403 ILE B O 1
ATOM 9536 N N . LEU B 1 404 ? -20.141 -18.234 -28.078 1 89.06 404 LEU B N 1
ATOM 9537 C CA . LEU B 1 404 ? -21.344 -18.781 -27.469 1 89.06 404 LEU B CA 1
ATOM 9538 C C . LEU B 1 404 ? -22.016 -19.797 -28.406 1 89.06 404 LEU B C 1
ATOM 9540 O O . LEU B 1 404 ? -22.281 -20.938 -28 1 89.06 404 LEU B O 1
ATOM 9544 N N . PRO B 1 405 ? -22.234 -19.469 -29.672 1 87.31 405 PRO B N 1
ATOM 9545 C CA . PRO B 1 405 ? -22.828 -20.484 -30.562 1 87.31 405 PRO B CA 1
ATOM 9546 C C . PRO B 1 405 ? -21.906 -21.688 -30.766 1 87.31 405 PRO B C 1
ATOM 9548 O O . PRO B 1 405 ? -22.391 -22.812 -30.938 1 87.31 405 PRO B O 1
ATOM 9551 N N . SER B 1 406 ? -20.625 -21.406 -30.766 1 84.44 406 SER B N 1
ATOM 9552 C CA . SER B 1 406 ? -19.672 -22.516 -30.906 1 84.44 406 SER B CA 1
ATOM 9553 C C . SER B 1 406 ? -19.766 -23.453 -29.703 1 84.44 406 SER B C 1
ATOM 9555 O O . SER B 1 406 ? -19.703 -24.688 -29.875 1 84.44 406 SER B O 1
ATOM 9557 N N . LEU B 1 407 ? -19.922 -22.922 -28.531 1 87.5 407 LEU B N 1
ATOM 9558 C CA . LEU B 1 407 ? -20.078 -23.734 -27.344 1 87.5 407 LEU B CA 1
ATOM 9559 C C . LEU B 1 407 ? -21.406 -24.484 -27.344 1 87.5 407 LEU B C 1
ATOM 9561 O O . LEU B 1 407 ? -21.469 -25.641 -26.953 1 87.5 407 LEU B O 1
ATOM 9565 N N . LEU B 1 408 ? -22.406 -23.859 -27.859 1 88.31 408 LEU B N 1
ATOM 9566 C CA . LEU B 1 408 ? -23.703 -24.516 -27.953 1 88.31 408 LEU B CA 1
ATOM 9567 C C . LEU B 1 408 ? -23.703 -25.625 -28.984 1 88.31 408 LEU B C 1
ATOM 9569 O O . LEU B 1 408 ? -24.297 -26.688 -28.781 1 88.31 408 LEU B O 1
ATOM 9573 N N . LEU B 1 409 ? -23.016 -25.391 -30.078 1 85.62 409 LEU B N 1
ATOM 9574 C CA . LEU B 1 409 ? -22.859 -26.422 -31.094 1 85.62 409 LEU B CA 1
ATOM 9575 C C . LEU B 1 409 ? -22.078 -27.609 -30.531 1 85.62 409 LEU B C 1
ATOM 9577 O O . LEU B 1 409 ? -22.453 -28.766 -30.781 1 85.62 409 LEU B O 1
ATOM 9581 N N . LEU B 1 410 ? -21.062 -27.25 -29.812 1 83.31 410 LEU B N 1
ATOM 9582 C CA . LEU B 1 410 ? -20.297 -28.312 -29.188 1 83.31 410 LEU B CA 1
ATOM 9583 C C . LEU B 1 410 ? -21.141 -29.094 -28.188 1 83.31 410 LEU B C 1
ATOM 9585 O O . LEU B 1 410 ? -21.078 -30.312 -28.125 1 83.31 410 LEU B O 1
ATOM 9589 N N . ALA B 1 411 ? -21.953 -28.406 -27.422 1 85.88 411 ALA B N 1
ATOM 9590 C CA . ALA B 1 411 ? -22.844 -29.062 -26.469 1 85.88 411 ALA B CA 1
ATOM 9591 C C . ALA B 1 411 ? -23.828 -29.984 -27.188 1 85.88 411 ALA B C 1
ATOM 9593 O O . ALA B 1 411 ? -24.109 -31.094 -26.719 1 85.88 411 ALA B O 1
ATOM 9594 N N . PHE B 1 412 ? -24.266 -29.594 -28.359 1 86.25 412 PHE B N 1
ATOM 9595 C CA . PHE B 1 412 ? -25.203 -30.391 -29.156 1 86.25 412 PHE B CA 1
ATOM 9596 C C . PHE B 1 412 ? -24.531 -31.656 -29.688 1 86.25 412 PHE B C 1
ATOM 9598 O O . PHE B 1 412 ? -25.094 -32.75 -29.594 1 86.25 412 PHE B O 1
ATOM 9605 N N . VAL B 1 413 ? -23.328 -31.516 -30.188 1 78.94 413 VAL B N 1
ATOM 9606 C CA . VAL B 1 413 ? -22.578 -32.656 -30.719 1 78.94 413 VAL B CA 1
ATOM 9607 C C . VAL B 1 413 ? -22.297 -33.656 -29.594 1 78.94 413 VAL B C 1
ATOM 9609 O O . VAL B 1 413 ? -22.469 -34.875 -29.781 1 78.94 413 VAL B O 1
ATOM 9612 N N . LEU B 1 414 ? -21.891 -33.125 -28.484 1 81.12 414 LEU B N 1
ATOM 9613 C CA . LEU B 1 414 ? -21.594 -34 -27.344 1 81.12 414 LEU B CA 1
ATOM 9614 C C . LEU B 1 414 ? -22.859 -34.688 -26.859 1 81.12 414 LEU B C 1
ATOM 9616 O O . LEU B 1 414 ? -22.797 -35.844 -26.422 1 81.12 414 LEU B O 1
ATOM 9620 N N . LEU B 1 415 ? -24.016 -34.031 -26.984 1 83.94 415 LEU B N 1
ATOM 9621 C CA . LEU B 1 415 ? -25.281 -34.625 -26.578 1 83.94 415 LEU B CA 1
ATOM 9622 C C . LEU B 1 415 ? -25.672 -35.75 -27.531 1 83.94 415 LEU B C 1
ATOM 9624 O O . LEU B 1 415 ? -26.141 -36.812 -27.078 1 83.94 415 LEU B O 1
ATOM 9628 N N . VAL B 1 416 ? -25.375 -35.656 -28.781 1 79.75 416 VAL B N 1
ATOM 9629 C CA . VAL B 1 416 ? -25.672 -36.688 -29.766 1 79.75 416 VAL B CA 1
ATOM 9630 C C . VAL B 1 416 ? -24.781 -37.906 -29.531 1 79.75 416 VAL B C 1
ATOM 9632 O O . VAL B 1 416 ? -25.25 -39.031 -29.562 1 79.75 416 VAL B O 1
ATOM 9635 N N . ILE B 1 417 ? -23.531 -37.562 -29.266 1 74.56 417 ILE B N 1
ATOM 9636 C CA . ILE B 1 417 ? -22.594 -38.656 -29.016 1 74.56 417 ILE B CA 1
ATOM 9637 C C . ILE B 1 417 ? -23 -39.406 -27.75 1 74.56 417 ILE B C 1
ATOM 9639 O O . ILE B 1 417 ? -22.953 -40.625 -27.703 1 74.56 417 ILE B O 1
ATOM 9643 N N . TYR B 1 418 ? -23.422 -38.625 -26.797 1 76.31 418 TYR B N 1
ATOM 9644 C CA . TYR B 1 418 ? -23.828 -39.219 -25.531 1 76.31 418 TYR B CA 1
ATOM 9645 C C . TYR B 1 418 ? -25.047 -40.125 -25.703 1 76.31 418 TYR B C 1
ATOM 9647 O O . TYR B 1 418 ? -25.094 -41.25 -25.172 1 76.31 418 TYR B O 1
ATOM 9655 N N . VAL B 1 419 ? -26.016 -39.812 -26.516 1 77.19 419 VAL B N 1
ATOM 9656 C CA . VAL B 1 419 ? -27.219 -40.562 -26.766 1 77.19 419 VAL B CA 1
ATOM 9657 C C . VAL B 1 419 ? -26.891 -41.812 -27.547 1 77.19 419 VAL B C 1
ATOM 9659 O O . VAL B 1 419 ? -27.438 -42.906 -27.297 1 77.19 419 VAL B O 1
ATOM 9662 N N . GLU B 1 420 ? -25.969 -41.781 -28.422 1 74.5 420 GLU B N 1
ATOM 9663 C CA . GLU B 1 420 ? -25.547 -42.938 -29.234 1 74.5 420 GLU B CA 1
ATOM 9664 C C . GLU B 1 420 ? -24.812 -43.969 -28.375 1 74.5 420 GLU B C 1
ATOM 9666 O O . GLU B 1 420 ? -25 -45.156 -28.562 1 74.5 420 GLU B O 1
ATOM 9671 N N . ILE B 1 421 ? -23.984 -43.438 -27.516 1 71.62 421 ILE B N 1
ATOM 9672 C CA . ILE B 1 421 ? -23.188 -44.344 -26.688 1 71.62 421 ILE B CA 1
ATOM 9673 C C . ILE B 1 421 ? -24.094 -45.031 -25.688 1 71.62 421 ILE B C 1
ATOM 9675 O O . ILE B 1 421 ? -23.922 -46.219 -25.406 1 71.62 421 ILE B O 1
ATOM 9679 N N . VAL B 1 422 ? -24.984 -44.25 -25.078 1 69.12 422 VAL B N 1
ATOM 9680 C CA . VAL B 1 422 ? -25.922 -44.844 -24.125 1 69.12 422 VAL B CA 1
ATOM 9681 C C . VAL B 1 422 ? -26.734 -45.938 -24.797 1 69.12 422 VAL B C 1
ATOM 9683 O O . VAL B 1 422 ? -27.047 -46.969 -24.188 1 69.12 422 VAL B O 1
ATOM 9686 N N . GLY B 1 423 ? -27.062 -45.719 -26.094 1 62.94 423 GLY B N 1
ATOM 9687 C CA . GLY B 1 423 ? -27.828 -46.719 -26.844 1 62.94 423 GLY B CA 1
ATOM 9688 C C . GLY B 1 423 ? -27 -47.938 -27.234 1 62.94 423 GLY B C 1
ATOM 9689 O O . GLY B 1 423 ? -27.547 -48.969 -27.578 1 62.94 423 GLY B O 1
ATOM 9690 N N . SER B 1 424 ? -25.656 -47.625 -27.25 1 61 424 SER B N 1
ATOM 9691 C CA . SER B 1 424 ? -24.812 -48.75 -27.688 1 61 424 SER B CA 1
ATOM 9692 C C . SER B 1 424 ? -24.203 -49.469 -26.484 1 61 424 SER B C 1
ATOM 9694 O O . SER B 1 424 ? -23.766 -48.844 -25.531 1 61 424 SER B O 1
ATOM 9696 N N . SER B 1 425 ? -24.547 -50.719 -26.125 1 55.97 425 SER B N 1
ATOM 9697 C CA . SER B 1 425 ? -24.156 -51.625 -25.031 1 55.97 425 SER B CA 1
ATOM 9698 C C . SER B 1 425 ? -22.641 -51.656 -24.859 1 55.97 425 SER B C 1
ATOM 9700 O O . SER B 1 425 ? -22.125 -52.062 -23.812 1 55.97 425 SER B O 1
ATOM 9702 N N . SER B 1 426 ? -21.688 -51.438 -25.812 1 50.72 426 SER B N 1
ATOM 9703 C CA . SER B 1 426 ? -20.281 -51.844 -25.766 1 50.72 426 SER B CA 1
ATOM 9704 C C . SER B 1 426 ? -19.406 -50.719 -25.219 1 50.72 426 SER B C 1
ATOM 9706 O O . SER B 1 426 ? -18.25 -50.938 -24.875 1 50.72 426 SER B O 1
ATOM 9708 N N . LYS B 1 427 ? -19.844 -49.531 -25.094 1 57.66 427 LYS B N 1
ATOM 9709 C CA . LYS B 1 427 ? -18.875 -48.469 -24.781 1 57.66 427 LYS B CA 1
ATOM 9710 C C . LYS B 1 427 ? -19.266 -47.75 -23.5 1 57.66 427 LYS B C 1
ATOM 9712 O O . LYS B 1 427 ? -19.094 -46.531 -23.391 1 57.66 427 LYS B O 1
ATOM 9717 N N . HIS B 1 428 ? -19.688 -48.469 -22.438 1 53.66 428 HIS B N 1
ATOM 9718 C CA . HIS B 1 428 ? -20.219 -47.938 -21.203 1 53.66 428 HIS B CA 1
ATOM 9719 C C . HIS B 1 428 ? -19.156 -47.125 -20.453 1 53.66 428 HIS B C 1
ATOM 9721 O O . HIS B 1 428 ? -19.484 -46.219 -19.672 1 53.66 428 HIS B O 1
ATOM 9727 N N . TYR B 1 429 ? -17.875 -47.5 -20.734 1 51.78 429 TYR B N 1
ATOM 9728 C CA . TYR B 1 429 ? -16.797 -46.938 -19.922 1 51.78 429 TYR B CA 1
ATOM 9729 C C . TYR B 1 429 ? -16.578 -45.469 -20.297 1 51.78 429 TYR B C 1
ATOM 9731 O O . TYR B 1 429 ? -16.016 -44.688 -19.5 1 51.78 429 TYR B O 1
ATOM 9739 N N . CYS B 1 430 ? -17.125 -45.156 -21.484 1 59.44 430 CYS B N 1
ATOM 9740 C CA . CYS B 1 430 ? -16.844 -43.781 -21.953 1 59.44 430 CYS B CA 1
ATOM 9741 C C . CYS B 1 430 ? -17.906 -42.812 -21.453 1 59.44 430 CYS B C 1
ATOM 9743 O O . CYS B 1 430 ? -17.734 -41.594 -21.578 1 59.44 430 CYS B O 1
ATOM 9745 N N . TYR B 1 431 ? -18.797 -43.375 -20.531 1 70.56 431 TYR B N 1
ATOM 9746 C CA . TYR B 1 431 ? -19.984 -42.594 -20.156 1 70.56 431 TYR B CA 1
ATOM 9747 C C . TYR B 1 431 ? -19.609 -41.406 -19.266 1 70.56 431 TYR B C 1
ATOM 9749 O O . TYR B 1 431 ? -20.016 -40.281 -19.516 1 70.56 431 TYR B O 1
ATOM 9757 N N . PRO B 1 432 ? -18.75 -41.719 -18.281 1 70.81 432 PRO B N 1
ATOM 9758 C CA . PRO B 1 432 ? -18.516 -40.625 -17.328 1 70.81 432 PRO B CA 1
ATOM 9759 C C . PRO B 1 432 ? -17.719 -39.469 -17.953 1 70.81 432 PRO B C 1
ATOM 9761 O O . PRO B 1 432 ? -17.953 -38.312 -17.609 1 70.81 432 PRO B O 1
ATOM 9764 N N . LEU B 1 433 ? -16.891 -39.719 -18.891 1 71.62 433 LEU B N 1
ATOM 9765 C CA . LEU B 1 433 ? -16.062 -38.688 -19.5 1 71.62 433 LEU B CA 1
ATOM 9766 C C . LEU B 1 433 ? -16.906 -37.812 -20.422 1 71.62 433 LEU B C 1
ATOM 9768 O O . LEU B 1 433 ? -16.719 -36.594 -20.453 1 71.62 433 LEU B O 1
ATOM 9772 N N . GLU B 1 434 ? -17.859 -38.438 -21.125 1 75.5 434 GLU B N 1
ATOM 9773 C CA . GLU B 1 434 ? -18.703 -37.688 -22.047 1 75.5 434 GLU B CA 1
ATOM 9774 C C . GLU B 1 434 ? -19.703 -36.812 -21.281 1 75.5 434 GLU B C 1
ATOM 9776 O O . GLU B 1 434 ? -20 -35.688 -21.688 1 75.5 434 GLU B O 1
ATOM 9781 N N . LEU B 1 435 ? -20.125 -37.344 -20.188 1 79.56 435 LEU B N 1
ATOM 9782 C CA . LEU B 1 435 ? -21.047 -36.562 -19.359 1 79.56 435 LEU B CA 1
ATOM 9783 C C . LEU B 1 435 ? -20.328 -35.344 -18.75 1 79.56 435 LEU B C 1
ATOM 9785 O O . LEU B 1 435 ? -20.891 -34.25 -18.688 1 79.56 435 LEU B O 1
ATOM 9789 N N . LEU B 1 436 ? -19.156 -35.594 -18.312 1 78.56 436 LEU B N 1
ATOM 9790 C CA . LEU B 1 436 ? -18.359 -34.5 -17.734 1 78.56 436 LEU B CA 1
ATOM 9791 C C . LEU B 1 436 ? -18.078 -33.406 -18.781 1 78.56 436 LEU B C 1
ATOM 9793 O O . LEU B 1 436 ? -18.109 -32.219 -18.484 1 78.56 436 LEU B O 1
ATOM 9797 N N . ALA B 1 437 ? -17.797 -33.844 -19.984 1 78.81 437 ALA B N 1
ATOM 9798 C CA . ALA B 1 437 ? -17.547 -32.875 -21.062 1 78.81 437 ALA B CA 1
ATOM 9799 C C . ALA B 1 437 ? -18.797 -32.062 -21.359 1 78.81 437 ALA B C 1
ATOM 9801 O O . ALA B 1 437 ? -18.703 -30.844 -21.609 1 78.81 437 ALA B O 1
ATOM 9802 N N . LEU B 1 438 ? -19.906 -32.688 -21.234 1 83.38 438 LEU B N 1
ATOM 9803 C CA . LEU B 1 438 ? -21.172 -32 -21.484 1 83.38 438 LEU B CA 1
ATOM 9804 C C . LEU B 1 438 ? -21.438 -30.984 -20.375 1 83.38 438 LEU B C 1
ATOM 9806 O O . LEU B 1 438 ? -21.797 -29.828 -20.656 1 83.38 438 LEU B O 1
ATOM 9810 N N . ILE B 1 439 ? -21.172 -31.328 -19.156 1 83.31 439 ILE B N 1
ATOM 9811 C CA . ILE B 1 439 ? -21.406 -30.438 -18.031 1 83.31 439 ILE B CA 1
ATOM 9812 C C . ILE B 1 439 ? -20.453 -29.25 -18.125 1 83.31 439 ILE B C 1
ATOM 9814 O O . ILE B 1 439 ? -20.844 -28.109 -17.891 1 83.31 439 ILE B O 1
ATOM 9818 N N . LEU B 1 440 ? -19.266 -29.5 -18.453 1 84.12 440 LEU B N 1
ATOM 9819 C CA . LEU B 1 440 ? -18.281 -28.438 -18.547 1 84.12 440 LEU B CA 1
ATOM 9820 C C . LEU B 1 440 ? -18.609 -27.484 -19.688 1 84.12 440 LEU B C 1
ATOM 9822 O O . LEU B 1 440 ? -18.422 -26.266 -19.562 1 84.12 440 LEU B O 1
ATOM 9826 N N . THR B 1 441 ? -19.094 -28 -20.75 1 85.56 441 THR B N 1
ATOM 9827 C CA . THR B 1 441 ? -19.469 -27.156 -21.875 1 85.56 441 THR B CA 1
ATOM 9828 C C . THR B 1 441 ? -20.656 -26.266 -21.516 1 85.56 441 THR B C 1
ATOM 9830 O O . THR B 1 441 ? -20.672 -25.078 -21.844 1 85.56 441 THR B O 1
ATOM 9833 N N . LEU B 1 442 ? -21.5 -26.844 -20.797 1 87.75 442 LEU B N 1
ATOM 9834 C CA . LEU B 1 442 ? -22.672 -26.078 -20.391 1 87.75 442 LEU B CA 1
ATOM 9835 C C . LEU B 1 442 ? -22.281 -25.016 -19.359 1 87.75 442 LEU B C 1
ATOM 9837 O O . LEU B 1 442 ? -22.828 -23.906 -19.359 1 87.75 442 LEU B O 1
ATOM 9841 N N . THR B 1 443 ? -21.438 -25.375 -18.531 1 85.5 443 THR B N 1
ATOM 9842 C CA . THR B 1 443 ? -20.953 -24.406 -17.547 1 85.5 443 THR B CA 1
ATOM 9843 C C . THR B 1 443 ? -20.234 -23.25 -18.234 1 85.5 443 THR B C 1
ATOM 9845 O O . THR B 1 443 ? -20.453 -22.078 -17.875 1 85.5 443 THR B O 1
ATOM 9848 N N . ASN B 1 444 ? -19.422 -23.547 -19.156 1 86.88 444 ASN B N 1
ATOM 9849 C CA . ASN B 1 444 ? -18.734 -22.5 -19.891 1 86.88 444 ASN B CA 1
ATOM 9850 C C . ASN B 1 444 ? -19.719 -21.609 -20.656 1 86.88 444 ASN B C 1
ATOM 9852 O O . ASN B 1 444 ? -19.547 -20.391 -20.688 1 86.88 444 ASN B O 1
ATOM 9856 N N . ALA B 1 445 ? -20.656 -22.219 -21.203 1 89.12 445 ALA B N 1
ATOM 9857 C CA . ALA B 1 445 ? -21.688 -21.453 -21.906 1 89.12 445 ALA B CA 1
ATOM 9858 C C . ALA B 1 445 ? -22.484 -20.578 -20.953 1 89.12 445 ALA B C 1
ATOM 9860 O O . ALA B 1 445 ? -22.75 -19.406 -21.25 1 89.12 445 ALA B O 1
ATOM 9861 N N . GLY B 1 446 ? -22.797 -21.156 -19.844 1 88.62 446 GLY B N 1
ATOM 9862 C CA . GLY B 1 446 ? -23.516 -20.391 -18.844 1 88.62 446 GLY B CA 1
ATOM 9863 C C . GLY B 1 446 ? -22.719 -19.203 -18.312 1 88.62 446 GLY B C 1
ATOM 9864 O O . GLY B 1 446 ? -23.266 -18.125 -18.141 1 88.62 446 GLY B O 1
ATOM 9865 N N . LEU B 1 447 ? -21.484 -19.422 -18.125 1 84.44 447 LEU B N 1
ATOM 9866 C CA . LEU B 1 447 ? -20.625 -18.344 -17.656 1 84.44 447 LEU B CA 1
ATOM 9867 C C . LEU B 1 447 ? -20.5 -17.25 -18.719 1 84.44 447 LEU B C 1
ATOM 9869 O O . LEU B 1 447 ? -20.422 -16.062 -18.391 1 84.44 447 LEU B O 1
ATOM 9873 N N . GLU B 1 448 ? -20.453 -17.656 -19.891 1 86.69 448 GLU B N 1
ATOM 9874 C CA . GLU B 1 448 ? -20.391 -16.672 -20.984 1 86.69 448 GLU B CA 1
ATOM 9875 C C . GLU B 1 448 ? -21.641 -15.812 -21.031 1 86.69 448 GLU B C 1
ATOM 9877 O O . GLU B 1 448 ? -21.562 -14.602 -21.203 1 86.69 448 GLU B O 1
ATOM 9882 N N . ILE B 1 449 ? -22.719 -16.406 -20.797 1 87.38 449 ILE B N 1
ATOM 9883 C CA . ILE B 1 449 ? -23.969 -15.68 -20.797 1 87.38 449 ILE B CA 1
ATOM 9884 C C . ILE B 1 449 ? -24.016 -14.734 -19.594 1 87.38 449 ILE B C 1
ATOM 9886 O O . ILE B 1 449 ? -24.375 -13.562 -19.734 1 87.38 449 ILE B O 1
ATOM 9890 N N . SER B 1 450 ? -23.594 -15.25 -18.547 1 84.81 450 SER B N 1
ATOM 9891 C CA . SER B 1 450 ? -23.625 -14.438 -17.328 1 84.81 450 SER B CA 1
ATOM 9892 C C . SER B 1 450 ? -22.688 -13.242 -17.438 1 84.81 450 SER B C 1
ATOM 9894 O O . SER B 1 450 ? -23 -12.148 -16.969 1 84.81 450 SER B O 1
ATOM 9896 N N . GLU B 1 451 ? -21.578 -13.445 -18.031 1 82.56 451 GLU B N 1
ATOM 9897 C CA . GLU B 1 451 ? -20.641 -12.352 -18.203 1 82.56 451 GLU B CA 1
ATOM 9898 C C . GLU B 1 451 ? -21.172 -11.305 -19.172 1 82.56 451 GLU B C 1
ATOM 9900 O O . GLU B 1 451 ? -21 -10.102 -18.969 1 82.56 451 GLU B O 1
ATOM 9905 N N . MET B 1 452 ? -21.812 -11.742 -20.156 1 84.06 452 MET B N 1
ATOM 9906 C CA . MET B 1 452 ? -22.406 -10.812 -21.125 1 84.06 452 MET B CA 1
ATOM 9907 C C . MET B 1 452 ? -23.516 -10 -20.5 1 84.06 452 MET B C 1
ATOM 9909 O O . MET B 1 452 ? -23.594 -8.781 -20.688 1 84.06 452 MET B O 1
ATOM 9913 N N . VAL B 1 453 ? -24.234 -10.656 -19.703 1 84.44 453 VAL B N 1
ATOM 9914 C CA . VAL B 1 453 ? -25.328 -9.969 -19.047 1 84.44 453 VAL B CA 1
ATOM 9915 C C . VAL B 1 453 ? -24.781 -8.984 -18.016 1 84.44 453 VAL B C 1
ATOM 9917 O O . VAL B 1 453 ? -25.25 -7.848 -17.922 1 84.44 453 VAL B O 1
ATOM 9920 N N . ALA B 1 454 ? -23.828 -9.406 -17.297 1 82.75 454 ALA B N 1
ATOM 9921 C CA . ALA B 1 454 ? -23.219 -8.547 -16.281 1 82.75 454 ALA B CA 1
ATOM 9922 C C . ALA B 1 454 ? -22.547 -7.336 -16.922 1 82.75 454 ALA B C 1
ATOM 9924 O O . ALA B 1 454 ? -22.594 -6.234 -16.375 1 82.75 454 ALA B O 1
ATOM 9925 N N . SER B 1 455 ? -22 -7.562 -18.062 1 82.94 455 SER B N 1
ATOM 9926 C CA . SER B 1 455 ? -21.328 -6.473 -18.75 1 82.94 455 SER B CA 1
ATOM 9927 C C . SER B 1 455 ? -22.328 -5.438 -19.25 1 82.94 455 SER B C 1
ATOM 9929 O O . SER B 1 455 ? -22.062 -4.234 -19.203 1 82.94 455 SER B O 1
ATOM 9931 N N . VAL B 1 456 ? -23.453 -5.91 -19.609 1 81.75 456 VAL B N 1
ATOM 9932 C CA . VAL B 1 456 ? -24.469 -5 -20.156 1 81.75 456 VAL B CA 1
ATOM 9933 C C . VAL B 1 456 ? -25.188 -4.289 -19.016 1 81.75 456 VAL B C 1
ATOM 9935 O O . VAL B 1 456 ? -25.531 -3.109 -19.125 1 81.75 456 VAL B O 1
ATOM 9938 N N . ARG B 1 457 ? -25.281 -4.926 -17.906 1 86.06 457 ARG B N 1
ATOM 9939 C CA . ARG B 1 457 ? -26.031 -4.367 -16.797 1 86.06 457 ARG B CA 1
ATOM 9940 C C . ARG B 1 457 ? -25.125 -3.621 -15.836 1 86.06 457 ARG B C 1
ATOM 9942 O O . ARG B 1 457 ? -25.562 -3.229 -14.75 1 86.06 457 ARG B O 1
ATOM 9949 N N . SER B 1 458 ? -24 -3.412 -16.172 1 88.12 458 SER B N 1
ATOM 9950 C CA . SER B 1 458 ? -23.078 -2.725 -15.281 1 88.12 458 SER B CA 1
ATOM 9951 C C . SER B 1 458 ? -23.25 -1.212 -15.359 1 88.12 458 SER B C 1
ATOM 9953 O O . SER B 1 458 ? -23.547 -0.669 -16.422 1 88.12 458 SER B O 1
ATOM 9955 N N . ASN B 1 459 ? -23.078 -0.546 -14.219 1 90.88 459 ASN B N 1
ATOM 9956 C CA . ASN B 1 459 ? -23.125 0.912 -14.188 1 90.88 459 ASN B CA 1
ATOM 9957 C C . ASN B 1 459 ? -22 1.527 -15.008 1 90.88 459 ASN B C 1
ATOM 9959 O O . ASN B 1 459 ? -22.141 2.625 -15.547 1 90.88 459 ASN B O 1
ATOM 9963 N N . TRP B 1 460 ? -20.953 0.783 -15.18 1 90.25 460 TRP B N 1
ATOM 9964 C CA . TRP B 1 460 ? -19.812 1.275 -15.961 1 90.25 460 TRP B CA 1
ATOM 9965 C C . TRP B 1 460 ? -20.172 1.347 -17.438 1 90.25 460 TRP B C 1
ATOM 9967 O O . TRP B 1 460 ? -19.781 2.297 -18.125 1 90.25 460 TRP B O 1
ATOM 9977 N N . THR B 1 461 ? -20.859 0.421 -17.859 1 88.88 461 THR B N 1
ATOM 9978 C CA . THR B 1 461 ? -21.297 0.419 -19.25 1 88.88 461 THR B CA 1
ATOM 9979 C C . THR B 1 461 ? -22.328 1.514 -19.484 1 88.88 461 THR B C 1
ATOM 9981 O O . THR B 1 461 ? -22.328 2.158 -20.547 1 88.88 461 THR B O 1
ATOM 9984 N N . LYS B 1 462 ? -23.172 1.717 -18.562 1 90.31 462 LYS B N 1
ATOM 9985 C CA . LYS B 1 462 ? -24.172 2.775 -18.703 1 90.31 462 LYS B CA 1
ATOM 9986 C C . LYS B 1 462 ? -23.5 4.141 -18.875 1 90.31 462 LYS B C 1
ATOM 9988 O O . LYS B 1 462 ? -23.953 4.953 -19.688 1 90.31 462 LYS B O 1
ATOM 9993 N N . ILE B 1 463 ? -22.484 4.352 -18.078 1 92 463 ILE B N 1
ATOM 9994 C CA . ILE B 1 463 ? -21.781 5.625 -18.156 1 92 463 ILE B CA 1
ATOM 9995 C C . ILE B 1 463 ? -21.156 5.781 -19.547 1 92 463 ILE B C 1
ATOM 9997 O O . ILE B 1 463 ? -21.172 6.871 -20.109 1 92 463 ILE B O 1
ATOM 10001 N N . SER B 1 464 ? -20.609 4.727 -20.078 1 88.5 464 SER B N 1
ATOM 10002 C CA . SER B 1 464 ? -20.031 4.77 -21.406 1 88.5 464 SER B CA 1
ATOM 10003 C C . SER B 1 464 ? -21.094 5.082 -22.453 1 88.5 464 SER B C 1
ATOM 10005 O O . SER B 1 464 ? -20.844 5.859 -23.391 1 88.5 464 SER B O 1
ATOM 10007 N N . ILE B 1 465 ? -22.234 4.551 -22.297 1 87.69 465 ILE B N 1
ATOM 10008 C CA . ILE B 1 465 ? -23.328 4.781 -23.219 1 87.69 465 ILE B CA 1
ATOM 10009 C C . ILE B 1 465 ? -23.797 6.234 -23.125 1 87.69 465 ILE B C 1
ATOM 10011 O O . ILE B 1 465 ? -24.016 6.891 -24.156 1 87.69 465 ILE B O 1
ATOM 10015 N N . ILE B 1 466 ? -23.906 6.703 -21.922 1 89.88 466 ILE B N 1
ATOM 10016 C CA . ILE B 1 466 ? -24.312 8.094 -21.734 1 89.88 466 ILE B CA 1
ATOM 10017 C C . ILE B 1 466 ? -23.297 9.031 -22.375 1 89.88 466 ILE B C 1
ATOM 10019 O O . ILE B 1 466 ? -23.672 10.023 -23 1 89.88 466 ILE B O 1
ATOM 10023 N N . GLY B 1 467 ? -22.062 8.719 -22.156 1 88.56 467 GLY B N 1
ATOM 10024 C CA . GLY B 1 467 ? -21.016 9.508 -22.797 1 88.56 467 GLY B CA 1
ATOM 10025 C C . GLY B 1 467 ? -21.156 9.57 -24.297 1 88.56 467 GLY B C 1
ATOM 10026 O O . GLY B 1 467 ? -20.969 10.625 -24.906 1 88.56 467 GLY B O 1
ATOM 10027 N N . HIS B 1 468 ? -21.562 8.523 -24.922 1 86.38 468 HIS B N 1
ATOM 10028 C CA . HIS B 1 468 ? -21.734 8.484 -26.359 1 86.38 468 HIS B CA 1
ATOM 10029 C C . HIS B 1 468 ? -22.984 9.258 -26.781 1 86.38 468 HIS B C 1
ATOM 10031 O O . HIS B 1 468 ? -23 9.875 -27.859 1 86.38 468 HIS B O 1
ATOM 10037 N N . ILE B 1 469 ? -24 9.18 -26 1 86.25 469 ILE B N 1
ATOM 10038 C CA . ILE B 1 469 ? -25.234 9.898 -26.281 1 86.25 469 ILE B CA 1
ATOM 10039 C C . ILE B 1 469 ? -24.969 11.398 -26.297 1 86.25 469 ILE B C 1
ATOM 10041 O O . ILE B 1 469 ? -25.406 12.109 -27.203 1 86.25 469 ILE B O 1
ATOM 10045 N N . VAL B 1 470 ? -24.219 11.836 -25.312 1 85.69 470 VAL B N 1
ATOM 10046 C CA . VAL B 1 470 ? -23.953 13.266 -25.172 1 85.69 470 VAL B CA 1
ATOM 10047 C C . VAL B 1 470 ? -23.016 13.727 -26.281 1 85.69 470 VAL B C 1
ATOM 10049 O O . VAL B 1 470 ? -23.141 14.852 -26.781 1 85.69 470 VAL B O 1
ATOM 10052 N N . ARG B 1 471 ? -22.156 12.906 -26.781 1 83.69 471 ARG B N 1
ATOM 10053 C CA . ARG B 1 471 ? -21.156 13.258 -27.781 1 83.69 471 ARG B CA 1
ATOM 10054 C C . ARG B 1 471 ? -21.734 13.18 -29.188 1 83.69 471 ARG B C 1
ATOM 10056 O O . ARG B 1 471 ? -21.312 13.898 -30.094 1 83.69 471 ARG B O 1
ATOM 10063 N N . SER B 1 472 ? -22.609 12.242 -29.344 1 82.06 472 SER B N 1
ATOM 10064 C CA . SER B 1 472 ? -23.094 11.953 -30.703 1 82.06 472 SER B CA 1
ATOM 10065 C C . SER B 1 472 ? -24.078 13.016 -31.172 1 82.06 472 SER B C 1
ATOM 10067 O O . SER B 1 472 ? -24.922 13.477 -30.406 1 82.06 472 SER B O 1
ATOM 10069 N N . LYS B 1 473 ? -23.891 13.32 -32.469 1 74.62 473 LYS B N 1
ATOM 10070 C CA . LYS B 1 473 ? -24.781 14.297 -33.125 1 74.62 473 LYS B CA 1
ATOM 10071 C C . LYS B 1 473 ? -25.875 13.602 -33.906 1 74.62 473 LYS B C 1
ATOM 10073 O O . LYS B 1 473 ? -26.891 14.227 -34.25 1 74.62 473 LYS B O 1
ATOM 10078 N N . HIS B 1 474 ? -25.594 12.391 -34.125 1 80.31 474 HIS B N 1
ATOM 10079 C CA . HIS B 1 474 ? -26.547 11.68 -34.969 1 80.31 474 HIS B CA 1
ATOM 10080 C C . HIS B 1 474 ? -27.781 11.258 -34.188 1 80.31 474 HIS B C 1
ATOM 10082 O O . HIS B 1 474 ? -27.656 10.641 -33.125 1 80.31 474 HIS B O 1
ATOM 10088 N N . HIS B 1 475 ? -28.922 11.594 -34.625 1 79.5 475 HIS B N 1
ATOM 10089 C CA . HIS B 1 475 ? -30.188 11.375 -33.938 1 79.5 475 HIS B CA 1
ATOM 10090 C C . HIS B 1 475 ? -30.516 9.891 -33.875 1 79.5 475 HIS B C 1
ATOM 10092 O O . HIS B 1 475 ? -31.016 9.414 -32.844 1 79.5 475 HIS B O 1
ATOM 10098 N N . CYS B 1 476 ? -30.219 9.148 -34.875 1 80.19 476 CYS B N 1
ATOM 10099 C CA . CYS B 1 476 ? -30.547 7.727 -34.875 1 80.19 476 CYS B CA 1
ATOM 10100 C C . CYS B 1 476 ? -29.719 6.965 -33.875 1 80.19 476 CYS B C 1
ATOM 10102 O O . CYS B 1 476 ? -30.234 6.109 -33.156 1 80.19 476 CYS B O 1
ATOM 10104 N N . THR B 1 477 ? -28.516 7.277 -33.781 1 82.38 477 THR B N 1
ATOM 10105 C CA . THR B 1 477 ? -27.625 6.617 -32.844 1 82.38 477 THR B CA 1
ATOM 10106 C C . THR B 1 477 ? -28.016 6.965 -31.406 1 82.38 477 THR B C 1
ATOM 10108 O O . THR B 1 477 ? -27.984 6.098 -30.516 1 82.38 477 THR B O 1
ATOM 10111 N N . ARG B 1 478 ? -28.422 8.109 -31.188 1 84.25 478 ARG B N 1
ATOM 10112 C CA . ARG B 1 478 ? -28.812 8.555 -29.859 1 84.25 478 ARG B CA 1
ATOM 10113 C C . ARG B 1 478 ? -30.062 7.836 -29.391 1 84.25 478 ARG B C 1
ATOM 10115 O O . ARG B 1 478 ? -30.172 7.426 -28.234 1 84.25 478 ARG B O 1
ATOM 10122 N N . ARG B 1 479 ? -30.984 7.676 -30.297 1 83.12 479 ARG B N 1
ATOM 10123 C CA . ARG B 1 479 ? -32.25 7.012 -29.953 1 83.12 479 ARG B CA 1
ATOM 10124 C C . ARG B 1 479 ? -32 5.543 -29.625 1 83.12 479 ARG B C 1
ATOM 10126 O O . ARG B 1 479 ? -32.594 5.016 -28.672 1 83.12 479 ARG B O 1
ATOM 10133 N N . PHE B 1 480 ? -31.188 5 -30.359 1 84.75 480 PHE B N 1
ATOM 10134 C CA . PHE B 1 480 ? -30.891 3.592 -30.125 1 84.75 480 PHE B CA 1
ATOM 10135 C C . PHE B 1 480 ? -30.188 3.406 -28.781 1 84.75 480 PHE B C 1
ATOM 10137 O O . PHE B 1 480 ? -30.547 2.516 -28.016 1 84.75 480 PHE B O 1
ATOM 10144 N N . LEU B 1 481 ? -29.266 4.234 -28.531 1 85.88 481 LEU B N 1
ATOM 10145 C CA . LEU B 1 481 ? -28.516 4.129 -27.281 1 85.88 481 LEU B CA 1
ATOM 10146 C C . LEU B 1 481 ? -29.406 4.449 -26.078 1 85.88 481 LEU B C 1
ATOM 10148 O O . LEU B 1 481 ? -29.266 3.834 -25.031 1 85.88 481 LEU B O 1
ATOM 10152 N N . ALA B 1 482 ? -30.234 5.395 -26.219 1 85.5 482 ALA B N 1
ATOM 10153 C CA . ALA B 1 482 ? -31.172 5.727 -25.141 1 85.5 482 ALA B CA 1
ATOM 10154 C C . ALA B 1 482 ? -32.094 4.559 -24.859 1 85.5 482 ALA B C 1
ATOM 10156 O O . ALA B 1 482 ? -32.438 4.297 -23.703 1 85.5 482 ALA B O 1
ATOM 10157 N N . TRP B 1 483 ? -32.438 3.928 -25.922 1 85.06 483 TRP B N 1
ATOM 10158 C CA . TRP B 1 483 ? -33.281 2.74 -25.781 1 85.06 483 TRP B CA 1
ATOM 10159 C C . TRP B 1 483 ? -32.531 1.644 -25.031 1 85.06 483 TRP B C 1
ATOM 10161 O O . TRP B 1 483 ? -33.094 1.006 -24.125 1 85.06 483 TRP B O 1
ATOM 10171 N N . LEU B 1 484 ? -31.359 1.439 -25.344 1 82.38 484 LEU B N 1
ATOM 10172 C CA . LEU B 1 484 ? -30.531 0.445 -24.672 1 82.38 484 LEU B CA 1
ATOM 10173 C C . LEU B 1 484 ? -30.359 0.787 -23.188 1 82.38 484 LEU B C 1
ATOM 10175 O O . LEU B 1 484 ? -30.375 -0.102 -22.344 1 82.38 484 LEU B O 1
ATOM 10179 N N . LEU B 1 485 ? -30.188 2.018 -22.875 1 85.5 485 LEU B N 1
ATOM 10180 C CA . LEU B 1 485 ? -30 2.5 -21.516 1 85.5 485 LEU B CA 1
ATOM 10181 C C . LEU B 1 485 ? -31.234 2.236 -20.656 1 85.5 485 LEU B C 1
ATOM 10183 O O . LEU B 1 485 ? -31.125 1.863 -19.484 1 85.5 485 LEU B O 1
ATOM 10187 N N . ARG B 1 486 ? -32.344 2.416 -21.203 1 82.31 486 ARG B N 1
ATOM 10188 C CA . ARG B 1 486 ? -33.625 2.246 -20.484 1 82.31 486 ARG B CA 1
ATOM 10189 C C . ARG B 1 486 ? -33.875 0.778 -20.156 1 82.31 486 ARG B C 1
ATOM 10191 O O . ARG B 1 486 ? -34.5 0.461 -19.141 1 82.31 486 ARG B O 1
ATOM 10198 N N . ARG B 1 487 ? -33.281 -0.013 -20.859 1 79.38 487 ARG B N 1
ATOM 10199 C CA . ARG B 1 487 ? -33.5 -1.44 -20.688 1 79.38 487 ARG B CA 1
ATOM 10200 C C . ARG B 1 487 ? -32.469 -2.053 -19.75 1 79.38 487 ARG B C 1
ATOM 10202 O O . ARG B 1 487 ? -32.688 -3.141 -19.203 1 79.38 487 ARG B O 1
ATOM 10209 N N . CYS B 1 488 ? -31.438 -1.364 -19.531 1 79.56 488 CYS B N 1
ATOM 10210 C CA . CYS B 1 488 ? -30.344 -1.872 -18.703 1 79.56 488 CYS B CA 1
ATOM 10211 C C . CYS B 1 488 ? -30.578 -1.538 -17.234 1 79.56 488 CYS B C 1
ATOM 10213 O O . CYS B 1 488 ? -30.281 -0.422 -16.797 1 79.56 488 CYS B O 1
ATOM 10215 N N . LYS B 1 489 ? -31.234 -2.428 -16.484 1 78.31 489 LYS B N 1
ATOM 10216 C CA . LYS B 1 489 ? -31.406 -2.205 -15.047 1 78.31 489 LYS B CA 1
ATOM 10217 C C . LYS B 1 489 ? -30.25 -2.791 -14.25 1 78.31 489 LYS B C 1
ATOM 10219 O O . LYS B 1 489 ? -29.859 -3.945 -14.461 1 78.31 489 LYS B O 1
ATOM 10224 N N . THR B 1 490 ? -29.562 -1.917 -13.523 1 78.25 490 THR B N 1
ATOM 10225 C CA . THR B 1 490 ? -28.406 -2.348 -12.734 1 78.25 490 THR B CA 1
ATOM 10226 C C . THR B 1 490 ? -28.844 -2.891 -11.383 1 78.25 490 THR B C 1
ATOM 10228 O O . THR B 1 490 ? -29.766 -2.361 -10.766 1 78.25 490 THR B O 1
ATOM 10231 N N . PRO B 1 491 ? -28.156 -4.043 -11 1 75.06 491 PRO B N 1
ATOM 10232 C CA . PRO B 1 491 ? -28.453 -4.555 -9.664 1 75.06 491 PRO B CA 1
ATOM 10233 C C . PRO B 1 491 ? -27.906 -3.658 -8.555 1 75.06 491 PRO B C 1
ATOM 10235 O O . PRO B 1 491 ? -26.859 -3.033 -8.719 1 75.06 491 PRO B O 1
ATOM 10238 N N . LYS B 1 492 ? -28.75 -3.506 -7.488 1 68.88 492 LYS B N 1
ATOM 10239 C CA . LYS B 1 492 ? -28.328 -2.672 -6.363 1 68.88 492 LYS B CA 1
ATOM 10240 C C . LYS B 1 492 ? -27.281 -3.379 -5.508 1 68.88 492 LYS B C 1
ATOM 10242 O O . LYS B 1 492 ? -27.453 -4.547 -5.152 1 68.88 492 LYS B O 1
ATOM 10247 N N . PHE B 1 493 ? -26.141 -2.828 -5.438 1 66.19 493 PHE B N 1
ATOM 10248 C CA . PHE B 1 493 ? -25.047 -3.363 -4.641 1 66.19 493 PHE B CA 1
ATOM 10249 C C . PHE B 1 493 ? -25.203 -2.99 -3.174 1 66.19 493 PHE B C 1
ATOM 10251 O O . PHE B 1 493 ? -25 -3.828 -2.289 1 66.19 493 PHE B O 1
ATOM 10258 N N . TRP B 1 494 ? -25.578 -1.784 -2.934 1 70.56 494 TRP B N 1
ATOM 10259 C CA . TRP B 1 494 ? -25.609 -1.287 -1.562 1 70.56 494 TRP B CA 1
ATOM 10260 C C . TRP B 1 494 ? -26.875 -1.739 -0.844 1 70.56 494 TRP B C 1
ATOM 10262 O O . TRP B 1 494 ? -28 -1.477 -1.31 1 70.56 494 TRP B O 1
ATOM 10272 N N . HIS B 1 495 ? -26.5 -2.609 0.288 1 75.06 495 HIS B N 1
ATOM 10273 C CA . HIS B 1 495 ? -27.641 -3.033 1.109 1 75.06 495 HIS B CA 1
ATOM 10274 C C . HIS B 1 495 ? -28 -1.97 2.141 1 75.06 495 HIS B C 1
ATOM 10276 O O . HIS B 1 495 ? -27.109 -1.434 2.818 1 75.06 495 HIS B O 1
ATOM 10282 N N . ASP B 1 496 ? -28.812 -1.057 1.927 1 78.88 496 ASP B N 1
ATOM 10283 C CA . ASP B 1 496 ? -29.281 -0.007 2.83 1 78.88 496 ASP B CA 1
ATOM 10284 C C . ASP B 1 496 ? -29.562 -0.569 4.219 1 78.88 496 ASP B C 1
ATOM 10286 O O . ASP B 1 496 ? -30.625 -0.286 4.801 1 78.88 496 ASP B O 1
ATOM 10290 N N . LYS B 1 497 ? -28.562 -1.478 4.746 1 83.25 497 LYS B N 1
ATOM 10291 C CA . LYS B 1 497 ? -28.75 -2.064 6.066 1 83.25 497 LYS B CA 1
ATOM 10292 C C . LYS B 1 497 ? -27.578 -1.756 6.992 1 83.25 497 LYS B C 1
ATOM 10294 O O . LYS B 1 497 ? -26.438 -1.643 6.535 1 83.25 497 LYS B O 1
ATOM 10299 N N . ILE B 1 498 ? -27.906 -1.49 8.211 1 87.38 498 ILE B N 1
ATOM 10300 C CA . ILE B 1 498 ? -26.891 -1.244 9.219 1 87.38 498 ILE B CA 1
ATOM 10301 C C . ILE B 1 498 ? -26.969 -2.311 10.312 1 87.38 498 ILE B C 1
ATOM 10303 O O . ILE B 1 498 ? -28.062 -2.764 10.664 1 87.38 498 ILE B O 1
ATOM 10307 N N . GLN B 1 499 ? -25.859 -2.699 10.781 1 87.44 499 GLN B N 1
ATOM 10308 C CA . GLN B 1 499 ? -25.812 -3.662 11.875 1 87.44 499 GLN B CA 1
ATOM 10309 C C . GLN B 1 499 ? -26.109 -2.992 13.219 1 87.44 499 GLN B C 1
ATOM 10311 O O . GLN B 1 499 ? -25.781 -1.817 13.414 1 87.44 499 GLN B O 1
ATOM 10316 N N . GLN B 1 500 ? -26.844 -3.713 14.008 1 90.31 500 GLN B N 1
ATOM 10317 C CA . GLN B 1 500 ? -27.219 -3.209 15.328 1 90.31 500 GLN B CA 1
ATOM 10318 C C . GLN B 1 500 ? -26.688 -4.109 16.438 1 90.31 500 GLN B C 1
ATOM 10320 O O . GLN B 1 500 ? -26.672 -5.336 16.297 1 90.31 500 GLN B O 1
ATOM 10325 N N . THR B 1 501 ? -26.031 -3.49 17.453 1 90.62 501 THR B N 1
ATOM 10326 C CA . THR B 1 501 ? -25.578 -4.227 18.625 1 90.62 501 THR B CA 1
ATOM 10327 C C . THR B 1 501 ? -26.047 -3.537 19.906 1 90.62 501 THR B C 1
ATOM 10329 O O . THR B 1 501 ? -26.031 -2.309 20 1 90.62 501 THR B O 1
ATOM 10332 N N . GLN B 1 502 ? -26.625 -4.352 20.781 1 89.31 502 GLN B N 1
ATOM 10333 C CA . GLN B 1 502 ? -27.047 -3.85 22.078 1 89.31 502 GLN B CA 1
ATOM 10334 C C . GLN B 1 502 ? -26.266 -4.523 23.203 1 89.31 502 GLN B C 1
ATOM 10336 O O . GLN B 1 502 ? -26.125 -5.75 23.219 1 89.31 502 GLN B O 1
ATOM 10341 N N . MET B 1 503 ? -25.672 -3.756 24.016 1 87.69 503 MET B N 1
ATOM 10342 C CA . MET B 1 503 ? -24.859 -4.281 25.109 1 87.69 503 MET B CA 1
ATOM 10343 C C . MET B 1 503 ? -25.719 -4.82 26.234 1 87.69 503 MET B C 1
ATOM 10345 O O . MET B 1 503 ? -25.438 -5.875 26.797 1 87.69 503 MET B O 1
ATOM 10349 N N . LEU B 1 504 ? -26.766 -3.986 26.547 1 87.25 504 LEU B N 1
ATOM 10350 C CA . LEU B 1 504 ? -27.672 -4.367 27.641 1 87.25 504 LEU B CA 1
ATOM 10351 C C . LEU B 1 504 ? -28.969 -4.922 27.078 1 87.25 504 LEU B C 1
ATOM 10353 O O . LEU B 1 504 ? -29.891 -4.16 26.75 1 87.25 504 LEU B O 1
ATOM 10357 N N . LYS B 1 505 ? -29 -6.16 26.844 1 80.25 505 LYS B N 1
ATOM 10358 C CA . LYS B 1 505 ? -30.25 -6.789 26.438 1 80.25 505 LYS B CA 1
ATOM 10359 C C . LYS B 1 505 ? -31.047 -7.262 27.656 1 80.25 505 LYS B C 1
ATOM 10361 O O . LYS B 1 505 ? -30.469 -7.848 28.578 1 80.25 505 LYS B O 1
ATOM 10366 N N . THR B 1 506 ? -32.281 -6.914 27.719 1 75.44 506 THR B N 1
ATOM 10367 C CA . THR B 1 506 ? -33.156 -7.262 28.844 1 75.44 506 THR B CA 1
ATOM 10368 C C . THR B 1 506 ? -33.156 -8.766 29.062 1 75.44 506 THR B C 1
ATOM 10370 O O . THR B 1 506 ? -33.25 -9.234 30.203 1 75.44 506 THR B O 1
ATOM 10373 N N . ASP B 1 507 ? -33 -9.469 27.938 1 71.94 507 ASP B N 1
ATOM 10374 C CA . ASP B 1 507 ? -33.062 -10.922 28 1 71.94 507 ASP B CA 1
ATOM 10375 C C . ASP B 1 507 ? -31.875 -11.5 28.75 1 71.94 507 ASP B C 1
ATOM 10377 O O . ASP B 1 507 ? -31.938 -12.625 29.266 1 71.94 507 ASP B O 1
ATOM 10381 N N . LEU B 1 508 ? -30.812 -10.688 28.844 1 72.62 508 LEU B N 1
ATOM 10382 C CA . LEU B 1 508 ? -29.609 -11.164 29.5 1 72.62 508 LEU B CA 1
ATOM 10383 C C . LEU B 1 508 ? -29.781 -11.18 31.016 1 72.62 508 LEU B C 1
ATOM 10385 O O . LEU B 1 508 ? -29.078 -11.906 31.719 1 72.62 508 LEU B O 1
ATOM 10389 N N . PHE B 1 509 ? -30.797 -10.414 31.5 1 75.75 509 PHE B N 1
ATOM 10390 C CA . PHE B 1 509 ? -30.875 -10.234 32.938 1 75.75 509 PHE B CA 1
ATOM 10391 C C . PHE B 1 509 ? -32.125 -10.891 33.5 1 75.75 509 PHE B C 1
ATOM 10393 O O . PHE B 1 509 ? -32.312 -10.93 34.719 1 75.75 509 PHE B O 1
ATOM 10400 N N . VAL B 1 510 ? -33.062 -11.344 32.719 1 65.62 510 VAL B N 1
ATOM 10401 C CA . VAL B 1 510 ? -34.281 -12.016 33.188 1 65.62 510 VAL B CA 1
ATOM 10402 C C . VAL B 1 510 ? -34.031 -13.523 33.25 1 65.62 510 VAL B C 1
ATOM 10404 O O . VAL B 1 510 ? -33.5 -14.117 32.312 1 65.62 510 VAL B O 1
ATOM 10407 N N . VAL B 1 511 ? -34.125 -14.07 34.531 1 55.84 511 VAL B N 1
ATOM 10408 C CA . VAL B 1 511 ? -34.031 -15.516 34.719 1 55.84 511 VAL B CA 1
ATOM 10409 C C . VAL B 1 511 ? -35.125 -16.219 33.938 1 55.84 511 VAL B C 1
ATOM 10411 O O . VAL B 1 511 ? -36.312 -16.031 34.25 1 55.84 511 VAL B O 1
ATOM 10414 N N . GLN B 1 512 ? -35.312 -16.156 32.781 1 48.12 512 GLN B N 1
ATOM 10415 C CA . GLN B 1 512 ? -36.375 -16.984 32.219 1 48.12 512 GLN B CA 1
ATOM 10416 C C . GLN B 1 512 ? -36.312 -18.422 32.75 1 48.12 512 GLN B C 1
ATOM 10418 O O . GLN B 1 512 ? -35.219 -19.031 32.688 1 48.12 512 GLN B O 1
ATOM 10423 N N . GLN B 1 513 ? -37.25 -18.828 33.719 1 38.56 513 GLN B N 1
ATOM 10424 C CA . GLN B 1 513 ? -37.5 -20.234 34 1 38.56 513 GLN B CA 1
ATOM 10425 C C . GLN B 1 513 ? -37.562 -21.031 32.688 1 38.56 513 GLN B C 1
ATOM 10427 O O . GLN B 1 513 ? -38.531 -21.766 32.438 1 38.56 513 GLN B O 1
ATOM 10432 N N . ARG B 1 514 ? -37.562 -20.562 31.516 1 35.72 514 ARG B N 1
ATOM 10433 C CA . ARG B 1 514 ? -37.75 -21.609 30.516 1 35.72 514 ARG B CA 1
ATOM 10434 C C . ARG B 1 514 ? -36.781 -22.75 30.75 1 35.72 514 ARG B C 1
ATOM 10436 O O . ARG B 1 514 ? -35.625 -22.531 31.125 1 35.72 514 ARG B O 1
ATOM 10443 N N . PRO B 1 515 ? -37.438 -24 30.875 1 32.47 515 PRO B N 1
ATOM 10444 C CA . PRO B 1 515 ? -36.688 -25.25 30.922 1 32.47 515 PRO B CA 1
ATOM 10445 C C . PRO B 1 515 ? -35.375 -25.188 30.141 1 32.47 515 PRO B C 1
ATOM 10447 O O . PRO B 1 515 ? -35.219 -24.344 29.25 1 32.47 515 PRO B O 1
ATOM 10450 N N . CYS B 1 516 ? -34.438 -26.047 30.547 1 30.42 516 CYS B N 1
ATOM 10451 C CA . CYS B 1 516 ? -33.094 -26.469 30.141 1 30.42 516 CYS B CA 1
ATOM 10452 C C . CYS B 1 516 ? -33.062 -26.734 28.641 1 30.42 516 CYS B C 1
ATOM 10454 O O . CYS B 1 516 ? -33.219 -27.891 28.203 1 30.42 516 CYS B O 1
ATOM 10456 N N . ALA B 1 517 ? -33.875 -26.266 27.812 1 28.92 517 ALA B N 1
ATOM 10457 C CA . ALA B 1 517 ? -33.688 -26.781 26.453 1 28.92 517 ALA B CA 1
ATOM 10458 C C . ALA B 1 517 ? -32.188 -26.844 26.094 1 28.92 517 ALA B C 1
ATOM 10460 O O . ALA B 1 517 ? -31.641 -25.859 25.609 1 28.92 517 ALA B O 1
ATOM 10461 N N . TRP B 1 518 ? -31.391 -27.438 26.797 1 30.08 518 TRP B N 1
ATOM 10462 C CA . TRP B 1 518 ? -30.109 -28.125 26.609 1 30.08 518 TRP B CA 1
ATOM 10463 C C . TRP B 1 518 ? -30.031 -28.75 25.219 1 30.08 518 TRP B C 1
ATOM 10465 O O . TRP B 1 518 ? -28.969 -28.781 24.609 1 30.08 518 TRP B O 1
ATOM 10475 N N . SER B 1 519 ? -31.188 -29.531 24.859 1 29.5 519 SER B N 1
ATOM 10476 C CA . SER B 1 519 ? -31.188 -30.344 23.641 1 29.5 519 SER B CA 1
ATOM 10477 C C . SER B 1 519 ? -30.984 -29.484 22.406 1 29.5 519 SER B C 1
ATOM 10479 O O . SER B 1 519 ? -30.562 -29.969 21.359 1 29.5 519 SER B O 1
ATOM 10481 N N . ARG B 1 520 ? -31.688 -28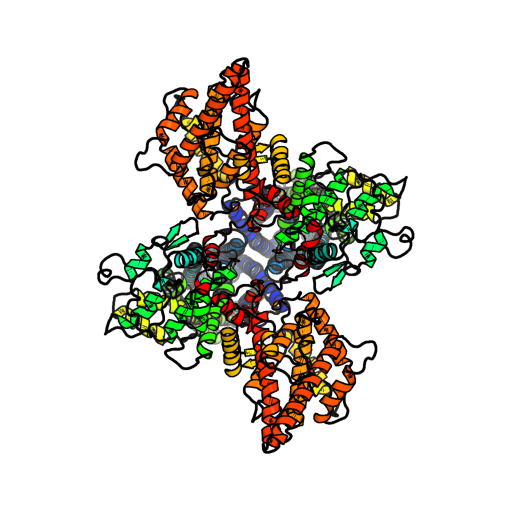.297 22.344 1 31.05 520 ARG B N 1
ATOM 10482 C CA . ARG B 1 520 ? -31.484 -27.531 21.125 1 31.05 520 ARG B CA 1
ATOM 10483 C C . ARG B 1 520 ? -30.141 -26.812 21.141 1 31.05 520 ARG B C 1
ATOM 10485 O O . ARG B 1 520 ? -29.719 -26.25 20.125 1 31.05 520 ARG B O 1
ATOM 10492 N N . ARG B 1 521 ? -29.562 -26.578 22.266 1 32.12 521 ARG B N 1
ATOM 10493 C CA . ARG B 1 521 ? -28.203 -26.031 22.297 1 32.12 521 ARG B CA 1
ATOM 10494 C C . ARG B 1 521 ? -27.188 -27.062 21.828 1 32.12 521 ARG B C 1
ATOM 10496 O O . ARG B 1 521 ? -26.172 -26.719 21.234 1 32.12 521 ARG B O 1
ATOM 10503 N N . ARG B 1 522 ? -27.344 -28.375 22.359 1 32.38 522 ARG B N 1
ATOM 10504 C CA . ARG B 1 522 ? -26.5 -29.438 21.812 1 32.38 522 ARG B CA 1
ATOM 10505 C C . ARG B 1 522 ? -26.781 -29.625 20.328 1 32.38 522 ARG B C 1
ATOM 10507 O O . ARG B 1 522 ? -25.875 -29.984 19.562 1 32.38 522 ARG B O 1
ATOM 10514 N N . LEU B 1 523 ? -28.109 -29.797 19.969 1 31.27 523 LEU B N 1
ATOM 10515 C CA . LEU B 1 523 ? -28.375 -29.906 18.531 1 31.27 523 LEU B CA 1
ATOM 10516 C C . LEU B 1 523 ? -27.953 -28.641 17.812 1 31.27 523 LEU B C 1
ATOM 10518 O O . LEU B 1 523 ? -27.594 -28.688 16.625 1 31.27 523 LEU B O 1
ATOM 10522 N N . ARG B 1 524 ? -28.141 -27.422 18.484 1 34.25 524 ARG B N 1
ATOM 10523 C CA . ARG B 1 524 ? -27.562 -26.234 17.875 1 34.25 524 ARG B CA 1
ATOM 10524 C C . ARG B 1 524 ? -26.031 -26.234 18 1 34.25 524 ARG B C 1
ATOM 10526 O O . ARG B 1 524 ? -25.344 -25.578 17.219 1 34.25 524 ARG B O 1
ATOM 10533 N N . ALA B 1 525 ? -25.484 -26.875 19 1 34.75 525 ALA B N 1
ATOM 10534 C CA . ALA B 1 525 ? -24.031 -27.078 19.062 1 34.75 525 ALA B CA 1
ATOM 10535 C C . ALA B 1 525 ? -23.562 -27.969 17.922 1 34.75 525 ALA B C 1
ATOM 10537 O O . ALA B 1 525 ? -22.484 -27.75 17.359 1 34.75 525 ALA B O 1
ATOM 10538 N N . SER B 1 526 ? -24.188 -29.234 17.875 1 35.38 526 SER B N 1
ATOM 10539 C CA . SER B 1 526 ? -23.859 -30.016 16.703 1 35.38 526 SER B CA 1
ATOM 10540 C C . SER B 1 526 ? -24.203 -29.266 15.414 1 35.38 526 SER B C 1
ATOM 10542 O O . SER B 1 526 ? -23.469 -29.359 14.422 1 35.38 526 SER B O 1
ATOM 10544 N N . SER B 1 527 ? -25.453 -28.609 15.344 1 32.97 527 SER B N 1
ATOM 10545 C CA . SER B 1 527 ? -25.734 -27.719 14.219 1 32.97 527 SER B CA 1
ATOM 10546 C C . SER B 1 527 ? -24.859 -26.469 14.281 1 32.97 527 SER B C 1
ATOM 10548 O O . SER B 1 527 ? -24.656 -25.797 13.266 1 32.97 527 SER B O 1
ATOM 10550 N N . ARG B 1 528 ? -24.484 -26.125 15.469 1 35.62 528 ARG B N 1
ATOM 10551 C CA . ARG B 1 528 ? -23.5 -25.062 15.586 1 35.62 528 ARG B CA 1
ATOM 10552 C C . ARG B 1 528 ? -22.156 -25.484 14.977 1 35.62 528 ARG B C 1
ATOM 10554 O O . ARG B 1 528 ? -21.469 -24.672 14.352 1 35.62 528 ARG B O 1
ATOM 10561 N N . LEU B 1 529 ? -21.688 -26.656 15.422 1 36.97 529 LEU B N 1
ATOM 10562 C CA . LEU B 1 529 ? -20.516 -27.109 14.703 1 36.97 529 LEU B CA 1
ATOM 10563 C C . LEU B 1 529 ? -20.766 -27.141 13.195 1 36.97 529 LEU B C 1
ATOM 10565 O O . LEU B 1 529 ? -19.906 -26.734 12.414 1 36.97 529 LEU B O 1
ATOM 10569 N N . SER B 1 530 ? -21.859 -27.891 12.758 1 33.81 530 SER B N 1
ATOM 10570 C CA . SER B 1 530 ? -22.172 -27.828 11.328 1 33.81 530 SER B CA 1
ATOM 10571 C C . SER B 1 530 ? -22.547 -26.406 10.914 1 33.81 530 SER B C 1
ATOM 10573 O O . SER B 1 530 ? -22.172 -25.953 9.828 1 33.81 530 SER B O 1
ATOM 10575 N N . ARG B 1 531 ? -23.391 -25.672 11.734 1 34.78 531 ARG B N 1
ATOM 10576 C CA . ARG B 1 531 ? -23.609 -24.25 11.453 1 34.78 531 ARG B CA 1
ATOM 10577 C C . ARG B 1 531 ? -22.328 -23.438 11.688 1 34.78 531 ARG B C 1
ATOM 10579 O O . ARG B 1 531 ? -22.078 -22.469 10.977 1 34.78 531 ARG B O 1
ATOM 10586 N N . GLN B 1 532 ? -21.516 -23.688 12.664 1 37.97 532 GLN B N 1
ATOM 10587 C CA . GLN B 1 532 ? -20.172 -23.141 12.734 1 37.97 532 GLN B CA 1
ATOM 10588 C C . GLN B 1 532 ? -19.328 -23.578 11.531 1 37.97 532 GLN B C 1
ATOM 10590 O O . GLN B 1 532 ? -18.547 -22.797 10.992 1 37.97 532 GLN B O 1
ATOM 10595 N N . LEU B 1 533 ? -19.266 -24.906 11.352 1 36.72 533 LEU B N 1
ATOM 10596 C CA . LEU B 1 533 ? -18.641 -25.328 10.102 1 36.72 533 LEU B CA 1
ATOM 10597 C C . LEU B 1 533 ? -19.375 -24.75 8.898 1 36.72 533 LEU B C 1
ATOM 10599 O O . LEU B 1 533 ? -18.766 -24.344 7.914 1 36.72 533 LEU B O 1
ATOM 10603 N N . LEU B 1 534 ? -20.75 -25.016 8.758 1 33.78 534 LEU B N 1
ATOM 10604 C CA . LEU B 1 534 ? -21.516 -24.266 7.766 1 33.78 534 LEU B CA 1
ATOM 10605 C C . LEU B 1 534 ? -21.578 -22.781 8.125 1 33.78 534 LEU B C 1
ATOM 10607 O O . LEU B 1 534 ? -21.781 -21.938 7.25 1 33.78 534 LEU B O 1
ATOM 10611 N N . SER B 1 535 ? -21.812 -22.297 9.359 1 34.62 535 SER B N 1
ATOM 10612 C CA . SER B 1 535 ? -21.609 -20.922 9.797 1 34.62 535 SER B CA 1
ATOM 10613 C C . SER B 1 535 ? -20.172 -20.469 9.562 1 34.62 535 SER B C 1
ATOM 10615 O O . SER B 1 535 ? -19.844 -19.297 9.742 1 34.62 535 SER B O 1
ATOM 10617 N N . LEU B 1 536 ? -19.203 -21.203 9.727 1 34.75 536 LEU B N 1
ATOM 10618 C CA . LEU B 1 536 ? -17.953 -20.859 9.062 1 34.75 536 LEU B CA 1
ATOM 10619 C C . LEU B 1 536 ? -18.219 -20.281 7.676 1 34.75 536 LEU B C 1
ATOM 10621 O O . LEU B 1 536 ? -17.406 -19.516 7.148 1 34.75 536 LEU B O 1
ATOM 10625 N N . GLY B 1 537 ? -18.859 -21.047 6.906 1 33.47 537 GLY B N 1
ATOM 10626 C CA . GLY B 1 537 ? -19.406 -20.438 5.695 1 33.47 537 GLY B CA 1
ATOM 10627 C C . GLY B 1 537 ? -20.359 -19.297 5.977 1 33.47 537 GLY B C 1
ATOM 10628 O O . GLY B 1 537 ? -20.391 -18.312 5.23 1 33.47 537 GLY B O 1
ATOM 10629 N N . TRP B 1 538 ? -21.656 -19.719 6.488 1 32.12 538 TRP B N 1
ATOM 10630 C CA . TRP B 1 538 ? -22.656 -18.703 6.773 1 32.12 538 TRP B CA 1
ATOM 10631 C C . TRP B 1 538 ? -22.172 -17.75 7.852 1 32.12 538 TRP B C 1
ATOM 10633 O O . TRP B 1 538 ? -21.578 -18.172 8.844 1 32.12 538 TRP B O 1
ATOM 10643 N N . GLY B 1 539 ? -21.797 -16.703 7.508 1 31.05 539 GLY B N 1
ATOM 10644 C CA . GLY B 1 539 ? -21.453 -15.586 8.367 1 31.05 539 GLY B CA 1
ATOM 10645 C C . GLY B 1 539 ? -22.109 -15.672 9.742 1 31.05 539 GLY B C 1
ATOM 10646 O O . GLY B 1 539 ? -23.109 -16.359 9.914 1 31.05 539 GLY B O 1
ATOM 10647 N N . ARG B 1 540 ? -21.344 -15.812 10.891 1 31.58 540 ARG B N 1
ATOM 10648 C CA . ARG B 1 540 ? -21.922 -15.422 12.18 1 31.58 540 ARG B CA 1
ATOM 10649 C C . ARG B 1 540 ? -23.328 -14.859 12.008 1 31.58 540 ARG B C 1
ATOM 10651 O O . ARG B 1 540 ? -23.562 -14.047 11.109 1 31.58 540 ARG B O 1
ATOM 10658 N N . ASN B 1 541 ? -24.359 -15.586 12.258 1 33.44 541 ASN B N 1
ATOM 10659 C CA . ASN B 1 541 ? -25.656 -14.945 12.5 1 33.44 541 ASN B CA 1
ATOM 10660 C C . ASN B 1 541 ? -25.5 -13.453 12.773 1 33.44 541 ASN B C 1
ATOM 10662 O O . ASN B 1 541 ? -25.094 -13.055 13.867 1 33.44 541 ASN B O 1
ATOM 10666 N N . HIS B 1 542 ? -24.766 -12.867 11.977 1 37.72 542 HIS B N 1
ATOM 10667 C CA . HIS B 1 542 ? -24.875 -11.414 11.93 1 37.72 542 HIS B CA 1
ATOM 10668 C C . HIS B 1 542 ? -26.234 -10.945 12.43 1 37.72 542 HIS B C 1
ATOM 10670 O O . HIS B 1 542 ? -27.281 -11.375 11.914 1 37.72 542 HIS B O 1
ATOM 10676 N N . HIS B 1 543 ? -26.234 -10.539 13.508 1 47.09 543 HIS B N 1
ATOM 10677 C CA . HIS B 1 543 ? -27.172 -9.719 14.266 1 47.09 543 HIS B CA 1
ATOM 10678 C C . HIS B 1 543 ? -28.109 -8.945 13.336 1 47.09 543 HIS B C 1
ATOM 10680 O O . HIS B 1 543 ? -27.875 -8.875 12.133 1 47.09 543 HIS B O 1
ATOM 10686 N N . ASP B 1 544 ? -29 -8.07 13.977 1 62.94 544 ASP B N 1
ATOM 10687 C CA . ASP B 1 544 ? -30.141 -7.203 13.703 1 62.94 544 ASP B CA 1
ATOM 10688 C C . ASP B 1 544 ? -29.766 -6.102 12.719 1 62.94 544 ASP B C 1
ATOM 10690 O O . ASP B 1 544 ? -29.203 -5.074 13.109 1 62.94 544 ASP B O 1
ATOM 10694 N N . LYS B 1 545 ? -29.656 -6.66 11.508 1 78.81 545 LYS B N 1
ATOM 10695 C CA . LYS B 1 545 ? -29.562 -5.602 10.508 1 78.81 545 LYS B CA 1
ATOM 10696 C C . LYS B 1 545 ? -30.922 -4.961 10.234 1 78.81 545 LYS B C 1
ATOM 10698 O O . LYS B 1 545 ? -31.922 -5.66 10.117 1 78.81 545 LYS B O 1
ATOM 10703 N N . ILE B 1 546 ? -30.875 -3.758 10.383 1 84.44 546 ILE B N 1
ATOM 10704 C CA . ILE B 1 546 ? -32.094 -3.01 10.086 1 84.44 546 ILE B CA 1
ATOM 10705 C C . ILE B 1 546 ? -31.844 -2.076 8.898 1 84.44 546 ILE B C 1
ATOM 10707 O O . ILE B 1 546 ? -30.719 -1.604 8.695 1 84.44 546 ILE B O 1
ATOM 10711 N N . LYS B 1 547 ? -32.844 -2.021 8.102 1 86.94 547 LYS B N 1
ATOM 10712 C CA . LYS B 1 547 ? -32.781 -1.004 7.059 1 86.94 547 LYS B CA 1
ATOM 10713 C C . LYS B 1 547 ? -32.688 0.396 7.656 1 86.94 547 LYS B C 1
ATOM 10715 O O . LYS B 1 547 ? -33.344 0.701 8.648 1 86.94 547 LYS B O 1
ATOM 10720 N N . VAL B 1 548 ? -31.875 1.191 7.121 1 90.25 548 VAL B N 1
ATOM 10721 C CA . VAL B 1 548 ? -31.734 2.549 7.641 1 90.25 548 VAL B CA 1
ATOM 10722 C C . VAL B 1 548 ? -33.031 3.334 7.391 1 90.25 548 VAL B C 1
ATOM 10724 O O . VAL B 1 548 ? -33.375 3.621 6.242 1 90.25 548 VAL B O 1
ATOM 10727 N N . PRO B 1 549 ? -33.656 3.689 8.438 1 90.81 549 PRO B N 1
ATOM 10728 C CA . PRO B 1 549 ? -34.875 4.465 8.266 1 90.81 549 PRO B CA 1
ATOM 10729 C C . PRO B 1 549 ? -34.625 5.852 7.676 1 90.81 549 PRO B C 1
ATOM 10731 O O . PRO B 1 549 ? -33.562 6.43 7.891 1 90.81 549 PRO B O 1
ATOM 10734 N N . LEU B 1 550 ? -35.594 6.352 6.988 1 90.75 550 LEU B N 1
ATOM 10735 C CA . LEU B 1 550 ? -35.5 7.664 6.355 1 90.75 550 LEU B CA 1
ATOM 10736 C C . LEU B 1 550 ? -35.344 8.758 7.406 1 90.75 550 LEU B C 1
ATOM 10738 O O . LEU B 1 550 ? -34.656 9.758 7.164 1 90.75 550 LEU B O 1
ATOM 10742 N N . VAL B 1 551 ? -35.875 8.484 8.609 1 92.81 551 VAL B N 1
ATOM 10743 C CA . VAL B 1 551 ? -35.844 9.477 9.672 1 92.81 551 VAL B CA 1
ATOM 10744 C C . VAL B 1 551 ? -34.406 9.648 10.156 1 92.81 551 VAL B C 1
ATOM 10746 O O . VAL B 1 551 ? -34 10.758 10.523 1 92.81 551 VAL B O 1
ATOM 10749 N N . VAL B 1 552 ? -33.656 8.578 10.086 1 95 552 VAL B N 1
ATOM 10750 C CA . VAL B 1 552 ? -32.281 8.625 10.516 1 95 552 VAL B CA 1
ATOM 10751 C C . VAL B 1 552 ? -31.438 9.406 9.5 1 95 552 VAL B C 1
ATOM 10753 O O . VAL B 1 552 ? -30.641 10.258 9.875 1 95 552 VAL B O 1
ATOM 10756 N N . LYS B 1 553 ? -31.688 9.188 8.234 1 92.94 553 LYS B N 1
ATOM 10757 C CA . LYS B 1 553 ? -30.984 9.898 7.172 1 92.94 553 LYS B CA 1
ATOM 10758 C C . LYS B 1 553 ? -31.266 11.398 7.238 1 92.94 553 LYS B C 1
ATOM 10760 O O . LYS B 1 553 ? -30.344 12.211 7.086 1 92.94 553 LYS B O 1
ATOM 10765 N N . LYS B 1 554 ? -32.531 11.688 7.535 1 92.44 554 LYS B N 1
ATOM 10766 C CA . LYS B 1 554 ? -32.906 13.086 7.656 1 92.44 554 LYS B CA 1
ATOM 10767 C C . LYS B 1 554 ? -32.219 13.75 8.852 1 92.44 554 LYS B C 1
ATOM 10769 O O . LYS B 1 554 ? -31.703 14.859 8.734 1 92.44 554 LYS B O 1
ATOM 10774 N N . ALA B 1 555 ? -32.156 13.039 9.953 1 94.81 555 ALA B N 1
ATOM 10775 C CA . ALA B 1 555 ? -31.562 13.586 11.164 1 94.81 555 ALA B CA 1
ATOM 10776 C C . ALA B 1 555 ? -30.078 13.867 10.961 1 94.81 555 ALA B C 1
ATOM 10778 O O . ALA B 1 555 ? -29.562 14.906 11.398 1 94.81 555 ALA B O 1
ATOM 10779 N N . ILE B 1 556 ? -29.375 13.023 10.281 1 94.81 556 ILE B N 1
ATOM 10780 C CA . ILE B 1 556 ? -27.938 13.148 10.047 1 94.81 556 ILE B CA 1
ATOM 10781 C C . ILE B 1 556 ? -27.672 14.352 9.141 1 94.81 556 ILE B C 1
ATOM 10783 O O . ILE B 1 556 ? -26.797 15.164 9.43 1 94.81 556 ILE B O 1
ATOM 10787 N N . LEU B 1 557 ? -28.453 14.508 8.086 1 93.5 557 LEU B N 1
ATOM 10788 C CA . LEU B 1 557 ? -28.219 15.586 7.129 1 93.5 557 LEU B CA 1
ATOM 10789 C C . LEU B 1 557 ? -28.594 16.938 7.738 1 93.5 557 LEU B C 1
ATOM 10791 O O . LEU B 1 557 ? -27.922 17.938 7.465 1 93.5 557 LEU B O 1
ATOM 10795 N N . GLU B 1 558 ? -29.625 16.906 8.57 1 91.69 558 GLU B N 1
ATOM 10796 C CA . GLU B 1 558 ? -29.984 18.141 9.258 1 91.69 558 GLU B CA 1
ATOM 10797 C C . GLU B 1 558 ? -28.906 18.562 10.258 1 91.69 558 GLU B C 1
ATOM 10799 O O . GLU B 1 558 ? -28.625 19.75 10.398 1 91.69 558 GLU B O 1
ATOM 10804 N N . SER B 1 559 ? -28.359 17.562 10.867 1 93.94 559 SER B N 1
ATOM 10805 C CA . SER B 1 559 ? -27.266 17.844 11.789 1 93.94 559 SER B CA 1
ATOM 10806 C C . SER B 1 559 ? -26.047 18.406 11.055 1 93.94 559 SER B C 1
ATOM 10808 O O . SER B 1 559 ? -25.375 19.312 11.547 1 93.94 559 SER B O 1
ATOM 10810 N N . LEU B 1 560 ? -25.734 17.891 9.906 1 92.94 560 LEU B N 1
ATOM 10811 C CA . LEU B 1 560 ? -24.625 18.359 9.094 1 92.94 560 LEU B CA 1
ATOM 10812 C C . LEU B 1 560 ? -24.844 19.812 8.648 1 92.94 560 LEU B C 1
ATOM 10814 O O . LEU B 1 560 ? -23.938 20.641 8.719 1 92.94 560 LEU B O 1
ATOM 10818 N N . ARG B 1 561 ? -26.031 20.094 8.266 1 89.88 561 ARG B N 1
ATOM 10819 C CA . ARG B 1 561 ? -26.375 21.438 7.797 1 89.88 561 ARG B CA 1
ATOM 10820 C C . ARG B 1 561 ? -26.281 22.453 8.93 1 89.88 561 ARG B C 1
ATOM 10822 O O . ARG B 1 561 ? -25.734 23.547 8.742 1 89.88 561 ARG B O 1
ATOM 10829 N N . SER B 1 562 ? -26.734 22.016 10.047 1 88.5 562 SER B N 1
ATOM 10830 C CA . SER B 1 562 ? -26.766 22.938 11.18 1 88.5 562 SER B CA 1
ATOM 10831 C C . SER B 1 562 ? -25.359 23.172 11.742 1 88.5 562 SER B C 1
ATOM 10833 O O . SER B 1 562 ? -25.109 24.203 12.375 1 88.5 562 SER B O 1
ATOM 10835 N N . SER B 1 563 ? -24.438 22.312 11.562 1 87.69 563 SER B N 1
ATOM 10836 C CA . SER B 1 563 ? -23.078 22.422 12.102 1 87.69 563 SER B CA 1
ATOM 10837 C C . SER B 1 563 ? -22.25 23.422 11.297 1 87.69 563 SER B C 1
ATOM 10839 O O . SER B 1 563 ? -21.219 23.906 11.773 1 87.69 563 SER B O 1
ATOM 10841 N N . GLY B 1 564 ? -22.609 23.812 10.086 1 82.12 564 GLY B N 1
ATOM 10842 C CA . GLY B 1 564 ? -21.875 24.734 9.242 1 82.12 564 GLY B CA 1
ATOM 10843 C C . GLY B 1 564 ? -20.484 24.25 8.891 1 82.12 564 GLY B C 1
ATOM 10844 O O . GLY B 1 564 ? -19.594 25.047 8.609 1 82.12 564 GLY B O 1
ATOM 10845 N N . GLY B 1 565 ? -20.266 23.016 9.047 1 82.94 565 GLY B N 1
ATOM 10846 C CA . GLY B 1 565 ? -18.969 22.484 8.703 1 82.94 565 GLY B CA 1
ATOM 10847 C C . GLY B 1 565 ? -18.109 22.172 9.914 1 82.94 565 GLY B C 1
ATOM 10848 O O . GLY B 1 565 ? -17.062 21.516 9.797 1 82.94 565 GLY B O 1
ATOM 10849 N N . GLN B 1 566 ? -18.5 22.609 11.078 1 86.25 566 GLN B N 1
ATOM 10850 C CA . GLN B 1 566 ? -17.766 22.344 12.312 1 86.25 566 GLN B CA 1
ATOM 10851 C C . GLN B 1 566 ? -18.406 21.188 13.086 1 86.25 566 GLN B C 1
ATOM 10853 O O . GLN B 1 566 ? -19.438 21.359 13.727 1 86.25 566 GLN B O 1
ATOM 10858 N N . LEU B 1 567 ? -17.688 20.125 13.031 1 90.25 567 LEU B N 1
ATOM 10859 C CA . LEU B 1 567 ? -18.234 18.922 13.672 1 90.25 567 LEU B CA 1
ATOM 10860 C C . LEU B 1 567 ? -17.953 18.938 15.172 1 90.25 567 LEU B C 1
ATOM 10862 O O . LEU B 1 567 ? -16.906 19.422 15.609 1 90.25 567 LEU B O 1
ATOM 10866 N N . SER B 1 568 ? -18.922 18.547 15.906 1 87.75 568 SER B N 1
ATOM 10867 C CA . SER B 1 568 ? -18.797 18.406 17.359 1 87.75 568 SER B CA 1
ATOM 10868 C C . SER B 1 568 ? -19.062 16.984 17.797 1 87.75 568 SER B C 1
ATOM 10870 O O . SER B 1 568 ? -19.719 16.219 17.094 1 87.75 568 SER B O 1
ATOM 10872 N N . ASP B 1 569 ? -18.516 16.578 18.969 1 86.5 569 ASP B N 1
ATOM 10873 C CA . ASP B 1 569 ? -18.672 15.234 19.5 1 86.5 569 ASP B CA 1
ATOM 10874 C C . ASP B 1 569 ? -19.922 15.125 20.359 1 86.5 569 ASP B C 1
ATOM 10876 O O . ASP B 1 569 ? -19.984 14.32 21.281 1 86.5 569 ASP B O 1
ATOM 10880 N N . GLY B 1 570 ? -20.969 15.93 20.109 1 86.88 570 GLY B N 1
ATOM 10881 C CA . GLY B 1 570 ? -22.203 15.914 20.891 1 86.88 570 GLY B CA 1
ATOM 10882 C C . GLY B 1 570 ? -22.328 17.078 21.844 1 86.88 570 GLY B C 1
ATOM 10883 O O . GLY B 1 570 ? -23.406 17.328 22.391 1 86.88 570 GLY B O 1
ATOM 10884 N N . THR B 1 571 ? -21.281 17.844 22.016 1 84.94 571 THR B N 1
ATOM 10885 C CA . THR B 1 571 ? -21.281 18.969 22.953 1 84.94 571 THR B CA 1
ATOM 10886 C C . THR B 1 571 ? -22.203 20.078 22.469 1 84.94 571 THR B C 1
ATOM 10888 O O . THR B 1 571 ? -22.875 20.734 23.266 1 84.94 571 THR B O 1
ATOM 10891 N N . ALA B 1 572 ? -22.25 20.266 21.188 1 86.5 572 ALA B N 1
ATOM 10892 C CA . ALA B 1 572 ? -23.125 21.297 20.641 1 86.5 572 ALA B CA 1
ATOM 10893 C C . ALA B 1 572 ? -24.594 20.953 20.859 1 86.5 572 ALA B C 1
ATOM 10895 O O . ALA B 1 572 ? -25.422 21.844 21.125 1 86.5 572 ALA B O 1
ATOM 10896 N N . ALA B 1 573 ? -24.969 19.688 20.766 1 88.81 573 ALA B N 1
ATOM 10897 C CA . ALA B 1 573 ? -26.344 19.25 21 1 88.81 573 ALA B CA 1
ATOM 10898 C C . ALA B 1 573 ? -26.75 19.469 22.453 1 88.81 573 ALA B C 1
ATOM 10900 O O . ALA B 1 573 ? -27.859 19.906 22.734 1 88.81 573 ALA B O 1
ATOM 10901 N N . ILE B 1 574 ? -25.875 19.203 23.391 1 87.88 574 ILE B N 1
ATOM 10902 C CA . ILE B 1 574 ? -26.156 19.359 24.812 1 87.88 574 ILE B CA 1
ATOM 10903 C C . ILE B 1 574 ? -26.328 20.844 25.141 1 87.88 574 ILE B C 1
ATOM 10905 O O . ILE B 1 574 ? -27.234 21.203 25.906 1 87.88 574 ILE B O 1
ATOM 10909 N N . LYS B 1 575 ? -25.516 21.656 24.531 1 83.94 575 LYS B N 1
ATOM 10910 C CA . LYS B 1 575 ? -25.594 23.094 24.781 1 83.94 575 LYS B CA 1
ATOM 10911 C C . LYS B 1 575 ? -26.891 23.672 24.219 1 83.94 575 LYS B C 1
ATOM 10913 O O . LYS B 1 575 ? -27.469 24.609 24.797 1 83.94 575 LYS B O 1
ATOM 10918 N N . ARG B 1 576 ? -27.344 23.109 23.172 1 84.94 576 ARG B N 1
ATOM 10919 C CA . ARG B 1 576 ? -28.562 23.594 22.547 1 84.94 576 ARG B CA 1
ATOM 10920 C C . ARG B 1 576 ? -29.797 23.234 23.375 1 84.94 576 ARG B C 1
ATOM 10922 O O . ARG B 1 576 ? -30.766 24 23.438 1 84.94 576 ARG B O 1
ATOM 10929 N N . HIS B 1 577 ? -29.656 22 23.984 1 83.44 577 HIS B N 1
ATOM 10930 C CA . HIS B 1 577 ? -30.797 21.562 24.75 1 83.44 577 HIS B CA 1
ATOM 10931 C C . HIS B 1 577 ? -30.641 21.875 26.234 1 83.44 577 HIS B C 1
ATOM 10933 O O . HIS B 1 577 ? -29.625 21.516 26.828 1 83.44 577 HIS B O 1
ATOM 10939 N N . ALA B 1 578 ? -30.922 23.234 26.656 1 67.19 578 ALA B N 1
ATOM 10940 C CA . ALA B 1 578 ? -30.781 23.734 28.016 1 67.19 578 ALA B CA 1
ATOM 10941 C C . ALA B 1 578 ? -31.406 22.781 29.016 1 67.19 578 ALA B C 1
ATOM 10943 O O . ALA B 1 578 ? -32.562 22.391 28.875 1 67.19 578 ALA B O 1
ATOM 10944 N N . PHE B 1 579 ? -30.672 21.828 29.672 1 62.41 579 PHE B N 1
ATOM 10945 C CA . PHE B 1 579 ? -31.234 21.016 30.734 1 62.41 579 PHE B CA 1
ATOM 10946 C C . PHE B 1 579 ? -31.578 21.875 31.953 1 62.41 579 PHE B C 1
ATOM 10948 O O . PHE B 1 579 ? -31 22.938 32.156 1 62.41 579 PHE B O 1
ATOM 10955 N N . ALA B 1 580 ? -32.719 21.562 32.594 1 52.91 580 ALA B N 1
ATOM 10956 C CA . ALA B 1 580 ? -33.188 22.25 33.781 1 52.91 580 ALA B CA 1
ATOM 10957 C C . ALA B 1 580 ? -32.031 22.562 34.719 1 52.91 580 ALA B C 1
ATOM 10959 O O . ALA B 1 580 ? -31.031 21.844 34.75 1 52.91 580 ALA B O 1
ATOM 10960 N N . THR B 1 581 ? -32.125 23.703 35.438 1 45.19 581 THR B N 1
ATOM 10961 C CA . THR B 1 581 ? -31.234 24.312 36.406 1 45.19 581 THR B CA 1
ATOM 10962 C C . THR B 1 581 ? -30.781 23.297 37.438 1 45.19 581 THR B C 1
ATOM 10964 O O . THR B 1 581 ? -31.625 22.625 38.062 1 45.19 581 THR B O 1
ATOM 10967 N N . GLY B 1 582 ? -29.5 22.531 37.375 1 51.66 582 GLY B N 1
ATOM 10968 C CA . GLY B 1 582 ? -28.906 21.641 38.344 1 51.66 582 GLY B CA 1
ATOM 10969 C C . GLY B 1 582 ? -28.406 20.344 37.719 1 51.66 582 GLY B C 1
ATOM 10970 O O . GLY B 1 582 ? -27.594 19.625 38.344 1 51.66 582 GLY B O 1
ATOM 10971 N N . ASN B 1 583 ? -29 19.969 36.594 1 61.75 583 ASN B N 1
ATOM 10972 C CA . ASN B 1 583 ? -28.594 18.703 36 1 61.75 583 ASN B CA 1
ATOM 10973 C C . ASN B 1 583 ? -27.609 18.891 34.844 1 61.75 583 ASN B C 1
ATOM 10975 O O . ASN B 1 583 ? -28 18.828 33.688 1 61.75 583 ASN B O 1
ATOM 10979 N N . ASP B 1 584 ? -26.422 19.25 35.219 1 73.81 584 ASP B N 1
ATOM 10980 C CA . ASP B 1 584 ? -25.375 19.484 34.219 1 73.81 584 ASP B CA 1
ATOM 10981 C C . ASP B 1 584 ? -24.812 18.172 33.688 1 73.81 584 ASP B C 1
ATOM 10983 O O . ASP B 1 584 ? -24.188 17.406 34.438 1 73.81 584 ASP B O 1
ATOM 10987 N N . ILE B 1 585 ? -25.203 17.703 32.5 1 82.69 585 ILE B N 1
ATOM 10988 C CA . ILE B 1 585 ? -24.766 16.453 31.891 1 82.69 585 ILE B CA 1
ATOM 10989 C C . ILE B 1 585 ? -23.516 16.688 31.047 1 82.69 585 ILE B C 1
ATOM 10991 O O . ILE B 1 585 ? -23.047 15.789 30.344 1 82.69 585 ILE B O 1
ATOM 10995 N N . THR B 1 586 ? -22.844 17.906 31.219 1 77.75 586 THR B N 1
ATOM 10996 C CA . THR B 1 586 ? -21.688 18.25 30.406 1 77.75 586 THR B CA 1
ATOM 10997 C C . THR B 1 586 ? -20.469 17.422 30.828 1 77.75 586 THR B C 1
ATOM 10999 O O . THR B 1 586 ? -19.516 17.281 30.062 1 77.75 586 THR B O 1
ATOM 11002 N N . TRP B 1 587 ? -20.609 16.812 31.984 1 80.06 587 TRP B N 1
ATOM 11003 C CA . TRP B 1 587 ? -19.484 16 32.469 1 80.06 587 TRP B CA 1
ATOM 11004 C C . TRP B 1 587 ? -19.312 14.758 31.609 1 80.06 587 TRP B C 1
ATOM 11006 O O . TRP B 1 587 ? -18.219 14.18 31.562 1 80.06 587 TRP B O 1
ATOM 11016 N N . ALA B 1 588 ? -20.328 14.32 31 1 81.94 588 ALA B N 1
ATOM 11017 C CA . ALA B 1 588 ? -20.297 13.055 30.266 1 81.94 588 ALA B CA 1
ATOM 11018 C C . ALA B 1 588 ? -19.688 13.234 28.875 1 81.94 588 ALA B C 1
ATOM 11020 O O . ALA B 1 588 ? -19.484 12.258 28.141 1 81.94 588 ALA B O 1
ATOM 11021 N N . CYS B 1 589 ? -19.375 14.477 28.578 1 75.81 589 CYS B N 1
ATOM 11022 C CA . CYS B 1 589 ? -18.719 14.711 27.312 1 75.81 589 CYS B CA 1
ATOM 11023 C C . CYS B 1 589 ? -17.203 14.773 27.469 1 75.81 589 CYS B C 1
ATOM 11025 O O . CYS B 1 589 ? -16.703 14.695 28.594 1 75.81 589 CYS B O 1
ATOM 11027 N N . ARG B 1 590 ? -16.297 14.648 26.438 1 64.56 590 ARG B N 1
ATOM 11028 C CA . ARG B 1 590 ? -14.844 14.508 26.438 1 64.56 590 ARG B CA 1
ATOM 11029 C C . ARG B 1 590 ? -14.172 15.664 27.172 1 64.56 590 ARG B C 1
ATOM 11031 O O . ARG B 1 590 ? -13.109 15.492 27.766 1 64.56 590 ARG B O 1
ATOM 11038 N N . ASP B 1 591 ? -14.727 16.984 27.25 1 55.53 591 ASP B N 1
ATOM 11039 C CA . ASP B 1 591 ? -13.984 18.109 27.797 1 55.53 591 ASP B CA 1
ATOM 11040 C C . ASP B 1 591 ? -13.672 17.891 29.281 1 55.53 591 ASP B C 1
ATOM 11042 O O . ASP B 1 591 ? -12.617 18.312 29.766 1 55.53 591 ASP B O 1
ATOM 11046 N N . ASP B 1 592 ? -14.672 17.344 30.141 1 49.03 592 ASP B N 1
ATOM 11047 C CA . ASP B 1 592 ? -14.539 17.469 31.594 1 49.03 592 ASP B CA 1
ATOM 11048 C C . ASP B 1 592 ? -14.359 16.094 32.219 1 49.03 592 ASP B C 1
ATOM 11050 O O . ASP B 1 592 ? -14.258 15.977 33.469 1 49.03 592 ASP B O 1
ATOM 11054 N N . GLY B 1 593 ? -14 14.93 31.516 1 49.72 593 GLY B N 1
ATOM 11055 C CA . GLY B 1 593 ? -13.859 13.734 32.312 1 49.72 593 GLY B CA 1
ATOM 11056 C C . GLY B 1 593 ? -13.688 12.469 31.516 1 49.72 593 GLY B C 1
ATOM 11057 O O . GLY B 1 593 ? -12.984 11.547 31.922 1 49.72 593 GLY B O 1
ATOM 11058 N N . VAL B 1 594 ? -14.523 12.242 30.531 1 51.94 594 VAL B N 1
ATOM 11059 C CA . VAL B 1 594 ? -14.391 11.023 29.734 1 51.94 594 VAL B CA 1
ATOM 11060 C C . VAL B 1 594 ? -13.203 11.148 28.781 1 51.94 594 VAL B C 1
ATOM 11062 O O . VAL B 1 594 ? -13.141 12.094 27.984 1 51.94 594 VAL B O 1
ATOM 11065 N N . VAL B 1 595 ? -12.195 10.32 29.016 1 68.12 595 VAL B N 1
ATOM 11066 C CA . VAL B 1 595 ? -10.867 10.562 28.453 1 68.12 595 VAL B CA 1
ATOM 11067 C C . VAL B 1 595 ? -10.82 10.125 27 1 68.12 595 VAL B C 1
ATOM 11069 O O . VAL B 1 595 ? -10.273 10.828 26.156 1 68.12 595 VAL B O 1
ATOM 11072 N N . THR B 1 596 ? -11.648 8.992 26.656 1 85.38 596 THR B N 1
ATOM 11073 C CA . THR B 1 596 ? -11.5 8.531 25.281 1 85.38 596 THR B CA 1
ATOM 11074 C C . THR B 1 596 ? -12.844 8.531 24.562 1 85.38 596 THR B C 1
ATOM 11076 O O . THR B 1 596 ? -13.898 8.586 25.203 1 85.38 596 THR B O 1
ATOM 11079 N N . ILE B 1 597 ? -12.984 8.609 23.328 1 89.81 597 ILE B N 1
ATOM 11080 C CA . ILE B 1 597 ? -14.203 8.578 22.516 1 89.81 597 ILE B CA 1
ATOM 11081 C C . ILE B 1 597 ? -14.93 7.25 22.719 1 89.81 597 ILE B C 1
ATOM 11083 O O . ILE B 1 597 ? -16.156 7.203 22.75 1 89.81 597 ILE B O 1
ATOM 11087 N N . THR B 1 598 ? -14.188 6.262 22.969 1 91.94 598 THR B N 1
ATOM 11088 C CA . THR B 1 598 ? -14.773 4.949 23.219 1 91.94 598 THR B CA 1
ATOM 11089 C C . THR B 1 598 ? -15.57 4.945 24.516 1 91.94 598 THR B C 1
ATOM 11091 O O . THR B 1 598 ? -16.688 4.43 24.562 1 91.94 598 THR B O 1
ATOM 11094 N N . ASP B 1 599 ? -15.016 5.551 25.516 1 91.75 599 ASP B N 1
ATOM 11095 C CA . ASP B 1 599 ? -15.719 5.625 26.797 1 91.75 599 ASP B CA 1
ATOM 11096 C C . ASP B 1 599 ? -17 6.453 26.672 1 91.75 599 ASP B C 1
ATOM 11098 O O . ASP B 1 599 ? -18.016 6.117 27.281 1 91.75 599 ASP B O 1
ATOM 11102 N N . ALA B 1 600 ? -16.891 7.492 25.891 1 92.56 600 ALA B N 1
ATOM 11103 C CA . ALA B 1 600 ? -18.062 8.336 25.688 1 92.56 600 ALA B CA 1
ATOM 11104 C C . ALA B 1 600 ? -19.188 7.555 24.984 1 92.56 600 ALA B C 1
ATOM 11106 O O . ALA B 1 600 ? -20.344 7.633 25.391 1 92.56 600 ALA B O 1
ATOM 11107 N N . ILE B 1 601 ? -18.875 6.742 23.953 1 95 601 ILE B N 1
ATOM 11108 C CA . ILE B 1 601 ? -19.844 5.949 23.219 1 95 601 ILE B CA 1
ATOM 11109 C C . ILE B 1 601 ? -20.484 4.922 24.156 1 95 601 ILE B C 1
ATOM 11111 O O . ILE B 1 601 ? -21.703 4.754 24.172 1 95 601 ILE B O 1
ATOM 11115 N N . LEU B 1 602 ? -19.672 4.32 24.969 1 95 602 LEU B N 1
ATOM 11116 C CA . LEU B 1 602 ? -20.156 3.285 25.875 1 95 602 LEU B CA 1
ATOM 11117 C C . LEU B 1 602 ? -21.078 3.879 26.938 1 95 602 LEU B C 1
ATOM 11119 O O . LEU B 1 602 ? -22.156 3.348 27.203 1 95 602 LEU B O 1
ATOM 11123 N N . VAL B 1 603 ? -20.672 4.977 27.531 1 94.06 603 VAL B N 1
ATOM 11124 C CA . VAL B 1 603 ? -21.438 5.629 28.594 1 94.06 603 VAL B CA 1
ATOM 11125 C C . VAL B 1 603 ? -22.797 6.074 28.047 1 94.06 603 VAL B C 1
ATOM 11127 O O . VAL B 1 603 ? -23.844 5.777 28.625 1 94.06 603 VAL B O 1
ATOM 11130 N N . TRP B 1 604 ? -22.797 6.707 26.906 1 95.38 604 TRP B N 1
ATOM 11131 C CA . TRP B 1 604 ? -24.031 7.23 26.328 1 95.38 604 TRP B CA 1
ATOM 11132 C C . TRP B 1 604 ? -24.922 6.102 25.812 1 95.38 604 TRP B C 1
ATOM 11134 O O . TRP B 1 604 ? -26.141 6.203 25.844 1 95.38 604 TRP B O 1
ATOM 11144 N N . HIS B 1 605 ? -24.328 5.039 25.281 1 96.75 605 HIS B N 1
ATOM 11145 C CA . HIS B 1 605 ? -25.125 3.895 24.828 1 96.75 605 HIS B CA 1
ATOM 11146 C C . HIS B 1 605 ? -25.844 3.232 26 1 96.75 605 HIS B C 1
ATOM 11148 O O . HIS B 1 605 ? -27.031 2.918 25.906 1 96.75 605 HIS B O 1
ATOM 11154 N N . ILE B 1 606 ? -25.141 3.051 27.062 1 94.38 606 ILE B N 1
ATOM 11155 C CA . ILE B 1 606 ? -25.734 2.459 28.25 1 94.38 606 ILE B CA 1
ATOM 11156 C C . ILE B 1 606 ? -26.844 3.367 28.781 1 94.38 606 ILE B C 1
ATOM 11158 O O . ILE B 1 606 ? -27.938 2.896 29.109 1 94.38 606 ILE B O 1
ATOM 11162 N N . ALA B 1 607 ? -26.609 4.664 28.844 1 95 607 ALA B N 1
ATOM 11163 C CA . ALA B 1 607 ? -27.594 5.633 29.312 1 95 607 ALA B CA 1
ATOM 11164 C C . ALA B 1 607 ? -28.844 5.621 28.438 1 95 607 ALA B C 1
ATOM 11166 O O . ALA B 1 607 ? -29.969 5.645 28.938 1 95 607 ALA B O 1
ATOM 11167 N N . THR B 1 608 ? -28.625 5.582 27.062 1 95.88 608 THR B N 1
ATOM 11168 C CA . THR B 1 608 ? -29.734 5.559 26.125 1 95.88 608 THR B CA 1
ATOM 11169 C C . THR B 1 608 ? -30.547 4.273 26.281 1 95.88 608 THR B C 1
ATOM 11171 O O . THR B 1 608 ? -31.781 4.305 26.234 1 95.88 608 THR B O 1
ATOM 11174 N N . THR B 1 609 ? -29.859 3.191 26.469 1 93.94 609 THR B N 1
ATOM 11175 C CA . THR B 1 609 ? -30.531 1.913 26.625 1 93.94 609 THR B CA 1
ATOM 11176 C C . THR B 1 609 ? -31.344 1.895 27.922 1 93.94 609 THR B C 1
ATOM 11178 O O . THR B 1 609 ? -32.469 1.406 27.938 1 93.94 609 THR B O 1
ATOM 11181 N N . LEU B 1 610 ? -30.859 2.443 29 1 92.56 610 LEU B N 1
ATOM 11182 C CA . LEU B 1 610 ? -31.562 2.51 30.266 1 92.56 610 LEU B CA 1
ATOM 11183 C C . LEU B 1 610 ? -32.781 3.422 30.172 1 92.56 610 LEU B C 1
ATOM 11185 O O . LEU B 1 610 ? -33.844 3.104 30.703 1 92.56 610 LEU B O 1
ATOM 11189 N N . PHE B 1 611 ? -32.594 4.535 29.5 1 93.38 611 PHE B N 1
ATOM 11190 C CA . PHE B 1 611 ? -33.719 5.453 29.297 1 93.38 611 PHE B CA 1
ATOM 11191 C C . PHE B 1 611 ? -34.812 4.797 28.469 1 93.38 611 PHE B C 1
ATOM 11193 O O . PHE B 1 611 ? -36 4.969 28.75 1 93.38 611 PHE B O 1
ATOM 11200 N N . ASP B 1 612 ? -34.406 4.074 27.438 1 91.38 612 ASP B N 1
ATOM 11201 C CA . ASP B 1 612 ? -35.375 3.348 26.594 1 91.38 612 ASP B CA 1
ATOM 11202 C C . ASP B 1 612 ? -36.125 2.305 27.422 1 91.38 612 ASP B C 1
ATOM 11204 O O . ASP B 1 612 ? -37.344 2.156 27.266 1 91.38 612 ASP B O 1
ATOM 11208 N N . MET B 1 613 ? -35.469 1.649 28.344 1 87.69 613 MET B N 1
ATOM 11209 C CA . MET B 1 613 ? -36.094 0.641 29.188 1 87.69 613 MET B CA 1
ATOM 11210 C C . MET B 1 613 ? -37.125 1.274 30.125 1 87.69 613 MET B C 1
ATOM 11212 O O . MET B 1 613 ? -38.188 0.721 30.328 1 87.69 613 MET B O 1
ATOM 11216 N N . LYS B 1 614 ? -36.812 2.373 30.641 1 88.44 614 LYS B N 1
ATOM 11217 C CA . LYS B 1 614 ? -37.719 3.064 31.562 1 88.44 614 LYS B CA 1
ATOM 11218 C C . LYS B 1 614 ? -38.938 3.574 30.828 1 88.44 614 LYS B C 1
ATOM 11220 O O . LYS B 1 614 ? -40.062 3.473 31.344 1 88.44 614 LYS B O 1
ATOM 11225 N N . CYS B 1 615 ? -38.75 4.164 29.641 1 84.44 615 CYS B N 1
ATOM 11226 C CA . CYS B 1 615 ? -39.875 4.68 28.844 1 84.44 615 CYS B CA 1
ATOM 11227 C C . CYS B 1 615 ? -40.781 3.555 28.406 1 84.44 615 CYS B C 1
ATOM 11229 O O . CYS B 1 615 ? -42 3.742 28.344 1 84.44 615 CYS B O 1
ATOM 11231 N N . ARG B 1 616 ? -40.344 2.377 28.188 1 81.5 616 ARG B N 1
ATOM 11232 C CA . ARG B 1 616 ? -41.125 1.23 27.781 1 81.5 616 ARG B CA 1
ATOM 11233 C C . ARG B 1 616 ? -41.906 0.666 28.969 1 81.5 616 ARG B C 1
ATOM 11235 O O . ARG B 1 616 ? -43.031 0.149 28.812 1 81.5 616 ARG B O 1
ATOM 11242 N N . SER B 1 617 ? -41.312 0.761 30.062 1 75.75 617 SER B N 1
ATOM 11243 C CA . SER B 1 617 ? -42 0.253 31.266 1 75.75 617 SER B CA 1
ATOM 11244 C C . SER B 1 617 ? -43.156 1.148 31.672 1 75.75 617 SER B C 1
ATOM 11246 O O . SER B 1 617 ? -44.125 0.672 32.219 1 75.75 617 SER B O 1
ATOM 11248 N N . SER B 1 618 ? -43.125 2.42 31.469 1 67.94 618 SER B N 1
ATOM 11249 C CA . SER B 1 618 ? -44.188 3.355 31.859 1 67.94 618 SER B CA 1
ATOM 11250 C C . SER B 1 618 ? -45.375 3.281 30.906 1 67.94 618 SER B C 1
ATOM 11252 O O . SER B 1 618 ? -46.5 3.66 31.281 1 67.94 618 SER B O 1
ATOM 11254 N N . SER B 1 619 ? -45.312 2.924 29.703 1 56.62 619 SER B N 1
ATOM 11255 C CA . SER B 1 619 ? -46.438 2.814 28.781 1 56.62 619 SER B CA 1
ATOM 11256 C C . SER B 1 619 ? -46.812 1.358 28.562 1 56.62 619 SER B C 1
ATOM 11258 O O . SER B 1 619 ? -46.281 0.688 27.672 1 56.62 619 SER B O 1
ATOM 11260 N N . PRO B 1 620 ? -47.531 0.702 29.531 1 46.03 620 PRO B N 1
ATOM 11261 C CA . PRO B 1 620 ? -47.844 -0.726 29.453 1 46.03 620 PRO B CA 1
ATOM 11262 C C . PRO B 1 620 ? -48.531 -1.108 28.141 1 46.03 620 PRO B C 1
ATOM 11264 O O . PRO B 1 620 ? -48.844 -2.283 27.922 1 46.03 620 PRO B O 1
ATOM 11267 N N . ALA B 1 621 ? -49.531 -0.271 27.484 1 39.97 621 ALA B N 1
ATOM 11268 C CA . ALA B 1 621 ? -50.5 -0.885 26.578 1 39.97 621 ALA B CA 1
ATOM 11269 C C . ALA B 1 621 ? -49.781 -1.702 25.5 1 39.97 621 ALA B C 1
ATOM 11271 O O . ALA B 1 621 ? -50.375 -2.633 24.938 1 39.97 621 ALA B O 1
ATOM 11272 N N . SER B 1 622 ? -49.094 -1.15 24.469 1 37.12 622 SER B N 1
ATOM 11273 C CA . SER B 1 622 ? -48.938 -1.862 23.203 1 37.12 622 SER B CA 1
ATOM 11274 C C . SER B 1 622 ? -47.875 -2.957 23.312 1 37.12 622 SER B C 1
ATOM 11276 O O . SER B 1 622 ? -46.719 -2.682 23.625 1 37.12 622 SER B O 1
ATOM 11278 N N . SER B 1 623 ? -48.25 -4.129 23.688 1 35.03 623 SER B N 1
ATOM 11279 C CA . SER B 1 623 ? -47.531 -5.395 23.641 1 35.03 623 SER B CA 1
ATOM 11280 C C . SER B 1 623 ? -46.719 -5.516 22.359 1 35.03 623 SER B C 1
ATOM 11282 O O . SER B 1 623 ? -47.281 -5.703 21.266 1 35.03 623 SER B O 1
ATOM 11284 N N . PRO B 1 624 ? -45.75 -4.828 22.016 1 35.72 624 PRO B N 1
ATOM 11285 C CA . PRO B 1 624 ? -45.125 -5.105 20.719 1 35.72 624 PRO B CA 1
ATOM 11286 C C . PRO B 1 624 ? -44.75 -6.574 20.547 1 35.72 624 PRO B C 1
ATOM 11288 O O . PRO B 1 624 ? -44.406 -7.25 21.516 1 35.72 624 PRO B O 1
ATOM 11291 N N . SER B 1 625 ? -45.5 -7.262 19.656 1 32.97 625 SER B N 1
ATOM 11292 C CA . SER B 1 625 ? -45.094 -8.594 19.234 1 32.97 625 SER B CA 1
ATOM 11293 C C . SER B 1 625 ? -43.562 -8.711 19.156 1 32.97 625 SER B C 1
ATOM 11295 O O . SER B 1 625 ? -42.875 -7.746 18.797 1 32.97 625 SER B O 1
ATOM 11297 N N . PRO B 1 626 ? -43 -9.664 19.828 1 34.34 626 PRO B N 1
ATOM 11298 C CA . PRO B 1 626 ? -41.562 -9.93 20.031 1 34.34 626 PRO B CA 1
ATOM 11299 C C . PRO B 1 626 ? -40.719 -9.68 18.781 1 34.34 626 PRO B C 1
ATOM 11301 O O . PRO B 1 626 ? -39.5 -9.758 18.828 1 34.34 626 PRO B O 1
ATOM 11304 N N . ALA B 1 627 ? -41.406 -10.141 17.625 1 33 627 ALA B N 1
ATOM 11305 C CA . ALA B 1 627 ? -40.594 -10.422 16.453 1 33 627 ALA B CA 1
ATOM 11306 C C . ALA B 1 627 ? -39.938 -9.141 15.938 1 33 627 ALA B C 1
ATOM 11308 O O . ALA B 1 627 ? -39 -9.203 15.125 1 33 627 ALA B O 1
ATOM 11309 N N . THR B 1 628 ? -40.781 -8.094 15.508 1 34.22 628 THR B N 1
ATOM 11310 C CA . THR B 1 628 ? -40.25 -6.941 14.773 1 34.22 628 THR B CA 1
ATOM 11311 C C . THR B 1 628 ? -39.531 -5.992 15.719 1 34.22 628 THR B C 1
ATOM 11313 O O . THR B 1 628 ? -39.969 -5.777 16.859 1 34.22 628 THR B O 1
ATOM 11316 N N . PRO B 1 629 ? -38.344 -5.801 15.586 1 37.12 629 PRO B N 1
ATOM 11317 C CA . PRO B 1 629 ? -37.812 -4.723 16.438 1 37.12 629 PRO B CA 1
ATOM 11318 C C . PRO B 1 629 ? -38.875 -3.689 16.797 1 37.12 629 PRO B C 1
ATOM 11320 O O . PRO B 1 629 ? -39.688 -3.305 15.938 1 37.12 629 PRO B O 1
ATOM 11323 N N . PRO B 1 630 ? -39.5 -3.775 18.047 1 34.31 630 PRO B N 1
ATOM 11324 C CA . PRO B 1 630 ? -40.625 -2.9 18.453 1 34.31 630 PRO B CA 1
ATOM 11325 C C . PRO B 1 630 ? -40.5 -1.501 17.844 1 34.31 630 PRO B C 1
ATOM 11327 O O . PRO B 1 630 ? -39.594 -0.75 18.172 1 34.31 630 PRO B O 1
ATOM 11330 N N . VAL B 1 631 ? -40.812 -1.314 16.609 1 35.19 631 VAL B N 1
ATOM 11331 C CA . VAL B 1 631 ? -41.219 0.034 16.266 1 35.19 631 VAL B CA 1
ATOM 11332 C C . VAL B 1 631 ? -42.375 0.471 17.188 1 35.19 631 VAL B C 1
ATOM 11334 O O . VAL B 1 631 ? -43.438 -0.117 17.172 1 35.19 631 VAL B O 1
ATOM 11337 N N . VAL B 1 632 ? -42.281 0.728 18.422 1 35.38 632 VAL B N 1
ATOM 11338 C CA . VAL B 1 632 ? -43.281 1.287 19.344 1 35.38 632 VAL B CA 1
ATOM 11339 C C . VAL B 1 632 ? -44.25 2.158 18.578 1 35.38 632 VAL B C 1
ATOM 11341 O O . VAL B 1 632 ? -43.875 2.865 17.641 1 35.38 632 VAL B O 1
ATOM 11344 N N . ALA B 1 633 ? -45.531 2.018 18.5 1 37.22 633 ALA B N 1
ATOM 11345 C CA . ALA B 1 633 ? -46.688 2.791 18.016 1 37.22 633 ALA B CA 1
ATOM 11346 C C . ALA B 1 633 ? -46.375 4.285 18.031 1 37.22 633 ALA B C 1
ATOM 11348 O O . ALA B 1 633 ? -46.625 4.988 17.047 1 37.22 633 ALA B O 1
ATOM 11349 N N . ASN B 1 634 ? -46.531 4.973 19.219 1 37.5 634 ASN B N 1
ATOM 11350 C CA . ASN B 1 634 ? -46.281 6.41 19.312 1 37.5 634 ASN B CA 1
ATOM 11351 C C . ASN B 1 634 ? -44.812 6.758 19.094 1 37.5 634 ASN B C 1
ATOM 11353 O O . ASN B 1 634 ? -44.219 7.504 19.875 1 37.5 634 ASN B O 1
ATOM 11357 N N . ASP B 1 635 ? -43.938 5.891 18.688 1 49.06 635 ASP B N 1
ATOM 11358 C CA . ASP B 1 635 ? -42.5 5.926 18.625 1 49.06 635 ASP B CA 1
ATOM 11359 C C . ASP B 1 635 ? -42 7.164 17.875 1 49.06 635 ASP B C 1
ATOM 11361 O O . ASP B 1 635 ? -42.25 7.293 16.672 1 49.06 635 ASP B O 1
ATOM 11365 N N . SER B 1 636 ? -41.938 8.25 18.625 1 67.56 636 SER B N 1
ATOM 11366 C CA . SER B 1 636 ? -41.438 9.531 18.172 1 67.56 636 SER B CA 1
ATOM 11367 C C . SER B 1 636 ? -40.219 9.344 17.266 1 67.56 636 SER B C 1
ATOM 11369 O O . SER B 1 636 ? -39.375 8.461 17.5 1 67.56 636 SER B O 1
ATOM 11371 N N . SER B 1 637 ? -40.344 9.695 16.016 1 83.19 637 SER B N 1
ATOM 11372 C CA . SER B 1 637 ? -39.312 9.734 14.992 1 83.19 637 SER B CA 1
ATOM 11373 C C . SER B 1 637 ? -37.938 10 15.602 1 83.19 637 SER B C 1
ATOM 11375 O O . SER B 1 637 ? -36.938 9.422 15.172 1 83.19 637 SER B O 1
ATOM 11377 N N . LYS B 1 638 ? -38.031 10.508 16.844 1 91.56 638 LYS B N 1
ATOM 11378 C CA . LYS B 1 638 ? -36.75 10.875 17.469 1 91.56 638 LYS B CA 1
ATOM 11379 C C . LYS B 1 638 ? -36.188 9.711 18.266 1 91.56 638 LYS B C 1
ATOM 11381 O O . LYS B 1 638 ? -34.969 9.531 18.328 1 91.56 638 LYS B O 1
ATOM 11386 N N . ALA B 1 639 ? -37.031 8.938 18.875 1 93.06 639 ALA B N 1
ATOM 11387 C CA . ALA B 1 639 ? -36.594 7.758 19.609 1 93.06 639 ALA B CA 1
ATOM 11388 C C . ALA B 1 639 ? -35.969 6.727 18.672 1 93.06 639 ALA B C 1
ATOM 11390 O O . ALA B 1 639 ? -34.969 6.086 19.016 1 93.06 639 ALA B O 1
ATOM 11391 N N . VAL B 1 640 ? -36.562 6.641 17.547 1 93.31 640 VAL B N 1
ATOM 11392 C CA . VAL B 1 640 ? -36.031 5.695 16.547 1 93.31 640 VAL B CA 1
ATOM 11393 C C . VAL B 1 640 ? -34.625 6.113 16.125 1 93.31 640 VAL B C 1
ATOM 11395 O O . VAL B 1 640 ? -33.719 5.277 16.016 1 93.31 640 VAL B O 1
ATOM 11398 N N . VAL B 1 641 ? -34.469 7.367 15.906 1 95.94 641 VAL B N 1
ATOM 11399 C CA . VAL B 1 641 ? -33.156 7.875 15.477 1 95.94 641 VAL B CA 1
ATOM 11400 C C . VAL B 1 641 ? -32.125 7.617 16.562 1 95.94 641 VAL B C 1
ATOM 11402 O O . VAL B 1 641 ? -31.047 7.078 16.281 1 95.94 641 VAL B O 1
ATOM 11405 N N . ALA B 1 642 ? -32.438 7.938 17.766 1 96.5 642 ALA B N 1
ATOM 11406 C CA . ALA B 1 642 ? -31.5 7.812 18.875 1 96.5 642 ALA B CA 1
ATOM 11407 C C . ALA B 1 642 ? -31.109 6.352 19.109 1 96.5 642 ALA B C 1
ATOM 11409 O O . ALA B 1 642 ? -29.938 6.023 19.234 1 96.5 642 ALA B O 1
ATOM 11410 N N . CYS B 1 643 ? -32.062 5.488 19.109 1 94.62 643 CYS B N 1
ATOM 11411 C CA . CYS B 1 643 ? -31.797 4.078 19.375 1 94.62 643 CYS B CA 1
ATOM 11412 C C . CYS B 1 643 ? -31.047 3.436 18.219 1 94.62 643 CYS B C 1
ATOM 11414 O O . CYS B 1 643 ? -30.109 2.66 18.453 1 94.62 643 CYS B O 1
ATOM 11416 N N . CYS B 1 644 ? -31.422 3.785 17.062 1 95 644 CYS B N 1
ATOM 11417 C CA . CYS B 1 644 ? -30.781 3.225 15.883 1 95 644 CYS B CA 1
ATOM 11418 C C . CYS B 1 644 ? -29.297 3.625 15.836 1 95 644 CYS B C 1
ATOM 11420 O O . CYS B 1 644 ? -28.438 2.777 15.648 1 95 644 CYS B O 1
ATOM 11422 N N . LEU B 1 645 ? -29.031 4.871 16.062 1 97.12 645 LEU B N 1
ATOM 11423 C CA . LEU B 1 645 ? -27.656 5.367 15.969 1 97.12 645 LEU B CA 1
ATOM 11424 C C . LEU B 1 645 ? -26.828 4.91 17.172 1 97.12 645 LEU B C 1
ATOM 11426 O O . LEU B 1 645 ? -25.641 4.645 17.047 1 97.12 645 LEU B O 1
ATOM 11430 N N . SER B 1 646 ? -27.484 4.836 18.328 1 96.75 646 SER B N 1
ATOM 11431 C CA . SER B 1 646 ? -26.781 4.328 19.516 1 96.75 646 SER B CA 1
ATOM 11432 C C . SER B 1 646 ? -26.344 2.879 19.312 1 96.75 646 SER B C 1
ATOM 11434 O O . SER B 1 646 ? -25.188 2.535 19.562 1 96.75 646 SER B O 1
ATOM 11436 N N . ARG B 1 647 ? -27.219 2.082 18.797 1 95.88 647 ARG B N 1
ATOM 11437 C CA . ARG B 1 647 ? -26.906 0.67 18.578 1 95.88 647 ARG B CA 1
ATOM 11438 C C . ARG B 1 647 ? -25.906 0.494 17.453 1 95.88 647 ARG B C 1
ATOM 11440 O O . ARG B 1 647 ? -25.094 -0.437 17.469 1 95.88 647 ARG B O 1
ATOM 11447 N N . TYR B 1 648 ? -25.969 1.368 16.484 1 95.75 648 TYR B N 1
ATOM 11448 C CA . TYR B 1 648 ? -25 1.308 15.398 1 95.75 648 TYR B CA 1
ATOM 11449 C C . TYR B 1 648 ? -23.594 1.656 15.914 1 95.75 648 TYR B C 1
ATOM 11451 O O . TYR B 1 648 ? -22.625 0.983 15.578 1 95.75 648 TYR B O 1
ATOM 11459 N N . CYS B 1 649 ? -23.5 2.713 16.719 1 96.62 649 CYS B N 1
ATOM 11460 C CA . CYS B 1 649 ? -22.203 3.086 17.297 1 96.62 649 CYS B CA 1
ATOM 11461 C C . CYS B 1 649 ? -21.672 1.974 18.188 1 96.62 649 CYS B C 1
ATOM 11463 O O . CYS B 1 649 ? -20.453 1.734 18.219 1 96.62 649 CYS B O 1
ATOM 11465 N N . MET B 1 650 ? -22.547 1.321 18.844 1 95.31 650 MET B N 1
ATOM 11466 C CA . MET B 1 650 ? -22.125 0.19 19.672 1 95.31 650 MET B CA 1
ATOM 11467 C C . MET B 1 650 ? -21.594 -0.948 18.797 1 95.31 650 MET B C 1
ATOM 11469 O O . MET B 1 650 ? -20.641 -1.629 19.172 1 95.31 650 MET B O 1
ATOM 11473 N N . HIS B 1 651 ? -22.25 -1.083 17.688 1 94.06 651 HIS B N 1
ATOM 11474 C CA . HIS B 1 651 ? -21.766 -2.084 16.75 1 94.06 651 HIS B CA 1
ATOM 11475 C C . HIS B 1 651 ? -20.344 -1.766 16.281 1 94.06 651 HIS B C 1
ATOM 11477 O O . HIS B 1 651 ? -19.5 -2.662 16.172 1 94.06 651 HIS B O 1
ATOM 11483 N N . LEU B 1 652 ? -20.016 -0.529 16.031 1 94.38 652 LEU B N 1
ATOM 11484 C CA . LEU B 1 652 ? -18.688 -0.126 15.602 1 94.38 652 LEU B CA 1
ATOM 11485 C C . LEU B 1 652 ? -17.641 -0.447 16.672 1 94.38 652 LEU B C 1
ATOM 11487 O O . LEU B 1 652 ? -16.547 -0.901 16.359 1 94.38 652 LEU B O 1
ATOM 11491 N N . VAL B 1 653 ? -18.031 -0.301 17.922 1 95.19 653 VAL B N 1
ATOM 11492 C CA . VAL B 1 653 ? -17.125 -0.572 19.031 1 95.19 653 VAL B CA 1
ATOM 11493 C C . VAL B 1 653 ? -16.922 -2.078 19.172 1 95.19 653 VAL B C 1
ATOM 11495 O O . VAL B 1 653 ? -15.797 -2.535 19.406 1 95.19 653 VAL B O 1
ATOM 11498 N N . ALA B 1 654 ? -17.891 -2.824 18.906 1 92.69 654 ALA B N 1
ATOM 11499 C CA . ALA B 1 654 ? -17.844 -4.262 19.172 1 92.69 654 ALA B CA 1
ATOM 11500 C C . ALA B 1 654 ? -17.219 -5.02 18 1 92.69 654 ALA B C 1
ATOM 11502 O O . ALA B 1 654 ? -16.406 -5.926 18.219 1 92.69 654 ALA B O 1
ATOM 11503 N N . GLU B 1 655 ? -17.578 -4.586 16.781 1 88.81 655 GLU B N 1
ATOM 11504 C CA . GLU B 1 655 ? -17.234 -5.453 15.656 1 88.81 655 GLU B CA 1
ATOM 11505 C C . GLU B 1 655 ? -16.312 -4.746 14.672 1 88.81 655 GLU B C 1
ATOM 11507 O O . GLU B 1 655 ? -15.594 -5.395 13.906 1 88.81 655 GLU B O 1
ATOM 11512 N N . ALA B 1 656 ? -16.312 -3.42 14.656 1 89.75 656 ALA B N 1
ATOM 11513 C CA . ALA B 1 656 ? -15.477 -2.695 13.695 1 89.75 656 ALA B CA 1
ATOM 11514 C C . ALA B 1 656 ? -14.68 -1.591 14.383 1 89.75 656 ALA B C 1
ATOM 11516 O O . ALA B 1 656 ? -14.758 -0.424 14 1 89.75 656 ALA B O 1
ATOM 11517 N N . PRO B 1 657 ? -13.828 -2.002 15.258 1 91.25 657 PRO B N 1
ATOM 11518 C CA . PRO B 1 657 ? -13.078 -0.987 16 1 91.25 657 PRO B CA 1
ATOM 11519 C C . PRO B 1 657 ? -12.094 -0.216 15.125 1 91.25 657 PRO B C 1
ATOM 11521 O O . PRO B 1 657 ? -11.68 0.892 15.484 1 91.25 657 PRO B O 1
ATOM 11524 N N . GLU B 1 658 ? -11.766 -0.693 13.977 1 87.44 658 GLU B N 1
ATOM 11525 C CA . GLU B 1 658 ? -10.797 -0.059 13.094 1 87.44 658 GLU B CA 1
ATOM 11526 C C . GLU B 1 658 ? -11.367 1.197 12.445 1 87.44 658 GLU B C 1
ATOM 11528 O O . GLU B 1 658 ? -10.625 2.037 11.938 1 87.44 658 GLU B O 1
ATOM 11533 N N . LEU B 1 659 ? -12.719 1.354 12.461 1 90.94 659 LEU B N 1
ATOM 11534 C CA . LEU B 1 659 ? -13.375 2.502 11.844 1 90.94 659 LEU B CA 1
ATOM 11535 C C . LEU B 1 659 ? -13.5 3.652 12.836 1 90.94 659 LEU B C 1
ATOM 11537 O O . LEU B 1 659 ? -13.906 4.754 12.461 1 90.94 659 LEU B O 1
ATOM 11541 N N . LEU B 1 660 ? -13.094 3.395 14.055 1 92.56 660 LEU B N 1
ATOM 11542 C CA . LEU B 1 660 ? -13.164 4.422 15.086 1 92.56 660 LEU B CA 1
ATOM 11543 C C . LEU B 1 660 ? -11.812 5.117 15.25 1 92.56 660 LEU B C 1
ATOM 11545 O O . LEU B 1 660 ? -10.781 4.594 14.812 1 92.56 660 LEU B O 1
ATOM 11549 N N . PRO B 1 661 ? -11.82 6.312 15.758 1 87.38 661 PRO B N 1
ATOM 11550 C CA . PRO B 1 661 ? -10.586 7.094 15.852 1 87.38 661 PRO B CA 1
ATOM 11551 C C . PRO B 1 661 ? -9.617 6.539 16.891 1 87.38 661 PRO B C 1
ATOM 11553 O O . PRO B 1 661 ? -8.398 6.672 16.734 1 87.38 661 PRO B O 1
ATOM 11556 N N . ASP B 1 662 ? -10.109 5.91 18.016 1 87.25 662 ASP B N 1
ATOM 11557 C CA . ASP B 1 662 ? -9.234 5.359 19.047 1 87.25 662 ASP B CA 1
ATOM 11558 C C . ASP B 1 662 ? -8.508 4.113 18.547 1 87.25 662 ASP B C 1
ATOM 11560 O O . ASP B 1 662 ? -8.922 3.506 17.562 1 87.25 662 ASP B O 1
ATOM 11564 N N . LYS B 1 663 ? -7.387 3.801 19.203 1 85.44 663 LYS B N 1
ATOM 11565 C CA . LYS B 1 663 ? -6.621 2.619 18.812 1 85.44 663 LYS B CA 1
ATOM 11566 C C . LYS B 1 663 ? -7.445 1.348 18.984 1 85.44 663 LYS B C 1
ATOM 11568 O O . LYS B 1 663 ? -8.094 1.155 20.016 1 85.44 663 LYS B O 1
ATOM 11573 N N . PRO B 1 664 ? -7.488 0.526 17.938 1 86.81 664 PRO B N 1
ATOM 11574 C CA . PRO B 1 664 ? -8.344 -0.66 17.953 1 86.81 664 PRO B CA 1
ATOM 11575 C C . PRO B 1 664 ? -8.062 -1.574 19.141 1 86.81 664 PRO B C 1
ATOM 11577 O O . PRO B 1 664 ? -8.984 -2.162 19.719 1 86.81 664 PRO B O 1
ATOM 11580 N N . ALA B 1 665 ? -6.805 -1.746 19.562 1 83.69 665 ALA B N 1
ATOM 11581 C CA . ALA B 1 665 ? -6.477 -2.621 20.688 1 83.69 665 ALA B CA 1
ATOM 11582 C C . ALA B 1 665 ? -7.074 -2.096 21.984 1 83.69 665 ALA B C 1
ATOM 11584 O O . ALA B 1 665 ? -7.547 -2.873 22.812 1 83.69 665 ALA B O 1
ATOM 11585 N N . TRP B 1 666 ? -7.043 -0.851 22.125 1 87.75 666 TRP B N 1
ATOM 11586 C CA . TRP B 1 666 ? -7.633 -0.229 23.297 1 87.75 666 TRP B CA 1
ATOM 11587 C C . TRP B 1 666 ? -9.148 -0.396 23.312 1 87.75 666 TRP B C 1
ATOM 11589 O O . TRP B 1 666 ? -9.742 -0.724 24.344 1 87.75 666 TRP B O 1
ATOM 11599 N N . ILE B 1 667 ? -9.812 -0.215 22.188 1 92.38 667 ILE B N 1
ATOM 11600 C CA . ILE B 1 667 ? -11.258 -0.336 22.062 1 92.38 667 ILE B CA 1
ATOM 11601 C C . ILE B 1 667 ? -11.695 -1.747 22.438 1 92.38 667 ILE B C 1
ATOM 11603 O O . ILE B 1 667 ? -12.641 -1.92 23.219 1 92.38 667 ILE B O 1
ATOM 11607 N N . THR B 1 668 ? -10.961 -2.691 21.953 1 89.69 668 THR B N 1
ATOM 11608 C CA . THR B 1 668 ? -11.32 -4.082 22.219 1 89.69 668 THR B CA 1
ATOM 11609 C C . THR B 1 668 ? -11.141 -4.414 23.688 1 89.69 668 THR B C 1
ATOM 11611 O O . THR B 1 668 ? -11.977 -5.109 24.281 1 89.69 668 THR B O 1
ATOM 11614 N N . ARG B 1 669 ? -10.125 -3.914 24.266 1 88.75 669 ARG B N 1
ATOM 11615 C CA . ARG B 1 669 ? -9.883 -4.164 25.688 1 88.75 669 ARG B CA 1
ATOM 11616 C C . ARG B 1 669 ? -10.984 -3.545 26.547 1 88.75 669 ARG B C 1
ATOM 11618 O O . ARG B 1 669 ? -11.5 -4.188 27.453 1 88.75 669 ARG B O 1
ATOM 11625 N N . ARG B 1 670 ? -11.266 -2.314 26.234 1 90.56 670 ARG B N 1
ATOM 11626 C CA . ARG B 1 670 ? -12.305 -1.623 27 1 90.56 670 ARG B CA 1
ATOM 11627 C C . ARG B 1 670 ? -13.656 -2.303 26.828 1 90.56 670 ARG B C 1
ATOM 11629 O O . ARG B 1 670 ? -14.391 -2.486 27.797 1 90.56 670 ARG B O 1
ATOM 11636 N N . TYR B 1 671 ? -14.008 -2.682 25.625 1 93.38 671 TYR B N 1
ATOM 11637 C CA . TYR B 1 671 ? -15.273 -3.35 25.328 1 93.38 671 TYR B CA 1
ATOM 11638 C C . TYR B 1 671 ? -15.367 -4.684 26.062 1 93.38 671 TYR B C 1
ATOM 11640 O O . TYR B 1 671 ? -16.391 -4.984 26.688 1 93.38 671 TYR B O 1
ATOM 11648 N N . GLU B 1 672 ? -14.305 -5.426 26.031 1 90.88 672 GLU B N 1
ATOM 11649 C CA . GLU B 1 672 ? -14.305 -6.738 26.672 1 90.88 672 GLU B CA 1
ATOM 11650 C C . GLU B 1 672 ? -14.383 -6.609 28.188 1 90.88 672 GLU B C 1
ATOM 11652 O O . GLU B 1 672 ? -15.008 -7.426 28.859 1 90.88 672 GLU B O 1
ATOM 11657 N N . ALA B 1 673 ? -13.75 -5.633 28.703 1 90 673 ALA B N 1
ATOM 11658 C CA . ALA B 1 673 ? -13.812 -5.406 30.141 1 90 673 ALA B CA 1
ATOM 11659 C C . ALA B 1 673 ? -15.234 -5.086 30.594 1 90 673 ALA B C 1
ATOM 11661 O O . ALA B 1 673 ? -15.711 -5.621 31.594 1 90 673 ALA B O 1
ATOM 11662 N N . VAL B 1 674 ? -15.906 -4.215 29.875 1 92.38 674 VAL B N 1
ATOM 11663 C CA . VAL B 1 674 ? -17.281 -3.842 30.203 1 92.38 674 VAL B CA 1
ATOM 11664 C C . VAL B 1 674 ? -18.203 -5.035 30 1 92.38 674 VAL B C 1
ATOM 11666 O O . VAL B 1 674 ? -19.078 -5.312 30.828 1 92.38 674 VAL B O 1
ATOM 11669 N N . LYS B 1 675 ? -18.078 -5.715 28.875 1 90.75 675 LYS B N 1
ATOM 11670 C CA . LYS B 1 675 ? -18.891 -6.891 28.578 1 90.75 675 LYS B CA 1
ATOM 11671 C C . LYS B 1 675 ? -18.75 -7.949 29.672 1 90.75 675 LYS B C 1
ATOM 11673 O O . LYS B 1 675 ? -19.75 -8.547 30.078 1 90.75 675 LYS B O 1
ATOM 11678 N N . LYS B 1 676 ? -17.547 -8.18 30.141 1 88.12 676 LYS B N 1
ATOM 11679 C CA . LYS B 1 676 ? -17.297 -9.156 31.203 1 88.12 676 LYS B CA 1
ATOM 11680 C C . LYS B 1 676 ? -18.016 -8.758 32.5 1 88.12 676 LYS B C 1
ATOM 11682 O O . LYS B 1 676 ? -18.609 -9.602 33.156 1 88.12 676 LYS B O 1
ATOM 11687 N N . ARG B 1 677 ? -18.047 -7.527 32.781 1 88.62 677 ARG B N 1
ATOM 11688 C CA . ARG B 1 677 ? -18.703 -7.055 33.969 1 88.62 677 ARG B CA 1
ATOM 11689 C C . ARG B 1 677 ? -20.219 -7.215 33.875 1 88.62 677 ARG B C 1
ATOM 11691 O O . ARG B 1 677 ? -20.891 -7.512 34.875 1 88.62 677 ARG B O 1
ATOM 11698 N N . ILE B 1 678 ? -20.734 -6.973 32.75 1 88.12 678 ILE B N 1
ATOM 11699 C CA . ILE B 1 678 ? -22.172 -7.125 32.5 1 88.12 678 ILE B CA 1
ATOM 11700 C C . ILE B 1 678 ? -22.562 -8.594 32.625 1 88.12 678 ILE B C 1
ATOM 11702 O O . ILE B 1 678 ? -23.609 -8.93 33.188 1 88.12 678 ILE B O 1
ATOM 11706 N N . GLU B 1 679 ? -21.719 -9.406 32.125 1 84.38 679 GLU B N 1
ATOM 11707 C CA . GLU B 1 679 ? -22 -10.836 32.156 1 84.38 679 GLU B CA 1
ATOM 11708 C C . GLU B 1 679 ? -21.891 -11.391 33.562 1 84.38 679 GLU B C 1
ATOM 11710 O O . GLU B 1 679 ? -22.578 -12.352 33.906 1 84.38 679 GLU B O 1
ATOM 11715 N N . GLU B 1 680 ? -21.062 -10.789 34.344 1 84.31 680 GLU B N 1
ATOM 11716 C CA . GLU B 1 680 ? -20.875 -11.242 35.719 1 84.31 680 GLU B CA 1
ATOM 11717 C C . GLU B 1 680 ? -21.969 -10.695 36.656 1 84.31 680 GLU B C 1
ATOM 11719 O O . GLU B 1 680 ? -22.109 -11.141 37.781 1 84.31 680 GLU B O 1
ATOM 11724 N N . ALA B 1 681 ? -22.719 -9.758 36.125 1 84 681 ALA B N 1
ATOM 11725 C CA . ALA B 1 681 ? -23.781 -9.172 36.969 1 84 681 ALA B CA 1
ATOM 11726 C C . ALA B 1 681 ? -24.875 -10.188 37.281 1 84 681 ALA B C 1
ATOM 11728 O O . ALA B 1 681 ? -25.203 -11.031 36.438 1 84 681 ALA B O 1
ATOM 11729 N N . PRO B 1 682 ? -25.391 -10.094 38.5 1 82.25 682 PRO B N 1
ATOM 11730 C CA . PRO B 1 682 ? -26.422 -11.055 38.906 1 82.25 682 PRO B CA 1
ATOM 11731 C C . PRO B 1 682 ? -27.719 -10.883 38.094 1 82.25 682 PRO B C 1
ATOM 11733 O O . PRO B 1 682 ? -28.047 -9.773 37.688 1 82.25 682 PRO B O 1
ATOM 11736 N N . LYS B 1 683 ? -28.422 -11.906 37.906 1 79.81 683 LYS B N 1
ATOM 11737 C CA . LYS B 1 683 ? -29.688 -11.906 37.156 1 79.81 683 LYS B CA 1
ATOM 11738 C C . LYS B 1 683 ? -30.859 -11.57 38.062 1 79.81 683 LYS B C 1
ATOM 11740 O O . LYS B 1 683 ? -30.781 -11.75 39.281 1 79.81 683 LYS B O 1
ATOM 11745 N N . CYS B 1 684 ? -31.828 -10.812 37.469 1 74.56 684 CYS B N 1
ATOM 11746 C CA . CYS B 1 684 ? -33 -10.359 38.188 1 74.56 684 CYS B CA 1
ATOM 11747 C C . CYS B 1 684 ? -34.094 -11.406 38.156 1 74.56 684 CYS B C 1
ATOM 11749 O O . CYS B 1 684 ? -34.312 -12.047 37.125 1 74.56 684 CYS B O 1
ATOM 11751 N N . SER B 1 685 ? -34.688 -11.859 39.281 1 64.31 685 SER B N 1
ATOM 11752 C CA . SER B 1 685 ? -35.812 -12.805 39.406 1 64.31 685 SER B CA 1
ATOM 11753 C C . SER B 1 685 ? -37.094 -12.172 38.938 1 64.31 685 SER B C 1
ATOM 11755 O O . SER B 1 685 ? -38.125 -12.867 38.75 1 64.31 685 SER B O 1
ATOM 11757 N N . GLY B 1 686 ? -37.312 -10.844 38.719 1 61.22 686 GLY B N 1
ATOM 11758 C CA . GLY B 1 686 ? -38.625 -10.258 38.469 1 61.22 686 GLY B CA 1
ATOM 11759 C C . GLY B 1 686 ? -38.906 -10.008 37.031 1 61.22 686 GLY B C 1
ATOM 11760 O O . GLY B 1 686 ? -38.281 -10.578 36.125 1 61.22 686 GLY B O 1
ATOM 11761 N N . ASP B 1 687 ? -40.062 -9.258 36.688 1 61.38 687 ASP B N 1
ATOM 11762 C CA . ASP B 1 687 ? -40.594 -8.898 35.375 1 61.38 687 ASP B CA 1
ATOM 11763 C C . ASP B 1 687 ? -39.719 -7.875 34.688 1 61.38 687 ASP B C 1
ATOM 11765 O O . ASP B 1 687 ? -38.781 -7.328 35.281 1 61.38 687 ASP B O 1
ATOM 11769 N N . GLU B 1 688 ? -39.875 -7.609 33.438 1 62.66 688 GLU B N 1
ATOM 11770 C CA . GLU B 1 688 ? -39.125 -6.676 32.594 1 62.66 688 GLU B CA 1
ATOM 11771 C C . GLU B 1 688 ? -39.094 -5.281 33.188 1 62.66 688 GLU B C 1
ATOM 11773 O O . GLU B 1 688 ? -38.156 -4.531 33 1 62.66 688 GLU B O 1
ATOM 11778 N N . SER B 1 689 ? -40.094 -4.977 33.969 1 67.12 689 SER B N 1
ATOM 11779 C CA . SER B 1 689 ? -40.188 -3.648 34.562 1 67.12 689 SER B CA 1
ATOM 11780 C C . SER B 1 689 ? -39.188 -3.5 35.719 1 67.12 689 SER B C 1
ATOM 11782 O O . SER B 1 689 ? -38.781 -2.389 36.062 1 67.12 689 SER B O 1
ATOM 11784 N N . SER B 1 690 ? -38.719 -4.605 36.219 1 78.19 690 SER B N 1
ATOM 11785 C CA . SER B 1 690 ? -37.844 -4.574 37.406 1 78.19 690 SER B CA 1
ATOM 11786 C C . SER B 1 690 ? -36.375 -4.57 36.969 1 78.19 690 SER B C 1
ATOM 11788 O O . SER B 1 690 ? -35.469 -4.34 37.812 1 78.19 690 SER B O 1
ATOM 11790 N N . VAL B 1 691 ? -36.188 -4.734 35.688 1 83.38 691 VAL B N 1
ATOM 11791 C CA . VAL B 1 691 ? -34.812 -4.863 35.219 1 83.38 691 VAL B CA 1
ATOM 11792 C C . VAL B 1 691 ? -34.094 -3.527 35.344 1 83.38 691 VAL B C 1
ATOM 11794 O O . VAL B 1 691 ? -32.906 -3.484 35.688 1 83.38 691 VAL B O 1
ATOM 11797 N N . TYR B 1 692 ? -34.844 -2.4 35.031 1 86.38 692 TYR B N 1
ATOM 11798 C CA . TYR B 1 692 ? -34.25 -1.074 35.125 1 86.38 692 TYR B CA 1
ATOM 11799 C C . TYR B 1 692 ? -33.719 -0.825 36.531 1 86.38 692 TYR B C 1
ATOM 11801 O O . TYR B 1 692 ? -32.562 -0.456 36.688 1 86.38 692 TYR B O 1
ATOM 11809 N N . GLN B 1 693 ? -34.562 -1.097 37.5 1 86.5 693 GLN B N 1
ATOM 11810 C CA . GLN B 1 693 ? -34.188 -0.836 38.875 1 86.5 693 GLN B CA 1
ATOM 11811 C C . GLN B 1 693 ? -33.062 -1.776 39.312 1 86.5 693 GLN B C 1
ATOM 11813 O O . GLN B 1 693 ? -32.156 -1.372 40.062 1 86.5 693 GLN B O 1
ATOM 11818 N N . HIS B 1 694 ? -33.094 -2.941 38.844 1 86.5 694 HIS B N 1
ATOM 11819 C CA . HIS B 1 694 ? -32.062 -3.914 39.188 1 86.5 694 HIS B CA 1
ATOM 11820 C C . HIS B 1 694 ? -30.703 -3.48 38.625 1 86.5 694 HIS B C 1
ATOM 11822 O O . HIS B 1 694 ? -29.688 -3.588 39.312 1 86.5 694 HIS B O 1
ATOM 11828 N N . LEU B 1 695 ? -30.703 -3.02 37.406 1 87.56 695 LEU B N 1
ATOM 11829 C CA . LEU B 1 695 ? -29.469 -2.604 36.781 1 87.56 695 LEU B CA 1
ATOM 11830 C C . LEU B 1 695 ? -28.891 -1.356 37.438 1 87.56 695 LEU B C 1
ATOM 11832 O O . LEU B 1 695 ? -27.688 -1.249 37.656 1 87.56 695 LEU B O 1
ATOM 11836 N N . VAL B 1 696 ? -29.766 -0.432 37.812 1 88.75 696 VAL B N 1
ATOM 11837 C CA . VAL B 1 696 ? -29.328 0.799 38.469 1 88.75 696 VAL B CA 1
ATOM 11838 C C . VAL B 1 696 ? -28.75 0.476 39.844 1 88.75 696 VAL B C 1
ATOM 11840 O O . VAL B 1 696 ? -27.719 1.03 40.25 1 88.75 696 VAL B O 1
ATOM 11843 N N . ASP B 1 697 ? -29.297 -0.445 40.531 1 85.75 697 ASP B N 1
ATOM 11844 C CA . ASP B 1 697 ? -28.828 -0.812 41.875 1 85.75 697 ASP B CA 1
ATOM 11845 C C . ASP B 1 697 ? -27.516 -1.604 41.781 1 85.75 697 ASP B C 1
ATOM 11847 O O . ASP B 1 697 ? -26.625 -1.434 42.625 1 85.75 697 ASP B O 1
ATOM 11851 N N . THR B 1 698 ? -27.422 -2.426 40.812 1 85.94 698 THR B N 1
ATOM 11852 C CA . THR B 1 698 ? -26.266 -3.301 40.688 1 85.94 698 THR B CA 1
ATOM 11853 C C . THR B 1 698 ? -25.016 -2.498 40.312 1 85.94 698 THR B C 1
ATOM 11855 O O . THR B 1 698 ? -23.922 -2.76 40.812 1 85.94 698 THR B O 1
ATOM 11858 N N . PHE B 1 699 ? -25.234 -1.515 39.469 1 87.44 699 PHE B N 1
ATOM 11859 C CA . PHE B 1 699 ? -24.062 -0.862 38.906 1 87.44 699 PHE B CA 1
ATOM 11860 C C . PHE B 1 699 ? -23.812 0.474 39.594 1 87.44 699 PHE B C 1
ATOM 11862 O O . PHE B 1 699 ? -22.734 1.074 39.438 1 87.44 699 PHE B O 1
ATOM 11869 N N . SER B 1 700 ? -24.812 1.143 40.281 1 79.12 700 SER B N 1
ATOM 11870 C CA . SER B 1 700 ? -24.594 2.369 41.031 1 79.12 700 SER B CA 1
ATOM 11871 C C . SER B 1 700 ? -23.719 2.111 42.25 1 79.12 700 SER B C 1
ATOM 11873 O O . SER B 1 700 ? -23.047 3.02 42.75 1 79.12 700 SER B O 1
ATOM 11875 N N . GLY B 1 701 ? -23.938 0.996 43.062 1 63.12 701 GLY B N 1
ATOM 11876 C CA . GLY B 1 701 ? -23.281 0.692 44.312 1 63.12 701 GLY B CA 1
ATOM 11877 C C . GLY B 1 701 ? -21.766 0.521 44.188 1 63.12 701 GLY B C 1
ATOM 11878 O O . GLY B 1 701 ? -21.281 0.082 43.125 1 63.12 701 GLY B O 1
ATOM 11879 N N . GLY B 1 702 ? -20.906 1.592 44.594 1 53.03 702 GLY B N 1
ATOM 11880 C CA . GLY B 1 702 ? -19.484 1.782 44.812 1 53.03 702 GLY B CA 1
ATOM 11881 C C . GLY B 1 702 ? -18.734 0.48 45.031 1 53.03 702 GLY B C 1
ATOM 11882 O O . GLY B 1 702 ? -17.656 0.465 45.625 1 53.03 702 GLY B O 1
ATOM 11883 N N . GLY B 1 703 ? -19.391 -0.532 45.062 1 45.97 703 GLY B N 1
ATOM 11884 C CA . GLY B 1 703 ? -18.422 -1.547 45.469 1 45.97 703 GLY B CA 1
ATOM 11885 C C . GLY B 1 703 ? -17.188 -1.595 44.594 1 45.97 703 GLY B C 1
ATOM 11886 O O . GLY B 1 703 ? -17.188 -1.043 43.5 1 45.97 703 GLY B O 1
ATOM 11887 N N . GLY B 1 704 ? -16.016 -1.954 45.125 1 46 704 GLY B N 1
ATOM 11888 C CA . GLY B 1 704 ? -14.594 -1.945 44.781 1 46 704 GLY B CA 1
ATOM 11889 C C . GLY B 1 704 ? -14.344 -2.135 43.312 1 46 704 GLY B C 1
ATOM 11890 O O . GLY B 1 704 ? -13.461 -1.484 42.719 1 46 704 GLY B O 1
ATOM 11891 N N . ASN B 1 705 ? -14.914 -3.203 42.656 1 48.72 705 ASN B N 1
ATOM 11892 C CA . ASN B 1 705 ? -14.352 -3.695 41.406 1 48.72 705 ASN B CA 1
ATOM 11893 C C . ASN B 1 705 ? -15.125 -3.174 40.188 1 48.72 705 ASN B C 1
ATOM 11895 O O . ASN B 1 705 ? -15.047 -3.748 39.094 1 48.72 705 ASN B O 1
ATOM 11899 N N . SER B 1 706 ? -16.047 -2.184 40.219 1 57.94 706 SER B N 1
ATOM 11900 C CA . SER B 1 706 ? -16.828 -1.866 39.031 1 57.94 706 SER B CA 1
ATOM 11901 C C . SER B 1 706 ? -16.062 -0.933 38.094 1 57.94 706 SER B C 1
ATOM 11903 O O . SER B 1 706 ? -15.25 -0.129 38.531 1 57.94 706 SER B O 1
ATOM 11905 N N . HIS B 1 707 ? -16.172 -1.197 36.688 1 79.69 707 HIS B N 1
ATOM 11906 C CA . HIS B 1 707 ? -15.539 -0.473 35.594 1 79.69 707 HIS B CA 1
ATOM 11907 C C . HIS B 1 707 ? -16.078 0.949 35.469 1 79.69 707 HIS B C 1
ATOM 11909 O O . HIS B 1 707 ? -17.281 1.168 35.562 1 79.69 707 HIS B O 1
ATOM 11915 N N . ASP B 1 708 ? -15.406 1.993 35.594 1 84.88 708 ASP B N 1
ATOM 11916 C CA . ASP B 1 708 ? -15.711 3.42 35.562 1 84.88 708 ASP B CA 1
ATOM 11917 C C . ASP B 1 708 ? -16.734 3.74 34.469 1 84.88 708 ASP B C 1
ATOM 11919 O O . ASP B 1 708 ? -17.625 4.562 34.688 1 84.88 708 ASP B O 1
ATOM 11923 N N . VAL B 1 709 ? -16.844 2.975 33.469 1 89.75 709 VAL B N 1
ATOM 11924 C CA . VAL B 1 709 ? -17.734 3.223 32.344 1 89.75 709 VAL B CA 1
ATOM 11925 C C . VAL B 1 709 ? -19.156 2.842 32.688 1 89.75 709 VAL B C 1
ATOM 11927 O O . VAL B 1 709 ? -20.109 3.549 32.344 1 89.75 709 VAL B O 1
ATOM 11930 N N . LEU B 1 710 ? -19.359 1.78 33.406 1 91.56 710 LEU B N 1
ATOM 11931 C CA . LEU B 1 710 ? -20.688 1.326 33.812 1 91.56 710 LEU B CA 1
ATOM 11932 C C . LEU B 1 710 ? -21.281 2.246 34.875 1 91.56 710 LEU B C 1
ATOM 11934 O O . LEU B 1 710 ? -22.469 2.582 34.812 1 91.56 710 LEU B O 1
ATOM 11938 N N . ILE B 1 711 ? -20.484 2.703 35.75 1 90.88 711 ILE B N 1
ATOM 11939 C CA . ILE B 1 711 ? -20.938 3.615 36.812 1 90.88 711 ILE B CA 1
ATOM 11940 C C . ILE B 1 711 ? -21.375 4.938 36.188 1 90.88 711 ILE B C 1
ATOM 11942 O O . ILE B 1 711 ? -22.453 5.445 36.5 1 90.88 711 ILE B O 1
ATOM 11946 N N . ASN B 1 712 ? -20.594 5.418 35.281 1 90.62 712 ASN B N 1
ATOM 11947 C CA . ASN B 1 712 ? -20.922 6.684 34.625 1 90.62 712 ASN B CA 1
ATOM 11948 C C . ASN B 1 712 ? -22.125 6.547 33.688 1 90.62 712 ASN B C 1
ATOM 11950 O O . ASN B 1 712 ? -22.922 7.48 33.562 1 90.62 712 ASN B O 1
ATOM 11954 N N . GLY B 1 713 ? -22.25 5.383 33.094 1 93.12 713 GLY B N 1
ATOM 11955 C CA . GLY B 1 713 ? -23.406 5.141 32.219 1 93.12 713 GLY B CA 1
ATOM 11956 C C . GLY B 1 713 ? -24.719 5.121 33 1 93.12 713 GLY B C 1
ATOM 11957 O O . GLY B 1 713 ? -25.703 5.707 32.562 1 93.12 713 GLY B O 1
ATOM 11958 N N . VAL B 1 714 ? -24.719 4.551 34.125 1 92.75 714 VAL B N 1
ATOM 11959 C CA . VAL B 1 714 ? -25.906 4.465 34.969 1 92.75 714 VAL B CA 1
ATOM 11960 C C . VAL B 1 714 ? -26.219 5.828 35.562 1 92.75 714 VAL B C 1
ATOM 11962 O O . VAL B 1 714 ? -27.375 6.227 35.656 1 92.75 714 VAL B O 1
ATOM 11965 N N . ARG B 1 715 ? -25.156 6.484 35.938 1 91.69 715 ARG B N 1
ATOM 11966 C CA . ARG B 1 715 ? -25.344 7.836 36.469 1 91.69 715 ARG B CA 1
ATOM 11967 C C . ARG B 1 715 ? -26.016 8.742 35.438 1 91.69 715 ARG B C 1
ATOM 11969 O O . ARG B 1 715 ? -26.969 9.445 35.75 1 91.69 715 ARG B O 1
ATOM 11976 N N . LEU B 1 716 ? -25.531 8.719 34.219 1 92.88 716 LEU B N 1
ATOM 11977 C CA . LEU B 1 716 ? -26.109 9.523 33.125 1 92.88 716 LEU B CA 1
ATOM 11978 C C . LEU B 1 716 ? -27.531 9.07 32.844 1 92.88 716 LEU B C 1
ATOM 11980 O O . LEU B 1 716 ? -28.406 9.898 32.594 1 92.88 716 LEU B O 1
ATOM 11984 N N . GLY B 1 717 ? -27.766 7.785 32.812 1 93.44 717 GLY B N 1
ATOM 11985 C CA . GLY B 1 717 ? -29.094 7.262 32.594 1 93.44 717 GLY B CA 1
ATOM 11986 C C . GLY B 1 717 ? -30.109 7.746 33.625 1 93.44 717 GLY B C 1
ATOM 11987 O O . GLY B 1 717 ? -31.219 8.125 33.281 1 93.44 717 GLY B O 1
ATOM 11988 N N . LYS B 1 718 ? -29.703 7.793 34.844 1 91.81 718 LYS B N 1
ATOM 11989 C CA . LYS B 1 718 ? -30.562 8.289 35.906 1 91.81 718 LYS B CA 1
ATOM 11990 C C . LYS B 1 718 ? -30.859 9.773 35.75 1 91.81 718 LYS B C 1
ATOM 11992 O O . LYS B 1 718 ? -32 10.219 35.969 1 91.81 718 LYS B O 1
ATOM 11997 N N . GLN B 1 719 ? -29.859 10.469 35.344 1 90.94 719 GLN B N 1
ATOM 11998 C CA . GLN B 1 719 ? -30.031 11.906 35.156 1 90.94 719 GLN B CA 1
ATOM 11999 C C . GLN B 1 719 ? -31 12.188 34 1 90.94 719 GLN B C 1
ATOM 12001 O O . GLN B 1 719 ? -31.766 13.148 34.062 1 90.94 719 GLN B O 1
ATOM 12006 N N . LEU B 1 720 ? -30.953 11.375 32.969 1 92.56 720 LEU B N 1
ATOM 12007 C CA . LEU B 1 720 ? -31.875 11.531 31.859 1 92.56 720 LEU B CA 1
ATOM 12008 C C . LEU B 1 720 ? -33.312 11.242 32.281 1 92.56 720 LEU B C 1
ATOM 12010 O O . LEU B 1 720 ? -34.219 11.953 31.875 1 92.56 720 LEU B O 1
ATOM 12014 N N . VAL B 1 721 ? -33.469 10.258 33.125 1 91 721 VAL B N 1
ATOM 12015 C CA . VAL B 1 721 ? -34.812 9.891 33.625 1 91 721 VAL B CA 1
ATOM 12016 C C . VAL B 1 721 ? -35.344 10.992 34.531 1 91 721 VAL B C 1
ATOM 12018 O O . VAL B 1 721 ? -36.5 11.359 34.469 1 91 721 VAL B O 1
ATOM 12021 N N . GLU B 1 722 ? -34.469 11.508 35.375 1 89.31 722 GLU B N 1
ATOM 12022 C CA . GLU B 1 722 ? -34.844 12.594 36.281 1 89.31 722 GLU B CA 1
ATOM 12023 C C . GLU B 1 722 ? -35.25 13.844 35.5 1 89.31 722 GLU B C 1
ATOM 12025 O O . GLU B 1 722 ? -36.188 14.547 35.875 1 89.31 722 GLU B O 1
ATOM 12030 N N . GLU B 1 723 ? -34.5 14.117 34.438 1 89.88 723 GLU B N 1
ATOM 12031 C CA . GLU B 1 723 ? -34.812 15.258 33.562 1 89.88 723 GLU B CA 1
ATOM 12032 C C . GLU B 1 723 ? -36.188 15.109 32.938 1 89.88 723 GLU B C 1
ATOM 12034 O O . GLU B 1 723 ? -36.938 16.094 32.844 1 89.88 723 GLU B O 1
ATOM 12039 N N . ALA B 1 724 ? -36.531 13.914 32.5 1 88.62 724 ALA B N 1
ATOM 12040 C CA . ALA B 1 724 ? -37.844 13.648 31.922 1 88.62 724 ALA B CA 1
ATOM 12041 C C . ALA B 1 724 ? -38.938 13.852 32.938 1 88.62 724 ALA B C 1
ATOM 12043 O O . ALA B 1 724 ? -40 14.391 32.625 1 88.62 724 ALA B O 1
ATOM 12044 N N . GLU B 1 725 ? -38.688 13.523 34.188 1 86.88 725 GLU B N 1
ATOM 12045 C CA . GLU B 1 725 ? -39.688 13.664 35.25 1 86.88 725 GLU B CA 1
ATOM 12046 C C . GLU B 1 725 ? -39.875 15.133 35.625 1 86.88 725 GLU B C 1
ATOM 12048 O O . GLU B 1 725 ? -41 15.57 35.875 1 86.88 725 GLU B O 1
ATOM 12053 N N . ILE B 1 726 ? -38.75 15.812 35.688 1 85.69 726 ILE B N 1
ATOM 12054 C CA . ILE B 1 726 ? -38.812 17.234 36.031 1 85.69 726 ILE B CA 1
ATOM 12055 C C . ILE B 1 726 ? -39.625 17.969 34.938 1 85.69 726 ILE B C 1
ATOM 12057 O O . ILE B 1 726 ? -40.5 18.781 35.281 1 85.69 726 ILE B O 1
ATOM 12061 N N . ARG B 1 727 ? -39.406 17.625 33.688 1 84.81 727 ARG B N 1
ATOM 12062 C CA . ARG B 1 727 ? -40.125 18.25 32.594 1 84.81 727 ARG B CA 1
ATOM 12063 C C . ARG B 1 727 ? -41.594 17.875 32.594 1 84.81 727 ARG B C 1
ATOM 12065 O O . ARG B 1 727 ? -42.469 18.672 32.25 1 84.81 727 ARG B O 1
ATOM 12072 N N . ARG B 1 728 ? -41.906 16.656 33.031 1 85.12 728 ARG B N 1
ATOM 12073 C CA . ARG B 1 728 ? -43.281 16.188 33.156 1 85.12 728 ARG B CA 1
ATOM 12074 C C . ARG B 1 728 ? -44.031 16.984 34.219 1 85.12 728 ARG B C 1
ATOM 12076 O O . ARG B 1 728 ? -45.188 17.375 34.031 1 85.12 728 ARG B O 1
ATOM 12083 N N . ARG B 1 729 ? -43.438 17.234 35.344 1 84.75 729 ARG B N 1
ATOM 12084 C CA . ARG B 1 729 ? -44 17.969 36.438 1 84.75 729 ARG B CA 1
ATOM 12085 C C . ARG B 1 729 ? -44.281 19.422 36.062 1 84.75 729 ARG B C 1
ATOM 12087 O O . ARG B 1 729 ? -45.312 19.984 36.406 1 84.75 729 ARG B O 1
ATOM 12094 N N . GLN B 1 730 ? -43.312 19.969 35.375 1 83.06 730 GLN B N 1
ATOM 12095 C CA . GLN B 1 730 ? -43.438 21.359 34.938 1 83.06 730 GLN B CA 1
ATOM 12096 C C . GLN B 1 730 ? -44.594 21.531 33.969 1 83.06 730 GLN B C 1
ATOM 12098 O O . GLN B 1 730 ? -45.312 22.531 34.031 1 83.06 730 GLN B O 1
ATOM 12103 N N . ARG B 1 731 ? -44.906 20.578 33.188 1 80.75 731 ARG B N 1
ATOM 12104 C CA . ARG B 1 731 ? -45.969 20.672 32.188 1 80.75 731 ARG B CA 1
ATOM 12105 C C . ARG B 1 731 ? -47.312 20.328 32.844 1 80.75 731 ARG B C 1
ATOM 12107 O O . ARG B 1 731 ? -48.375 20.875 32.438 1 80.75 731 ARG B O 1
ATOM 12114 N N . SER B 1 732 ? -47.344 19.328 33.75 1 77.62 732 SER B N 1
ATOM 12115 C CA . SER B 1 732 ? -48.562 18.969 34.438 1 77.62 732 SER B CA 1
ATOM 12116 C C . SER B 1 732 ? -49.062 20.141 35.281 1 77.62 732 SER B C 1
ATOM 12118 O O . SER B 1 732 ? -50.281 20.312 35.469 1 77.62 732 SER B O 1
ATOM 12120 N N . GLN B 1 733 ? -48.188 20.828 35.875 1 74.06 733 GLN B N 1
ATOM 12121 C CA . GLN B 1 733 ? -48.594 21.984 36.656 1 74.06 733 GLN B CA 1
ATOM 12122 C C . GLN B 1 733 ? -49.156 23.078 35.781 1 74.06 733 GLN B C 1
ATOM 12124 O O . GLN B 1 733 ? -50 23.875 36.219 1 74.06 733 GLN B O 1
ATOM 12129 N N . GLY B 1 734 ? -48.781 23.203 34.5 1 62.78 734 GLY B N 1
ATOM 12130 C CA . GLY B 1 734 ? -49.25 24.234 33.594 1 62.78 734 GLY B CA 1
ATOM 12131 C C . GLY B 1 734 ? -50.531 23.844 32.875 1 62.78 734 GLY B C 1
ATOM 12132 O O . GLY B 1 734 ? -50.938 24.516 31.922 1 62.78 734 GLY B O 1
ATOM 12133 N N . GLY B 1 735 ? -51.438 22.812 33.25 1 61.25 735 GLY B N 1
ATOM 12134 C CA . GLY B 1 735 ? -52.75 22.484 32.781 1 61.25 735 GLY B CA 1
ATOM 12135 C C . GLY B 1 735 ? -52.781 21.328 31.812 1 61.25 735 GLY B C 1
ATOM 12136 O O . GLY B 1 735 ? -53.844 21.047 31.203 1 61.25 735 GLY B O 1
ATOM 12137 N N . GLY B 1 736 ? -51.812 20.719 31.297 1 55.59 736 GLY B N 1
ATOM 12138 C CA . GLY B 1 736 ? -51.875 19.688 30.281 1 55.59 736 GLY B CA 1
ATOM 12139 C C . GLY B 1 736 ? -52.375 18.359 30.828 1 55.59 736 GLY B C 1
ATOM 12140 O O . GLY B 1 736 ? -52.281 18.094 32.031 1 55.59 736 GLY B O 1
ATOM 12141 N N . ARG B 1 737 ? -53.344 17.594 30.125 1 61.44 737 ARG B N 1
ATOM 12142 C CA . ARG B 1 737 ? -53.844 16.281 30.531 1 61.44 737 ARG B CA 1
ATOM 12143 C C . ARG B 1 737 ? -52.688 15.305 30.766 1 61.44 737 ARG B C 1
ATOM 12145 O O . ARG B 1 737 ? -51.656 15.383 30.094 1 61.44 737 ARG B O 1
ATOM 12152 N N . GLY B 1 738 ? -52.531 14.484 31.797 1 55 738 GLY B N 1
ATOM 12153 C CA . GLY B 1 738 ? -51.531 13.688 32.469 1 55 738 GLY B CA 1
ATOM 12154 C C . GLY B 1 738 ? -50.719 12.82 31.5 1 55 738 GLY B C 1
ATOM 12155 O O . GLY B 1 738 ? -49.5 12.805 31.547 1 55 738 GLY B O 1
ATOM 12156 N N . ALA B 1 739 ? -51.25 12.109 30.625 1 63.94 739 ALA B N 1
ATOM 12157 C CA . ALA B 1 739 ? -50.594 11.156 29.734 1 63.94 739 ALA B CA 1
ATOM 12158 C C . ALA B 1 739 ? -49.906 11.883 28.578 1 63.94 739 ALA B C 1
ATOM 12160 O O . ALA B 1 739 ? -48.781 11.508 28.188 1 63.94 739 ALA B O 1
ATOM 12161 N N . GLU B 1 740 ? -50.438 12.953 28.062 1 68.56 740 GLU B N 1
ATOM 12162 C CA . GLU B 1 740 ? -49.875 13.719 26.953 1 68.56 740 GLU B CA 1
ATOM 12163 C C . GLU B 1 740 ? -48.688 14.555 27.406 1 68.56 740 GLU B C 1
ATOM 12165 O O . GLU B 1 740 ? -47.688 14.68 26.672 1 68.56 740 GLU B O 1
ATOM 12170 N N . ALA B 1 741 ? -48.75 15.055 28.594 1 73.75 741 ALA B N 1
ATOM 12171 C CA . ALA B 1 741 ? -47.656 15.805 29.188 1 73.75 741 ALA B CA 1
ATOM 12172 C C . ALA B 1 741 ? -46.438 14.898 29.406 1 73.75 741 ALA B C 1
ATOM 12174 O O . ALA B 1 741 ? -45.281 15.32 29.203 1 73.75 741 ALA B O 1
ATOM 12175 N N . GLY B 1 742 ? -46.688 13.688 29.75 1 72.94 742 GLY B N 1
ATOM 12176 C CA . GLY B 1 742 ? -45.625 12.711 29.953 1 72.94 742 GLY B CA 1
ATOM 12177 C C . GLY B 1 742 ? -44.906 12.336 28.656 1 72.94 742 GLY B C 1
ATOM 12178 O O . GLY B 1 742 ? -43.688 12.273 28.609 1 72.94 742 GLY B O 1
ATOM 12179 N N . ALA B 1 743 ? -45.656 12.133 27.672 1 76.94 743 ALA B N 1
ATOM 12180 C CA . ALA B 1 743 ? -45.125 11.766 26.359 1 76.94 743 ALA B CA 1
ATOM 12181 C C . ALA B 1 743 ? -44.312 12.906 25.766 1 76.94 743 ALA B C 1
ATOM 12183 O O . ALA B 1 743 ? -43.25 12.672 25.172 1 76.94 743 ALA B O 1
ATOM 12184 N N . GLN B 1 744 ? -44.75 14.102 26.031 1 80.81 744 GLN B N 1
ATOM 12185 C CA . GLN B 1 744 ? -44.031 15.258 25.5 1 80.81 744 GLN B CA 1
ATOM 12186 C C . GLN B 1 744 ? -42.719 15.484 26.234 1 80.81 744 GLN B C 1
ATOM 12188 O O . GLN B 1 744 ? -41.719 15.906 25.625 1 80.81 744 GLN B O 1
ATOM 12193 N N . ALA B 1 745 ? -42.688 15.227 27.562 1 83.38 745 ALA B N 1
ATOM 12194 C CA . ALA B 1 745 ? -41.469 15.352 28.344 1 83.38 745 ALA B CA 1
ATOM 12195 C C . ALA B 1 745 ? -40.438 14.328 27.906 1 83.38 745 ALA B C 1
ATOM 12197 O O . ALA B 1 745 ? -39.25 14.648 27.797 1 83.38 745 ALA B O 1
ATOM 12198 N N . GLU B 1 746 ? -40.844 13.164 27.609 1 87.62 746 GLU B N 1
ATOM 12199 C CA . GLU B 1 746 ? -39.969 12.125 27.109 1 87.62 746 GLU B CA 1
ATOM 12200 C C . GLU B 1 746 ? -39.438 12.469 25.719 1 87.62 746 GLU B C 1
ATOM 12202 O O . GLU B 1 746 ? -38.281 12.203 25.406 1 87.62 746 GLU B O 1
ATOM 12207 N N . ASP B 1 747 ? -40.25 13.109 24.953 1 87.06 747 ASP B N 1
ATOM 12208 C CA . ASP B 1 747 ? -39.875 13.461 23.594 1 87.06 747 ASP B CA 1
ATOM 12209 C C . ASP B 1 747 ? -38.75 14.5 23.562 1 87.06 747 ASP B C 1
ATOM 12211 O O . ASP B 1 747 ? -37.906 14.5 22.656 1 87.06 747 ASP B O 1
ATOM 12215 N N . GLU B 1 748 ? -38.719 15.289 24.5 1 88.62 748 GLU B N 1
ATOM 12216 C CA . GLU B 1 748 ? -37.656 16.297 24.562 1 88.62 748 GLU B CA 1
ATOM 12217 C C . GLU B 1 748 ? -36.312 15.664 24.859 1 88.62 748 GLU B C 1
ATOM 12219 O O . GLU B 1 748 ? -35.281 16.094 24.328 1 88.62 748 GLU B O 1
ATOM 12224 N N . VAL B 1 749 ? -36.344 14.695 25.719 1 91.5 749 VAL B N 1
ATOM 12225 C CA . VAL B 1 749 ? -35.094 13.992 26.016 1 91.5 749 VAL B CA 1
ATOM 12226 C C . VAL B 1 749 ? -34.656 13.164 24.812 1 91.5 749 VAL B C 1
ATOM 12228 O O . VAL B 1 749 ? -33.469 13.102 24.484 1 91.5 749 VAL B O 1
ATOM 12231 N N . TRP B 1 750 ? -35.656 12.602 24.156 1 93 750 TRP B N 1
ATOM 12232 C CA . TRP B 1 750 ? -35.344 11.859 22.938 1 93 750 TRP B CA 1
ATOM 12233 C C . TRP B 1 750 ? -34.781 12.789 21.859 1 93 750 TRP B C 1
ATOM 12235 O O . TRP B 1 750 ? -33.906 12.383 21.078 1 93 750 TRP B O 1
ATOM 12245 N N . GLU B 1 751 ? -35.281 13.977 21.781 1 92.19 751 GLU B N 1
ATOM 12246 C CA . GLU B 1 751 ? -34.75 14.953 20.828 1 92.19 751 GLU B CA 1
ATOM 12247 C C . GLU B 1 751 ? -33.281 15.273 21.125 1 92.19 751 GLU B C 1
ATOM 12249 O O . GLU B 1 751 ? -32.469 15.391 20.203 1 92.19 751 GLU B O 1
ATOM 12254 N N . LEU B 1 752 ? -33 15.383 22.391 1 92.44 752 LEU B N 1
ATOM 12255 C CA . LEU B 1 752 ? -31.594 15.602 22.781 1 92.44 752 LEU B CA 1
ATOM 12256 C C . LEU B 1 752 ? -30.719 14.422 22.359 1 92.44 752 LEU B C 1
ATOM 12258 O O . LEU B 1 752 ? -29.641 14.617 21.797 1 92.44 752 LEU B O 1
ATOM 12262 N N . LEU B 1 753 ? -31.188 13.25 22.625 1 94.62 753 LEU B N 1
ATOM 12263 C CA . LEU B 1 753 ? -30.422 12.055 22.297 1 94.62 753 LEU B CA 1
ATOM 12264 C C . LEU B 1 753 ? -30.281 11.891 20.797 1 94.62 753 LEU B C 1
ATOM 12266 O O . LEU B 1 753 ? -29.234 11.461 20.312 1 94.62 753 LEU B O 1
ATOM 12270 N N . SER B 1 754 ? -31.312 12.188 20.094 1 95.56 754 SER B N 1
ATOM 12271 C CA . SER B 1 754 ? -31.25 12.125 18.641 1 95.56 754 SER B CA 1
ATOM 12272 C C . SER B 1 754 ? -30.203 13.086 18.094 1 95.56 754 SER B C 1
ATOM 12274 O O . SER B 1 754 ? -29.391 12.711 17.25 1 95.56 754 SER B O 1
ATOM 12276 N N . ASP B 1 755 ? -30.203 14.273 18.625 1 94.31 755 ASP B N 1
ATOM 12277 C CA . ASP B 1 755 ? -29.234 15.273 18.188 1 94.31 755 ASP B CA 1
ATOM 12278 C C . ASP B 1 755 ? -27.812 14.875 18.594 1 94.31 755 ASP B C 1
ATOM 12280 O O . ASP B 1 755 ? -26.875 15.055 17.828 1 94.31 755 ASP B O 1
ATOM 12284 N N . PHE B 1 756 ? -27.703 14.344 19.797 1 94.06 756 PHE B N 1
ATOM 12285 C CA . PHE B 1 756 ? -26.391 13.922 20.312 1 94.06 756 PHE B CA 1
ATOM 12286 C C . PHE B 1 756 ? -25.781 12.844 19.422 1 94.06 756 PHE B C 1
ATOM 12288 O O . PHE B 1 756 ? -24.641 12.953 19 1 94.06 756 PHE B O 1
ATOM 12295 N N . TRP B 1 757 ? -26.547 11.852 19.172 1 96.62 757 TRP B N 1
ATOM 12296 C CA . TRP B 1 757 ? -26.031 10.711 18.422 1 96.62 757 TRP B CA 1
ATOM 12297 C C . TRP B 1 757 ? -25.812 11.078 16.953 1 96.62 757 TRP B C 1
ATOM 12299 O O . TRP B 1 757 ? -24.891 10.562 16.312 1 96.62 757 TRP B O 1
ATOM 12309 N N . SER B 1 758 ? -26.625 11.891 16.375 1 96.19 758 SER B N 1
ATOM 12310 C CA . SER B 1 758 ? -26.406 12.359 15.008 1 96.19 758 SER B CA 1
ATOM 12311 C C . SER B 1 758 ? -25.094 13.125 14.891 1 96.19 758 SER B C 1
ATOM 12313 O O . SER B 1 758 ? -24.328 12.93 13.945 1 96.19 758 SER B O 1
ATOM 12315 N N . GLU B 1 759 ? -24.828 13.914 15.883 1 94.94 759 GLU B N 1
ATOM 12316 C CA . GLU B 1 759 ? -23.562 14.648 15.898 1 94.94 759 GLU B CA 1
ATOM 12317 C C . GLU B 1 759 ? -22.375 13.711 16.125 1 94.94 759 GLU B C 1
ATOM 12319 O O . GLU B 1 759 ? -21.328 13.875 15.5 1 94.94 759 GLU B O 1
ATOM 12324 N N . MET B 1 760 ? -22.594 12.797 16.938 1 94.31 760 MET B N 1
ATOM 12325 C CA . MET B 1 760 ? -21.516 11.859 17.266 1 94.31 760 MET B CA 1
ATOM 12326 C C . MET B 1 760 ? -21.125 11.047 16.031 1 94.31 760 MET B C 1
ATOM 12328 O O . MET B 1 760 ? -19.938 10.875 15.758 1 94.31 760 MET B O 1
ATOM 12332 N N . VAL B 1 761 ? -22.078 10.555 15.312 1 96.06 761 VAL B N 1
ATOM 12333 C CA . VAL B 1 761 ? -21.781 9.727 14.141 1 96.06 761 VAL B CA 1
ATOM 12334 C C . VAL B 1 761 ? -21.047 10.555 13.086 1 96.06 761 VAL B C 1
ATOM 12336 O O . VAL B 1 761 ? -20.141 10.062 12.422 1 96.06 761 VAL B O 1
ATOM 12339 N N . LEU B 1 762 ? -21.422 11.82 12.938 1 95.81 762 LEU B N 1
ATOM 12340 C CA . LEU B 1 762 ? -20.75 12.711 12 1 95.81 762 LEU B CA 1
ATOM 12341 C C . LEU B 1 762 ? -19.328 13 12.461 1 95.81 762 LEU B C 1
ATOM 12343 O O . LEU B 1 762 ? -18.406 13.125 11.641 1 95.81 762 LEU B O 1
ATOM 12347 N N . TYR B 1 763 ? -19.156 13.086 13.773 1 93.94 763 TYR B N 1
ATOM 12348 C CA . TYR B 1 763 ? -17.844 13.336 14.352 1 93.94 763 TYR B CA 1
ATOM 12349 C C . TYR B 1 763 ? -16.922 12.141 14.156 1 93.94 763 TYR B C 1
ATOM 12351 O O . TYR B 1 763 ? -15.711 12.297 14 1 93.94 763 TYR B O 1
ATOM 12359 N N . LEU B 1 764 ? -17.469 10.977 14.094 1 94.5 764 LEU B N 1
ATOM 12360 C CA . LEU B 1 764 ? -16.703 9.734 13.969 1 94.5 764 LEU B CA 1
ATOM 12361 C C . LEU B 1 764 ? -16.328 9.461 12.516 1 94.5 764 LEU B C 1
ATOM 12363 O O . LEU B 1 764 ? -15.391 8.719 12.242 1 94.5 764 LEU B O 1
ATOM 12367 N N . ALA B 1 765 ? -16.922 10.008 11.578 1 94.62 765 ALA B N 1
ATOM 12368 C CA . ALA B 1 765 ? -16.875 9.609 10.172 1 94.62 765 ALA B CA 1
ATOM 12369 C C . ALA B 1 765 ? -15.547 10 9.531 1 94.62 765 ALA B C 1
ATOM 12371 O O . ALA B 1 765 ? -14.969 9.219 8.773 1 94.62 765 ALA B O 1
ATOM 12372 N N . PRO B 1 766 ? -15.039 11.195 9.82 1 92 766 PRO B N 1
ATOM 12373 C CA . PRO B 1 766 ? -13.758 11.523 9.188 1 92 766 PRO B CA 1
ATOM 12374 C C . PRO B 1 766 ? -12.617 10.633 9.664 1 92 766 PRO B C 1
ATOM 12376 O O . PRO B 1 766 ? -12.5 10.352 10.859 1 92 766 PRO B O 1
ATOM 12379 N N . SER B 1 767 ? -11.93 10.023 8.758 1 87.38 767 SER B N 1
ATOM 12380 C CA . SER B 1 767 ? -10.844 9.109 9.07 1 87.38 767 SER B CA 1
ATOM 12381 C C . SER B 1 767 ? -9.742 9.18 8.016 1 87.38 767 SER B C 1
ATOM 12383 O O . SER B 1 767 ? -10.016 9.414 6.836 1 87.38 767 SER B O 1
ATOM 12385 N N . ASP B 1 768 ? -8.516 9 8.461 1 78.38 768 ASP B N 1
ATOM 12386 C CA . ASP B 1 768 ? -7.387 8.969 7.535 1 78.38 768 ASP B CA 1
ATOM 12387 C C . ASP B 1 768 ? -7.023 7.535 7.16 1 78.38 768 ASP B C 1
ATOM 12389 O O . ASP B 1 768 ? -6.137 7.309 6.332 1 78.38 768 ASP B O 1
ATOM 12393 N N . ASN B 1 769 ? -7.73 6.621 7.781 1 79.81 769 ASN B N 1
ATOM 12394 C CA . ASN B 1 769 ? -7.488 5.219 7.457 1 79.81 769 ASN B CA 1
ATOM 12395 C C . ASN B 1 769 ? -8.289 4.777 6.238 1 79.81 769 ASN B C 1
ATOM 12397 O O . ASN B 1 769 ? -9.32 4.113 6.375 1 79.81 769 ASN B O 1
ATOM 12401 N N . VAL B 1 770 ? -7.82 5 5.062 1 83.12 770 VAL B N 1
ATOM 12402 C CA . VAL B 1 770 ? -8.508 4.754 3.801 1 83.12 770 VAL B CA 1
ATOM 12403 C C . VAL B 1 770 ? -8.602 3.252 3.551 1 83.12 770 VAL B C 1
ATOM 12405 O O . VAL B 1 770 ? -9.578 2.775 2.965 1 83.12 770 VAL B O 1
ATOM 12408 N N . LYS B 1 771 ? -7.707 2.494 4.062 1 76.56 771 LYS B N 1
ATOM 12409 C CA . LYS B 1 771 ? -7.672 1.054 3.832 1 76.56 771 LYS B CA 1
ATOM 12410 C C . LYS B 1 771 ? -8.883 0.367 4.453 1 76.56 771 LYS B C 1
ATOM 12412 O O . LYS B 1 771 ? -9.461 -0.548 3.861 1 76.56 771 LYS B O 1
ATOM 12417 N N . VAL B 1 772 ? -9.227 0.785 5.59 1 83.12 772 VAL B N 1
ATOM 12418 C CA . VAL B 1 772 ? -10.344 0.159 6.289 1 83.12 772 VAL B CA 1
ATOM 12419 C C . VAL B 1 772 ? -11.648 0.436 5.539 1 83.12 772 VAL B C 1
ATOM 12421 O O . VAL B 1 772 ? -12.539 -0.412 5.5 1 83.12 772 VAL B O 1
ATOM 12424 N N . HIS B 1 773 ? -11.695 1.505 4.957 1 88 773 HIS B N 1
ATOM 12425 C CA . HIS B 1 773 ? -12.883 1.829 4.184 1 88 773 HIS B CA 1
ATOM 12426 C C . HIS B 1 773 ? -12.953 0.996 2.908 1 88 773 HIS B C 1
ATOM 12428 O O . HIS B 1 773 ? -14.047 0.607 2.477 1 88 773 HIS B O 1
ATOM 12434 N N . ILE B 1 774 ? -11.828 0.731 2.285 1 83.69 774 ILE B N 1
ATOM 12435 C CA . ILE B 1 774 ? -11.805 -0.129 1.106 1 83.69 774 ILE B CA 1
ATOM 12436 C C . ILE B 1 774 ? -12.258 -1.537 1.487 1 83.69 774 ILE B C 1
ATOM 12438 O O . ILE B 1 774 ? -13.008 -2.174 0.75 1 83.69 774 ILE B O 1
ATOM 12442 N N . GLU B 1 775 ? -11.867 -1.952 2.658 1 79.38 775 GLU B N 1
ATOM 12443 C CA . GLU B 1 775 ? -12.266 -3.275 3.129 1 79.38 775 GLU B CA 1
ATOM 12444 C C . GLU B 1 775 ? -13.75 -3.314 3.469 1 79.38 775 GLU B C 1
ATOM 12446 O O . GLU B 1 775 ? -14.414 -4.328 3.246 1 79.38 775 GLU B O 1
ATOM 12451 N N . ALA B 1 776 ? -14.188 -2.213 3.975 1 83.19 776 ALA B N 1
ATOM 12452 C CA . ALA B 1 776 ? -15.609 -2.141 4.309 1 83.19 776 ALA B CA 1
ATOM 12453 C C . ALA B 1 776 ? -16.469 -2.203 3.053 1 83.19 776 ALA B C 1
ATOM 12455 O O . ALA B 1 776 ? -17.594 -2.727 3.084 1 83.19 776 ALA B O 1
ATOM 12456 N N . LEU B 1 777 ? -15.953 -1.717 1.964 1 83.5 777 LEU B N 1
ATOM 12457 C CA . LEU B 1 777 ? -16.688 -1.753 0.704 1 83.5 777 LEU B CA 1
ATOM 12458 C C . LEU B 1 777 ? -16.859 -3.188 0.214 1 83.5 777 LEU B C 1
ATOM 12460 O O . LEU B 1 777 ? -17.859 -3.516 -0.423 1 83.5 777 LEU B O 1
ATOM 12464 N N . GLN B 1 778 ? -15.898 -3.977 0.563 1 75 778 GLN B N 1
ATOM 12465 C CA . GLN B 1 778 ? -15.961 -5.371 0.139 1 75 778 GLN B CA 1
ATOM 12466 C C . GLN B 1 778 ? -17.078 -6.113 0.856 1 75 778 GLN B C 1
ATOM 12468 O O . GLN B 1 778 ? -17.703 -7.02 0.286 1 75 778 GLN B O 1
ATOM 12473 N N . ARG B 1 779 ? -17.391 -5.676 2.086 1 71.12 779 ARG B N 1
ATOM 12474 C CA . ARG B 1 779 ? -18.391 -6.344 2.904 1 71.12 779 ARG B CA 1
ATOM 12475 C C . ARG B 1 779 ? -19.781 -5.746 2.666 1 71.12 779 ARG B C 1
ATOM 12477 O O . ARG B 1 779 ? -20.719 -6.039 3.404 1 71.12 779 ARG B O 1
ATOM 12484 N N . GLY B 1 780 ? -19.984 -4.977 1.688 1 73.94 780 GLY B N 1
ATOM 12485 C CA . GLY B 1 780 ? -21.281 -4.395 1.385 1 73.94 780 GLY B CA 1
ATOM 12486 C C . GLY B 1 780 ? -21.406 -2.949 1.833 1 73.94 780 GLY B C 1
ATOM 12487 O O . GLY B 1 780 ? -22.438 -2.324 1.647 1 73.94 780 GLY B O 1
ATOM 12488 N N . GLY B 1 781 ? -20.453 -2.443 2.42 1 75.19 781 GLY B N 1
ATOM 12489 C CA . GLY B 1 781 ? -20.453 -1.04 2.801 1 75.19 781 GLY B CA 1
ATOM 12490 C C . GLY B 1 781 ? -21.016 -0.798 4.191 1 75.19 781 GLY B C 1
ATOM 12491 O O . GLY B 1 781 ? -21.734 -1.633 4.727 1 75.19 781 GLY B O 1
ATOM 12492 N N . GLU B 1 782 ? -20.531 0.151 4.898 1 85.12 782 GLU B N 1
ATOM 12493 C CA . GLU B 1 782 ? -20.969 0.625 6.207 1 85.12 782 GLU B CA 1
ATOM 12494 C C . GLU B 1 782 ? -21.484 2.061 6.129 1 85.12 782 GLU B C 1
ATOM 12496 O O . GLU B 1 782 ? -21.109 2.812 5.23 1 85.12 782 GLU B O 1
ATOM 12501 N N . LEU B 1 783 ? -22.469 2.324 6.996 1 92.5 783 LEU B N 1
ATOM 12502 C CA . LEU B 1 783 ? -23 3.682 7.043 1 92.5 783 LEU B CA 1
ATOM 12503 C C . LEU B 1 783 ? -21.875 4.695 7.246 1 92.5 783 LEU B C 1
ATOM 12505 O O . LEU B 1 783 ? -21.875 5.758 6.617 1 92.5 783 LEU B O 1
ATOM 12509 N N . ILE B 1 784 ? -20.938 4.355 8.055 1 94.5 784 ILE B N 1
ATOM 12510 C CA . ILE B 1 784 ? -19.859 5.285 8.375 1 94.5 784 ILE B CA 1
ATOM 12511 C C . ILE B 1 784 ? -19.047 5.566 7.117 1 94.5 784 ILE B C 1
ATOM 12513 O O . ILE B 1 784 ? -18.516 6.668 6.949 1 94.5 784 ILE B O 1
ATOM 12517 N N . THR B 1 785 ? -18.906 4.645 6.258 1 93.75 785 THR B N 1
ATOM 12518 C CA . THR B 1 785 ? -18.188 4.84 5.004 1 93.75 785 THR B CA 1
ATOM 12519 C C . THR B 1 785 ? -18.953 5.781 4.078 1 93.75 785 THR B C 1
ATOM 12521 O O . THR B 1 785 ? -18.344 6.578 3.357 1 93.75 785 THR B O 1
ATOM 12524 N N . LEU B 1 786 ? -20.281 5.672 4.113 1 95.19 786 LEU B N 1
ATOM 12525 C CA . LEU B 1 786 ? -21.109 6.602 3.355 1 95.19 786 LEU B CA 1
ATOM 12526 C C . LEU B 1 786 ? -20.938 8.031 3.861 1 95.19 786 LEU B C 1
ATOM 12528 O O . LEU B 1 786 ? -20.781 8.961 3.066 1 95.19 786 LEU B O 1
ATOM 12532 N N . LEU B 1 787 ? -20.938 8.109 5.156 1 96.25 787 LEU B N 1
ATOM 12533 C CA . LEU B 1 787 ? -20.797 9.43 5.758 1 96.25 787 LEU B CA 1
ATOM 12534 C C . LEU B 1 787 ? -19.406 9.984 5.531 1 96.25 787 LEU B C 1
ATOM 12536 O O . LEU B 1 787 ? -19.234 11.195 5.348 1 96.25 787 LEU B O 1
ATOM 12540 N N . TRP B 1 788 ? -18.406 9.078 5.566 1 95.69 788 TRP B N 1
ATOM 12541 C CA . TRP B 1 788 ? -17.031 9.453 5.281 1 95.69 788 TRP B CA 1
ATOM 12542 C C . TRP B 1 788 ? -16.906 10.078 3.895 1 95.69 788 TRP B C 1
ATOM 12544 O O . TRP B 1 788 ? -16.312 11.148 3.736 1 95.69 788 TRP B O 1
ATOM 12554 N N . ALA B 1 789 ? -17.531 9.461 2.9 1 95.88 789 ALA B N 1
ATOM 12555 C CA . ALA B 1 789 ? -17.516 9.984 1.535 1 95.88 789 ALA B CA 1
ATOM 12556 C C . ALA B 1 789 ? -18.297 11.297 1.435 1 95.88 789 ALA B C 1
ATOM 12558 O O . ALA B 1 789 ? -17.844 12.242 0.793 1 95.88 789 ALA B O 1
ATOM 12559 N N . LEU B 1 790 ? -19.406 11.328 2.068 1 96 790 LEU B N 1
ATOM 12560 C CA . LEU B 1 790 ? -20.234 12.523 2.049 1 96 790 LEU B CA 1
ATOM 12561 C C . LEU B 1 790 ? -19.5 13.719 2.637 1 96 790 LEU B C 1
ATOM 12563 O O . LEU B 1 790 ? -19.5 14.805 2.059 1 96 790 LEU B O 1
ATOM 12567 N N . LEU B 1 791 ? -18.844 13.555 3.74 1 95.69 791 LEU B N 1
ATOM 12568 C CA . LEU B 1 791 ? -18.141 14.641 4.406 1 95.69 791 LEU B CA 1
ATOM 12569 C C . LEU B 1 791 ? -16.938 15.094 3.58 1 95.69 791 LEU B C 1
ATOM 12571 O O . LEU B 1 791 ? -16.594 16.281 3.572 1 95.69 791 LEU B O 1
ATOM 12575 N N . LEU B 1 792 ? -16.281 14.141 2.932 1 95 792 LEU B N 1
ATOM 12576 C CA . LEU B 1 792 ? -15.156 14.516 2.07 1 95 792 LEU B CA 1
ATOM 12577 C C . LEU B 1 792 ? -15.609 15.461 0.963 1 95 792 LEU B C 1
ATOM 12579 O O . LEU B 1 792 ? -14.914 16.422 0.638 1 95 792 LEU B O 1
ATOM 12583 N N . HIS B 1 793 ? -16.75 15.164 0.425 1 94.88 793 HIS B N 1
ATOM 12584 C CA . HIS B 1 793 ? -17.297 16.031 -0.619 1 94.88 793 HIS B CA 1
ATOM 12585 C C . HIS B 1 793 ? -17.703 17.375 -0.053 1 94.88 793 HIS B C 1
ATOM 12587 O O . HIS B 1 793 ? -17.812 18.359 -0.792 1 94.88 793 HIS B O 1
ATOM 12593 N N . ALA B 1 794 ? -17.969 17.422 1.271 1 93.81 794 ALA B N 1
ATOM 12594 C CA . ALA B 1 794 ? -18.328 18.672 1.933 1 93.81 794 ALA B CA 1
ATOM 12595 C C . ALA B 1 794 ? -17.078 19.438 2.346 1 93.81 794 ALA B C 1
ATOM 12597 O O . ALA B 1 794 ? -17.188 20.516 2.939 1 93.81 794 ALA B O 1
ATOM 12598 N N . GLY B 1 795 ? -15.93 18.891 2.076 1 91.94 795 GLY B N 1
ATOM 12599 C CA . GLY B 1 795 ? -14.68 19.578 2.387 1 91.94 795 GLY B CA 1
ATOM 12600 C C . GLY B 1 795 ? -14.188 19.312 3.799 1 91.94 795 GLY B C 1
ATOM 12601 O O . GLY B 1 795 ? -13.281 20 4.285 1 91.94 795 GLY B O 1
ATOM 12602 N N . ILE B 1 796 ? -14.812 18.359 4.496 1 92.56 796 ILE B N 1
ATOM 12603 C CA . ILE B 1 796 ? -14.414 18 5.852 1 92.56 796 ILE B CA 1
ATOM 12604 C C . ILE B 1 796 ? -13.539 16.75 5.82 1 92.56 796 ILE B C 1
ATOM 12606 O O . ILE B 1 796 ? -14.047 15.633 5.699 1 92.56 796 ILE B O 1
ATOM 12610 N N . THR B 1 797 ? -12.258 16.922 5.895 1 88.19 797 THR B N 1
ATOM 12611 C CA . THR B 1 797 ? -11.336 15.797 5.711 1 88.19 797 THR B CA 1
ATOM 12612 C C . THR B 1 797 ? -10.797 15.32 7.055 1 88.19 797 THR B C 1
ATOM 12614 O O . THR B 1 797 ? -10.297 14.195 7.164 1 88.19 797 THR B O 1
ATOM 12617 N N . SER B 1 798 ? -10.75 16.25 8.078 1 85.19 798 SER B N 1
ATOM 12618 C CA . SER B 1 798 ? -10.203 15.867 9.367 1 85.19 798 SER B CA 1
ATOM 12619 C C . SER B 1 798 ? -11.117 16.297 10.508 1 85.19 798 SER B C 1
ATOM 12621 O O . SER B 1 798 ? -11.969 17.172 10.328 1 85.19 798 SER B O 1
ATOM 12623 N N . ARG B 1 799 ? -10.891 15.586 11.547 1 83.31 799 ARG B N 1
ATOM 12624 C CA . ARG B 1 799 ? -11.602 15.945 12.773 1 83.31 799 ARG B CA 1
ATOM 12625 C C . ARG B 1 799 ? -11.031 17.219 13.383 1 83.31 799 ARG B C 1
ATOM 12627 O O . ARG B 1 799 ? -9.828 17.484 13.273 1 83.31 799 ARG B O 1
ATOM 12634 N N . PRO B 1 800 ? -11.859 18.016 13.781 1 70.5 800 PRO B N 1
ATOM 12635 C CA . PRO B 1 800 ? -11.32 19.203 14.438 1 70.5 800 PRO B CA 1
ATOM 12636 C C . PRO B 1 800 ? -10.367 18.875 15.578 1 70.5 800 PRO B C 1
ATOM 12638 O O . PRO B 1 800 ? -10.578 17.891 16.297 1 70.5 800 PRO B O 1
ATOM 12641 N N . VAL B 1 801 ? -8.977 19.078 15.242 1 55.44 801 VAL B N 1
ATOM 12642 C CA . VAL B 1 801 ? -7.941 18.797 16.234 1 55.44 801 VAL B CA 1
ATOM 12643 C C . VAL B 1 801 ? -8.305 19.438 17.562 1 55.44 801 VAL B C 1
ATOM 12645 O O . VAL B 1 801 ? -8.648 20.625 17.609 1 55.44 801 VAL B O 1
ATOM 12648 N N . GLU B 1 802 ? -8.828 18.828 18.422 1 44.16 802 GLU B N 1
ATOM 12649 C CA . GLU B 1 802 ? -8.859 19.422 19.75 1 44.16 802 GLU B CA 1
ATOM 12650 C C . GLU B 1 802 ? -7.48 19.938 20.156 1 44.16 802 GLU B C 1
ATOM 12652 O O . GLU B 1 802 ? -6.488 19.219 20.062 1 44.16 802 GLU B O 1
ATOM 12657 N N . TYR B 1 803 ? -7.047 21.172 19.719 1 33.62 803 TYR B N 1
ATOM 12658 C CA . TYR B 1 803 ? -5.895 21.781 20.375 1 33.62 803 TYR B CA 1
ATOM 12659 C C . TYR B 1 803 ? -5.773 21.297 21.828 1 33.62 803 TYR B C 1
ATOM 12661 O O . TYR B 1 803 ? -6.605 21.641 22.672 1 33.62 803 TYR B O 1
ATOM 12669 N N . ASN B 1 804 ? -5.586 20.281 22.109 1 32.78 804 ASN B N 1
ATOM 12670 C CA . ASN B 1 804 ? -5.137 20.172 23.484 1 32.78 804 ASN B CA 1
ATOM 12671 C C . ASN B 1 804 ? -4.238 21.328 23.891 1 32.78 804 ASN B C 1
ATOM 12673 O O . ASN B 1 804 ? -3.213 21.578 23.25 1 32.78 804 ASN B O 1
ATOM 12677 N N . PHE B 1 805 ? -4.75 22.422 24.438 1 27.98 805 PHE B N 1
ATOM 12678 C CA . PHE B 1 805 ? -4.281 23.531 25.25 1 27.98 805 PHE B CA 1
ATOM 12679 C C . PHE B 1 805 ? -3.039 23.141 26.047 1 27.98 805 PHE B C 1
ATOM 12681 O O . PHE B 1 805 ? -2.469 23.953 26.766 1 27.98 805 PHE B O 1
ATOM 12688 N N . ILE B 1 806 ? -2.678 21.953 26.219 1 30.11 806 ILE B N 1
ATOM 12689 C CA . ILE B 1 806 ? -1.562 21.891 27.156 1 30.11 806 ILE B CA 1
ATOM 12690 C C . ILE B 1 806 ? -0.354 22.625 26.578 1 30.11 806 ILE B C 1
ATOM 12692 O O . ILE B 1 806 ? 0.383 23.281 27.312 1 30.11 806 ILE B O 1
ATOM 12696 N N . ALA B 1 807 ? -0.14 22.703 25.266 1 29.86 807 ALA B N 1
ATOM 12697 C CA . ALA B 1 807 ? 1.092 23.406 24.906 1 29.86 807 ALA B CA 1
ATOM 12698 C C . ALA B 1 807 ? 0.869 24.906 24.859 1 29.86 807 ALA B C 1
ATOM 12700 O O . ALA B 1 807 ? 1.766 25.688 25.188 1 29.86 807 ALA B O 1
ATOM 12701 N N . CYS B 1 808 ? -0.265 25.484 24.359 1 27.92 808 CYS B N 1
ATOM 12702 C CA . CYS B 1 808 ? -0.305 26.938 24.266 1 27.92 808 CYS B CA 1
ATOM 12703 C C . CYS B 1 808 ? -0.546 27.562 25.625 1 27.92 808 CYS B C 1
ATOM 12705 O O . CYS B 1 808 ? -0.456 28.781 25.781 1 27.92 808 CYS B O 1
ATOM 12707 N N . VAL B 1 809 ? -1.293 27 26.516 1 28.14 809 VAL B N 1
ATOM 12708 C CA . VAL B 1 809 ? -1.59 27.797 27.703 1 28.14 809 VAL B CA 1
ATOM 12709 C C . VAL B 1 809 ? -0.289 28.188 28.406 1 28.14 809 VAL B C 1
ATOM 12711 O O . VAL B 1 809 ? -0.203 29.25 29.016 1 28.14 809 VAL B O 1
ATOM 12714 N N . ARG B 1 810 ? 0.758 27.422 28.453 1 29.7 810 ARG B N 1
ATOM 12715 C CA . ARG B 1 810 ? 1.779 28.016 29.328 1 29.7 810 ARG B CA 1
ATOM 12716 C C . ARG B 1 810 ? 2.465 29.188 28.641 1 29.7 810 ARG B C 1
ATOM 12718 O O . ARG B 1 810 ? 3.293 29.875 29.25 1 29.7 810 ARG B O 1
ATOM 12725 N N . LEU B 1 811 ? 2.232 29.359 27.266 1 26.12 811 LEU B N 1
ATOM 12726 C CA . LEU B 1 811 ? 2.969 30.531 26.828 1 26.12 811 LEU B CA 1
ATOM 12727 C C . LEU B 1 811 ? 2.238 31.812 27.234 1 26.12 811 LEU B C 1
ATOM 12729 O O . LEU B 1 811 ? 2.848 32.875 27.312 1 26.12 811 LEU B O 1
ATOM 12733 N N . SER B 1 812 ? 0.978 31.891 27.297 1 25.56 812 SER B N 1
ATOM 12734 C CA . SER B 1 812 ? 0.446 33.25 27.438 1 25.56 812 SER B CA 1
ATOM 12735 C C . SER B 1 812 ? 0.549 33.719 28.875 1 25.56 812 SER B C 1
ATOM 12737 O O . SER B 1 812 ? 0.201 34.875 29.172 1 25.56 812 SER B O 1
ATOM 12739 N N . THR B 1 813 ? 0.577 33 29.844 1 25.97 813 THR B N 1
ATOM 12740 C CA . THR B 1 813 ? 0.475 33.688 31.125 1 25.97 813 THR B CA 1
ATOM 12741 C C . THR B 1 813 ? 1.795 34.344 31.469 1 25.97 813 THR B C 1
ATOM 12743 O O . THR B 1 813 ? 2.307 34.188 32.594 1 25.97 813 THR B O 1
ATOM 12746 N N . GLY B 1 814 ? 2.617 34.781 30.453 1 25.14 814 GLY B N 1
ATOM 12747 C CA . GLY B 1 814 ? 3.512 35.844 30.922 1 25.14 814 GLY B CA 1
ATOM 12748 C C . GLY B 1 814 ? 2.781 37.094 31.359 1 25.14 814 GLY B C 1
ATOM 12749 O O . GLY B 1 814 ? 1.808 37.5 30.734 1 25.14 814 GLY B O 1
ATOM 12750 N N . ASP B 1 815 ? 2.734 37.438 32.625 1 25.61 815 ASP B N 1
ATOM 12751 C CA . ASP B 1 815 ? 2.348 38.688 33.312 1 25.61 815 ASP B CA 1
ATOM 12752 C C . ASP B 1 815 ? 2.967 39.906 32.594 1 25.61 815 ASP B C 1
ATOM 12754 O O . ASP B 1 815 ? 4.176 39.938 32.375 1 25.61 815 ASP B O 1
ATOM 12758 N N . PRO B 1 816 ? 2.336 40.781 31.906 1 27.58 816 PRO B N 1
ATOM 12759 C CA . PRO B 1 816 ? 2.83 42.094 31.5 1 27.58 816 PRO B CA 1
ATOM 12760 C C . PRO B 1 816 ? 3.494 42.844 32.656 1 27.58 816 PRO B C 1
ATOM 12762 O O . PRO B 1 816 ? 4.359 43.688 32.438 1 27.58 816 PRO B O 1
ATOM 12765 N N . ASP B 1 817 ? 2.986 42.781 33.906 1 25.61 817 ASP B N 1
ATOM 12766 C CA . ASP B 1 817 ? 3.459 43.688 34.938 1 25.61 817 ASP B CA 1
ATOM 12767 C C . ASP B 1 817 ? 4.914 43.406 35.281 1 25.61 817 ASP B C 1
ATOM 12769 O O . ASP B 1 817 ? 5.566 44.25 35.938 1 25.61 817 ASP B O 1
ATOM 12773 N N . ALA B 1 818 ? 5.422 42.219 35.25 1 24.59 818 ALA B N 1
ATOM 12774 C CA . ALA B 1 818 ? 6.75 42.219 35.844 1 24.59 818 ALA B CA 1
ATOM 12775 C C . ALA B 1 818 ? 7.773 42.875 34.906 1 24.59 818 ALA B C 1
ATOM 12777 O O . ALA B 1 818 ? 8.953 42.969 35.25 1 24.59 818 ALA B O 1
ATOM 12778 N N . ILE B 1 819 ? 7.555 43.188 33.625 1 23.98 819 ILE B N 1
ATOM 12779 C CA . ILE B 1 819 ? 8.492 44.156 33.031 1 23.98 819 ILE B CA 1
ATOM 12780 C C . ILE B 1 819 ? 8.172 45.562 33.531 1 23.98 819 ILE B C 1
ATOM 12782 O O . ILE B 1 819 ? 8.875 46.531 33.219 1 23.98 819 ILE B O 1
ATOM 12786 N N . ALA B 1 820 ? 7.043 45.812 34.156 1 22.12 820 ALA B N 1
ATOM 12787 C CA . ALA B 1 820 ? 7.043 47.219 34.562 1 22.12 820 ALA B CA 1
ATOM 12788 C C . ALA B 1 820 ? 7.965 47.438 35.781 1 22.12 820 ALA B C 1
ATOM 12790 O O . ALA B 1 820 ? 8.414 48.562 36.031 1 22.12 820 ALA B O 1
ATOM 12791 N N . HIS B 1 821 ? 8 46.562 36.75 1 20.8 821 HIS B N 1
ATOM 12792 C CA . HIS B 1 821 ? 8.672 47.188 37.906 1 20.8 821 HIS B CA 1
ATOM 12793 C C . HIS B 1 821 ? 10.188 47.125 37.75 1 20.8 821 HIS B C 1
ATOM 12795 O O . HIS B 1 821 ? 10.906 47.875 38.406 1 20.8 821 HIS B O 1
ATOM 12801 N N . HIS B 1 822 ? 10.906 46.094 37.312 1 21.09 822 HIS B N 1
ATOM 12802 C CA . HIS B 1 822 ? 12.242 46.656 37.469 1 21.09 822 HIS B CA 1
ATOM 12803 C C . HIS B 1 822 ? 12.641 47.469 36.25 1 21.09 822 HIS B C 1
ATOM 12805 O O . HIS B 1 822 ? 12.32 47.062 35.125 1 21.09 822 HIS B O 1
#

InterPro domains:
  IPR007658 Protein of unknown function DUF594 [PF04578] (744-796)
  IPR025315 Domain of unknown function DUF4220 [PF13968] (118-505)

Sequence (1644 aa):
MDTTAAISSKPGKREIRATILLAAVAFHAPLLLVLSSRQRRGANPVGRFLLWSVSAAYFPLMTSVLSYLTTYIPSAGAQATGVLVLVILVQFLRAKADMAAMAVAAVASPASGDDDVNSLKIRPSTESFINTFWVAGLVIYNIISTALKDLKSRDSNADDLENAWLMIEVMVLISPLWALGACRTVLRFAAFQRATDSFALGRNVQLIDGYMLQLREEGGWFVDGGEMAAAGQQPQHRLPDEVQVPPLIVTGESKKDVEESPLGYHVKPSSLKQQQGAEAWRKKSSRLVTLDRVWKSDSDDDNRRPLQPEDKDLCLSFALFKCLRRRFAGYRLAAEAGSTWAFRFVCDGLLLDRSRNKDDYERVFRVIATELSFASDFFHSPLPVASLGTTAAALHFVFSLIILPSLLLLAFVLLVIYVEIVGSSSKHYCYPLELLALILTLTNAGLEISEMVASVRSNWTKISIIGHIVRSKHHCTRRFLAWLLRRCKTPKFWHDKIQQTQMLKTDLFVVQQRPCAWSRRRLRASSRLSRQLLSLGWGRNHHDKIKVPLVVKKAILESLRSSGGQLSDGTAAIKRHAFATGNDITWACRDDGVVTITDAILVWHIATTLFDMKCRSSSPASSPSPATPPVVANDSSKAVVACCLSRYCMHLVAEAPELLPDKPAWITRRYEAVKKRIEEAPKCSGDESSVYQHLVDTFSGGGGNSHDVLINGVRLGKQLVEEAEIRRRQRSQGGGRGAEAGAQAEDEVWELLSDFWSEMVLYLAPSDNVKVHIEALQRGGELITLLWALLLHAGITSRPVEYNFIACVRLSTGDPDAIAHHMDTTAAISSKPGKREIRATILLAAVAFHAPLLLVLSSRQRRGANPVGRFLLWSVSAAYFPLMTSVLSYLTTYIPSAGAQATGVLVLVILVQFLRAKADMAAMAVAAVASPASGDDDVNSLKIRPSTESFINTFWVAGLVIYNIISTALKDLKSRDSNADDLENAWLMIEVMVLISPLWALGACRTVLRFAAFQRATDSFALGRNVQLIDGYMLQLREEGGWFVDGGEMAAAGQQPQHRLPDEVQVPPLIVTGESKKDVEESPLGYHVKPSSLKQQQGAEAWRKKSSRLVTLDRVWKSDSDDDNRRPLQPEDKDLCLSFALFKCLRRRFAGYRLAAEAGSTWAFRFVCDGLLLDRSRNKDDYERVFRVIATELSFASDFFHSPLPVASLGTTAAALHFVFSLIILPSLLLLAFVLLVIYVEIVGSSSKHYCYPLELLALILTLTNAGLEISEMVASVRSNWTKISIIGHIVRSKHHCTRRFLAWLLRRCKTPKFWHDKIQQTQMLKTDLFVVQQRPCAWSRRRLRASSRLSRQLLSLGWGRNHHDKIKVPLVVKKAILESLRSSGGQLSDGTAAIKRHAFATGNDITWACRDDGVVTITDAILVWHIATTLFDMKCRSSSPASSPSPATPPVVANDSSKAVVACCLSRYCMHLVAEAPELLPDKPAWITRRYEAVKKRIEEAPKCSGDESSVYQHLVDTFSGGGGNSHDVLINGVRLGKQLVEEAEIRRRQRSQGGGRGAEAGAQAEDEVWELLSDFWSEMVLYLAPSDNVKVHIEALQRGGELITLLWALLLHAGITSRPVEYNFIACVRLSTGDPDAIAHH

Secondary structure (DSSP, 8-state):
--SSTTT-----HHHHHHHHHHHHHHHHHHHHHHHHHHHHHH--HHHHHHHHHHHHHHHHHHHHHHHHHHHHHHHHTTHHHHHHHHHHHHHHHHHHHHHHHHHHHHHH-GGGGTT--SHHHHHHHHHHHHHHHHHHHHHHHHHHHHHHHHHH-SS--HHHHHHHHHHHHHHHHHHHHHHHHHHHHHHHHHHHHHHHHSTTTTTHHHHHHHHHHHHHHT-TTTS-TTHHHHT--------TT-------EEE---GGGEEEETTEEEE-HHHHHTTT-SSTTSS-----EEHHHHHHTTTS-TTSPPPPHHHHHHHHHHHHHHHHHHHHTT---TTTTT-HHHHHHHHTSSSS-TTTSS--HHHHHHHHHHHHHHHHHHHHSPPPGGGT-HHHHHHHHHHHHHHHHHHHHHHHHHHHHHHHHHHSTT-GGGHHHHHHHHHHHHHHHHHHHHHHHHHHT-HHHHHHHHHHHHH---HHHHHHHHHHHHH-PPPP----EEE---SS-GGGTB------TTHHHHHHHHHHHHHHHHTTTS------EEE--HHHHHHHHHHHHHHTT---SSHHHHHHS---TT---GGGSSSSSS--HHHHHHHHHHHHHHHHHHHHHH--S----TTS----TT--HHHHHHHHHHHHHHHHHHH-GGGSSS-HHHHHHHHHHHHHHHHHSPPB-S-THHHHHHHHHHHHS--TT--HHHHHHHHHHHHHHHHHHHHHHHHHHTT--HHHHHHHHHHHHHHHHHHHHHHHHHHH---S-HHHHHHHHHTT--HHHHHHHHHHHTT--S------THHHHHHHT--STHHHH-/--SSTTT-----HHHHHHHHHHHHHHHHHHHHHHHHHHHHHH--HHHHHHHHHHHHHHHHHHHHHHHHHHHHHHHHTTHHHHHHHHHHHHHHHHHHHHHHHHHHHHHH-GGGGTT--SHHHHHHHHHHHHHHHHHHHHHHHHHHHHHHHHHH-SS--HHHHHHHHHHHHHHHHHHHHHHHHHHHHHHHHHHHHHHHHSTTTTTHHHHHHHHHHHHHHT-TTTS-TTHHHHT--------TT-------EEE---GGGEEEETTEEEE-HHHHHTTT-TTTTSS-----EEHHHHHHTTTS-TTSPPPPHHHHHHHHHHHHHHHHHHHHTT---TTTTT-HHHHHHHHTSSSS-TTTSS--HHHHHHHHHHHHHHHHHHHHSPPPGGGT-HHHHHHHHHHHHHHHHHHHHHHHHHHHHHHHHHHSTT-GGGHHHHHHHHHHHHHHHHHHHHHHHHHHT-HHHHHHHHHHHHH---HHHHHHHHHHHHH-PPPP----EEE---SS-GGGTB------TTHHHHHHHHHHHHHHHHTTTS-S----EEE--HHHHHHHHHHHHHHTT---SSHHHHHHS---TT---GGGSTTTT--SHHHHHHHHHHHHHHHHHHHHHH--S----TTS----TT--HHHHHHHHHHHHHHHHHHH-GGGSSS-HHHHHHHHHHHHHHHHHSPPB-S-HHHHHHHHHHHHHS--TT--HHHHHHHHHHHHHHHHHHHHHHHHHHTT--HHHHHHHHHHHHHHHHHHHHHHHHHHH---S-HHHHHHHHHTT--HHHHHHHHHHHTT--S------THHHHHHHT--STHHHH-